Protein 4NBQ (pdb70)

Nearest PDB structures (foldseek):
  4nbq-assembly1_B  TM=9.582E-01  e=3.776E-98  Coxiella burnetii RSA 493
  4aid-assembly3_C-7  TM=9.646E-01  e=1.341E-63  Caulobacter vibrioides CB15
  3gme-assembly1_A  TM=9.382E-01  e=1.590E-61  Escherichia coli O139:H28 str. E24377A
  5xex-assembly2_D  TM=9.175E-01  e=1.664E-56  Staphylococcus aureus subsp. aureus NCTC 8325
  1e3h-assembly1_A  TM=8.800E-01  e=3.023E-56  Streptomyces antibioticus

Secondary structure (DSSP, 8-state):
---EEEEEEETTEEEEEEE---TTSSEEEEE----EEEEEEEE-SS--SS--S--EEEEEEE-GGGGT----STT------HHHHHHHHHHHHHHGGGSPTT----EEEEEEEEE-BTTB-SHHHHHHHHHHHHHHH----S---EEEEEEEETTEEEES--HHHHTT-SEEEEEEE-SS-B--EEEEEEE-TT--HHHHHHHH--HHHHHHHHHHHHHPPPPP---PPP--HHHHHHHHHHHHHHHHHHTT---HHHHHHHHHHHHHHHHHHHHHHHTTSSS---SHHHHHHHHHHHHHHHHHHHHTTPPPTTS--TTPPPPEEEEE--STTSSEEEEEEETTEEEEEEEEEE-GGG-EEE-STT-SEEESEEEEEE--GGGGTS-------HHHHHHHHHHHHHHGGGSPPTTTS--EEEEEEEEEE-SS----HHHHHHHH-------SS--EEE--EEEETTEEEE-SS--STTTTT-----EEE-SS-EEEE----SS---S---HHHHHHHHHHHHHHH---S--S--SS--TTS-EEE----GGGHHHHH-STTHHHHHHHHHHT-EEEE-SSS-EEEEESSHHHHHHHHHHHHHHH------------------TTT-TT---------------/---EEEEEEETTEEEEEEE---TTSSEEEEE----EEEEEEEE-S---TT-SS--EEEEEEE-GGGTT---S-----SPPHHHHHHHHHHHHHHGGGSPTT----EEEEEEEEE--TTS-SHHHHHHHHHHHHHHH--S-S---EEEEEEEETTEEEES--HHHHHT-SEEEEEEE-SS-B--EEEEEEE-TT--HHHHHHHH--HHHHHHHHHHHHH--PPPP--PPP--HHHHHHHHHHHHHHHHHHTT--SHHHHHHHHHHHHHHHHHHHHT--HHHHHHHHHHHHHHHHHHHHHHHTT---TTS--TTPPPPEEEEE--SSS-SB-EEEEETTEEEEEEEEEE-GGG-EEE-STT-SEEESEEEEEE--TTTTT-----PPPHHHHHHHHHHHHHHGGGS--TTT--SEEEEEEEEEE-SS----HHHHHHHH-------SS--EEE--EEEETTEEEE-SS--HHHHHS-----EEEETTEEEEE----SS---S---HHHHHHHHHHHHHHH---S--S--SS--SSS-EEE--B-GGGHHHHT-GGGHHHHHHHHHH--EEEE-SSB-EEEEESSHHHHHHHHHHHHHH----S----EEEEE---EEEE---EEEE-GGGSSSS-----SS----EEE---EE-/--EEEEEEETTEEEEEEE---TTSSEEEEE----EEEEEEEE-SS----S--EEEEEEE-GGGGT----SSSSS--S--HHHHHHHHHHHHHHGGGSPTT----EEEEEEEEE-BTTB-SHHHHHHHHHHHHHHT----S--EEEEEEEEETTEEEES--HHHHTT-SEEEEEEEESSSB--EEEEEEE-S---HHHHHHHH--HHHHHHHHHHHHTPPP------TT--HHHHHHHHHHHHHHHHHHTSS-SSHHHHHHHHHHHHHHHHHHTT---HHHHHHHHHHHHHHHHHHHTT---TTS--TTPPPPEEEEE--STTSSEEEEEEETTEEEEEEEEEE-GGG-EEE-STT-SEEESEEEEEE--GGGTT-------HHHHHHHHHHHHHHGGGSPPTTTS--EEEEEEEEEE-SS----HHHHHHHH-------SS--EEE--EEEETTEEEE-SS--GGGTTT-----EEE-SSSEEEE----SS---TT--HHHHHHHHHHHHHHH---S--S--SS--TTS-EEE----GGGHHHHH-STTHHHHHHHHHH--EEEE-SSS-EEEEESSHHHHHHHHHHHHHT-

Sequence (1887 aa):
ANKIRKTFQYGKHEVTFETGEARQATGAVVVRGDTVLLVSVVAKKEAEEGRDFFPLTVNYQEKTYAAGKIPGGYFKRERPTEKETLTSRLIDRPLRPLFPKGFTNEVQVIATVLSVDSKVPTDIPAILGASAAIGLSGIPFNGSLGAARVGYRGGEYLLNPSLDELKDSALDLVVAGTRDAVLVESEAQELPESVLGAVLHGHQAQVAIQAIAEFIQEAGGAKWEWEPPTVNTALEKWVVEKSEAPLKKAYQIQEKTARQAQIQAIRRDQLLADRAAEREGEENAVNEHELAVIFHELERRIVREQILTGQPRIDGRDTKTVRPITVKVGVLPRSHGSALFTRGETQALVVTTLGTERDAQSIDDLDGDRQEEFIFHYNFPPFCVGEVGFSGPKRREIGHGRLAKRAVVPVVPTLDKFPYVIRVVSEILESNGSSSASVCGSSLALDAGVPTKAPVAGIAGLIKENDKYAVLSDILGDEDHLGDDFKVAGTSNGVTALQDIKIEGITKEIEQALDQAKEGRLHILSINKVLDKPRSQVSDLAPQYVTKINPEKIRDVIGKGGVVIREITEATNCAIDISDDGTIKIAAHTTEEGEAAKRRIEELTAEGTVKFGAFVQILPLVISQIAQERVDYVKVIQGRVRLSANKIRKTFQYGKHEVTFETGEARQATGAVVVRGDTVLLVSVVAKKEAEEGRDFFPLTVNYQEKTYAAGKIPGGYREGRPTEKETLTSRLIDRPLRPLFPKGFTNEVQVIATVLSVDSKVPTDIPAILGASAAIGLSGIPFNGSLGAARVGYRGGEYLLNPSLDELKDSALDLVVAGTRDAVLVESEAQELPESVLGAVLHGHQAQVAIQAIAEFIQEAGGAKWEWEPPTVNTALEKWVVEKSEAPLKKAYQIQEKTARQAQIQAIRDQLLADRAAEAVNEHELAVIFHELERRIVREQILTGQPRIDGRDTKTVRPITVKVGVLPRSHGSALFTRGETQALVVTTLGTERDAQSIDDLDGDRQEEFIFHYNFPPFCVGEVGFSGPKRREIGHGRLAKRAVVPVVPTLDKFPYVIRVVSEILESNGSSSASVCGSSLALDAGVPTKAPVAGIAGLIKENDKYAVLSDILGDEDHLGDDFKVAGTSNGVTALQDIKIEGITKEIEQALDQAKEGRLHILSINKVLDKPRSQVSDLAPQYVTKINPEKIRDVIGKGGVVIREITEATNCAIDISDDGTIKIAAHTTEEGEAAKRRIEELTELGKVYEGTVVKITDGAFVQILTQGLVHISQIAQERVDYLEEGQVKVIEIDVRLSNKIRKTFQYGKHEVTFETGEARQATGAVVVRGDTVLLVSVVAKKEAERDFFPLTVNYQEKTYAAGKIPGGYFKREGRPTEKETLTSRLIDRPLRPLFPKGFTNEVQVIATVLSVDSKVPTDIPAILGASAAIGLSGIPFNGSLGAARVGYRGGEYLLNPSLDELKDSALDLVVAGTRDAVLVESEAQELPESVLGAVLHGHQAQVAIQAIAEFIQEAGGAKWEWEPPTVNTALEKWVVEKSEAPLKKAYQIQEKTARQAQIQAIRD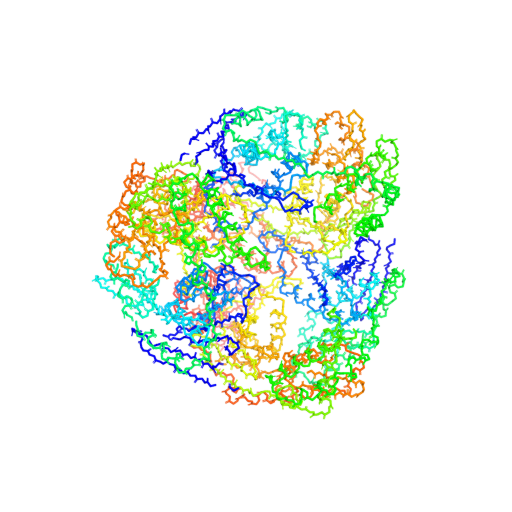QLLADRAAEEHELAVIFHELERRIVREQILTGQPRIDGRDTKTVRPITVKVGVLPRSHGSALFTRGETQALVVTTLGTERDAQSIDDLDGDRQEEFIFHYNFPPFCVGEVGFGPKRREIGHGRLAKRAVVPVVPTLDKFPYVIRVVSEILESNGSSSASVCGSSLALDAGVPTKAPVAGIAGLIKENDKYAVLSDILGDEDHLGDDFKVAGTSNGVTALQDIKIEGITKEIEQALDQAKEGRLHILSINKVLDKPRSQVSDLAPQYVTKINPEKIRDVIGKGGVVIREITEATNCAIDISDDGTIKIAAHTTEEGEAAKRRIEELT

Radius of gyration: 38.32 Å; Cα contacts (8 Å, |Δi|>4): 4220; chains: 3; bounding box: 90×97×128 Å

B-factor: mean 78.36, std 30.33, range [14.4, 329.85]

Solvent-accessible surface area: 82653 Å² total

Structure (mmCIF, N/CA/C/O backbone):
data_4NBQ
#
_entry.id   4NBQ
#
_cell.length_a   99.710
_cell.length_b   111.358
_cell.length_c   219.062
_cell.angle_alpha   90.00
_cell.angle_beta   90.00
_cell.angle_gamma   90.00
#
_symmetry.space_group_name_H-M   'P 21 21 21'
#
loop_
_entity.id
_entity.type
_entity.pdbx_description
1 polymer 'Polyribonucleotide nucleotidyltransferase'
2 non-polymer 'SULFATE ION'
3 water water
#
loop_
_atom_site.group_PDB
_atom_site.id
_atom_site.type_symbol
_atom_site.label_atom_id
_atom_site.label_alt_id
_atom_site.label_comp_id
_atom_site.label_asym_id
_atom_site.label_entity_id
_atom_site.label_seq_id
_atom_site.pdbx_PDB_ins_code
_atom_site.Cartn_x
_atom_site.Cartn_y
_atom_site.Cartn_z
_atom_site.occupancy
_atom_site.B_iso_or_equiv
_atom_site.auth_seq_id
_atom_site.auth_comp_id
_atom_site.auth_asym_id
_atom_site.auth_atom_id
_atom_site.pdbx_PDB_model_num
ATOM 1 N N . ALA A 1 19 ? 40.244 -11.568 56.810 1.00 111.65 0 ALA A N 1
ATOM 2 C CA . ALA A 1 19 ? 39.826 -12.945 57.045 1.00 114.54 0 ALA A CA 1
ATOM 3 C C . ALA A 1 19 ? 38.430 -13.184 56.482 1.00 107.97 0 ALA A C 1
ATOM 4 O O . ALA A 1 19 ? 37.544 -12.342 56.633 1.00 103.31 0 ALA A O 1
ATOM 14 N N . ASN A 1 21 ? 35.049 -15.540 56.255 1.00 95.44 2 ASN A N 1
ATOM 15 C CA . ASN A 1 21 ? 34.146 -16.595 56.685 1.00 90.90 2 ASN A CA 1
ATOM 16 C C . ASN A 1 21 ? 32.933 -16.573 55.767 1.00 83.58 2 ASN A C 1
ATOM 17 O O . ASN A 1 21 ? 32.104 -15.661 55.839 1.00 82.80 2 ASN A O 1
ATOM 22 N N . LYS A 1 22 ? 32.821 -17.592 54.921 1.00 73.95 3 LYS A N 1
ATOM 23 C CA . LYS A 1 22 ? 31.810 -17.611 53.874 1.00 60.12 3 LYS A CA 1
ATOM 24 C C . LYS A 1 22 ? 30.696 -18.567 54.235 1.00 50.80 3 LYS A C 1
ATOM 25 O O . LYS A 1 22 ? 30.906 -19.772 54.327 1.00 53.66 3 LYS A O 1
ATOM 31 N N . ILE A 1 23 ? 29.506 -18.022 54.441 1.00 51.51 4 ILE A N 1
ATOM 32 C CA . ILE A 1 23 ? 28.363 -18.841 54.791 1.00 51.34 4 ILE A CA 1
ATOM 33 C C . ILE A 1 23 ? 27.456 -18.992 53.583 1.00 52.36 4 ILE A C 1
ATOM 34 O O . ILE A 1 23 ? 27.229 -18.038 52.836 1.00 56.14 4 ILE A O 1
ATOM 39 N N . ARG A 1 24 ? 26.947 -20.201 53.384 1.00 54.90 5 ARG A N 1
ATOM 40 C CA . ARG A 1 24 ? 26.087 -20.477 52.244 1.00 53.83 5 ARG A CA 1
ATOM 41 C C . ARG A 1 24 ? 24.738 -21.034 52.674 1.00 54.98 5 ARG A C 1
ATOM 42 O O . ARG A 1 24 ? 24.642 -21.740 53.677 1.00 63.08 5 ARG A O 1
ATOM 50 N N . LYS A 1 25 ? 23.698 -20.698 51.915 1.00 50.05 6 LYS A N 1
ATOM 51 C CA . LYS A 1 25 ? 22.375 -21.277 52.113 1.00 49.70 6 LYS A CA 1
ATOM 52 C C . LYS A 1 25 ? 21.820 -21.735 50.775 1.00 52.77 6 LYS A C 1
ATOM 53 O O . LYS A 1 25 ? 21.670 -20.933 49.852 1.00 53.66 6 LYS A O 1
ATOM 59 N N . THR A 1 26 ? 21.533 -23.027 50.671 1.00 47.65 7 THR A N 1
ATOM 60 C CA . THR A 1 26 ? 20.978 -23.588 49.453 1.00 46.93 7 THR A CA 1
ATOM 61 C C . THR A 1 26 ? 19.563 -24.086 49.705 1.00 51.17 7 THR A C 1
ATOM 62 O O . THR A 1 26 ? 19.300 -24.725 50.720 1.00 58.46 7 THR A O 1
ATOM 66 N N . PHE A 1 27 ? 18.647 -23.784 48.791 1.00 46.20 8 PHE A N 1
ATOM 67 C CA . PHE A 1 27 ? 17.286 -24.294 48.901 1.00 46.75 8 PHE A CA 1
ATOM 68 C C . PHE A 1 27 ? 16.592 -24.317 47.550 1.00 52.24 8 PHE A C 1
ATOM 69 O O . PHE A 1 27 ? 16.993 -23.615 46.624 1.00 54.28 8 PHE A O 1
ATOM 77 N N . GLN A 1 28 ? 15.546 -25.131 47.448 1.00 53.41 9 GLN A N 1
ATOM 78 C CA . GLN A 1 28 ? 14.798 -25.271 46.209 1.00 48.33 9 GLN A CA 1
ATOM 79 C C . GLN A 1 28 ? 13.628 -24.295 46.170 1.00 49.53 9 GLN A C 1
ATOM 80 O O . GLN A 1 28 ? 12.809 -24.250 47.090 1.00 47.87 9 GLN A O 1
ATOM 86 N N . TYR A 1 29 ? 13.557 -23.501 45.110 1.00 47.83 10 TYR A N 1
ATOM 87 C CA . TYR A 1 29 ? 12.419 -22.621 44.916 1.00 41.94 10 TYR A CA 1
ATOM 88 C C . TYR A 1 29 ? 11.782 -23.042 43.617 1.00 43.71 10 TYR A C 1
ATOM 89 O O . TYR A 1 29 ? 12.350 -22.830 42.548 1.00 40.37 10 TYR A O 1
ATOM 98 N N . GLY A 1 30 ? 10.596 -23.631 43.702 1.00 47.29 11 GLY A N 1
ATOM 99 C CA . GLY A 1 30 ? 9.952 -24.131 42.509 1.00 47.34 11 GLY A CA 1
ATOM 100 C C . GLY A 1 30 ? 10.915 -25.035 41.766 1.00 50.10 11 GLY A C 1
ATOM 101 O O . GLY A 1 30 ? 11.468 -25.974 42.337 1.00 50.97 11 GLY A O 1
ATOM 102 N N . LYS A 1 31 ? 11.118 -24.737 40.485 1.00 53.08 12 LYS A N 1
ATOM 103 C CA . LYS A 1 31 ? 12.001 -25.518 39.622 1.00 53.08 12 LYS A CA 1
ATOM 104 C C . LYS A 1 31 ? 13.477 -25.243 39.852 1.00 53.93 12 LYS A C 1
ATOM 105 O O . LYS A 1 31 ? 14.329 -25.961 39.336 1.00 65.29 12 LYS A O 1
ATOM 111 N N . HIS A 1 32 ? 13.792 -24.199 40.601 1.00 51.20 13 HIS A N 1
ATOM 112 C CA . HIS A 1 32 ? 15.164 -23.719 40.624 1.00 50.43 13 HIS A CA 1
ATOM 113 C C . HIS A 1 32 ? 15.817 -23.713 42.000 1.00 52.92 13 HIS A C 1
ATOM 114 O O . HIS A 1 32 ? 15.203 -23.345 43.004 1.00 57.98 13 HIS A O 1
ATOM 121 N N . GLU A 1 33 ? 17.081 -24.117 42.022 1.00 45.69 14 GLU A N 1
ATOM 122 C CA . GLU A 1 33 ? 17.890 -24.065 43.226 1.00 44.67 14 GLU A CA 1
ATOM 123 C C . GLU A 1 33 ? 18.386 -22.645 43.480 1.00 46.50 14 GLU A C 1
ATOM 124 O O . GLU A 1 33 ? 19.012 -22.032 42.618 1.00 49.10 14 GLU A O 1
ATOM 130 N N . VAL A 1 34 ? 18.092 -22.125 44.666 1.00 49.65 15 VAL A N 1
ATOM 131 C CA . VAL A 1 34 ? 18.568 -20.810 45.068 1.00 50.37 15 VAL A CA 1
ATOM 132 C C . VAL A 1 34 ? 19.627 -20.947 46.151 1.00 55.90 15 VAL A C 1
ATOM 133 O O . VAL A 1 34 ? 19.417 -21.630 47.152 1.00 64.16 15 VAL A O 1
ATOM 137 N N . THR A 1 35 ? 20.771 -20.306 45.944 1.00 48.46 16 THR A N 1
ATOM 138 C CA . THR A 1 35 ? 21.789 -20.248 46.980 1.00 47.73 16 THR A CA 1
ATOM 139 C C . THR A 1 35 ? 22.123 -18.807 47.317 1.00 44.79 16 THR A C 1
ATOM 140 O O . THR A 1 35 ? 22.372 -17.999 46.425 1.00 44.41 16 THR A O 1
ATOM 144 N N . PHE A 1 36 ? 22.115 -18.488 48.607 1.00 47.71 17 PHE A N 1
ATOM 145 C CA . PHE A 1 36 ? 22.657 -17.220 49.072 1.00 46.12 17 PHE A CA 1
ATOM 146 C C . PHE A 1 36 ? 24.072 -17.463 49.573 1.00 50.13 17 PHE A C 1
ATOM 147 O O . PHE A 1 36 ? 24.336 -18.455 50.257 1.00 53.88 17 PHE A O 1
ATOM 155 N N . GLU A 1 37 ? 24.985 -16.568 49.218 1.00 44.06 18 GLU A N 1
ATOM 156 C CA . GLU A 1 37 ? 26.327 -16.589 49.786 1.00 51.58 18 GLU A CA 1
ATOM 157 C C . GLU A 1 37 ? 26.594 -15.258 50.461 1.00 55.61 18 GLU A C 1
ATOM 158 O O . GLU A 1 37 ? 26.064 -14.229 50.042 1.00 68.33 18 GLU A O 1
ATOM 164 N N . THR A 1 38 ? 27.404 -15.281 51.514 1.00 46.19 19 THR A N 1
ATOM 165 C CA . THR A 1 38 ? 27.871 -14.052 52.148 1.00 39.23 19 THR A CA 1
ATOM 166 C C . THR A 1 38 ? 29.195 -14.293 52.850 1.00 40.92 19 THR A C 1
ATOM 167 O O . THR A 1 38 ? 29.528 -15.431 53.174 1.00 43.95 19 THR A O 1
ATOM 171 N N . GLY A 1 39 ? 29.944 -13.220 53.085 1.00 39.53 20 GLY A N 1
ATOM 172 C CA . GLY A 1 39 ? 31.222 -13.312 53.765 1.00 40.21 20 GLY A CA 1
ATOM 173 C C . GLY A 1 39 ? 32.383 -13.548 52.821 1.00 48.37 20 GLY A C 1
ATOM 174 O O . GLY A 1 39 ? 33.506 -13.816 53.254 1.00 47.91 20 GLY A O 1
ATOM 175 N N . GLU A 1 40 ? 32.110 -13.457 51.524 1.00 52.21 21 GLU A N 1
ATOM 176 C CA . GLU A 1 40 ? 33.158 -13.565 50.517 1.00 60.58 21 GLU A CA 1
ATOM 177 C C . GLU A 1 40 ? 33.348 -12.246 49.778 1.00 64.62 21 GLU A C 1
ATOM 178 O O . GLU A 1 40 ? 34.405 -11.625 49.886 1.00 67.92 21 GLU A O 1
ATOM 192 N N . ALA A 1 42 ? 32.101 -8.163 48.570 1.00 54.90 23 ALA A N 1
ATOM 193 C CA . ALA A 1 42 ? 31.504 -6.935 49.092 1.00 54.69 23 ALA A CA 1
ATOM 194 C C . ALA A 1 42 ? 31.427 -6.939 50.618 1.00 56.80 23 ALA A C 1
ATOM 195 O O . ALA A 1 42 ? 30.337 -6.866 51.185 1.00 59.32 23 ALA A O 1
ATOM 197 N N . ARG A 1 43 ? 32.572 -6.988 51.286 1.00 52.36 24 ARG A N 1
ATOM 198 C CA . ARG A 1 43 ? 32.568 -7.177 52.733 1.00 46.74 24 ARG A CA 1
ATOM 199 C C . ARG A 1 43 ? 32.561 -5.880 53.523 1.00 50.85 24 ARG A C 1
ATOM 200 O O . ARG A 1 43 ? 32.389 -5.902 54.738 1.00 59.63 24 ARG A O 1
ATOM 208 N N . GLN A 1 44 ? 32.759 -4.755 52.849 1.00 49.27 25 GLN A N 1
ATOM 209 C CA . GLN A 1 44 ? 32.722 -3.473 53.534 1.00 46.36 25 GLN A CA 1
ATOM 210 C C . GLN A 1 44 ? 31.351 -2.819 53.421 1.00 50.25 25 GLN A C 1
ATOM 211 O O . GLN A 1 44 ? 31.113 -1.741 53.964 1.00 56.18 25 GLN A O 1
ATOM 217 N N . ALA A 1 45 ? 30.447 -3.485 52.715 1.00 43.44 26 ALA A N 1
ATOM 218 C CA . ALA A 1 45 ? 29.056 -3.075 52.690 1.00 46.43 26 ALA A CA 1
ATOM 219 C C . ALA A 1 45 ? 28.474 -3.340 54.067 1.00 58.34 26 ALA A C 1
ATOM 220 O O . ALA A 1 45 ? 29.007 -4.156 54.823 1.00 61.87 26 ALA A O 1
ATOM 222 N N . THR A 1 46 ? 27.388 -2.652 54.405 1.00 56.03 27 THR A N 1
ATOM 223 C CA . THR A 1 46 ? 26.730 -2.899 55.681 1.00 52.70 27 THR A CA 1
ATOM 224 C C . THR A 1 46 ? 26.159 -4.311 55.655 1.00 51.26 27 THR A C 1
ATOM 225 O O . THR A 1 46 ? 25.951 -4.934 56.691 1.00 52.58 27 THR A O 1
ATOM 229 N N . GLY A 1 47 ? 25.912 -4.802 54.447 1.00 48.61 28 GLY A N 1
ATOM 230 C CA . GLY A 1 47 ? 25.670 -6.210 54.216 1.00 44.14 28 GLY A CA 1
ATOM 231 C C . GLY A 1 47 ? 25.690 -6.471 52.725 1.00 44.29 28 GLY A C 1
ATOM 232 O O . GLY A 1 47 ? 25.404 -5.579 51.929 1.00 49.92 28 GLY A O 1
ATOM 233 N N . ALA A 1 48 ? 26.018 -7.699 52.344 1.00 41.69 29 ALA A N 1
ATOM 234 C CA . ALA A 1 48 ? 26.071 -8.069 50.935 1.00 40.45 29 ALA A CA 1
ATOM 235 C C . ALA A 1 48 ? 25.752 -9.548 50.733 1.00 44.48 29 ALA A C 1
ATOM 236 O O . ALA A 1 48 ? 26.140 -10.396 51.540 1.00 49.86 29 ALA A O 1
ATOM 238 N N . VAL A 1 49 ? 25.053 -9.859 49.649 1.00 40.97 30 VAL A N 1
ATOM 239 C CA . VAL A 1 49 ? 24.724 -11.243 49.347 1.00 47.16 30 VAL A CA 1
ATOM 240 C C . VAL A 1 49 ? 24.897 -11.509 47.872 1.00 47.04 30 VAL A C 1
ATOM 241 O O . VAL A 1 49 ? 24.556 -10.670 47.040 1.00 49.84 30 VAL A O 1
ATOM 245 N N . VAL A 1 50 ? 25.436 -12.678 47.550 1.00 43.88 31 VAL A N 1
ATOM 246 C CA . VAL A 1 50 ? 25.372 -13.168 46.188 1.00 42.50 31 VAL A CA 1
ATOM 247 C C . VAL A 1 50 ? 24.193 -14.118 46.109 1.00 38.90 31 VAL A C 1
ATOM 248 O O . VAL A 1 50 ? 24.165 -15.149 46.781 1.00 45.39 31 VAL A O 1
ATOM 252 N N . VAL A 1 51 ? 23.207 -13.746 45.303 1.00 35.57 32 VAL A N 1
ATOM 253 C CA . VAL A 1 51 ? 22.057 -14.595 45.066 1.00 40.00 32 VAL A CA 1
ATOM 254 C C . VAL A 1 51 ? 22.260 -15.344 43.763 1.00 49.48 32 VAL A C 1
ATOM 255 O O . VAL A 1 51 ? 22.706 -14.777 42.760 1.00 49.21 32 VAL A O 1
ATOM 259 N N . ARG A 1 52 ? 21.951 -16.631 43.784 1.00 48.48 33 ARG A N 1
ATOM 260 C CA . ARG A 1 52 ? 21.926 -17.405 42.562 1.00 42.24 33 ARG A CA 1
ATOM 261 C C . ARG A 1 52 ? 20.615 -18.160 42.478 1.00 52.36 33 ARG A C 1
ATOM 262 O O . ARG A 1 52 ? 20.215 -18.849 43.417 1.00 58.72 33 ARG A O 1
ATOM 278 N N . GLY A 1 54 ? 18.897 -20.581 39.449 1.00 55.29 35 GLY A N 1
ATOM 279 C CA . GLY A 1 54 ? 19.324 -21.152 38.187 1.00 55.09 35 GLY A CA 1
ATOM 280 C C . GLY A 1 54 ? 20.721 -20.629 37.929 1.00 53.27 35 GLY A C 1
ATOM 281 O O . GLY A 1 54 ? 21.564 -20.638 38.826 1.00 49.02 35 GLY A O 1
ATOM 282 N N . ASP A 1 55 ? 20.971 -20.152 36.715 1.00 50.37 36 ASP A N 1
ATOM 283 C CA . ASP A 1 55 ? 22.249 -19.523 36.418 1.00 44.07 36 ASP A CA 1
ATOM 284 C C . ASP A 1 55 ? 22.211 -17.997 36.565 1.00 46.44 36 ASP A C 1
ATOM 285 O O . ASP A 1 55 ? 23.227 -17.330 36.390 1.00 56.86 36 ASP A O 1
ATOM 290 N N . THR A 1 56 ? 21.049 -17.442 36.891 1.00 36.86 37 THR A N 1
ATOM 291 C CA . THR A 1 56 ? 20.970 -16.010 37.148 1.00 43.41 37 THR A CA 1
ATOM 292 C C . THR A 1 56 ? 21.635 -15.702 38.477 1.00 49.88 37 THR A C 1
ATOM 293 O O . THR A 1 56 ? 21.309 -16.310 39.496 1.00 55.04 37 THR A O 1
ATOM 297 N N . VAL A 1 57 ? 22.574 -14.765 38.469 1.00 51.16 38 VAL A N 1
ATOM 298 C CA . VAL A 1 57 ? 23.290 -14.423 39.690 1.00 48.94 38 VAL A CA 1
ATOM 299 C C . VAL A 1 57 ? 23.308 -12.929 39.930 1.00 45.76 38 VAL A C 1
ATOM 300 O O . VAL A 1 57 ? 23.509 -12.142 39.006 1.00 48.99 38 VAL A O 1
ATOM 304 N N . LEU A 1 58 ? 23.092 -12.543 41.181 1.00 45.98 39 LEU A N 1
ATOM 305 C CA . LEU A 1 58 ? 23.167 -11.143 41.566 1.00 45.10 39 LEU A CA 1
ATOM 306 C C . LEU A 1 58 ? 24.039 -10.942 42.796 1.00 48.47 39 LEU A C 1
ATOM 307 O O . LEU A 1 58 ? 24.099 -11.797 43.678 1.00 53.96 39 LEU A O 1
ATOM 312 N N . LEU A 1 59 ? 24.740 -9.814 42.819 1.00 44.52 40 LEU A N 1
ATOM 313 C CA . LEU A 1 59 ? 25.395 -9.331 44.022 1.00 40.95 40 LEU A CA 1
ATOM 314 C C . LEU A 1 59 ? 24.573 -8.167 44.547 1.00 40.03 40 LEU A C 1
ATOM 315 O O . LEU A 1 59 ? 24.506 -7.114 43.914 1.00 40.19 40 LEU A O 1
ATOM 320 N N . VAL A 1 60 ? 23.933 -8.366 45.693 1.00 33.48 41 VAL A N 1
ATOM 321 C CA . VAL A 1 60 ? 23.082 -7.342 46.277 1.00 36.43 41 VAL A CA 1
ATOM 322 C C . VAL A 1 60 ? 23.701 -6.854 47.576 1.00 43.55 41 VAL A C 1
ATOM 323 O O . VAL A 1 60 ? 23.959 -7.641 48.487 1.00 50.67 41 VAL A O 1
ATOM 327 N N . SER A 1 61 ? 23.949 -5.552 47.650 1.00 45.08 42 SER A N 1
ATOM 328 C CA . SER A 1 61 ? 24.590 -4.965 48.816 1.00 42.25 42 SER A CA 1
ATOM 329 C C . SER A 1 61 ? 23.780 -3.789 49.348 1.00 47.66 42 SER A C 1
ATOM 330 O O . SER A 1 61 ? 23.094 -3.092 48.595 1.00 47.07 42 SER A O 1
ATOM 333 N N . VAL A 1 62 ? 23.860 -3.572 50.655 1.00 45.06 43 VAL A N 1
ATOM 334 C CA . VAL A 1 62 ? 23.208 -2.428 51.268 1.00 41.90 43 VAL A CA 1
ATOM 335 C C . VAL A 1 62 ? 24.196 -1.665 52.143 1.00 46.54 43 VAL A C 1
ATOM 336 O O . VAL A 1 62 ? 25.008 -2.263 52.852 1.00 48.26 43 VAL A O 1
ATOM 340 N N . VAL A 1 63 ? 24.138 -0.341 52.069 1.00 43.89 44 VAL A N 1
ATOM 341 C CA . VAL A 1 63 ? 24.982 0.508 52.894 1.00 39.47 44 VAL A CA 1
ATOM 342 C C . VAL A 1 63 ? 24.119 1.572 53.533 1.00 45.42 44 VAL A C 1
ATOM 343 O O . VAL A 1 63 ? 23.364 2.257 52.846 1.00 51.55 44 VAL A O 1
ATOM 347 N N . ALA A 1 64 ? 24.216 1.700 54.851 1.00 47.27 45 ALA A N 1
ATOM 348 C CA . ALA A 1 64 ? 23.451 2.712 55.566 1.00 49.40 45 ALA A CA 1
ATOM 349 C C . ALA A 1 64 ? 24.367 3.616 56.365 1.00 58.22 45 ALA A C 1
ATOM 350 O O . ALA A 1 64 ? 25.245 3.140 57.083 1.00 62.91 45 ALA A O 1
ATOM 352 N N . LYS A 1 65 ? 24.165 4.923 56.235 1.00 65.75 46 LYS A N 1
ATOM 353 C CA . LYS A 1 65 ? 24.838 5.875 57.103 1.00 75.25 46 LYS A CA 1
ATOM 354 C C . LYS A 1 65 ? 24.511 5.503 58.547 1.00 76.36 46 LYS A C 1
ATOM 355 O O . LYS A 1 65 ? 23.399 5.067 58.843 1.00 78.96 46 LYS A O 1
ATOM 361 N N . LYS A 1 66 ? 25.481 5.653 59.441 1.00 75.45 47 LYS A N 1
ATOM 362 C CA . LYS A 1 66 ? 25.277 5.274 60.835 1.00 80.51 47 LYS A CA 1
ATOM 363 C C . LYS A 1 66 ? 24.529 6.331 61.657 1.00 84.27 47 LYS A C 1
ATOM 364 O O . LYS A 1 66 ? 24.061 6.046 62.759 1.00 82.78 47 LYS A O 1
ATOM 370 N N . GLU A 1 67 ? 24.410 7.542 61.119 1.00 89.01 48 GLU A N 1
ATOM 371 C CA . GLU A 1 67 ? 23.648 8.599 61.785 1.00 101.14 48 GLU A CA 1
ATOM 372 C C . GLU A 1 67 ? 22.760 9.377 60.815 1.00 106.03 48 GLU A C 1
ATOM 373 O O . GLU A 1 67 ? 23.120 9.587 59.657 1.00 107.05 48 GLU A O 1
ATOM 379 N N . ALA A 1 68 ? 21.593 9.787 61.301 1.00 106.93 49 ALA A N 1
ATOM 380 C CA . ALA A 1 68 ? 20.672 10.623 60.538 1.00 107.44 49 ALA A CA 1
ATOM 381 C C . ALA A 1 68 ? 21.185 12.058 60.466 1.00 109.82 49 ALA A C 1
ATOM 382 O O . ALA A 1 68 ? 22.025 12.457 61.270 1.00 111.23 49 ALA A O 1
ATOM 384 N N . GLU A 1 69 ? 20.686 12.832 59.505 1.00 113.25 50 GLU A N 1
ATOM 385 C CA . GLU A 1 69 ? 21.074 14.235 59.400 1.00 124.47 50 GLU A CA 1
ATOM 386 C C . GLU A 1 69 ? 20.441 14.996 60.557 1.00 131.44 50 GLU A C 1
ATOM 387 O O . GLU A 1 69 ? 19.727 14.405 61.368 1.00 132.51 50 GLU A O 1
ATOM 393 N N . GLU A 1 70 ? 20.692 16.301 60.636 1.00 134.40 51 GLU A N 1
ATOM 394 C CA . GLU A 1 70 ? 20.302 17.056 61.823 1.00 138.92 51 GLU A CA 1
ATOM 395 C C . GLU A 1 70 ? 18.816 16.883 62.108 1.00 138.19 51 GLU A C 1
ATOM 396 O O . GLU A 1 70 ? 18.440 16.184 63.049 1.00 137.91 51 GLU A O 1
ATOM 402 N N . GLY A 1 71 ? 17.968 17.511 61.302 1.00 137.68 52 GLY A N 1
ATOM 403 C CA . GLY A 1 71 ? 16.586 17.084 61.221 1.00 136.70 52 GLY A CA 1
ATOM 404 C C . GLY A 1 71 ? 16.467 16.081 60.092 1.00 136.49 52 GLY A C 1
ATOM 405 O O . GLY A 1 71 ? 17.204 16.177 59.110 1.00 138.73 52 GLY A O 1
ATOM 406 N N . ARG A 1 72 ? 15.558 15.120 60.214 1.00 131.71 53 ARG A N 1
ATOM 407 C CA . ARG A 1 72 ? 15.153 14.337 59.053 1.00 125.44 53 ARG A CA 1
ATOM 408 C C . ARG A 1 72 ? 13.649 14.071 59.055 1.00 121.22 53 ARG A C 1
ATOM 409 O O . ARG A 1 72 ? 13.109 13.477 59.992 1.00 120.22 53 ARG A O 1
ATOM 417 N N . ASP A 1 73 ? 12.988 14.510 57.990 1.00 118.57 54 ASP A N 1
ATOM 418 C CA . ASP A 1 73 ? 11.541 14.392 57.870 1.00 116.36 54 ASP A CA 1
ATOM 419 C C . ASP A 1 73 ? 11.112 13.172 57.065 1.00 106.06 54 ASP A C 1
ATOM 420 O O . ASP A 1 73 ? 9.918 12.891 56.949 1.00 105.05 54 ASP A O 1
ATOM 425 N N . PHE A 1 74 ? 12.081 12.440 56.525 1.00 100.18 55 PHE A N 1
ATOM 426 C CA . PHE A 1 74 ? 11.769 11.335 55.627 1.00 94.98 55 PHE A CA 1
ATOM 427 C C . PHE A 1 74 ? 12.868 10.282 55.601 1.00 87.75 55 PHE A C 1
ATOM 428 O O . PHE A 1 74 ? 13.908 10.433 56.244 1.00 94.68 55 PHE A O 1
ATOM 436 N N . PHE A 1 75 ? 12.638 9.226 54.828 1.00 70.80 56 PHE A N 1
ATOM 437 C CA . PHE A 1 75 ? 13.553 8.097 54.792 1.00 59.85 56 PHE A CA 1
ATOM 438 C C . PHE A 1 75 ? 14.236 7.987 53.433 1.00 62.40 56 PHE A C 1
ATOM 439 O O . PHE A 1 75 ? 13.614 7.599 52.443 1.00 63.35 56 PHE A O 1
ATOM 447 N N . PRO A 1 76 ? 15.532 8.324 53.388 1.00 61.09 57 PRO A N 1
ATOM 448 C CA . PRO A 1 76 ? 16.320 8.306 52.154 1.00 59.27 57 PRO A CA 1
ATOM 449 C C . PRO A 1 76 ? 16.679 6.892 51.740 1.00 61.27 57 PRO A C 1
ATOM 450 O O . PRO A 1 76 ? 17.789 6.435 52.003 1.00 68.87 57 PRO A O 1
ATOM 454 N N . LEU A 1 77 ? 15.736 6.203 51.110 1.00 59.31 58 LEU A N 1
ATOM 455 C CA . LEU A 1 77 ? 15.998 4.888 50.543 1.00 50.17 58 LEU A CA 1
ATOM 456 C C . LEU A 1 77 ? 16.275 5.010 49.050 1.00 52.24 58 LEU A C 1
ATOM 457 O O . LEU A 1 77 ? 15.535 5.672 48.323 1.00 58.19 58 LEU A O 1
ATOM 462 N N . THR A 1 78 ? 17.345 4.372 48.597 1.00 49.35 59 THR A N 1
ATOM 463 C CA . THR A 1 78 ? 17.696 4.386 47.186 1.00 47.92 59 THR A CA 1
ATOM 464 C C . THR A 1 78 ? 18.085 2.994 46.707 1.00 50.03 59 THR A C 1
ATOM 465 O O . THR A 1 78 ? 19.027 2.397 47.225 1.00 54.64 59 THR A O 1
ATOM 469 N N . VAL A 1 79 ? 17.360 2.476 45.722 1.00 49.42 60 VAL A N 1
ATOM 470 C CA . VAL A 1 79 ? 17.711 1.193 45.125 1.00 41.72 60 VAL A CA 1
ATOM 471 C C . VAL A 1 79 ? 18.330 1.391 43.746 1.00 49.29 60 VAL A C 1
ATOM 472 O O . VAL A 1 79 ? 17.780 2.094 42.901 1.00 49.44 60 VAL A O 1
ATOM 476 N N . ASN A 1 80 ? 19.493 0.787 43.535 1.00 54.26 61 ASN A N 1
ATOM 477 C CA . ASN A 1 80 ? 20.103 0.755 42.216 1.00 51.78 61 ASN A CA 1
ATOM 478 C C . ASN A 1 80 ? 20.158 -0.668 41.677 1.00 53.69 61 ASN A C 1
ATOM 479 O O . ASN A 1 80 ? 20.907 -1.507 42.184 1.00 54.32 61 ASN A O 1
ATOM 484 N N . TYR A 1 81 ? 19.351 -0.935 40.655 1.00 50.01 62 TYR A N 1
ATOM 485 C CA . TYR A 1 81 ? 19.412 -2.199 39.939 1.00 44.29 62 TYR A CA 1
ATOM 486 C C . TYR A 1 81 ? 20.041 -1.955 38.578 1.00 40.95 62 TYR A C 1
ATOM 487 O O . TYR A 1 81 ? 19.588 -1.106 37.810 1.00 43.89 62 TYR A O 1
ATOM 496 N N . GLN A 1 82 ? 21.100 -2.693 38.288 1.00 40.10 63 GLN A N 1
ATOM 497 C CA . GLN A 1 82 ? 21.826 -2.505 37.047 1.00 40.42 63 GLN A CA 1
ATOM 498 C C . GLN A 1 82 ? 22.110 -3.849 36.380 1.00 45.13 63 GLN A C 1
ATOM 499 O O . GLN A 1 82 ? 22.314 -4.862 37.054 1.00 44.77 63 GLN A O 1
ATOM 505 N N . GLU A 1 83 ? 22.109 -3.854 35.053 1.00 45.30 64 GLU A N 1
ATOM 506 C CA . GLU A 1 83 ? 22.380 -5.068 34.307 1.00 47.26 64 GLU A CA 1
ATOM 507 C C . GLU A 1 83 ? 23.685 -4.948 33.546 1.00 54.36 64 GLU A C 1
ATOM 508 O O . GLU A 1 83 ? 23.841 -4.076 32.693 1.00 62.25 64 GLU A O 1
ATOM 514 N N . LYS A 1 84 ? 24.629 -5.820 33.869 1.00 53.42 65 LYS A N 1
ATOM 515 C CA . LYS A 1 84 ? 25.870 -5.905 33.119 1.00 50.53 65 LYS A CA 1
ATOM 516 C C . LYS A 1 84 ? 25.611 -6.760 31.888 1.00 50.65 65 LYS A C 1
ATOM 517 O O . LYS A 1 84 ? 24.985 -7.814 31.983 1.00 53.25 65 LYS A O 1
ATOM 523 N N . THR A 1 85 ? 26.073 -6.311 30.729 1.00 43.63 66 THR A N 1
ATOM 524 C CA . THR A 1 85 ? 25.852 -7.088 29.523 1.00 45.36 66 THR A CA 1
ATOM 525 C C . THR A 1 85 ? 26.808 -8.276 29.473 1.00 50.82 66 THR A C 1
ATOM 526 O O . THR A 1 85 ? 26.653 -9.168 28.643 1.00 57.47 66 THR A O 1
ATOM 530 N N . TYR A 1 86 ? 27.792 -8.300 30.364 1.00 46.14 67 TYR A N 1
ATOM 531 C CA . TYR A 1 86 ? 28.673 -9.460 30.427 1.00 52.20 67 TYR A CA 1
ATOM 532 C C . TYR A 1 86 ? 27.952 -10.634 31.068 1.00 52.74 67 TYR A C 1
ATOM 533 O O . TYR A 1 86 ? 28.340 -11.787 30.892 1.00 58.58 67 TYR A O 1
ATOM 542 N N . ALA A 1 87 ? 26.892 -10.329 31.808 1.00 48.74 68 ALA A N 1
ATOM 543 C CA . ALA A 1 87 ? 26.043 -11.360 32.383 1.00 46.25 68 ALA A CA 1
ATOM 544 C C . ALA A 1 87 ? 25.438 -12.222 31.280 1.00 55.83 68 ALA A C 1
ATOM 545 O O . ALA A 1 87 ? 25.178 -13.406 31.480 1.00 65.16 68 ALA A O 1
ATOM 547 N N . ALA A 1 88 ? 25.199 -11.612 30.123 1.00 48.05 69 ALA A N 1
ATOM 548 C CA . ALA A 1 88 ? 24.619 -12.312 28.988 1.00 44.73 69 ALA A CA 1
ATOM 549 C C . ALA A 1 88 ? 25.688 -12.796 28.019 1.00 53.35 69 ALA A C 1
ATOM 550 O O . ALA A 1 88 ? 25.378 -13.349 26.961 1.00 58.63 69 ALA A O 1
ATOM 552 N N . GLY A 1 89 ? 26.948 -12.564 28.362 1.00 55.87 70 GLY A N 1
ATOM 553 C CA . GLY A 1 89 ? 28.041 -12.940 27.485 1.00 58.62 70 GLY A CA 1
ATOM 554 C C . GLY A 1 89 ? 28.056 -12.095 26.228 1.00 60.46 70 GLY A C 1
ATOM 555 O O . GLY A 1 89 ? 28.485 -12.543 25.161 1.00 64.33 70 GLY A O 1
ATOM 556 N N . LYS A 1 90 ? 27.586 -10.860 26.360 1.00 63.65 71 LYS A N 1
ATOM 557 C CA . LYS A 1 90 ? 27.568 -9.921 25.252 1.00 62.80 71 LYS A CA 1
ATOM 558 C C . LYS A 1 90 ? 28.467 -8.725 25.550 1.00 65.31 71 LYS A C 1
ATOM 559 O O . LYS A 1 90 ? 28.692 -8.377 26.712 1.00 58.38 71 LYS A O 1
ATOM 565 N N . ILE A 1 91 ? 28.991 -8.114 24.491 1.00 68.96 72 ILE A N 1
ATOM 566 C CA . ILE A 1 91 ? 29.731 -6.862 24.601 1.00 64.69 72 ILE A CA 1
ATOM 567 C C . ILE A 1 91 ? 28.795 -5.721 24.205 1.00 68.81 72 ILE A C 1
ATOM 568 O O . ILE A 1 91 ? 28.212 -5.745 23.121 1.00 74.64 72 ILE A O 1
ATOM 573 N N . PRO A 1 92 ? 28.648 -4.719 25.087 1.00 68.31 73 PRO A N 1
ATOM 574 C CA . PRO A 1 92 ? 27.550 -3.752 24.983 1.00 69.56 73 PRO A CA 1
ATOM 575 C C . PRO A 1 92 ? 27.463 -3.081 23.620 1.00 78.66 73 PRO A C 1
ATOM 576 O O . PRO A 1 92 ? 28.492 -2.816 22.999 1.00 75.53 73 PRO A O 1
ATOM 580 N N . GLY A 1 93 ? 26.237 -2.806 23.177 1.00 89.67 74 GLY A N 1
ATOM 581 C CA . GLY A 1 93 ? 25.988 -2.228 21.867 1.00 105.04 74 GLY A CA 1
ATOM 582 C C . GLY A 1 93 ? 26.222 -0.730 21.788 1.00 117.37 74 GLY A C 1
ATOM 583 O O . GLY A 1 93 ? 26.556 -0.204 20.720 1.00 116.84 74 GLY A O 1
ATOM 584 N N . GLY A 1 94 ? 26.047 -0.042 22.914 1.00 127.47 75 GLY A N 1
ATOM 585 C CA . GLY A 1 94 ? 26.300 1.387 22.971 1.00 136.39 75 GLY A CA 1
ATOM 586 C C . GLY A 1 94 ? 27.669 1.646 22.378 1.00 147.00 75 GLY A C 1
ATOM 587 O O . GLY A 1 94 ? 28.632 0.976 22.728 1.00 147.73 75 GLY A O 1
ATOM 588 N N . TYR A 1 95 ? 27.756 2.612 21.471 1.00 157.95 76 TYR A N 1
ATOM 589 C CA . TYR A 1 95 ? 28.947 2.771 20.634 1.00 170.38 76 TYR A CA 1
ATOM 590 C C . TYR A 1 95 ? 30.223 3.284 21.330 1.00 177.56 76 TYR A C 1
ATOM 591 O O . TYR A 1 95 ? 31.301 3.280 20.740 1.00 184.93 76 TYR A O 1
ATOM 600 N N . PHE A 1 96 ? 30.083 3.754 22.561 1.00 178.41 77 PHE A N 1
ATOM 601 C CA . PHE A 1 96 ? 31.204 4.052 23.444 1.00 186.30 77 PHE A CA 1
ATOM 602 C C . PHE A 1 96 ? 31.349 2.815 24.324 1.00 185.46 77 PHE A C 1
ATOM 603 O O . PHE A 1 96 ? 32.170 2.775 25.245 1.00 188.08 77 PHE A O 1
ATOM 611 N N . LYS A 1 97 ? 30.487 1.833 24.035 1.00 170.29 78 LYS A N 1
ATOM 612 C CA . LYS A 1 97 ? 30.528 0.452 24.560 1.00 157.05 78 LYS A CA 1
ATOM 613 C C . LYS A 1 97 ? 30.625 0.322 26.041 1.00 147.00 78 LYS A C 1
ATOM 614 O O . LYS A 1 97 ? 31.512 -0.377 26.540 1.00 145.96 78 LYS A O 1
ATOM 620 N N . ARG A 1 98 ? 29.725 0.990 26.737 1.00 139.45 79 ARG A N 1
ATOM 621 C CA . ARG A 1 98 ? 29.617 0.829 28.160 1.00 129.91 79 ARG A CA 1
ATOM 622 C C . ARG A 1 98 ? 28.147 0.834 28.531 1.00 116.18 79 ARG A C 1
ATOM 623 O O . ARG A 1 98 ? 27.325 1.474 27.869 1.00 111.24 79 ARG A O 1
ATOM 631 N N . GLU A 1 99 ? 27.825 0.094 29.584 1.00 110.73 80 GLU A N 1
ATOM 632 C CA . GLU A 1 99 ? 26.468 0.038 30.100 1.00 104.23 80 GLU A CA 1
ATOM 633 C C . GLU A 1 99 ? 26.101 1.345 30.796 1.00 103.09 80 GLU A C 1
ATOM 634 O O . GLU A 1 99 ? 26.480 2.427 30.347 1.00 101.53 80 GLU A O 1
ATOM 640 N N . ARG A 1 101 ? 23.509 4.618 31.228 1.00 103.72 82 ARG A N 1
ATOM 641 C CA . ARG A 1 101 ? 22.345 5.492 31.159 1.00 103.42 82 ARG A CA 1
ATOM 642 C C . ARG A 1 101 ? 21.155 4.711 31.610 1.00 92.55 82 ARG A C 1
ATOM 643 O O . ARG A 1 101 ? 20.362 4.260 30.780 1.00 96.91 82 ARG A O 1
ATOM 651 N N . PRO A 1 102 ? 20.966 4.621 32.925 1.00 76.35 83 PRO A N 1
ATOM 652 C CA . PRO A 1 102 ? 20.153 3.503 33.388 1.00 64.07 83 PRO A CA 1
ATOM 653 C C . PRO A 1 102 ? 18.882 3.394 32.567 1.00 61.07 83 PRO A C 1
ATOM 654 O O . PRO A 1 102 ? 18.144 4.366 32.384 1.00 62.66 83 PRO A O 1
ATOM 658 N N . THR A 1 103 ? 18.631 2.178 32.096 1.00 53.96 84 THR A N 1
ATOM 659 C CA . THR A 1 103 ? 17.594 1.944 31.112 1.00 54.19 84 THR A CA 1
ATOM 660 C C . THR A 1 103 ? 16.227 1.952 31.766 1.00 54.81 84 THR A C 1
ATOM 661 O O . THR A 1 103 ? 16.112 2.084 32.983 1.00 59.34 84 THR A O 1
ATOM 665 N N . GLU A 1 104 ? 15.191 1.802 30.951 1.00 56.68 85 GLU A N 1
ATOM 666 C CA . GLU A 1 104 ? 13.848 1.710 31.478 1.00 62.68 85 GLU A CA 1
ATOM 667 C C . GLU A 1 104 ? 13.827 0.561 32.461 1.00 62.19 85 GLU A C 1
ATOM 668 O O . GLU A 1 104 ? 13.467 0.730 33.627 1.00 65.51 85 GLU A O 1
ATOM 674 N N . LYS A 1 105 ? 14.244 -0.607 31.984 1.00 52.21 86 LYS A N 1
ATOM 675 C CA . LYS A 1 105 ? 14.205 -1.808 32.796 1.00 46.87 86 LYS A CA 1
ATOM 676 C C . LYS A 1 105 ? 14.997 -1.649 34.089 1.00 52.93 86 LYS A C 1
ATOM 677 O O . LYS A 1 105 ? 14.521 -2.009 35.166 1.00 54.82 86 LYS A O 1
ATOM 683 N N . GLU A 1 106 ? 16.210 -1.120 33.983 1.00 55.26 87 GLU A N 1
ATOM 684 C CA . GLU A 1 106 ? 17.038 -0.931 35.169 1.00 55.19 87 GLU A CA 1
ATOM 685 C C . GLU A 1 106 ? 16.348 -0.006 36.167 1.00 56.15 87 GLU A C 1
ATOM 686 O O . GLU A 1 106 ? 16.320 -0.281 37.365 1.00 60.88 87 GLU A O 1
ATOM 692 N N . THR A 1 107 ? 15.783 1.084 35.662 1.00 50.75 88 THR A N 1
ATOM 693 C CA . THR A 1 107 ? 15.006 1.996 36.485 1.00 47.43 88 THR A CA 1
ATOM 694 C C . THR A 1 107 ? 13.777 1.295 37.060 1.00 48.35 88 THR A C 1
ATOM 695 O O . THR A 1 107 ? 13.568 1.275 38.274 1.00 48.87 88 THR A O 1
ATOM 699 N N . LEU A 1 108 ? 12.968 0.723 36.174 1.00 43.14 89 LEU A N 1
ATOM 700 C CA . LEU A 1 108 ? 11.733 0.058 36.571 1.00 46.07 89 LEU A CA 1
ATOM 701 C C . LEU A 1 108 ? 11.960 -0.987 37.649 1.00 50.53 89 LEU A C 1
ATOM 702 O O . LEU A 1 108 ? 11.274 -0.991 38.670 1.00 58.91 89 LEU A O 1
ATOM 707 N N . THR A 1 109 ? 12.919 -1.876 37.413 1.00 42.99 90 THR A N 1
ATOM 708 C CA . THR A 1 109 ? 13.245 -2.927 38.370 1.00 36.03 90 THR A CA 1
ATOM 709 C C . THR A 1 109 ? 13.769 -2.344 39.677 1.00 44.97 90 THR A C 1
ATOM 710 O O . THR A 1 109 ? 13.498 -2.876 40.752 1.00 50.17 90 THR A O 1
ATOM 714 N N . SER A 1 110 ? 14.518 -1.250 39.588 1.00 41.65 91 SER A N 1
ATOM 715 C CA . SER A 1 110 ? 14.935 -0.536 40.788 1.00 41.56 91 SER A CA 1
ATOM 716 C C . SER A 1 110 ? 13.702 -0.147 41.591 1.00 41.78 91 SER A C 1
ATOM 717 O O . SER A 1 110 ? 13.623 -0.393 42.797 1.00 40.80 91 SER A O 1
ATOM 720 N N . ARG A 1 111 ? 12.730 0.448 40.909 1.00 44.51 92 ARG A N 1
ATOM 721 C CA . ARG A 1 111 ? 11.496 0.873 41.553 1.00 44.84 92 ARG A CA 1
ATOM 722 C C . ARG A 1 111 ? 10.712 -0.320 42.101 1.00 43.75 92 ARG A C 1
ATOM 723 O O . ARG A 1 111 ? 10.034 -0.212 43.120 1.00 42.82 92 ARG A O 1
ATOM 731 N N . LEU A 1 112 ? 10.812 -1.462 41.429 1.00 42.30 93 LEU A N 1
ATOM 732 C CA . LEU A 1 112 ? 10.114 -2.661 41.877 1.00 38.73 93 LEU A CA 1
ATOM 733 C C . LEU A 1 112 ? 10.726 -3.170 43.180 1.00 41.05 93 LEU A C 1
ATOM 734 O O . LEU A 1 112 ? 10.018 -3.600 44.085 1.00 47.36 93 LEU A O 1
ATOM 739 N N . ILE A 1 113 ? 12.049 -3.120 43.265 1.00 37.66 94 ILE A N 1
ATOM 740 C CA . ILE A 1 113 ? 12.754 -3.558 44.459 1.00 40.20 94 ILE A CA 1
ATOM 741 C C . ILE A 1 113 ? 12.515 -2.582 45.605 1.00 45.63 94 ILE A C 1
ATOM 742 O O . ILE A 1 113 ? 12.318 -2.988 46.750 1.00 44.11 94 ILE A O 1
ATOM 747 N N . ASP A 1 114 ? 12.525 -1.292 45.287 1.00 47.76 95 ASP A N 1
ATOM 748 C CA . ASP A 1 114 ? 12.320 -0.253 46.287 1.00 44.68 95 ASP A CA 1
ATOM 749 C C . ASP A 1 114 ? 11.011 -0.449 47.043 1.00 43.09 95 ASP A C 1
ATOM 750 O O . ASP A 1 114 ? 10.998 -0.543 48.271 1.00 44.88 95 ASP A O 1
ATOM 755 N N . ARG A 1 115 ? 9.914 -0.527 46.298 1.00 37.80 96 ARG A N 1
ATOM 756 C CA . ARG A 1 115 ? 8.578 -0.447 46.880 1.00 36.28 96 ARG A CA 1
ATOM 757 C C . ARG A 1 115 ? 8.340 -1.313 48.133 1.00 40.90 96 ARG A C 1
ATOM 758 O O . ARG A 1 115 ? 7.987 -0.780 49.185 1.00 47.81 96 ARG A O 1
ATOM 766 N N . PRO A 1 116 ? 8.551 -2.638 48.038 1.00 34.78 97 PRO A N 1
ATOM 767 C CA . PRO A 1 116 ? 8.298 -3.507 49.197 1.00 30.31 97 PRO A CA 1
ATOM 768 C C . PRO A 1 116 ? 9.283 -3.305 50.351 1.00 44.95 97 PRO A C 1
ATOM 769 O O . PRO A 1 116 ? 8.988 -3.719 51.470 1.00 52.51 97 PRO A O 1
ATOM 773 N N . LEU A 1 117 ? 10.434 -2.694 50.086 1.00 43.16 98 LEU A N 1
ATOM 774 C CA . LEU A 1 117 ? 11.414 -2.442 51.137 1.00 35.54 98 LEU A CA 1
ATOM 775 C C . LEU A 1 117 ? 10.946 -1.348 52.096 1.00 46.92 98 LEU A C 1
ATOM 776 O O . LEU A 1 117 ? 11.078 -1.474 53.314 1.00 57.16 98 LEU A O 1
ATOM 781 N N . ARG A 1 118 ? 10.390 -0.277 51.544 1.00 44.27 99 ARG A N 1
ATOM 782 C CA . ARG A 1 118 ? 10.038 0.893 52.346 1.00 45.45 99 ARG A CA 1
ATOM 783 C C . ARG A 1 118 ? 9.233 0.590 53.606 1.00 49.18 99 ARG A C 1
ATOM 784 O O . ARG A 1 118 ? 9.656 0.944 54.704 1.00 55.56 99 ARG A O 1
ATOM 792 N N . PRO A 1 119 ? 8.076 -0.078 53.462 1.00 48.54 100 PRO A N 1
ATOM 793 C CA . PRO A 1 119 ? 7.240 -0.289 54.653 1.00 44.60 100 PRO A CA 1
ATOM 794 C C . PRO A 1 119 ? 7.954 -1.098 55.734 1.00 42.05 100 PRO A C 1
ATOM 795 O O . PRO A 1 119 ? 7.597 -1.012 56.905 1.00 48.13 100 PRO A O 1
ATOM 799 N N . LEU A 1 120 ? 8.961 -1.865 55.343 1.00 39.81 101 LEU A N 1
ATOM 800 C CA . LEU A 1 120 ? 9.647 -2.737 56.286 1.00 42.80 101 LEU A CA 1
ATOM 801 C C . LEU A 1 120 ? 10.623 -1.995 57.194 1.00 43.74 101 LEU A C 1
ATOM 802 O O . LEU A 1 120 ? 10.927 -2.461 58.295 1.00 42.15 101 LEU A O 1
ATOM 807 N N . PHE A 1 121 ? 11.114 -0.846 56.736 1.00 41.10 102 PHE A N 1
ATOM 808 C CA . PHE A 1 121 ? 11.955 -0.009 57.582 1.00 40.45 102 PHE A CA 1
ATOM 809 C C . PHE A 1 121 ? 11.093 0.635 58.659 1.00 47.69 102 PHE A C 1
ATOM 810 O O . PHE A 1 121 ? 10.056 1.225 58.362 1.00 53.22 102 PHE A O 1
ATOM 818 N N . PRO A 1 122 ? 11.514 0.502 59.921 1.00 49.24 103 PRO A N 1
ATOM 819 C CA . PRO A 1 122 ? 10.728 0.955 61.073 1.00 49.47 103 PRO A CA 1
ATOM 820 C C . PRO A 1 122 ? 10.349 2.426 60.987 1.00 44.92 103 PRO A C 1
ATOM 821 O O . PRO A 1 122 ? 11.071 3.208 60.371 1.00 39.31 103 PRO A O 1
ATOM 825 N N . LYS A 1 123 ? 9.220 2.784 61.595 1.00 51.22 104 LYS A N 1
ATOM 826 C CA . LYS A 1 123 ? 8.775 4.171 61.641 1.00 56.96 104 LYS A CA 1
ATOM 827 C C . LYS A 1 123 ? 9.843 5.021 62.295 1.00 58.41 104 LYS A C 1
ATOM 828 O O . LYS A 1 123 ? 10.297 4.718 63.398 1.00 56.93 104 LYS A O 1
ATOM 834 N N . GLY A 1 124 ? 10.240 6.088 61.615 1.00 57.39 105 GLY A N 1
ATOM 835 C CA . GLY A 1 124 ? 11.190 7.023 62.181 1.00 57.23 105 GLY A CA 1
ATOM 836 C C . GLY A 1 124 ? 12.645 6.669 61.957 1.00 59.40 105 GLY A C 1
ATOM 837 O O . GLY A 1 124 ? 13.526 7.307 62.529 1.00 61.55 105 GLY A O 1
ATOM 838 N N . PHE A 1 125 ? 12.923 5.678 61.117 1.00 57.20 106 PHE A N 1
ATOM 839 C CA . PHE A 1 125 ? 14.318 5.388 60.844 1.00 57.48 106 PHE A CA 1
ATOM 840 C C . PHE A 1 125 ? 14.690 6.195 59.616 1.00 55.97 106 PHE A C 1
ATOM 841 O O . PHE A 1 125 ? 14.277 5.900 58.499 1.00 50.26 106 PHE A O 1
ATOM 849 N N . THR A 1 126 ? 15.477 7.233 59.854 1.00 56.88 107 THR A N 1
ATOM 850 C CA . THR A 1 126 ? 15.831 8.193 58.820 1.00 55.51 107 THR A CA 1
ATOM 851 C C . THR A 1 126 ? 17.211 8.028 58.174 1.00 57.12 107 THR A C 1
ATOM 852 O O . THR A 1 126 ? 17.594 8.832 57.327 1.00 65.64 107 THR A O 1
ATOM 856 N N . ASN A 1 127 ? 17.967 7.014 58.585 1.00 56.62 108 ASN A N 1
ATOM 857 C CA . ASN A 1 127 ? 19.317 6.830 58.053 1.00 60.00 108 ASN A CA 1
ATOM 858 C C . ASN A 1 127 ? 19.331 6.549 56.553 1.00 59.30 108 ASN A C 1
ATOM 859 O O . ASN A 1 127 ? 18.615 5.674 56.069 1.00 59.99 108 ASN A O 1
ATOM 864 N N . GLU A 1 128 ? 20.150 7.298 55.822 1.00 59.78 109 GLU A N 1
ATOM 865 C CA . GLU A 1 128 ? 20.296 7.078 54.390 1.00 56.23 109 GLU A CA 1
ATOM 866 C C . GLU A 1 128 ? 20.689 5.628 54.138 1.00 55.14 109 GLU A C 1
ATOM 867 O O . GLU A 1 128 ? 21.596 5.098 54.783 1.00 54.49 109 GLU A O 1
ATOM 873 N N . VAL A 1 129 ? 19.995 4.983 53.208 1.00 49.74 110 VAL A N 1
ATOM 874 C CA . VAL A 1 129 ? 20.268 3.591 52.884 1.00 46.40 110 VAL A CA 1
ATOM 875 C C . VAL A 1 129 ? 20.322 3.377 51.379 1.00 46.83 110 VAL A C 1
ATOM 876 O O . VAL A 1 129 ? 19.382 3.715 50.663 1.00 50.51 110 VAL A O 1
ATOM 880 N N . GLN A 1 130 ? 21.421 2.816 50.895 1.00 43.97 111 GLN A N 1
ATOM 881 C CA . GLN A 1 130 ? 21.522 2.524 49.475 1.00 45.04 111 GLN A CA 1
ATOM 882 C C . GLN A 1 130 ? 21.594 1.027 49.215 1.00 44.77 111 GLN A C 1
ATOM 883 O O . GLN A 1 130 ? 22.446 0.332 49.764 1.00 47.30 111 GLN A O 1
ATOM 889 N N . VAL A 1 131 ? 20.685 0.540 48.377 1.00 41.61 112 VAL A N 1
ATOM 890 C CA . VAL A 1 131 ? 20.682 -0.854 47.961 1.00 42.64 112 VAL A CA 1
ATOM 891 C C . VAL A 1 131 ? 21.070 -0.946 46.495 1.00 46.53 112 VAL A C 1
ATOM 892 O O . VAL A 1 131 ? 20.396 -0.388 45.631 1.00 54.85 112 VAL A O 1
ATOM 896 N N . ILE A 1 132 ? 22.164 -1.644 46.217 1.00 42.73 113 ILE A N 1
ATOM 897 C CA . ILE A 1 132 ? 22.587 -1.871 44.842 1.00 41.01 113 ILE A CA 1
ATOM 898 C C . ILE A 1 132 ? 22.458 -3.341 44.476 1.00 52.49 113 ILE A C 1
ATOM 899 O O . ILE A 1 132 ? 23.030 -4.212 45.137 1.00 57.35 113 ILE A O 1
ATOM 904 N N . ALA A 1 133 ? 21.697 -3.611 43.422 1.00 53.47 114 ALA A N 1
ATOM 905 C CA . ALA A 1 133 ? 21.587 -4.959 42.885 1.00 50.53 114 ALA A CA 1
ATOM 906 C C . ALA A 1 133 ? 22.208 -5.003 41.493 1.00 47.24 114 ALA A C 1
ATOM 907 O O . ALA A 1 133 ? 21.775 -4.297 40.586 1.00 46.47 114 ALA A O 1
ATOM 909 N N . THR A 1 134 ? 23.237 -5.825 41.333 1.00 51.26 115 THR A N 1
ATOM 910 C CA . THR A 1 134 ? 23.911 -5.954 40.048 1.00 50.28 115 THR A CA 1
ATOM 911 C C . THR A 1 134 ? 23.745 -7.372 39.518 1.00 48.34 115 THR A C 1
ATOM 912 O O . THR A 1 134 ? 23.896 -8.336 40.269 1.00 53.18 115 THR A O 1
ATOM 916 N N . VAL A 1 135 ? 23.434 -7.501 38.230 1.00 44.33 116 VAL A N 1
ATOM 917 C CA . VAL A 1 135 ? 23.231 -8.817 37.634 1.00 48.31 116 VAL A CA 1
ATOM 918 C C . VAL A 1 135 ? 24.545 -9.297 37.031 1.00 48.44 116 VAL A C 1
ATOM 919 O O . VAL A 1 135 ? 25.022 -8.753 36.036 1.00 52.56 116 VAL A O 1
ATOM 923 N N . LEU A 1 136 ? 25.137 -10.306 37.656 1.00 42.50 117 LEU A N 1
ATOM 924 C CA . LEU A 1 136 ? 26.426 -10.830 37.215 1.00 50.61 117 LEU A CA 1
ATOM 925 C C . LEU A 1 136 ? 26.360 -11.841 36.070 1.00 51.85 117 LEU A C 1
ATOM 926 O O . LEU A 1 136 ? 27.185 -11.811 35.162 1.00 57.20 117 LEU A O 1
ATOM 931 N N . SER A 1 137 ? 25.382 -12.736 36.123 1.00 48.81 118 SER A N 1
ATOM 932 C CA . SER A 1 137 ? 25.109 -13.626 35.002 1.00 50.98 118 SER A CA 1
ATOM 933 C C . SER A 1 137 ? 23.603 -13.816 34.872 1.00 47.60 118 SER A C 1
ATOM 934 O O . SER A 1 137 ? 22.868 -13.712 35.856 1.00 36.38 118 SER A O 1
ATOM 937 N N . VAL A 1 138 ? 23.137 -14.076 33.656 1.00 51.93 119 VAL A N 1
ATOM 938 C CA . VAL A 1 138 ? 21.700 -14.190 33.427 1.00 45.68 119 VAL A CA 1
ATOM 939 C C . VAL A 1 138 ? 21.296 -15.487 32.740 1.00 44.70 119 VAL A C 1
ATOM 940 O O . VAL A 1 138 ? 21.878 -15.884 31.731 1.00 48.41 119 VAL A O 1
ATOM 944 N N . ASP A 1 139 ? 20.289 -16.135 33.314 1.00 49.21 120 ASP A N 1
ATOM 945 C CA . ASP A 1 139 ? 19.736 -17.380 32.805 1.00 54.51 120 ASP A CA 1
ATOM 946 C C . ASP A 1 139 ? 18.353 -17.084 32.235 1.00 53.79 120 ASP A C 1
ATOM 947 O O . ASP A 1 139 ? 17.529 -16.454 32.903 1.00 53.47 120 ASP A O 1
ATOM 952 N N . SER A 1 140 ? 18.090 -17.536 31.010 1.00 52.04 121 SER A N 1
ATOM 953 C CA . SER A 1 140 ? 16.817 -17.233 30.354 1.00 54.27 121 SER A CA 1
ATOM 954 C C . SER A 1 140 ? 15.633 -17.873 31.080 1.00 50.93 121 SER A C 1
ATOM 955 O O . SER A 1 140 ? 14.495 -17.415 30.958 1.00 50.53 121 SER A O 1
ATOM 958 N N . LYS A 1 141 ? 15.909 -18.927 31.838 1.00 48.72 122 LYS A N 1
ATOM 959 C CA . LYS A 1 141 ? 14.881 -19.602 32.615 1.00 52.09 122 LYS A CA 1
ATOM 960 C C . LYS A 1 141 ? 14.481 -18.797 33.847 1.00 52.08 122 LYS A C 1
ATOM 961 O O . LYS A 1 141 ? 13.385 -18.971 34.375 1.00 63.91 122 LYS A O 1
ATOM 967 N N . VAL A 1 142 ? 15.367 -17.915 34.301 1.00 46.47 123 VAL A N 1
ATOM 968 C CA . VAL A 1 142 ? 15.168 -17.221 35.574 1.00 43.86 123 VAL A CA 1
ATOM 969 C C . VAL A 1 142 ? 15.293 -15.702 35.466 1.00 39.92 123 VAL A C 1
ATOM 970 O O . VAL A 1 142 ? 16.388 -15.160 35.603 1.00 40.79 123 VAL A O 1
ATOM 974 N N . PRO A 1 143 ? 14.170 -15.010 35.220 1.00 33.89 124 PRO A N 1
ATOM 975 C CA . PRO A 1 143 ? 14.135 -13.544 35.206 1.00 32.77 124 PRO A CA 1
ATOM 976 C C . PRO A 1 143 ? 14.771 -12.977 36.464 1.00 40.84 124 PRO A C 1
ATOM 977 O O . PRO A 1 143 ? 14.598 -13.552 37.538 1.00 43.10 124 PRO A O 1
ATOM 981 N N . THR A 1 144 ? 15.483 -11.860 36.326 1.00 44.13 125 THR A N 1
ATOM 982 C CA . THR A 1 144 ? 16.341 -11.341 37.393 1.00 42.82 125 THR A CA 1
ATOM 983 C C . THR A 1 144 ? 15.625 -10.719 38.591 1.00 40.88 125 THR A C 1
ATOM 984 O O . THR A 1 144 ? 16.103 -10.828 39.719 1.00 46.90 125 THR A O 1
ATOM 988 N N . ASP A 1 145 ? 14.501 -10.052 38.360 1.00 34.14 126 ASP A N 1
ATOM 989 C CA . ASP A 1 145 ? 13.868 -9.300 39.444 1.00 37.84 126 ASP A CA 1
ATOM 990 C C . ASP A 1 145 ? 13.582 -10.133 40.694 1.00 42.33 126 ASP A C 1
ATOM 991 O O . ASP A 1 145 ? 13.838 -9.682 41.807 1.00 48.52 126 ASP A O 1
ATOM 996 N N . ILE A 1 146 ? 13.059 -11.342 40.523 1.00 42.01 127 ILE A N 1
ATOM 997 C CA . ILE A 1 146 ? 12.756 -12.172 41.686 1.00 37.30 127 ILE A CA 1
ATOM 998 C C . ILE A 1 146 ? 13.997 -12.428 42.551 1.00 36.50 127 ILE A C 1
ATOM 999 O O . ILE A 1 146 ? 14.021 -12.073 43.729 1.00 38.78 127 ILE A O 1
ATOM 1004 N N . PRO A 1 147 ? 15.044 -13.035 41.976 1.00 33.87 128 PRO A N 1
ATOM 1005 C CA . PRO A 1 147 ? 16.235 -13.186 42.822 1.00 33.90 128 PRO A CA 1
ATOM 1006 C C . PRO A 1 147 ? 16.757 -11.850 43.357 1.00 35.15 128 PRO A C 1
ATOM 1007 O O . PRO A 1 147 ? 17.343 -11.816 44.435 1.00 47.37 128 PRO A O 1
ATOM 1011 N N . ALA A 1 148 ? 16.539 -10.767 42.619 1.00 31.90 129 ALA A N 1
ATOM 1012 C CA . ALA A 1 148 ? 16.981 -9.443 43.054 1.00 42.37 129 ALA A CA 1
ATOM 1013 C C . ALA A 1 148 ? 16.300 -9.012 44.351 1.00 46.67 129 ALA A C 1
ATOM 1014 O O . ALA A 1 148 ? 16.944 -8.485 45.258 1.00 51.98 129 ALA A O 1
ATOM 1016 N N . ILE A 1 149 ? 14.992 -9.228 44.427 1.00 41.21 130 ILE A N 1
ATOM 1017 C CA . ILE A 1 149 ? 14.235 -8.909 45.626 1.00 36.64 130 ILE A CA 1
ATOM 1018 C C . ILE A 1 149 ? 14.678 -9.787 46.794 1.00 45.10 130 ILE A C 1
ATOM 1019 O O . ILE A 1 149 ? 14.854 -9.304 47.915 1.00 39.26 130 ILE A O 1
ATOM 1024 N N . LEU A 1 150 ? 14.860 -11.079 46.527 1.00 44.48 131 LEU A N 1
ATOM 1025 C CA . LEU A 1 150 ? 15.314 -12.004 47.556 1.00 36.40 131 LEU A CA 1
ATOM 1026 C C . LEU A 1 150 ? 16.670 -11.562 48.091 1.00 46.52 131 LEU A C 1
ATOM 1027 O O . LEU A 1 150 ? 16.896 -11.544 49.299 1.00 51.19 131 LEU A O 1
ATOM 1032 N N . GLY A 1 151 ? 17.571 -11.200 47.184 1.00 50.26 132 GLY A N 1
ATOM 1033 C CA . GLY A 1 151 ? 18.894 -10.745 47.571 1.00 52.46 132 GLY A CA 1
ATOM 1034 C C . GLY A 1 151 ? 18.835 -9.519 48.458 1.00 52.22 132 GLY A C 1
ATOM 1035 O O . GLY A 1 151 ? 19.507 -9.442 49.491 1.00 52.77 132 GLY A O 1
ATOM 1036 N N . ALA A 1 152 ? 18.029 -8.552 48.041 1.00 36.89 133 ALA A N 1
ATOM 1037 C CA . ALA A 1 152 ? 17.806 -7.364 48.835 1.00 30.07 133 ALA A CA 1
ATOM 1038 C C . ALA A 1 152 ? 17.325 -7.778 50.217 1.00 36.09 133 ALA A C 1
ATOM 1039 O O . ALA A 1 152 ? 17.799 -7.262 51.227 1.00 50.07 133 ALA A O 1
ATOM 1041 N N . SER A 1 153 ? 16.388 -8.719 50.264 1.00 28.66 134 SER A N 1
ATOM 1042 C CA . SER A 1 153 ? 15.880 -9.216 51.539 1.00 31.26 134 SER A CA 1
ATOM 1043 C C . SER A 1 153 ? 17.021 -9.723 52.416 1.00 41.72 134 SER A C 1
ATOM 1044 O O . SER A 1 153 ? 17.071 -9.461 53.617 1.00 43.22 134 SER A O 1
ATOM 1047 N N . ALA A 1 154 ? 17.941 -10.452 51.797 1.00 42.87 135 ALA A N 1
ATOM 1048 C CA . ALA A 1 154 ? 19.030 -11.091 52.522 1.00 40.35 135 ALA A CA 1
ATOM 1049 C C . ALA A 1 154 ? 20.110 -10.105 52.970 1.00 43.92 135 ALA A C 1
ATOM 1050 O O . ALA A 1 154 ? 20.575 -10.159 54.111 1.00 45.70 135 ALA A O 1
ATOM 1052 N N . ALA A 1 155 ? 20.512 -9.211 52.073 1.00 43.99 136 ALA A N 1
ATOM 1053 C CA . ALA A 1 155 ? 21.574 -8.257 52.382 1.00 44.34 136 ALA A CA 1
ATOM 1054 C C . ALA A 1 155 ? 21.142 -7.366 53.526 1.00 46.00 136 ALA A C 1
ATOM 1055 O O . ALA A 1 155 ? 21.883 -7.161 54.486 1.00 57.56 136 ALA A O 1
ATOM 1057 N N . ILE A 1 156 ? 19.928 -6.843 53.415 1.00 39.08 137 ILE A N 1
ATOM 1058 C CA . ILE A 1 156 ? 19.358 -5.991 54.450 1.00 42.66 137 ILE A CA 1
ATOM 1059 C C . ILE A 1 156 ? 19.280 -6.714 55.796 1.00 42.28 137 ILE A C 1
ATOM 1060 O O . ILE A 1 156 ? 19.706 -6.175 56.818 1.00 39.79 137 ILE A O 1
ATOM 1065 N N . GLY A 1 157 ? 18.751 -7.936 55.790 1.00 44.60 138 GLY A N 1
ATOM 1066 C CA . GLY A 1 157 ? 18.722 -8.759 56.987 1.00 40.56 138 GLY A CA 1
ATOM 1067 C C . GLY A 1 157 ? 20.111 -8.936 57.569 1.00 47.27 138 GLY A C 1
ATOM 1068 O O . GLY A 1 157 ? 20.335 -8.711 58.760 1.00 53.01 138 GLY A O 1
ATOM 1069 N N . LEU A 1 158 ? 21.048 -9.340 56.719 1.00 45.89 139 LEU A N 1
ATOM 1070 C CA . LEU A 1 158 ? 22.441 -9.488 57.117 1.00 41.31 139 LEU A CA 1
ATOM 1071 C C . LEU A 1 158 ? 22.988 -8.204 57.735 1.00 43.13 139 LEU A C 1
ATOM 1072 O O . LEU A 1 158 ? 23.704 -8.238 58.733 1.00 49.54 139 LEU A O 1
ATOM 1077 N N . SER A 1 159 ? 22.645 -7.073 57.134 1.00 38.35 140 SER A N 1
ATOM 1078 C CA . SER A 1 159 ? 23.217 -5.792 57.530 1.00 44.22 140 SER A CA 1
ATOM 1079 C C . SER A 1 159 ? 23.108 -5.511 59.028 1.00 44.34 140 SER A C 1
ATOM 1080 O O . SER A 1 159 ? 23.996 -4.898 59.617 1.00 47.39 140 SER A O 1
ATOM 1083 N N . GLY A 1 160 ? 22.021 -5.958 59.643 1.00 39.12 141 GLY A N 1
ATOM 1084 C CA . GLY A 1 160 ? 21.754 -5.614 61.027 1.00 47.08 141 GLY A CA 1
ATOM 1085 C C . GLY A 1 160 ? 20.979 -4.310 61.119 1.00 50.97 141 GLY A C 1
ATOM 1086 O O . GLY A 1 160 ? 20.493 -3.933 62.184 1.00 50.03 141 GLY A O 1
ATOM 1087 N N . ILE A 1 161 ? 20.860 -3.625 59.984 1.00 54.95 142 ILE A N 1
ATOM 1088 C CA . ILE A 1 161 ? 20.062 -2.407 59.878 1.00 52.43 142 ILE A CA 1
ATOM 1089 C C . ILE A 1 161 ? 18.661 -2.679 60.412 1.00 45.03 142 ILE A C 1
ATOM 1090 O O . ILE A 1 161 ? 18.127 -3.766 60.221 1.00 43.35 142 ILE A O 1
ATOM 1095 N N . PRO A 1 162 ? 18.051 -1.696 61.086 1.00 41.38 143 PRO A N 1
ATOM 1096 C CA . PRO A 1 162 ? 16.723 -2.012 61.621 1.00 39.09 143 PRO A CA 1
ATOM 1097 C C . PRO A 1 162 ? 15.767 -2.374 60.495 1.00 45.57 143 PRO A C 1
ATOM 1098 O O . PRO A 1 162 ? 15.627 -1.615 59.540 1.00 52.26 143 PRO A O 1
ATOM 1102 N N . PHE A 1 163 ? 15.108 -3.520 60.613 1.00 52.97 144 PHE A N 1
ATOM 1103 C CA . PHE A 1 163 ? 14.226 -3.999 59.557 1.00 49.97 144 PHE A CA 1
ATOM 1104 C C . PHE A 1 163 ? 13.121 -4.861 60.148 1.00 49.01 144 PHE A C 1
ATOM 1105 O O . PHE A 1 163 ? 13.360 -5.634 61.074 1.00 56.39 144 PHE A O 1
ATOM 1113 N N . ASN A 1 164 ? 11.920 -4.751 59.596 1.00 46.29 145 ASN A N 1
ATOM 1114 C CA . ASN A 1 164 ? 10.782 -5.525 60.078 1.00 50.94 145 ASN A CA 1
ATOM 1115 C C . ASN A 1 164 ? 10.638 -6.848 59.338 1.00 55.94 145 ASN A C 1
ATOM 1116 O O . ASN A 1 164 ? 9.674 -7.577 59.549 1.00 59.32 145 ASN A O 1
ATOM 1121 N N . GLY A 1 165 ? 11.604 -7.159 58.479 1.00 60.59 146 GLY A N 1
ATOM 1122 C CA . GLY A 1 165 ? 11.423 -8.177 57.460 1.00 58.16 146 GLY A CA 1
ATOM 1123 C C . GLY A 1 165 ? 11.426 -9.569 58.046 1.00 66.58 146 GLY A C 1
ATOM 1124 O O . GLY A 1 165 ? 11.200 -9.731 59.245 1.00 79.60 146 GLY A O 1
ATOM 1125 N N . SER A 1 166 ? 11.670 -10.579 57.215 1.00 59.57 147 SER A N 1
ATOM 1126 C CA . SER A 1 166 ? 12.209 -10.396 55.870 1.00 55.36 147 SER A CA 1
ATOM 1127 C C . SER A 1 166 ? 11.227 -10.807 54.773 1.00 50.03 147 SER A C 1
ATOM 1128 O O . SER A 1 166 ? 10.321 -11.601 55.014 1.00 51.85 147 SER A O 1
ATOM 1131 N N . LEU A 1 167 ? 11.395 -10.251 53.576 1.00 40.51 148 LEU A N 1
ATOM 1132 C CA . LEU A 1 167 ? 10.421 -10.460 52.511 1.00 39.86 148 LEU A CA 1
ATOM 1133 C C . LEU A 1 167 ? 10.912 -11.357 51.400 1.00 40.22 148 LEU A C 1
ATOM 1134 O O . LEU A 1 167 ? 12.096 -11.390 51.086 1.00 38.81 148 LEU A O 1
ATOM 1139 N N . GLY A 1 168 ? 9.980 -12.102 50.824 1.00 45.02 149 GLY A N 1
ATOM 1140 C CA . GLY A 1 168 ? 10.246 -12.836 49.609 1.00 50.09 149 GLY A CA 1
ATOM 1141 C C . GLY A 1 168 ? 9.537 -12.176 48.443 1.00 45.28 149 GLY A C 1
ATOM 1142 O O . GLY A 1 168 ? 9.036 -11.052 48.551 1.00 40.42 149 GLY A O 1
ATOM 1143 N N . ALA A 1 169 ? 9.512 -12.875 47.317 1.00 32.96 150 ALA A N 1
ATOM 1144 C CA . ALA A 1 169 ? 8.744 -12.442 46.166 1.00 34.54 150 ALA A CA 1
ATOM 1145 C C . ALA A 1 169 ? 8.488 -13.643 45.270 1.00 39.86 150 ALA A C 1
ATOM 1146 O O . ALA A 1 169 ? 9.194 -14.651 45.350 1.00 39.88 150 ALA A O 1
ATOM 1148 N N . ALA A 1 170 ? 7.483 -13.535 44.414 1.00 39.16 151 ALA A N 1
ATOM 1149 C CA . ALA A 1 170 ? 7.241 -14.558 43.416 1.00 38.36 151 ALA A CA 1
ATOM 1150 C C . ALA A 1 170 ? 6.591 -13.931 42.202 1.00 46.83 151 ALA A C 1
ATOM 1151 O O . ALA A 1 170 ? 5.842 -12.963 42.322 1.00 50.75 151 ALA A O 1
ATOM 1153 N N . ARG A 1 171 ? 6.882 -14.479 41.028 1.00 45.33 152 ARG A N 1
ATOM 1154 C CA . ARG A 1 171 ? 6.092 -14.158 39.851 1.00 37.99 152 ARG A CA 1
ATOM 1155 C C . ARG A 1 171 ? 5.080 -15.275 39.646 1.00 43.84 152 ARG A C 1
ATOM 1156 O O . ARG A 1 171 ? 5.397 -16.449 39.833 1.00 49.11 152 ARG A O 1
ATOM 1164 N N . VAL A 1 172 ? 3.858 -14.904 39.285 1.00 40.55 153 VAL A N 1
ATOM 1165 C CA . VAL A 1 172 ? 2.792 -15.875 39.091 1.00 34.29 153 VAL A CA 1
ATOM 1166 C C . VAL A 1 172 ? 2.173 -15.682 37.720 1.00 40.06 153 VAL A C 1
ATOM 1167 O O . VAL A 1 172 ? 1.772 -14.571 37.363 1.00 44.38 153 VAL A O 1
ATOM 1171 N N . GLY A 1 173 ? 2.124 -16.765 36.949 1.00 41.92 154 GLY A N 1
ATOM 1172 C CA . GLY A 1 173 ? 1.472 -16.769 35.652 1.00 38.10 154 GLY A CA 1
ATOM 1173 C C . GLY A 1 173 ? 0.131 -17.468 35.741 1.00 41.94 154 GLY A C 1
ATOM 1174 O O . GLY A 1 173 ? -0.193 -18.069 36.765 1.00 44.01 154 GLY A O 1
ATOM 1175 N N . TYR A 1 174 ? -0.660 -17.373 34.677 1.00 42.97 155 TYR A N 1
ATOM 1176 C CA . TYR A 1 174 ? -1.919 -18.101 34.594 1.00 41.33 155 TYR A CA 1
ATOM 1177 C C . TYR A 1 174 ? -2.040 -18.722 33.211 1.00 46.46 155 TYR A C 1
ATOM 1178 O O . TYR A 1 174 ? -2.091 -18.006 32.208 1.00 49.08 155 TYR A O 1
ATOM 1187 N N . ARG A 1 175 ? -2.074 -20.051 33.158 1.00 45.93 156 ARG A N 1
ATOM 1188 C CA . ARG A 1 175 ? -2.270 -20.775 31.904 1.00 40.45 156 ARG A CA 1
ATOM 1189 C C . ARG A 1 175 ? -3.074 -22.048 32.128 1.00 43.82 156 ARG A C 1
ATOM 1190 O O . ARG A 1 175 ? -2.797 -22.814 33.051 1.00 55.25 156 ARG A O 1
ATOM 1198 N N . GLY A 1 176 ? -4.047 -22.295 31.265 1.00 40.20 157 GLY A N 1
ATOM 1199 C CA . GLY A 1 176 ? -4.867 -23.484 31.390 1.00 45.64 157 GLY A CA 1
ATOM 1200 C C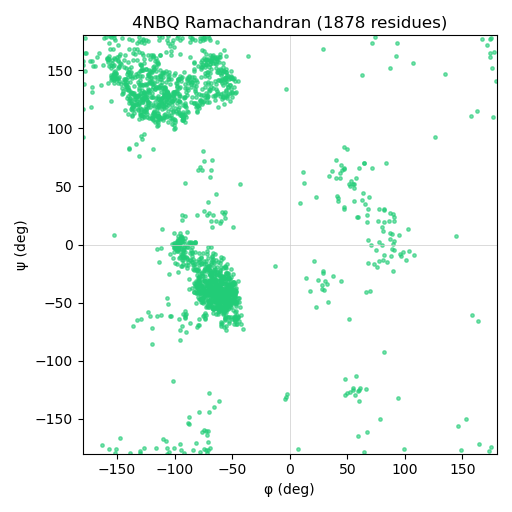 . GLY A 1 176 ? -5.723 -23.446 32.633 1.00 32.93 157 GLY A C 1
ATOM 1201 O O . GLY A 1 176 ? -6.198 -24.476 33.098 1.00 60.58 157 GLY A O 1
ATOM 1202 N N . GLY A 1 177 ? -5.917 -22.250 33.174 1.00 52.11 158 GLY A N 1
ATOM 1203 C CA . GLY A 1 177 ? -6.706 -22.083 34.382 1.00 46.00 158 GLY A CA 1
ATOM 1204 C C . GLY A 1 177 ? -5.948 -22.380 35.665 1.00 40.15 158 GLY A C 1
ATOM 1205 O O . GLY A 1 177 ? -6.549 -22.491 36.729 1.00 37.58 158 GLY A O 1
ATOM 1206 N N . GLU A 1 178 ? -4.630 -22.512 35.565 1.00 38.41 159 GLU A N 1
ATOM 1207 C CA . GLU A 1 178 ? -3.807 -22.839 36.725 1.00 46.78 159 GLU A CA 1
ATOM 1208 C C . GLU A 1 178 ? -2.620 -21.887 36.845 1.00 49.05 159 GLU A C 1
ATOM 1209 O O . GLU A 1 178 ? -2.175 -21.313 35.851 1.00 47.97 159 GLU A O 1
ATOM 1215 N N . TYR A 1 179 ? -2.104 -21.733 38.062 1.00 50.66 160 TYR A N 1
ATOM 1216 C CA . TYR A 1 179 ? -1.051 -20.756 38.333 1.00 45.36 160 TYR A CA 1
ATOM 1217 C C . TYR A 1 179 ? 0.345 -21.262 38.007 1.00 47.37 160 TYR A C 1
ATOM 1218 O O . TYR A 1 179 ? 0.670 -22.427 38.237 1.00 52.66 160 TYR A O 1
ATOM 1227 N N . LEU A 1 180 ? 1.161 -20.363 37.467 1.00 38.69 161 LEU A N 1
ATOM 1228 C CA . LEU A 1 180 ? 2.544 -20.656 37.136 1.00 35.40 161 LEU A CA 1
ATOM 1229 C C . LEU A 1 180 ? 3.468 -19.942 38.115 1.00 42.71 161 LEU A C 1
ATOM 1230 O O . LEU A 1 180 ? 3.317 -18.743 38.353 1.00 43.25 161 LEU A O 1
ATOM 1235 N N . LEU A 1 181 ? 4.414 -20.679 38.694 1.00 43.88 162 LEU A N 1
ATOM 1236 C CA . LEU A 1 181 ? 5.377 -20.080 39.613 1.00 37.78 162 LEU A CA 1
ATOM 1237 C C . LEU A 1 181 ? 6.687 -19.692 38.927 1.00 38.57 162 LEU A C 1
ATOM 1238 O O . LEU A 1 181 ? 7.310 -20.509 38.248 1.00 35.62 162 LEU A O 1
ATOM 1243 N N . ASN A 1 182 ? 7.090 -18.437 39.120 1.00 38.53 163 ASN A N 1
ATOM 1244 C CA . ASN A 1 182 ? 8.339 -17.898 38.577 1.00 34.92 163 ASN A CA 1
ATOM 1245 C C . ASN A 1 182 ? 8.659 -18.355 37.151 1.00 38.58 163 ASN A C 1
ATOM 1246 O O . ASN A 1 182 ? 9.727 -18.920 36.890 1.00 30.69 163 ASN A O 1
ATOM 1251 N N . PRO A 1 183 ? 7.732 -18.098 36.218 1.00 39.20 164 PRO A N 1
ATOM 1252 C CA . PRO A 1 183 ? 7.926 -18.483 34.820 1.00 39.29 164 PRO A CA 1
ATOM 1253 C C . PRO A 1 183 ? 8.963 -17.594 34.153 1.00 41.32 164 PRO A C 1
ATOM 1254 O O . PRO A 1 183 ? 9.236 -16.495 34.634 1.00 43.20 164 PRO A O 1
ATOM 1258 N N . SER A 1 184 ? 9.540 -18.068 33.058 1.00 43.85 165 SER A N 1
ATOM 1259 C CA . SER A 1 184 ? 10.466 -17.251 32.298 1.00 45.24 165 SER A CA 1
ATOM 1260 C C . SER A 1 184 ? 9.670 -16.427 31.304 1.00 52.51 165 SER A C 1
ATOM 1261 O O . SER A 1 184 ? 8.448 -16.546 31.234 1.00 50.96 165 SER A O 1
ATOM 1264 N N . LEU A 1 185 ? 10.360 -15.595 30.531 1.00 57.34 166 LEU A N 1
ATOM 1265 C CA . LEU A 1 185 ? 9.705 -14.809 29.496 1.00 52.86 166 LEU A CA 1
ATOM 1266 C C . LEU A 1 185 ? 9.102 -15.755 28.474 1.00 54.17 166 LEU A C 1
ATOM 1267 O O . LEU A 1 185 ? 7.964 -15.583 28.039 1.00 58.48 166 LEU A O 1
ATOM 1272 N N . ASP A 1 186 ? 9.883 -16.760 28.099 1.00 50.64 167 ASP A N 1
ATOM 1273 C CA . ASP A 1 186 ? 9.443 -17.758 27.141 1.00 54.26 167 ASP A CA 1
ATOM 1274 C C . ASP A 1 186 ? 8.095 -18.309 27.590 1.00 49.92 167 ASP A C 1
ATOM 1275 O O . ASP A 1 186 ? 7.176 -18.471 26.784 1.00 62.14 167 ASP A O 1
ATOM 1280 N N . GLU A 1 187 ? 7.975 -18.568 28.889 1.00 39.02 168 GLU A N 1
ATOM 1281 C CA . GLU A 1 187 ? 6.778 -19.197 29.442 1.00 42.31 168 GLU A CA 1
ATOM 1282 C C . GLU A 1 187 ? 5.623 -18.215 29.602 1.00 45.23 168 GLU A C 1
ATOM 1283 O O . GLU A 1 187 ? 4.461 -18.609 29.554 1.00 48.74 168 GLU A O 1
ATOM 1289 N N . LEU A 1 188 ? 5.944 -16.938 29.783 1.00 42.19 169 LEU A N 1
ATOM 1290 C CA . LEU A 1 188 ? 4.915 -15.911 29.883 1.00 38.44 169 LEU A CA 1
ATOM 1291 C C . LEU A 1 188 ? 4.262 -15.663 28.524 1.00 44.75 169 LEU A C 1
ATOM 1292 O O . LEU A 1 188 ? 3.143 -15.151 28.448 1.00 44.68 169 LEU A O 1
ATOM 1297 N N . LYS A 1 189 ? 4.960 -16.035 27.454 1.00 43.16 170 LYS A N 1
ATOM 1298 C CA . LYS A 1 189 ? 4.418 -15.884 26.110 1.00 42.50 170 LYS A CA 1
ATOM 1299 C C . LYS A 1 189 ? 3.122 -16.665 25.986 1.00 46.98 170 LYS A C 1
ATOM 1300 O O . LYS A 1 189 ? 2.255 -16.312 25.192 1.00 49.86 170 LYS A O 1
ATOM 1306 N N . ASP A 1 190 ? 3.013 -17.748 26.749 1.00 51.51 171 ASP A N 1
ATOM 1307 C CA . ASP A 1 190 ? 1.770 -18.512 26.828 1.00 48.85 171 ASP A CA 1
ATOM 1308 C C . ASP A 1 190 ? 0.905 -18.157 28.035 1.00 45.99 171 ASP A C 1
ATOM 1309 O O . ASP A 1 190 ? -0.144 -18.761 28.243 1.00 53.79 171 ASP A O 1
ATOM 1314 N N . SER A 1 191 ? 1.344 -17.192 28.837 1.00 43.59 172 SER A N 1
ATOM 1315 C CA . SER A 1 191 ? 0.612 -16.837 30.052 1.00 38.87 172 SER A CA 1
ATOM 1316 C C . SER A 1 191 ? -0.347 -15.673 29.836 1.00 41.76 172 SER A C 1
ATOM 1317 O O . SER A 1 191 ? -0.051 -14.742 29.091 1.00 49.86 172 SER A O 1
ATOM 1320 N N . ALA A 1 192 ? -1.503 -15.741 30.490 1.00 44.48 173 ALA A N 1
ATOM 1321 C CA . ALA A 1 192 ? -2.493 -14.672 30.430 1.00 38.34 173 ALA A CA 1
ATOM 1322 C C . ALA A 1 192 ? -2.297 -13.713 31.589 1.00 35.99 173 ALA A C 1
ATOM 1323 O O . ALA A 1 192 ? -3.080 -12.782 31.773 1.00 38.70 173 ALA A O 1
ATOM 1325 N N . LEU A 1 193 ? -1.261 -13.964 32.385 1.00 35.04 174 LEU A N 1
ATOM 1326 C CA . LEU A 1 193 ? -0.978 -13.156 33.563 1.00 36.46 174 LEU A CA 1
ATOM 1327 C C . LEU A 1 193 ? 0.524 -13.000 33.754 1.00 37.74 174 LEU A C 1
ATOM 1328 O O . LEU A 1 193 ? 1.280 -13.943 33.542 1.00 47.18 174 LEU A O 1
ATOM 1333 N N . ASP A 1 194 ? 0.958 -11.792 34.096 1.00 35.75 175 ASP A N 1
ATOM 1334 C CA . ASP A 1 194 ? 2.312 -11.571 34.584 1.00 39.97 175 ASP A CA 1
ATOM 1335 C C . ASP A 1 194 ? 2.160 -10.778 35.866 1.00 41.18 175 ASP A C 1
ATOM 1336 O O . ASP A 1 194 ? 1.777 -9.611 35.836 1.00 52.52 175 ASP A O 1
ATOM 1341 N N . LEU A 1 195 ? 2.475 -11.395 36.996 1.00 36.84 176 LEU A N 1
ATOM 1342 C CA . LEU A 1 195 ? 2.242 -10.746 38.280 1.00 36.46 176 LEU A CA 1
ATOM 1343 C C . LEU A 1 195 ? 3.385 -10.979 39.252 1.00 38.03 176 LEU A C 1
ATOM 1344 O O . LEU A 1 195 ? 3.741 -12.121 39.546 1.00 43.12 176 LEU A O 1
ATOM 1349 N N . VAL A 1 196 ? 3.949 -9.894 39.759 1.00 34.28 177 VAL A N 1
ATOM 1350 C CA . VAL A 1 196 ? 4.955 -10.003 40.797 1.00 37.84 177 VAL A CA 1
ATOM 1351 C C . VAL A 1 196 ? 4.357 -9.591 42.136 1.00 41.36 177 VAL A C 1
ATOM 1352 O O . VAL A 1 196 ? 3.707 -8.549 42.253 1.00 40.34 177 VAL A O 1
ATOM 1356 N N . VAL A 1 197 ? 4.566 -10.436 43.137 1.00 40.53 178 VAL A N 1
ATOM 1357 C CA . VAL A 1 197 ? 4.068 -10.185 44.477 1.00 42.49 178 VAL A CA 1
ATOM 1358 C C . VAL A 1 197 ? 5.209 -10.332 45.472 1.00 42.74 178 VAL A C 1
ATOM 1359 O O . VAL A 1 197 ? 5.983 -11.287 45.412 1.00 40.68 178 VAL A O 1
ATOM 1363 N N . ALA A 1 198 ? 5.320 -9.365 46.373 1.00 42.92 179 ALA A N 1
ATOM 1364 C CA . ALA A 1 198 ? 6.345 -9.395 47.405 1.00 38.92 179 ALA A CA 1
ATOM 1365 C C . ALA A 1 198 ? 5.672 -9.280 48.755 1.00 43.33 179 ALA A C 1
ATOM 1366 O O . ALA A 1 198 ? 4.749 -8.481 48.942 1.00 40.05 179 ALA A O 1
ATOM 1368 N N . GLY A 1 199 ? 6.126 -10.084 49.702 1.00 47.72 180 GLY A N 1
ATOM 1369 C CA . GLY A 1 199 ? 5.526 -10.057 51.015 1.00 50.11 180 GLY A CA 1
ATOM 1370 C C . GLY A 1 199 ? 6.446 -10.561 52.095 1.00 48.02 180 GLY A C 1
ATOM 1371 O O . GLY A 1 199 ? 7.505 -11.125 51.823 1.00 45.07 180 GLY A O 1
ATOM 1372 N N . THR A 1 200 ? 6.035 -10.337 53.334 1.00 43.61 181 THR A N 1
ATOM 1373 C CA . THR A 1 200 ? 6.709 -10.932 54.467 1.00 40.43 181 THR A CA 1
ATOM 1374 C C . THR A 1 200 ? 6.007 -12.253 54.771 1.00 42.08 181 THR A C 1
ATOM 1375 O O . THR A 1 200 ? 5.066 -12.633 54.077 1.00 40.11 181 THR A O 1
ATOM 1379 N N . ARG A 1 201 ? 6.466 -12.958 55.799 1.00 46.33 182 ARG A N 1
ATOM 1380 C CA . ARG A 1 201 ? 5.822 -14.199 56.201 1.00 45.59 182 ARG A CA 1
ATOM 1381 C C . ARG A 1 201 ? 4.314 -13.999 56.336 1.00 48.65 182 ARG A C 1
ATOM 1382 O O . ARG A 1 201 ? 3.530 -14.776 55.794 1.00 50.38 182 ARG A O 1
ATOM 1390 N N . ASP A 1 202 ? 3.918 -12.958 57.066 1.00 49.00 183 ASP A N 1
ATOM 1391 C CA . ASP A 1 202 ? 2.504 -12.693 57.334 1.00 49.17 183 ASP A CA 1
ATOM 1392 C C . ASP A 1 202 ? 1.781 -11.736 56.388 1.00 41.99 183 ASP A C 1
ATOM 1393 O O . ASP A 1 202 ? 0.566 -11.610 56.461 1.00 44.89 183 ASP A O 1
ATOM 1398 N N . ALA A 1 203 ? 2.493 -11.049 55.511 1.00 35.40 184 ALA A N 1
ATOM 1399 C CA . ALA A 1 203 ? 1.825 -9.985 54.779 1.00 36.46 184 ALA A CA 1
ATOM 1400 C C . ALA A 1 203 ? 2.285 -9.800 53.344 1.00 43.80 184 ALA A C 1
ATOM 1401 O O . ALA A 1 203 ? 3.479 -9.878 53.047 1.00 40.47 184 ALA A O 1
ATOM 1403 N N . VAL A 1 204 ? 1.317 -9.547 52.466 1.00 41.04 185 VAL A N 1
ATOM 1404 C CA . VAL A 1 204 ? 1.603 -9.095 51.115 1.00 36.70 185 VAL A CA 1
ATOM 1405 C C . VAL A 1 204 ? 1.939 -7.613 51.194 1.00 44.57 185 VAL A C 1
ATOM 1406 O O . VAL A 1 204 ? 1.158 -6.816 51.715 1.00 41.07 185 VAL A O 1
ATOM 1410 N N . LEU A 1 205 ? 3.113 -7.249 50.695 1.00 46.14 186 LEU A N 1
ATOM 1411 C CA . LEU A 1 205 ? 3.541 -5.856 50.719 1.00 40.15 186 LEU A CA 1
ATOM 1412 C C . LEU A 1 205 ? 3.211 -5.134 49.414 1.00 41.90 186 LEU A C 1
ATOM 1413 O O . LEU A 1 205 ? 2.485 -4.147 49.436 1.00 53.91 186 LEU A O 1
ATOM 1426 N N . VAL A 1 207 ? 2.124 -5.556 45.007 1.00 32.07 188 VAL A N 1
ATOM 1427 C CA . VAL A 1 207 ? 1.755 -6.308 43.803 1.00 29.84 188 VAL A CA 1
ATOM 1428 C C . VAL A 1 207 ? 1.954 -5.472 42.534 1.00 32.41 188 VAL A C 1
ATOM 1429 O O . VAL A 1 207 ? 1.625 -4.289 42.507 1.00 39.36 188 VAL A O 1
ATOM 1433 N N . GLU A 1 208 ? 2.501 -6.080 41.487 1.00 33.30 189 GLU A N 1
ATOM 1434 C CA . GLU A 1 208 ? 2.612 -5.411 40.190 1.00 35.61 189 GLU A CA 1
ATOM 1435 C C . GLU A 1 208 ? 2.233 -6.399 39.102 1.00 31.83 189 GLU A C 1
ATOM 1436 O O . GLU A 1 208 ? 2.865 -7.446 38.991 1.00 32.45 189 GLU A O 1
ATOM 1442 N N . SER A 1 209 ? 1.227 -6.082 38.288 1.00 27.93 190 SER A N 1
ATOM 1443 C CA . SER A 1 209 ? 0.777 -7.063 37.299 1.00 31.88 190 SER A CA 1
ATOM 1444 C C . SER A 1 209 ? 0.102 -6.536 36.035 1.00 40.57 190 SER A C 1
ATOM 1445 O O . SER A 1 209 ? -0.463 -5.442 36.005 1.00 52.18 190 SER A O 1
ATOM 1448 N N . GLU A 1 210 ? 0.166 -7.370 35.002 1.00 34.73 191 GLU A N 1
ATOM 1449 C CA . GLU A 1 210 ? -0.545 -7.187 33.748 1.00 31.46 191 GLU A CA 1
ATOM 1450 C C . GLU A 1 210 ? -1.281 -8.497 33.529 1.00 37.63 191 GLU A C 1
ATOM 1451 O O . GLU A 1 210 ? -0.820 -9.543 33.986 1.00 43.72 191 GLU A O 1
ATOM 1457 N N . ALA A 1 211 ? -2.428 -8.452 32.861 1.00 35.23 192 ALA A N 1
ATOM 1458 C CA . ALA A 1 211 ? -3.198 -9.668 32.610 1.00 40.90 192 ALA A CA 1
ATOM 1459 C C . ALA A 1 211 ? -4.115 -9.470 31.413 1.00 42.15 192 ALA A C 1
ATOM 1460 O O . ALA A 1 211 ? -4.428 -8.336 31.059 1.00 43.49 192 ALA A O 1
ATOM 1462 N N . GLN A 1 212 ? -4.583 -10.557 30.804 1.00 37.46 193 GLN A N 1
ATOM 1463 C CA . GLN A 1 212 ? -5.499 -10.364 29.705 1.00 41.08 193 GLN A CA 1
ATOM 1464 C C . GLN A 1 212 ? -6.881 -10.606 30.264 1.00 43.90 193 GLN A C 1
ATOM 1465 O O . GLN A 1 212 ? -7.312 -11.744 30.430 1.00 50.18 193 GLN A O 1
ATOM 1471 N N . GLU A 1 213 ? -7.585 -9.507 30.505 1.00 44.78 194 GLU A N 1
ATOM 1472 C CA . GLU A 1 213 ? -8.988 -9.522 30.885 1.00 44.90 194 GLU A CA 1
ATOM 1473 C C . GLU A 1 213 ? -9.356 -10.611 31.897 1.00 48.40 194 GLU A C 1
ATOM 1474 O O . GLU A 1 213 ? -10.417 -11.226 31.794 1.00 53.14 194 GLU A O 1
ATOM 1480 N N . LEU A 1 214 ? -8.482 -10.842 32.875 1.00 45.83 195 LEU A N 1
ATOM 1481 C CA . LEU A 1 214 ? -8.742 -11.844 33.909 1.00 44.65 195 LEU A CA 1
ATOM 1482 C C . LEU A 1 214 ? -9.625 -11.266 35.025 1.00 46.82 195 LEU A C 1
ATOM 1483 O O . LEU A 1 214 ? -9.504 -10.088 35.378 1.00 44.20 195 LEU A O 1
ATOM 1488 N N . PRO A 1 215 ? -10.517 -12.100 35.582 1.00 38.09 196 PRO A N 1
ATOM 1489 C CA . PRO A 1 215 ? -11.444 -11.682 36.639 1.00 34.42 196 PRO A CA 1
ATOM 1490 C C . PRO A 1 215 ? -10.731 -11.481 37.975 1.00 36.23 196 PRO A C 1
ATOM 1491 O O . PRO A 1 215 ? -9.686 -12.091 38.211 1.00 34.12 196 PRO A O 1
ATOM 1495 N N . GLU A 1 216 ? -11.298 -10.639 38.837 1.00 38.60 197 GLU A N 1
ATOM 1496 C CA . GLU A 1 216 ? -10.630 -10.244 40.077 1.00 35.96 197 GLU A CA 1
ATOM 1497 C C . GLU A 1 216 ? -10.195 -11.426 40.945 1.00 34.83 197 GLU A C 1
ATOM 1498 O O . GLU A 1 216 ? -9.125 -11.393 41.549 1.00 36.16 197 GLU A O 1
ATOM 1504 N N . SER A 1 217 ? -11.011 -12.472 40.998 1.00 27.78 198 SER A N 1
ATOM 1505 C CA . SER A 1 217 ? -10.685 -13.616 41.835 1.00 27.74 198 SER A CA 1
ATOM 1506 C C . SER A 1 217 ? -9.435 -14.341 41.354 1.00 46.79 198 SER A C 1
ATOM 1507 O O . SER A 1 217 ? -8.666 -14.855 42.161 1.00 52.30 198 SER A O 1
ATOM 1510 N N . VAL A 1 218 ? -9.231 -14.387 40.041 1.00 43.91 199 VAL A N 1
ATOM 1511 C CA . VAL A 1 218 ? -8.022 -14.990 39.493 1.00 39.66 199 VAL A CA 1
ATOM 1512 C C . VAL A 1 218 ? -6.805 -14.114 39.789 1.00 42.98 199 VAL A C 1
ATOM 1513 O O . VAL A 1 218 ? -5.714 -14.624 40.053 1.00 42.84 199 VAL A O 1
ATOM 1525 N N . LEU A 1 220 ? -6.634 -12.025 42.469 1.00 44.53 201 LEU A N 1
ATOM 1526 C CA . LEU A 1 220 ? -6.456 -12.197 43.901 1.00 41.79 201 LEU A CA 1
ATOM 1527 C C . LEU A 1 220 ? -5.885 -13.580 44.198 1.00 46.13 201 LEU A C 1
ATOM 1528 O O . LEU A 1 220 ? -5.023 -13.737 45.063 1.00 50.21 201 LEU A O 1
ATOM 1533 N N . GLY A 1 221 ? -6.365 -14.582 43.470 1.00 42.39 202 GLY A N 1
ATOM 1534 C CA . GLY A 1 221 ? -5.868 -15.934 43.635 1.00 43.69 202 GLY A CA 1
ATOM 1535 C C . GLY A 1 221 ? -4.377 -15.999 43.384 1.00 47.55 202 GLY A C 1
ATOM 1536 O O . GLY A 1 221 ? -3.644 -16.679 44.102 1.00 48.99 202 GLY A O 1
ATOM 1537 N N . ALA A 1 222 ? -3.929 -15.281 42.361 1.00 44.26 203 ALA A N 1
ATOM 1538 C CA . ALA A 1 222 ? -2.513 -15.239 42.019 1.00 45.74 203 ALA A CA 1
ATOM 1539 C C . ALA A 1 222 ? -1.666 -14.610 43.131 1.00 50.41 203 ALA A C 1
ATOM 1540 O O . ALA A 1 222 ? -0.611 -15.138 43.495 1.00 45.13 203 ALA A O 1
ATOM 1542 N N . VAL A 1 223 ? -2.121 -13.475 43.655 1.00 51.75 204 VAL A N 1
ATOM 1543 C CA . VAL A 1 223 ? -1.416 -12.812 44.750 1.00 48.87 204 VAL A CA 1
ATOM 1544 C C . VAL A 1 223 ? -1.229 -13.786 45.907 1.00 48.55 204 VAL A C 1
ATOM 1545 O O . VAL A 1 223 ? -0.134 -13.913 46.454 1.00 47.23 204 VAL A O 1
ATOM 1549 N N . LEU A 1 224 ? -2.304 -14.480 46.268 1.00 45.45 205 LEU A N 1
ATOM 1550 C CA . LEU A 1 224 ? -2.255 -15.454 47.350 1.00 37.91 205 LEU A CA 1
ATOM 1551 C C . LEU A 1 224 ? -1.417 -16.673 46.983 1.00 35.79 205 LEU A C 1
ATOM 1552 O O . LEU A 1 224 ? -0.726 -17.222 47.832 1.00 45.26 205 LEU A O 1
ATOM 1557 N N . HIS A 1 225 ? -1.465 -17.094 45.722 1.00 33.37 206 HIS A N 1
ATOM 1558 C CA . HIS A 1 225 ? -0.647 -18.228 45.290 1.00 33.09 206 HIS A CA 1
ATOM 1559 C C . HIS A 1 225 ? 0.829 -17.897 45.411 1.00 38.40 206 HIS A C 1
ATOM 1560 O O . HIS A 1 225 ? 1.621 -18.717 45.876 1.00 41.07 206 HIS A O 1
ATOM 1567 N N . GLY A 1 226 ? 1.194 -16.694 44.982 1.00 40.15 207 GLY A N 1
ATOM 1568 C CA . GLY A 1 226 ? 2.560 -16.229 45.117 1.00 39.46 207 GLY A CA 1
ATOM 1569 C C . GLY A 1 226 ? 2.943 -16.088 46.578 1.00 50.49 207 GLY A C 1
ATOM 1570 O O . GLY A 1 226 ? 4.033 -16.495 46.992 1.00 59.16 207 GLY A O 1
ATOM 1571 N N . HIS A 1 227 ? 2.041 -15.519 47.371 1.00 44.47 208 HIS A N 1
ATOM 1572 C CA . HIS A 1 227 ? 2.343 -15.269 48.773 1.00 42.87 208 HIS A CA 1
ATOM 1573 C C . HIS A 1 227 ? 2.580 -16.563 49.540 1.00 45.58 208 HIS A C 1
ATOM 1574 O O . HIS A 1 227 ? 3.447 -16.624 50.410 1.00 47.58 208 HIS A O 1
ATOM 1581 N N . GLN A 1 228 ? 1.800 -17.592 49.221 1.00 47.01 209 GLN A N 1
ATOM 1582 C CA . GLN A 1 228 ? 1.975 -18.902 49.840 1.00 46.01 209 GLN A CA 1
ATOM 1583 C C . GLN A 1 228 ? 3.231 -19.567 49.297 1.00 46.54 209 GLN A C 1
ATOM 1584 O O . GLN A 1 228 ? 3.958 -20.238 50.029 1.00 46.15 209 GLN A O 1
ATOM 1590 N N . ALA A 1 229 ? 3.485 -19.369 48.008 1.00 44.03 210 ALA A N 1
ATOM 1591 C CA . ALA A 1 229 ? 4.596 -20.033 47.335 1.00 38.29 210 ALA A CA 1
ATOM 1592 C C . ALA A 1 229 ? 5.954 -19.500 47.762 1.00 41.02 210 ALA A C 1
ATOM 1593 O O . ALA A 1 229 ? 6.947 -20.222 47.703 1.00 51.23 210 ALA A O 1
ATOM 1603 N N . GLN A 1 231 ? 6.918 -18.479 50.739 1.00 37.62 212 GLN A N 1
ATOM 1604 C CA . GLN A 1 231 ? 7.281 -18.725 52.133 1.00 41.28 212 GLN A CA 1
ATOM 1605 C C . GLN A 1 231 ? 8.606 -19.459 52.256 1.00 46.66 212 GLN A C 1
ATOM 1606 O O . GLN A 1 231 ? 9.406 -19.169 53.144 1.00 44.60 212 GLN A O 1
ATOM 1612 N N . VAL A 1 232 ? 8.824 -20.422 51.368 1.00 46.16 213 VAL A N 1
ATOM 1613 C CA . VAL A 1 232 ? 10.018 -21.251 51.419 1.00 45.86 213 VAL A CA 1
ATOM 1614 C C . VAL A 1 232 ? 11.275 -20.395 51.292 1.00 42.60 213 VAL A C 1
ATOM 1615 O O . VAL A 1 232 ? 12.285 -20.658 51.945 1.00 48.29 213 VAL A O 1
ATOM 1619 N N . ALA A 1 233 ? 11.201 -19.366 50.454 1.00 36.07 214 ALA A N 1
ATOM 1620 C CA . ALA A 1 233 ? 12.315 -18.442 50.262 1.00 40.02 214 ALA A CA 1
ATOM 1621 C C . ALA A 1 233 ? 12.496 -17.523 51.472 1.00 48.02 214 ALA A C 1
ATOM 1622 O O . ALA A 1 233 ? 13.620 -17.259 51.898 1.00 51.30 214 ALA A O 1
ATOM 1624 N N . ILE A 1 234 ? 11.386 -17.031 52.014 1.00 44.76 215 ILE A N 1
ATOM 1625 C CA . ILE A 1 234 ? 11.428 -16.227 53.228 1.00 39.65 215 ILE A CA 1
ATOM 1626 C C . ILE A 1 234 ? 12.064 -17.007 54.382 1.00 43.08 215 ILE A C 1
ATOM 1627 O O . ILE A 1 234 ? 12.871 -16.470 55.141 1.00 41.19 215 ILE A O 1
ATOM 1632 N N . GLN A 1 235 ? 11.695 -18.276 54.506 1.00 42.88 216 GLN A N 1
ATOM 1633 C CA . GLN A 1 235 ? 12.219 -19.114 55.571 1.00 45.55 216 GLN A CA 1
ATOM 1634 C C . GLN A 1 235 ? 13.709 -19.322 55.367 1.00 49.73 216 GLN A C 1
ATOM 1635 O O . GLN A 1 235 ? 14.492 -19.265 56.318 1.00 53.37 216 GLN A O 1
ATOM 1641 N N . ALA A 1 236 ? 14.091 -19.561 54.115 1.00 45.84 217 ALA A N 1
ATOM 1642 C CA . ALA A 1 236 ? 15.489 -19.783 53.763 1.00 41.79 217 ALA A CA 1
ATOM 1643 C C . ALA A 1 236 ? 16.308 -18.571 54.161 1.00 43.73 217 ALA A C 1
ATOM 1644 O O . ALA A 1 236 ? 17.350 -18.702 54.804 1.00 42.61 217 ALA A O 1
ATOM 1646 N N . ILE A 1 237 ? 15.823 -17.394 53.772 1.00 38.41 218 ILE A N 1
ATOM 1647 C CA . ILE A 1 237 ? 16.479 -16.137 54.106 1.00 42.49 218 ILE A CA 1
ATOM 1648 C C . ILE A 1 237 ? 16.552 -15.934 55.618 1.00 46.85 218 ILE A C 1
ATOM 1649 O O . ILE A 1 237 ? 17.610 -15.608 56.160 1.00 48.40 218 ILE A O 1
ATOM 1654 N N . ALA A 1 238 ? 15.425 -16.140 56.293 1.00 41.08 219 ALA A N 1
ATOM 1655 C CA . ALA A 1 238 ? 15.344 -15.923 57.734 1.00 33.54 219 ALA A CA 1
ATOM 1656 C C . ALA A 1 238 ? 16.384 -16.716 58.512 1.00 38.77 219 ALA A C 1
ATOM 1657 O O . ALA A 1 238 ? 16.993 -16.189 59.442 1.00 49.03 219 ALA A O 1
ATOM 1659 N N . GLU A 1 239 ? 16.582 -17.980 58.152 1.00 36.10 220 GLU A N 1
ATOM 1660 C CA . GLU A 1 239 ? 17.576 -18.790 58.850 1.00 49.73 220 GLU A CA 1
ATOM 1661 C C . GLU A 1 239 ? 18.998 -18.477 58.379 1.00 50.18 220 GLU A C 1
ATOM 1662 O O . GLU A 1 239 ? 19.954 -18.554 59.156 1.00 55.55 220 GLU A O 1
ATOM 1668 N N . PHE A 1 240 ? 19.128 -18.118 57.107 1.00 44.02 221 PHE A N 1
ATOM 1669 C CA . PHE A 1 240 ? 20.394 -17.638 56.570 1.00 47.63 221 PHE A CA 1
ATOM 1670 C C . PHE A 1 240 ? 20.861 -16.464 57.422 1.00 52.74 221 PHE A C 1
ATOM 1671 O O . PHE A 1 240 ? 21.977 -16.458 57.940 1.00 57.62 221 PHE A O 1
ATOM 1679 N N . ILE A 1 241 ? 19.986 -15.476 57.571 1.00 50.91 222 ILE A N 1
ATOM 1680 C CA . ILE A 1 241 ? 20.255 -14.313 58.405 1.00 48.30 222 ILE A CA 1
ATOM 1681 C C . ILE A 1 241 ? 20.622 -14.714 59.831 1.00 55.69 222 ILE A C 1
ATOM 1682 O O . ILE A 1 241 ? 21.578 -14.196 60.413 1.00 51.70 222 ILE A O 1
ATOM 1687 N N . GLN A 1 242 ? 19.850 -15.637 60.391 1.00 64.89 223 GLN A N 1
ATOM 1688 C CA . GLN A 1 242 ? 20.088 -16.110 61.744 1.00 68.15 223 GLN A CA 1
ATOM 1689 C C . GLN A 1 242 ? 21.541 -16.547 61.864 1.00 60.27 223 GLN A C 1
ATOM 1690 O O . GLN A 1 242 ? 22.269 -16.095 62.749 1.00 64.51 223 GLN A O 1
ATOM 1696 N N . GLU A 1 243 ? 21.947 -17.447 60.973 1.00 55.33 224 GLU A N 1
ATOM 1697 C CA . GLU A 1 243 ? 23.327 -17.922 60.907 1.00 62.01 224 GLU A CA 1
ATOM 1698 C C . GLU A 1 243 ? 24.362 -16.827 60.645 1.00 68.15 224 GLU A C 1
ATOM 1699 O O . GLU A 1 243 ? 25.158 -16.482 61.519 1.00 79.29 224 GLU A O 1
ATOM 1705 N N . ALA A 1 244 ? 24.328 -16.272 59.437 1.00 65.12 225 ALA A N 1
ATOM 1706 C CA . ALA A 1 244 ? 25.437 -15.469 58.926 1.00 62.20 225 ALA A CA 1
ATOM 1707 C C . ALA A 1 244 ? 25.329 -13.971 59.196 1.00 56.69 225 ALA A C 1
ATOM 1708 O O . ALA A 1 244 ? 26.246 -13.212 58.872 1.00 49.46 225 ALA A O 1
ATOM 1710 N N . GLY A 1 245 ? 24.221 -13.546 59.793 1.00 55.63 226 GLY A N 1
ATOM 1711 C CA . GLY A 1 245 ? 23.978 -12.127 59.987 1.00 50.99 226 GLY A CA 1
ATOM 1712 C C . GLY A 1 245 ? 25.041 -11.468 60.842 1.00 56.53 226 GLY A C 1
ATOM 1713 O O . GLY A 1 245 ? 25.803 -12.149 61.536 1.00 61.40 226 GLY A O 1
ATOM 1714 N N . GLY A 1 246 ? 25.091 -10.140 60.798 1.00 55.11 227 GLY A N 1
ATOM 1715 C CA . GLY A 1 246 ? 25.974 -9.379 61.663 1.00 56.79 227 GLY A CA 1
ATOM 1716 C C . GLY A 1 246 ? 25.185 -8.819 62.828 1.00 60.42 227 GLY A C 1
ATOM 1717 O O . GLY A 1 246 ? 23.958 -8.876 62.826 1.00 57.06 227 GLY A O 1
ATOM 1718 N N . ALA A 1 247 ? 25.873 -8.269 63.822 1.00 68.84 228 ALA A N 1
ATOM 1719 C CA . ALA A 1 247 ? 25.183 -7.758 64.999 1.00 63.70 228 ALA A CA 1
ATOM 1720 C C . ALA A 1 247 ? 24.083 -6.811 64.545 1.00 60.88 228 ALA A C 1
ATOM 1721 O O . ALA A 1 247 ? 24.321 -5.933 63.718 1.00 63.82 228 ALA A O 1
ATOM 1723 N N . LYS A 1 248 ? 22.874 -7.010 65.059 1.00 61.11 229 LYS A N 1
ATOM 1724 C CA . LYS A 1 248 ? 21.758 -6.139 64.711 1.00 61.33 229 LYS A CA 1
ATOM 1725 C C . LYS A 1 248 ? 21.997 -4.764 65.308 1.00 59.57 229 LYS A C 1
ATOM 1726 O O . LYS A 1 248 ? 22.473 -4.647 66.438 1.00 57.61 229 LYS A O 1
ATOM 1732 N N . TRP A 1 249 ? 21.681 -3.724 64.543 1.00 60.94 230 TRP A N 1
ATOM 1733 C CA . TRP A 1 249 ? 21.865 -2.355 65.015 1.00 63.94 230 TRP A CA 1
ATOM 1734 C C . TRP A 1 249 ? 21.069 -2.096 66.284 1.00 61.96 230 TRP A C 1
ATOM 1735 O O . TRP A 1 249 ? 19.946 -2.576 66.434 1.00 66.11 230 TRP A O 1
ATOM 1746 N N . GLU A 1 250 ? 21.650 -1.329 67.194 1.00 63.35 231 GLU A N 1
ATOM 1747 C CA . GLU A 1 250 ? 20.940 -0.963 68.401 1.00 74.68 231 GLU A CA 1
ATOM 1748 C C . GLU A 1 250 ? 20.291 0.366 68.092 1.00 73.66 231 GLU A C 1
ATOM 1749 O O . GLU A 1 250 ? 20.969 1.383 67.956 1.00 76.93 231 GLU A O 1
ATOM 1755 N N . TRP A 1 251 ? 18.969 0.354 67.992 1.00 69.20 232 TRP A N 1
ATOM 1756 C CA . TRP A 1 251 ? 18.237 1.519 67.527 1.00 70.55 232 TRP A CA 1
ATOM 1757 C C . TRP A 1 251 ? 16.877 1.593 68.195 1.00 78.18 232 TRP A C 1
ATOM 1758 O O . TRP A 1 251 ? 16.244 0.568 68.450 1.00 76.52 232 TRP A O 1
ATOM 1769 N N . GLU A 1 252 ? 16.429 2.810 68.476 1.00 84.77 233 GLU A N 1
ATOM 1770 C CA . GLU A 1 252 ? 15.119 3.008 69.073 1.00 88.98 233 GLU A CA 1
ATOM 1771 C C . GLU A 1 252 ? 14.373 4.167 68.437 1.00 84.69 233 GLU A C 1
ATOM 1772 O O . GLU A 1 252 ? 14.974 5.178 68.076 1.00 82.86 233 GLU A O 1
ATOM 1778 N N . PRO A 1 253 ? 13.050 4.016 68.290 1.00 82.66 234 PRO A N 1
ATOM 1779 C CA . PRO A 1 253 ? 12.232 5.122 67.791 1.00 82.81 234 PRO A CA 1
ATOM 1780 C C . PRO A 1 253 ? 12.145 6.188 68.871 1.00 90.15 234 PRO A C 1
ATOM 1781 O O . PRO A 1 253 ? 12.174 5.844 70.054 1.00 89.00 234 PRO A O 1
ATOM 1785 N N . PRO A 1 254 ? 12.045 7.465 68.472 1.00 93.11 235 PRO A N 1
ATOM 1786 C CA . PRO A 1 254 ? 12.076 8.576 69.426 1.00 93.18 235 PRO A CA 1
ATOM 1787 C C . PRO A 1 254 ? 11.084 8.366 70.558 1.00 95.55 235 PRO A C 1
ATOM 1788 O O . PRO A 1 254 ? 10.005 7.814 70.345 1.00 98.11 235 PRO A O 1
ATOM 1792 N N . THR A 1 255 ? 11.456 8.803 71.754 1.00 97.58 236 THR A N 1
ATOM 1793 C CA . THR A 1 255 ? 10.577 8.684 72.907 1.00 102.73 236 THR A CA 1
ATOM 1794 C C . THR A 1 255 ? 9.349 9.589 72.759 1.00 104.17 236 THR A C 1
ATOM 1795 O O . THR A 1 255 ? 9.355 10.547 71.985 1.00 105.40 236 THR A O 1
ATOM 1799 N N . VAL A 1 256 ? 8.310 9.264 73.523 1.00 104.36 237 VAL A N 1
ATOM 1800 C CA . VAL A 1 256 ? 6.944 9.757 73.333 1.00 100.54 237 VAL A CA 1
ATOM 1801 C C . VAL A 1 256 ? 6.549 11.024 74.116 1.00 98.28 237 VAL A C 1
ATOM 1802 O O . VAL A 1 256 ? 6.206 12.043 73.515 1.00 98.98 237 VAL A O 1
ATOM 1806 N N . ASN A 1 257 ? 6.629 10.959 75.444 1.00 95.52 238 ASN A N 1
ATOM 1807 C CA . ASN A 1 257 ? 5.866 11.821 76.356 1.00 92.68 238 ASN A CA 1
ATOM 1808 C C . ASN A 1 257 ? 4.357 11.590 76.263 1.00 97.36 238 ASN A C 1
ATOM 1809 O O . ASN A 1 257 ? 3.604 12.426 75.760 1.00 95.07 238 ASN A O 1
ATOM 1814 N N . THR A 1 258 ? 3.953 10.418 76.757 1.00 75.77 239 THR A N 1
ATOM 1815 C CA . THR A 1 258 ? 2.564 9.978 76.844 1.00 73.70 239 THR A CA 1
ATOM 1816 C C . THR A 1 258 ? 1.688 11.067 77.426 1.00 72.32 239 THR A C 1
ATOM 1817 O O . THR A 1 258 ? 0.605 11.341 76.917 1.00 72.80 239 THR A O 1
ATOM 1821 N N . ALA A 1 259 ? 2.169 11.681 78.500 1.00 70.57 240 ALA A N 1
ATOM 1822 C CA . ALA A 1 259 ? 1.434 12.729 79.186 1.00 62.97 240 ALA A CA 1
ATOM 1823 C C . ALA A 1 259 ? 1.142 13.891 78.243 1.00 59.99 240 ALA A C 1
ATOM 1824 O O . ALA A 1 259 ? 0.012 14.384 78.172 1.00 57.81 240 ALA A O 1
ATOM 1826 N N . LEU A 1 260 ? 2.163 14.319 77.511 1.00 51.99 241 LEU A N 1
ATOM 1827 C CA . LEU A 1 260 ? 2.007 15.428 76.580 1.00 55.07 241 LEU A CA 1
ATOM 1828 C C . LEU A 1 260 ? 1.010 15.067 75.491 1.00 61.53 241 LEU A C 1
ATOM 1829 O O . LEU A 1 260 ? 0.155 15.878 75.127 1.00 65.76 241 LEU A O 1
ATOM 1834 N N . GLU A 1 261 ? 1.125 13.844 74.977 1.00 58.51 242 GLU A N 1
ATOM 1835 C CA . GLU A 1 261 ? 0.266 13.387 73.890 1.00 53.39 242 GLU A CA 1
ATOM 1836 C C . GLU A 1 261 ? -1.190 13.338 74.325 1.00 55.92 242 GLU A C 1
ATOM 1837 O O . GLU A 1 261 ? -2.081 13.801 73.613 1.00 65.68 242 GLU A O 1
ATOM 1843 N N . LYS A 1 262 ? -1.434 12.781 75.499 1.00 52.86 243 LYS A N 1
ATOM 1844 C CA . LYS A 1 262 ? -2.787 12.721 76.016 1.00 57.54 243 LYS A CA 1
ATOM 1845 C C . LYS A 1 262 ? -3.333 14.140 76.151 1.00 54.46 243 LYS A C 1
ATOM 1846 O O . LYS A 1 262 ? -4.530 14.382 75.969 1.00 59.55 243 LYS A O 1
ATOM 1852 N N . TRP A 1 263 ? -2.443 15.080 76.459 1.00 51.34 244 TRP A N 1
ATOM 1853 C CA . TRP A 1 263 ? -2.840 16.471 76.659 1.00 51.24 244 TRP A CA 1
ATOM 1854 C C . TRP A 1 263 ? -3.144 17.186 75.346 1.00 53.54 244 TRP A C 1
ATOM 1855 O O . TRP A 1 263 ? -4.149 17.885 75.238 1.00 53.80 244 TRP A O 1
ATOM 1866 N N . VAL A 1 264 ? -2.278 17.019 74.352 1.00 53.33 245 VAL A N 1
ATOM 1867 C CA . VAL A 1 264 ? -2.549 17.591 73.041 1.00 49.84 245 VAL A CA 1
ATOM 1868 C C . VAL A 1 264 ? -3.867 17.049 72.496 1.00 50.18 245 VAL A C 1
ATOM 1869 O O . VAL A 1 264 ? -4.647 17.783 71.889 1.00 54.43 245 VAL A O 1
ATOM 1873 N N . VAL A 1 265 ? -4.118 15.764 72.727 1.00 46.59 246 VAL A N 1
ATOM 1874 C CA . VAL A 1 265 ? -5.359 15.148 72.275 1.00 52.59 246 VAL A CA 1
ATOM 1875 C C . VAL A 1 265 ? -6.575 15.783 72.942 1.00 56.44 246 VAL A C 1
ATOM 1876 O O . VAL A 1 265 ? -7.488 16.235 72.257 1.00 66.08 246 VAL A O 1
ATOM 1880 N N . GLU A 1 266 ? -6.583 15.829 74.270 1.00 57.44 247 GLU A N 1
ATOM 1881 C CA . GLU A 1 266 ? -7.684 16.460 74.994 1.00 62.95 247 GLU A CA 1
ATOM 1882 C C . GLU A 1 266 ? -7.895 17.904 74.543 1.00 60.49 247 GLU A C 1
ATOM 1883 O O . GLU A 1 266 ? -9.026 18.375 74.439 1.00 61.02 247 GLU A O 1
ATOM 1889 N N . LYS A 1 267 ? -6.796 18.607 74.294 1.00 60.40 248 LYS A N 1
ATOM 1890 C CA . LYS A 1 267 ? -6.861 20.003 73.864 1.00 52.71 248 LYS A CA 1
ATOM 1891 C C . LYS A 1 267 ? -7.343 20.242 72.432 1.00 53.62 248 LYS A C 1
ATOM 1892 O O . LYS A 1 267 ? -8.268 21.021 72.213 1.00 56.87 248 LYS A O 1
ATOM 1898 N N . SER A 1 268 ? -6.701 19.591 71.464 1.00 54.70 249 SER A N 1
ATOM 1899 C CA . SER A 1 268 ? -6.902 19.918 70.048 1.00 55.03 249 SER A CA 1
ATOM 1900 C C . SER A 1 268 ? -7.965 19.113 69.298 1.00 55.01 249 SER A C 1
ATOM 1901 O O . SER A 1 268 ? -8.325 19.466 68.175 1.00 59.30 249 SER A O 1
ATOM 1904 N N . GLU A 1 269 ? -8.475 18.048 69.906 1.00 54.08 250 GLU A N 1
ATOM 1905 C CA . GLU A 1 269 ? -9.254 17.068 69.148 1.00 53.72 250 GLU A CA 1
ATOM 1906 C C . GLU A 1 269 ? -10.620 17.567 68.689 1.00 64.24 250 GLU A C 1
ATOM 1907 O O . GLU A 1 269 ? -10.983 17.404 67.525 1.00 72.14 250 GLU A O 1
ATOM 1913 N N . ALA A 1 270 ? -11.387 18.153 69.602 1.00 63.84 251 ALA A N 1
ATOM 1914 C CA . ALA A 1 270 ? -12.715 18.641 69.251 1.00 65.45 251 ALA A CA 1
ATOM 1915 C C . ALA A 1 270 ? -12.640 19.755 68.201 1.00 67.31 251 ALA A C 1
ATOM 1916 O O . ALA A 1 270 ? -13.327 19.695 67.179 1.00 73.60 251 ALA A O 1
ATOM 1918 N N . PRO A 1 271 ? -11.803 20.778 68.444 1.00 57.48 252 PRO A N 1
ATOM 1919 C CA . PRO A 1 271 ? -11.622 21.804 67.413 1.00 55.42 252 PRO A CA 1
ATOM 1920 C C . PRO A 1 271 ? -11.143 21.236 66.070 1.00 58.12 252 PRO A C 1
ATOM 1921 O O . PRO A 1 271 ? -11.671 21.629 65.027 1.00 67.76 252 PRO A O 1
ATOM 1925 N N . LEU A 1 272 ? -10.168 20.332 66.092 1.00 51.02 253 LEU A N 1
ATOM 1926 C CA . LEU A 1 272 ? -9.645 19.750 64.856 1.00 47.69 253 LEU A CA 1
ATOM 1927 C C . LEU A 1 272 ? -10.735 19.038 64.063 1.00 47.09 253 LEU A C 1
ATOM 1928 O O . LEU A 1 272 ? -10.788 19.142 62.838 1.00 45.68 253 LEU A O 1
ATOM 1933 N N . LYS A 1 273 ? -11.607 18.320 64.763 1.00 48.31 254 LYS A N 1
ATOM 1934 C CA . LYS A 1 273 ? -12.716 17.636 64.109 1.00 51.05 254 LYS A CA 1
ATOM 1935 C C . LYS A 1 273 ? -13.607 18.626 63.376 1.00 56.27 254 LYS A C 1
ATOM 1936 O O . LYS A 1 273 ? -14.160 18.309 62.326 1.00 66.88 254 LYS A O 1
ATOM 1942 N N . LYS A 1 274 ? -13.745 19.825 63.934 1.00 54.34 255 LYS A N 1
ATOM 1943 C CA . LYS A 1 274 ? -14.560 20.862 63.307 1.00 56.47 255 LYS A CA 1
ATOM 1944 C C . LYS A 1 274 ? -13.848 21.507 62.125 1.00 52.94 255 LYS A C 1
ATOM 1945 O O . LYS A 1 274 ? -14.478 21.834 61.120 1.00 60.39 255 LYS A O 1
ATOM 1951 N N . ALA A 1 275 ? -12.534 21.670 62.237 1.00 44.06 256 ALA A N 1
ATOM 1952 C CA . ALA A 1 275 ? -11.742 22.223 61.142 1.00 47.33 256 ALA A CA 1
ATOM 1953 C C . ALA A 1 275 ? -11.866 21.363 59.889 1.00 53.41 256 ALA A C 1
ATOM 1954 O O . ALA A 1 275 ? -12.093 21.875 58.789 1.00 56.09 256 ALA A O 1
ATOM 1956 N N . TYR A 1 276 ? -11.737 20.050 60.064 1.00 44.85 257 TYR A N 1
ATOM 1957 C CA . TYR A 1 276 ? -11.757 19.133 58.928 1.00 49.54 257 TYR A CA 1
ATOM 1958 C C . TYR A 1 276 ? -13.152 19.022 58.317 1.00 56.11 257 TYR A C 1
ATOM 1959 O O . TYR A 1 276 ? -13.361 18.322 57.326 1.00 58.71 257 TYR A O 1
ATOM 1968 N N . GLN A 1 277 ? -14.101 19.716 58.935 1.00 56.94 258 GLN A N 1
ATOM 1969 C CA . GLN A 1 277 ? -15.432 19.887 58.367 1.00 63.54 258 GLN A CA 1
ATOM 1970 C C . GLN A 1 277 ? -15.469 21.052 57.368 1.00 71.91 258 GLN A C 1
ATOM 1971 O O . GLN A 1 277 ? -16.523 21.376 56.823 1.00 85.69 258 GLN A O 1
ATOM 1977 N N . ILE A 1 278 ? -14.327 21.693 57.142 1.00 61.92 259 ILE A N 1
ATOM 1978 C CA . ILE A 1 278 ? -14.241 22.750 56.136 1.00 61.59 259 ILE A CA 1
ATOM 1979 C C . ILE A 1 278 ? -13.595 22.241 54.847 1.00 62.93 259 ILE A C 1
ATOM 1980 O O . ILE A 1 278 ? -12.413 21.892 54.831 1.00 57.74 259 ILE A O 1
ATOM 1985 N N . GLN A 1 279 ? -14.376 22.208 53.769 1.00 72.28 260 GLN A N 1
ATOM 1986 C CA . GLN A 1 279 ? -13.920 21.658 52.489 1.00 72.88 260 GLN A CA 1
ATOM 1987 C C . GLN A 1 279 ? -13.024 22.614 51.711 1.00 74.09 260 GLN A C 1
ATOM 1988 O O . GLN A 1 279 ? -12.351 22.210 50.764 1.00 67.06 260 GLN A O 1
ATOM 1994 N N . GLU A 1 280 ? -13.011 23.878 52.118 1.00 84.45 261 GLU A N 1
ATOM 1995 C CA . GLU A 1 280 ? -12.272 24.900 51.390 1.00 86.65 261 GLU A CA 1
ATOM 1996 C C . GLU A 1 280 ? -10.872 25.041 51.990 1.00 81.97 261 GLU A C 1
ATOM 1997 O O . GLU A 1 280 ? -10.710 25.548 53.101 1.00 79.26 261 GLU A O 1
ATOM 2003 N N . LYS A 1 281 ? -9.862 24.623 51.229 1.00 76.82 262 LYS A N 1
ATOM 2004 C CA . LYS A 1 281 ? -8.516 24.418 51.768 1.00 75.22 262 LYS A CA 1
ATOM 2005 C C . LYS A 1 281 ? -7.936 25.611 52.529 1.00 79.60 262 LYS A C 1
ATOM 2006 O O . LYS A 1 281 ? -7.702 25.534 53.738 1.00 81.02 262 LYS A O 1
ATOM 2012 N N . THR A 1 282 ? -7.685 26.703 51.816 1.00 75.07 263 THR A N 1
ATOM 2013 C CA . THR A 1 282 ? -7.072 27.874 52.423 1.00 69.24 263 THR A CA 1
ATOM 2014 C C . THR A 1 282 ? -7.813 28.231 53.702 1.00 66.29 263 THR A C 1
ATOM 2015 O O . THR A 1 282 ? -7.201 28.559 54.718 1.00 61.14 263 THR A O 1
ATOM 2019 N N . ALA A 1 283 ? -9.138 28.150 53.646 1.00 65.30 264 ALA A N 1
ATOM 2020 C CA . ALA A 1 283 ? -9.973 28.458 54.798 1.00 68.12 264 ALA A CA 1
ATOM 2021 C C . ALA A 1 283 ? -9.736 27.458 55.921 1.00 71.90 264 ALA A C 1
ATOM 2022 O O . ALA A 1 283 ? -9.751 27.816 57.099 1.00 69.96 264 ALA A O 1
ATOM 2024 N N . ARG A 1 284 ? -9.530 26.201 55.545 1.00 69.80 265 ARG A N 1
ATOM 2025 C CA . ARG A 1 284 ? -9.354 25.132 56.516 1.00 65.32 265 ARG A CA 1
ATOM 2026 C C . ARG A 1 284 ? -7.965 25.160 57.133 1.00 65.10 265 ARG A C 1
ATOM 2027 O O . ARG A 1 284 ? -7.816 25.086 58.351 1.00 64.24 265 ARG A O 1
ATOM 2035 N N . GLN A 1 285 ? -6.946 25.277 56.289 1.00 69.92 266 GLN A N 1
ATOM 2036 C CA . GLN A 1 285 ? -5.575 25.287 56.778 1.00 73.95 266 GLN A CA 1
ATOM 2037 C C . GLN A 1 285 ? -5.374 26.467 57.723 1.00 75.83 266 GLN A C 1
ATOM 2038 O O . GLN A 1 285 ? -4.509 26.438 58.599 1.00 79.49 266 GLN A O 1
ATOM 2044 N N . ALA A 1 286 ? -6.194 27.496 57.547 1.00 74.05 267 ALA A N 1
ATOM 2045 C CA . ALA A 1 286 ? -6.192 28.644 58.442 1.00 71.97 267 ALA A CA 1
ATOM 2046 C C . ALA A 1 286 ? -6.517 28.200 59.866 1.00 71.36 267 ALA A C 1
ATOM 2047 O O . ALA A 1 286 ? -5.748 28.441 60.801 1.00 74.08 267 ALA A O 1
ATOM 2049 N N . GLN A 1 287 ? -7.669 27.550 60.015 1.00 67.71 268 GLN A N 1
ATOM 2050 C CA . GLN A 1 287 ? -8.132 27.065 61.313 1.00 66.80 268 GLN A CA 1
ATOM 2051 C C . GLN A 1 287 ? -7.114 26.161 61.994 1.00 63.64 268 GLN A C 1
ATOM 2052 O O . GLN A 1 287 ? -6.753 26.392 63.145 1.00 66.44 268 GLN A O 1
ATOM 2058 N N . ILE A 1 288 ? -6.662 25.123 61.297 1.00 55.03 269 ILE A N 1
ATOM 2059 C CA . ILE A 1 288 ? -5.659 24.226 61.861 1.00 50.51 269 ILE A CA 1
ATOM 2060 C C . ILE A 1 288 ? -4.462 25.018 62.405 1.00 52.13 269 ILE A C 1
ATOM 2061 O O . ILE A 1 288 ? -3.934 24.720 63.478 1.00 48.70 269 ILE A O 1
ATOM 2066 N N . GLN A 1 289 ? -4.049 26.045 61.675 1.00 55.95 270 GLN A N 1
ATOM 2067 C CA . GLN A 1 289 ? -2.975 26.891 62.159 1.00 51.24 270 GLN A CA 1
ATOM 2068 C C . GLN A 1 289 ? -3.409 27.586 63.454 1.00 47.72 270 GLN A C 1
ATOM 2069 O O . GLN A 1 289 ? -2.641 27.661 64.410 1.00 55.11 270 GLN A O 1
ATOM 2075 N N . ALA A 1 290 ? -4.646 28.074 63.492 1.00 37.84 271 ALA A N 1
ATOM 2076 C CA . ALA A 1 290 ? -5.180 28.679 64.709 1.00 38.51 271 ALA A CA 1
ATOM 2077 C C . ALA A 1 290 ? -5.137 27.691 65.867 1.00 39.44 271 ALA A C 1
ATOM 2078 O O . ALA A 1 290 ? -4.575 27.983 66.919 1.00 45.89 271 ALA A O 1
ATOM 2080 N N . ILE A 1 291 ? -5.736 26.521 65.662 1.00 42.34 272 ILE A N 1
ATOM 2081 C CA . ILE A 1 291 ? -5.753 25.472 66.674 1.00 42.93 272 ILE A CA 1
ATOM 2082 C C . ILE A 1 291 ? -4.333 25.151 67.137 1.00 43.28 272 ILE A C 1
ATOM 2083 O O . ILE A 1 291 ? -4.085 24.975 68.329 1.00 49.85 272 ILE A O 1
ATOM 2088 N N A ARG A 1 292 ? -3.402 25.073 66.193 0.58 40.46 273 ARG A N 1
ATOM 2089 N N B ARG A 1 292 ? -3.414 25.092 66.177 0.42 40.90 273 ARG A N 1
ATOM 2090 C CA A ARG A 1 292 ? -2.005 24.844 66.537 0.58 41.30 273 ARG A CA 1
ATOM 2091 C CA B ARG A 1 292 ? -2.001 24.848 66.442 0.42 41.38 273 ARG A CA 1
ATOM 2092 C C A ARG A 1 292 ? -1.463 25.980 67.389 0.58 44.77 273 ARG A C 1
ATOM 2093 C C B ARG A 1 292 ? -1.391 25.958 67.299 0.42 44.17 273 ARG A C 1
ATOM 2094 O O A ARG A 1 292 ? -0.890 25.750 68.455 0.58 46.31 273 ARG A O 1
ATOM 2095 O O B ARG A 1 292 ? -0.705 25.687 68.285 0.42 45.92 273 ARG A O 1
ATOM 2110 N N . ASP A 1 293 ? -1.644 27.206 66.914 1.00 42.47 274 ASP A N 1
ATOM 2111 C CA . ASP A 1 293 ? -1.133 28.365 67.636 1.00 47.31 274 ASP A CA 1
ATOM 2112 C C . ASP A 1 293 ? -1.735 28.461 69.034 1.00 52.19 274 ASP A C 1
ATOM 2113 O O . ASP A 1 293 ? -1.070 28.895 69.975 1.00 61.33 274 ASP A O 1
ATOM 2118 N N . GLN A 1 294 ? -2.991 28.049 69.169 1.00 48.13 275 GLN A N 1
ATOM 2119 C CA . GLN A 1 294 ? -3.656 28.072 70.466 1.00 48.17 275 GLN A CA 1
ATOM 2120 C C . GLN A 1 294 ? -3.061 26.995 71.356 1.00 50.52 275 GLN A C 1
ATOM 2121 O O . GLN A 1 294 ? -2.710 27.240 72.512 1.00 50.42 275 GLN A O 1
ATOM 2127 N N . LEU A 1 295 ? -2.961 25.793 70.804 1.00 50.27 276 LEU A N 1
ATOM 2128 C CA . LEU A 1 295 ? -2.304 24.693 71.483 1.00 47.57 276 LEU A CA 1
ATOM 2129 C C . LEU A 1 295 ? -0.934 25.152 71.961 1.00 51.72 276 LEU A C 1
ATOM 2130 O O . LEU A 1 295 ? -0.532 24.876 73.092 1.00 54.40 276 LEU A O 1
ATOM 2135 N N . LEU A 1 296 ? -0.226 25.868 71.094 1.00 49.39 277 LEU A N 1
ATOM 2136 C CA . LEU A 1 296 ? 1.117 26.330 71.409 1.00 51.46 277 LEU A CA 1
ATOM 2137 C C . LEU A 1 296 ? 1.110 27.333 72.556 1.00 53.92 277 LEU A C 1
ATOM 2138 O O . LEU A 1 296 ? 2.051 27.392 73.346 1.00 57.10 277 LEU A O 1
ATOM 2143 N N . ALA A 1 297 ? 0.054 28.132 72.639 1.00 50.56 278 ALA A N 1
ATOM 2144 C CA . ALA A 1 297 ? -0.077 29.080 73.735 1.00 50.79 278 ALA A CA 1
ATOM 2145 C C . ALA A 1 297 ? -0.360 28.327 75.022 1.00 54.12 278 ALA A C 1
ATOM 2146 O O . ALA A 1 297 ? 0.329 28.510 76.021 1.00 57.82 278 ALA A O 1
ATOM 2148 N N . ASP A 1 298 ? -1.369 27.462 74.977 1.00 52.18 279 ASP A N 1
ATOM 2149 C CA . ASP A 1 298 ? -1.814 26.724 76.155 1.00 53.14 279 ASP A CA 1
ATOM 2150 C C . ASP A 1 298 ? -0.683 25.973 76.856 1.00 57.04 279 ASP A C 1
ATOM 2151 O O . ASP A 1 298 ? -0.552 26.045 78.078 1.00 65.39 279 ASP A O 1
ATOM 2156 N N . ARG A 1 299 ? 0.127 25.255 76.083 1.00 44.19 280 ARG A N 1
ATOM 2157 C CA . ARG A 1 299 ? 1.302 24.578 76.623 1.00 41.94 280 ARG A CA 1
ATOM 2158 C C . ARG A 1 299 ? 2.219 25.595 77.282 1.00 51.75 280 ARG A C 1
ATOM 2159 O O . ARG A 1 299 ? 2.674 25.409 78.412 1.00 58.49 280 ARG A O 1
ATOM 2167 N N . ALA A 1 300 ? 2.475 26.682 76.562 1.00 50.70 281 ALA A N 1
ATOM 2168 C CA . ALA A 1 300 ? 3.398 27.718 77.008 1.00 48.16 281 ALA A CA 1
ATOM 2169 C C . ALA A 1 300 ? 3.058 28.277 78.384 1.00 46.93 281 ALA A C 1
ATOM 2170 O O . ALA A 1 300 ? 3.950 28.609 79.160 1.00 56.47 281 ALA A O 1
ATOM 2172 N N . ALA A 1 301 ? 1.766 28.388 78.674 1.00 37.83 282 ALA A N 1
ATOM 2173 C CA . ALA A 1 301 ? 1.301 28.884 79.964 1.00 39.21 282 ALA A CA 1
ATOM 2174 C C . ALA A 1 301 ? 1.417 27.796 81.028 1.00 46.06 282 ALA A C 1
ATOM 2175 O O . ALA A 1 301 ? 1.721 28.072 82.190 1.00 46.62 282 ALA A O 1
ATOM 2177 N N . GLU A 1 302 ? 1.199 26.553 80.613 1.00 46.82 283 GLU A N 1
ATOM 2178 C CA . GLU A 1 302 ? 1.262 25.414 81.511 1.00 51.58 283 GLU A CA 1
ATOM 2179 C C . GLU A 1 302 ? 2.666 25.337 82.115 1.00 61.48 283 GLU A C 1
ATOM 2180 O O . GLU A 1 302 ? 2.907 24.616 83.086 1.00 66.92 283 GLU A O 1
ATOM 2186 N N . ARG A 1 303 ? 3.581 26.098 81.524 1.00 60.11 284 ARG A N 1
ATOM 2187 C CA . ARG A 1 303 ? 4.959 26.168 81.982 1.00 64.60 284 ARG A CA 1
ATOM 2188 C C . ARG A 1 303 ? 5.386 27.588 82.364 1.00 77.07 284 ARG A C 1
ATOM 2189 O O . ARG A 1 303 ? 5.722 27.845 83.523 1.00 90.30 284 ARG A O 1
ATOM 2197 N N . GLU A 1 304 ? 5.370 28.516 81.415 1.00 89.21 285 GLU A N 1
ATOM 2198 C CA . GLU A 1 304 ? 5.736 29.888 81.755 1.00 87.24 285 GLU A CA 1
ATOM 2199 C C . GLU A 1 304 ? 7.143 29.937 82.350 1.00 89.96 285 GLU A C 1
ATOM 2200 O O . GLU A 1 304 ? 8.124 29.685 81.653 1.00 101.35 285 GLU A O 1
ATOM 2206 N N . GLY A 1 305 ? 7.244 30.280 83.628 1.00 72.77 286 GLY A N 1
ATOM 2207 C CA . GLY A 1 305 ? 8.532 30.531 84.250 1.00 75.06 286 GLY A CA 1
ATOM 2208 C C . GLY A 1 305 ? 9.589 29.453 84.050 1.00 77.74 286 GLY A C 1
ATOM 2209 O O . GLY A 1 305 ? 10.780 29.725 84.198 1.00 80.66 286 GLY A O 1
ATOM 2210 N N . GLU A 1 306 ? 9.174 28.230 83.734 1.00 83.44 287 GLU A N 1
ATOM 2211 C CA . GLU A 1 306 ? 10.130 27.201 83.314 1.00 90.38 287 GLU A CA 1
ATOM 2212 C C . GLU A 1 306 ? 10.770 27.667 82.005 1.00 100.77 287 GLU A C 1
ATOM 2213 O O . GLU A 1 306 ? 10.168 28.462 81.284 1.00 106.45 287 GLU A O 1
ATOM 2219 N N . GLU A 1 307 ? 11.973 27.201 81.681 1.00 107.98 288 GLU A N 1
ATOM 2220 C CA . GLU A 1 307 ? 12.699 27.830 80.579 1.00 118.29 288 GLU A CA 1
ATOM 2221 C C . GLU A 1 307 ? 12.492 27.158 79.221 1.00 120.53 288 GLU A C 1
ATOM 2222 O O . GLU A 1 307 ? 12.976 26.061 78.961 1.00 119.38 288 GLU A O 1
ATOM 2228 N N . ASN A 1 308 ? 11.791 27.872 78.345 1.00 124.66 289 ASN A N 1
ATOM 2229 C CA . ASN A 1 308 ? 11.594 27.475 76.955 1.00 127.62 289 ASN A CA 1
ATOM 2230 C C . ASN A 1 308 ? 11.180 26.014 76.849 1.00 125.73 289 ASN A C 1
ATOM 2231 O O . ASN A 1 308 ? 11.436 25.360 75.842 1.00 124.99 289 ASN A O 1
ATOM 2236 N N . ALA A 1 309 ? 10.446 25.550 77.851 1.00 123.99 290 ALA A N 1
ATOM 2237 C CA . ALA A 1 309 ? 10.030 24.157 77.942 1.00 119.47 290 ALA A CA 1
ATOM 2238 C C . ALA A 1 309 ? 9.045 23.816 76.821 1.00 113.57 290 ALA A C 1
ATOM 2239 O O . ALA A 1 309 ? 8.646 22.660 76.638 1.00 110.84 290 ALA A O 1
ATOM 2241 N N . VAL A 1 310 ? 8.647 24.848 76.084 1.00 107.64 291 VAL A N 1
ATOM 2242 C CA . VAL A 1 310 ? 7.821 24.679 74.903 1.00 99.83 291 VAL A CA 1
ATOM 2243 C C . VAL A 1 310 ? 8.751 24.580 73.703 1.00 103.13 291 VAL A C 1
ATOM 2244 O O . VAL A 1 310 ? 9.389 25.561 73.324 1.00 106.99 291 VAL A O 1
ATOM 2248 N N . ASN A 1 311 ? 8.830 23.387 73.119 1.00 101.73 292 ASN A N 1
ATOM 2249 C CA . ASN A 1 311 ? 9.677 23.138 71.954 1.00 106.10 292 ASN A CA 1
ATOM 2250 C C . ASN A 1 311 ? 9.042 23.564 70.637 1.00 104.34 292 ASN A C 1
ATOM 2251 O O . ASN A 1 311 ? 9.722 24.067 69.742 1.00 107.35 292 ASN A O 1
ATOM 2256 N N . GLU A 1 312 ? 7.738 23.329 70.526 1.00 97.80 293 GLU A N 1
ATOM 2257 C CA . GLU A 1 312 ? 6.974 23.640 69.321 1.00 91.55 293 GLU A CA 1
ATOM 2258 C C . GLU A 1 312 ? 7.191 22.605 68.215 1.00 88.19 293 GLU A C 1
ATOM 2259 O O . GLU A 1 312 ? 6.428 22.548 67.252 1.00 86.19 293 GLU A O 1
ATOM 2265 N N . HIS A 1 313 ? 8.214 21.770 68.367 1.00 90.09 294 HIS A N 1
ATOM 2266 C CA . HIS A 1 313 ? 8.472 20.704 67.401 1.00 86.71 294 HIS A CA 1
ATOM 22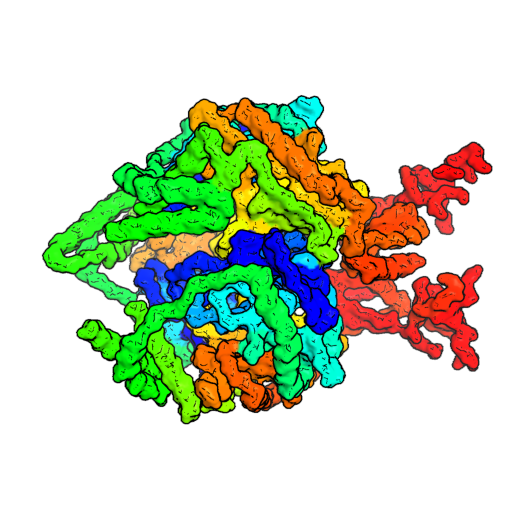67 C C . HIS A 1 313 ? 7.763 19.415 67.807 1.00 77.84 294 HIS A C 1
ATOM 2268 O O . HIS A 1 313 ? 6.892 18.924 67.091 1.00 71.43 294 HIS A O 1
ATOM 2275 N N . GLU A 1 314 ? 8.151 18.864 68.953 1.00 73.24 295 GLU A N 1
ATOM 2276 C CA . GLU A 1 314 ? 7.521 17.655 69.466 1.00 73.06 295 GLU A CA 1
ATOM 2277 C C . GLU A 1 314 ? 6.014 17.860 69.493 1.00 71.38 295 GLU A C 1
ATOM 2278 O O . GLU A 1 314 ? 5.245 16.913 69.340 1.00 78.23 295 GLU A O 1
ATOM 2284 N N . LEU A 1 315 ? 5.603 19.110 69.672 1.00 63.85 296 LEU A N 1
ATOM 2285 C CA . LEU A 1 315 ? 4.196 19.472 69.630 1.00 57.64 296 LEU A CA 1
ATOM 2286 C C . LEU A 1 315 ? 3.689 19.294 68.214 1.00 59.19 296 LEU A C 1
ATOM 2287 O O . LEU A 1 315 ? 2.620 18.733 67.994 1.00 61.36 296 LEU A O 1
ATOM 2292 N N . ALA A 1 316 ? 4.468 19.773 67.251 1.00 63.83 297 ALA A N 1
ATOM 2293 C CA . ALA A 1 316 ? 4.103 19.667 65.845 1.00 56.94 297 ALA A CA 1
ATOM 2294 C C . ALA A 1 316 ? 3.869 18.215 65.455 1.00 55.53 297 ALA A C 1
ATOM 2295 O O . ALA A 1 316 ? 2.820 17.867 64.914 1.00 57.41 297 ALA A O 1
ATOM 2297 N N . VAL A 1 317 ? 4.862 17.376 65.729 1.00 54.15 298 VAL A N 1
ATOM 2298 C CA . VAL A 1 317 ? 4.763 15.944 65.478 1.00 58.76 298 VAL A CA 1
ATOM 2299 C C . VAL A 1 317 ? 3.478 15.359 66.071 1.00 60.78 298 VAL A C 1
ATOM 2300 O O . VAL A 1 317 ? 2.615 14.865 65.339 1.00 61.94 298 VAL A O 1
ATOM 2304 N N . ILE A 1 318 ? 3.354 15.413 67.395 1.00 47.90 299 ILE A N 1
ATOM 2305 C CA . ILE A 1 318 ? 2.140 14.948 68.057 1.00 47.29 299 ILE A CA 1
ATOM 2306 C C . ILE A 1 318 ? 0.904 15.524 67.370 1.00 49.19 299 ILE A C 1
ATOM 2307 O O . ILE A 1 318 ? -0.099 14.833 67.186 1.00 55.59 299 ILE A O 1
ATOM 2312 N N . PHE A 1 319 ? 0.983 16.793 66.987 1.00 48.19 300 PHE A N 1
ATOM 2313 C CA . PHE A 1 319 ? -0.156 17.457 66.377 1.00 46.37 300 PHE A CA 1
ATOM 2314 C C . PHE A 1 319 ? -0.450 16.905 64.986 1.00 49.68 300 PHE A C 1
ATOM 2315 O O . PHE A 1 319 ? -1.602 16.632 64.653 1.00 47.18 300 PHE A O 1
ATOM 2323 N N . HIS A 1 320 ? 0.595 16.740 64.181 1.00 58.30 301 HIS A N 1
ATOM 2324 C CA . HIS A 1 320 ? 0.446 16.182 62.843 1.00 65.61 301 HIS A CA 1
ATOM 2325 C C . HIS A 1 320 ? -0.201 14.808 62.922 1.00 56.12 301 HIS A C 1
ATOM 2326 O O . HIS A 1 320 ? -1.136 14.505 62.185 1.00 54.41 301 HIS A O 1
ATOM 2333 N N . GLU A 1 321 ? 0.301 13.978 63.827 1.00 53.47 302 GLU A N 1
ATOM 2334 C CA . GLU A 1 321 ? -0.183 12.610 63.943 1.00 52.14 302 GLU A CA 1
ATOM 2335 C C . GLU A 1 321 ? -1.629 12.553 64.437 1.00 59.64 302 GLU A C 1
ATOM 2336 O O . GLU A 1 321 ? -2.371 11.636 64.089 1.00 65.38 302 GLU A O 1
ATOM 2342 N N . LEU A 1 322 ? -2.031 13.540 65.234 1.00 58.40 303 LEU A N 1
ATOM 2343 C CA . LEU A 1 322 ? -3.401 13.600 65.737 1.00 50.03 303 LEU A CA 1
ATOM 2344 C C . LEU A 1 322 ? -4.382 13.896 64.614 1.00 54.03 303 LEU A C 1
ATOM 2345 O O . LEU A 1 322 ? -5.456 13.301 64.551 1.00 64.62 303 LEU A O 1
ATOM 2350 N N . GLU A 1 323 ? -4.019 14.812 63.723 1.00 50.36 304 GLU A N 1
ATOM 2351 C CA . GLU A 1 323 ? -4.909 15.131 62.611 1.00 53.82 304 GLU A CA 1
ATOM 2352 C C . GLU A 1 323 ? -5.035 13.996 61.590 1.00 53.48 304 GLU A C 1
ATOM 2353 O O . GLU A 1 323 ? -6.050 13.886 60.906 1.00 55.83 304 GLU A O 1
ATOM 2359 N N . ARG A 1 324 ? -4.019 13.145 61.490 1.00 46.22 305 ARG A N 1
ATOM 2360 C CA . ARG A 1 324 ? -4.150 11.962 60.653 1.00 36.55 305 ARG A CA 1
ATOM 2361 C C . ARG A 1 324 ? -5.102 10.978 61.338 1.00 46.52 305 ARG A C 1
ATOM 2362 O O . ARG A 1 324 ? -5.980 10.395 60.705 1.00 46.60 305 ARG A O 1
ATOM 2370 N N . ARG A 1 325 ? -4.940 10.803 62.643 1.00 44.72 306 ARG A N 1
ATOM 2371 C CA . ARG A 1 325 ? -5.867 9.958 63.374 1.00 42.61 306 ARG A CA 1
ATOM 2372 C C . ARG A 1 325 ? -7.285 10.476 63.148 1.00 46.06 306 ARG A C 1
ATOM 2373 O O . ARG A 1 325 ? -8.151 9.746 62.675 1.00 55.30 306 ARG A O 1
ATOM 2381 N N . ILE A 1 326 ? -7.510 11.745 63.473 1.00 38.25 307 ILE A N 1
ATOM 2382 C CA . ILE A 1 326 ? -8.843 12.333 63.393 1.00 35.80 307 ILE A CA 1
ATOM 2383 C C . ILE A 1 326 ? -9.478 12.183 62.013 1.00 37.63 307 ILE A C 1
ATOM 2384 O O . ILE A 1 326 ? -10.604 11.710 61.905 1.00 43.52 307 ILE A O 1
ATOM 2389 N N . VAL A 1 327 ? -8.765 12.582 60.961 1.00 37.87 308 VAL A N 1
ATOM 2390 C CA . VAL A 1 327 ? -9.285 12.440 59.603 1.00 37.01 308 VAL A CA 1
ATOM 2391 C C . VAL A 1 327 ? -9.619 10.981 59.306 1.00 46.30 308 VAL A C 1
ATOM 2392 O O . VAL A 1 327 ? -10.693 10.668 58.786 1.00 48.04 308 VAL A O 1
ATOM 2396 N N . ARG A 1 328 ? -8.691 10.090 59.640 1.00 49.27 309 ARG A N 1
ATOM 2397 C CA . ARG A 1 328 ? -8.912 8.656 59.471 1.00 44.95 309 ARG A CA 1
ATOM 2398 C C . ARG A 1 328 ? -10.184 8.218 60.192 1.00 47.82 309 ARG A C 1
ATOM 2399 O O . ARG A 1 328 ? -10.993 7.469 59.642 1.00 51.50 309 ARG A O 1
ATOM 2407 N N . GLU A 1 329 ? -10.359 8.701 61.419 1.00 49.15 310 GLU A N 1
ATOM 2408 C CA . GLU A 1 329 ? -11.508 8.335 62.243 1.00 50.57 310 GLU A CA 1
ATOM 2409 C C . GLU A 1 329 ? -12.814 8.800 61.610 1.00 44.34 310 GLU A C 1
ATOM 2410 O O . GLU A 1 329 ? -13.805 8.072 61.599 1.00 40.75 310 GLU A O 1
ATOM 2416 N N . GLN A 1 330 ? -12.811 10.016 61.079 1.00 43.12 311 GLN A N 1
ATOM 2417 C CA . GLN A 1 330 ? -14.023 10.593 60.521 1.00 49.54 311 GLN A CA 1
ATOM 2418 C C . GLN A 1 330 ? -14.526 9.761 59.343 1.00 53.81 311 GLN A C 1
ATOM 2419 O O . GLN A 1 330 ? -15.693 9.369 59.299 1.00 53.63 311 GLN A O 1
ATOM 2425 N N . ILE A 1 331 ? -13.636 9.479 58.399 1.00 54.01 312 ILE A N 1
ATOM 2426 C CA . ILE A 1 331 ? -13.983 8.644 57.260 1.00 48.57 312 ILE A CA 1
ATOM 2427 C C . ILE A 1 331 ? -14.467 7.265 57.723 1.00 48.57 312 ILE A C 1
ATOM 2428 O O . ILE A 1 331 ? -15.512 6.786 57.281 1.00 59.50 312 ILE A O 1
ATOM 2433 N N . LEU A 1 332 ? -13.717 6.644 58.628 1.00 36.17 313 LEU A N 1
ATOM 2434 C CA . LEU A 1 332 ? -14.102 5.355 59.200 1.00 38.25 313 LEU A CA 1
ATOM 2435 C C . LEU A 1 332 ? -15.480 5.378 59.870 1.00 47.81 313 LEU A C 1
ATOM 2436 O O . LEU A 1 332 ? -16.151 4.350 59.946 1.00 61.43 313 LEU A O 1
ATOM 2441 N N . THR A 1 333 ? -15.885 6.534 60.388 1.00 40.48 314 THR A N 1
ATOM 2442 C CA . THR A 1 333 ? -17.196 6.662 61.029 1.00 35.15 314 THR A CA 1
ATOM 2443 C C . THR A 1 333 ? -18.280 7.205 60.088 1.00 37.30 314 THR A C 1
ATOM 2444 O O . THR A 1 333 ? -19.403 7.467 60.507 1.00 51.49 314 THR A O 1
ATOM 2448 N N . GLY A 1 334 ? -17.932 7.395 58.821 1.00 30.07 315 GLY A N 1
ATOM 2449 C CA . GLY A 1 334 ? -18.921 7.760 57.822 1.00 34.27 315 GLY A CA 1
ATOM 2450 C C . GLY A 1 334 ? -18.850 9.192 57.333 1.00 40.15 315 GLY A C 1
ATOM 2451 O O . GLY A 1 334 ? -19.530 9.564 56.375 1.00 40.04 315 GLY A O 1
ATOM 2452 N N . GLN A 1 335 ? -18.027 10.004 57.986 1.00 49.03 316 GLN A N 1
ATOM 2453 C CA . GLN A 1 335 ? -17.880 11.403 57.604 1.00 52.25 316 GLN A CA 1
ATOM 2454 C C . GLN A 1 335 ? -17.429 11.498 56.157 1.00 47.28 316 GLN A C 1
ATOM 2455 O O . GLN A 1 335 ? -16.783 10.585 55.641 1.00 55.14 316 GLN A O 1
ATOM 2461 N N . PRO A 1 336 ? -17.772 12.601 55.489 1.00 41.96 317 PRO A N 1
ATOM 2462 C CA . PRO A 1 336 ? -17.303 12.734 54.111 1.00 44.89 317 PRO A CA 1
ATOM 2463 C C . PRO A 1 336 ? -15.810 13.034 54.043 1.00 48.52 317 PRO A C 1
ATOM 2464 O O . PRO A 1 336 ? -15.227 13.573 54.981 1.00 54.61 317 PRO A O 1
ATOM 2468 N N . ARG A 1 337 ? -15.214 12.674 52.915 1.00 50.47 318 ARG A N 1
ATOM 2469 C CA . ARG A 1 337 ? -13.808 12.919 52.633 1.00 48.06 318 ARG A CA 1
ATOM 2470 C C . ARG A 1 337 ? -13.560 14.414 52.495 1.00 51.58 318 ARG A C 1
ATOM 2471 O O . ARG A 1 337 ? -14.499 15.192 52.334 1.00 51.89 318 ARG A O 1
ATOM 2479 N N . ILE A 1 338 ? -12.294 14.811 52.582 1.00 54.30 319 ILE A N 1
ATOM 2480 C CA . ILE A 1 338 ? -11.922 16.219 52.647 1.00 46.83 319 ILE A CA 1
ATOM 2481 C C . ILE A 1 338 ? -12.625 17.066 51.586 1.00 43.87 319 ILE A C 1
ATOM 2482 O O . ILE A 1 338 ? -12.955 18.224 51.839 1.00 52.39 319 ILE A O 1
ATOM 2487 N N . ASP A 1 339 ? -12.869 16.498 50.409 1.00 44.30 320 ASP A N 1
ATOM 2488 C CA . ASP A 1 339 ? -13.558 17.239 49.351 1.00 47.26 320 ASP A CA 1
ATOM 2489 C C . ASP A 1 339 ? -15.069 16.993 49.321 1.00 50.11 320 ASP A C 1
ATOM 2490 O O . ASP A 1 339 ? -15.773 17.515 48.456 1.00 48.62 320 ASP A O 1
ATOM 2495 N N . GLY A 1 340 ? -15.559 16.193 50.264 1.00 48.48 321 GLY A N 1
ATOM 2496 C CA . GLY A 1 340 ? -16.989 15.997 50.427 1.00 43.20 321 GLY A CA 1
ATOM 2497 C C . GLY A 1 340 ? -17.545 14.709 49.842 1.00 45.68 321 GLY A C 1
ATOM 2498 O O . GLY A 1 340 ? -18.684 14.336 50.117 1.00 50.48 321 GLY A O 1
ATOM 2499 N N . ARG A 1 341 ? -16.754 14.032 49.019 1.00 39.74 322 ARG A N 1
ATOM 2500 C CA . ARG A 1 341 ? -17.182 12.759 48.461 1.00 45.46 322 ARG A CA 1
ATOM 2501 C C . ARG A 1 341 ? -17.241 11.742 49.577 1.00 44.51 322 ARG A C 1
ATOM 2502 O O . ARG A 1 341 ? -16.499 11.845 50.555 1.00 44.37 322 ARG A O 1
ATOM 2510 N N . ASP A 1 342 ? -18.123 10.760 49.440 1.00 39.30 323 ASP A N 1
ATOM 2511 C CA . ASP A 1 342 ? -18.075 9.619 50.334 1.00 43.39 323 ASP A CA 1
ATOM 2512 C C . ASP A 1 342 ? -17.049 8.658 49.750 1.00 51.68 323 ASP A C 1
ATOM 2513 O O . ASP A 1 342 ? -16.422 8.961 48.733 1.00 55.30 323 ASP A O 1
ATOM 2518 N N . THR A 1 343 ? -16.882 7.505 50.383 1.00 50.28 324 THR A N 1
ATOM 2519 C CA . THR A 1 343 ? -15.831 6.574 50.002 1.00 45.69 324 THR A CA 1
ATOM 2520 C C . THR A 1 343 ? -15.986 6.006 48.590 1.00 43.24 324 THR A C 1
ATOM 2521 O O . THR A 1 343 ? -14.991 5.794 47.894 1.00 49.50 324 THR A O 1
ATOM 2525 N N . LYS A 1 344 ? -17.221 5.751 48.167 1.00 35.18 325 LYS A N 1
ATOM 2526 C CA . LYS A 1 344 ? -17.449 5.059 46.896 1.00 28.98 325 LYS A CA 1
ATOM 2527 C C . LYS A 1 344 ? -17.557 5.929 45.640 1.00 34.98 325 LYS A C 1
ATOM 2528 O O . LYS A 1 344 ? -17.512 5.399 44.530 1.00 43.63 325 LYS A O 1
ATOM 2534 N N . THR A 1 345 ? -17.685 7.245 45.787 1.00 33.89 326 THR A N 1
ATOM 2535 C CA . THR A 1 345 ? -17.947 8.069 44.605 1.00 41.69 326 THR A CA 1
ATOM 2536 C C . THR A 1 345 ? -16.690 8.490 43.847 1.00 46.11 326 THR A C 1
ATOM 2537 O O . THR A 1 345 ? -15.680 8.876 44.439 1.00 47.37 326 THR A O 1
ATOM 2541 N N . VAL A 1 346 ? -16.780 8.429 42.522 1.00 39.97 327 VAL A N 1
ATOM 2542 C CA . VAL A 1 346 ? -15.699 8.868 41.652 1.00 42.36 327 VAL A CA 1
ATOM 2543 C C . VAL A 1 346 ? -15.909 10.320 41.248 1.00 40.88 327 VAL A C 1
ATOM 2544 O O . VAL A 1 346 ? -17.043 10.759 41.079 1.00 52.47 327 VAL A O 1
ATOM 2548 N N . ARG A 1 347 ? -14.816 11.069 41.131 1.00 34.42 328 ARG A N 1
ATOM 2549 C CA . ARG A 1 347 ? -14.881 12.481 40.761 1.00 36.31 328 ARG A CA 1
ATOM 2550 C C . ARG A 1 347 ? -15.427 12.677 39.351 1.00 42.22 328 ARG A C 1
ATOM 2551 O O . ARG A 1 347 ? -15.418 11.750 38.543 1.00 47.24 328 ARG A O 1
ATOM 2559 N N . PRO A 1 348 ? -15.915 13.892 39.058 1.00 41.53 329 PRO A N 1
ATOM 2560 C CA . PRO A 1 348 ? -16.461 14.226 37.741 1.00 37.42 329 PRO A CA 1
ATOM 2561 C C . PRO A 1 348 ? -15.490 13.867 36.630 1.00 42.10 329 PRO A C 1
ATOM 2562 O O . PRO A 1 348 ? -14.291 14.113 36.751 1.00 50.42 329 PRO A O 1
ATOM 2566 N N . ILE A 1 349 ? -16.013 13.283 35.560 1.00 40.60 330 ILE A N 1
ATOM 2567 C CA . ILE A 1 349 ? -15.200 12.923 34.409 1.00 40.72 330 ILE A CA 1
ATOM 2568 C C . ILE A 1 349 ? -15.677 13.656 33.157 1.00 45.58 330 ILE A C 1
ATOM 2569 O O . ILE A 1 349 ? -16.878 13.799 32.931 1.00 55.07 330 ILE A O 1
ATOM 2574 N N . THR A 1 350 ? -14.734 14.147 32.360 1.00 39.32 331 THR A N 1
ATOM 2575 C CA . THR A 1 350 ? -15.066 14.689 31.050 1.00 46.96 331 THR A CA 1
ATOM 2576 C C . THR A 1 350 ? -14.098 14.142 30.002 1.00 48.14 331 THR A C 1
ATOM 2577 O O . THR A 1 350 ? -12.879 14.230 30.156 1.00 50.62 331 THR A O 1
ATOM 2581 N N . VAL A 1 351 ? -14.658 13.568 28.943 1.00 43.89 332 VAL A N 1
ATOM 2582 C CA . VAL A 1 351 ? -13.876 12.950 27.882 1.00 37.72 332 VAL A CA 1
ATOM 2583 C C . VAL A 1 351 ? -14.004 13.760 26.595 1.00 43.38 332 VAL A C 1
ATOM 2584 O O . VAL A 1 351 ? -15.070 14.293 26.296 1.00 43.86 332 VAL A O 1
ATOM 2588 N N . LYS A 1 352 ? -12.907 13.864 25.849 1.00 41.94 333 LYS A N 1
ATOM 2589 C CA . LYS A 1 352 ? -12.918 14.488 24.530 1.00 38.56 333 LYS A CA 1
ATOM 2590 C C . LYS A 1 352 ? -11.956 13.771 23.589 1.00 42.54 333 LYS A C 1
ATOM 2591 O O . LYS A 1 352 ? -10.879 13.351 24.005 1.00 43.26 333 LYS A O 1
ATOM 2597 N N . VAL A 1 353 ? -12.340 13.641 22.321 1.00 47.48 334 VAL A N 1
ATOM 2598 C CA . VAL A 1 353 ? -11.468 13.027 21.321 1.00 45.48 334 VAL A CA 1
ATOM 2599 C C . VAL A 1 353 ? -11.215 13.968 20.149 1.00 51.79 334 VAL A C 1
ATOM 2600 O O . VAL A 1 353 ? -11.939 14.945 19.957 1.00 57.80 334 VAL A O 1
ATOM 2604 N N . GLY A 1 354 ? -10.178 13.669 19.374 1.00 47.32 335 GLY A N 1
ATOM 2605 C CA . GLY A 1 354 ? -9.818 14.487 18.230 1.00 43.71 335 GLY A CA 1
ATOM 2606 C C . GLY A 1 354 ? -9.589 15.937 18.606 1.00 43.49 335 GLY A C 1
ATOM 2607 O O . GLY A 1 354 ? -10.112 16.853 17.973 1.00 48.27 335 GLY A O 1
ATOM 2608 N N . VAL A 1 355 ? -8.796 16.143 19.648 1.00 45.72 336 VAL A N 1
ATOM 2609 C CA . VAL A 1 355 ? -8.527 17.479 20.162 1.00 47.90 336 VAL A CA 1
ATOM 2610 C C . VAL A 1 355 ? -7.483 18.242 19.337 1.00 56.17 336 VAL A C 1
ATOM 2611 O O . VAL A 1 355 ? -7.525 19.469 19.249 1.00 63.03 336 VAL A O 1
ATOM 2615 N N . LEU A 1 356 ? -6.540 17.508 18.752 1.00 58.24 337 LEU A N 1
ATOM 2616 C CA . LEU A 1 356 ? -5.454 18.091 17.955 1.00 55.80 337 LEU A CA 1
ATOM 2617 C C . LEU A 1 356 ? -5.584 17.843 16.446 1.00 54.97 337 LEU A C 1
ATOM 2618 O O . LEU A 1 356 ? -5.742 16.700 16.013 1.00 58.76 337 LEU A O 1
ATOM 2623 N N . PRO A 1 357 ? -5.516 18.915 15.642 1.00 47.34 338 PRO A N 1
ATOM 2624 C CA . PRO A 1 357 ? -5.735 18.783 14.198 1.00 50.29 338 PRO A CA 1
ATOM 2625 C C . PRO A 1 357 ? -4.794 17.785 13.528 1.00 59.52 338 PRO A C 1
ATOM 2626 O O . PRO A 1 357 ? -5.247 16.960 12.736 1.00 70.38 338 PRO A O 1
ATOM 2630 N N . ARG A 1 358 ? -3.505 17.856 13.840 1.00 59.02 339 ARG A N 1
ATOM 2631 C CA . ARG A 1 358 ? -2.510 17.076 13.104 1.00 54.73 339 ARG A CA 1
ATOM 2632 C C . ARG A 1 358 ? -2.100 15.748 13.738 1.00 54.66 339 ARG A C 1
ATOM 2633 O O . ARG A 1 358 ? -1.223 15.063 13.218 1.00 57.15 339 ARG A O 1
ATOM 2641 N N . SER A 1 359 ? -2.711 15.399 14.867 1.00 52.81 340 SER A N 1
ATOM 2642 C CA . SER A 1 359 ? -2.469 14.105 15.497 1.00 53.30 340 SER A CA 1
ATOM 2643 C C . SER A 1 359 ? -3.227 12.997 14.756 1.00 55.94 340 SER A C 1
ATOM 2644 O O . SER A 1 359 ? -4.210 13.272 14.069 1.00 63.84 340 SER A O 1
ATOM 2647 N N . HIS A 1 360 ? -2.766 11.754 14.885 1.00 44.75 341 HIS A N 1
ATOM 2648 C CA . HIS A 1 360 ? -3.446 10.609 14.271 1.00 46.36 341 HIS A CA 1
ATOM 2649 C C . HIS A 1 360 ? -4.631 10.153 15.105 1.00 50.27 341 HIS A C 1
ATOM 2650 O O . HIS A 1 360 ? -5.544 9.490 14.614 1.00 59.61 341 HIS A O 1
ATOM 2657 N N . GLY A 1 361 ? -4.588 10.500 16.382 1.00 46.39 342 GLY A N 1
ATOM 2658 C CA . GLY A 1 361 ? -5.713 10.332 17.277 1.00 38.49 342 GLY A CA 1
ATOM 2659 C C . GLY A 1 361 ? -5.353 11.049 18.557 1.00 42.46 342 GLY A C 1
ATOM 2660 O O . GLY A 1 361 ? -4.173 11.194 18.877 1.00 47.23 342 GLY A O 1
ATOM 2661 N N . SER A 1 362 ? -6.355 11.493 19.302 1.00 34.20 343 SER A N 1
ATOM 2662 C CA . SER A 1 362 ? -6.083 12.224 20.529 1.00 34.47 343 SER A CA 1
ATOM 2663 C C . SER A 1 362 ? -7.266 12.174 21.464 1.00 39.57 343 SER A C 1
ATOM 2664 O O . SER A 1 362 ? -8.403 11.971 21.035 1.00 41.75 343 SER A O 1
ATOM 2667 N N . ALA A 1 363 ? -6.988 12.381 22.745 1.00 38.00 344 ALA A N 1
ATOM 2668 C CA . ALA A 1 363 ? -8.031 12.466 23.746 1.00 37.11 344 ALA A CA 1
ATOM 2669 C C . ALA A 1 363 ? -7.589 13.339 24.904 1.00 47.65 344 ALA A C 1
ATOM 2670 O O . ALA A 1 363 ? -6.409 13.377 25.257 1.00 57.10 344 ALA A O 1
ATOM 2672 N N . LEU A 1 364 ? -8.549 14.040 25.492 1.00 44.72 345 LEU A N 1
ATOM 2673 C CA . LEU A 1 364 ? -8.312 14.758 26.728 1.00 39.20 345 LEU A CA 1
ATOM 2674 C C . LEU A 1 364 ? -9.191 14.105 27.771 1.00 38.52 345 LEU A C 1
ATOM 2675 O O . LEU A 1 364 ? -10.415 14.166 27.675 1.00 46.94 345 LEU A O 1
ATOM 2680 N N . PHE A 1 365 ? -8.567 13.455 28.749 1.00 33.48 346 PHE A N 1
ATOM 2681 C CA . PHE A 1 365 ? -9.309 12.801 29.827 1.00 32.85 346 PHE A CA 1
ATOM 2682 C C . PHE A 1 365 ? -9.134 13.532 31.153 1.00 39.75 346 PHE A C 1
ATOM 2683 O O . PHE A 1 365 ? -8.017 13.713 31.642 1.00 45.14 346 PHE A O 1
ATOM 2691 N N . THR A 1 366 ? -10.246 13.955 31.734 1.00 37.45 347 THR A N 1
ATOM 2692 C CA . THR A 1 366 ? -10.189 14.721 32.965 1.00 42.94 347 THR A CA 1
ATOM 2693 C C . THR A 1 366 ? -11.093 14.087 34.003 1.00 41.50 347 THR A C 1
ATOM 2694 O O . THR A 1 366 ? -12.281 13.876 33.762 1.00 40.26 347 THR A O 1
ATOM 2698 N N . ARG A 1 367 ? -10.511 13.764 35.150 1.00 40.12 348 ARG A N 1
ATOM 2699 C CA . ARG A 1 367 ? -11.264 13.222 36.269 1.00 39.88 348 ARG A CA 1
ATOM 2700 C C . ARG A 1 367 ? -10.923 14.082 37.467 1.00 38.94 348 ARG A C 1
ATOM 2701 O O . ARG A 1 367 ? -9.792 14.064 37.945 1.00 40.81 348 ARG A O 1
ATOM 2709 N N . GLY A 1 368 ? -11.899 14.841 37.950 1.00 42.48 349 GLY A N 1
ATOM 2710 C CA . GLY A 1 368 ? -11.614 15.826 38.973 1.00 45.94 349 GLY A CA 1
ATOM 2711 C C . GLY A 1 368 ? -10.505 16.742 38.486 1.00 42.15 349 GLY A C 1
ATOM 2712 O O . GLY A 1 368 ? -10.617 17.378 37.442 1.00 40.15 349 GLY A O 1
ATOM 2713 N N . GLU A 1 369 ? -9.438 16.817 39.272 1.00 45.08 350 GLU A N 1
ATOM 2714 C CA . GLU A 1 369 ? -8.253 17.589 38.913 1.00 37.42 350 GLU A CA 1
ATOM 2715 C C . GLU A 1 369 ? -7.109 16.783 38.268 1.00 42.50 350 GLU A C 1
ATOM 2716 O O . GLU A 1 369 ? -6.042 17.323 37.991 1.00 50.65 350 GLU A O 1
ATOM 2722 N N . THR A 1 370 ? -7.319 15.492 38.043 1.00 36.27 351 THR A N 1
ATOM 2723 C CA . THR A 1 370 ? -6.372 14.728 37.241 1.00 38.42 351 THR A CA 1
ATOM 2724 C C . THR A 1 370 ? -6.765 14.807 35.767 1.00 45.11 351 THR A C 1
ATOM 2725 O O . THR A 1 370 ? -7.916 14.540 35.413 1.00 45.53 351 THR A O 1
ATOM 2729 N N . GLN A 1 371 ? -5.810 15.168 34.913 1.00 38.95 352 GLN A N 1
ATOM 2730 C CA . GLN A 1 371 ? -6.102 15.397 33.503 1.00 35.64 352 GLN A CA 1
ATOM 2731 C C . GLN A 1 371 ? -4.999 14.871 32.592 1.00 35.04 352 GLN A C 1
ATOM 2732 O O . GLN A 1 371 ? -3.815 15.080 32.854 1.00 39.22 352 GLN A O 1
ATOM 2738 N N . ALA A 1 372 ? -5.398 14.201 31.515 1.00 32.23 353 ALA A N 1
ATOM 2739 C CA . ALA A 1 372 ? -4.446 13.611 30.580 1.00 30.68 353 ALA A CA 1
ATOM 2740 C C . ALA A 1 372 ? -4.766 13.965 29.134 1.00 37.63 353 ALA A C 1
ATOM 2741 O O . ALA A 1 372 ? -5.860 13.690 28.643 1.00 43.41 353 ALA A O 1
ATOM 2743 N N . LEU A 1 373 ? -3.807 14.592 28.461 1.00 39.90 354 LEU A N 1
ATOM 2744 C CA . LEU A 1 373 ? -3.872 14.751 27.020 1.00 41.89 354 LEU A CA 1
ATOM 2745 C C . LEU A 1 373 ? -3.085 13.604 26.410 1.00 43.66 354 LEU A C 1
ATOM 2746 O O . LEU A 1 373 ? -1.861 13.544 26.529 1.00 42.54 354 LEU A O 1
ATOM 2751 N N . VAL A 1 374 ? -3.791 12.693 25.754 1.00 37.34 355 VAL A N 1
ATOM 2752 C CA . VAL A 1 374 ? -3.156 11.512 25.192 1.00 34.07 355 VAL A CA 1
ATOM 2753 C C . VAL A 1 374 ? -3.194 11.598 23.675 1.00 37.61 355 VAL A C 1
ATOM 2754 O O . VAL A 1 374 ? -4.235 11.888 23.088 1.00 45.64 355 VAL A O 1
ATOM 2758 N N . VAL A 1 375 ? -2.051 11.360 23.043 1.00 29.54 356 VAL A N 1
ATOM 2759 C CA . VAL A 1 375 ? -1.956 11.441 21.595 1.00 38.29 356 VAL A CA 1
ATOM 2760 C C . VAL A 1 375 ? -1.430 10.138 20.993 1.00 49.77 356 VAL A C 1
ATOM 2761 O O . VAL A 1 375 ? -0.503 9.523 21.525 1.00 53.97 356 VAL A O 1
ATOM 2765 N N . THR A 1 376 ? -2.029 9.726 19.880 1.00 52.30 357 THR A N 1
ATOM 2766 C CA . THR A 1 376 ? -1.624 8.508 19.188 1.00 49.16 357 THR A CA 1
ATOM 2767 C C . THR A 1 376 ? -0.905 8.814 17.878 1.00 49.61 357 THR A C 1
ATOM 2768 O O . THR A 1 376 ? -1.342 9.664 17.102 1.00 53.55 357 THR A O 1
ATOM 2772 N N . THR A 1 377 ? 0.199 8.121 17.632 1.00 42.58 358 THR A N 1
ATOM 2773 C CA . THR A 1 377 ? 0.888 8.251 16.357 1.00 46.18 358 THR A CA 1
ATOM 2774 C C . THR A 1 377 ? 1.011 6.887 15.701 1.00 52.86 358 THR A C 1
ATOM 2775 O O . THR A 1 377 ? 1.552 5.946 16.287 1.00 55.23 358 THR A O 1
ATOM 2779 N N . LEU A 1 378 ? 0.470 6.784 14.492 1.00 47.45 359 LEU A N 1
ATOM 2780 C CA . LEU A 1 378 ? 0.606 5.589 13.680 1.00 43.66 359 LEU A CA 1
ATOM 2781 C C . LEU A 1 378 ? 1.884 5.682 12.863 1.00 53.74 359 LEU A C 1
ATOM 2782 O O . LEU A 1 378 ? 2.270 6.757 12.404 1.00 54.15 359 LEU A O 1
ATOM 2787 N N . GLY A 1 379 ? 2.531 4.544 12.667 1.00 55.14 360 GLY A N 1
ATOM 2788 C CA . GLY A 1 379 ? 3.835 4.519 12.049 1.00 54.69 360 GLY A CA 1
ATOM 2789 C C . GLY A 1 379 ? 4.048 3.220 11.307 1.00 61.84 360 GLY A C 1
ATOM 2790 O O . GLY A 1 379 ? 3.160 2.368 11.227 1.00 65.92 360 GLY A O 1
ATOM 2791 N N . THR A 1 380 ? 5.253 3.072 10.780 1.00 64.35 361 THR A N 1
ATOM 2792 C CA . THR A 1 380 ? 5.589 2.026 9.836 1.00 62.39 361 THR A CA 1
ATOM 2793 C C . THR A 1 380 ? 6.676 1.161 10.465 1.00 76.32 361 THR A C 1
ATOM 2794 O O . THR A 1 380 ? 7.305 1.570 11.439 1.00 81.14 361 THR A O 1
ATOM 2798 N N . GLU A 1 381 ? 6.880 -0.043 9.942 1.00 80.09 362 GLU A N 1
ATOM 2799 C CA . GLU A 1 381 ? 7.852 -0.958 10.527 1.00 82.24 362 GLU A CA 1
ATOM 2800 C C . GLU A 1 381 ? 9.173 -0.235 10.775 1.00 81.08 362 GLU A C 1
ATOM 2801 O O . GLU A 1 381 ? 9.886 -0.536 11.732 1.00 89.69 362 GLU A O 1
ATOM 2807 N N . ARG A 1 382 ? 9.487 0.728 9.917 1.00 71.15 363 ARG A N 1
ATOM 2808 C CA . ARG A 1 382 ? 10.668 1.567 10.092 1.00 69.06 363 ARG A CA 1
ATOM 2809 C C . ARG A 1 382 ? 10.704 2.254 11.460 1.00 68.20 363 ARG A C 1
ATOM 2810 O O . ARG A 1 382 ? 11.773 2.614 11.953 1.00 68.73 363 ARG A O 1
ATOM 2818 N N . ASP A 1 383 ? 9.535 2.442 12.065 1.00 68.37 364 ASP A N 1
ATOM 2819 C CA . ASP A 1 383 ? 9.419 3.198 13.314 1.00 63.94 364 ASP A CA 1
ATOM 2820 C C . ASP A 1 383 ? 9.530 2.354 14.585 1.00 64.04 364 ASP A C 1
ATOM 2821 O O . ASP A 1 383 ? 9.552 2.891 15.690 1.00 65.87 364 ASP A O 1
ATOM 2826 N N . ALA A 1 384 ? 9.577 1.036 14.437 1.00 68.22 365 ALA A N 1
ATOM 2827 C CA . ALA A 1 384 ? 9.715 0.163 15.595 1.00 65.91 365 ALA A CA 1
ATOM 2828 C C . ALA A 1 384 ? 10.946 0.561 16.411 1.00 72.73 365 ALA A C 1
ATOM 2829 O O . ALA A 1 384 ? 11.991 0.875 15.845 1.00 78.62 365 ALA A O 1
ATOM 2831 N N . GLN A 1 385 ? 10.818 0.564 17.735 1.00 77.31 366 GLN A N 1
ATOM 2832 C CA . GLN A 1 385 ? 11.941 0.907 18.606 1.00 83.91 366 GLN A CA 1
ATOM 2833 C C . GLN A 1 385 ? 12.651 -0.354 19.079 1.00 80.96 366 GLN A C 1
ATOM 2834 O O . GLN A 1 385 ? 12.089 -1.145 19.835 1.00 80.23 366 GLN A O 1
ATOM 2840 N N . SER A 1 386 ? 13.889 -0.533 18.631 1.00 78.28 367 SER A N 1
ATOM 2841 C CA . SER A 1 386 ? 14.670 -1.710 18.982 1.00 78.48 367 SER A CA 1
ATOM 2842 C C . SER A 1 386 ? 15.081 -1.690 20.444 1.00 80.25 367 SER A C 1
ATOM 2843 O O . SER A 1 386 ? 15.207 -0.627 21.049 1.00 81.22 367 SER A O 1
ATOM 2846 N N . ILE A 1 387 ? 15.283 -2.877 21.004 1.00 81.55 368 ILE A N 1
ATOM 2847 C CA . ILE A 1 387 ? 15.738 -3.018 22.379 1.00 82.28 368 ILE A CA 1
ATOM 2848 C C . ILE A 1 387 ? 16.788 -4.119 22.476 1.00 93.78 368 ILE A C 1
ATOM 2849 O O . ILE A 1 387 ? 16.585 -5.226 21.976 1.00 98.40 368 ILE A O 1
ATOM 2854 N N . ASP A 1 388 ? 17.912 -3.813 23.116 1.00 99.04 369 ASP A N 1
ATOM 2855 C CA . ASP A 1 388 ? 18.958 -4.807 23.325 1.00 100.83 369 ASP A CA 1
ATOM 2856 C C . ASP A 1 388 ? 19.315 -4.877 24.804 1.00 105.36 369 ASP A C 1
ATOM 2857 O O . ASP A 1 388 ? 19.807 -3.909 25.383 1.00 111.02 369 ASP A O 1
ATOM 2862 N N . ASP A 1 389 ? 19.042 -6.026 25.412 1.00 102.57 370 ASP A N 1
ATOM 2863 C CA . ASP A 1 389 ? 19.341 -6.250 26.821 1.00 100.03 370 ASP A CA 1
ATOM 2864 C C . ASP A 1 389 ? 19.319 -7.744 27.112 1.00 111.36 370 ASP A C 1
ATOM 2865 O O . ASP A 1 389 ? 19.252 -8.556 26.190 1.00 112.61 370 ASP A O 1
ATOM 2870 N N . LEU A 1 390 ? 19.414 -8.109 28.386 1.00 122.04 371 LEU A N 1
ATOM 2871 C CA . LEU A 1 390 ? 19.261 -9.506 28.765 1.00 128.09 371 LEU A CA 1
ATOM 2872 C C . LEU A 1 390 ? 17.899 -9.938 28.238 1.00 137.33 371 LEU A C 1
ATOM 2873 O O . LEU A 1 390 ? 16.896 -9.293 28.531 1.00 137.36 371 LEU A O 1
ATOM 2878 N N . ASP A 1 391 ? 17.877 -11.026 27.469 1.00 143.06 372 ASP A N 1
ATOM 2879 C CA . ASP A 1 391 ? 16.745 -11.376 26.598 1.00 143.72 372 ASP A CA 1
ATOM 2880 C C . ASP A 1 391 ? 16.508 -10.341 25.484 1.00 138.41 372 ASP A C 1
ATOM 2881 O O . ASP A 1 391 ? 15.373 -9.968 25.193 1.00 135.80 372 ASP A O 1
ATOM 2886 N N . GLY A 1 392 ? 17.593 -9.908 24.845 1.00 136.87 373 GLY A N 1
ATOM 2887 C CA . GLY A 1 392 ? 17.544 -8.821 23.880 1.00 131.74 373 GLY A CA 1
ATOM 2888 C C . GLY A 1 392 ? 17.247 -9.166 22.430 1.00 131.34 373 GLY A C 1
ATOM 2889 O O . GLY A 1 392 ? 16.613 -10.178 22.132 1.00 134.27 373 GLY A O 1
ATOM 2890 N N . ASP A 1 393 ? 17.731 -8.305 21.535 1.00 126.88 374 ASP A N 1
ATOM 2891 C CA . ASP A 1 393 ? 17.401 -8.313 20.103 1.00 120.95 374 ASP A CA 1
ATOM 2892 C C . ASP A 1 393 ? 15.896 -8.217 19.834 1.00 111.23 374 ASP A C 1
ATOM 2893 O O . ASP A 1 393 ? 15.376 -8.799 18.886 1.00 112.52 374 ASP A O 1
ATOM 2898 N N . ARG A 1 394 ? 15.217 -7.426 20.656 1.00 106.08 375 ARG A N 1
ATOM 2899 C CA . ARG A 1 394 ? 13.766 -7.290 20.592 1.00 102.51 375 ARG A CA 1
ATOM 2900 C C . ARG A 1 394 ? 13.346 -6.021 19.866 1.00 94.66 375 ARG A C 1
ATOM 2901 O O . ARG A 1 394 ? 14.026 -4.999 19.937 1.00 98.38 375 ARG A O 1
ATOM 2909 N N . GLN A 1 395 ? 12.232 -6.103 19.146 1.00 86.91 376 GLN A N 1
ATOM 2910 C CA . GLN A 1 395 ? 11.602 -4.924 18.562 1.00 84.87 376 GLN A CA 1
ATOM 2911 C C . GLN A 1 395 ? 10.260 -4.679 19.249 1.00 81.95 376 GLN A C 1
ATOM 2912 O O . GLN A 1 395 ? 9.552 -5.629 19.589 1.00 82.65 376 GLN A O 1
ATOM 2918 N N . GLU A 1 396 ? 9.919 -3.412 19.472 1.00 79.04 377 GLU A N 1
ATOM 2919 C CA . GLU A 1 396 ? 8.628 -3.059 20.061 1.00 76.47 377 GLU A CA 1
ATOM 2920 C C . GLU A 1 396 ? 7.799 -2.293 19.038 1.00 74.60 377 GLU A C 1
ATOM 2921 O O . GLU A 1 396 ? 8.218 -1.240 18.559 1.00 77.00 377 GLU A O 1
ATOM 2927 N N . GLU A 1 397 ? 6.637 -2.828 18.679 1.00 70.78 378 GLU A N 1
ATOM 2928 C CA . GLU A 1 397 ? 5.754 -2.123 17.758 1.00 66.53 378 GLU A CA 1
ATOM 2929 C C . GLU A 1 397 ? 4.752 -1.250 18.502 1.00 59.97 378 GLU A C 1
ATOM 2930 O O . GLU A 1 397 ? 4.059 -0.431 17.896 1.00 57.07 378 GLU A O 1
ATOM 2936 N N . PHE A 1 398 ? 4.688 -1.425 19.820 1.00 43.11 379 PHE A N 1
ATOM 2937 C CA . PHE A 1 398 ? 3.830 -0.599 20.667 1.00 43.69 379 PHE A CA 1
ATOM 2938 C C . PHE A 1 398 ? 4.681 0.249 21.612 1.00 49.71 379 PHE A C 1
ATOM 2939 O O . PHE A 1 398 ? 5.295 -0.266 22.541 1.00 51.97 379 PHE A O 1
ATOM 2947 N N . ILE A 1 399 ? 4.700 1.555 21.373 1.00 43.75 380 ILE A N 1
ATOM 2948 C CA . ILE A 1 399 ? 5.537 2.462 22.139 1.00 40.60 380 ILE A CA 1
ATOM 2949 C C . ILE A 1 399 ? 4.662 3.358 23.002 1.00 46.18 380 ILE A C 1
ATOM 2950 O O . ILE A 1 399 ? 3.864 4.137 22.480 1.00 45.30 380 ILE A O 1
ATOM 2955 N N . PHE A 1 400 ? 4.800 3.240 24.322 1.00 46.18 381 PHE A N 1
ATOM 2956 C CA . PHE A 1 400 ? 3.931 3.982 25.232 1.00 44.45 381 PHE A CA 1
ATOM 2957 C C . PHE A 1 400 ? 4.755 4.900 26.115 1.00 35.27 381 PHE A C 1
ATOM 2958 O O . PHE A 1 400 ? 5.430 4.432 27.025 1.00 34.15 381 PHE A O 1
ATOM 2966 N N . HIS A 1 401 ? 4.681 6.206 25.887 1.00 40.67 382 HIS A N 1
ATOM 2967 C CA . HIS A 1 401 ? 5.437 7.115 26.736 1.00 44.20 382 HIS A CA 1
ATOM 2968 C C . HIS A 1 401 ? 4.535 7.859 27.712 1.00 44.92 382 HIS A C 1
ATOM 2969 O O . HIS A 1 401 ? 3.309 7.772 27.623 1.00 49.27 382 HIS A O 1
ATOM 2976 N N . TYR A 1 402 ? 5.153 8.614 28.616 1.00 41.72 383 TYR A N 1
ATOM 2977 C CA . TYR A 1 402 ? 4.435 9.263 29.707 1.00 39.59 383 TYR A CA 1
ATOM 2978 C C . TYR A 1 402 ? 5.189 10.517 30.141 1.00 40.92 383 TYR A C 1
ATOM 2979 O O . TYR A 1 402 ? 6.418 10.505 30.212 1.00 48.74 383 TYR A O 1
ATOM 2988 N N . ASN A 1 403 ? 4.467 11.580 30.477 1.00 35.93 384 ASN A N 1
ATOM 2989 C CA . ASN A 1 403 ? 5.105 12.846 30.837 1.00 32.32 384 ASN A CA 1
ATOM 2990 C C . ASN A 1 403 ? 4.404 13.535 31.998 1.00 40.83 384 ASN A C 1
ATOM 2991 O O . ASN A 1 403 ? 3.181 13.663 32.013 1.00 43.59 384 ASN A O 1
ATOM 2996 N N . PHE A 1 404 ? 5.191 13.985 32.966 1.00 48.43 385 PHE A N 1
ATOM 2997 C CA . PHE A 1 404 ? 4.653 14.547 34.194 1.00 51.55 385 PHE A CA 1
ATOM 2998 C C . PHE A 1 404 ? 5.330 15.880 34.480 1.00 55.98 385 PHE A C 1
ATOM 2999 O O . PHE A 1 404 ? 6.201 15.964 35.344 1.00 61.85 385 PHE A O 1
ATOM 3007 N N . PRO A 1 405 ? 4.927 16.931 33.749 1.00 52.95 386 PRO A N 1
ATOM 3008 C CA . PRO A 1 405 ? 5.532 18.267 33.821 1.00 55.99 386 PRO A CA 1
ATOM 3009 C C . PRO A 1 405 ? 5.185 18.998 35.117 1.00 60.45 386 PRO A C 1
ATOM 3010 O O . PRO A 1 405 ? 4.094 18.816 35.656 1.00 52.61 386 PRO A O 1
ATOM 3014 N N . PRO A 1 406 ? 6.106 19.842 35.601 1.00 66.56 387 PRO A N 1
ATOM 3015 C CA . PRO A 1 406 ? 5.955 20.522 36.890 1.00 65.13 387 PRO A CA 1
ATOM 3016 C C . PRO A 1 406 ? 4.603 21.217 37.004 1.00 66.18 387 PRO A C 1
ATOM 3017 O O . PRO A 1 406 ? 3.998 21.216 38.077 1.00 60.24 387 PRO A O 1
ATOM 3021 N N . PHE A 1 407 ? 4.130 21.791 35.901 1.00 66.79 388 PHE A N 1
ATOM 3022 C CA . PHE A 1 407 ? 2.910 22.594 35.929 1.00 60.01 388 PHE A CA 1
ATOM 3023 C C . PHE A 1 407 ? 1.658 21.788 36.290 1.00 55.39 388 PHE A C 1
ATOM 3024 O O . PHE A 1 407 ? 0.695 22.342 36.820 1.00 57.63 388 PHE A O 1
ATOM 3032 N N . CYS A 1 408 ? 1.681 20.486 36.021 1.00 47.40 389 CYS A N 1
ATOM 3033 C CA . CYS A 1 408 ? 0.535 19.635 36.330 1.00 49.99 389 CYS A CA 1
ATOM 3034 C C . CYS A 1 408 ? 0.214 19.646 37.821 1.00 57.16 389 CYS A C 1
ATOM 3035 O O . CYS A 1 408 ? -0.954 19.606 38.218 1.00 51.59 389 CYS A O 1
ATOM 3038 N N . VAL A 1 409 ? 1.258 19.687 38.641 1.00 63.66 390 VAL A N 1
ATOM 3039 C CA . VAL A 1 409 ? 1.093 19.805 40.086 1.00 65.68 390 VAL A CA 1
ATOM 3040 C C . VAL A 1 409 ? 1.189 21.262 40.542 1.00 67.70 390 VAL A C 1
ATOM 3041 O O . VAL A 1 409 ? 1.157 21.556 41.736 1.00 67.08 390 VAL A O 1
ATOM 3045 N N . GLY A 1 410 ? 1.327 22.168 39.579 1.00 69.70 391 GLY A N 1
ATOM 3046 C CA . GLY A 1 410 ? 1.288 23.590 39.858 1.00 71.93 391 GLY A CA 1
ATOM 3047 C C . GLY A 1 410 ? 2.565 24.146 40.453 1.00 72.34 391 GLY A C 1
ATOM 3048 O O . GLY A 1 410 ? 2.534 25.110 41.215 1.00 75.28 391 GLY A O 1
ATOM 3049 N N . GLU A 1 411 ? 3.695 23.547 40.097 1.00 73.66 392 GLU A N 1
ATOM 3050 C CA . GLU A 1 411 ? 4.980 24.042 40.568 1.00 77.90 392 GLU A CA 1
ATOM 3051 C C . GLU A 1 411 ? 5.987 24.195 39.436 1.00 74.97 392 GLU A C 1
ATOM 3052 O O . GLU A 1 411 ? 5.694 23.901 38.278 1.00 67.56 392 GLU A O 1
ATOM 3058 N N . VAL A 1 412 ? 7.177 24.667 39.790 1.00 79.59 393 VAL A N 1
ATOM 3059 C CA . VAL A 1 412 ? 8.247 24.876 38.830 1.00 75.57 393 VAL A CA 1
ATOM 3060 C C . VAL A 1 412 ? 9.290 23.779 38.986 1.00 76.72 393 VAL A C 1
ATOM 3061 O O . VAL A 1 412 ? 9.767 23.519 40.089 1.00 80.21 393 VAL A O 1
ATOM 3065 N N . GLY A 1 413 ? 9.645 23.135 37.882 1.00 78.42 394 GLY A N 1
ATOM 3066 C CA . GLY A 1 413 ? 10.632 22.076 37.923 1.00 81.01 394 GLY A CA 1
ATOM 3067 C C . GLY A 1 413 ? 11.374 21.953 36.612 1.00 85.68 394 GLY A C 1
ATOM 3068 O O . GLY A 1 413 ? 10.894 22.403 35.573 1.00 85.48 394 GLY A O 1
ATOM 3069 N N . PHE A 1 414 ? 12.550 21.340 36.663 1.00 92.65 395 PHE A N 1
ATOM 3070 C CA . PHE A 1 414 ? 13.371 21.161 35.474 1.00 98.81 395 PHE A CA 1
ATOM 3071 C C . PHE A 1 414 ? 12.767 20.161 34.500 1.00 101.25 395 PHE A C 1
ATOM 3072 O O . PHE A 1 414 ? 11.978 19.298 34.883 1.00 98.15 395 PHE A O 1
ATOM 3088 N N . SER A 1 416 ? 14.411 17.460 32.101 1.00 116.41 397 SER A N 1
ATOM 3089 C CA . SER A 1 416 ? 15.702 16.850 31.800 1.00 123.95 397 SER A CA 1
ATOM 3090 C C . SER A 1 416 ? 15.544 15.569 30.993 1.00 127.08 397 SER A C 1
ATOM 3091 O O . SER A 1 416 ? 15.974 15.488 29.844 1.00 129.30 397 SER A O 1
ATOM 3094 N N . GLY A 1 417 ? 14.935 14.566 31.613 1.00 124.53 398 GLY A N 1
ATOM 3095 C CA . GLY A 1 417 ? 14.680 13.297 30.961 1.00 121.81 398 GLY A CA 1
ATOM 3096 C C . GLY A 1 417 ? 13.534 12.608 31.666 1.00 116.92 398 GLY A C 1
ATOM 3097 O O . GLY A 1 417 ? 12.937 13.183 32.575 1.00 114.79 398 GLY A O 1
ATOM 3098 N N . PRO A 1 418 ? 13.213 11.374 31.252 1.00 112.16 399 PRO A N 1
ATOM 3099 C CA . PRO A 1 418 ? 12.141 10.659 31.949 1.00 105.20 399 PRO A CA 1
ATOM 3100 C C . PRO A 1 418 ? 12.521 10.441 33.408 1.00 99.89 399 PRO A C 1
ATOM 3101 O O . PRO A 1 418 ? 13.622 9.969 33.690 1.00 95.50 399 PRO A O 1
ATOM 3105 N N . LYS A 1 419 ? 11.619 10.786 34.321 1.00 99.54 400 LYS A N 1
ATOM 3106 C CA . LYS A 1 419 ? 11.882 10.640 35.746 1.00 96.18 400 LYS A CA 1
ATOM 3107 C C . LYS A 1 419 ? 11.537 9.213 36.163 1.00 92.11 400 LYS A C 1
ATOM 3108 O O . LYS A 1 419 ? 11.050 8.428 35.350 1.00 85.63 400 LYS A O 1
ATOM 3114 N N . ARG A 1 420 ? 11.784 8.880 37.427 1.00 92.60 401 ARG A N 1
ATOM 3115 C CA . ARG A 1 420 ? 11.409 7.576 37.957 1.00 91.96 401 ARG A CA 1
ATOM 3116 C C . ARG A 1 420 ? 9.914 7.356 37.749 1.00 83.58 401 ARG A C 1
ATOM 3117 O O . ARG A 1 420 ? 9.506 6.444 37.029 1.00 80.75 401 ARG A O 1
ATOM 3125 N N . ARG A 1 421 ? 9.109 8.203 38.387 1.00 79.03 402 ARG A N 1
ATOM 3126 C CA . ARG A 1 421 ? 7.654 8.116 38.319 1.00 75.00 402 ARG A CA 1
ATOM 3127 C C . ARG A 1 421 ? 7.174 7.982 36.889 1.00 67.85 402 ARG A C 1
ATOM 3128 O O . ARG A 1 421 ? 6.336 7.135 36.590 1.00 64.10 402 ARG A O 1
ATOM 3136 N N . GLU A 1 422 ? 7.702 8.823 36.006 1.00 67.74 403 GLU A N 1
ATOM 3137 C CA . GLU A 1 422 ? 7.288 8.804 34.607 1.00 71.10 403 GLU A CA 1
ATOM 3138 C C . GLU A 1 422 ? 7.478 7.422 33.980 1.00 72.29 403 GLU A C 1
ATOM 3139 O O . GLU A 1 422 ? 6.645 6.965 33.195 1.00 72.88 403 GLU A O 1
ATOM 3145 N N . ILE A 1 423 ? 8.569 6.755 34.337 1.00 70.31 404 ILE A N 1
ATOM 3146 C CA . ILE A 1 423 ? 8.781 5.381 33.911 1.00 63.99 404 ILE A CA 1
ATOM 3147 C C . ILE A 1 423 ? 7.801 4.447 34.619 1.00 63.28 404 ILE A C 1
ATOM 3148 O O . ILE A 1 423 ? 7.072 3.693 33.974 1.00 64.35 404 ILE A O 1
ATOM 3153 N N . GLY A 1 424 ? 7.777 4.513 35.947 1.00 63.64 405 GLY A N 1
ATOM 3154 C CA . GLY A 1 424 ? 6.919 3.646 36.737 1.00 58.77 405 GLY A CA 1
ATOM 3155 C C . GLY A 1 424 ? 5.449 3.780 36.385 1.00 57.20 405 GLY A C 1
ATOM 3156 O O . GLY A 1 424 ? 4.796 2.798 36.029 1.00 63.39 405 GLY A O 1
ATOM 3157 N N . HIS A 1 425 ? 4.932 5.002 36.469 1.00 48.44 406 HIS A N 1
ATOM 3158 C CA . HIS A 1 425 ? 3.544 5.268 36.115 1.00 47.95 406 HIS A CA 1
ATOM 3159 C C . HIS A 1 425 ? 3.299 4.936 34.652 1.00 45.74 406 HIS A C 1
ATOM 3160 O O . HIS A 1 425 ? 2.361 4.214 34.316 1.00 49.33 406 HIS A O 1
ATOM 3167 N N . GLY A 1 426 ? 4.146 5.474 33.782 1.00 33.43 407 GLY A N 1
ATOM 3168 C CA . GLY A 1 426 ? 4.033 5.201 32.367 1.00 36.21 407 GLY A CA 1
ATOM 3169 C C . GLY A 1 426 ? 3.917 3.712 32.111 1.00 46.04 407 GLY A C 1
ATOM 3170 O O . GLY A 1 426 ? 3.038 3.270 31.369 1.00 44.93 407 GLY A O 1
ATOM 3171 N N . ARG A 1 427 ? 4.793 2.934 32.744 1.00 44.03 408 ARG A N 1
ATOM 3172 C CA . ARG A 1 427 ? 4.824 1.492 32.528 1.00 41.06 408 ARG A CA 1
ATOM 3173 C C . ARG A 1 427 ? 3.546 0.807 33.009 1.00 43.55 408 ARG A C 1
ATOM 3174 O O . ARG A 1 427 ? 3.018 -0.079 32.332 1.00 47.43 408 ARG A O 1
ATOM 3182 N N . LEU A 1 428 ? 3.057 1.208 34.179 1.00 40.68 409 LEU A N 1
ATOM 3183 C CA . LEU A 1 428 ? 1.803 0.671 34.701 1.00 41.88 409 LEU A CA 1
ATOM 3184 C C . LEU A 1 428 ? 0.676 0.875 33.699 1.00 37.20 409 LEU A C 1
ATOM 3185 O O . LEU A 1 428 ? -0.091 -0.041 33.410 1.00 39.30 409 LEU A O 1
ATOM 3190 N N . ALA A 1 429 ? 0.584 2.090 33.177 1.00 34.86 410 ALA A N 1
ATOM 3191 C CA . ALA A 1 429 ? -0.433 2.425 32.201 1.00 36.58 410 ALA A CA 1
ATOM 3192 C C . ALA A 1 429 ? -0.279 1.557 30.956 1.00 44.46 410 ALA A C 1
ATOM 3193 O O . ALA A 1 429 ? -1.259 1.067 30.400 1.00 44.53 410 ALA A O 1
ATOM 3195 N N . LYS A 1 430 ? 0.959 1.359 30.526 1.00 45.27 411 LYS A N 1
ATOM 3196 C CA . LYS A 1 430 ? 1.209 0.569 29.332 1.00 47.24 411 LYS A CA 1
ATOM 3197 C C . LYS A 1 430 ? 0.712 -0.863 29.489 1.00 45.04 411 LYS A C 1
ATOM 3198 O O . LYS A 1 430 ? 0.113 -1.416 28.567 1.00 49.19 411 LYS A O 1
ATOM 3204 N N . ARG A 1 431 ? 0.953 -1.468 30.649 1.00 37.48 412 ARG A N 1
ATOM 3205 C CA . ARG A 1 431 ? 0.534 -2.855 30.847 1.00 41.89 412 ARG A CA 1
ATOM 3206 C C . ARG A 1 431 ? -0.969 -2.953 31.084 1.00 40.34 412 ARG A C 1
ATOM 3207 O O . ARG A 1 431 ? -1.561 -4.027 30.966 1.00 43.96 412 ARG A O 1
ATOM 3215 N N . ALA A 1 432 ? -1.585 -1.821 31.403 1.00 34.89 413 ALA A N 1
ATOM 3216 C CA . ALA A 1 432 ? -3.036 -1.758 31.486 1.00 33.71 413 ALA A CA 1
ATOM 3217 C C . ALA A 1 432 ? -3.643 -1.803 30.081 1.00 41.27 413 ALA A C 1
ATOM 3218 O O . ALA A 1 432 ? -4.632 -2.494 29.844 1.00 46.93 413 ALA A O 1
ATOM 3220 N N . VAL A 1 433 ? -3.039 -1.057 29.159 1.00 39.88 414 VAL A N 1
ATOM 3221 C CA . VAL A 1 433 ? -3.517 -0.943 27.780 1.00 37.61 414 VAL A CA 1
ATOM 3222 C C . VAL A 1 433 ? -3.132 -2.114 26.859 1.00 36.41 414 VAL A C 1
ATOM 3223 O O . VAL A 1 433 ? -3.922 -2.536 26.014 1.00 34.26 414 VAL A O 1
ATOM 3227 N N . VAL A 1 434 ? -1.924 -2.638 27.025 1.00 34.89 415 VAL A N 1
ATOM 3228 C CA . VAL A 1 434 ? -1.377 -3.612 26.079 1.00 37.87 415 VAL A CA 1
ATOM 3229 C C . VAL A 1 434 ? -2.281 -4.805 25.756 1.00 43.16 415 VAL A C 1
ATOM 3230 O O . VAL A 1 434 ? -2.323 -5.258 24.614 1.00 49.16 415 VAL A O 1
ATOM 3234 N N . PRO A 1 435 ? -2.998 -5.329 26.758 1.00 49.30 416 PRO A N 1
ATOM 3235 C CA . PRO A 1 435 ? -3.872 -6.474 26.475 1.00 50.82 416 PRO A CA 1
ATOM 3236 C C . PRO A 1 435 ? -4.956 -6.205 25.422 1.00 50.55 416 PRO A C 1
ATOM 3237 O O . PRO A 1 435 ? -5.390 -7.146 24.764 1.00 62.31 416 PRO A O 1
ATOM 3241 N N . VAL A 1 436 ? -5.393 -4.960 25.268 1.00 46.37 417 VAL A N 1
ATOM 3242 C CA . VAL A 1 436 ? -6.406 -4.644 24.263 1.00 50.94 417 VAL A CA 1
ATOM 3243 C C . VAL A 1 436 ? -5.826 -4.211 22.912 1.00 48.34 417 VAL A C 1
ATOM 3244 O O . VAL A 1 436 ? -6.561 -4.059 21.936 1.00 45.91 417 VAL A O 1
ATOM 3248 N N . VAL A 1 437 ? -4.513 -4.022 22.854 1.00 44.52 418 VAL A N 1
ATOM 3249 C CA . VAL A 1 437 ? -3.870 -3.539 21.632 1.00 46.27 418 VAL A CA 1
ATOM 3250 C C . VAL A 1 437 ? -3.760 -4.630 20.560 1.00 49.18 418 VAL A C 1
ATOM 3251 O O . VAL A 1 437 ? -3.264 -5.724 20.824 1.00 48.29 418 VAL A O 1
ATOM 3255 N N . PRO A 1 438 ? -4.216 -4.321 19.337 1.00 47.62 419 PRO A N 1
ATOM 3256 C CA . PRO A 1 438 ? -4.308 -5.281 18.231 1.00 47.10 419 PRO A CA 1
ATOM 3257 C C . PRO A 1 438 ? -2.980 -5.950 17.906 1.00 54.33 419 PRO A C 1
ATOM 3258 O O . PRO A 1 438 ? -1.933 -5.307 17.968 1.00 55.07 419 PRO A O 1
ATOM 3262 N N . THR A 1 439 ? -3.026 -7.230 17.550 1.00 65.24 420 THR A N 1
ATOM 3263 C CA . THR A 1 439 ? -1.824 -7.930 17.115 1.00 70.22 420 THR A CA 1
ATOM 3264 C C . THR A 1 439 ? -1.335 -7.306 15.817 1.00 69.35 420 THR A C 1
ATOM 3265 O O . THR A 1 439 ? -2.114 -6.701 15.083 1.00 67.38 420 THR A O 1
ATOM 3269 N N . LEU A 1 440 ? -0.046 -7.451 15.535 1.00 71.41 421 LEU A N 1
ATOM 3270 C CA . LEU A 1 440 ? 0.550 -6.783 14.382 1.00 68.26 421 LEU A CA 1
ATOM 3271 C C . LEU A 1 440 ? 0.059 -7.356 13.048 1.00 75.11 421 LEU A C 1
ATOM 3272 O O . LEU A 1 440 ? 0.046 -6.664 12.029 1.00 76.72 421 LEU A O 1
ATOM 3277 N N . ASP A 1 441 ? -0.344 -8.621 13.061 1.00 77.28 422 ASP A N 1
ATOM 3278 C CA . ASP A 1 441 ? -0.902 -9.255 11.875 1.00 75.41 422 ASP A CA 1
ATOM 3279 C C . ASP A 1 441 ? -2.235 -8.608 11.518 1.00 71.82 422 ASP A C 1
ATOM 3280 O O . ASP A 1 441 ? -2.559 -8.433 10.344 1.00 74.85 422 ASP A O 1
ATOM 3285 N N . LYS A 1 442 ? -2.997 -8.243 12.543 1.00 71.02 423 LYS A N 1
ATOM 3286 C CA . LYS A 1 442 ? -4.317 -7.649 12.360 1.00 75.47 423 LYS A CA 1
ATOM 3287 C C . LYS A 1 442 ? -4.271 -6.164 11.993 1.00 74.42 423 LYS A C 1
ATOM 3288 O O . LYS A 1 442 ? -5.151 -5.665 11.294 1.00 79.51 423 LYS A O 1
ATOM 3294 N N . PHE A 1 443 ? -3.251 -5.463 12.477 1.00 67.24 424 PHE A N 1
ATOM 3295 C CA . PHE A 1 443 ? -3.157 -4.013 12.317 1.00 62.18 424 PHE A CA 1
ATOM 3296 C C . PHE A 1 443 ? -1.717 -3.613 12.015 1.00 60.17 424 PHE A C 1
ATOM 3297 O O . PHE A 1 443 ? -0.979 -3.215 12.910 1.00 61.81 424 PHE A O 1
ATOM 3305 N N . PRO A 1 444 ? -1.313 -3.714 10.744 1.00 60.71 425 PRO A N 1
ATOM 3306 C CA . PRO A 1 444 ? 0.095 -3.550 10.371 1.00 58.10 425 PRO A CA 1
ATOM 3307 C C . PRO A 1 444 ? 0.597 -2.123 10.558 1.00 59.32 425 PRO A C 1
ATOM 3308 O O . PRO A 1 444 ? 0.965 -1.464 9.587 1.00 64.09 425 PRO A O 1
ATOM 3312 N N . TYR A 1 445 ? 0.613 -1.657 11.802 1.00 57.91 426 TYR A N 1
ATOM 3313 C CA . TYR A 1 445 ? 1.153 -0.342 12.126 1.00 50.76 426 TYR A CA 1
ATOM 3314 C C . TYR A 1 445 ? 1.952 -0.413 13.409 1.00 44.07 426 TYR A C 1
ATOM 3315 O O . TYR A 1 445 ? 1.608 -1.165 14.319 1.00 44.66 426 TYR A O 1
ATOM 3324 N N . VAL A 1 446 ? 3.023 0.369 13.480 1.00 44.52 427 VAL A N 1
ATOM 3325 C CA . VAL A 1 446 ? 3.668 0.637 14.757 1.00 46.00 427 VAL A CA 1
ATOM 3326 C C . VAL A 1 446 ? 2.897 1.769 15.419 1.00 44.72 427 VAL A C 1
ATOM 3327 O O . VAL A 1 446 ? 2.509 2.733 14.760 1.00 50.28 427 VAL A O 1
ATOM 3331 N N . ILE A 1 447 ? 2.655 1.641 16.716 1.00 42.26 428 ILE A N 1
ATOM 3332 C CA . ILE A 1 447 ? 1.897 2.645 17.452 1.00 44.02 428 ILE A CA 1
ATOM 3333 C C . ILE A 1 447 ? 2.749 3.321 18.520 1.00 52.71 428 ILE A C 1
ATOM 3334 O O . ILE A 1 447 ? 3.485 2.659 19.256 1.00 59.80 428 ILE A O 1
ATOM 3339 N N . ARG A 1 448 ? 2.652 4.642 18.602 1.00 51.39 429 ARG A N 1
ATOM 3340 C CA . ARG A 1 448 ? 3.216 5.356 19.740 1.00 49.53 429 ARG A CA 1
ATOM 3341 C C . ARG A 1 448 ? 2.153 6.215 20.401 1.00 44.07 429 ARG A C 1
ATOM 3342 O O . ARG A 1 448 ? 1.606 7.135 19.797 1.00 48.45 429 ARG A O 1
ATOM 3350 N N . VAL A 1 449 ? 1.852 5.890 21.648 1.00 42.37 430 VAL A N 1
ATOM 3351 C CA . VAL A 1 449 ? 0.976 6.714 22.449 1.00 39.63 430 VAL A CA 1
ATOM 3352 C C . VAL A 1 449 ? 1.823 7.532 23.416 1.00 40.36 430 VAL A C 1
ATOM 3353 O O . VAL A 1 449 ? 2.615 6.981 24.180 1.00 43.99 430 VAL A O 1
ATOM 3357 N N . VAL A 1 450 ? 1.678 8.850 23.366 1.00 38.71 431 VAL A N 1
ATOM 3358 C CA . VAL A 1 450 ? 2.322 9.703 24.354 1.00 41.87 431 VAL A CA 1
ATOM 3359 C C . VAL A 1 450 ? 1.277 10.294 25.282 1.00 41.03 431 VAL A C 1
ATOM 3360 O O . VAL A 1 450 ? 0.283 10.854 24.832 1.00 34.60 431 VAL A O 1
ATOM 3364 N N . SER A 1 451 ? 1.503 10.149 26.582 1.00 47.97 432 SER A N 1
ATOM 3365 C CA . SER A 1 451 ? 0.566 10.637 27.585 1.00 42.66 432 SER A CA 1
ATOM 3366 C C . SER A 1 451 ? 1.132 11.892 28.230 1.00 40.30 432 SER A C 1
ATOM 3367 O O . SER A 1 451 ? 2.220 11.852 28.807 1.00 46.07 432 SER A O 1
ATOM 3370 N N . GLU A 1 452 ? 0.409 13.004 28.120 1.00 29.65 433 GLU A N 1
ATOM 3371 C CA . GLU A 1 452 ? 0.833 14.255 28.735 1.00 27.89 433 GLU A CA 1
ATOM 3372 C C . GLU A 1 452 ? -0.072 14.519 29.925 1.00 38.03 433 GLU A C 1
ATOM 3373 O O . GLU A 1 452 ? -1.281 14.681 29.761 1.00 45.15 433 GLU A O 1
ATOM 3379 N N . ILE A 1 453 ? 0.501 14.579 31.123 1.00 39.89 434 ILE A N 1
ATOM 3380 C CA . ILE A 1 453 ? -0.315 14.833 32.295 1.00 35.39 434 ILE A CA 1
ATOM 3381 C C . ILE A 1 453 ? -0.290 16.335 32.503 1.00 37.43 434 ILE A C 1
ATOM 3382 O O . ILE A 1 453 ? 0.727 16.903 32.889 1.00 42.19 434 ILE A O 1
ATOM 3387 N N . LEU A 1 454 ? -1.420 16.970 32.210 1.00 41.82 435 LEU A N 1
ATOM 3388 C CA . LEU A 1 454 ? -1.574 18.420 32.310 1.00 46.94 435 LEU A CA 1
ATOM 3389 C C . LEU A 1 454 ? -1.905 18.866 33.721 1.00 52.24 435 LEU A C 1
ATOM 3390 O O . LEU A 1 454 ? -1.424 19.890 34.200 1.00 56.78 435 LEU A O 1
ATOM 3395 N N . GLU A 1 455 ? -2.769 18.092 34.364 1.00 53.71 436 GLU A N 1
ATOM 3396 C CA . GLU A 1 455 ? -3.172 18.349 35.734 1.00 60.24 436 GLU A CA 1
ATOM 3397 C C . GLU A 1 455 ? -3.093 17.041 36.494 1.00 58.58 436 GLU A C 1
ATOM 3398 O O . GLU A 1 455 ? -3.707 16.048 36.089 1.00 53.91 436 GLU A O 1
ATOM 3404 N N . SER A 1 456 ? -2.326 17.014 37.577 1.00 57.97 437 SER A N 1
ATOM 3405 C CA . SER A 1 456 ? -2.412 15.863 38.453 1.00 57.44 437 SER A CA 1
ATOM 3406 C C . SER A 1 456 ? -2.639 16.225 39.914 1.00 57.11 437 SER A C 1
ATOM 3407 O O . SER A 1 456 ? -1.748 16.751 40.574 1.00 67.10 437 SER A O 1
ATOM 3410 N N . ASN A 1 457 ? -3.845 15.952 40.406 1.00 48.22 438 ASN A N 1
ATOM 3411 C CA . ASN A 1 457 ? -4.079 15.581 41.793 1.00 51.97 438 ASN A CA 1
ATOM 3412 C C . ASN A 1 457 ? -5.083 14.436 41.758 1.00 50.83 438 ASN A C 1
ATOM 3413 O O . ASN A 1 457 ? -6.254 14.657 41.460 1.00 59.24 438 ASN A O 1
ATOM 3418 N N . GLY A 1 458 ? -4.662 13.229 42.104 1.00 51.37 439 GLY A N 1
ATOM 3419 C CA . GLY A 1 458 ? -5.461 12.082 41.713 1.00 56.97 439 GLY A CA 1
ATOM 3420 C C . GLY A 1 458 ? -4.524 10.933 41.434 1.00 59.87 439 GLY A C 1
ATOM 3421 O O . GLY A 1 458 ? -3.423 10.882 41.977 1.00 70.59 439 GLY A O 1
ATOM 3422 N N . SER A 1 459 ? -4.968 9.985 40.615 1.00 50.51 440 SER A N 1
ATOM 3423 C CA . SER A 1 459 ? -4.010 9.124 39.927 1.00 48.58 440 SER A CA 1
ATOM 3424 C C . SER A 1 459 ? -3.983 9.427 38.437 1.00 49.63 440 SER A C 1
ATOM 3425 O O . SER A 1 459 ? -4.911 9.081 37.695 1.00 37.31 440 SER A O 1
ATOM 3428 N N . SER A 1 460 ? -2.885 10.037 38.002 1.00 52.82 441 SER A N 1
ATOM 3429 C CA . SER A 1 460 ? -2.707 10.398 36.606 1.00 46.23 441 SER A CA 1
ATOM 3430 C C . SER A 1 460 ? -2.501 9.161 35.736 1.00 35.00 441 SER A C 1
ATOM 3431 O O . SER A 1 460 ? -2.999 9.101 34.615 1.00 30.51 441 SER A O 1
ATOM 3434 N N . SER A 1 461 ? -1.767 8.180 36.255 1.00 35.68 442 SER A N 1
ATOM 3435 C CA . SER A 1 461 ? -1.448 6.981 35.485 1.00 33.73 442 SER A CA 1
ATOM 3436 C C . SER A 1 461 ? -2.710 6.288 34.998 1.00 33.77 442 SER A C 1
ATOM 3437 O O . SER A 1 461 ? -2.763 5.819 33.861 1.00 38.33 442 SER A O 1
ATOM 3448 N N . ALA A 1 463 ? -5.516 7.873 34.520 1.00 31.49 444 ALA A N 1
ATOM 3449 C CA . ALA A 1 463 ? -6.022 8.801 33.518 1.00 28.84 444 ALA A CA 1
ATOM 3450 C C . ALA A 1 463 ? -5.313 8.524 32.207 1.00 35.72 444 ALA A C 1
ATOM 3451 O O . ALA A 1 463 ? -5.912 8.577 31.134 1.00 44.40 444 ALA A O 1
ATOM 3453 N N . SER A 1 464 ? -4.025 8.222 32.303 1.00 33.72 445 SER A N 1
ATOM 3454 C CA . SER A 1 464 ? -3.255 7.842 31.134 1.00 34.18 445 SER A CA 1
ATOM 3455 C C . SER A 1 464 ? -3.900 6.642 30.459 1.00 35.86 445 SER A C 1
ATOM 3456 O O . SER A 1 464 ? -3.945 6.562 29.234 1.00 49.31 445 SER A O 1
ATOM 3459 N N . VAL A 1 465 ? -4.401 5.710 31.261 1.00 28.64 446 VAL A N 1
ATOM 3460 C CA . VAL A 1 465 ? -5.044 4.522 30.716 1.00 33.97 446 VAL A CA 1
ATOM 3461 C C . VAL A 1 465 ? -6.319 4.889 29.953 1.00 38.89 446 VAL A C 1
ATOM 3462 O O . VAL A 1 465 ? -6.472 4.553 28.774 1.00 37.30 446 VAL A O 1
ATOM 3466 N N . CYS A 1 466 ? -7.222 5.596 30.625 1.00 38.22 447 CYS A N 1
ATOM 3467 C CA . CYS A 1 466 ? -8.495 5.980 30.021 1.00 35.42 447 CYS A CA 1
ATOM 3468 C C . CYS A 1 466 ? -8.289 6.791 28.747 1.00 33.24 447 CYS A C 1
ATOM 3469 O O . CYS A 1 466 ? -8.893 6.503 27.717 1.00 37.21 447 CYS A O 1
ATOM 3472 N N . GLY A 1 467 ? -7.431 7.800 28.816 1.00 31.58 448 GLY A N 1
ATOM 3473 C CA . GLY A 1 467 ? -7.117 8.599 27.646 1.00 37.37 448 GLY A CA 1
ATOM 3474 C C . GLY A 1 467 ? -6.502 7.790 26.518 1.00 41.23 448 GLY A C 1
ATOM 3475 O O . GLY A 1 467 ? -6.790 8.027 25.346 1.00 41.37 448 GLY A O 1
ATOM 3476 N N . SER A 1 468 ? -5.651 6.831 26.873 1.00 41.89 449 SER A N 1
ATOM 3477 C CA . SER A 1 468 ? -5.015 5.972 25.882 1.00 37.09 449 SER A CA 1
ATOM 3478 C C . SER A 1 468 ? -6.046 5.141 25.136 1.00 37.71 449 SER A C 1
ATOM 3479 O O . SER A 1 468 ? -5.971 4.994 23.920 1.00 40.28 449 SER A O 1
ATOM 3482 N N . SER A 1 469 ? -7.008 4.596 25.869 1.00 34.30 450 SER A N 1
ATOM 3483 C CA . SER A 1 469 ? -8.040 3.780 25.252 1.00 41.17 450 SER A CA 1
ATOM 3484 C C . SER A 1 469 ? -8.827 4.613 24.250 1.00 48.26 450 SER A C 1
ATOM 3485 O O . SER A 1 469 ? -9.206 4.138 23.177 1.00 49.82 450 SER A O 1
ATOM 3488 N N . LEU A 1 470 ? -9.067 5.867 24.610 1.00 44.35 451 LEU A N 1
ATOM 3489 C CA . LEU A 1 470 ? -9.783 6.783 23.735 1.00 40.26 451 LEU A CA 1
ATOM 3490 C C . LEU A 1 470 ? -8.912 7.203 22.552 1.00 39.45 451 LEU A C 1
ATOM 3491 O O . LEU A 1 470 ? -9.336 7.121 21.401 1.00 37.69 451 LEU A O 1
ATOM 3496 N N . ALA A 1 471 ? -7.686 7.624 22.839 1.00 37.19 452 ALA A N 1
ATOM 3497 C CA . ALA A 1 471 ? -6.761 8.040 21.792 1.00 39.67 452 ALA A CA 1
ATOM 3498 C C . ALA A 1 471 ? -6.601 6.982 20.697 1.00 44.98 452 ALA A C 1
ATOM 3499 O O . ALA A 1 471 ? -6.673 7.293 19.510 1.00 52.15 452 ALA A O 1
ATOM 3501 N N . LEU A 1 472 ? -6.388 5.734 21.100 1.00 40.78 453 LEU A N 1
ATOM 3502 C CA . LEU A 1 472 ? -6.187 4.645 20.143 1.00 39.61 453 LEU A CA 1
ATOM 3503 C C . LEU A 1 472 ? -7.394 4.444 19.229 1.00 46.81 453 LEU A C 1
ATOM 3504 O O . LEU A 1 472 ? -7.250 4.334 18.011 1.00 44.88 453 LEU A O 1
ATOM 3517 N N . ASP A 1 474 ? -9.839 6.613 18.655 1.00 50.12 455 ASP A N 1
ATOM 3518 C CA . ASP A 1 474 ? -9.979 7.837 17.883 1.00 48.50 455 ASP A CA 1
ATOM 3519 C C . ASP A 1 474 ? -9.103 7.768 16.642 1.00 48.07 455 ASP A C 1
ATOM 3520 O O . ASP A 1 474 ? -9.459 8.293 15.585 1.00 48.82 455 ASP A O 1
ATOM 3525 N N . ALA A 1 475 ? -7.954 7.113 16.780 1.00 45.17 456 ALA A N 1
ATOM 3526 C CA . ALA A 1 475 ? -6.996 6.991 15.689 1.00 40.27 456 ALA A CA 1
ATOM 3527 C C . ALA A 1 475 ? -7.325 5.823 14.769 1.00 45.27 456 ALA A C 1
ATOM 3528 O O . ALA A 1 475 ? -6.636 5.595 13.774 1.00 50.49 456 ALA A O 1
ATOM 3530 N N . GLY A 1 476 ? -8.372 5.079 15.110 1.00 47.89 457 GLY A N 1
ATOM 3531 C CA . GLY A 1 476 ? -8.794 3.949 14.304 1.00 46.14 457 GLY A CA 1
ATOM 3532 C C . GLY A 1 476 ? -8.008 2.676 14.562 1.00 48.80 457 GLY A C 1
ATOM 3533 O O . GLY A 1 476 ? -7.994 1.770 13.733 1.00 53.34 457 GLY A O 1
ATOM 3534 N N . VAL A 1 477 ? -7.337 2.610 15.707 1.00 45.47 458 VAL A N 1
ATOM 3535 C CA . VAL A 1 477 ? -6.696 1.378 16.141 1.00 49.07 458 VAL A CA 1
ATOM 3536 C C . VAL A 1 477 ? -7.776 0.423 16.634 1.00 56.55 458 VAL A C 1
ATOM 3537 O O . VAL A 1 477 ? -8.549 0.768 17.528 1.00 63.20 458 VAL A O 1
ATOM 3541 N N . PRO A 1 478 ? -7.844 -0.781 16.048 1.00 53.47 459 PRO A N 1
ATOM 3542 C CA . PRO A 1 478 ? -8.925 -1.709 16.391 1.00 55.74 459 PRO A CA 1
ATOM 3543 C C . PRO A 1 478 ? -8.674 -2.412 17.720 1.00 56.44 459 PRO A C 1
ATOM 3544 O O . PRO A 1 478 ? -8.469 -3.624 17.752 1.00 61.62 459 PRO A O 1
ATOM 3548 N N . THR A 1 479 ? -8.693 -1.645 18.805 1.00 50.47 460 THR A N 1
ATOM 3549 C CA . THR A 1 479 ? -8.516 -2.201 20.136 1.00 50.13 460 THR A CA 1
ATOM 3550 C C . THR A 1 479 ? -9.608 -3.224 20.415 1.00 56.87 460 THR A C 1
ATOM 3551 O O . THR A 1 479 ? -10.741 -3.082 19.950 1.00 58.11 460 THR A O 1
ATOM 3555 N N . LYS A 1 480 ? -9.251 -4.259 21.171 1.00 56.88 461 LYS A N 1
ATOM 3556 C CA . LYS A 1 480 ? -10.171 -5.340 21.512 1.00 51.43 461 LYS A CA 1
ATOM 3557 C C . LYS A 1 480 ? -11.400 -4.830 22.263 1.00 49.88 461 LYS A C 1
ATOM 3558 O O . LYS A 1 480 ? -12.491 -5.395 22.156 1.00 48.64 461 LYS A O 1
ATOM 3564 N N . ALA A 1 481 ? -11.210 -3.758 23.025 1.00 49.68 462 ALA A N 1
ATOM 3565 C CA . ALA A 1 481 ? -12.278 -3.177 23.823 1.00 41.33 462 ALA A CA 1
ATOM 3566 C C . ALA A 1 481 ? -11.747 -1.966 24.558 1.00 42.34 462 ALA A C 1
ATOM 3567 O O . ALA A 1 481 ? -10.544 -1.868 24.813 1.00 45.95 462 ALA A O 1
ATOM 3569 N N . PRO A 1 482 ? -12.640 -1.032 24.906 1.00 37.07 463 PRO A N 1
ATOM 3570 C CA . PRO A 1 482 ? -12.178 0.105 25.699 1.00 37.21 463 PRO A CA 1
ATOM 3571 C C . PRO A 1 482 ? -11.715 -0.355 27.070 1.00 45.02 463 PRO A C 1
ATOM 3572 O O . PRO A 1 482 ? -12.326 -1.239 27.669 1.00 51.45 463 PRO A O 1
ATOM 3576 N N . VAL A 1 483 ? -10.631 0.234 27.552 1.00 49.84 464 VAL A N 1
ATOM 3577 C CA . VAL A 1 483 ? -10.104 -0.107 28.861 1.00 47.48 464 VAL A CA 1
ATOM 3578 C C . VAL A 1 483 ? -10.080 1.138 29.731 1.00 45.66 464 VAL A C 1
ATOM 3579 O O . VAL A 1 483 ? -9.823 2.240 29.246 1.00 44.23 464 VAL A O 1
ATOM 3583 N N . ALA A 1 484 ? -10.368 0.956 31.014 1.00 49.42 465 ALA A N 1
ATOM 3584 C CA . ALA A 1 484 ? -10.340 2.047 31.979 1.00 41.69 465 ALA A CA 1
ATOM 3585 C C . ALA A 1 484 ? -9.545 1.608 33.191 1.00 50.47 465 ALA A C 1
ATOM 3586 O O . ALA A 1 484 ? -9.273 0.421 33.369 1.00 60.36 465 ALA A O 1
ATOM 3588 N N . GLY A 1 485 ? -9.179 2.564 34.033 1.00 46.39 466 GLY A N 1
ATOM 3589 C CA . GLY A 1 485 ? -8.482 2.235 35.256 1.00 47.82 466 GLY A CA 1
ATOM 3590 C C . GLY A 1 485 ? -8.834 3.217 36.345 1.00 49.39 466 GLY A C 1
ATOM 3591 O O . GLY A 1 485 ? -9.348 4.302 36.078 1.00 50.13 466 GLY A O 1
ATOM 3592 N N . ILE A 1 486 ? -8.563 2.824 37.582 1.00 50.30 467 ILE A N 1
ATOM 3593 C CA . ILE A 1 486 ? -8.884 3.664 38.720 1.00 39.93 467 ILE A CA 1
ATOM 3594 C C . ILE A 1 486 ? -7.926 3.408 39.875 1.00 37.59 467 ILE A C 1
ATOM 3595 O O . ILE A 1 486 ? -7.451 2.292 40.081 1.00 39.54 467 ILE A O 1
ATOM 3600 N N . ALA A 1 487 ? -7.645 4.456 40.631 1.00 34.84 468 ALA A N 1
ATOM 3601 C CA . ALA A 1 487 ? -6.741 4.340 41.757 1.00 29.56 468 ALA A CA 1
ATOM 3602 C C . ALA A 1 487 ? -7.505 4.406 43.074 1.00 36.25 468 ALA A C 1
ATOM 3603 O O . ALA A 1 487 ? -8.446 5.188 43.227 1.00 39.03 468 ALA A O 1
ATOM 3613 N N . GLY A 1 489 ? -7.580 3.748 47.607 1.00 41.25 470 GLY A N 1
ATOM 3614 C CA . GLY A 1 489 ? -6.837 3.740 48.848 1.00 35.02 470 GLY A CA 1
ATOM 3615 C C . GLY A 1 489 ? -7.685 3.079 49.912 1.00 35.35 470 GLY A C 1
ATOM 3616 O O . GLY A 1 489 ? -8.900 2.949 49.772 1.00 41.68 470 GLY A O 1
ATOM 3617 N N . LEU A 1 490 ? -7.035 2.649 50.982 1.00 32.14 471 LEU A N 1
ATOM 3618 C CA . LEU A 1 490 ? -7.714 1.931 52.039 1.00 28.87 471 LEU A CA 1
ATOM 3619 C C . LEU A 1 490 ? -7.203 2.403 53.385 1.00 34.33 471 LEU A C 1
ATOM 3620 O O . LEU A 1 490 ? -6.001 2.405 53.640 1.00 35.50 471 LEU A O 1
ATOM 3625 N N . ILE A 1 491 ? -8.129 2.807 54.243 1.00 37.42 472 ILE A N 1
ATOM 3626 C CA . ILE A 1 491 ? -7.803 3.186 55.602 1.00 34.67 472 ILE A CA 1
ATOM 3627 C C . ILE A 1 491 ? -8.140 2.012 56.507 1.00 43.87 472 ILE A C 1
ATOM 3628 O O . ILE A 1 491 ? -9.229 1.449 56.406 1.00 52.43 472 ILE A O 1
ATOM 3633 N N . LYS A 1 492 ? -7.209 1.623 57.374 1.00 36.32 473 LYS A N 1
ATOM 3634 C CA . LYS A 1 492 ? -7.492 0.559 58.333 1.00 33.81 473 LYS A CA 1
ATOM 3635 C C . LYS A 1 492 ? -7.016 0.911 59.735 1.00 40.27 473 LYS A C 1
ATOM 3636 O O . LYS A 1 492 ? -5.828 1.150 59.953 1.00 42.93 473 LYS A O 1
ATOM 3642 N N . GLU A 1 493 ? -7.953 0.950 60.677 1.00 45.27 474 GLU A N 1
ATOM 3643 C CA . GLU A 1 493 ? -7.631 1.193 62.074 1.00 46.99 474 GLU A CA 1
ATOM 3644 C C . GLU A 1 493 ? -8.198 0.045 62.885 1.00 51.93 474 GLU A C 1
ATOM 3645 O O . GLU A 1 493 ? -9.416 -0.122 62.979 1.00 53.03 474 GLU A O 1
ATOM 3651 N N . ASN A 1 494 ? -7.306 -0.736 63.484 1.00 59.58 475 ASN A N 1
ATOM 3652 C CA . ASN A 1 494 ? -7.694 -1.967 64.166 1.00 58.42 475 ASN A CA 1
ATOM 3653 C C . ASN A 1 494 ? -8.491 -2.905 63.251 1.00 58.07 475 ASN A C 1
ATOM 3654 O O . ASN A 1 494 ? -8.037 -3.257 62.157 1.00 55.95 475 ASN A O 1
ATOM 3659 N N . ASP A 1 495 ? -9.675 -3.307 63.696 1.00 54.40 476 ASP A N 1
ATOM 3660 C CA . ASP A 1 495 ? -10.499 -4.237 62.931 1.00 50.56 476 ASP A CA 1
ATOM 3661 C C . ASP A 1 495 ? -11.355 -3.543 61.877 1.00 44.02 476 ASP A C 1
ATOM 3662 O O . ASP A 1 495 ? -11.910 -4.196 60.993 1.00 41.97 476 ASP A O 1
ATOM 3667 N N . LYS A 1 496 ? -11.476 -2.223 61.988 1.00 42.52 477 LYS A N 1
ATOM 3668 C CA . LYS A 1 496 ? -12.291 -1.443 61.064 1.00 45.04 477 LYS A CA 1
ATOM 3669 C C . LYS A 1 496 ? -11.473 -0.999 59.861 1.00 44.93 477 LYS A C 1
ATOM 3670 O O . LYS A 1 496 ? -10.302 -0.643 59.996 1.00 49.62 477 LYS A O 1
ATOM 3676 N N . TYR A 1 497 ? -12.090 -1.012 58.686 1.00 41.66 478 TYR A N 1
ATOM 3677 C CA . TYR A 1 497 ? -11.451 -0.448 57.503 1.00 43.86 478 TYR A CA 1
ATOM 3678 C C . TYR A 1 497 ? -12.441 0.234 56.563 1.00 42.19 478 TYR A C 1
ATOM 3679 O O . TYR A 1 497 ? -13.645 -0.029 56.604 1.00 47.78 478 TYR A O 1
ATOM 3688 N N . ALA A 1 498 ? -11.917 1.121 55.723 1.00 35.77 479 ALA A N 1
ATOM 3689 C CA . ALA A 1 498 ? -12.713 1.792 54.706 1.00 31.99 479 ALA A CA 1
ATOM 3690 C C . ALA A 1 498 ? -11.967 1.719 53.389 1.00 36.12 479 ALA A C 1
ATOM 3691 O O . ALA A 1 498 ? -10.741 1.773 53.366 1.00 42.11 479 ALA A O 1
ATOM 3693 N N . VAL A 1 499 ? -12.706 1.587 52.294 1.00 35.33 480 VAL A N 1
ATOM 3694 C CA . VAL A 1 499 ? -12.105 1.545 50.968 1.00 30.81 480 VAL A CA 1
ATOM 3695 C C . VAL A 1 499 ? -12.432 2.826 50.220 1.00 37.34 480 VAL A C 1
ATOM 3696 O O . VAL A 1 499 ? -13.598 3.145 50.003 1.00 48.59 480 VAL A O 1
ATOM 3700 N N . LEU A 1 500 ? -11.399 3.569 49.841 1.00 41.20 481 LEU A N 1
ATOM 3701 C CA . LEU A 1 500 ? -11.588 4.847 49.161 1.00 41.25 481 LEU A CA 1
ATOM 3702 C C . LEU A 1 500 ? -11.456 4.726 47.642 1.00 46.03 481 LEU A C 1
ATOM 3703 O O . LEU A 1 500 ? -10.440 4.248 47.130 1.00 52.89 481 LEU A O 1
ATOM 3708 N N . SER A 1 501 ? -12.493 5.158 46.929 1.00 40.25 482 SER A N 1
ATOM 3709 C CA . SER A 1 501 ? -12.484 5.168 45.467 1.00 29.07 482 SER A CA 1
ATOM 3710 C C . SER A 1 501 ? -11.897 6.466 44.921 1.00 33.53 482 SER A C 1
ATOM 3711 O O . SER A 1 501 ? -12.181 7.545 45.443 1.00 29.67 482 SER A O 1
ATOM 3714 N N . ASP A 1 502 ? -11.083 6.350 43.871 1.00 33.50 483 ASP A N 1
ATOM 3715 C CA . ASP A 1 502 ? -10.486 7.505 43.206 1.00 27.24 483 ASP A CA 1
ATOM 3716 C C . ASP A 1 502 ? -9.952 8.513 44.209 1.00 32.67 483 ASP A C 1
ATOM 3717 O O . ASP A 1 502 ? -10.491 9.613 44.334 1.00 38.07 483 ASP A O 1
ATOM 3722 N N . ILE A 1 503 ? -8.896 8.143 44.925 1.00 33.75 484 ILE A N 1
ATOM 3723 C CA . ILE A 1 503 ? -8.361 9.011 45.965 1.00 36.09 484 ILE A CA 1
ATOM 3724 C C . ILE A 1 503 ? -7.616 10.206 45.395 1.00 35.91 484 ILE A C 1
ATOM 3725 O O . ILE A 1 503 ? -7.087 10.147 44.286 1.00 37.29 484 ILE A O 1
ATOM 3730 N N . LEU A 1 504 ? -7.587 11.288 46.169 1.00 35.92 485 LEU A N 1
ATOM 3731 C CA . LEU A 1 504 ? -6.836 12.480 45.816 1.00 34.80 485 LEU A CA 1
ATOM 3732 C C . LEU A 1 504 ? -5.373 12.222 46.122 1.00 47.13 485 LEU A C 1
ATOM 3733 O O . LEU A 1 504 ? -5.014 11.131 46.560 1.00 57.13 485 LEU A O 1
ATOM 3738 N N . GLY A 1 505 ? -4.530 13.223 45.898 1.00 52.69 486 GLY A N 1
ATOM 3739 C CA . GLY A 1 505 ? -3.114 13.096 46.181 1.00 58.25 486 GLY A CA 1
ATOM 3740 C C . GLY A 1 505 ? -2.837 13.068 47.670 1.00 71.33 486 GLY A C 1
ATOM 3741 O O . GLY A 1 505 ? -2.109 12.206 48.161 1.00 77.61 486 GLY A O 1
ATOM 3742 N N . ASP A 1 506 ? -3.427 14.011 48.396 1.00 78.91 487 ASP A N 1
ATOM 3743 C CA . ASP A 1 506 ? -3.207 14.104 49.833 1.00 84.59 487 ASP A CA 1
ATOM 3744 C C . ASP A 1 506 ? -3.806 12.913 50.575 1.00 78.52 487 ASP A C 1
ATOM 3745 O O . ASP A 1 506 ? -3.502 12.681 51.745 1.00 85.89 487 ASP A O 1
ATOM 3750 N N . GLU A 1 507 ? -4.643 12.150 49.883 1.00 65.83 488 GLU A N 1
ATOM 3751 C CA . GLU A 1 507 ? -5.371 11.055 50.514 1.00 63.75 488 GLU A CA 1
ATOM 3752 C C . GLU A 1 507 ? -4.573 9.754 50.628 1.00 65.82 488 GLU A C 1
ATOM 3753 O O . GLU A 1 507 ? -4.930 8.873 51.409 1.00 70.73 488 GLU A O 1
ATOM 3759 N N . ASP A 1 508 ? -3.494 9.627 49.863 1.00 66.47 489 ASP A N 1
ATOM 3760 C CA . ASP A 1 508 ? -2.741 8.374 49.861 1.00 67.01 489 ASP A CA 1
ATOM 3761 C C . ASP A 1 508 ? -1.877 8.208 51.115 1.00 65.48 489 ASP A C 1
ATOM 3762 O O . ASP A 1 508 ? -1.583 7.086 51.528 1.00 66.54 489 ASP A O 1
ATOM 3767 N N . HIS A 1 509 ? -1.488 9.328 51.720 1.00 60.05 490 HIS A N 1
ATOM 3768 C CA . HIS A 1 509 ? -0.776 9.298 52.992 1.00 64.21 490 HIS A CA 1
ATOM 3769 C C . HIS A 1 509 ? -1.768 9.061 54.117 1.00 65.46 490 HIS A C 1
ATOM 3770 O O . HIS A 1 509 ? -1.399 8.675 55.225 1.00 72.81 490 HIS A O 1
ATOM 3777 N N . LEU A 1 510 ? -3.038 9.298 53.814 1.00 59.27 491 LEU A N 1
ATOM 3778 C CA . LEU A 1 510 ? -4.115 9.087 54.771 1.00 51.26 491 LEU A CA 1
ATOM 3779 C C . LEU A 1 510 ? -4.318 7.600 55.024 1.00 54.52 491 LEU A C 1
ATOM 3780 O O . LEU A 1 510 ? -4.604 7.186 56.151 1.00 58.89 491 LEU A O 1
ATOM 3785 N N . GLY A 1 511 ? -4.159 6.803 53.966 1.00 51.59 492 GLY A N 1
ATOM 3786 C CA . GLY A 1 511 ? -4.435 5.376 54.012 1.00 47.26 492 GLY A CA 1
ATOM 3787 C C . GLY A 1 511 ? -3.244 4.473 54.282 1.00 41.79 492 GLY A C 1
ATOM 3788 O O . GLY A 1 511 ? -2.091 4.889 54.199 1.00 48.58 492 GLY A O 1
ATOM 3789 N N . ASP A 1 512 ? -3.538 3.232 54.647 1.00 43.60 493 ASP A N 1
ATOM 3790 C CA . ASP A 1 512 ? -2.507 2.240 54.918 1.00 50.95 493 ASP A CA 1
ATOM 3791 C C . ASP A 1 512 ? -2.141 1.347 53.723 1.00 54.02 493 ASP A C 1
ATOM 3792 O O . ASP A 1 512 ? -1.164 0.597 53.775 1.00 53.94 493 ASP A O 1
ATOM 3805 N N . ASP A 1 514 ? -2.512 1.503 49.103 1.00 33.26 495 ASP A N 1
ATOM 3806 C CA . ASP A 1 514 ? -3.101 2.059 47.900 1.00 45.25 495 ASP A CA 1
ATOM 3807 C C . ASP A 1 514 ? -2.956 1.067 46.757 1.00 45.41 495 ASP A C 1
ATOM 3808 O O . ASP A 1 514 ? -1.932 0.395 46.624 1.00 45.42 495 ASP A O 1
ATOM 3813 N N . PHE A 1 515 ? -4.006 0.944 45.958 1.00 39.13 496 PHE A N 1
ATOM 3814 C CA . PHE A 1 515 ? -3.944 0.075 44.802 1.00 34.85 496 PHE A CA 1
ATOM 3815 C C . PHE A 1 515 ? -4.550 0.736 43.577 1.00 36.71 496 PHE A C 1
ATOM 3816 O O . PHE A 1 515 ? -5.324 1.687 43.675 1.00 39.54 496 PHE A O 1
ATOM 3824 N N . LYS A 1 516 ? -4.164 0.234 42.416 1.00 38.06 497 LYS A N 1
ATOM 3825 C CA . LYS A 1 516 ? -4.675 0.747 41.165 1.00 31.49 497 LYS A CA 1
ATOM 3826 C C . LYS A 1 516 ? -5.115 -0.442 40.337 1.00 30.23 497 LYS A C 1
ATOM 3827 O O . LYS A 1 516 ? -4.408 -1.445 40.245 1.00 35.72 497 LYS A O 1
ATOM 3833 N N . VAL A 1 517 ? -6.307 -0.339 39.769 1.00 27.24 498 VAL A N 1
ATOM 3834 C CA . VAL A 1 517 ? -6.878 -1.433 39.006 1.00 36.66 498 VAL A CA 1
ATOM 3835 C C . VAL A 1 517 ? -7.386 -0.917 37.673 1.00 42.14 498 VAL A C 1
ATOM 3836 O O . VAL A 1 517 ? -8.174 0.026 37.623 1.00 45.03 498 VAL A O 1
ATOM 3840 N N . ALA A 1 518 ? -6.912 -1.531 36.594 1.00 37.32 499 ALA A N 1
ATOM 3841 C CA . ALA A 1 518 ? -7.334 -1.163 35.251 1.00 32.79 499 ALA A CA 1
ATOM 3842 C C . ALA A 1 518 ? -7.867 -2.392 34.539 1.00 33.27 499 ALA A C 1
ATOM 3843 O O . ALA A 1 518 ? -7.447 -3.517 34.818 1.00 39.94 499 ALA A O 1
ATOM 3845 N N . GLY A 1 519 ? -8.794 -2.180 33.616 1.00 29.79 500 GLY A N 1
ATOM 3846 C CA . GLY A 1 519 ? -9.319 -3.276 32.834 1.00 34.21 500 GLY A CA 1
ATOM 3847 C C . GLY A 1 519 ? -10.483 -2.895 31.949 1.00 42.39 500 GLY A C 1
ATOM 3848 O O . GLY A 1 519 ? -10.886 -1.736 31.883 1.00 41.17 500 GLY A O 1
ATOM 3849 N N . THR A 1 520 ? -11.017 -3.894 31.259 1.00 49.08 501 THR A N 1
ATOM 3850 C CA . THR A 1 520 ? -12.157 -3.711 30.377 1.00 44.72 501 THR A CA 1
ATOM 3851 C C . THR A 1 520 ? -13.436 -4.046 31.128 1.00 42.39 501 THR A C 1
ATOM 3852 O O . THR A 1 520 ? -13.417 -4.257 32.337 1.00 45.37 501 THR A O 1
ATOM 3856 N N . SER A 1 521 ? -14.549 -4.085 30.409 1.00 45.02 502 SER A N 1
ATOM 3857 C CA . SER A 1 521 ? -15.816 -4.456 31.013 1.00 42.86 502 SER A CA 1
ATOM 3858 C C . SER A 1 521 ? -15.787 -5.912 31.481 1.00 41.93 502 SER A C 1
ATOM 3859 O O . SER A 1 521 ? -16.481 -6.276 32.429 1.00 47.42 502 SER A O 1
ATOM 3862 N N . ASN A 1 522 ? -15.010 -6.748 30.795 1.00 28.61 503 ASN A N 1
ATOM 3863 C CA . ASN A 1 522 ? -14.946 -8.173 31.122 1.00 39.26 503 ASN A CA 1
ATOM 3864 C C . ASN A 1 522 ? -13.785 -8.656 31.995 1.00 40.74 503 ASN A C 1
ATOM 3865 O O . ASN A 1 522 ? -13.740 -9.833 32.348 1.00 50.87 503 ASN A O 1
ATOM 3870 N N . GLY A 1 523 ? -12.851 -7.782 32.355 1.00 42.80 504 GLY A N 1
ATOM 3871 C CA . GLY A 1 523 ? -11.710 -8.240 33.132 1.00 43.43 504 GLY A CA 1
ATOM 3872 C C . GLY A 1 523 ? -10.622 -7.243 33.481 1.00 49.61 504 GLY A C 1
ATOM 3873 O O . GLY A 1 523 ? -10.538 -6.160 32.903 1.00 50.62 504 GLY A O 1
ATOM 3874 N N . VAL A 1 524 ? -9.775 -7.634 34.432 1.00 49.31 505 VAL A N 1
ATOM 3875 C CA . VAL A 1 524 ? -8.666 -6.807 34.893 1.00 47.13 505 VAL A CA 1
ATOM 3876 C C . VAL A 1 524 ? -7.479 -6.922 33.942 1.00 49.85 505 VAL A C 1
ATOM 3877 O O . VAL A 1 524 ? -6.959 -8.019 33.740 1.00 53.91 505 VAL A O 1
ATOM 3881 N N . THR A 1 525 ? -7.066 -5.816 33.325 1.00 45.25 506 THR A N 1
ATOM 3882 C CA . THR A 1 525 ? -5.813 -5.834 32.568 1.00 47.15 506 THR A CA 1
ATOM 3883 C C . THR A 1 525 ? -4.548 -5.488 33.373 1.00 45.30 506 THR A C 1
ATOM 3884 O O . THR A 1 525 ? -3.434 -5.835 32.969 1.00 44.97 506 THR A O 1
ATOM 3888 N N . ALA A 1 526 ? -4.715 -4.824 34.512 1.00 45.17 507 ALA A N 1
ATOM 3889 C CA . ALA A 1 526 ? -3.584 -4.549 35.396 1.00 41.13 507 ALA A CA 1
ATOM 3890 C C . ALA A 1 526 ? -4.036 -4.356 36.836 1.00 36.67 507 ALA A C 1
ATOM 3891 O O . ALA A 1 526 ? -5.107 -3.801 37.089 1.00 34.84 507 ALA A O 1
ATOM 3893 N N . LEU A 1 527 ? -3.199 -4.779 37.774 1.00 36.44 508 LEU A N 1
ATOM 3894 C CA . LEU A 1 527 ? -3.456 -4.562 39.188 1.00 30.28 508 LEU A CA 1
ATOM 3895 C C . LEU A 1 527 ? -2.147 -4.206 39.858 1.00 37.74 508 LEU A C 1
ATOM 3896 O O . LEU A 1 527 ? -1.156 -4.930 39.720 1.00 37.35 508 LEU A O 1
ATOM 3901 N N . GLN A 1 528 ? -2.142 -3.095 40.587 1.00 37.69 509 GLN A N 1
ATOM 3902 C CA . GLN A 1 528 ? -0.959 -2.679 41.328 1.00 35.13 509 GLN A CA 1
ATOM 3903 C C . GLN A 1 528 ? -1.323 -2.419 42.779 1.00 47.40 509 GLN A C 1
ATOM 3904 O O . GLN A 1 528 ? -2.323 -1.767 43.065 1.00 52.94 509 GLN A O 1
ATOM 3918 N N . ASP A 1 530 ? 0.328 -1.350 46.727 1.00 38.95 511 ASP A N 1
ATOM 3919 C CA . ASP A 1 530 ? 1.352 -1.020 47.706 1.00 33.87 511 ASP A CA 1
ATOM 3920 C C . ASP A 1 530 ? 0.703 -0.959 49.077 1.00 40.77 511 ASP A C 1
ATOM 3921 O O . ASP A 1 530 ? -0.195 -0.153 49.301 1.00 53.18 511 ASP A O 1
ATOM 3926 N N . ILE A 1 531 ? 1.152 -1.823 49.981 1.00 33.43 512 ILE A N 1
ATOM 3927 C CA . ILE A 1 531 ? 0.565 -1.953 51.307 1.00 33.74 512 ILE A CA 1
ATOM 3928 C C . ILE A 1 531 ? 1.572 -1.524 52.388 1.00 42.98 512 ILE A C 1
ATOM 3929 O O . ILE A 1 531 ? 2.710 -1.994 52.407 1.00 46.86 512 ILE A O 1
ATOM 3934 N N . LYS A 1 532 ? 1.162 -0.592 53.249 1.00 46.55 513 LYS A N 1
ATOM 3935 C CA . LYS A 1 532 ? 2.021 -0.110 54.332 1.00 40.82 513 LYS A CA 1
ATOM 3936 C C . LYS A 1 532 ? 1.868 -0.848 55.667 1.00 36.95 513 LYS A C 1
ATOM 3937 O O . LYS A 1 532 ? 2.670 -0.661 56.583 1.00 37.76 513 LYS A O 1
ATOM 3943 N N . ILE A 1 533 ? 0.850 -1.689 55.785 1.00 42.75 514 ILE A N 1
ATOM 3944 C CA . ILE A 1 533 ? 0.570 -2.315 57.074 1.00 48.52 514 ILE A CA 1
ATOM 3945 C C . ILE A 1 533 ? 0.389 -3.824 56.999 1.00 59.91 514 ILE A C 1
ATOM 3946 O O . ILE A 1 533 ? 0.509 -4.434 55.937 1.00 67.20 514 ILE A O 1
ATOM 3951 N N . GLU A 1 534 ? 0.079 -4.413 58.145 1.00 61.59 515 GLU A N 1
ATOM 3952 C CA . GLU A 1 534 ? -0.092 -5.851 58.249 1.00 60.16 515 GLU A CA 1
ATOM 3953 C C . GLU A 1 534 ? -1.536 -6.154 58.588 1.00 59.36 515 GLU A C 1
ATOM 3954 O O . GLU A 1 534 ? -2.248 -5.310 59.132 1.00 59.87 515 GLU A O 1
ATOM 3960 N N . GLY A 1 535 ? -1.979 -7.351 58.232 1.00 57.46 516 GLY A N 1
ATOM 3961 C CA . GLY A 1 535 ? -3.349 -7.732 58.491 1.00 55.88 516 GLY A CA 1
ATOM 3962 C C . GLY A 1 535 ? -4.309 -7.205 57.449 1.00 52.72 516 GLY A C 1
ATOM 3963 O O . GLY A 1 535 ? -5.474 -6.960 57.749 1.00 59.76 516 GLY A O 1
ATOM 3964 N N . ILE A 1 536 ? -3.838 -7.039 56.218 1.00 50.10 517 ILE A N 1
ATOM 3965 C CA . ILE A 1 536 ? -4.781 -6.805 55.139 1.00 42.62 517 ILE A CA 1
ATOM 3966 C C . ILE A 1 536 ? -5.095 -8.169 54.536 1.00 47.22 517 ILE A C 1
ATOM 3967 O O . ILE A 1 536 ? -4.286 -8.784 53.840 1.00 46.15 517 ILE A O 1
ATOM 3972 N N . THR A 1 537 ? -6.307 -8.618 54.827 1.00 49.66 518 THR A N 1
ATOM 3973 C CA . THR A 1 537 ? -6.761 -9.970 54.527 1.00 44.47 518 THR A CA 1
ATOM 3974 C C . THR A 1 537 ? -7.258 -10.182 53.101 1.00 47.42 518 THR A C 1
ATOM 3975 O O . THR A 1 537 ? -7.639 -9.234 52.417 1.00 46.51 518 THR A O 1
ATOM 3979 N N . LYS A 1 538 ? -7.234 -11.435 52.660 1.00 47.75 519 LYS A N 1
ATOM 3980 C CA . LYS A 1 538 ? -7.858 -11.812 51.404 1.00 44.79 519 LYS A CA 1
ATOM 3981 C C . LYS A 1 538 ? -9.263 -11.217 51.335 1.00 47.50 519 LYS A C 1
ATOM 3982 O O . LYS A 1 538 ? -9.668 -10.680 50.304 1.00 47.01 519 LYS A O 1
ATOM 3988 N N . GLU A 1 539 ? -9.995 -11.291 52.442 1.00 49.91 520 GLU A N 1
ATOM 3989 C CA . GLU A 1 539 ? -11.332 -10.706 52.507 1.00 39.84 520 GLU A CA 1
ATOM 3990 C C . GLU A 1 539 ? -11.326 -9.214 52.190 1.00 42.83 520 GLU A C 1
ATOM 3991 O O . GLU A 1 539 ? -12.059 -8.766 51.310 1.00 54.15 520 GLU A O 1
ATOM 3997 N N . ILE A 1 540 ? -10.507 -8.442 52.902 1.00 38.58 521 ILE A N 1
ATOM 3998 C CA . ILE A 1 540 ? -10.432 -7.004 52.647 1.00 41.87 521 ILE A CA 1
ATOM 3999 C C . ILE A 1 540 ? -10.078 -6.748 51.186 1.00 48.23 521 ILE A C 1
ATOM 4000 O O . ILE A 1 540 ? -10.697 -5.914 50.520 1.00 51.26 521 ILE A O 1
ATOM 4013 N N . GLU A 1 542 ? -10.523 -8.752 48.591 1.00 45.49 523 GLU A N 1
ATOM 4014 C CA . GLU A 1 542 ? -11.678 -9.147 47.791 1.00 46.03 523 GLU A CA 1
ATOM 4015 C C . GLU A 1 542 ? -12.676 -7.994 47.685 1.00 48.08 523 GLU A C 1
ATOM 4016 O O . GLU A 1 542 ? -13.128 -7.648 46.590 1.00 50.69 523 GLU A O 1
ATOM 4022 N N . GLN A 1 543 ? -13.007 -7.398 48.829 1.00 40.47 524 GLN A N 1
ATOM 4023 C CA . GLN A 1 543 ? -13.969 -6.300 48.884 1.00 34.41 524 GLN A CA 1
ATOM 4024 C C . GLN A 1 543 ? -13.415 -5.033 48.256 1.00 30.45 524 GLN A C 1
ATOM 4025 O O . GLN A 1 543 ? -14.128 -4.317 47.557 1.00 31.88 524 GLN A O 1
ATOM 4031 N N . ALA A 1 544 ? -12.143 -4.752 48.512 1.00 32.29 525 ALA A N 1
ATOM 4032 C CA . ALA A 1 544 ? -11.499 -3.589 47.917 1.00 37.70 525 ALA A CA 1
ATOM 4033 C C . ALA A 1 544 ? -11.523 -3.684 46.390 1.00 39.73 525 ALA A C 1
ATOM 4034 O O . ALA A 1 544 ? -11.831 -2.707 45.711 1.00 37.00 525 ALA A O 1
ATOM 4036 N N . LEU A 1 545 ? -11.216 -4.866 45.857 1.00 36.14 526 LEU A N 1
ATOM 4037 C CA . LEU A 1 545 ? -11.237 -5.083 44.411 1.00 37.20 526 LEU A CA 1
ATOM 4038 C C . LEU A 1 545 ? -12.632 -4.926 43.807 1.00 44.95 526 LEU A C 1
ATOM 4039 O O . LEU A 1 545 ? -12.783 -4.455 42.675 1.00 46.97 526 LEU A O 1
ATOM 4044 N N . ASP A 1 546 ? -13.653 -5.316 44.559 1.00 49.54 527 ASP A N 1
ATOM 4045 C CA . ASP A 1 546 ? -15.020 -5.165 44.079 1.00 49.85 527 ASP A CA 1
ATOM 4046 C C . ASP A 1 546 ? -15.381 -3.690 43.927 1.00 49.02 527 ASP A C 1
ATOM 4047 O O . ASP A 1 546 ? -15.877 -3.279 42.880 1.00 52.39 527 ASP A O 1
ATOM 4052 N N . GLN A 1 547 ? -15.118 -2.888 44.956 1.00 44.69 528 GLN A N 1
ATOM 4053 C CA . GLN A 1 547 ? -15.437 -1.467 44.878 1.00 40.54 528 GLN A CA 1
ATOM 4054 C C . GLN A 1 547 ? -14.677 -0.809 43.732 1.00 44.12 528 GLN A C 1
ATOM 4055 O O . GLN A 1 547 ? -15.175 0.123 43.097 1.00 42.40 528 GLN A O 1
ATOM 4061 N N . ALA A 1 548 ? -13.471 -1.303 43.467 1.00 41.39 529 ALA A N 1
ATOM 4062 C CA . ALA A 1 548 ? -12.659 -0.768 42.382 1.00 42.24 529 ALA A CA 1
ATOM 4063 C C . ALA A 1 548 ? -13.262 -1.147 41.032 1.00 47.26 529 ALA A C 1
ATOM 4064 O O . ALA A 1 548 ? -13.150 -0.405 40.057 1.00 46.72 529 ALA A O 1
ATOM 4066 N N . LYS A 1 549 ? -13.904 -2.307 40.982 1.00 47.71 530 LYS A N 1
ATOM 4067 C CA . LYS A 1 549 ? -14.545 -2.766 39.757 1.00 42.73 530 LYS A CA 1
ATOM 4068 C C . LYS A 1 549 ? -15.763 -1.907 39.446 1.00 47.40 530 LYS A C 1
ATOM 4069 O O . LYS A 1 549 ? -15.933 -1.432 38.324 1.00 53.32 530 LYS A O 1
ATOM 4075 N N . GLU A 1 550 ? -16.610 -1.717 40.452 1.00 50.65 531 GLU A N 1
ATOM 4076 C CA . GLU A 1 550 ? -17.767 -0.837 40.344 1.00 52.48 531 GLU A CA 1
ATOM 4077 C C . GLU A 1 550 ? -17.329 0.546 39.875 1.00 49.51 531 GLU A C 1
ATOM 4078 O O . GLU A 1 550 ? -18.053 1.223 39.142 1.00 54.41 531 GLU A O 1
ATOM 4084 N N . GLY A 1 551 ? -16.141 0.960 40.311 1.00 40.62 532 GLY A N 1
ATOM 4085 C CA . GLY A 1 551 ? -15.558 2.217 39.879 1.00 36.50 532 GLY A CA 1
ATOM 4086 C C . GLY A 1 551 ? -15.173 2.245 38.407 1.00 47.56 532 GLY A C 1
ATOM 4087 O O . GLY A 1 551 ? -15.610 3.123 37.660 1.00 54.79 532 GLY A O 1
ATOM 4088 N N . ARG A 1 552 ? -14.365 1.277 37.979 1.00 48.60 533 ARG A N 1
ATOM 4089 C CA . ARG A 1 552 ? -13.846 1.269 36.612 1.00 47.32 533 ARG A CA 1
ATOM 4090 C C . ARG A 1 552 ? -14.947 1.082 35.558 1.00 52.81 533 ARG A C 1
ATOM 4091 O O . ARG A 1 552 ? -14.780 1.440 34.391 1.00 48.15 533 ARG A O 1
ATOM 4099 N N . LEU A 1 553 ? -16.077 0.526 35.978 1.00 50.53 534 LEU A N 1
ATOM 4100 C CA . LEU A 1 553 ? -17.225 0.420 35.096 1.00 44.78 534 LEU A CA 1
ATOM 4101 C C . LEU A 1 553 ? -17.916 1.774 34.991 1.00 44.73 534 LEU A C 1
ATOM 4102 O O . LEU A 1 553 ? -18.379 2.160 33.922 1.00 42.82 534 LEU A O 1
ATOM 4107 N N . HIS A 1 554 ? -17.990 2.490 36.109 1.00 46.24 535 HIS A N 1
ATOM 4108 C CA . HIS A 1 554 ? -18.586 3.821 36.110 1.00 47.50 535 HIS A CA 1
ATOM 4109 C C . HIS A 1 554 ? -17.882 4.684 35.084 1.00 49.75 535 HIS A C 1
ATOM 4110 O O . HIS A 1 554 ? -18.517 5.370 34.282 1.00 49.99 535 HIS A O 1
ATOM 4117 N N . ILE A 1 555 ? -16.557 4.637 35.125 1.00 45.41 536 ILE A N 1
ATOM 4118 C CA . ILE A 1 555 ? -15.724 5.433 34.240 1.00 40.10 536 ILE A CA 1
ATOM 4119 C C . ILE A 1 555 ? -15.855 4.980 32.782 1.00 37.74 536 ILE A C 1
ATOM 4120 O O . ILE A 1 555 ? -16.061 5.802 31.889 1.00 39.73 536 ILE A O 1
ATOM 4125 N N . LEU A 1 556 ? -15.760 3.672 32.552 1.00 35.70 537 LEU A N 1
ATOM 4126 C CA . LEU A 1 556 ? -15.975 3.102 31.223 1.00 33.04 537 LEU A CA 1
ATOM 4127 C C . LEU A 1 556 ? -17.278 3.591 30.597 1.00 43.36 537 LEU A C 1
ATOM 4128 O O . LEU A 1 556 ? -17.297 4.043 29.449 1.00 50.55 537 LEU A O 1
ATOM 4133 N N . SER A 1 557 ? -18.365 3.504 31.354 1.00 40.30 538 SER A N 1
ATOM 4134 C CA . SER A 1 557 ? -19.665 3.948 30.870 1.00 38.38 538 SER A CA 1
ATOM 4135 C C . SER A 1 557 ? -19.609 5.390 30.386 1.00 45.89 538 SER A C 1
ATOM 4136 O O . SER A 1 557 ? -20.149 5.719 29.326 1.00 52.31 538 SER A O 1
ATOM 4139 N N . ILE A 1 558 ? -18.964 6.252 31.167 1.00 38.31 539 ILE A N 1
ATOM 4140 C CA . ILE A 1 558 ? -18.864 7.658 30.802 1.00 40.63 539 ILE A CA 1
ATOM 4141 C C . ILE A 1 558 ? -18.068 7.861 29.515 1.00 47.87 539 ILE A C 1
ATOM 4142 O O . ILE A 1 558 ? -18.563 8.471 28.562 1.00 53.54 539 ILE A O 1
ATOM 4155 N N . ASN A 1 560 ? -17.412 5.808 27.204 1.00 51.40 541 ASN A N 1
ATOM 4156 C CA . ASN A 1 560 ? -18.114 5.166 26.093 1.00 49.08 541 ASN A CA 1
ATOM 4157 C C . ASN A 1 560 ? -19.113 6.083 25.403 1.00 45.71 541 ASN A C 1
ATOM 4158 O O . ASN A 1 560 ? -19.398 5.909 24.222 1.00 45.36 541 ASN A O 1
ATOM 4163 N N . LYS A 1 561 ? -19.646 7.059 26.135 1.00 41.48 542 LYS A N 1
ATOM 4164 C CA . LYS A 1 561 ? -20.612 7.990 25.547 1.00 41.54 542 LYS A CA 1
ATOM 4165 C C . LYS A 1 561 ? -19.982 8.875 24.474 1.00 49.06 542 LYS A C 1
ATOM 4166 O O . LYS A 1 561 ? -20.646 9.255 23.512 1.00 51.11 542 LYS A O 1
ATOM 4172 N N . VAL A 1 562 ? -18.705 9.203 24.640 1.00 49.22 543 VAL A N 1
ATOM 4173 C CA . VAL A 1 562 ? -17.983 9.947 23.618 1.00 44.86 543 VAL A CA 1
ATOM 4174 C C . VAL A 1 562 ? -17.535 9.020 22.487 1.00 49.13 543 VAL A C 1
ATOM 4175 O O . VAL A 1 562 ? -18.031 9.121 21.368 1.00 52.79 543 VAL A O 1
ATOM 4179 N N . LEU A 1 563 ? -16.585 8.132 22.768 1.00 47.32 544 LEU A N 1
ATOM 4180 C CA . LEU A 1 563 ? -16.211 7.113 21.793 1.00 47.60 544 LEU A CA 1
ATOM 4181 C C . LEU A 1 563 ? -16.209 5.728 22.436 1.00 53.99 544 LEU A C 1
ATOM 4182 O O . LEU A 1 563 ? -15.362 5.437 23.279 1.00 55.65 544 LEU A O 1
ATOM 4187 N N . ASP A 1 564 ? -17.155 4.876 22.046 1.00 58.12 545 ASP A N 1
ATOM 4188 C CA . ASP A 1 564 ? -17.208 3.513 22.580 1.00 60.12 545 ASP A CA 1
ATOM 4189 C C . ASP A 1 564 ? -16.547 2.403 21.752 1.00 58.93 545 ASP A C 1
ATOM 4190 O O . ASP A 1 564 ? -16.374 1.290 22.244 1.00 65.61 545 ASP A O 1
ATOM 4195 N N . LYS A 1 565 ? -16.181 2.690 20.508 1.00 50.21 546 LYS A N 1
ATOM 4196 C CA . LYS A 1 565 ? -15.562 1.674 19.655 1.00 46.36 546 LYS A CA 1
ATOM 4197 C C . LYS A 1 565 ? -14.564 2.280 18.670 1.00 50.42 546 LYS A C 1
ATOM 4198 O O . LYS A 1 565 ? -14.701 3.440 18.288 1.00 51.25 546 LYS A O 1
ATOM 4204 N N . PRO A 1 566 ? -13.565 1.492 18.239 1.00 47.48 547 PRO A N 1
ATOM 4205 C CA . PRO A 1 566 ? -12.527 2.061 17.370 1.00 46.89 547 PRO A CA 1
ATOM 4206 C C . PRO A 1 566 ? -13.119 2.659 16.098 1.00 51.45 547 PRO A C 1
ATOM 4207 O O . PRO A 1 566 ? -14.217 2.283 15.688 1.00 50.42 547 PRO A O 1
ATOM 4211 N N . ARG A 1 567 ? -12.401 3.593 15.486 1.00 53.81 548 ARG A N 1
ATOM 4212 C CA . ARG A 1 567 ? -12.907 4.258 14.295 1.00 55.02 548 ARG A CA 1
ATOM 4213 C C . ARG A 1 567 ? -12.781 3.370 13.061 1.00 57.64 548 ARG A C 1
ATOM 4214 O O . ARG A 1 567 ? -11.808 2.627 12.904 1.00 54.47 548 ARG A O 1
ATOM 4222 N N . SER A 1 568 ? -13.772 3.472 12.182 1.00 62.25 549 SER A N 1
ATOM 4223 C CA . SER A 1 568 ? -13.886 2.602 11.023 1.00 60.02 549 SER A CA 1
ATOM 4224 C C . SER A 1 568 ? -12.609 2.617 10.203 1.00 61.10 549 SER A C 1
ATOM 4225 O O . SER A 1 568 ? -12.315 1.664 9.481 1.00 56.20 549 SER A O 1
ATOM 4228 N N . GLN A 1 569 ? -11.841 3.694 10.317 1.00 67.19 550 GLN A N 1
ATOM 4229 C CA . GLN A 1 569 ? -10.584 3.761 9.593 1.00 69.54 550 GLN A CA 1
ATOM 4230 C C . GLN A 1 569 ? -9.515 4.629 10.249 1.00 61.94 550 GLN A C 1
ATOM 4231 O O . GLN A 1 569 ? -9.738 5.288 11.268 1.00 57.26 550 GLN A O 1
ATOM 4237 N N . VAL A 1 570 ? -8.350 4.606 9.617 1.00 55.84 551 VAL A N 1
ATOM 4238 C CA . VAL A 1 570 ? -7.161 5.318 10.043 1.00 45.80 551 VAL A CA 1
ATOM 4239 C C . VAL A 1 570 ? -7.181 6.768 9.574 1.00 52.71 551 VAL A C 1
ATOM 4240 O O . VAL A 1 570 ? -7.763 7.075 8.537 1.00 59.74 551 VAL A O 1
ATOM 4244 N N . SER A 1 571 ? -6.567 7.666 10.339 1.00 56.04 552 SER A N 1
ATOM 4245 C CA . SER A 1 571 ? -6.494 9.069 9.940 1.00 57.41 552 SER A CA 1
ATOM 4246 C C . SER A 1 571 ? -5.815 9.225 8.586 1.00 53.60 552 SER A C 1
ATOM 4247 O O . SER A 1 571 ? -4.798 8.592 8.312 1.00 46.48 552 SER A O 1
ATOM 4250 N N . ASP A 1 572 ? -6.379 10.093 7.753 1.00 59.25 553 ASP A N 1
ATOM 4251 C CA . ASP A 1 572 ? -5.837 10.378 6.432 1.00 59.66 553 ASP A CA 1
ATOM 4252 C C . ASP A 1 572 ? -4.386 10.833 6.562 1.00 56.65 553 ASP A C 1
ATOM 4253 O O . ASP A 1 572 ? -3.621 10.785 5.602 1.00 52.69 553 ASP A O 1
ATOM 4258 N N . LEU A 1 573 ? -4.012 11.259 7.765 1.00 56.56 554 LEU A N 1
ATOM 4259 C CA . LEU A 1 573 ? -2.662 11.742 8.027 1.00 53.15 554 LEU A CA 1
ATOM 4260 C C . LEU A 1 573 ? -1.691 10.613 8.353 1.00 56.00 554 LEU A C 1
ATOM 4261 O O . LEU A 1 573 ? -0.488 10.840 8.479 1.00 61.32 554 LEU A O 1
ATOM 4266 N N . ALA A 1 574 ? -2.217 9.402 8.498 1.00 55.53 555 ALA A N 1
ATOM 4267 C CA . ALA A 1 574 ? -1.397 8.245 8.866 1.00 52.60 555 ALA A CA 1
ATOM 4268 C C . ALA A 1 574 ? -0.763 7.551 7.663 1.00 57.44 555 ALA A C 1
ATOM 4269 O O . ALA A 1 574 ? -1.207 7.736 6.531 1.00 66.87 555 ALA A O 1
ATOM 4271 N N . PRO A 1 575 ? 0.284 6.749 7.910 1.00 57.01 556 PRO A N 1
ATOM 4272 C CA . PRO A 1 575 ? 0.932 5.954 6.861 1.00 63.94 556 PRO A CA 1
ATOM 4273 C C . PRO A 1 575 ? -0.062 5.119 6.056 1.00 66.93 556 PRO A C 1
ATOM 4274 O O . PRO A 1 575 ? -1.045 4.619 6.607 1.00 60.68 556 PRO A O 1
ATOM 4278 N N . GLN A 1 576 ? 0.199 4.973 4.760 1.00 74.26 557 GLN A N 1
ATOM 4279 C CA . GLN A 1 576 ? -0.645 4.156 3.896 1.00 77.38 557 GLN A CA 1
ATOM 4280 C C . GLN A 1 576 ? 0.164 3.113 3.147 1.00 75.96 557 GLN A C 1
ATOM 4281 O O . GLN A 1 576 ? 1.380 3.239 2.998 1.00 73.07 557 GLN A O 1
ATOM 4287 N N . TYR A 1 577 ? -0.519 2.078 2.680 1.00 77.33 558 TYR A N 1
ATOM 4288 C CA . TYR A 1 577 ? 0.106 1.102 1.807 1.00 78.98 558 TYR A CA 1
ATOM 4289 C C . TYR A 1 577 ? -0.033 1.523 0.349 1.00 70.82 558 TYR A C 1
ATOM 4290 O O . TYR A 1 577 ? -1.097 1.955 -0.091 1.00 64.14 558 TYR A O 1
ATOM 4299 N N . VAL A 1 578 ? 1.061 1.417 -0.391 1.00 74.12 559 VAL A N 1
ATOM 4300 C CA . VAL A 1 578 ? 1.029 1.618 -1.831 1.00 76.14 559 VAL A CA 1
ATOM 4301 C C . VAL A 1 578 ? 1.225 0.264 -2.489 1.00 75.38 559 VAL A C 1
ATOM 4302 O O . VAL A 1 578 ? 2.102 -0.500 -2.089 1.00 70.03 559 VAL A O 1
ATOM 4306 N N . THR A 1 579 ? 0.398 -0.039 -3.486 1.00 81.61 560 THR A N 1
ATOM 4307 C CA . THR A 1 579 ? 0.390 -1.368 -4.091 1.00 83.85 560 THR A CA 1
ATOM 4308 C C . THR A 1 579 ? 0.704 -1.344 -5.585 1.00 86.43 560 THR A C 1
ATOM 4309 O O . THR A 1 579 ? 0.079 -0.611 -6.352 1.00 90.87 560 THR A O 1
ATOM 4321 N N . LYS A 1 581 ? 1.980 -4.032 -9.084 1.00 98.74 562 LYS A N 1
ATOM 4322 C CA . LYS A 1 581 ? 2.120 -5.384 -9.619 1.00 100.51 562 LYS A CA 1
ATOM 4323 C C . LYS A 1 581 ? 3.398 -5.485 -10.450 1.00 103.03 562 LYS A C 1
ATOM 4324 O O . LYS A 1 581 ? 3.729 -4.568 -11.207 1.00 105.91 562 LYS A O 1
ATOM 4330 N N . ILE A 1 582 ? 4.118 -6.593 -10.298 1.00 98.22 563 ILE A N 1
ATOM 4331 C CA . ILE A 1 582 ? 5.426 -6.738 -10.931 1.00 95.53 563 ILE A CA 1
ATOM 4332 C C . ILE A 1 582 ? 5.534 -8.018 -11.759 1.00 108.24 563 ILE A C 1
ATOM 4333 O O . ILE A 1 582 ? 4.617 -8.840 -11.770 1.00 114.15 563 ILE A O 1
ATOM 4338 N N . ASN A 1 583 ? 6.676 -8.194 -12.419 1.00 113.08 564 ASN A N 1
ATOM 4339 C CA . ASN A 1 583 ? 6.981 -9.431 -13.124 1.00 120.14 564 ASN A CA 1
ATOM 4340 C C . ASN A 1 583 ? 7.714 -10.371 -12.181 1.00 114.28 564 ASN A C 1
ATOM 4341 O O . ASN A 1 583 ? 8.850 -10.099 -11.792 1.00 112.02 564 ASN A O 1
ATOM 4346 N N . PRO A 1 584 ? 7.058 -11.476 -11.796 1.00 109.14 565 PRO A N 1
ATOM 4347 C CA . PRO A 1 584 ? 7.646 -12.471 -10.894 1.00 103.98 565 PRO A CA 1
ATOM 4348 C C . PRO A 1 584 ? 9.042 -12.899 -11.349 1.00 104.54 565 PRO A C 1
ATOM 4349 O O . PRO A 1 584 ? 9.912 -13.123 -10.508 1.00 102.82 565 PRO A O 1
ATOM 4353 N N . GLU A 1 585 ? 9.255 -13.001 -12.659 1.00 105.73 566 GLU A N 1
ATOM 4354 C CA . GLU A 1 585 ? 10.571 -13.348 -13.181 1.00 110.71 566 GLU A CA 1
ATOM 4355 C C . GLU A 1 585 ? 11.586 -12.266 -12.823 1.00 107.83 566 GLU A C 1
ATOM 4356 O O . GLU A 1 585 ? 12.789 -12.520 -12.763 1.00 106.66 566 GLU A O 1
ATOM 4362 N N . LYS A 1 586 ? 11.089 -11.059 -12.576 1.00 107.67 567 LYS A N 1
ATOM 4363 C CA . LYS A 1 586 ? 11.948 -9.923 -12.255 1.00 105.96 567 LYS A CA 1
ATOM 4364 C C . LYS A 1 586 ? 12.141 -9.707 -10.754 1.00 103.80 567 LYS A C 1
ATOM 4365 O O . LYS A 1 586 ? 12.794 -8.747 -10.346 1.00 103.54 567 LYS A O 1
ATOM 4371 N N . ILE A 1 587 ? 11.571 -10.586 -9.935 1.00 102.80 568 ILE A N 1
ATOM 4372 C CA . ILE A 1 587 ? 11.700 -10.452 -8.484 1.00 99.62 568 ILE A CA 1
ATOM 4373 C C . ILE A 1 587 ? 13.146 -10.605 -8.020 1.00 104.75 568 ILE A C 1
ATOM 4374 O O . ILE A 1 587 ? 13.595 -9.878 -7.135 1.00 100.68 568 ILE A O 1
ATOM 4379 N N . ARG A 1 588 ? 13.875 -11.546 -8.612 1.00 115.55 569 ARG A N 1
ATOM 4380 C CA . ARG A 1 588 ? 15.299 -11.671 -8.320 1.00 122.60 569 ARG A CA 1
ATOM 4381 C C . ARG A 1 588 ? 16.021 -10.346 -8.583 1.00 119.71 569 ARG A C 1
ATOM 4382 O O . ARG A 1 588 ? 16.937 -9.973 -7.850 1.00 118.80 569 ARG A O 1
ATOM 4390 N N . ASP A 1 589 ? 15.588 -9.632 -9.618 1.00 118.14 570 ASP A N 1
ATOM 4391 C CA . ASP A 1 589 ? 16.161 -8.330 -9.959 1.00 114.00 570 ASP A CA 1
ATOM 4392 C C . ASP A 1 589 ? 15.944 -7.287 -8.867 1.00 110.31 570 ASP A C 1
ATOM 4393 O O . ASP A 1 589 ? 16.856 -6.534 -8.530 1.00 112.53 570 ASP A O 1
ATOM 4398 N N . VAL A 1 590 ? 14.728 -7.230 -8.334 1.00 105.60 571 VAL A N 1
ATOM 4399 C CA . VAL A 1 590 ? 14.370 -6.211 -7.353 1.00 101.21 571 VAL A CA 1
ATOM 4400 C C . VAL A 1 590 ? 14.923 -6.502 -5.960 1.00 107.28 571 VAL A C 1
ATOM 4401 O O . VAL A 1 590 ? 15.471 -5.617 -5.307 1.00 112.68 571 VAL A O 1
ATOM 4405 N N . ILE A 1 591 ? 14.765 -7.738 -5.499 1.00 105.50 572 ILE A N 1
ATOM 4406 C CA . ILE A 1 591 ? 15.365 -8.143 -4.235 1.00 99.03 572 ILE A CA 1
ATOM 4407 C C . ILE A 1 591 ? 16.875 -8.007 -4.349 1.00 95.76 572 ILE A C 1
ATOM 4408 O O . ILE A 1 591 ? 17.541 -7.518 -3.437 1.00 86.77 572 ILE A O 1
ATOM 4413 N N . GLY A 1 592 ? 17.401 -8.434 -5.492 1.00 104.22 573 GLY A N 1
ATOM 4414 C CA . GLY A 1 592 ? 18.819 -8.328 -5.776 1.00 106.31 573 GLY A CA 1
ATOM 4415 C C . GLY A 1 592 ? 19.586 -9.572 -5.387 1.00 104.24 573 GLY A C 1
ATOM 4416 O O . GLY A 1 592 ? 19.034 -10.488 -4.775 1.00 100.45 573 GLY A O 1
ATOM 4417 N N . LYS A 1 593 ? 20.866 -9.605 -5.740 1.00 106.21 574 LYS A N 1
ATOM 4418 C CA . LYS A 1 593 ? 21.706 -10.730 -5.376 1.00 112.39 574 LYS A CA 1
ATOM 4419 C C . LYS A 1 593 ? 22.118 -10.559 -3.923 1.00 112.23 574 LYS A C 1
ATOM 4420 O O . LYS A 1 593 ? 22.763 -9.576 -3.563 1.00 113.18 574 LYS A O 1
ATOM 4426 N N . GLY A 1 594 ? 21.744 -11.527 -3.092 1.00 110.20 575 GLY A N 1
ATOM 4427 C CA . GLY A 1 594 ? 21.986 -11.444 -1.665 1.00 106.63 575 GLY A CA 1
ATOM 4428 C C . GLY A 1 594 ? 20.907 -10.673 -0.926 1.00 103.66 575 GLY A C 1
ATOM 4429 O O . GLY A 1 594 ? 20.806 -10.750 0.298 1.00 104.42 575 GLY A O 1
ATOM 4430 N N . GLY A 1 595 ? 20.092 -9.933 -1.668 1.00 101.37 576 GLY A N 1
ATOM 4431 C CA . GLY A 1 595 ? 19.062 -9.109 -1.063 1.00 95.78 576 GLY A CA 1
ATOM 4432 C C . GLY A 1 595 ? 19.576 -7.714 -0.769 1.00 94.54 576 GLY A C 1
ATOM 4433 O O . GLY A 1 595 ? 19.008 -6.988 0.049 1.00 91.64 576 GLY A O 1
ATOM 4434 N N . VAL A 1 596 ? 20.659 -7.340 -1.443 1.00 106.83 577 VAL A N 1
ATOM 4435 C CA . VAL A 1 596 ? 21.279 -6.040 -1.233 1.00 107.27 577 VAL A CA 1
ATOM 4436 C C . VAL A 1 596 ? 20.478 -4.933 -1.907 1.00 106.47 577 VAL A C 1
ATOM 4437 O O . VAL A 1 596 ? 20.473 -3.791 -1.446 1.00 103.86 577 VAL A O 1
ATOM 4441 N N . VAL A 1 597 ? 19.797 -5.278 -2.995 1.00 105.51 578 VAL A N 1
ATOM 4442 C CA . VAL A 1 597 ? 19.079 -4.286 -3.784 1.00 102.47 578 VAL A CA 1
ATOM 4443 C C . VAL A 1 597 ? 17.865 -3.735 -3.045 1.00 108.42 578 VAL A C 1
ATOM 4444 O O . VAL A 1 597 ? 17.708 -2.521 -2.926 1.00 111.06 578 VAL A O 1
ATOM 4448 N N . ILE A 1 598 ? 17.010 -4.624 -2.547 1.00 111.13 579 ILE A N 1
ATOM 4449 C CA . ILE A 1 598 ? 15.800 -4.196 -1.846 1.00 111.73 579 ILE A CA 1
ATOM 4450 C C . ILE A 1 598 ? 16.132 -3.434 -0.565 1.00 117.32 579 ILE A C 1
ATOM 4451 O O . ILE A 1 598 ? 15.489 -2.435 -0.244 1.00 117.85 579 ILE A O 1
ATOM 4456 N N . ARG A 1 599 ? 17.141 -3.913 0.158 1.00 122.03 580 ARG A N 1
ATOM 4457 C CA . ARG A 1 599 ? 17.652 -3.217 1.332 1.00 125.92 580 ARG A CA 1
ATOM 4458 C C . ARG A 1 599 ? 17.864 -1.747 0.992 1.00 129.24 580 ARG A C 1
ATOM 4459 O O . ARG A 1 599 ? 17.235 -0.864 1.577 1.00 133.92 580 ARG A O 1
ATOM 4467 N N . GLU A 1 600 ? 18.759 -1.498 0.042 1.00 125.93 581 GLU A N 1
ATOM 4468 C CA . GLU A 1 600 ? 19.085 -0.146 -0.395 1.00 122.85 581 GLU A CA 1
ATOM 4469 C C . GLU A 1 600 ? 17.840 0.695 -0.657 1.00 117.74 581 GLU A C 1
ATOM 4470 O O . GLU A 1 600 ? 17.771 1.855 -0.252 1.00 118.64 581 GLU A O 1
ATOM 4476 N N . ILE A 1 601 ? 16.862 0.108 -1.340 1.00 113.01 582 ILE A N 1
ATOM 4477 C CA . ILE A 1 601 ? 15.637 0.823 -1.687 1.00 109.20 582 ILE A CA 1
ATOM 4478 C C . ILE A 1 601 ? 14.910 1.349 -0.451 1.00 114.04 582 ILE A C 1
ATOM 4479 O O . ILE A 1 601 ? 14.451 2.492 -0.432 1.00 116.34 582 ILE A O 1
ATOM 4484 N N . THR A 1 602 ? 14.808 0.516 0.580 1.00 115.51 583 THR A N 1
ATOM 4485 C CA . THR A 1 602 ? 14.138 0.920 1.812 1.00 116.93 583 THR A CA 1
ATOM 4486 C C . THR A 1 602 ? 14.910 2.033 2.514 1.00 117.59 583 THR A C 1
ATOM 4487 O O . THR A 1 602 ? 14.354 3.089 2.809 1.00 118.01 583 THR A O 1
ATOM 4491 N N . GLU A 1 603 ? 16.195 1.799 2.770 1.00 118.11 584 GLU A N 1
ATOM 4492 C CA . GLU A 1 603 ? 17.031 2.789 3.442 1.00 118.34 584 GLU A CA 1
ATOM 4493 C C . GLU A 1 603 ? 17.083 4.081 2.633 1.00 115.15 584 GLU A C 1
ATOM 4494 O O . GLU A 1 603 ? 17.413 5.144 3.157 1.00 113.91 584 GLU A O 1
ATOM 4500 N N . ALA A 1 604 ? 16.752 3.972 1.350 1.00 111.88 585 ALA A N 1
ATOM 4501 C CA . ALA A 1 604 ? 16.720 5.118 0.452 1.00 107.57 585 ALA A CA 1
ATOM 4502 C C . ALA A 1 604 ? 15.443 5.927 0.647 1.00 101.68 585 ALA A C 1
ATOM 4503 O O . ALA A 1 604 ? 15.482 7.092 1.043 1.00 97.15 585 ALA A O 1
ATOM 4505 N N . THR A 1 605 ? 14.313 5.293 0.352 1.00 100.16 586 THR A N 1
ATOM 4506 C CA . THR A 1 605 ? 13.013 5.951 0.371 1.00 101.14 586 THR A CA 1
ATOM 4507 C C . THR A 1 605 ? 12.371 5.940 1.756 1.00 98.13 586 THR A C 1
ATOM 4508 O O . THR A 1 605 ? 11.334 6.567 1.971 1.00 92.70 586 THR A O 1
ATOM 4512 N N . ASN A 1 606 ? 12.993 5.226 2.689 1.00 101.25 587 ASN A N 1
ATOM 4513 C CA . ASN A 1 606 ? 12.416 4.992 4.013 1.00 98.25 587 ASN A CA 1
ATOM 4514 C C . ASN A 1 606 ? 11.021 4.370 3.940 1.00 95.37 587 ASN A C 1
ATOM 4515 O O . ASN A 1 606 ? 10.067 4.871 4.535 1.00 95.08 587 ASN A O 1
ATOM 4520 N N . CYS A 1 607 ? 10.916 3.274 3.199 1.00 93.38 588 CYS A N 1
ATOM 4521 C CA . CYS A 1 607 ? 9.659 2.553 3.072 1.00 87.88 588 CYS A CA 1
ATOM 4522 C C . CYS A 1 607 ? 9.868 1.072 3.326 1.00 85.26 588 CYS A C 1
ATOM 4523 O O . CYS A 1 607 ? 10.810 0.475 2.809 1.00 83.91 588 CYS A O 1
ATOM 4526 N N . ALA A 1 608 ? 8.990 0.474 4.119 1.00 84.82 589 ALA A N 1
ATOM 4527 C CA . ALA A 1 608 ? 8.993 -0.970 4.236 1.00 83.52 589 ALA A CA 1
ATOM 4528 C C . ALA A 1 608 ? 8.488 -1.517 2.910 1.00 84.12 589 ALA A C 1
ATOM 4529 O O . ALA A 1 608 ? 7.385 -1.187 2.475 1.00 86.06 589 ALA A O 1
ATOM 4531 N N . ILE A 1 609 ? 9.295 -2.356 2.269 1.00 82.80 590 ILE A N 1
ATOM 4532 C CA . ILE A 1 609 ? 8.913 -2.951 0.997 1.00 77.82 590 ILE A CA 1
ATOM 4533 C C . ILE A 1 609 ? 8.736 -4.442 1.200 1.00 84.88 590 ILE A C 1
ATOM 4534 O O . ILE A 1 609 ? 9.711 -5.163 1.402 1.00 89.20 590 ILE A O 1
ATOM 4539 N N . ASP A 1 610 ? 7.497 -4.912 1.141 1.00 88.73 591 ASP A N 1
ATOM 4540 C CA . ASP A 1 610 ? 7.252 -6.335 1.314 1.00 96.49 591 ASP A CA 1
ATOM 4541 C C . ASP A 1 610 ? 6.733 -6.963 0.028 1.00 96.68 591 ASP A C 1
ATOM 4542 O O . ASP A 1 610 ? 5.605 -6.716 -0.398 1.00 92.05 591 ASP A O 1
ATOM 4547 N N . ILE A 1 611 ? 7.583 -7.785 -0.576 1.00 100.58 592 ILE A N 1
ATOM 4548 C CA . ILE A 1 611 ? 7.283 -8.401 -1.855 1.00 107.39 592 ILE A CA 1
ATOM 4549 C C . ILE A 1 611 ? 6.725 -9.807 -1.673 1.00 115.09 592 ILE A C 1
ATOM 4550 O O . ILE A 1 611 ? 7.420 -10.711 -1.206 1.00 118.44 592 ILE A O 1
ATOM 4555 N N . SER A 1 612 ? 5.459 -9.973 -2.045 1.00 118.21 593 SER A N 1
ATOM 4556 C CA . SER A 1 612 ? 4.799 -11.271 -2.020 1.00 120.16 593 SER A CA 1
ATOM 4557 C C . SER A 1 612 ? 5.457 -12.141 -3.078 1.00 124.18 593 SER A C 1
ATOM 4558 O O . SER A 1 612 ? 6.163 -11.629 -3.951 1.00 124.29 593 SER A O 1
ATOM 4561 N N . ASP A 1 613 ? 5.266 -13.453 -2.983 1.00 127.75 594 ASP A N 1
ATOM 4562 C CA . ASP A 1 613 ? 5.861 -14.354 -3.959 1.00 134.80 594 ASP A CA 1
ATOM 4563 C C . ASP A 1 613 ? 5.634 -13.798 -5.361 1.00 138.91 594 ASP A C 1
ATOM 4564 O O . ASP A 1 613 ? 6.577 -13.349 -6.011 1.00 136.94 594 ASP A O 1
ATOM 4569 N N . ASP A 1 614 ? 4.382 -13.800 -5.814 1.00 142.11 595 ASP A N 1
ATOM 4570 C CA . ASP A 1 614 ? 4.050 -13.325 -7.157 1.00 141.42 595 ASP A CA 1
ATOM 4571 C C . ASP A 1 614 ? 2.719 -12.566 -7.197 1.00 132.22 595 ASP A C 1
ATOM 4572 O O . ASP A 1 614 ? 1.736 -12.996 -6.591 1.00 127.07 595 ASP A O 1
ATOM 4577 N N . GLY A 1 615 ? 2.683 -11.434 -7.898 1.00 128.03 596 GLY A N 1
ATOM 4578 C CA . GLY A 1 615 ? 3.866 -10.678 -8.274 1.00 121.13 596 GLY A CA 1
ATOM 4579 C C . GLY A 1 615 ? 3.904 -9.369 -7.498 1.00 114.57 596 GLY A C 1
ATOM 4580 O O . GLY A 1 615 ? 4.653 -8.450 -7.826 1.00 114.23 596 GLY A O 1
ATOM 4581 N N . THR A 1 616 ? 3.070 -9.284 -6.466 1.00 107.54 597 THR A N 1
ATOM 4582 C CA . THR A 1 616 ? 2.767 -8.015 -5.812 1.00 102.20 597 THR A CA 1
ATOM 4583 C C . THR A 1 616 ? 3.909 -7.393 -5.019 1.00 97.90 597 THR A C 1
ATOM 4584 O O . THR A 1 616 ? 4.849 -8.073 -4.607 1.00 99.46 597 THR A O 1
ATOM 4588 N N . ILE A 1 617 ? 3.803 -6.083 -4.813 1.00 90.37 598 ILE A N 1
ATOM 4589 C CA . ILE A 1 617 ? 4.663 -5.360 -3.889 1.00 86.08 598 ILE A CA 1
ATOM 4590 C C . ILE A 1 617 ? 3.816 -4.437 -3.019 1.00 90.90 598 ILE A C 1
ATOM 4591 O O . ILE A 1 617 ? 3.075 -3.594 -3.527 1.00 95.86 598 ILE A O 1
ATOM 4596 N N . LYS A 1 618 ? 3.915 -4.614 -1.707 1.00 82.29 599 LYS A N 1
ATOM 4597 C CA . LYS A 1 618 ? 3.249 -3.726 -0.770 1.00 76.20 599 LYS A CA 1
ATOM 4598 C C . LYS A 1 618 ? 4.288 -2.786 -0.176 1.00 72.96 599 LYS A C 1
ATOM 4599 O O . LYS A 1 618 ? 5.284 -3.229 0.396 1.00 68.99 599 LYS A O 1
ATOM 4605 N N . ILE A 1 619 ? 4.056 -1.486 -0.324 1.00 73.15 600 ILE A N 1
ATOM 4606 C CA . ILE A 1 619 ? 5.011 -0.480 0.127 1.00 72.46 600 ILE A CA 1
ATOM 4607 C C . ILE A 1 619 ? 4.428 0.370 1.245 1.00 76.72 600 ILE A C 1
ATOM 4608 O O . ILE A 1 619 ? 3.418 1.048 1.054 1.00 82.49 600 ILE A O 1
ATOM 4613 N N . ALA A 1 620 ? 5.064 0.327 2.413 1.00 73.67 601 ALA A N 1
ATOM 4614 C CA . ALA A 1 620 ? 4.616 1.119 3.552 1.00 71.88 601 ALA A CA 1
ATOM 4615 C C . ALA A 1 620 ? 5.174 2.531 3.447 1.00 74.57 601 ALA A C 1
ATOM 4616 O O . ALA A 1 620 ? 6.388 2.722 3.400 1.00 78.71 601 ALA A O 1
ATOM 4618 N N . ALA A 1 621 ? 4.284 3.519 3.417 1.00 70.75 602 ALA A N 1
ATOM 4619 C CA . ALA A 1 621 ? 4.691 4.898 3.168 1.00 72.27 602 ALA A CA 1
ATOM 4620 C C . ALA A 1 621 ? 4.090 5.891 4.160 1.00 78.23 602 ALA A C 1
ATOM 4621 O O . ALA A 1 621 ? 2.877 5.918 4.371 1.00 78.37 602 ALA A O 1
ATOM 4623 N N . HIS A 1 622 ? 4.949 6.711 4.760 1.00 79.56 603 HIS A N 1
ATOM 4624 C CA . HIS A 1 622 ? 4.494 7.766 5.658 1.00 81.69 603 HIS A CA 1
ATOM 4625 C C . HIS A 1 622 ? 3.707 8.813 4.888 1.00 83.77 603 HIS A C 1
ATOM 4626 O O . HIS A 1 622 ? 2.569 9.128 5.233 1.00 86.26 603 HIS A O 1
ATOM 4633 N N . THR A 1 623 ? 4.334 9.363 3.854 1.00 89.74 604 THR A N 1
ATOM 4634 C CA . THR A 1 623 ? 3.659 10.249 2.916 1.00 94.26 604 THR A CA 1
ATOM 4635 C C . THR A 1 623 ? 3.425 9.511 1.604 1.00 98.94 604 THR A C 1
ATOM 4636 O O . THR A 1 623 ? 3.798 8.346 1.467 1.00 98.57 604 THR A O 1
ATOM 4640 N N . THR A 1 624 ? 2.812 10.186 0.639 1.00 104.32 605 THR A N 1
ATOM 4641 C CA . THR A 1 624 ? 2.662 9.620 -0.696 1.00 101.86 605 THR A CA 1
ATOM 4642 C C . THR A 1 624 ? 3.979 9.767 -1.438 1.00 95.19 605 THR A C 1
ATOM 4643 O O . THR A 1 624 ? 4.413 8.860 -2.147 1.00 87.84 605 THR A O 1
ATOM 4647 N N . GLU A 1 625 ? 4.609 10.924 -1.263 1.00 98.95 606 GLU A N 1
ATOM 4648 C CA . GLU A 1 625 ? 5.872 11.228 -1.921 1.00 103.06 606 GLU A CA 1
ATOM 4649 C C . GLU A 1 625 ? 6.912 10.145 -1.652 1.00 99.87 606 GLU A C 1
ATOM 4650 O O . GLU A 1 625 ? 7.629 9.722 -2.560 1.00 96.35 606 GLU A O 1
ATOM 4656 N N . GLU A 1 626 ? 6.992 9.698 -0.402 1.00 99.03 607 GLU A N 1
ATOM 4657 C CA . GLU A 1 626 ? 7.882 8.598 -0.054 1.00 97.38 607 GLU A CA 1
ATOM 4658 C C . GLU A 1 626 ? 7.441 7.319 -0.758 1.00 93.13 607 GLU A C 1
ATOM 4659 O O . GLU A 1 626 ? 8.270 6.537 -1.227 1.00 85.09 607 GLU A O 1
ATOM 4665 N N . GLY A 1 627 ? 6.129 7.114 -0.830 1.00 96.21 608 GLY A N 1
ATOM 4666 C CA . GLY A 1 627 ? 5.572 5.932 -1.462 1.00 98.48 608 GLY A CA 1
ATOM 4667 C C . GLY A 1 627 ? 5.816 5.876 -2.958 1.00 100.56 608 GLY A C 1
ATOM 4668 O O . GLY A 1 627 ? 6.358 4.895 -3.469 1.00 96.41 608 GLY A O 1
ATOM 4669 N N . GLU A 1 628 ? 5.420 6.933 -3.660 1.00 107.96 609 GLU A N 1
ATOM 4670 C CA . GLU A 1 628 ? 5.573 6.987 -5.111 1.00 110.90 609 GLU A CA 1
ATOM 4671 C C . GLU A 1 628 ? 7.045 7.025 -5.512 1.00 104.89 609 GLU A C 1
ATOM 4672 O O . GLU A 1 628 ? 7.386 6.843 -6.680 1.00 102.46 609 GLU A O 1
ATOM 4678 N N . ALA A 1 629 ? 7.912 7.269 -4.536 1.00 105.12 610 ALA A N 1
ATOM 4679 C CA . ALA A 1 629 ? 9.349 7.203 -4.759 1.00 106.77 610 ALA A CA 1
ATOM 4680 C C . ALA A 1 629 ? 9.802 5.750 -4.766 1.00 106.47 610 ALA A C 1
ATOM 4681 O O . ALA A 1 629 ? 10.623 5.348 -5.592 1.00 107.73 610 ALA A O 1
ATOM 4683 N N . ALA A 1 630 ? 9.260 4.967 -3.837 1.00 102.33 611 ALA A N 1
ATOM 4684 C CA . ALA A 1 630 ? 9.529 3.537 -3.792 1.00 94.80 611 ALA A CA 1
ATOM 4685 C C . ALA A 1 630 ? 9.058 2.907 -5.090 1.00 92.41 611 ALA A C 1
ATOM 4686 O O . ALA A 1 630 ? 9.731 2.050 -5.657 1.00 94.60 611 ALA A O 1
ATOM 4688 N N . LYS A 1 631 ? 7.898 3.354 -5.560 1.00 90.40 612 LYS A N 1
ATOM 4689 C CA . LYS A 1 631 ? 7.350 2.920 -6.843 1.00 90.07 612 LYS A CA 1
ATOM 4690 C C . LYS A 1 631 ? 8.424 2.978 -7.921 1.00 99.11 612 LYS A C 1
ATOM 4691 O O . LYS A 1 631 ? 8.812 1.947 -8.480 1.00 99.18 612 LYS A O 1
ATOM 4697 N N . ARG A 1 632 ? 8.908 4.181 -8.208 1.00 103.89 613 ARG A N 1
ATOM 4698 C CA . ARG A 1 632 ? 9.931 4.378 -9.226 1.00 107.85 613 ARG A CA 1
ATOM 4699 C C . ARG A 1 632 ? 11.115 3.434 -9.130 1.00 109.39 613 ARG A C 1
ATOM 4700 O O . ARG A 1 632 ? 11.347 2.613 -10.026 1.00 109.98 613 ARG A O 1
ATOM 4708 N N . ARG A 1 633 ? 11.858 3.537 -8.033 1.00 109.25 614 ARG A N 1
ATOM 4709 C CA . ARG A 1 633 ? 13.103 2.794 -7.889 1.00 109.68 614 ARG A CA 1
ATOM 4710 C C . ARG A 1 633 ? 12.832 1.336 -8.234 1.00 105.23 614 ARG A C 1
ATOM 4711 O O . ARG A 1 633 ? 13.636 0.676 -8.896 1.00 106.48 614 ARG A O 1
ATOM 4719 N N . ILE A 1 634 ? 11.676 0.844 -7.797 1.00 98.81 615 ILE A N 1
ATOM 4720 C CA . ILE A 1 634 ? 11.176 -0.437 -8.275 1.00 98.05 615 ILE A CA 1
ATOM 4721 C C . ILE A 1 634 ? 10.987 -0.452 -9.797 1.00 101.39 615 ILE A C 1
ATOM 4722 O O . ILE A 1 634 ? 11.704 -1.154 -10.511 1.00 103.52 615 ILE A O 1
ATOM 4727 N N . GLU A 1 635 ? 10.022 0.329 -10.285 1.00 100.67 616 GLU A N 1
ATOM 4728 C CA . GLU A 1 635 ? 9.639 0.289 -11.701 1.00 98.74 616 GLU A CA 1
ATOM 4729 C C . GLU A 1 635 ? 10.818 0.433 -12.662 1.00 99.79 616 GLU A C 1
ATOM 4730 O O . GLU A 1 635 ? 11.004 -0.404 -13.545 1.00 103.35 616 GLU A O 1
ATOM 4736 N N . GLU A 1 636 ? 11.606 1.490 -12.489 1.00 97.76 617 GLU A N 1
ATOM 4737 C CA . GLU A 1 636 ? 12.771 1.726 -13.334 1.00 97.48 617 GLU A CA 1
ATOM 4738 C C . GLU A 1 636 ? 13.673 0.496 -13.369 1.00 98.68 617 GLU A C 1
ATOM 4739 O O . GLU A 1 636 ? 14.223 0.146 -14.413 1.00 105.29 617 GLU A O 1
ATOM 4745 N N . LEU A 1 637 ? 13.812 -0.160 -12.222 1.00 93.35 618 LEU A N 1
ATOM 4746 C CA . LEU A 1 637 ? 14.673 -1.331 -12.102 1.00 96.66 618 LEU A CA 1
ATOM 4747 C C . LEU A 1 637 ? 14.057 -2.530 -12.820 1.00 101.77 618 LEU A C 1
ATOM 4748 O O . LEU A 1 637 ? 14.696 -3.572 -12.972 1.00 100.42 618 LEU A O 1
ATOM 4753 N N . THR A 1 638 ? 12.813 -2.378 -13.261 1.00 107.66 619 THR A N 1
ATOM 4754 C CA . THR A 1 638 ? 12.108 -3.460 -13.939 1.00 113.35 619 THR A CA 1
ATOM 4755 C C . THR A 1 638 ? 11.693 -3.071 -15.356 1.00 119.23 619 THR A C 1
ATOM 4756 O O . THR A 1 638 ? 12.263 -3.553 -16.335 1.00 122.00 619 THR A O 1
ATOM 4760 N N . ALA A 1 639 ? 10.700 -2.193 -15.456 1.00 122.28 620 ALA A N 1
ATOM 4761 C CA . ALA A 1 639 ? 10.193 -1.753 -16.751 1.00 125.36 620 ALA A CA 1
ATOM 4762 C C . ALA A 1 639 ? 11.200 -0.860 -17.471 1.00 122.65 620 ALA A C 1
ATOM 4763 O O . ALA A 1 639 ? 12.402 -1.128 -17.461 1.00 120.55 620 ALA A O 1
ATOM 4765 N N . GLU A 1 648 ? 12.829 10.153 -23.264 1.00 130.44 629 GLU A N 1
ATOM 4766 C CA . GLU A 1 648 ? 14.045 10.937 -23.445 1.00 129.33 629 GLU A CA 1
ATOM 4767 C C . GLU A 1 648 ? 15.280 10.178 -22.974 1.00 124.90 629 GLU A C 1
ATOM 4768 O O . GLU A 1 648 ? 15.204 9.006 -22.598 1.00 120.83 629 GLU A O 1
ATOM 4774 N N . GLY A 1 649 ? 16.427 10.849 -23.028 1.00 125.98 630 GLY A N 1
ATOM 4775 C CA . GLY A 1 649 ? 17.578 10.428 -22.252 1.00 123.63 630 GLY A CA 1
ATOM 4776 C C . GLY A 1 649 ? 18.947 10.711 -22.840 1.00 118.48 630 GLY A C 1
ATOM 4777 O O . GLY A 1 649 ? 19.076 11.313 -23.907 1.00 113.66 630 GLY A O 1
ATOM 4778 N N . THR A 1 650 ? 19.970 10.251 -22.122 1.00 118.52 631 THR A N 1
ATOM 4779 C CA . THR A 1 650 ? 21.344 10.239 -22.608 1.00 116.82 631 THR A CA 1
ATOM 4780 C C . THR A 1 650 ? 21.948 8.854 -22.390 1.00 118.12 631 THR A C 1
ATOM 4781 O O . THR A 1 650 ? 21.237 7.892 -22.095 1.00 114.78 631 THR A O 1
ATOM 4785 N N . VAL A 1 652 ? 25.877 6.619 -27.173 1.00 110.51 633 VAL A N 1
ATOM 4786 C CA . VAL A 1 652 ? 27.062 6.951 -26.387 1.00 111.13 633 VAL A CA 1
ATOM 4787 C C . VAL A 1 652 ? 27.968 5.746 -26.229 1.00 109.65 633 VAL A C 1
ATOM 4788 O O . VAL A 1 652 ? 27.789 4.968 -25.298 1.00 104.46 633 VAL A O 1
ATOM 4792 N N . LYS A 1 653 ? 28.939 5.592 -27.126 1.00 112.97 634 LYS A N 1
ATOM 4793 C CA . LYS A 1 653 ? 29.911 4.504 -27.012 1.00 112.94 634 LYS A CA 1
ATOM 4794 C C . LYS A 1 653 ? 29.381 3.196 -27.594 1.00 107.58 634 LYS A C 1
ATOM 4795 O O . LYS A 1 653 ? 28.176 2.957 -27.610 1.00 104.22 634 LYS A O 1
ATOM 4801 N N . PHE A 1 657 ? 29.771 5.939 -34.884 1.00 119.72 638 PHE A N 1
ATOM 4802 C CA . PHE A 1 657 ? 28.500 6.468 -35.380 1.00 121.00 638 PHE A CA 1
ATOM 4803 C C . PHE A 1 657 ? 27.371 5.429 -35.338 1.00 123.84 638 PHE A C 1
ATOM 4804 O O . PHE A 1 657 ? 27.600 4.236 -35.540 1.00 125.62 638 PHE A O 1
ATOM 4812 N N . GLY A 1 658 ? 26.146 5.912 -35.147 1.00 119.36 639 GLY A N 1
ATOM 4813 C CA . GLY A 1 658 ? 25.064 5.117 -34.595 1.00 117.54 639 GLY A CA 1
ATOM 4814 C C . GLY A 1 658 ? 24.943 5.700 -33.200 1.00 120.78 639 GLY A C 1
ATOM 4815 O O . GLY A 1 658 ? 25.909 6.275 -32.704 1.00 125.64 639 GLY A O 1
ATOM 4816 N N . ALA A 1 659 ? 23.788 5.578 -32.559 1.00 118.18 640 ALA A N 1
ATOM 4817 C CA . ALA A 1 659 ? 23.540 6.378 -31.357 1.00 119.83 640 ALA A CA 1
ATOM 4818 C C . ALA A 1 659 ? 23.881 5.726 -30.017 1.00 130.22 640 ALA A C 1
ATOM 4819 O O . ALA A 1 659 ? 24.813 6.151 -29.341 1.00 131.64 640 ALA A O 1
ATOM 4821 N N . PHE A 1 660 ? 23.097 4.726 -29.626 1.00 138.39 641 PHE A N 1
ATOM 4822 C CA . PHE A 1 660 ? 23.270 4.000 -28.358 1.00 140.23 641 PHE A CA 1
ATOM 4823 C C . PHE A 1 660 ? 23.527 4.849 -27.094 1.00 143.12 641 PHE A C 1
ATOM 4824 O O . PHE A 1 660 ? 24.574 4.733 -26.445 1.00 141.35 641 PHE A O 1
ATOM 4832 N N . VAL A 1 661 ? 22.533 5.664 -26.737 1.00 147.77 642 VAL A N 1
ATOM 4833 C CA . VAL A 1 661 ? 22.607 6.563 -25.572 1.00 148.16 642 VAL A CA 1
ATOM 4834 C C . VAL A 1 661 ? 22.346 5.833 -24.228 1.00 148.19 642 VAL A C 1
ATOM 4835 O O . VAL A 1 661 ? 22.963 6.136 -23.202 1.00 145.35 642 VAL A O 1
ATOM 4839 N N . GLN A 1 662 ? 21.418 4.882 -24.283 1.00 151.92 643 GLN A N 1
ATOM 4840 C CA . GLN A 1 662 ? 21.100 3.894 -23.239 1.00 153.30 643 GLN A CA 1
ATOM 4841 C C . GLN A 1 662 ? 20.302 4.359 -22.028 1.00 157.93 643 GLN A C 1
ATOM 4842 O O . GLN A 1 662 ? 19.704 3.533 -21.344 1.00 158.95 643 GLN A O 1
ATOM 4848 N N . ILE A 1 663 ? 20.269 5.663 -21.770 1.00 162.12 644 ILE A N 1
ATOM 4849 C CA . ILE A 1 663 ? 19.232 6.234 -20.908 1.00 168.96 644 ILE A CA 1
ATOM 4850 C C . ILE A 1 663 ? 19.050 5.432 -19.590 1.00 170.20 644 ILE A C 1
ATOM 4851 O O . ILE A 1 663 ? 19.972 5.330 -18.795 1.00 172.67 644 ILE A O 1
ATOM 4856 N N . LEU A 1 664 ? 17.861 4.843 -19.425 1.00 160.76 645 LEU A N 1
ATOM 4857 C CA . LEU A 1 664 ? 17.538 3.943 -18.327 1.00 155.08 645 LEU A CA 1
ATOM 4858 C C . LEU A 1 664 ? 18.647 2.917 -18.206 1.00 148.84 645 LEU A C 1
ATOM 4859 O O . LEU A 1 664 ? 19.139 2.390 -19.204 1.00 150.44 645 LEU A O 1
ATOM 4864 N N . PRO A 1 665 ? 19.075 2.673 -16.954 1.00 141.68 646 PRO A N 1
ATOM 4865 C CA . PRO A 1 665 ? 20.295 1.937 -16.566 1.00 138.36 646 PRO A CA 1
ATOM 4866 C C . PRO A 1 665 ? 20.490 0.668 -17.394 1.00 132.84 646 PRO A C 1
ATOM 4867 O O . PRO A 1 665 ? 19.578 -0.108 -17.476 1.00 126.51 646 PRO A O 1
ATOM 4871 N N . LEU A 1 670 ? 19.840 3.022 -29.145 1.00 103.31 651 LEU A N 1
ATOM 4872 C CA . LEU A 1 670 ? 20.552 3.281 -30.399 1.00 106.51 651 LEU A CA 1
ATOM 4873 C C . LEU A 1 670 ? 19.662 3.526 -31.619 1.00 105.72 651 LEU A C 1
ATOM 4874 O O . LEU A 1 670 ? 19.273 2.586 -32.306 1.00 109.93 651 LEU A O 1
ATOM 4879 N N . VAL A 1 671 ? 19.344 4.786 -31.895 1.00 105.36 652 VAL A N 1
ATOM 4880 C CA . VAL A 1 671 ? 18.758 5.136 -33.183 1.00 111.57 652 VAL A CA 1
ATOM 4881 C C . VAL A 1 671 ? 19.783 4.762 -34.244 1.00 117.20 652 VAL A C 1
ATOM 4882 O O . VAL A 1 671 ? 20.922 4.398 -33.923 1.00 121.52 652 VAL A O 1
ATOM 4886 N N . ILE A 1 673 ? 23.491 6.514 -40.414 1.00 138.62 654 ILE A N 1
ATOM 4887 C CA . ILE A 1 673 ? 22.111 6.423 -39.986 1.00 144.11 654 ILE A CA 1
ATOM 4888 C C . ILE A 1 673 ? 21.311 7.641 -40.448 1.00 156.28 654 ILE A C 1
ATOM 4889 O O . ILE A 1 673 ? 21.815 8.760 -40.548 1.00 157.33 654 ILE A O 1
ATOM 4894 N N . SER A 1 674 ? 20.048 7.381 -40.739 1.00 164.20 655 SER A N 1
ATOM 4895 C CA . SER A 1 674 ? 19.102 8.375 -41.199 1.00 171.83 655 SER A CA 1
ATOM 4896 C C . SER A 1 674 ? 18.702 9.289 -40.055 1.00 177.63 655 SER A C 1
ATOM 4897 O O . SER A 1 674 ? 18.909 10.493 -40.114 1.00 177.55 655 SER A O 1
ATOM 4900 N N . GLN A 1 675 ? 18.119 8.717 -39.015 1.00 184.71 656 GLN A N 1
ATOM 4901 C CA . GLN A 1 675 ? 17.388 9.516 -38.051 1.00 183.03 656 GLN A CA 1
ATOM 4902 C C . GLN A 1 675 ? 18.240 10.205 -36.960 1.00 181.85 656 GLN A C 1
ATOM 4903 O O . GLN A 1 675 ? 17.676 10.858 -36.086 1.00 177.07 656 GLN A O 1
ATOM 4909 N N . ILE A 1 676 ? 19.571 10.070 -36.968 1.00 169.88 657 ILE A N 1
ATOM 4910 C CA . ILE A 1 676 ? 20.342 11.087 -36.244 1.00 157.82 657 ILE A CA 1
ATOM 4911 C C . ILE A 1 676 ? 20.159 12.385 -36.991 1.00 145.72 657 ILE A C 1
ATOM 4912 O O . ILE A 1 676 ? 19.696 13.383 -36.439 1.00 145.87 657 ILE A O 1
ATOM 4917 N N . ALA A 1 677 ? 20.548 12.352 -38.257 1.00 137.41 658 ALA A N 1
ATOM 4918 C CA . ALA A 1 677 ? 20.248 13.414 -39.189 1.00 135.28 658 ALA A CA 1
ATOM 4919 C C . ALA A 1 677 ? 19.992 12.844 -40.584 1.00 133.94 658 ALA A C 1
ATOM 4920 O O . ALA A 1 677 ? 20.797 12.065 -41.101 1.00 131.96 658 ALA A O 1
ATOM 4922 N N . GLN A 1 678 ? 18.886 13.249 -41.200 1.00 134.69 659 GLN A N 1
ATOM 4923 C CA . GLN A 1 678 ? 18.608 12.873 -42.579 1.00 136.86 659 GLN A CA 1
ATOM 4924 C C . GLN A 1 678 ? 19.515 13.715 -43.460 1.00 143.28 659 GLN A C 1
ATOM 4925 O O . GLN A 1 678 ? 19.633 13.488 -44.666 1.00 146.50 659 GLN A O 1
ATOM 4931 N N . GLU A 1 679 ? 20.194 14.661 -42.818 1.00 144.01 660 GLU A N 1
ATOM 4932 C CA . GLU A 1 679 ? 21.054 15.630 -43.482 1.00 145.03 660 GLU A CA 1
ATOM 4933 C C . GLU A 1 679 ? 22.399 14.949 -43.716 1.00 147.00 660 GLU A C 1
ATOM 4934 O O . GLU A 1 679 ? 23.340 15.548 -44.233 1.00 150.70 660 GLU A O 1
ATOM 4940 N N . ARG A 1 680 ? 22.454 13.676 -43.326 1.00 144.62 661 ARG A N 1
ATOM 4941 C CA . ARG A 1 680 ? 23.666 12.850 -43.330 1.00 143.79 661 ARG A CA 1
ATOM 4942 C C . ARG A 1 680 ? 24.764 13.421 -42.442 1.00 143.05 661 ARG A C 1
ATOM 4943 O O . ARG A 1 680 ? 24.508 13.862 -41.317 1.00 144.38 661 ARG A O 1
ATOM 4951 N N . VAL A 1 681 ? 25.976 13.439 -42.983 1.00 142.04 662 VAL A N 1
ATOM 4952 C CA . VAL A 1 681 ? 27.191 13.675 -42.222 1.00 144.15 662 VAL A CA 1
ATOM 4953 C C . VAL A 1 681 ? 28.386 13.466 -43.150 1.00 150.77 662 VAL A C 1
ATOM 4954 O O . VAL A 1 681 ? 28.313 12.705 -44.124 1.00 154.20 662 VAL A O 1
ATOM 4958 N N . ASP A 1 686 ? 29.079 15.863 -35.631 1.00 147.85 667 ASP A N 1
ATOM 4959 C CA . ASP A 1 686 ? 28.961 16.608 -34.383 1.00 150.95 667 ASP A CA 1
ATOM 4960 C C . ASP A 1 686 ? 27.828 16.057 -33.529 1.00 147.84 667 ASP A C 1
ATOM 4961 O O . ASP A 1 686 ? 27.712 14.845 -33.323 1.00 146.21 667 ASP A O 1
ATOM 4966 N N . TYR A 1 687 ? 26.993 16.978 -33.047 1.00 142.14 668 TYR A N 1
ATOM 4967 C CA . TYR A 1 687 ? 25.794 16.661 -32.270 1.00 134.69 668 TYR A CA 1
ATOM 4968 C C . TYR A 1 687 ? 26.124 16.061 -30.903 1.00 127.50 668 TYR A C 1
ATOM 4969 O O . TYR A 1 687 ? 25.907 16.695 -29.868 1.00 121.50 668 TYR A O 1
ATOM 4978 N N . VAL A 1 696 ? 13.699 8.416 -24.878 1.00 107.10 677 VAL A N 1
ATOM 4979 C CA . VAL A 1 696 ? 13.596 7.039 -25.331 1.00 110.26 677 VAL A CA 1
ATOM 4980 C C . VAL A 1 696 ? 12.235 6.694 -25.925 1.00 119.47 677 VAL A C 1
ATOM 4981 O O . VAL A 1 696 ? 11.212 6.579 -25.246 1.00 123.62 677 VAL A O 1
ATOM 4985 N N . LYS A 1 697 ? 12.298 6.519 -27.233 1.00 127.76 678 LYS A N 1
ATOM 4986 C CA . LYS A 1 697 ? 11.173 6.323 -28.128 1.00 140.85 678 LYS A CA 1
ATOM 4987 C C . LYS A 1 697 ? 10.806 4.857 -28.266 1.00 154.33 678 LYS A C 1
ATOM 4988 O O . LYS A 1 697 ? 10.047 4.480 -29.151 1.00 157.78 678 LYS A O 1
ATOM 4994 N N . VAL A 1 698 ? 11.389 4.022 -27.401 1.00 164.65 679 VAL A N 1
ATOM 4995 C CA . VAL A 1 698 ? 11.697 2.612 -27.717 1.00 172.21 679 VAL A CA 1
ATOM 4996 C C . VAL A 1 698 ? 10.615 1.843 -28.406 1.00 163.21 679 VAL A C 1
ATOM 4997 O O . VAL A 1 698 ? 9.421 2.005 -28.147 1.00 169.79 679 VAL A O 1
ATOM 5001 N N . ILE A 1 699 ? 11.078 1.027 -29.339 1.00 141.29 680 ILE A N 1
ATOM 5002 C CA . ILE A 1 699 ? 10.295 -0.096 -29.795 1.00 127.95 680 ILE A CA 1
ATOM 5003 C C . ILE A 1 699 ? 10.727 -1.330 -29.006 1.00 128.63 680 ILE A C 1
ATOM 5004 O O . ILE A 1 699 ? 10.056 -2.362 -29.021 1.00 133.68 680 ILE A O 1
ATOM 5009 N N . GLN A 1 704 ? 21.996 -11.408 -30.057 1.00 139.95 685 GLN A N 1
ATOM 5010 C CA . GLN A 1 704 ? 21.360 -10.873 -28.860 1.00 140.44 685 GLN A CA 1
ATOM 5011 C C . GLN A 1 704 ? 20.480 -9.661 -29.181 1.00 143.53 685 GLN A C 1
ATOM 5012 O O . GLN A 1 704 ? 19.615 -9.289 -28.390 1.00 140.93 685 GLN A O 1
ATOM 5018 N N . GLY A 1 705 ? 20.710 -9.047 -30.340 1.00 146.98 686 GLY A N 1
ATOM 5019 C CA . GLY A 1 705 ? 19.864 -7.964 -30.824 1.00 146.42 686 GLY A CA 1
ATOM 5020 C C . GLY A 1 705 ? 19.873 -6.673 -30.018 1.00 143.27 686 GLY A C 1
ATOM 5021 O O . GLY A 1 705 ? 20.925 -6.073 -29.801 1.00 140.49 686 GLY A O 1
ATOM 5022 N N . ARG A 1 706 ? 18.682 -6.247 -29.596 1.00 145.18 687 ARG A N 1
ATOM 5023 C CA . ARG A 1 706 ? 18.471 -5.038 -28.780 1.00 145.26 687 ARG A CA 1
ATOM 5024 C C . ARG A 1 706 ? 18.934 -3.715 -29.401 1.00 140.45 687 ARG A C 1
ATOM 5025 O O . ARG A 1 706 ? 19.854 -3.063 -28.909 1.00 136.11 687 ARG A O 1
ATOM 5033 N N . VAL A 1 707 ? 18.261 -3.342 -30.483 1.00 137.21 688 VAL A N 1
ATOM 5034 C CA . VAL A 1 707 ? 18.691 -2.274 -31.382 1.00 133.80 688 VAL A CA 1
ATOM 5035 C C . VAL A 1 707 ? 18.088 -0.838 -31.327 1.00 167.29 688 VAL A C 1
ATOM 5036 O O . VAL A 1 707 ? 18.563 0.029 -32.069 1.00 164.76 688 VAL A O 1
ATOM 5040 N N . ARG A 1 708 ? 17.098 -0.536 -30.477 1.00 166.42 689 ARG A N 1
ATOM 5041 C CA . ARG A 1 708 ? 16.356 0.739 -30.690 1.00 162.43 689 ARG A CA 1
ATOM 5042 C C . ARG A 1 708 ? 15.517 1.372 -29.538 1.00 104.91 689 ARG A C 1
ATOM 5043 O O . ARG A 1 708 ? 15.426 0.820 -28.443 1.00 96.12 689 ARG A O 1
ATOM 5051 N N . LEU A 1 709 ? 14.930 2.548 -29.809 1.00 108.68 690 LEU A N 1
ATOM 5052 C CA . LEU A 1 709 ? 15.586 3.570 -30.630 1.00 104.32 690 LEU A CA 1
ATOM 5053 C C . LEU A 1 709 ? 16.215 4.831 -29.954 1.00 160.60 690 LEU A C 1
ATOM 5054 O O . LEU A 1 709 ? 16.938 5.568 -30.621 1.00 161.26 690 LEU A O 1
ATOM 5059 N N . SER A 1 710 ? 16.015 5.056 -28.654 1.00 155.46 691 SER A N 1
ATOM 5060 C CA . SER A 1 710 ? 16.367 6.343 -28.005 1.00 149.18 691 SER A CA 1
ATOM 5061 C C . SER A 1 710 ? 15.901 7.656 -28.695 1.00 115.89 691 SER A C 1
ATOM 5062 O O . SER A 1 710 ? 14.738 7.797 -29.083 1.00 115.52 691 SER A O 1
ATOM 5073 N N . ALA B 1 19 ? -14.385 22.102 38.646 1.00 96.20 0 ALA B N 1
ATOM 5074 C CA . ALA B 1 19 ? -15.093 23.282 38.156 1.00 99.28 0 ALA B CA 1
ATOM 5075 C C . ALA B 1 19 ? -14.492 23.774 36.840 1.00 97.04 0 ALA B C 1
ATOM 5076 O O . ALA B 1 19 ? -13.476 24.472 36.834 1.00 91.41 0 ALA B O 1
ATOM 5086 N N . ASN B 1 21 ? -14.699 26.032 33.637 1.00 84.38 2 ASN B N 1
ATOM 5087 C CA . ASN B 1 21 ? -15.250 27.180 32.932 1.00 77.30 2 ASN B CA 1
ATOM 5088 C C . ASN B 1 21 ? -14.289 27.602 31.826 1.00 70.94 2 ASN B C 1
ATOM 5089 O O . ASN B 1 21 ? -13.213 28.134 32.100 1.00 71.70 2 ASN B O 1
ATOM 5094 N N . LYS B 1 22 ? -14.687 27.385 30.576 1.00 64.24 3 LYS B N 1
ATOM 5095 C CA . LYS B 1 22 ? -13.780 27.576 29.446 1.00 58.85 3 LYS B CA 1
ATOM 5096 C C . LYS B 1 22 ? -14.010 28.865 28.653 1.00 59.25 3 LYS B C 1
ATOM 5097 O O . LYS B 1 22 ? -15.020 29.011 27.965 1.00 57.40 3 LYS B O 1
ATOM 5103 N N . ILE B 1 23 ? -13.055 29.784 28.737 1.00 53.21 4 ILE B N 1
ATOM 5104 C CA . ILE B 1 23 ? -13.115 31.023 27.975 1.00 49.92 4 ILE B CA 1
ATOM 5105 C C . ILE B 1 23 ? -12.281 30.903 26.709 1.00 53.44 4 ILE B C 1
ATOM 5106 O O . ILE B 1 23 ? -11.188 30.340 26.731 1.00 56.15 4 ILE B O 1
ATOM 5111 N N . ARG B 1 24 ? -12.802 31.431 25.607 1.00 58.99 5 ARG B N 1
ATOM 5112 C CA . ARG B 1 24 ? -12.086 31.412 24.339 1.00 57.97 5 ARG B CA 1
ATOM 5113 C C . ARG B 1 24 ? -12.208 32.734 23.605 1.00 60.50 5 ARG B C 1
ATOM 5114 O O . ARG B 1 24 ? -13.312 33.192 23.331 1.00 73.38 5 ARG B O 1
ATOM 5122 N N . LYS B 1 25 ? -11.073 33.346 23.283 1.00 56.72 6 LYS B N 1
ATOM 5123 C CA . LYS B 1 25 ? -11.072 34.506 22.401 1.00 55.59 6 LYS B CA 1
ATOM 5124 C C . LYS B 1 25 ? -10.514 34.134 21.039 1.00 56.32 6 LYS B C 1
ATOM 5125 O O . LYS B 1 25 ? -9.547 33.378 20.935 1.00 55.22 6 LYS B O 1
ATOM 5131 N N . THR B 1 26 ? -11.143 34.669 19.997 1.00 59.93 7 THR B N 1
ATOM 5132 C CA . THR B 1 26 ? -10.725 34.433 18.622 1.00 55.48 7 THR B CA 1
ATOM 5133 C C . THR B 1 26 ? -10.563 35.755 17.883 1.00 60.01 7 THR B C 1
ATOM 5134 O O . THR B 1 26 ? -11.387 36.659 18.024 1.00 63.94 7 THR B O 1
ATOM 5138 N N . PHE B 1 27 ? -9.493 35.872 17.105 1.00 56.39 8 PHE B N 1
ATOM 5139 C CA . PHE B 1 27 ? -9.330 37.027 16.237 1.00 54.05 8 PHE B CA 1
ATOM 5140 C C . PHE B 1 27 ? -8.635 36.634 14.940 1.00 57.47 8 PHE B C 1
ATOM 5141 O O . PHE B 1 27 ? -8.246 35.481 14.757 1.00 52.41 8 PHE B O 1
ATOM 5149 N N . GLN B 1 28 ? -8.478 37.598 14.040 1.00 67.56 9 GLN B N 1
ATOM 5150 C CA . GLN B 1 28 ? -7.915 37.320 12.729 1.00 68.89 9 GLN B CA 1
ATOM 5151 C C . GLN B 1 28 ? -6.608 38.080 12.549 1.00 66.74 9 GLN B C 1
ATOM 5152 O O . GLN B 1 28 ? -6.603 39.308 12.439 1.00 69.36 9 GLN B O 1
ATOM 5158 N N . TYR B 1 29 ? -5.505 37.337 12.516 1.00 60.97 10 TYR B N 1
ATOM 5159 C CA . TYR B 1 29 ? -4.184 37.917 12.334 1.00 58.85 10 TYR B CA 1
ATOM 5160 C C . TYR B 1 29 ? -3.787 37.666 10.888 1.00 64.33 10 TYR B C 1
ATOM 5161 O O . TYR B 1 29 ? -3.369 36.565 10.529 1.00 65.63 10 TYR B O 1
ATOM 5170 N N . GLY B 1 30 ? -3.872 38.699 10.063 1.00 65.74 11 GLY B N 1
ATOM 5171 C CA . GLY B 1 30 ? -3.584 38.529 8.656 1.00 68.60 11 GLY B CA 1
ATOM 5172 C C . GLY B 1 30 ? -4.291 37.318 8.075 1.00 70.07 11 GLY B C 1
ATOM 5173 O O . GLY B 1 30 ? -5.493 37.111 8.257 1.00 68.04 11 GLY B O 1
ATOM 5174 N N . LYS B 1 31 ? -3.505 36.498 7.392 1.00 71.55 12 LYS B N 1
ATOM 5175 C CA . LYS B 1 31 ? -3.993 35.352 6.637 1.00 71.78 12 LYS B CA 1
ATOM 5176 C C . LYS B 1 31 ? -4.592 34.230 7.497 1.00 71.51 12 LYS B C 1
ATOM 5177 O O . LYS B 1 31 ? -5.280 33.351 6.980 1.00 73.02 12 LYS B O 1
ATOM 5183 N N . HIS B 1 32 ? -4.339 34.259 8.803 1.00 66.90 13 HIS B N 1
ATOM 5184 C CA . HIS B 1 32 ? -4.717 33.142 9.668 1.00 64.51 13 HIS B CA 1
ATOM 5185 C C . HIS B 1 32 ? -5.645 33.530 10.808 1.00 63.06 13 HIS B C 1
ATOM 5186 O O . HIS B 1 32 ? -5.591 34.648 11.311 1.00 71.57 13 HIS B O 1
ATOM 5193 N N . GLU B 1 33 ? -6.489 32.591 11.222 1.00 61.21 14 GLU B N 1
ATOM 5194 C CA . GLU B 1 33 ? -7.318 32.789 12.403 1.00 62.55 14 GLU B CA 1
ATOM 5195 C C . GLU B 1 33 ? -6.586 32.280 13.638 1.00 65.87 14 GLU B C 1
ATOM 5196 O O . GLU B 1 33 ? -6.132 31.135 13.679 1.00 72.95 14 GLU B O 1
ATOM 5202 N N . VAL B 1 34 ? -6.474 33.142 14.642 1.00 61.83 15 VAL B N 1
ATOM 5203 C CA . VAL B 1 34 ? -5.814 32.801 15.895 1.00 56.70 15 VAL B CA 1
ATOM 5204 C C . VAL B 1 34 ? -6.852 32.579 16.995 1.00 58.95 15 VAL B C 1
ATOM 5205 O O . VAL B 1 34 ? -7.901 33.227 17.013 1.00 58.94 15 VAL B O 1
ATOM 5209 N N . THR B 1 35 ? -6.563 31.659 17.909 1.00 56.05 16 THR B N 1
ATOM 5210 C CA . THR B 1 35 ? -7.474 31.394 19.013 1.00 55.54 16 THR B CA 1
ATOM 5211 C C . THR B 1 35 ? -6.753 31.153 20.331 1.00 61.06 16 THR B C 1
ATOM 5212 O O . THR B 1 35 ? -5.776 30.405 20.391 1.00 66.28 16 THR B O 1
ATOM 5216 N N . PHE B 1 36 ? -7.238 31.805 21.384 1.00 59.68 17 PHE B N 1
ATOM 5217 C CA . PHE B 1 36 ? -6.783 31.524 22.739 1.00 52.37 17 PHE B CA 1
ATOM 5218 C C . PHE B 1 36 ? -7.899 30.854 23.518 1.00 50.88 17 PHE B C 1
ATOM 5219 O O . PHE B 1 36 ? -9.014 31.369 23.582 1.00 53.27 17 PHE B O 1
ATOM 5227 N N . GLU B 1 37 ? -7.605 29.701 24.105 1.00 50.99 18 GLU B N 1
ATOM 5228 C CA . GLU B 1 37 ? -8.546 29.056 25.010 1.00 50.36 18 GLU B CA 1
ATOM 5229 C C . GLU B 1 37 ? -7.906 28.925 26.380 1.00 48.27 18 GLU B C 1
ATOM 5230 O O . GLU B 1 37 ? -6.686 28.796 26.489 1.00 50.08 18 GLU B O 1
ATOM 5236 N N . THR B 1 38 ? -8.732 28.979 27.421 1.00 46.60 19 THR B N 1
ATOM 5237 C CA . THR B 1 38 ? -8.262 28.814 28.791 1.00 42.42 19 THR B CA 1
ATOM 5238 C C . THR B 1 38 ? -9.376 28.203 29.620 1.00 40.03 19 THR B C 1
ATOM 5239 O O . THR B 1 38 ? -10.541 28.241 29.220 1.00 38.92 19 THR B O 1
ATOM 5243 N N . GLY B 1 39 ? -9.016 27.640 30.771 1.00 33.07 20 GLY B N 1
ATOM 5244 C CA . GLY B 1 39 ? -9.998 27.100 31.693 1.00 38.04 20 GLY B CA 1
ATOM 5245 C C . GLY B 1 39 ? -10.363 25.646 31.444 1.00 49.25 20 GLY B C 1
ATOM 5246 O O . GLY B 1 39 ? -11.142 25.057 32.196 1.00 52.69 20 GLY B O 1
ATOM 5247 N N . GLU B 1 40 ? -9.809 25.066 30.384 1.00 49.26 21 GLU B N 1
ATOM 5248 C CA . GLU B 1 40 ? -10.008 23.647 30.099 1.00 47.60 21 GLU B CA 1
ATOM 5249 C C . GLU B 1 40 ? -8.792 22.842 30.526 1.00 43.52 21 GLU B C 1
ATOM 5250 O O . GLU B 1 40 ? -8.890 21.967 31.383 1.00 47.87 21 GLU B O 1
ATOM 5264 N N . ALA B 1 42 ? -4.710 22.269 31.851 1.00 40.35 23 ALA B N 1
ATOM 5265 C CA . ALA B 1 42 ? -3.650 22.779 32.719 1.00 42.99 23 ALA B CA 1
ATOM 5266 C C . ALA B 1 42 ? -4.164 23.800 33.727 1.00 47.42 23 ALA B C 1
ATOM 5267 O O . ALA B 1 42 ? -3.634 24.908 33.834 1.00 46.87 23 ALA B O 1
ATOM 5269 N N . ARG B 1 43 ? -5.194 23.419 34.473 1.00 42.41 24 ARG B N 1
ATOM 5270 C CA . ARG B 1 43 ? -5.853 24.352 35.381 1.00 38.49 24 ARG B CA 1
ATOM 5271 C C . ARG B 1 43 ? -5.062 24.659 36.650 1.00 39.16 24 ARG B C 1
ATOM 5272 O O . ARG B 1 43 ? -5.374 25.617 37.357 1.00 40.05 24 ARG B O 1
ATOM 5280 N N . GLN B 1 44 ? -4.035 23.863 36.932 1.00 40.82 25 GLN B N 1
ATOM 5281 C CA . GLN B 1 44 ? -3.230 24.073 38.133 1.00 43.21 25 GLN B CA 1
ATOM 5282 C C . GLN B 1 44 ? -2.007 24.963 37.898 1.00 43.61 25 GLN B C 1
ATOM 5283 O O . GLN B 1 44 ? -1.282 25.301 38.834 1.00 43.42 25 GLN B O 1
ATOM 5289 N N . ALA B 1 45 ? -1.775 25.342 36.649 1.00 42.99 26 ALA B N 1
ATOM 5290 C CA . ALA B 1 45 ? -0.730 26.311 36.363 1.00 39.42 26 ALA B CA 1
ATOM 5291 C C . ALA B 1 45 ? -1.174 27.693 36.851 1.00 38.30 26 ALA B C 1
ATOM 5292 O O . ALA B 1 45 ? -2.362 27.936 37.039 1.00 42.71 26 ALA B O 1
ATOM 5294 N N . THR B 1 46 ? -0.227 28.594 37.080 1.00 33.94 27 THR B N 1
ATOM 5295 C CA . THR B 1 46 ? -0.596 29.933 37.515 1.00 36.61 27 THR B CA 1
ATOM 5296 C C . THR B 1 46 ? -1.380 30.577 36.391 1.00 44.54 27 THR B C 1
ATOM 5297 O O . THR B 1 46 ? -2.301 31.360 36.620 1.00 51.81 27 THR B O 1
ATOM 5301 N N . GLY B 1 47 ? -0.997 30.237 35.167 1.00 44.21 28 GLY B N 1
ATOM 5302 C CA . GLY B 1 47 ? -1.814 30.528 34.008 1.00 43.12 28 GLY B CA 1
ATOM 5303 C C . GLY B 1 47 ? -1.491 29.556 32.895 1.00 43.18 28 GLY B C 1
ATOM 5304 O O . GLY B 1 47 ? -0.373 29.050 32.803 1.00 41.96 28 GLY B O 1
ATOM 5305 N N . ALA B 1 48 ? -2.473 29.300 32.040 1.00 42.30 29 ALA B N 1
ATOM 5306 C CA . ALA B 1 48 ? -2.276 28.419 30.900 1.00 36.06 29 ALA B CA 1
ATOM 5307 C C . ALA B 1 48 ? -3.231 28.777 29.777 1.00 47.75 29 ALA B C 1
ATOM 5308 O O . ALA B 1 48 ? -4.373 29.167 30.019 1.00 56.10 29 ALA B O 1
ATOM 5310 N N . VAL B 1 49 ? -2.765 28.615 28.546 1.00 46.50 30 VAL B N 1
ATOM 5311 C CA . VAL B 1 49 ? -3.553 28.958 27.377 1.00 34.35 30 VAL B CA 1
ATOM 5312 C C . VAL B 1 49 ? -3.292 27.933 26.298 1.00 39.92 30 VAL B C 1
ATOM 5313 O O . VAL B 1 49 ? -2.166 27.468 26.144 1.00 45.70 30 VAL B O 1
ATOM 5317 N N . VAL B 1 50 ? -4.330 27.571 25.557 1.00 41.30 31 VAL B N 1
ATOM 5318 C CA . VAL B 1 50 ? -4.122 26.869 24.305 1.00 42.41 31 VAL B CA 1
ATOM 5319 C C . VAL B 1 50 ? -4.150 27.903 23.190 1.00 41.08 31 VAL B C 1
ATOM 5320 O O . VAL B 1 50 ? -5.151 28.596 23.002 1.00 44.78 31 VAL B O 1
ATOM 5324 N N . VAL B 1 51 ? -3.044 28.028 22.467 1.00 44.28 32 VAL B N 1
ATOM 5325 C CA . VAL B 1 51 ? -3.028 28.875 21.283 1.00 44.45 32 VAL B CA 1
ATOM 5326 C C . VAL B 1 51 ? -3.147 28.008 20.051 1.00 45.70 32 VAL B C 1
ATOM 5327 O O . VAL B 1 51 ? -2.409 27.034 19.890 1.00 51.54 32 VAL B O 1
ATOM 5331 N N . ARG B 1 52 ? -4.100 28.348 19.196 1.00 46.62 33 ARG B N 1
ATOM 5332 C CA . ARG B 1 52 ? -4.167 27.747 17.879 1.00 51.65 33 ARG B CA 1
ATOM 5333 C C . ARG B 1 52 ? -4.119 28.827 16.813 1.00 56.95 33 ARG B C 1
ATOM 5334 O O . ARG B 1 52 ? -4.880 29.796 16.844 1.00 63.09 33 ARG B O 1
ATOM 5350 N N . GLY B 1 54 ? -3.946 28.710 12.612 1.00 56.33 35 GLY B N 1
ATOM 5351 C CA . GLY B 1 54 ? -4.052 27.722 11.560 1.00 55.53 35 GLY B CA 1
ATOM 5352 C C . GLY B 1 54 ? -4.203 26.368 12.225 1.00 54.41 35 GLY B C 1
ATOM 5353 O O . GLY B 1 54 ? -5.029 26.202 13.118 1.00 60.27 35 GLY B O 1
ATOM 5354 N N . ASP B 1 55 ? -3.410 25.397 11.790 1.00 53.08 36 ASP B N 1
ATOM 5355 C CA . ASP B 1 55 ? -3.384 24.094 12.440 1.00 52.49 36 ASP B CA 1
ATOM 5356 C C . ASP B 1 55 ? -2.246 23.951 13.453 1.00 54.05 36 ASP B C 1
ATOM 5357 O O . ASP B 1 55 ? -2.035 22.876 14.009 1.00 67.11 36 ASP B O 1
ATOM 5362 N N . THR B 1 56 ? -1.513 25.039 13.675 1.00 43.30 37 THR B N 1
ATOM 5363 C CA . THR B 1 56 ? -0.432 25.071 14.657 1.00 47.45 37 THR B CA 1
ATOM 5364 C C . THR B 1 56 ? -0.955 25.328 16.077 1.00 48.38 37 THR B C 1
ATOM 5365 O O . THR B 1 56 ? -1.593 26.352 16.337 1.00 54.73 37 THR B O 1
ATOM 5369 N N . VAL B 1 57 ? -0.680 24.408 16.998 1.00 43.02 38 VAL B N 1
ATOM 5370 C CA . VAL B 1 57 ? -1.202 24.544 18.359 1.00 45.17 38 VAL B CA 1
ATOM 5371 C C . VAL B 1 57 ? -0.152 24.381 19.450 1.00 43.33 38 VAL B C 1
ATOM 5372 O O . VAL B 1 57 ? 0.604 23.407 19.470 1.00 41.55 38 VAL B O 1
ATOM 5376 N N . LEU B 1 58 ? -0.126 25.337 20.370 1.00 39.38 39 LEU B N 1
ATOM 5377 C CA . LEU B 1 58 ? 0.711 25.214 21.550 1.00 38.17 39 LEU B CA 1
ATOM 5378 C C . LEU B 1 58 ? -0.135 25.274 22.805 1.00 47.36 39 LEU B C 1
ATOM 5379 O O . LEU B 1 58 ? -1.141 25.977 22.854 1.00 56.97 39 LEU B O 1
ATOM 5384 N N . LEU B 1 59 ? 0.263 24.503 23.809 1.00 45.90 40 LEU B N 1
ATOM 5385 C CA . LEU B 1 59 ? -0.226 24.711 25.162 1.00 39.93 40 LEU B CA 1
ATOM 5386 C C . LEU B 1 59 ? 0.853 25.501 25.872 1.00 43.07 40 LEU B C 1
ATOM 5387 O O . LEU B 1 59 ? 1.972 25.019 26.029 1.00 47.03 40 LEU B O 1
ATOM 5392 N N . VAL B 1 60 ? 0.536 26.727 26.266 1.00 42.06 41 VAL B N 1
ATOM 5393 C CA . VAL B 1 60 ? 1.500 27.548 26.978 1.00 37.80 41 VAL B CA 1
ATOM 5394 C C . VAL B 1 60 ? 1.040 27.814 28.406 1.00 39.50 41 VAL B C 1
ATOM 5395 O O . VAL B 1 60 ? 0.037 28.489 28.648 1.00 35.99 41 VAL B O 1
ATOM 5399 N N . SER B 1 61 ? 1.781 27.259 29.352 1.00 41.33 42 SER B N 1
ATOM 5400 C CA . SER B 1 61 ? 1.476 27.460 30.754 1.00 45.43 42 SER B CA 1
ATOM 5401 C C . SER B 1 61 ? 2.617 28.192 31.447 1.00 45.11 42 SER B C 1
ATOM 5402 O O . SER B 1 61 ? 3.792 27.998 31.129 1.00 44.69 42 SER B O 1
ATOM 5405 N N . VAL B 1 62 ? 2.256 29.054 32.385 1.00 38.80 43 VAL B N 1
ATOM 5406 C CA . VAL B 1 62 ? 3.239 29.681 33.238 1.00 40.15 43 VAL B CA 1
ATOM 5407 C C . VAL B 1 62 ? 2.989 29.198 34.654 1.00 39.32 43 VAL B C 1
ATOM 5408 O O . VAL B 1 62 ? 1.843 29.027 35.067 1.00 42.08 43 VAL B O 1
ATOM 5412 N N . VAL B 1 63 ? 4.061 28.939 35.387 1.00 41.57 44 VAL B N 1
ATOM 5413 C CA . VAL B 1 63 ? 3.953 28.683 36.815 1.00 39.95 44 VAL B CA 1
ATOM 5414 C C . VAL B 1 63 ? 4.907 29.616 37.528 1.00 41.18 44 VAL B C 1
ATOM 5415 O O . VAL B 1 63 ? 6.038 29.810 37.082 1.00 41.93 44 VAL B O 1
ATOM 5419 N N . ALA B 1 64 ? 4.448 30.203 38.626 1.00 44.38 45 ALA B N 1
ATOM 5420 C CA . ALA B 1 64 ? 5.280 31.120 39.392 1.00 50.38 45 ALA B CA 1
ATOM 5421 C C . ALA B 1 64 ? 5.186 30.855 40.883 1.00 57.46 45 ALA B C 1
ATOM 5422 O O . ALA B 1 64 ? 4.092 30.754 41.438 1.00 64.53 45 ALA B O 1
ATOM 5424 N N . LYS B 1 65 ? 6.342 30.750 41.529 1.00 57.67 46 LYS B N 1
ATOM 5425 C CA . LYS B 1 65 ? 6.403 30.608 42.977 1.00 57.06 46 LYS B CA 1
ATOM 5426 C C . LYS B 1 65 ? 5.982 31.907 43.656 1.00 59.14 46 LYS B C 1
ATOM 5427 O O . LYS B 1 65 ? 6.428 32.983 43.262 1.00 56.14 46 LYS B O 1
ATOM 5433 N N . LYS B 1 66 ? 5.122 31.799 44.668 1.00 67.84 47 LYS B N 1
ATOM 5434 C CA . LYS B 1 66 ? 4.639 32.956 45.424 1.00 72.19 47 LYS B CA 1
ATOM 5435 C C . LYS B 1 66 ? 5.777 33.606 46.205 1.00 74.59 47 LYS B C 1
ATOM 5436 O O . LYS B 1 66 ? 5.759 34.812 46.465 1.00 77.26 47 LYS B O 1
ATOM 5442 N N . GLU B 1 67 ? 6.772 32.792 46.552 1.00 74.49 48 GLU B N 1
ATOM 5443 C CA . GLU B 1 67 ? 7.881 33.209 47.403 1.00 80.38 48 GLU B CA 1
ATOM 5444 C C . GLU B 1 67 ? 9.149 33.430 46.578 1.00 82.92 48 GLU B C 1
ATOM 5445 O O . GLU B 1 67 ? 9.345 32.781 45.548 1.00 81.04 48 GLU B O 1
ATOM 5451 N N . ALA B 1 68 ? 9.993 34.362 47.018 1.00 84.29 49 ALA B N 1
ATOM 5452 C CA . ALA B 1 68 ? 11.332 34.506 46.450 1.00 84.19 49 ALA B CA 1
ATOM 5453 C C . ALA B 1 68 ? 12.400 34.352 47.531 1.00 95.92 49 ALA B C 1
ATOM 5454 O O . ALA B 1 68 ? 12.181 34.719 48.685 1.00 103.53 49 ALA B O 1
ATOM 5456 N N . GLU B 1 69 ? 13.547 33.795 47.156 1.00 99.53 50 GLU B N 1
ATOM 5457 C CA . GLU B 1 69 ? 14.677 33.693 48.071 1.00 104.03 50 GLU B CA 1
ATOM 5458 C C . GLU B 1 69 ? 15.083 35.092 48.508 1.00 102.95 50 GLU B C 1
ATOM 5459 O O . GLU B 1 69 ? 15.273 35.978 47.672 1.00 101.35 50 GLU B O 1
ATOM 5465 N N . GLU B 1 70 ? 15.213 35.294 49.815 1.00 104.80 51 GLU B N 1
ATOM 5466 C CA . GLU B 1 70 ? 15.595 36.599 50.337 1.00 107.34 51 GLU B CA 1
ATOM 5467 C C . GLU B 1 70 ? 16.851 37.084 49.620 1.00 104.46 51 GLU B C 1
ATOM 5468 O O . GLU B 1 70 ? 17.804 36.324 49.440 1.00 102.19 51 GLU B O 1
ATOM 5474 N N . GLY B 1 71 ? 16.843 38.344 49.199 1.00 100.60 52 GLY B N 1
ATOM 5475 C CA . GLY B 1 71 ? 18.017 38.947 48.597 1.00 97.06 52 GLY B CA 1
ATOM 5476 C C . GLY B 1 71 ? 18.549 38.220 47.377 1.00 91.76 52 GLY B C 1
ATOM 5477 O O . GLY B 1 71 ? 19.708 37.808 47.352 1.00 89.93 52 GLY B O 1
ATOM 5478 N N . ARG B 1 72 ? 17.698 38.052 46.369 1.00 90.02 53 ARG B N 1
ATOM 5479 C CA . ARG B 1 72 ? 18.091 37.382 45.135 1.00 89.54 53 ARG B CA 1
ATOM 5480 C C . ARG B 1 72 ? 18.617 38.375 44.094 1.00 91.36 53 ARG B C 1
ATOM 5481 O O . ARG B 1 72 ? 18.016 39.421 43.858 1.00 91.96 53 ARG B O 1
ATOM 5489 N N . ASP B 1 73 ? 19.734 38.026 43.464 1.00 93.34 54 ASP B N 1
ATOM 5490 C CA . ASP B 1 73 ? 20.447 38.933 42.566 1.00 93.59 54 ASP B CA 1
ATOM 5491 C C . ASP B 1 73 ? 19.938 38.919 41.121 1.00 86.04 54 ASP B C 1
ATOM 5492 O O . ASP B 1 73 ? 20.264 39.805 40.331 1.00 85.39 54 ASP B O 1
ATOM 5497 N N . PHE B 1 74 ? 19.128 37.923 40.781 1.00 79.37 55 PHE B N 1
ATOM 5498 C CA . PHE B 1 74 ? 18.734 37.701 39.394 1.00 73.21 55 PHE B CA 1
ATOM 5499 C C . PHE B 1 74 ? 17.291 37.232 39.322 1.00 63.22 55 PHE B C 1
ATOM 5500 O O . PHE B 1 74 ? 16.735 36.773 40.314 1.00 66.18 55 PHE B O 1
ATOM 5508 N N . PHE B 1 75 ? 16.696 37.329 38.139 1.00 52.47 56 PHE B N 1
ATOM 5509 C CA . PHE B 1 75 ? 15.312 36.911 37.945 1.00 52.45 56 PHE B CA 1
ATOM 5510 C C . PHE B 1 75 ? 15.264 35.551 37.262 1.00 60.38 56 PHE B C 1
ATOM 5511 O O . PHE B 1 75 ? 15.522 35.446 36.064 1.00 60.18 56 PHE B O 1
ATOM 5519 N N . PRO B 1 76 ? 14.912 34.506 38.027 1.00 61.77 57 PRO B N 1
ATOM 5520 C CA . PRO B 1 76 ? 14.926 33.116 37.559 1.00 55.34 57 PRO B CA 1
ATOM 5521 C C . PRO B 1 76 ? 13.737 32.805 36.662 1.00 56.12 57 PRO B C 1
ATOM 5522 O O . PRO B 1 76 ? 12.888 31.986 37.016 1.00 58.87 57 PRO B O 1
ATOM 5526 N N . LEU B 1 77 ? 13.678 33.467 35.513 1.00 50.91 58 LEU B N 1
ATOM 5527 C CA . LEU B 1 77 ? 12.688 33.144 34.501 1.00 41.94 58 LEU B CA 1
ATOM 5528 C C . LEU B 1 77 ? 13.238 32.023 33.641 1.00 43.47 58 LEU B C 1
ATOM 5529 O O . LEU B 1 77 ? 14.317 32.153 33.068 1.00 51.23 58 LEU B O 1
ATOM 5534 N N . THR B 1 78 ? 12.507 30.917 33.559 1.00 45.81 59 THR B N 1
ATOM 5535 C CA . THR B 1 78 ? 12.866 29.854 32.629 1.00 45.27 59 THR B CA 1
ATOM 5536 C C . THR B 1 78 ? 11.739 29.569 31.642 1.00 49.75 59 THR B C 1
ATOM 5537 O O . THR B 1 78 ? 10.620 29.247 32.034 1.00 54.72 59 THR B O 1
ATOM 5541 N N . VAL B 1 79 ? 12.046 29.704 30.357 1.00 45.20 60 VAL B N 1
ATOM 5542 C CA . VAL B 1 79 ? 11.102 29.382 29.300 1.00 37.95 60 VAL B CA 1
ATOM 5543 C C . VAL B 1 79 ? 11.496 28.064 28.659 1.00 47.22 60 VAL B C 1
ATOM 5544 O O . VAL B 1 79 ? 12.611 27.931 28.161 1.00 53.56 60 VAL B O 1
ATOM 5548 N N . ASN B 1 80 ? 10.600 27.083 28.682 1.00 47.56 61 ASN B N 1
ATOM 5549 C CA . ASN B 1 80 ? 10.865 25.834 27.981 1.00 42.72 61 ASN B CA 1
ATOM 5550 C C . ASN B 1 80 ? 9.911 25.605 26.810 1.00 45.88 61 ASN B C 1
ATOM 5551 O O . ASN B 1 80 ? 8.744 25.255 26.995 1.00 46.40 61 ASN B O 1
ATOM 5556 N N . TYR B 1 81 ? 10.434 25.785 25.602 1.00 45.83 62 TYR B N 1
ATOM 5557 C CA . TYR B 1 81 ? 9.678 25.540 24.386 1.00 40.19 62 TYR B CA 1
ATOM 5558 C C . TYR B 1 81 ? 10.058 24.161 23.883 1.00 44.59 62 TYR B C 1
ATOM 5559 O O . TYR B 1 81 ? 11.231 23.884 23.640 1.00 42.01 62 TYR B O 1
ATOM 5568 N N . GLN B 1 82 ? 9.068 23.285 23.753 1.00 46.10 63 GLN B N 1
ATOM 5569 C CA . GLN B 1 82 ? 9.333 21.923 23.320 1.00 49.98 63 GLN B CA 1
ATOM 5570 C C . GLN B 1 82 ? 8.408 21.485 22.194 1.00 54.05 63 GLN B C 1
ATOM 5571 O O . GLN B 1 82 ? 7.211 21.770 22.209 1.00 54.91 63 GLN B O 1
ATOM 5577 N N . GLU B 1 83 ? 8.981 20.796 21.213 1.00 54.67 64 GLU B N 1
ATOM 5578 C CA . GLU B 1 83 ? 8.234 20.350 20.047 1.00 52.46 64 GLU B CA 1
ATOM 5579 C C . GLU B 1 83 ? 7.989 18.850 20.104 1.00 59.50 64 GLU B C 1
ATOM 5580 O O . GLU B 1 83 ? 8.924 18.066 20.253 1.00 69.33 64 GLU B O 1
ATOM 5586 N N . LYS B 1 84 ? 6.723 18.460 19.995 1.00 57.42 65 LYS B N 1
ATOM 5587 C CA . LYS B 1 84 ? 6.337 17.054 20.050 1.00 57.15 65 LYS B CA 1
ATOM 5588 C C . LYS B 1 84 ? 6.197 16.484 18.645 1.00 57.97 65 LYS B C 1
ATOM 5589 O O . LYS B 1 84 ? 5.432 16.994 17.829 1.00 60.08 65 LYS B O 1
ATOM 5595 N N . THR B 1 85 ? 6.935 15.419 18.363 1.00 51.76 66 THR B N 1
ATOM 5596 C CA . THR B 1 85 ? 6.935 14.850 17.026 1.00 52.86 66 THR B CA 1
ATOM 5597 C C . THR B 1 85 ? 5.544 14.355 16.637 1.00 51.42 66 THR B C 1
ATOM 5598 O O . THR B 1 85 ? 5.274 14.115 15.461 1.00 48.10 66 THR B O 1
ATOM 5602 N N . TYR B 1 86 ? 4.658 14.212 17.622 1.00 47.49 67 TYR B N 1
ATOM 5603 C CA . TYR B 1 86 ? 3.272 13.864 17.323 1.00 52.70 67 TYR B CA 1
ATOM 5604 C C . TYR B 1 86 ? 2.500 15.091 16.851 1.00 56.13 67 TYR B C 1
ATOM 5605 O O . TYR B 1 86 ? 1.351 14.996 16.418 1.00 61.44 67 TYR B O 1
ATOM 5614 N N . ALA B 1 87 ? 3.146 16.247 16.932 1.00 48.16 68 ALA B N 1
ATOM 5615 C CA . ALA B 1 87 ? 2.576 17.456 16.367 1.00 51.76 68 ALA B CA 1
ATOM 5616 C C . ALA B 1 87 ? 2.530 17.341 14.846 1.00 59.92 68 ALA B C 1
ATOM 5617 O O . ALA B 1 87 ? 1.593 17.819 14.210 1.00 69.53 68 ALA B O 1
ATOM 5619 N N . ALA B 1 88 ? 3.553 16.717 14.268 1.00 54.52 69 ALA B N 1
ATOM 5620 C CA . ALA B 1 88 ? 3.637 16.546 12.820 1.00 49.69 69 ALA B CA 1
ATOM 5621 C C . ALA B 1 88 ? 3.160 15.176 12.348 1.00 55.46 69 ALA B C 1
ATOM 5622 O O . ALA B 1 88 ? 3.184 14.882 11.155 1.00 67.22 69 ALA B O 1
ATOM 5624 N N . GLY B 1 89 ? 2.746 14.330 13.282 1.00 49.49 70 GLY B N 1
ATOM 5625 C CA . GLY B 1 89 ? 2.271 13.003 12.937 1.00 48.03 70 GLY B CA 1
ATOM 5626 C C . GLY B 1 89 ? 3.376 11.975 12.832 1.00 43.81 70 GLY B C 1
ATOM 5627 O O . GLY B 1 89 ? 3.191 10.922 12.233 1.00 47.39 70 GLY B O 1
ATOM 5628 N N . LYS B 1 90 ? 4.520 12.267 13.439 1.00 48.45 71 LYS B N 1
ATOM 5629 C CA . LYS B 1 90 ? 5.696 11.420 13.288 1.00 55.22 71 LYS B CA 1
ATOM 5630 C C . LYS B 1 90 ? 6.217 10.815 14.596 1.00 56.73 71 LYS B C 1
ATOM 5631 O O . LYS B 1 90 ? 6.271 11.478 15.628 1.00 52.82 71 LYS B O 1
ATOM 5637 N N . ILE B 1 91 ? 6.590 9.540 14.528 1.00 56.79 72 ILE B N 1
ATOM 5638 C CA . ILE B 1 91 ? 7.273 8.855 15.617 1.00 48.39 72 ILE B CA 1
ATOM 5639 C C . ILE B 1 91 ? 8.737 9.300 15.661 1.00 48.63 72 ILE B C 1
ATOM 5640 O O . ILE B 1 91 ? 9.400 9.351 14.629 1.00 55.50 72 ILE B O 1
ATOM 5645 N N . PRO B 1 92 ? 9.245 9.630 16.859 1.00 47.74 73 PRO B N 1
ATOM 5646 C CA . PRO B 1 92 ? 10.609 10.161 16.994 1.00 52.11 73 PRO B CA 1
ATOM 5647 C C . PRO B 1 92 ? 11.666 9.193 16.465 1.00 62.34 73 PRO B C 1
ATOM 5648 O O . PRO B 1 92 ? 11.548 7.988 16.665 1.00 66.34 73 PRO B O 1
ATOM 5652 N N . GLY B 1 93 ? 12.695 9.727 15.813 1.00 71.43 74 GLY B N 1
ATOM 5653 C CA . GLY B 1 93 ? 13.616 8.920 15.032 1.00 82.61 74 GLY B CA 1
ATOM 5654 C C . GLY B 1 93 ? 14.661 8.066 15.729 1.00 93.77 74 GLY B C 1
ATOM 5655 O O . GLY B 1 93 ? 14.854 6.907 15.367 1.00 102.58 74 GLY B O 1
ATOM 5656 N N . GLY B 1 94 ? 15.335 8.624 16.727 1.00 96.82 75 GLY B N 1
ATOM 5657 C CA . GLY B 1 94 ? 16.600 8.067 17.177 1.00 105.36 75 GLY B CA 1
ATOM 5658 C C . GLY B 1 94 ? 16.691 6.681 17.800 1.00 112.73 75 GLY B C 1
ATOM 5659 O O . GLY B 1 94 ? 17.391 5.813 17.275 1.00 113.17 75 GLY B O 1
ATOM 5660 N N . TYR B 1 95 ? 15.988 6.454 18.903 1.00 117.98 76 TYR B N 1
ATOM 5661 C CA . TYR B 1 95 ? 16.279 5.286 19.732 1.00 125.26 76 TYR B CA 1
ATOM 5662 C C . TYR B 1 95 ? 15.173 4.237 19.733 1.00 128.18 76 TYR B C 1
ATOM 5663 O O . TYR B 1 95 ? 15.339 3.148 20.288 1.00 130.96 76 TYR B O 1
ATOM 5672 N N . ARG B 1 98 ? 11.694 8.228 21.875 1.00 75.57 79 ARG B N 1
ATOM 5673 C CA . ARG B 1 98 ? 11.109 9.435 22.457 1.00 87.42 79 ARG B CA 1
ATOM 5674 C C . ARG B 1 98 ? 11.909 10.692 22.111 1.00 94.39 79 ARG B C 1
ATOM 5675 O O . ARG B 1 98 ? 13.028 10.614 21.602 1.00 95.87 79 ARG B O 1
ATOM 5683 N N . GLU B 1 99 ? 11.321 11.851 22.393 1.00 98.95 80 GLU B N 1
ATOM 5684 C CA . GLU B 1 99 ? 12.000 13.127 22.202 1.00 100.91 80 GLU B CA 1
ATOM 5685 C C . GLU B 1 99 ? 13.205 13.239 23.141 1.00 109.64 80 GLU B C 1
ATOM 5686 O O . GLU B 1 99 ? 13.080 13.049 24.352 1.00 111.26 80 GLU B O 1
ATOM 5692 N N . GLY B 1 100 ? 14.367 13.551 22.572 1.00 112.81 81 GLY B N 1
ATOM 5693 C CA . GLY B 1 100 ? 15.621 13.566 23.311 1.00 115.88 81 GLY B CA 1
ATOM 5694 C C . GLY B 1 100 ? 15.930 14.889 23.990 1.00 112.83 81 GLY B C 1
ATOM 5695 O O . GLY B 1 100 ? 15.019 15.606 24.406 1.00 111.17 81 GLY B O 1
ATOM 5696 N N . ARG B 1 101 ? 17.217 15.216 24.109 1.00 107.85 82 ARG B N 1
ATOM 5697 C CA . ARG B 1 101 ? 17.607 16.479 24.719 1.00 99.03 82 ARG B CA 1
ATOM 5698 C C . ARG B 1 101 ? 17.060 17.579 23.828 1.00 83.93 82 ARG B C 1
ATOM 5699 O O . ARG B 1 101 ? 16.546 17.295 22.748 1.00 81.69 82 ARG B O 1
ATOM 5707 N N . PRO B 1 102 ? 17.185 18.845 24.253 1.00 71.09 83 PRO B N 1
ATOM 5708 C CA . PRO B 1 102 ? 16.532 19.865 23.430 1.00 53.25 83 PRO B CA 1
ATOM 5709 C C . PRO B 1 102 ? 17.222 20.009 22.091 1.00 46.59 83 PRO B C 1
ATOM 5710 O O . PRO B 1 102 ? 18.448 20.041 22.040 1.00 47.72 83 PRO B O 1
ATOM 5714 N N . THR B 1 103 ? 16.439 20.079 21.021 1.00 47.11 84 THR B N 1
ATOM 5715 C CA . THR B 1 103 ? 16.981 20.352 19.701 1.00 50.45 84 THR B CA 1
ATOM 5716 C C . THR B 1 103 ? 17.465 21.790 19.668 1.00 56.10 84 THR B C 1
ATOM 5717 O O . THR B 1 103 ? 16.984 22.629 20.427 1.00 61.71 84 THR B O 1
ATOM 5721 N N . GLU B 1 104 ? 18.414 22.073 18.785 1.00 59.56 85 GLU B N 1
ATOM 5722 C CA . GLU B 1 104 ? 18.935 23.423 18.637 1.00 56.30 85 GLU B CA 1
ATOM 5723 C C . GLU B 1 104 ? 17.796 24.420 18.424 1.00 53.26 85 GLU B C 1
ATOM 5724 O O . GLU B 1 104 ? 17.846 25.549 18.914 1.00 51.44 85 GLU B O 1
ATOM 5730 N N . LYS B 1 105 ? 16.760 23.991 17.711 1.00 56.17 86 LYS B N 1
ATOM 5731 C CA . LYS B 1 105 ? 15.633 24.873 17.439 1.00 61.37 86 LYS B CA 1
ATOM 5732 C C . LYS B 1 105 ? 14.871 25.164 18.714 1.00 59.68 86 LYS B C 1
ATOM 5733 O O . LYS B 1 105 ? 14.487 26.304 18.971 1.00 51.08 86 LYS B O 1
ATOM 5739 N N . GLU B 1 106 ? 14.646 24.122 19.508 1.00 61.68 87 GLU B N 1
ATOM 5740 C CA . GLU B 1 106 ? 13.934 24.270 20.771 1.00 55.55 87 GLU B CA 1
ATOM 5741 C C . GLU B 1 106 ? 14.665 25.236 21.697 1.00 53.27 87 GLU B C 1
ATOM 5742 O O . GLU B 1 106 ? 14.057 26.133 22.281 1.00 50.77 87 GLU B O 1
ATOM 5748 N N . THR B 1 107 ? 15.974 25.050 21.820 1.00 54.04 88 THR B N 1
ATOM 5749 C CA . THR B 1 107 ? 16.795 25.960 22.603 1.00 52.67 88 THR B CA 1
ATOM 5750 C C . THR B 1 107 ? 16.596 27.390 22.117 1.00 49.29 88 THR B C 1
ATOM 5751 O O . THR B 1 107 ? 16.387 28.300 22.918 1.00 50.92 88 THR B O 1
ATOM 5755 N N . LEU B 1 108 ? 16.634 27.576 20.801 1.00 49.02 89 LEU B N 1
ATOM 5756 C CA . LEU B 1 108 ? 16.527 28.907 20.205 1.00 48.66 89 LEU B CA 1
ATOM 5757 C C . LEU B 1 108 ? 15.181 29.584 20.442 1.00 44.57 89 LEU B C 1
ATOM 5758 O O . LEU B 1 108 ? 15.131 30.771 20.750 1.00 53.51 89 LEU B O 1
ATOM 5763 N N . THR B 1 109 ? 14.093 28.837 20.292 1.00 43.45 90 THR B N 1
ATOM 5764 C CA . THR B 1 109 ? 12.762 29.412 20.447 1.00 46.29 90 THR B CA 1
ATOM 5765 C C . THR B 1 109 ? 12.488 29.743 21.909 1.00 48.19 90 THR B C 1
ATOM 5766 O O . THR B 1 109 ? 11.836 30.743 22.216 1.00 54.65 90 THR B O 1
ATOM 5770 N N . SER B 1 110 ? 12.992 28.902 22.808 1.00 44.53 91 SER B N 1
ATOM 5771 C CA . SER B 1 110 ? 12.947 29.203 24.233 1.00 43.89 91 SER B CA 1
ATOM 5772 C C . SER B 1 110 ? 13.621 30.549 24.461 1.00 48.54 91 SER B C 1
ATOM 5773 O O . SER B 1 110 ? 13.141 31.381 25.233 1.00 42.89 91 SER B O 1
ATOM 5776 N N . ARG B 1 111 ? 14.735 30.758 23.767 1.00 49.38 92 ARG B N 1
ATOM 5777 C CA . ARG B 1 111 ? 15.479 32.002 23.874 1.00 47.15 92 ARG B CA 1
ATOM 5778 C C . ARG B 1 111 ? 14.769 33.145 23.155 1.00 53.91 92 ARG B C 1
ATOM 5779 O O . ARG B 1 111 ? 14.762 34.279 23.634 1.00 57.46 92 ARG B O 1
ATOM 5787 N N . LEU B 1 112 ? 14.168 32.849 22.007 1.00 53.12 93 LEU B N 1
ATOM 5788 C CA . LEU B 1 112 ? 13.429 33.869 21.276 1.00 51.44 93 LEU B CA 1
ATOM 5789 C C . LEU B 1 112 ? 12.265 34.359 22.123 1.00 51.69 93 LEU B C 1
ATOM 5790 O O . LEU B 1 112 ? 11.917 35.538 22.092 1.00 56.16 93 LEU B O 1
ATOM 5795 N N . ILE B 1 113 ? 11.670 33.444 22.884 1.00 46.95 94 ILE B N 1
ATOM 5796 C CA . ILE B 1 113 ? 10.512 33.764 23.715 1.00 48.15 94 ILE B CA 1
ATOM 5797 C C . ILE B 1 113 ? 10.910 34.498 24.995 1.00 51.39 94 ILE B C 1
ATOM 5798 O O . ILE B 1 113 ? 10.262 35.467 25.396 1.00 48.17 94 ILE B O 1
ATOM 5803 N N . ASP B 1 114 ? 11.981 34.033 25.630 1.00 52.40 95 ASP B N 1
ATOM 5804 C CA . ASP B 1 114 ? 12.459 34.641 26.866 1.00 43.56 95 ASP B CA 1
ATOM 5805 C C . ASP B 1 114 ? 12.717 36.132 26.693 1.00 45.46 95 ASP B C 1
ATOM 5806 O O . ASP B 1 114 ? 12.223 36.949 27.468 1.00 42.30 95 ASP B O 1
ATOM 5811 N N . ARG B 1 115 ? 13.480 36.482 25.663 1.00 48.67 96 ARG B N 1
ATOM 5812 C CA . ARG B 1 115 ? 13.979 37.845 25.511 1.00 47.08 96 ARG B CA 1
ATOM 5813 C C . ARG B 1 115 ? 12.916 38.929 25.707 1.00 49.09 96 ARG B C 1
ATOM 5814 O O . ARG B 1 115 ? 13.075 39.796 26.562 1.00 55.47 96 ARG B O 1
ATOM 5822 N N . PRO B 1 116 ? 11.833 38.891 24.913 1.00 45.32 97 PRO B N 1
ATOM 5823 C CA . PRO B 1 116 ? 10.815 39.943 25.027 1.00 42.03 97 PRO B CA 1
ATOM 5824 C C . PRO B 1 116 ? 10.023 39.919 26.337 1.00 47.96 97 PRO B C 1
ATOM 5825 O O . PRO B 1 116 ? 9.502 40.961 26.729 1.00 50.91 97 PRO B O 1
ATOM 5829 N N . LEU B 1 117 ? 9.933 38.770 27.003 1.00 52.12 98 LEU B N 1
ATOM 5830 C CA . LEU B 1 117 ? 9.261 38.703 28.303 1.00 48.51 98 LEU B CA 1
ATOM 5831 C C . LEU B 1 117 ? 10.064 39.435 29.371 1.00 52.83 98 LEU B C 1
ATOM 5832 O O . LEU B 1 117 ? 9.538 40.281 30.094 1.00 58.45 98 LEU B O 1
ATOM 5837 N N . ARG B 1 118 ? 11.350 39.106 29.443 1.00 52.06 99 ARG B N 1
ATOM 5838 C CA . ARG B 1 118 ? 12.227 39.544 30.526 1.00 50.95 99 ARG B CA 1
ATOM 5839 C C . ARG B 1 118 ? 12.046 41.015 30.921 1.00 47.82 99 ARG B C 1
ATOM 5840 O O . ARG B 1 118 ? 11.810 41.323 32.087 1.00 61.57 99 ARG B O 1
ATOM 5848 N N . PRO B 1 119 ? 12.137 41.930 29.952 1.00 35.71 100 PRO B N 1
ATOM 5849 C CA . PRO B 1 119 ? 12.023 43.349 30.314 1.00 39.51 100 PRO B CA 1
ATOM 5850 C C . PRO B 1 119 ? 10.621 43.748 30.793 1.00 41.32 100 PRO B C 1
ATOM 5851 O O . PRO B 1 119 ? 10.465 44.806 31.388 1.00 54.24 100 PRO B O 1
ATOM 5855 N N . LEU B 1 120 ? 9.615 42.926 30.523 1.00 41.76 101 LEU B N 1
ATOM 5856 C CA . LEU B 1 120 ? 8.255 43.248 30.938 1.00 43.57 101 LEU B CA 1
ATOM 5857 C C . LEU B 1 120 ? 7.966 42.843 32.381 1.00 48.01 101 LEU B C 1
ATOM 5858 O O . LEU B 1 120 ? 7.009 43.328 32.987 1.00 49.77 101 LEU B O 1
ATOM 5863 N N . PHE B 1 121 ? 8.791 41.959 32.934 1.00 46.88 102 PHE B N 1
ATOM 5864 C CA . PHE B 1 121 ? 8.677 41.623 34.348 1.00 43.97 102 PHE B CA 1
ATOM 5865 C C . PHE B 1 121 ? 9.296 42.762 35.136 1.00 51.67 102 PHE B C 1
ATOM 5866 O O . PHE B 1 121 ? 10.418 43.178 34.852 1.00 59.38 102 PHE B O 1
ATOM 5874 N N . PRO B 1 122 ? 8.558 43.278 36.126 1.00 53.21 103 PRO B N 1
ATOM 5875 C CA . PRO B 1 122 ? 8.965 44.472 36.872 1.00 52.93 103 PRO B CA 1
ATOM 5876 C C . PRO B 1 122 ? 10.374 44.374 37.444 1.00 55.66 103 PRO B C 1
ATOM 5877 O O . PRO B 1 122 ? 10.814 43.316 37.894 1.00 52.31 103 PRO B O 1
ATOM 5881 N N . LYS B 1 123 ? 11.072 45.499 37.423 1.00 63.53 104 LYS B N 1
ATOM 5882 C CA . LYS B 1 123 ? 12.394 45.597 38.002 1.00 67.63 104 LYS B CA 1
ATOM 5883 C C . LYS B 1 123 ? 12.296 45.108 39.420 1.00 59.42 104 LYS B C 1
ATOM 5884 O O . LYS B 1 123 ? 11.416 45.531 40.164 1.00 67.46 104 LYS B O 1
ATOM 5890 N N . GLY B 1 124 ? 13.184 44.195 39.786 1.00 52.79 105 GLY B N 1
ATOM 5891 C CA . GLY B 1 124 ? 13.244 43.703 41.146 1.00 50.39 105 GLY B CA 1
ATOM 5892 C C . GLY B 1 124 ? 12.328 42.538 41.472 1.00 47.24 105 GLY B C 1
ATOM 5893 O O . GLY B 1 124 ? 12.272 42.117 42.626 1.00 48.61 105 GLY B O 1
ATOM 5894 N N . PHE B 1 125 ? 11.628 41.993 40.481 1.00 41.03 106 PHE B N 1
ATOM 5895 C CA . PHE B 1 125 ? 10.754 40.868 40.763 1.00 46.45 106 PHE B CA 1
ATOM 5896 C C . PHE B 1 125 ? 11.570 39.605 40.557 1.00 54.24 106 PHE B C 1
ATOM 5897 O O . PHE B 1 125 ? 11.851 39.197 39.431 1.00 62.16 106 PHE B O 1
ATOM 5905 N N . THR B 1 126 ? 11.940 38.991 41.674 1.00 55.62 107 THR B N 1
ATOM 5906 C CA . THR B 1 126 ? 12.868 37.867 41.677 1.00 52.42 107 THR B CA 1
ATOM 5907 C C . THR B 1 126 ? 12.248 36.477 41.846 1.00 50.92 107 THR B C 1
ATOM 5908 O O . THR B 1 126 ? 12.965 35.478 41.886 1.00 53.12 107 THR B O 1
ATOM 5912 N N . ASN B 1 127 ? 10.928 36.406 41.966 1.00 55.35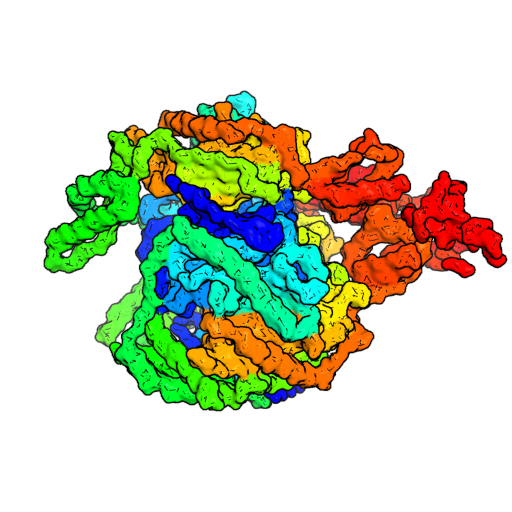 108 ASN B N 1
ATOM 5913 C CA . ASN B 1 127 ? 10.274 35.108 42.082 1.00 56.88 108 ASN B CA 1
ATOM 5914 C C . ASN B 1 127 ? 10.609 34.294 40.850 1.00 53.79 108 ASN B C 1
ATOM 5915 O O . ASN B 1 127 ? 10.628 34.832 39.746 1.00 62.72 108 ASN B O 1
ATOM 5920 N N . GLU B 1 128 ? 10.889 33.008 41.018 1.00 49.18 109 GLU B N 1
ATOM 5921 C CA . GLU B 1 128 ? 11.192 32.193 39.849 1.00 47.16 109 GLU B CA 1
ATOM 5922 C C . GLU B 1 128 ? 9.917 31.797 39.124 1.00 50.02 109 GLU B C 1
ATOM 5923 O O . GLU B 1 128 ? 8.962 31.314 39.729 1.00 59.92 109 GLU B O 1
ATOM 5929 N N . VAL B 1 129 ? 9.915 32.032 37.820 1.00 42.85 110 VAL B N 1
ATOM 5930 C CA . VAL B 1 129 ? 8.775 31.744 36.976 1.00 43.73 110 VAL B CA 1
ATOM 5931 C C . VAL B 1 129 ? 9.244 30.800 35.894 1.00 43.71 110 VAL B C 1
ATOM 5932 O O . VAL B 1 129 ? 10.383 30.889 35.442 1.00 47.48 110 VAL B O 1
ATOM 5936 N N . GLN B 1 130 ? 8.377 29.883 35.489 1.00 44.67 111 GLN B N 1
ATOM 5937 C CA . GLN B 1 130 ? 8.704 28.976 34.405 1.00 37.21 111 GLN B CA 1
ATOM 5938 C C . GLN B 1 130 ? 7.612 28.990 33.353 1.00 40.38 111 GLN B C 1
ATOM 5939 O O . GLN B 1 130 ? 6.446 28.741 33.655 1.00 48.86 111 GLN B O 1
ATOM 5945 N N . VAL B 1 131 ? 7.997 29.307 32.122 1.00 41.40 112 VAL B N 1
ATOM 5946 C CA . VAL B 1 131 ? 7.100 29.220 30.979 1.00 38.83 112 VAL B CA 1
ATOM 5947 C C . VAL B 1 131 ? 7.392 27.950 30.188 1.00 41.34 112 VAL B C 1
ATOM 5948 O O . VAL B 1 131 ? 8.522 27.722 29.753 1.00 40.51 112 VAL B O 1
ATOM 5952 N N . ILE B 1 132 ? 6.379 27.113 30.014 1.00 40.90 113 ILE B N 1
ATOM 5953 C CA . ILE B 1 132 ? 6.525 25.945 29.162 1.00 39.12 113 ILE B CA 1
ATOM 5954 C C . ILE B 1 132 ? 5.608 26.067 27.960 1.00 46.42 113 ILE B C 1
ATOM 5955 O O . ILE B 1 132 ? 4.387 26.116 28.109 1.00 53.69 113 ILE B O 1
ATOM 5960 N N . ALA B 1 133 ? 6.204 26.134 26.772 1.00 44.18 114 ALA B N 1
ATOM 5961 C CA . ALA B 1 133 ? 5.441 26.201 25.527 1.00 44.01 114 ALA B CA 1
ATOM 5962 C C . ALA B 1 133 ? 5.618 24.920 24.709 1.00 44.55 114 ALA B C 1
ATOM 5963 O O . ALA B 1 133 ? 6.682 24.673 24.143 1.00 46.49 114 ALA B O 1
ATOM 5965 N N . THR B 1 134 ? 4.557 24.120 24.640 1.00 38.83 115 THR B N 1
ATOM 5966 C CA . THR B 1 134 ? 4.608 22.798 24.018 1.00 33.89 115 THR B CA 1
ATOM 5967 C C . THR B 1 134 ? 3.789 22.776 22.728 1.00 41.90 115 THR B C 1
ATOM 5968 O O . THR B 1 134 ? 2.594 23.067 22.752 1.00 52.50 115 THR B O 1
ATOM 5972 N N . VAL B 1 135 ? 4.426 22.432 21.608 1.00 36.41 116 VAL B N 1
ATOM 5973 C CA . VAL B 1 135 ? 3.725 22.374 20.326 1.00 38.21 116 VAL B CA 1
ATOM 5974 C C . VAL B 1 135 ? 2.943 21.063 20.201 1.00 41.41 116 VAL B C 1
ATOM 5975 O O . VAL B 1 135 ? 3.520 19.970 20.157 1.00 38.47 116 VAL B O 1
ATOM 5979 N N . LEU B 1 136 ? 1.620 21.187 20.167 1.00 40.13 117 LEU B N 1
ATOM 5980 C CA . LEU B 1 136 ? 0.729 20.038 20.032 1.00 44.13 117 LEU B CA 1
ATOM 5981 C C . LEU B 1 136 ? 0.436 19.635 18.589 1.00 46.00 117 LEU B C 1
ATOM 5982 O O . LEU B 1 136 ? 0.327 18.453 18.275 1.00 51.35 117 LEU B O 1
ATOM 5987 N N . SER B 1 137 ? 0.294 20.632 17.723 1.00 47.09 118 SER B N 1
ATOM 5988 C CA . SER B 1 137 ? 0.087 20.404 16.298 1.00 51.17 118 SER B CA 1
ATOM 5989 C C . SER B 1 137 ? 0.843 21.462 15.521 1.00 52.98 118 SER B C 1
ATOM 5990 O O . SER B 1 137 ? 0.820 22.636 15.887 1.00 52.74 118 SER B O 1
ATOM 5993 N N . VAL B 1 138 ? 1.516 21.051 14.451 1.00 58.32 119 VAL B N 1
ATOM 5994 C CA . VAL B 1 138 ? 2.276 21.999 13.642 1.00 57.27 119 VAL B CA 1
ATOM 5995 C C . VAL B 1 138 ? 1.770 22.082 12.205 1.00 60.88 119 VAL B C 1
ATOM 5996 O O . VAL B 1 138 ? 1.751 21.091 11.475 1.00 59.59 119 VAL B O 1
ATOM 6000 N N . ASP B 1 139 ? 1.348 23.280 11.821 1.00 65.92 120 ASP B N 1
ATOM 6001 C CA . ASP B 1 139 ? 0.931 23.563 10.456 1.00 70.19 120 ASP B CA 1
ATOM 6002 C C . ASP B 1 139 ? 2.110 24.177 9.713 1.00 68.50 120 ASP B C 1
ATOM 6003 O O . ASP B 1 139 ? 2.786 25.064 10.231 1.00 70.25 120 ASP B O 1
ATOM 6008 N N . SER B 1 140 ? 2.361 23.703 8.500 1.00 69.78 121 SER B N 1
ATOM 6009 C CA . SER B 1 140 ? 3.482 24.202 7.718 1.00 66.75 121 SER B CA 1
ATOM 6010 C C . SER B 1 140 ? 3.264 25.653 7.307 1.00 64.10 121 SER B C 1
ATOM 6011 O O . SER B 1 140 ? 4.221 26.405 7.121 1.00 67.96 121 SER B O 1
ATOM 6014 N N . LYS B 1 141 ? 2.003 26.046 7.164 1.00 60.28 122 LYS B N 1
ATOM 6015 C CA . LYS B 1 141 ? 1.680 27.416 6.783 1.00 59.07 122 LYS B CA 1
ATOM 6016 C C . LYS B 1 141 ? 1.929 28.390 7.934 1.00 60.97 122 LYS B C 1
ATOM 6017 O O . LYS B 1 141 ? 2.018 29.598 7.724 1.00 71.08 122 LYS B O 1
ATOM 6023 N N . VAL B 1 142 ? 2.045 27.860 9.147 1.00 55.82 123 VAL B N 1
ATOM 6024 C CA . VAL B 1 142 ? 2.169 28.700 10.338 1.00 57.96 123 VAL B CA 1
ATOM 6025 C C . VAL B 1 142 ? 3.336 28.325 11.251 1.00 61.23 123 VAL B C 1
ATOM 6026 O O . VAL B 1 142 ? 3.194 27.459 12.117 1.00 60.36 123 VAL B O 1
ATOM 6030 N N . PRO B 1 143 ? 4.496 28.977 11.061 1.00 63.48 124 PRO B N 1
ATOM 6031 C CA . PRO B 1 143 ? 5.650 28.687 11.917 1.00 58.52 124 PRO B CA 1
ATOM 6032 C C . PRO B 1 143 ? 5.259 28.882 13.372 1.00 55.19 124 PRO B C 1
ATOM 6033 O O . PRO B 1 143 ? 4.408 29.722 13.659 1.00 53.57 124 PRO B O 1
ATOM 6037 N N . THR B 1 144 ? 5.870 28.114 14.269 1.00 56.28 125 THR B N 1
ATOM 6038 C CA . THR B 1 144 ? 5.415 28.026 15.657 1.00 54.28 125 THR B CA 1
ATOM 6039 C C . THR B 1 144 ? 5.821 29.183 16.574 1.00 60.27 125 THR B C 1
ATOM 6040 O O . THR B 1 144 ? 5.070 29.545 17.478 1.00 59.56 125 THR B O 1
ATOM 6044 N N . ASP B 1 145 ? 7.005 29.749 16.356 1.00 62.75 126 ASP B N 1
ATOM 6045 C CA . ASP B 1 145 ? 7.535 30.773 17.262 1.00 58.47 126 ASP B CA 1
ATOM 6046 C C . ASP B 1 145 ? 6.580 31.943 17.504 1.00 58.38 126 ASP B C 1
ATOM 6047 O O . ASP B 1 145 ? 6.500 32.467 18.616 1.00 57.38 126 ASP B O 1
ATOM 6052 N N . ILE B 1 146 ? 5.861 32.359 16.468 1.00 58.43 127 ILE B N 1
ATOM 6053 C CA . ILE B 1 146 ? 4.944 33.485 16.612 1.00 53.73 127 ILE B CA 1
ATOM 6054 C C . ILE B 1 146 ? 3.765 33.220 17.560 1.00 55.89 127 ILE B C 1
ATOM 6055 O O . ILE B 1 146 ? 3.566 33.973 18.515 1.00 59.26 127 ILE B O 1
ATOM 6060 N N . PRO B 1 147 ? 2.979 32.156 17.310 1.00 50.47 128 PRO B N 1
ATOM 6061 C CA . PRO B 1 147 ? 1.892 31.885 18.260 1.00 51.10 128 PRO B CA 1
ATOM 6062 C C . PRO B 1 147 ? 2.416 31.482 19.639 1.00 53.27 128 PRO B C 1
ATOM 6063 O O . PRO B 1 147 ? 1.683 31.570 20.625 1.00 55.16 128 PRO B O 1
ATOM 6067 N N . ALA B 1 148 ? 3.674 31.057 19.706 1.00 50.07 129 ALA B N 1
ATOM 6068 C CA . ALA B 1 148 ? 4.291 30.706 20.981 1.00 43.00 129 ALA B CA 1
ATOM 6069 C C . ALA B 1 148 ? 4.370 31.936 21.867 1.00 45.23 129 ALA B C 1
ATOM 6070 O O . ALA B 1 148 ? 3.976 31.904 23.032 1.00 49.48 129 ALA B O 1
ATOM 6072 N N . ILE B 1 149 ? 4.890 33.021 21.302 1.00 47.25 130 ILE B N 1
ATOM 6073 C CA . ILE B 1 149 ? 4.990 34.291 22.014 1.00 39.40 130 ILE B CA 1
ATOM 6074 C C . ILE B 1 149 ? 3.605 34.832 22.369 1.00 44.59 130 ILE B C 1
ATOM 6075 O O . ILE B 1 149 ? 3.365 35.251 23.500 1.00 43.16 130 ILE B O 1
ATOM 6080 N N . LEU B 1 150 ? 2.695 34.821 21.398 1.00 49.18 131 LEU B N 1
ATOM 6081 C CA . LEU B 1 150 ? 1.314 35.213 21.653 1.00 44.99 131 LEU B CA 1
ATOM 6082 C C . LEU B 1 150 ? 0.763 34.456 22.859 1.00 47.46 131 LEU B C 1
ATOM 6083 O O . LEU B 1 150 ? 0.104 35.034 23.723 1.00 47.94 131 LEU B O 1
ATOM 6088 N N . GLY B 1 151 ? 1.045 33.158 22.915 1.00 44.44 132 GLY B N 1
ATOM 6089 C CA . GLY B 1 151 ? 0.605 32.331 24.022 1.00 47.09 132 GLY B CA 1
ATOM 6090 C C . GLY B 1 151 ? 1.235 32.727 25.345 1.00 54.34 132 GLY B C 1
ATOM 6091 O O . GLY B 1 151 ? 0.546 32.860 26.355 1.00 60.96 132 GLY B O 1
ATOM 6092 N N . ALA B 1 152 ? 2.551 32.911 25.336 1.00 49.98 133 ALA B N 1
ATOM 6093 C CA . ALA B 1 152 ? 3.286 33.291 26.533 1.00 44.80 133 ALA B CA 1
ATOM 6094 C C . ALA B 1 152 ? 2.761 34.607 27.093 1.00 50.91 133 ALA B C 1
ATOM 6095 O O . ALA B 1 152 ? 2.609 34.763 28.307 1.00 50.33 133 ALA B O 1
ATOM 6097 N N . SER B 1 153 ? 2.484 35.552 26.199 1.00 51.68 134 SER B N 1
ATOM 6098 C CA . SER B 1 153 ? 1.891 36.827 26.586 1.00 48.80 134 SER B CA 1
ATOM 6099 C C . SER B 1 153 ? 0.556 36.598 27.267 1.00 48.77 134 SER B C 1
ATOM 6100 O O . SER B 1 153 ? 0.270 37.182 28.312 1.00 46.76 134 SER B O 1
ATOM 6103 N N . ALA B 1 154 ? -0.262 35.747 26.655 1.00 47.28 135 ALA B N 1
ATOM 6104 C CA . ALA B 1 154 ? -1.615 35.500 27.139 1.00 46.23 135 ALA B CA 1
ATOM 6105 C C . ALA B 1 154 ? -1.615 34.729 28.458 1.00 51.29 135 ALA B C 1
ATOM 6106 O O . ALA B 1 154 ? -2.425 34.998 29.349 1.00 57.32 135 ALA B O 1
ATOM 6108 N N . ALA B 1 155 ? -0.706 33.769 28.576 1.00 46.32 136 ALA B N 1
ATOM 6109 C CA . ALA B 1 155 ? -0.613 32.948 29.776 1.00 50.23 136 ALA B CA 1
ATOM 6110 C C . ALA B 1 155 ? -0.139 33.759 30.985 1.00 55.81 136 ALA B C 1
ATOM 6111 O O . ALA B 1 155 ? -0.727 33.692 32.065 1.00 60.93 136 ALA B O 1
ATOM 6113 N N . ILE B 1 156 ? 0.931 34.523 30.799 1.00 52.96 137 ILE B N 1
ATOM 6114 C CA . ILE B 1 156 ? 1.451 35.380 31.856 1.00 46.04 137 ILE B CA 1
ATOM 6115 C C . ILE B 1 156 ? 0.418 36.445 32.210 1.00 47.35 137 ILE B C 1
ATOM 6116 O O . ILE B 1 156 ? 0.287 36.846 33.368 1.00 56.38 137 ILE B O 1
ATOM 6121 N N . GLY B 1 157 ? -0.332 36.884 31.206 1.00 43.67 138 GLY B N 1
ATOM 6122 C CA . GLY B 1 157 ? -1.399 37.845 31.415 1.00 42.45 138 GLY B CA 1
ATOM 6123 C C . GLY B 1 157 ? -2.555 37.294 32.231 1.00 46.08 138 GLY B C 1
ATOM 6124 O O . GLY B 1 157 ? -3.128 37.999 33.060 1.00 54.42 138 GLY B O 1
ATOM 6125 N N . LEU B 1 158 ? -2.911 36.036 31.991 1.00 44.05 139 LEU B N 1
ATOM 6126 C CA . LEU B 1 158 ? -3.959 35.388 32.767 1.00 46.33 139 LEU B CA 1
ATOM 6127 C C . LEU B 1 158 ? -3.489 35.177 34.199 1.00 51.98 139 LEU B C 1
ATOM 6128 O O . LEU B 1 158 ? -4.244 35.380 35.148 1.00 62.52 139 LEU B O 1
ATOM 6133 N N . SER B 1 159 ? -2.233 34.765 34.345 1.00 43.32 140 SER B N 1
ATOM 6134 C CA . SER B 1 159 ? -1.708 34.321 35.632 1.00 44.72 140 SER B CA 1
ATOM 6135 C C . SER B 1 159 ? -1.926 35.337 36.751 1.00 44.48 140 SER B C 1
ATOM 6136 O O . SER B 1 159 ? -2.226 34.970 37.884 1.00 44.07 140 SER B O 1
ATOM 6139 N N . GLY B 1 160 ? -1.776 36.615 36.432 1.00 40.04 141 GLY B N 1
ATOM 6140 C CA . GLY B 1 160 ? -1.906 37.648 37.439 1.00 41.16 141 GLY B CA 1
ATOM 6141 C C . GLY B 1 160 ? -0.537 38.019 37.964 1.00 49.08 141 GLY B C 1
ATOM 6142 O O . GLY B 1 160 ? -0.386 38.974 38.722 1.00 54.56 141 GLY B O 1
ATOM 6143 N N . ILE B 1 161 ? 0.463 37.249 37.549 1.00 49.64 142 ILE B N 1
ATOM 6144 C CA . ILE B 1 161 ? 1.859 37.544 37.840 1.00 47.42 142 ILE B CA 1
ATOM 6145 C C . ILE B 1 161 ? 2.171 38.982 37.449 1.00 49.66 142 ILE B C 1
ATOM 6146 O O . ILE B 1 161 ? 1.654 39.479 36.447 1.00 55.96 142 ILE B O 1
ATOM 6151 N N . PRO B 1 162 ? 3.022 39.663 38.232 1.00 45.07 143 PRO B N 1
ATOM 6152 C CA . PRO B 1 162 ? 3.327 41.046 37.859 1.00 47.03 143 PRO B CA 1
ATOM 6153 C C . PRO B 1 162 ? 3.925 41.087 36.459 1.00 49.97 143 PRO B C 1
ATOM 6154 O O . PRO B 1 162 ? 4.916 40.418 36.188 1.00 49.15 143 PRO B O 1
ATOM 6158 N N . PHE B 1 163 ? 3.324 41.874 35.577 1.00 54.61 144 PHE B N 1
ATOM 6159 C CA . PHE B 1 163 ? 3.801 41.979 34.207 1.00 48.77 144 PHE B CA 1
ATOM 6160 C C . PHE B 1 163 ? 3.354 43.325 33.666 1.00 48.95 144 PHE B C 1
ATOM 6161 O O . PHE B 1 163 ? 2.253 43.780 33.972 1.00 54.25 144 PHE B O 1
ATOM 6169 N N . ASN B 1 164 ? 4.181 43.948 32.838 1.00 51.12 145 ASN B N 1
ATOM 6170 C CA . ASN B 1 164 ? 3.841 45.244 32.249 1.00 52.64 145 ASN B CA 1
ATOM 6171 C C . ASN B 1 164 ? 3.197 45.106 30.873 1.00 58.21 145 ASN B C 1
ATOM 6172 O O . ASN B 1 164 ? 2.946 46.101 30.199 1.00 67.27 145 ASN B O 1
ATOM 6177 N N . GLY B 1 165 ? 2.909 43.869 30.474 1.00 61.27 146 GLY B N 1
ATOM 6178 C CA . GLY B 1 165 ? 2.527 43.569 29.105 1.00 52.57 146 GLY B CA 1
ATOM 6179 C C . GLY B 1 165 ? 1.142 44.096 28.805 1.00 54.47 146 GLY B C 1
ATOM 6180 O O . GLY B 1 165 ? 0.656 44.971 29.518 1.00 63.47 146 GLY B O 1
ATOM 6181 N N . SER B 1 166 ? 0.498 43.580 27.764 1.00 51.46 147 SER B N 1
ATOM 6182 C CA . SER B 1 166 ? 0.911 42.354 27.091 1.00 53.98 147 SER B CA 1
ATOM 6183 C C . SER B 1 166 ? 1.706 42.600 25.807 1.00 48.88 147 SER B C 1
ATOM 6184 O O . SER B 1 166 ? 1.502 43.601 25.119 1.00 50.25 147 SER B O 1
ATOM 6187 N N . LEU B 1 167 ? 2.636 41.699 25.506 1.00 45.14 148 LEU B N 1
ATOM 6188 C CA . LEU B 1 167 ? 3.386 41.799 24.260 1.00 55.57 148 LEU B CA 1
ATOM 6189 C C . LEU B 1 167 ? 2.815 40.924 23.151 1.00 53.32 148 LEU B C 1
ATOM 6190 O O . LEU B 1 167 ? 2.334 39.822 23.392 1.00 49.58 148 LEU B O 1
ATOM 6195 N N . GLY B 1 168 ? 2.843 41.447 21.934 1.00 49.14 149 GLY B N 1
ATOM 6196 C CA . GLY B 1 168 ? 2.572 40.640 20.767 1.00 49.67 149 GLY B CA 1
ATOM 6197 C C . GLY B 1 168 ? 3.883 40.395 20.052 1.00 51.58 149 GLY B C 1
ATOM 6198 O O . GLY B 1 168 ? 4.948 40.775 20.542 1.00 52.25 149 GLY B O 1
ATOM 6199 N N . ALA B 1 169 ? 3.809 39.748 18.897 1.00 48.60 150 ALA B N 1
ATOM 6200 C CA . ALA B 1 169 ? 4.971 39.601 18.036 1.00 46.31 150 ALA B CA 1
ATOM 6201 C C . ALA B 1 169 ? 4.517 39.317 16.616 1.00 52.65 150 ALA B C 1
ATOM 6202 O O . ALA B 1 169 ? 3.385 38.888 16.383 1.00 52.90 150 ALA B O 1
ATOM 6204 N N . ALA B 1 170 ? 5.407 39.557 15.666 1.00 58.16 151 ALA B N 1
ATOM 6205 C CA . ALA B 1 170 ? 5.103 39.310 14.270 1.00 53.64 151 ALA B CA 1
ATOM 6206 C C . ALA B 1 170 ? 6.377 38.927 13.552 1.00 56.79 151 ALA B C 1
ATOM 6207 O O . ALA B 1 170 ? 7.469 39.323 13.960 1.00 55.23 151 ALA B O 1
ATOM 6209 N N . ARG B 1 171 ? 6.242 38.141 12.491 1.00 59.40 152 ARG B N 1
ATOM 6210 C CA . ARG B 1 171 ? 7.350 37.942 11.574 1.00 57.01 152 ARG B CA 1
ATOM 6211 C C . ARG B 1 171 ? 7.072 38.721 10.308 1.00 63.13 152 ARG B C 1
ATOM 6212 O O . ARG B 1 171 ? 5.929 38.813 9.862 1.00 61.94 152 ARG B O 1
ATOM 6220 N N . VAL B 1 172 ? 8.122 39.294 9.736 1.00 68.51 153 VAL B N 1
ATOM 6221 C CA . VAL B 1 172 ? 7.985 40.077 8.524 1.00 71.45 153 VAL B CA 1
ATOM 6222 C C . VAL B 1 172 ? 8.944 39.595 7.445 1.00 78.19 153 VAL B C 1
ATOM 6223 O O . VAL B 1 172 ? 10.147 39.483 7.674 1.00 81.55 153 VAL B O 1
ATOM 6227 N N . GLY B 1 173 ? 8.397 39.289 6.273 1.00 77.48 154 GLY B N 1
ATOM 6228 C CA . GLY B 1 173 ? 9.212 38.981 5.117 1.00 78.64 154 GLY B CA 1
ATOM 6229 C C . GLY B 1 173 ? 9.220 40.174 4.188 1.00 83.35 154 GLY B C 1
ATOM 6230 O O . GLY B 1 173 ? 8.416 41.092 4.354 1.00 87.92 154 GLY B O 1
ATOM 6231 N N . TYR B 1 174 ? 10.130 40.171 3.219 1.00 82.29 155 TYR B N 1
ATOM 6232 C CA . TYR B 1 174 ? 10.195 41.239 2.232 1.00 77.69 155 TYR B CA 1
ATOM 6233 C C . TYR B 1 174 ? 10.368 40.636 0.845 1.00 82.63 155 TYR B C 1
ATOM 6234 O O . TYR B 1 174 ? 11.405 40.045 0.543 1.00 83.39 155 TYR B O 1
ATOM 6243 N N . ARG B 1 175 ? 9.352 40.782 0.002 1.00 87.47 156 ARG B N 1
ATOM 6244 C CA . ARG B 1 175 ? 9.434 40.300 -1.375 1.00 92.27 156 ARG B CA 1
ATOM 6245 C C . ARG B 1 175 ? 8.688 41.205 -2.351 1.00 93.52 156 ARG B C 1
ATOM 6246 O O . ARG B 1 175 ? 7.535 41.572 -2.117 1.00 92.80 156 ARG B O 1
ATOM 6254 N N . GLY B 1 176 ? 9.349 41.547 -3.452 1.00 92.66 157 GLY B N 1
ATOM 6255 C CA . GLY B 1 176 ? 8.758 42.410 -4.457 1.00 91.61 157 GLY B CA 1
ATOM 6256 C C . GLY B 1 176 ? 8.556 43.819 -3.942 1.00 89.58 157 GLY B C 1
ATOM 6257 O O . GLY B 1 176 ? 7.692 44.548 -4.425 1.00 90.09 157 GLY B O 1
ATOM 6258 N N . GLY B 1 177 ? 9.356 44.201 -2.951 1.00 86.71 158 GLY B N 1
ATOM 6259 C CA . GLY B 1 177 ? 9.293 45.540 -2.397 1.00 88.16 158 GLY B CA 1
ATOM 6260 C C . GLY B 1 177 ? 8.155 45.729 -1.413 1.00 86.76 158 GLY B C 1
ATOM 6261 O O . GLY B 1 177 ? 7.980 46.816 -0.861 1.00 85.70 158 GLY B O 1
ATOM 6262 N N . GLU B 1 178 ? 7.377 44.672 -1.200 1.00 87.09 159 GLU B N 1
ATOM 6263 C CA . GLU B 1 178 ? 6.293 44.700 -0.224 1.00 91.77 159 GLU B CA 1
ATOM 6264 C C . GLU B 1 178 ? 6.741 44.062 1.084 1.00 88.08 159 GLU B C 1
ATOM 6265 O O . GLU B 1 178 ? 7.860 43.562 1.191 1.00 89.26 159 GLU B O 1
ATOM 6271 N N . TYR B 1 179 ? 5.859 44.069 2.077 1.00 83.04 160 TYR B N 1
ATOM 6272 C CA . TYR B 1 179 ? 6.124 43.356 3.320 1.00 75.90 160 TYR B CA 1
ATOM 6273 C C . TYR B 1 179 ? 5.162 42.186 3.471 1.00 75.66 160 TYR B C 1
ATOM 6274 O O . TYR B 1 179 ? 3.969 42.309 3.190 1.00 74.28 160 TYR B O 1
ATOM 6283 N N . LEU B 1 180 ? 5.689 41.049 3.912 1.00 74.51 161 LEU B N 1
ATOM 6284 C CA . LEU B 1 180 ? 4.873 39.866 4.131 1.00 70.96 161 LEU B CA 1
ATOM 6285 C C . LEU B 1 180 ? 4.673 39.663 5.624 1.00 73.26 161 LEU B C 1
ATOM 6286 O O . LEU B 1 180 ? 5.637 39.647 6.388 1.00 79.55 161 LEU B O 1
ATOM 6291 N N . LEU B 1 181 ? 3.422 39.511 6.041 1.00 67.55 162 LEU B N 1
ATOM 6292 C CA . LEU B 1 181 ? 3.119 39.286 7.446 1.00 58.77 162 LEU B CA 1
ATOM 6293 C C . LEU B 1 181 ? 3.117 37.796 7.759 1.00 61.24 162 LEU B C 1
ATOM 6294 O O . LEU B 1 181 ? 2.496 37.007 7.046 1.00 64.69 162 LEU B O 1
ATOM 6299 N N . ASN B 1 182 ? 3.818 37.419 8.825 1.00 60.01 163 ASN B N 1
ATOM 6300 C CA . ASN B 1 182 ? 3.865 36.029 9.276 1.00 58.70 163 ASN B CA 1
ATOM 6301 C C . ASN B 1 182 ? 4.053 35.032 8.134 1.00 63.95 163 ASN B C 1
ATOM 6302 O O . ASN B 1 182 ? 3.233 34.133 7.951 1.00 70.75 163 ASN B O 1
ATOM 6307 N N . PRO B 1 183 ? 5.136 35.186 7.359 1.00 60.21 164 PRO B N 1
ATOM 6308 C CA . PRO B 1 183 ? 5.361 34.284 6.225 1.00 60.72 164 PRO B CA 1
ATOM 6309 C C . PRO B 1 183 ? 5.537 32.837 6.666 1.00 67.76 164 PRO B C 1
ATOM 6310 O O . PRO B 1 183 ? 6.025 32.591 7.767 1.00 66.55 164 PRO B O 1
ATOM 6314 N N . SER B 1 184 ? 5.141 31.896 5.814 1.00 78.14 165 SER B N 1
ATOM 6315 C CA . SER B 1 184 ? 5.382 30.480 6.062 1.00 80.33 165 SER B CA 1
ATOM 6316 C C . SER B 1 184 ? 6.856 30.189 5.820 1.00 81.20 165 SER B C 1
ATOM 6317 O O . SER B 1 184 ? 7.630 31.103 5.543 1.00 83.21 165 SER B O 1
ATOM 6320 N N . LEU B 1 185 ? 7.253 28.926 5.925 1.00 82.57 166 LEU B N 1
ATOM 6321 C CA . LEU B 1 185 ? 8.649 28.568 5.693 1.00 81.01 166 LEU B CA 1
ATOM 6322 C C . LEU B 1 185 ? 8.987 28.609 4.205 1.00 80.91 166 LEU B C 1
ATOM 6323 O O . LEU B 1 185 ? 10.045 29.102 3.813 1.00 76.14 166 LEU B O 1
ATOM 6328 N N . ASP B 1 186 ? 8.083 28.085 3.383 1.00 85.80 167 ASP B N 1
ATOM 6329 C CA . ASP B 1 186 ? 8.249 28.117 1.934 1.00 89.87 167 ASP B CA 1
ATOM 6330 C C . ASP B 1 186 ? 8.230 29.558 1.443 1.00 87.06 167 ASP B C 1
ATOM 6331 O O . ASP B 1 186 ? 9.098 29.975 0.680 1.00 93.83 167 ASP B O 1
ATOM 6336 N N . GLU B 1 187 ? 7.237 30.318 1.895 1.00 74.95 168 GLU B N 1
ATOM 6337 C CA . GLU B 1 187 ? 7.100 31.713 1.497 1.00 67.51 168 GLU B CA 1
ATOM 6338 C C . GLU B 1 187 ? 8.403 32.477 1.707 1.00 72.53 168 GLU B C 1
ATOM 6339 O O . GLU B 1 187 ? 8.759 33.346 0.909 1.00 82.57 168 GLU B O 1
ATOM 6345 N N . LEU B 1 188 ? 9.111 32.147 2.782 1.00 68.36 169 LEU B N 1
ATOM 6346 C CA . LEU B 1 188 ? 10.390 32.784 3.086 1.00 71.00 169 LEU B CA 1
ATOM 6347 C C . LEU B 1 188 ? 11.479 32.421 2.072 1.00 75.14 169 LEU B C 1
ATOM 6348 O O . LEU B 1 188 ? 12.445 33.165 1.901 1.00 81.86 169 LEU B O 1
ATOM 6353 N N . LYS B 1 189 ? 11.323 31.283 1.402 1.00 67.17 170 LYS B N 1
ATOM 6354 C CA . LYS B 1 189 ? 12.235 30.916 0.325 1.00 79.81 170 LYS B CA 1
ATOM 6355 C C . LYS B 1 189 ? 12.264 32.023 -0.726 1.00 88.70 170 LYS B C 1
ATOM 6356 O O . LYS B 1 189 ? 13.257 32.199 -1.432 1.00 90.07 170 LYS B O 1
ATOM 6362 N N . ASP B 1 190 ? 11.163 32.763 -0.825 1.00 95.82 171 ASP B N 1
ATOM 6363 C CA . ASP B 1 190 ? 11.057 33.881 -1.762 1.00 99.90 171 ASP B CA 1
ATOM 6364 C C . ASP B 1 190 ? 11.340 35.253 -1.143 1.00 95.94 171 ASP B C 1
ATOM 6365 O O . ASP B 1 190 ? 11.238 36.273 -1.823 1.00 100.98 171 ASP B O 1
ATOM 6370 N N . SER B 1 191 ? 11.689 35.284 0.140 1.00 85.69 172 SER B N 1
ATOM 6371 C CA . SER B 1 191 ? 11.894 36.554 0.831 1.00 81.40 172 SER B CA 1
ATOM 6372 C C . SER B 1 191 ? 13.366 36.885 1.057 1.00 78.85 172 SER B C 1
ATOM 6373 O O . SER B 1 191 ? 14.172 36.004 1.349 1.00 78.30 172 SER B O 1
ATOM 6376 N N . ALA B 1 192 ? 13.705 38.163 0.923 1.00 81.42 173 ALA B N 1
ATOM 6377 C CA . ALA B 1 192 ? 15.059 38.637 1.183 1.00 86.26 173 ALA B CA 1
ATOM 6378 C C . ALA B 1 192 ? 15.202 39.094 2.630 1.00 85.51 173 ALA B C 1
ATOM 6379 O O . ALA B 1 192 ? 16.280 39.510 3.055 1.00 85.30 173 ALA B O 1
ATOM 6381 N N . LEU B 1 193 ? 14.101 39.031 3.374 1.00 81.76 174 LEU B N 1
ATOM 6382 C CA . LEU B 1 193 ? 14.091 39.432 4.775 1.00 78.92 174 LEU B CA 1
ATOM 6383 C C . LEU B 1 193 ? 13.333 38.439 5.647 1.00 79.32 174 LEU B C 1
ATOM 6384 O O . LEU B 1 193 ? 12.145 38.202 5.439 1.00 79.61 174 LEU B O 1
ATOM 6389 N N . ASP B 1 194 ? 14.026 37.857 6.620 1.00 80.17 175 ASP B N 1
ATOM 6390 C CA . ASP B 1 194 ? 13.371 37.050 7.643 1.00 76.60 175 ASP B CA 1
ATOM 6391 C C . ASP B 1 194 ? 13.536 37.734 9.001 1.00 65.34 175 ASP B C 1
ATOM 6392 O O . ASP B 1 194 ? 14.616 37.709 9.591 1.00 60.61 175 ASP B O 1
ATOM 6397 N N . LEU B 1 195 ? 12.453 38.320 9.504 1.00 59.11 176 LEU B N 1
ATOM 6398 C CA . LEU B 1 195 ? 12.532 39.180 10.682 1.00 54.96 176 LEU B CA 1
ATOM 6399 C C . LEU B 1 195 ? 11.381 38.974 11.661 1.00 51.51 176 LEU B C 1
ATOM 6400 O O . LEU B 1 195 ? 10.212 39.081 11.294 1.00 55.64 176 LEU B O 1
ATOM 6405 N N . VAL B 1 196 ? 11.720 38.685 12.912 1.00 45.53 177 VAL B N 1
ATOM 6406 C CA . VAL B 1 196 ? 10.718 38.595 13.963 1.00 49.28 177 VAL B CA 1
ATOM 6407 C C . VAL B 1 196 ? 10.836 39.795 14.888 1.00 52.62 177 VAL B C 1
ATOM 6408 O O . VAL B 1 196 ? 11.907 40.067 15.428 1.00 57.20 177 VAL B O 1
ATOM 6412 N N . VAL B 1 197 ? 9.736 40.518 15.057 1.00 51.22 178 VAL B N 1
ATOM 6413 C CA . VAL B 1 197 ? 9.684 41.610 16.017 1.00 52.60 178 VAL B CA 1
ATOM 6414 C C . VAL B 1 197 ? 8.683 41.276 17.119 1.00 57.19 178 VAL B C 1
ATOM 6415 O O . VAL B 1 197 ? 7.659 40.641 16.870 1.00 58.86 178 VAL B O 1
ATOM 6419 N N . ALA B 1 198 ? 8.997 41.685 18.341 1.00 51.74 179 ALA B N 1
ATOM 6420 C CA . ALA B 1 198 ? 8.073 41.528 19.453 1.00 49.94 179 ALA B CA 1
ATOM 6421 C C . ALA B 1 198 ? 8.031 42.822 20.258 1.00 50.14 179 ALA B C 1
ATOM 6422 O O . ALA B 1 198 ? 9.067 43.442 20.516 1.00 51.75 179 ALA B O 1
ATOM 6424 N N . GLY B 1 199 ? 6.830 43.239 20.637 1.00 47.51 180 GLY B N 1
ATOM 6425 C CA . GLY B 1 199 ? 6.676 44.466 21.393 1.00 50.44 180 GLY B CA 1
ATOM 6426 C C . GLY B 1 199 ? 5.375 44.590 22.161 1.00 50.96 180 GLY B C 1
ATOM 6427 O O . GLY B 1 199 ? 4.515 43.706 22.122 1.00 48.32 180 GLY B O 1
ATOM 6428 N N . THR B 1 200 ? 5.247 45.704 22.872 1.00 47.08 181 THR B N 1
ATOM 6429 C CA . THR B 1 200 ? 4.028 46.053 23.577 1.00 49.54 181 THR B CA 1
ATOM 6430 C C . THR B 1 200 ? 3.217 46.952 22.659 1.00 49.99 181 THR B C 1
ATOM 6431 O O . THR B 1 200 ? 3.618 47.194 21.524 1.00 45.06 181 THR B O 1
ATOM 6435 N N . ARG B 1 201 ? 2.079 47.449 23.131 1.00 54.21 182 ARG B N 1
ATOM 6436 C CA . ARG B 1 201 ? 1.292 48.342 22.297 1.00 54.61 182 ARG B CA 1
ATOM 6437 C C . ARG B 1 201 ? 2.119 49.585 21.976 1.00 57.70 182 ARG B C 1
ATOM 6438 O O . ARG B 1 201 ? 2.128 50.062 20.846 1.00 60.56 182 ARG B O 1
ATOM 6446 N N . ASP B 1 202 ? 2.823 50.097 22.981 1.00 64.78 183 ASP B N 1
ATOM 6447 C CA . ASP B 1 202 ? 3.575 51.344 22.845 1.00 70.90 183 ASP B CA 1
ATOM 6448 C C . ASP B 1 202 ? 5.014 51.243 22.329 1.00 67.10 183 ASP B C 1
ATOM 6449 O O . ASP B 1 202 ? 5.578 52.248 21.900 1.00 70.37 183 ASP B O 1
ATOM 6454 N N . ALA B 1 203 ? 5.619 50.058 22.363 1.00 58.60 184 ALA B N 1
ATOM 6455 C CA . ALA B 1 203 ? 7.056 49.980 22.090 1.00 54.56 184 ALA B CA 1
ATOM 6456 C C . ALA B 1 203 ? 7.552 48.667 21.495 1.00 57.24 184 ALA B C 1
ATOM 6457 O O . ALA B 1 203 ? 7.009 47.599 21.768 1.00 67.24 184 ALA B O 1
ATOM 6459 N N . VAL B 1 204 ? 8.600 48.764 20.684 1.00 49.34 185 VAL B N 1
ATOM 6460 C CA . VAL B 1 204 ? 9.294 47.592 20.179 1.00 45.14 185 VAL B CA 1
ATOM 6461 C C . VAL B 1 204 ? 10.256 47.097 21.250 1.00 49.61 185 VAL B C 1
ATOM 6462 O O . VAL B 1 204 ? 11.068 47.866 21.769 1.00 51.42 185 VAL B O 1
ATOM 6466 N N . LEU B 1 205 ? 10.150 45.815 21.590 1.00 47.80 186 LEU B N 1
ATOM 6467 C CA . LEU B 1 205 ? 10.973 45.232 22.647 1.00 49.16 186 LEU B CA 1
ATOM 6468 C C . LEU B 1 205 ? 12.206 44.506 22.106 1.00 53.89 186 LEU B C 1
ATOM 6469 O O . LEU B 1 205 ? 13.335 44.876 22.427 1.00 58.96 186 LEU B O 1
ATOM 6482 N N . VAL B 1 207 ? 14.060 42.364 18.484 1.00 55.31 188 VAL B N 1
ATOM 6483 C CA . VAL B 1 207 ? 14.050 42.017 17.068 1.00 50.30 188 VAL B CA 1
ATOM 6484 C C . VAL B 1 207 ? 15.120 40.973 16.734 1.00 52.20 188 VAL B C 1
ATOM 6485 O O . VAL B 1 207 ? 16.258 41.072 17.187 1.00 57.25 188 VAL B O 1
ATOM 6489 N N . GLU B 1 208 ? 14.743 39.968 15.951 1.00 52.39 189 GLU B N 1
ATOM 6490 C CA . GLU B 1 208 ? 15.691 38.989 15.430 1.00 52.08 189 GLU B CA 1
ATOM 6491 C C . GLU B 1 208 ? 15.474 38.881 13.926 1.00 59.52 189 GLU B C 1
ATOM 6492 O O . GLU B 1 208 ? 14.355 38.623 13.483 1.00 59.36 189 GLU B O 1
ATOM 6498 N N . SER B 1 209 ? 16.525 39.093 13.137 1.00 65.35 190 SER B N 1
ATOM 6499 C CA . SER B 1 209 ? 16.376 39.024 11.685 1.00 69.65 190 SER B CA 1
ATOM 6500 C C . SER B 1 209 ? 17.634 38.644 10.905 1.00 74.31 190 SER B C 1
ATOM 6501 O O . SER B 1 209 ? 18.751 39.002 11.279 1.00 76.29 190 SER B O 1
ATOM 6504 N N . GLU B 1 210 ? 17.432 37.928 9.805 1.00 76.47 191 GLU B N 1
ATOM 6505 C CA . GLU B 1 210 ? 18.460 37.776 8.786 1.00 78.33 191 GLU B CA 1
ATOM 6506 C C . GLU B 1 210 ? 17.909 38.363 7.497 1.00 74.84 191 GLU B C 1
ATOM 6507 O O . GLU B 1 210 ? 16.697 38.375 7.279 1.00 65.97 191 GLU B O 1
ATOM 6513 N N . ALA B 1 211 ? 18.795 38.874 6.655 1.00 79.01 192 ALA B N 1
ATOM 6514 C CA . ALA B 1 211 ? 18.376 39.496 5.409 1.00 78.06 192 ALA B CA 1
ATOM 6515 C C . ALA B 1 211 ? 19.528 39.474 4.422 1.00 82.20 192 ALA B C 1
ATOM 6516 O O . ALA B 1 211 ? 20.680 39.297 4.816 1.00 82.79 192 ALA B O 1
ATOM 6518 N N . GLN B 1 212 ? 19.238 39.656 3.140 1.00 86.11 193 GLN B N 1
ATOM 6519 C CA . GLN B 1 212 ? 20.336 39.738 2.196 1.00 91.44 193 GLN B CA 1
ATOM 6520 C C . GLN B 1 212 ? 20.584 41.201 1.861 1.00 91.25 193 GLN B C 1
ATOM 6521 O O . GLN B 1 212 ? 19.911 41.793 1.015 1.00 84.70 193 GLN B O 1
ATOM 6527 N N . GLU B 1 213 ? 21.598 41.754 2.516 1.00 91.75 194 GLU B N 1
ATOM 6528 C CA . GLU B 1 213 ? 22.118 43.082 2.223 1.00 91.58 194 GLU B CA 1
ATOM 6529 C C . GLU B 1 213 ? 21.052 44.149 1.947 1.00 93.43 194 GLU B C 1
ATOM 6530 O O . GLU B 1 213 ? 21.257 45.026 1.111 1.00 103.30 194 GLU B O 1
ATOM 6536 N N . LEU B 1 214 ? 19.931 44.098 2.663 1.00 82.89 195 LEU B N 1
ATOM 6537 C CA . LEU B 1 214 ? 18.898 45.116 2.491 1.00 78.65 195 LEU B CA 1
ATOM 6538 C C . LEU B 1 214 ? 19.325 46.398 3.190 1.00 79.87 195 LEU B C 1
ATOM 6539 O O . LEU B 1 214 ? 20.104 46.356 4.140 1.00 77.94 195 LEU B O 1
ATOM 6544 N N . PRO B 1 215 ? 18.835 47.549 2.707 1.00 87.35 196 PRO B N 1
ATOM 6545 C CA . PRO B 1 215 ? 19.228 48.833 3.294 1.00 88.19 196 PRO B CA 1
ATOM 6546 C C . PRO B 1 215 ? 18.522 49.107 4.619 1.00 81.94 196 PRO B C 1
ATOM 6547 O O . PRO B 1 215 ? 17.441 48.576 4.876 1.00 77.87 196 PRO B O 1
ATOM 6551 N N . GLU B 1 216 ? 19.148 49.933 5.450 1.00 77.39 197 GLU B N 1
ATOM 6552 C CA . GLU B 1 216 ? 18.597 50.287 6.748 1.00 73.80 197 GLU B CA 1
ATOM 6553 C C . GLU B 1 216 ? 17.145 50.750 6.632 1.00 74.12 197 GLU B C 1
ATOM 6554 O O . GLU B 1 216 ? 16.307 50.402 7.461 1.00 71.15 197 GLU B O 1
ATOM 6560 N N . SER B 1 217 ? 16.853 51.525 5.592 1.00 80.95 198 SER B N 1
ATOM 6561 C CA . SER B 1 217 ? 15.508 52.041 5.365 1.00 81.26 198 SER B CA 1
ATOM 6562 C C . SER B 1 217 ? 14.489 50.912 5.261 1.00 80.63 198 SER B C 1
ATOM 6563 O O . SER B 1 217 ? 13.327 51.078 5.627 1.00 78.74 198 SER B O 1
ATOM 6566 N N . VAL B 1 218 ? 14.927 49.770 4.742 1.00 79.84 199 VAL B N 1
ATOM 6567 C CA . VAL B 1 218 ? 14.053 48.612 4.602 1.00 76.42 199 VAL B CA 1
ATOM 6568 C C . VAL B 1 218 ? 13.913 47.852 5.915 1.00 76.55 199 VAL B C 1
ATOM 6569 O O . VAL B 1 218 ? 12.817 47.432 6.286 1.00 78.10 199 VAL B O 1
ATOM 6581 N N . LEU B 1 220 ? 14.278 48.973 9.042 1.00 68.87 201 LEU B N 1
ATOM 6582 C CA . LEU B 1 220 ? 13.481 49.761 9.973 1.00 64.35 201 LEU B CA 1
ATOM 6583 C C . LEU B 1 220 ? 12.002 49.693 9.625 1.00 71.10 201 LEU B C 1
ATOM 6584 O O . LEU B 1 220 ? 11.169 49.361 10.469 1.00 70.76 201 LEU B O 1
ATOM 6589 N N . GLY B 1 221 ? 11.682 50.010 8.375 1.00 76.34 202 GLY B N 1
ATOM 6590 C CA . GLY B 1 221 ? 10.311 49.957 7.902 1.00 78.87 202 GLY B CA 1
ATOM 6591 C C . GLY B 1 221 ? 9.681 48.602 8.154 1.00 80.66 202 GLY B C 1
ATOM 6592 O O . GLY B 1 221 ? 8.468 48.490 8.328 1.00 81.65 202 GLY B O 1
ATOM 6593 N N . ALA B 1 222 ? 10.514 47.567 8.177 1.00 79.53 203 ALA B N 1
ATOM 6594 C CA . ALA B 1 222 ? 10.047 46.212 8.432 1.00 77.38 203 ALA B CA 1
ATOM 6595 C C . ALA B 1 222 ? 9.738 46.004 9.913 1.00 74.12 203 ALA B C 1
ATOM 6596 O O . ALA B 1 222 ? 8.768 45.333 10.263 1.00 76.31 203 ALA B O 1
ATOM 6598 N N . VAL B 1 223 ? 10.570 46.576 10.778 1.00 69.52 204 VAL B N 1
ATOM 6599 C CA . VAL B 1 223 ? 10.319 46.527 12.214 1.00 64.58 204 VAL B CA 1
ATOM 6600 C C . VAL B 1 223 ? 9.027 47.263 12.533 1.00 64.13 204 VAL B C 1
ATOM 6601 O O . VAL B 1 223 ? 8.192 46.777 13.293 1.00 57.51 204 VAL B O 1
ATOM 6605 N N . LEU B 1 224 ? 8.871 48.440 11.939 1.00 69.29 205 LEU B N 1
ATOM 6606 C CA . LEU B 1 224 ? 7.665 49.235 12.124 1.00 66.17 205 LEU B CA 1
ATOM 6607 C C . LEU B 1 224 ? 6.433 48.516 11.578 1.00 67.02 205 LEU B C 1
ATOM 6608 O O . LEU B 1 224 ? 5.376 48.521 12.209 1.00 67.97 205 LEU B O 1
ATOM 6613 N N . HIS B 1 225 ? 6.574 47.892 10.411 1.00 59.81 206 HIS B N 1
ATOM 6614 C CA . HIS B 1 225 ? 5.451 47.214 9.777 1.00 63.74 206 HIS B CA 1
ATOM 6615 C C . HIS B 1 225 ? 4.869 46.163 10.704 1.00 67.62 206 HIS B C 1
ATOM 6616 O O . HIS B 1 225 ? 3.658 46.102 10.907 1.00 71.23 206 HIS B O 1
ATOM 6623 N N . GLY B 1 226 ? 5.741 45.334 11.264 1.00 68.20 207 GLY B N 1
ATOM 6624 C CA . GLY B 1 226 ? 5.320 44.296 12.183 1.00 68.62 207 GLY B CA 1
ATOM 6625 C C . GLY B 1 226 ? 4.787 44.858 13.486 1.00 66.76 207 GLY B C 1
ATOM 6626 O O . GLY B 1 226 ? 3.830 44.330 14.051 1.00 61.23 207 GLY B O 1
ATOM 6627 N N . HIS B 1 227 ? 5.406 45.931 13.968 1.00 68.64 208 HIS B N 1
ATOM 6628 C CA . HIS B 1 227 ? 4.972 46.555 15.213 1.00 60.39 208 HIS B CA 1
ATOM 6629 C C . HIS B 1 227 ? 3.558 47.109 15.084 1.00 67.03 208 HIS B C 1
ATOM 6630 O O . HIS B 1 227 ? 2.814 47.169 16.061 1.00 69.80 208 HIS B O 1
ATOM 6637 N N . GLN B 1 228 ? 3.194 47.523 13.876 1.00 72.00 209 GLN B N 1
ATOM 6638 C CA . GLN B 1 228 ? 1.826 47.941 13.603 1.00 76.55 209 GLN B CA 1
ATOM 6639 C C . GLN B 1 228 ? 0.922 46.722 13.468 1.00 74.09 209 GLN B C 1
ATOM 6640 O O . GLN B 1 228 ? -0.157 46.661 14.056 1.00 73.37 209 GLN B O 1
ATOM 6646 N N . ALA B 1 229 ? 1.384 45.749 12.691 1.00 70.23 210 ALA B N 1
ATOM 6647 C CA . ALA B 1 229 ? 0.611 44.550 12.392 1.00 6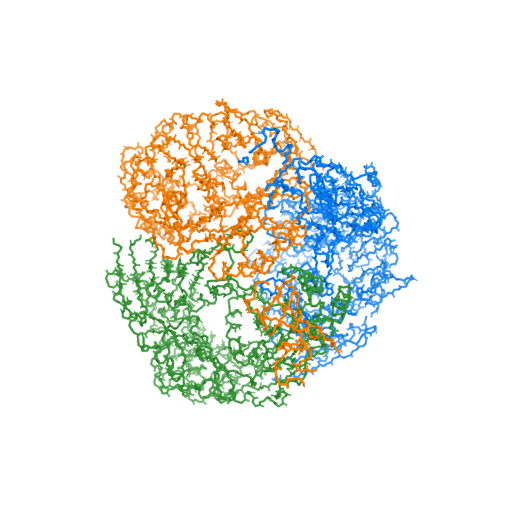1.85 210 ALA B CA 1
ATOM 6648 C C . ALA B 1 229 ? 0.168 43.811 13.649 1.00 63.77 210 ALA B C 1
ATOM 6649 O O . ALA B 1 229 ? -0.959 43.327 13.725 1.00 65.97 210 ALA B O 1
ATOM 6659 N N . GLN B 1 231 ? -0.444 44.827 16.613 1.00 70.20 212 GLN B N 1
ATOM 6660 C CA . GLN B 1 231 ? -1.334 45.549 17.519 1.00 64.37 212 GLN B CA 1
ATOM 6661 C C . GLN B 1 231 ? -2.681 44.851 17.679 1.00 67.09 212 GLN B C 1
ATOM 6662 O O . GLN B 1 231 ? -3.224 44.783 18.782 1.00 71.45 212 GLN B O 1
ATOM 6668 N N . VAL B 1 232 ? -3.213 44.332 16.576 1.00 62.55 213 VAL B N 1
ATOM 6669 C CA . VAL B 1 232 ? -4.456 43.568 16.605 1.00 59.94 213 VAL B CA 1
ATOM 6670 C C . VAL B 1 232 ? -4.397 42.423 17.611 1.00 62.66 213 VAL B C 1
ATOM 6671 O O . VAL B 1 232 ? -5.366 42.160 18.323 1.00 71.31 213 VAL B O 1
ATOM 6675 N N . ALA B 1 233 ? -3.256 41.747 17.669 1.00 56.74 214 ALA B N 1
ATOM 6676 C CA . ALA B 1 233 ? -3.079 40.632 18.591 1.00 55.26 214 ALA B CA 1
ATOM 6677 C C . ALA B 1 233 ? -2.903 41.113 20.034 1.00 61.66 214 ALA B C 1
ATOM 6678 O O . ALA B 1 233 ? -3.455 40.529 20.966 1.00 63.27 214 ALA B O 1
ATOM 6680 N N . ILE B 1 234 ? -2.130 42.178 20.216 1.00 61.49 215 ILE B N 1
ATOM 6681 C CA . ILE B 1 234 ? -1.949 42.754 21.543 1.00 57.75 215 ILE B CA 1
ATOM 6682 C C . ILE B 1 234 ? -3.282 43.230 22.113 1.00 57.40 215 ILE B C 1
ATOM 6683 O O . ILE B 1 234 ? -3.511 43.150 23.317 1.00 59.58 215 ILE B O 1
ATOM 6688 N N . GLN B 1 235 ? -4.166 43.709 21.244 1.00 56.64 216 GLN B N 1
ATOM 6689 C CA . GLN B 1 235 ? -5.511 44.078 21.667 1.00 58.44 216 GLN B CA 1
ATOM 6690 C C . GLN B 1 235 ? -6.269 42.832 22.097 1.00 60.13 216 GLN B C 1
ATOM 6691 O O . GLN B 1 235 ? -6.867 42.794 23.175 1.00 63.18 216 GLN B O 1
ATOM 6697 N N . ALA B 1 236 ? -6.237 41.811 21.246 1.00 51.36 217 ALA B N 1
ATOM 6698 C CA . ALA B 1 236 ? -6.962 40.576 21.506 1.00 50.64 217 ALA B CA 1
ATOM 6699 C C . ALA B 1 236 ? -6.501 39.934 22.814 1.00 56.49 217 ALA B C 1
ATOM 6700 O O . ALA B 1 236 ? -7.309 39.643 23.698 1.00 54.11 217 ALA B O 1
ATOM 6702 N N . ILE B 1 237 ? -5.196 39.713 22.926 1.00 55.66 218 ILE B N 1
ATOM 6703 C CA . ILE B 1 237 ? -4.617 39.171 24.143 1.00 53.23 218 ILE B CA 1
ATOM 6704 C C . ILE B 1 237 ? -5.038 40.012 25.344 1.00 55.51 218 ILE B C 1
ATOM 6705 O O . ILE B 1 237 ? -5.361 39.482 26.407 1.00 49.06 218 ILE B O 1
ATOM 6710 N N . ALA B 1 238 ? -5.042 41.328 25.161 1.00 57.69 219 ALA B N 1
ATOM 6711 C CA . ALA B 1 238 ? -5.385 42.250 26.237 1.00 51.20 219 ALA B CA 1
ATOM 6712 C C . ALA B 1 238 ? -6.813 42.055 26.730 1.00 59.97 219 ALA B C 1
ATOM 6713 O O . ALA B 1 238 ? -7.066 42.059 27.933 1.00 69.76 219 ALA B O 1
ATOM 6715 N N . GLU B 1 239 ? -7.748 41.889 25.802 1.00 61.45 220 GLU B N 1
ATOM 6716 C CA . GLU B 1 239 ? -9.146 41.696 26.173 1.00 65.68 220 GLU B CA 1
ATOM 6717 C C . GLU B 1 239 ? -9.417 40.265 26.632 1.00 66.85 220 GLU B C 1
ATOM 6718 O O . GLU B 1 239 ? -10.271 40.030 27.486 1.00 68.28 220 GLU B O 1
ATOM 6724 N N . PHE B 1 240 ? -8.690 39.310 26.060 1.00 66.23 221 PHE B N 1
ATOM 6725 C CA . PHE B 1 240 ? -8.749 37.937 26.539 1.00 59.32 221 PHE B CA 1
ATOM 6726 C C . PHE B 1 240 ? -8.455 37.956 28.032 1.00 56.02 221 PHE B C 1
ATOM 6727 O O . PHE B 1 240 ? -9.141 37.316 28.828 1.00 58.69 221 PHE B O 1
ATOM 6735 N N . ILE B 1 241 ? -7.431 38.717 28.401 1.00 52.20 222 ILE B N 1
ATOM 6736 C CA . ILE B 1 241 ? -7.016 38.837 29.791 1.00 47.92 222 ILE B CA 1
ATOM 6737 C C . ILE B 1 241 ? -8.097 39.520 30.629 1.00 51.24 222 ILE B C 1
ATOM 6738 O O . ILE B 1 241 ? -8.256 39.220 31.810 1.00 46.29 222 ILE B O 1
ATOM 6743 N N . GLN B 1 242 ? -8.845 40.432 30.016 1.00 59.77 223 GLN B N 1
ATOM 6744 C CA . GLN B 1 242 ? -9.970 41.060 30.702 1.00 65.54 223 GLN B CA 1
ATOM 6745 C C . GLN B 1 242 ? -11.033 40.030 31.079 1.00 65.06 223 GLN B C 1
ATOM 6746 O O . GLN B 1 242 ? -11.427 39.940 32.241 1.00 61.82 223 GLN B O 1
ATOM 6752 N N . GLU B 1 243 ? -11.497 39.257 30.096 1.00 63.52 224 GLU B N 1
ATOM 6753 C CA . GLU B 1 243 ? -12.567 38.291 30.333 1.00 60.43 224 GLU B CA 1
ATOM 6754 C C . GLU B 1 243 ? -12.142 37.227 31.332 1.00 59.57 224 GLU B C 1
ATOM 6755 O O . GLU B 1 243 ? -12.745 37.074 32.392 1.00 67.63 224 GLU B O 1
ATOM 6761 N N . ALA B 1 244 ? -11.087 36.498 30.982 1.00 52.62 225 ALA B N 1
ATOM 6762 C CA . ALA B 1 244 ? -10.693 35.300 31.715 1.00 52.47 225 ALA B CA 1
ATOM 6763 C C . ALA B 1 244 ? -9.578 35.520 32.729 1.00 48.12 225 ALA B C 1
ATOM 6764 O O . ALA B 1 244 ? -9.195 34.597 33.445 1.00 49.44 225 ALA B O 1
ATOM 6766 N N . GLY B 1 245 ? -9.050 36.734 32.786 1.00 74.11 226 GLY B N 1
ATOM 6767 C CA . GLY B 1 245 ? -7.908 37.007 33.635 1.00 55.12 226 GLY B CA 1
ATOM 6768 C C . GLY B 1 245 ? -8.164 36.766 35.108 1.00 66.36 226 GLY B C 1
ATOM 6769 O O . GLY B 1 245 ? -9.242 37.064 35.622 1.00 67.29 226 GLY B O 1
ATOM 6770 N N . GLY B 1 246 ? -7.161 36.232 35.794 1.00 67.65 227 GLY B N 1
ATOM 6771 C CA . GLY B 1 246 ? -7.253 36.018 37.225 1.00 68.74 227 GLY B CA 1
ATOM 6772 C C . GLY B 1 246 ? -7.081 37.328 37.964 1.00 70.41 227 GLY B C 1
ATOM 6773 O O . GLY B 1 246 ? -7.234 38.399 37.381 1.00 73.46 227 GLY B O 1
ATOM 6774 N N . ALA B 1 247 ? -6.769 37.249 39.251 1.00 69.29 228 ALA B N 1
ATOM 6775 C CA . ALA B 1 247 ? -6.546 38.449 40.044 1.00 68.21 228 ALA B CA 1
ATOM 6776 C C . ALA B 1 247 ? -5.074 38.835 40.013 1.00 68.31 228 ALA B C 1
ATOM 6777 O O . ALA B 1 247 ? -4.200 37.976 40.104 1.00 74.21 228 ALA B O 1
ATOM 6779 N N . LYS B 1 248 ? -4.803 40.127 39.878 1.00 63.66 229 LYS B N 1
ATOM 6780 C CA . LYS B 1 248 ? -3.429 40.608 39.857 1.00 62.56 229 LYS B CA 1
ATOM 6781 C C . LYS B 1 248 ? -2.757 40.357 41.194 1.00 60.50 229 LYS B C 1
ATOM 6782 O O . LYS B 1 248 ? -3.293 40.703 42.244 1.00 63.02 229 LYS B O 1
ATOM 6788 N N . TRP B 1 249 ? -1.586 39.738 41.152 1.00 56.97 230 TRP B N 1
ATOM 6789 C CA . TRP B 1 249 ? -0.806 39.523 42.356 1.00 56.26 230 TRP B CA 1
ATOM 6790 C C . TRP B 1 249 ? -0.561 40.851 43.044 1.00 61.48 230 TRP B C 1
ATOM 6791 O O . TRP B 1 249 ? -0.167 41.821 42.400 1.00 65.41 230 TRP B O 1
ATOM 6802 N N . GLU B 1 250 ? -0.781 40.904 44.352 1.00 64.83 231 GLU B N 1
ATOM 6803 C CA . GLU B 1 250 ? -0.313 42.053 45.102 1.00 63.35 231 GLU B CA 1
ATOM 6804 C C . GLU B 1 250 ? 1.172 41.817 45.320 1.00 59.38 231 GLU B C 1
ATOM 6805 O O . GLU B 1 250 ? 1.565 40.842 45.958 1.00 64.18 231 GLU B O 1
ATOM 6811 N N . TRP B 1 251 ? 2.001 42.695 44.771 1.00 49.62 232 TRP B N 1
ATOM 6812 C CA . TRP B 1 251 ? 3.443 42.530 44.877 1.00 50.22 232 TRP B CA 1
ATOM 6813 C C . TRP B 1 251 ? 4.176 43.855 44.822 1.00 58.53 232 TRP B C 1
ATOM 6814 O O . TRP B 1 251 ? 3.781 44.756 44.087 1.00 65.03 232 TRP B O 1
ATOM 6825 N N . GLU B 1 252 ? 5.262 43.964 45.580 1.00 62.42 233 GLU B N 1
ATOM 6826 C CA . GLU B 1 252 ? 6.102 45.156 45.523 1.00 61.22 233 GLU B CA 1
ATOM 6827 C C . GLU B 1 252 ? 7.584 44.819 45.600 1.00 61.94 233 GLU B C 1
ATOM 6828 O O . GLU B 1 252 ? 7.972 43.840 46.241 1.00 62.46 233 GLU B O 1
ATOM 6834 N N . PRO B 1 253 ? 8.416 45.638 44.938 1.00 59.04 234 PRO B N 1
ATOM 6835 C CA . PRO B 1 253 ? 9.868 45.451 44.886 1.00 57.00 234 PRO B CA 1
ATOM 6836 C C . PRO B 1 253 ? 10.446 45.521 46.288 1.00 58.21 234 PRO B C 1
ATOM 6837 O O . PRO B 1 253 ? 9.782 46.025 47.193 1.00 61.47 234 PRO B O 1
ATOM 6841 N N . PRO B 1 254 ? 11.664 44.999 46.477 1.00 58.70 235 PRO B N 1
ATOM 6842 C CA . PRO B 1 254 ? 12.328 45.164 47.769 1.00 57.75 235 PRO B CA 1
ATOM 6843 C C . PRO B 1 254 ? 12.499 46.648 48.051 1.00 53.70 235 PRO B C 1
ATOM 6844 O O . PRO B 1 254 ? 12.807 47.414 47.135 1.00 58.29 235 PRO B O 1
ATOM 6848 N N . THR B 1 255 ? 12.306 47.049 49.300 1.00 37.79 236 THR B N 1
ATOM 6849 C CA . THR B 1 255 ? 12.386 48.457 49.665 1.00 38.29 236 THR B CA 1
ATOM 6850 C C . THR B 1 255 ? 13.808 48.902 49.997 1.00 41.08 236 THR B C 1
ATOM 6851 O O . THR B 1 255 ? 14.575 48.160 50.605 1.00 42.41 236 THR B O 1
ATOM 6855 N N . VAL B 1 256 ? 14.151 50.118 49.590 1.00 39.81 237 VAL B N 1
ATOM 6856 C CA . VAL B 1 256 ? 15.413 50.731 49.984 1.00 43.97 237 VAL B CA 1
ATOM 6857 C C . VAL B 1 256 ? 15.195 51.838 51.018 1.00 42.86 237 VAL B C 1
ATOM 6858 O O . VAL B 1 256 ? 14.345 52.712 50.838 1.00 41.83 237 VAL B O 1
ATOM 6862 N N . ASN B 1 257 ? 15.973 51.803 52.096 1.00 40.53 238 ASN B N 1
ATOM 6863 C CA . ASN B 1 257 ? 15.914 52.847 53.110 1.00 43.74 238 ASN B CA 1
ATOM 6864 C C . ASN B 1 257 ? 16.894 53.952 52.746 1.00 43.99 238 ASN B C 1
ATOM 6865 O O . ASN B 1 257 ? 18.106 53.740 52.741 1.00 46.33 238 ASN B O 1
ATOM 6870 N N . THR B 1 258 ? 16.365 55.135 52.450 1.00 37.58 239 THR B N 1
ATOM 6871 C CA . THR B 1 258 ? 17.188 56.217 51.914 1.00 39.88 239 THR B CA 1
ATOM 6872 C C . THR B 1 258 ? 18.273 56.678 52.882 1.00 39.17 239 THR B C 1
ATOM 6873 O O . THR B 1 258 ? 19.248 57.307 52.477 1.00 41.05 239 THR B O 1
ATOM 6877 N N . ALA B 1 259 ? 18.107 56.368 54.162 1.00 35.10 240 ALA B N 1
ATOM 6878 C CA . ALA B 1 259 ? 19.147 56.666 55.132 1.00 34.62 240 ALA B CA 1
ATOM 6879 C C . ALA B 1 259 ? 20.414 55.935 54.720 1.00 45.46 240 ALA B C 1
ATOM 6880 O O . ALA B 1 259 ? 21.494 56.519 54.664 1.00 49.99 240 ALA B O 1
ATOM 6882 N N . LEU B 1 260 ? 20.262 54.647 54.428 1.00 49.80 241 LEU B N 1
ATOM 6883 C CA . LEU B 1 260 ? 21.364 53.801 53.986 1.00 51.12 241 LEU B CA 1
ATOM 6884 C C . LEU B 1 260 ? 21.884 54.250 52.624 1.00 53.14 241 LEU B C 1
ATOM 6885 O O . LEU B 1 260 ? 23.086 54.234 52.372 1.00 54.45 241 LEU B O 1
ATOM 6890 N N . GLU B 1 261 ? 20.966 54.645 51.748 1.00 47.24 242 GLU B N 1
ATOM 6891 C CA . GLU B 1 261 ? 21.320 55.098 50.410 1.00 44.15 242 GLU B CA 1
ATOM 6892 C C . GLU B 1 261 ? 22.277 56.280 50.480 1.00 52.53 242 GLU B C 1
ATOM 6893 O O . GLU B 1 261 ? 23.363 56.252 49.899 1.00 63.89 242 GLU B O 1
ATOM 6899 N N . LYS B 1 262 ? 21.862 57.320 51.195 1.00 42.76 243 LYS B N 1
ATOM 6900 C CA . LYS B 1 262 ? 22.702 58.488 51.407 1.00 41.37 243 LYS B CA 1
ATOM 6901 C C . LYS B 1 262 ? 24.070 58.034 51.884 1.00 45.83 243 LYS B C 1
ATOM 6902 O O . LYS B 1 262 ? 25.102 58.442 51.355 1.00 52.93 243 LYS B O 1
ATOM 6908 N N . TRP B 1 263 ? 24.058 57.165 52.885 1.00 44.01 244 TRP B N 1
ATOM 6909 C CA . TRP B 1 263 ? 25.274 56.629 53.470 1.00 47.47 244 TRP B CA 1
ATOM 6910 C C . TRP B 1 263 ? 26.165 56.004 52.402 1.00 51.03 244 TRP B C 1
ATOM 6911 O O . TRP B 1 263 ? 27.353 56.306 52.320 1.00 55.51 244 TRP B O 1
ATOM 6922 N N . VAL B 1 264 ? 25.585 55.138 51.578 1.00 51.21 245 VAL B N 1
ATOM 6923 C CA . VAL B 1 264 ? 26.344 54.452 50.541 1.00 52.42 245 VAL B CA 1
ATOM 6924 C C . VAL B 1 264 ? 26.860 55.421 49.485 1.00 57.57 245 VAL B C 1
ATOM 6925 O O . VAL B 1 264 ? 27.974 55.267 48.981 1.00 61.89 245 VAL B O 1
ATOM 6929 N N . VAL B 1 265 ? 26.052 56.422 49.151 1.00 49.58 246 VAL B N 1
ATOM 6930 C CA . VAL B 1 265 ? 26.451 57.400 48.146 1.00 49.49 246 VAL B CA 1
ATOM 6931 C C . VAL B 1 265 ? 27.628 58.253 48.620 1.00 55.81 246 VAL B C 1
ATOM 6932 O O . VAL B 1 265 ? 28.611 58.420 47.899 1.00 58.11 246 VAL B O 1
ATOM 6936 N N . GLU B 1 266 ? 27.528 58.790 49.830 1.00 57.12 247 GLU B N 1
ATOM 6937 C CA . GLU B 1 266 ? 28.603 59.607 50.380 1.00 63.06 247 GLU B CA 1
ATOM 6938 C C . GLU B 1 266 ? 29.912 58.823 50.430 1.00 60.69 247 GLU B C 1
ATOM 6939 O O . GLU B 1 266 ? 30.985 59.366 50.168 1.00 62.98 247 GLU B O 1
ATOM 6945 N N . LYS B 1 267 ? 29.821 57.542 50.762 1.00 61.30 248 LYS B N 1
ATOM 6946 C CA . LYS B 1 267 ? 31.014 56.714 50.887 1.00 70.26 248 LYS B CA 1
ATOM 6947 C C . LYS B 1 267 ? 31.587 56.249 49.533 1.00 63.55 248 LYS B C 1
ATOM 6948 O O . LYS B 1 267 ? 32.797 56.329 49.311 1.00 57.76 248 LYS B O 1
ATOM 6954 N N . SER B 1 268 ? 30.729 55.751 48.641 1.00 58.88 249 SER B N 1
ATOM 6955 C CA . SER B 1 268 ? 31.202 55.180 47.376 1.00 58.22 249 SER B CA 1
ATOM 6956 C C . SER B 1 268 ? 31.129 56.023 46.091 1.00 55.30 249 SER B C 1
ATOM 6957 O O . SER B 1 268 ? 31.654 55.604 45.060 1.00 61.73 249 SER B O 1
ATOM 6960 N N . GLU B 1 269 ? 30.515 57.199 46.127 1.00 52.88 250 GLU B N 1
ATOM 6961 C CA . GLU B 1 269 ? 30.278 57.919 44.870 1.00 54.40 250 GLU B CA 1
ATOM 6962 C C . GLU B 1 269 ? 31.560 58.403 44.199 1.00 55.10 250 GLU B C 1
ATOM 6963 O O . GLU B 1 269 ? 31.816 58.098 43.035 1.00 54.33 250 GLU B O 1
ATOM 6969 N N . ALA B 1 270 ? 32.355 59.166 44.936 1.00 55.88 251 ALA B N 1
ATOM 6970 C CA . ALA B 1 270 ? 33.623 59.654 44.419 1.00 61.73 251 ALA B CA 1
ATOM 6971 C C . ALA B 1 270 ? 34.487 58.505 43.887 1.00 59.25 251 ALA B C 1
ATOM 6972 O O . ALA B 1 270 ? 34.979 58.567 42.761 1.00 59.91 251 ALA B O 1
ATOM 6974 N N . PRO B 1 271 ? 34.673 57.449 44.697 1.00 51.95 252 PRO B N 1
ATOM 6975 C CA . PRO B 1 271 ? 35.418 56.272 44.245 1.00 56.72 252 PRO B CA 1
ATOM 6976 C C . PRO B 1 271 ? 34.848 55.626 42.984 1.00 59.26 252 PRO B C 1
ATOM 6977 O O . PRO B 1 271 ? 35.625 55.265 42.100 1.00 63.90 252 PRO B O 1
ATOM 6981 N N . LEU B 1 272 ? 33.529 55.474 42.900 1.00 57.30 253 LEU B N 1
ATOM 6982 C CA . LEU B 1 272 ? 32.919 54.896 41.704 1.00 54.92 253 LEU B CA 1
ATOM 6983 C C . LEU B 1 272 ? 33.151 55.780 40.486 1.00 55.07 253 LEU B C 1
ATOM 6984 O O . LEU B 1 272 ? 33.454 55.288 39.402 1.00 50.14 253 LEU B O 1
ATOM 6989 N N . LYS B 1 273 ? 33.017 57.087 40.676 1.00 56.65 254 LYS B N 1
ATOM 6990 C CA . LYS B 1 273 ? 33.231 58.046 39.599 1.00 60.44 254 LYS B CA 1
ATOM 6991 C C . LYS B 1 273 ? 34.567 57.834 38.880 1.00 72.05 254 LYS B C 1
ATOM 6992 O O . LYS B 1 273 ? 34.609 57.798 37.651 1.00 84.22 254 LYS B O 1
ATOM 6998 N N . LYS B 1 274 ? 35.648 57.690 39.645 1.00 70.27 255 LYS B N 1
ATOM 6999 C CA . LYS B 1 274 ? 36.963 57.395 39.079 1.00 74.29 255 LYS B CA 1
ATOM 7000 C C . LYS B 1 274 ? 37.051 55.936 38.675 1.00 73.18 255 LYS B C 1
ATOM 7001 O O . LYS B 1 274 ? 37.531 55.598 37.592 1.00 80.97 255 LYS B O 1
ATOM 7007 N N . ALA B 1 275 ? 36.588 55.065 39.561 1.00 64.27 256 ALA B N 1
ATOM 7008 C CA . ALA B 1 275 ? 36.654 53.640 39.303 1.00 58.14 256 ALA B CA 1
ATOM 7009 C C . ALA B 1 275 ? 36.103 53.398 37.909 1.00 60.10 256 ALA B C 1
ATOM 7010 O O . ALA B 1 275 ? 36.569 52.514 37.188 1.00 64.40 256 ALA B O 1
ATOM 7012 N N . TYR B 1 276 ? 35.115 54.201 37.527 1.00 54.84 257 TYR B N 1
ATOM 7013 C CA . TYR B 1 276 ? 34.550 54.109 36.189 1.00 49.45 257 TYR B CA 1
ATOM 7014 C C . TYR B 1 276 ? 35.326 54.923 35.158 1.00 57.68 257 TYR B C 1
ATOM 7015 O O . TYR B 1 276 ? 34.952 54.965 33.990 1.00 63.05 257 TYR B O 1
ATOM 7024 N N . GLN B 1 277 ? 36.403 55.572 35.591 1.00 63.08 258 GLN B N 1
ATOM 7025 C CA . GLN B 1 277 ? 37.310 56.240 34.659 1.00 64.34 258 GLN B CA 1
ATOM 7026 C C . GLN B 1 277 ? 38.515 55.370 34.308 1.00 64.30 258 GLN B C 1
ATOM 7027 O O . GLN B 1 277 ? 39.407 55.796 33.572 1.00 64.91 258 GLN B O 1
ATOM 7033 N N . ILE B 1 278 ? 38.544 54.154 34.844 1.00 60.77 259 ILE B N 1
ATOM 7034 C CA . ILE B 1 278 ? 39.613 53.217 34.527 1.00 65.20 259 ILE B CA 1
ATOM 7035 C C . ILE B 1 278 ? 39.338 52.567 33.176 1.00 76.67 259 ILE B C 1
ATOM 7036 O O . ILE B 1 278 ? 38.324 51.897 32.990 1.00 78.57 259 ILE B O 1
ATOM 7041 N N . GLN B 1 279 ? 40.255 52.768 32.237 1.00 87.46 260 GLN B N 1
ATOM 7042 C CA . GLN B 1 279 ? 40.069 52.316 30.865 1.00 92.89 260 GLN B CA 1
ATOM 7043 C C . GLN B 1 279 ? 40.072 50.795 30.764 1.00 91.27 260 GLN B C 1
ATOM 7044 O O . GLN B 1 279 ? 39.149 50.194 30.214 1.00 90.45 260 GLN B O 1
ATOM 7050 N N . GLU B 1 280 ? 41.121 50.181 31.302 1.00 93.34 261 GLU B N 1
ATOM 7051 C CA . GLU B 1 280 ? 41.300 48.734 31.237 1.00 92.25 261 GLU B CA 1
ATOM 7052 C C . GLU B 1 280 ? 40.224 48.029 32.064 1.00 85.65 261 GLU B C 1
ATOM 7053 O O . GLU B 1 280 ? 40.035 48.343 33.239 1.00 88.72 261 GLU B O 1
ATOM 7059 N N . LYS B 1 281 ? 39.524 47.076 31.455 1.00 76.42 262 LYS B N 1
ATOM 7060 C CA . LYS B 1 281 ? 38.379 46.444 32.111 1.00 71.53 262 LYS B CA 1
ATOM 7061 C C . LYS B 1 281 ? 38.687 45.769 33.452 1.00 73.72 262 LYS B C 1
ATOM 7062 O O . LYS B 1 281 ? 38.061 46.081 34.467 1.00 79.59 262 LYS B O 1
ATOM 7068 N N . THR B 1 282 ? 39.630 44.832 33.456 1.00 68.62 263 THR B N 1
ATOM 7069 C CA . THR B 1 282 ? 39.906 44.058 34.663 1.00 68.81 263 THR B CA 1
ATOM 7070 C C . THR B 1 282 ? 40.389 44.949 35.805 1.00 71.89 263 THR B C 1
ATOM 7071 O O . THR B 1 282 ? 40.048 44.722 36.964 1.00 80.08 263 THR B O 1
ATOM 7075 N N . ALA B 1 283 ? 41.181 45.964 35.475 1.00 65.30 264 ALA B N 1
ATOM 7076 C CA . ALA B 1 283 ? 41.623 46.925 36.474 1.00 67.75 264 ALA B CA 1
ATOM 7077 C C . ALA B 1 283 ? 40.418 47.661 37.049 1.00 64.82 264 ALA B C 1
ATOM 7078 O O . ALA B 1 283 ? 40.345 47.910 38.251 1.00 64.59 264 ALA B O 1
ATOM 7080 N N . ARG B 1 284 ? 39.471 48.005 36.183 1.00 62.55 265 ARG B N 1
ATOM 7081 C CA . ARG B 1 284 ? 38.248 48.669 36.614 1.00 60.16 265 ARG B CA 1
ATOM 7082 C C . ARG B 1 284 ? 37.434 47.777 37.547 1.00 61.40 265 ARG B C 1
ATOM 7083 O O . ARG B 1 284 ? 37.094 48.172 38.666 1.00 60.08 265 ARG B O 1
ATOM 7091 N N . GLN B 1 285 ? 37.128 46.570 37.084 1.00 61.55 266 GLN B N 1
ATOM 7092 C CA . GLN B 1 285 ? 36.291 45.650 37.848 1.00 65.56 266 GLN B CA 1
ATOM 7093 C C . GLN B 1 285 ? 36.885 45.332 39.217 1.00 66.30 266 GLN B C 1
ATOM 7094 O O . GLN B 1 285 ? 36.161 45.228 40.208 1.00 71.18 266 GLN B O 1
ATOM 7100 N N . ALA B 1 286 ? 38.203 45.178 39.269 1.00 64.49 267 ALA B N 1
ATOM 7101 C CA . ALA B 1 286 ? 38.886 44.903 40.526 1.00 60.85 267 ALA B CA 1
ATOM 7102 C C . ALA B 1 286 ? 38.670 46.043 41.511 1.00 66.54 267 ALA B C 1
ATOM 7103 O O . ALA B 1 286 ? 38.348 45.813 42.676 1.00 69.26 267 ALA B O 1
ATOM 7105 N N . GLN B 1 287 ? 38.849 47.270 41.030 1.00 66.79 268 GLN B N 1
ATOM 7106 C CA . GLN B 1 287 ? 38.692 48.459 41.862 1.00 65.50 268 GLN B CA 1
ATOM 7107 C C . GLN B 1 287 ? 37.252 48.626 42.329 1.00 62.53 268 GLN B C 1
ATOM 7108 O O . GLN B 1 287 ? 36.997 48.954 43.489 1.00 58.63 268 GLN B O 1
ATOM 7114 N N . ILE B 1 288 ? 36.313 48.407 41.418 1.00 60.61 269 ILE B N 1
ATOM 7115 C CA . ILE B 1 288 ? 34.904 48.451 41.772 1.00 59.59 269 ILE B CA 1
ATOM 7116 C C . ILE B 1 288 ? 34.627 47.483 42.917 1.00 61.59 269 ILE B C 1
ATOM 7117 O O . ILE B 1 288 ? 34.057 47.863 43.938 1.00 61.74 269 ILE B O 1
ATOM 7122 N N . GLN B 1 289 ? 35.050 46.235 42.742 1.00 60.31 270 GLN B N 1
ATOM 7123 C CA . GLN B 1 289 ? 34.855 45.202 43.752 1.00 62.88 270 GLN B CA 1
ATOM 7124 C C . GLN B 1 289 ? 35.424 45.625 45.103 1.00 68.47 270 GLN B C 1
ATOM 7125 O O . GLN B 1 289 ? 34.787 45.434 46.142 1.00 75.73 270 GLN B O 1
ATOM 7131 N N . ALA B 1 290 ? 36.629 46.187 45.084 1.00 61.61 271 ALA B N 1
ATOM 7132 C CA . ALA B 1 290 ? 37.279 46.661 46.303 1.00 62.75 271 ALA B CA 1
ATOM 7133 C C . ALA B 1 290 ? 36.412 47.695 47.016 1.00 64.80 271 ALA B C 1
ATOM 7134 O O . ALA B 1 290 ? 36.304 47.689 48.243 1.00 67.58 271 ALA B O 1
ATOM 7136 N N . ILE B 1 291 ? 35.805 48.586 46.237 1.00 55.69 272 ILE B N 1
ATOM 7137 C CA . ILE B 1 291 ? 34.873 49.566 46.775 1.00 53.29 272 ILE B CA 1
ATOM 7138 C C . ILE B 1 291 ? 33.675 48.848 47.373 1.00 59.80 272 ILE B C 1
ATOM 7139 O O . ILE B 1 291 ? 33.183 49.210 48.442 1.00 58.90 272 ILE B O 1
ATOM 7144 N N . ARG B 1 292 ? 33.215 47.821 46.669 1.00 61.93 273 ARG B N 1
ATOM 7145 C CA . ARG B 1 292 ? 32.053 47.053 47.087 1.00 62.52 273 ARG B CA 1
ATOM 7146 C C . ARG B 1 292 ? 32.350 46.264 48.355 1.00 60.90 273 ARG B C 1
ATOM 7147 O O . ARG B 1 292 ? 31.485 46.108 49.218 1.00 59.97 273 ARG B O 1
ATOM 7155 N N . ASP B 1 293 ? 33.577 45.769 48.466 1.00 63.60 274 ASP B N 1
ATOM 7156 C CA . ASP B 1 293 ? 33.977 44.994 49.635 1.00 70.81 274 ASP B CA 1
ATOM 7157 C C . ASP B 1 293 ? 34.189 45.889 50.852 1.00 72.34 274 ASP B C 1
ATOM 7158 O O . ASP B 1 293 ? 33.791 45.537 51.965 1.00 74.82 274 ASP B O 1
ATOM 7163 N N . GLN B 1 294 ? 34.805 47.049 50.641 1.00 72.95 275 GLN B N 1
ATOM 7164 C CA . GLN B 1 294 ? 34.981 48.005 51.730 1.00 78.86 275 GLN B CA 1
ATOM 7165 C C . GLN B 1 294 ? 33.626 48.372 52.323 1.00 77.73 275 GLN B C 1
ATOM 7166 O O . GLN B 1 294 ? 33.476 48.487 53.541 1.00 78.30 275 GLN B O 1
ATOM 7172 N N . LEU B 1 295 ? 32.649 48.565 51.439 1.00 75.02 276 LEU B N 1
ATOM 7173 C CA . LEU B 1 295 ? 31.280 48.892 51.822 1.00 65.08 276 LEU B CA 1
ATOM 7174 C C . LEU B 1 295 ? 30.694 47.853 52.757 1.00 72.10 276 LEU B C 1
ATOM 7175 O O . LEU B 1 295 ? 30.370 48.151 53.904 1.00 79.43 276 LEU B O 1
ATOM 7180 N N . LEU B 1 296 ? 30.545 46.633 52.248 1.00 72.42 277 LEU B N 1
ATOM 7181 C CA . LEU B 1 296 ? 30.014 45.529 53.039 1.00 71.05 277 LEU B CA 1
ATOM 7182 C C . LEU B 1 296 ? 30.726 45.451 54.383 1.00 73.46 277 LEU B C 1
ATOM 7183 O O . LEU B 1 296 ? 30.088 45.294 55.425 1.00 72.54 277 LEU B O 1
ATOM 7188 N N . ALA B 1 297 ? 32.052 45.572 54.349 1.00 76.12 278 ALA B N 1
ATOM 7189 C CA . ALA B 1 297 ? 32.867 45.539 55.561 1.00 74.46 278 ALA B CA 1
ATOM 7190 C C . ALA B 1 297 ? 32.602 46.749 56.454 1.00 75.76 278 ALA B C 1
ATOM 7191 O O . ALA B 1 297 ? 32.545 46.624 57.677 1.00 81.02 278 ALA B O 1
ATOM 7193 N N . ASP B 1 298 ? 32.449 47.919 55.842 1.00 72.15 279 ASP B N 1
ATOM 7194 C CA . ASP B 1 298 ? 32.147 49.129 56.598 1.00 76.29 279 ASP B CA 1
ATOM 7195 C C . ASP B 1 298 ? 30.787 49.038 57.273 1.00 78.12 279 ASP B C 1
ATOM 7196 O O . ASP B 1 298 ? 30.582 49.610 58.338 1.00 82.54 279 ASP B O 1
ATOM 7201 N N . ARG B 1 299 ? 29.869 48.304 56.655 1.00 79.72 280 ARG B N 1
ATOM 7202 C CA . ARG B 1 299 ? 28.530 48.115 57.200 1.00 83.06 280 ARG B CA 1
ATOM 7203 C C . ARG B 1 299 ? 28.595 47.153 58.378 1.00 89.97 280 ARG B C 1
ATOM 7204 O O . ARG B 1 299 ? 28.226 47.499 59.502 1.00 92.83 280 ARG B O 1
ATOM 7212 N N . ALA B 1 300 ? 29.054 45.936 58.105 1.00 91.81 281 ALA B N 1
ATOM 7213 C CA . ALA B 1 300 ? 29.217 44.922 59.138 1.00 94.16 281 ALA B CA 1
ATOM 7214 C C . ALA B 1 300 ? 29.913 45.501 60.369 1.00 98.05 281 ALA B C 1
ATOM 7215 O O . ALA B 1 300 ? 29.579 45.148 61.499 1.00 101.88 281 ALA B O 1
ATOM 7217 N N . ALA B 1 301 ? 30.876 46.390 60.145 1.00 99.14 282 ALA B N 1
ATOM 7218 C CA . ALA B 1 301 ? 31.566 47.062 61.241 1.00 106.08 282 ALA B CA 1
ATOM 7219 C C . ALA B 1 301 ? 30.556 47.674 62.207 1.00 111.86 282 ALA B C 1
ATOM 7220 O O . ALA B 1 301 ? 30.836 47.836 63.395 1.00 115.28 282 ALA B O 1
ATOM 7222 N N . GLU B 1 302 ? 29.382 48.018 61.685 1.00 113.44 283 GLU B N 1
ATOM 7223 C CA . GLU B 1 302 ? 28.257 48.428 62.520 1.00 115.09 283 GLU B CA 1
ATOM 7224 C C . GLU B 1 302 ? 27.198 47.333 62.566 1.00 110.97 283 GLU B C 1
ATOM 7225 O O . GLU B 1 302 ? 26.673 47.008 63.630 1.00 108.21 283 GLU B O 1
ATOM 7231 N N . ALA B 1 309 ? 20.624 39.243 55.496 1.00 87.02 290 ALA B N 1
ATOM 7232 C CA . ALA B 1 309 ? 20.626 38.643 54.163 1.00 94.78 290 ALA B CA 1
ATOM 7233 C C . ALA B 1 309 ? 19.873 39.513 53.158 1.00 100.74 290 ALA B C 1
ATOM 7234 O O . ALA B 1 309 ? 20.177 39.506 51.961 1.00 95.30 290 ALA B O 1
ATOM 7236 N N . VAL B 1 310 ? 18.883 40.252 53.652 1.00 107.07 291 VAL B N 1
ATOM 7237 C CA . VAL B 1 310 ? 18.173 41.234 52.841 1.00 103.39 291 VAL B CA 1
ATOM 7238 C C . VAL B 1 310 ? 19.036 42.469 52.647 1.00 105.01 291 VAL B C 1
ATOM 7239 O O . VAL B 1 310 ? 19.225 42.943 51.528 1.00 108.61 291 VAL B O 1
ATOM 7243 N N . ASN B 1 311 ? 19.563 42.978 53.755 1.00 103.83 292 ASN B N 1
ATOM 7244 C CA . ASN B 1 311 ? 20.394 44.172 53.740 1.00 103.92 292 ASN B CA 1
ATOM 7245 C C . ASN B 1 311 ? 21.430 44.107 52.632 1.00 105.42 292 ASN B C 1
ATOM 7246 O O . ASN B 1 311 ? 21.445 44.952 51.738 1.00 109.24 292 ASN B O 1
ATOM 7251 N N . GLU B 1 312 ? 22.299 43.103 52.697 1.00 102.68 293 GLU B N 1
ATOM 7252 C CA . GLU B 1 312 ? 23.340 42.937 51.691 1.00 97.78 293 GLU B CA 1
ATOM 7253 C C . GLU B 1 312 ? 22.748 43.042 50.287 1.00 87.99 293 GLU B C 1
ATOM 7254 O O . GLU B 1 312 ? 23.396 43.549 49.370 1.00 91.68 293 GLU B O 1
ATOM 7260 N N . HIS B 1 313 ? 21.516 42.567 50.120 1.00 71.92 294 HIS B N 1
ATOM 7261 C CA . HIS B 1 313 ? 20.811 42.753 48.858 1.00 61.41 294 HIS B CA 1
ATOM 7262 C C . HIS B 1 313 ? 20.410 44.216 48.692 1.00 57.56 294 HIS B C 1
ATOM 7263 O O . HIS B 1 313 ? 20.717 44.851 47.681 1.00 49.89 294 HIS B O 1
ATOM 7270 N N . GLU B 1 314 ? 19.720 44.743 49.698 1.00 63.83 295 GLU B N 1
ATOM 7271 C CA . GLU B 1 314 ? 19.327 46.145 49.714 1.00 63.56 295 GLU B CA 1
ATOM 7272 C C . GLU B 1 314 ? 20.560 47.011 49.498 1.00 67.58 295 GLU B C 1
ATOM 7273 O O . GLU B 1 314 ? 20.493 48.071 48.874 1.00 71.30 295 GLU B O 1
ATOM 7279 N N . LEU B 1 315 ? 21.689 46.539 50.018 1.00 61.89 296 LEU B N 1
ATOM 7280 C CA . LEU B 1 315 ? 22.950 47.254 49.902 1.00 53.58 296 LEU B CA 1
ATOM 7281 C C . LEU B 1 315 ? 23.460 47.192 48.470 1.00 54.06 296 LEU B C 1
ATOM 7282 O O . LEU B 1 315 ? 23.924 48.190 47.923 1.00 57.72 296 LEU B O 1
ATOM 7287 N N . ALA B 1 316 ? 23.361 46.015 47.863 1.00 56.62 297 ALA B N 1
ATOM 7288 C CA . ALA B 1 316 ? 23.811 45.818 46.489 1.00 55.36 297 ALA B CA 1
ATOM 7289 C C . ALA B 1 316 ? 22.931 46.582 45.505 1.00 53.55 297 ALA B C 1
ATOM 7290 O O . ALA B 1 316 ? 23.416 47.131 44.513 1.00 56.05 297 ALA B O 1
ATOM 7292 N N . VAL B 1 317 ? 21.634 46.607 45.782 1.00 49.36 298 VAL B N 1
ATOM 7293 C CA . VAL B 1 317 ? 20.697 47.358 44.961 1.00 48.38 298 VAL B CA 1
ATOM 7294 C C . VAL B 1 317 ? 21.125 48.820 44.876 1.00 47.56 298 VAL B C 1
ATOM 7295 O O . VAL B 1 317 ? 21.306 49.363 43.784 1.00 43.62 298 VAL B O 1
ATOM 7299 N N . ILE B 1 318 ? 21.286 49.445 46.039 1.00 43.84 299 ILE B N 1
ATOM 7300 C CA . ILE B 1 318 ? 21.717 50.836 46.126 1.00 41.74 299 ILE B CA 1
ATOM 7301 C C . ILE B 1 318 ? 23.029 51.059 45.390 1.00 41.96 299 ILE B C 1
ATOM 7302 O O . ILE B 1 318 ? 23.183 52.038 44.660 1.00 41.75 299 ILE B O 1
ATOM 7307 N N . PHE B 1 319 ? 23.972 50.146 45.587 1.00 39.32 300 PHE B N 1
ATOM 7308 C CA . PHE B 1 319 ? 25.268 50.243 44.930 1.00 45.60 300 PHE B CA 1
ATOM 7309 C C . PHE B 1 319 ? 25.125 50.202 43.411 1.00 48.23 300 PHE B C 1
ATOM 7310 O O . PHE B 1 319 ? 25.712 51.021 42.712 1.00 56.24 300 PHE B O 1
ATOM 7318 N N . HIS B 1 320 ? 24.347 49.252 42.898 1.00 45.82 301 HIS B N 1
ATOM 7319 C CA . HIS B 1 320 ? 24.156 49.147 41.457 1.00 49.97 301 HIS B CA 1
ATOM 7320 C C . HIS B 1 320 ? 23.458 50.368 40.870 1.00 54.87 301 HIS B C 1
ATOM 7321 O O . HIS B 1 320 ? 23.798 50.819 39.775 1.00 55.13 301 HIS B O 1
ATOM 7328 N N . GLU B 1 321 ? 22.466 50.889 41.582 1.00 59.78 302 GLU B N 1
ATOM 7329 C CA . GLU B 1 321 ? 21.790 52.096 41.128 1.00 66.62 302 GLU B CA 1
ATOM 7330 C C . GLU B 1 321 ? 22.818 53.211 40.935 1.00 58.27 302 GLU B C 1
ATOM 7331 O O . GLU B 1 321 ? 22.809 53.922 39.927 1.00 49.50 302 GLU B O 1
ATOM 7337 N N . LEU B 1 322 ? 23.708 53.341 41.914 1.00 50.78 303 LEU B N 1
ATOM 7338 C CA . LEU B 1 322 ? 24.769 54.336 41.886 1.00 45.17 303 LEU B CA 1
ATOM 7339 C C . LEU B 1 322 ? 25.634 54.177 40.639 1.00 46.86 303 LEU B C 1
ATOM 7340 O O . LEU B 1 322 ? 25.888 55.151 39.927 1.00 48.99 303 LEU B O 1
ATOM 7345 N N . GLU B 1 323 ? 26.081 52.950 40.375 1.00 44.11 304 GLU B N 1
ATOM 7346 C CA . GLU B 1 323 ? 26.888 52.665 39.191 1.00 48.32 304 GLU B CA 1
ATOM 7347 C C . GLU B 1 323 ? 26.181 53.215 37.972 1.00 44.88 304 GLU B C 1
ATOM 7348 O O . GLU B 1 323 ? 26.763 53.943 37.168 1.00 49.69 304 GLU B O 1
ATOM 7354 N N . ARG B 1 324 ? 24.909 52.853 37.851 1.00 44.16 305 ARG B N 1
ATOM 7355 C CA . ARG B 1 324 ? 24.097 53.215 36.699 1.00 45.62 305 ARG B CA 1
ATOM 7356 C C . ARG B 1 324 ? 24.084 54.724 36.487 1.00 47.17 305 ARG B C 1
ATOM 7357 O O . ARG B 1 324 ? 24.427 55.215 35.411 1.00 55.28 305 ARG B O 1
ATOM 7365 N N . ARG B 1 325 ? 23.679 55.454 37.522 1.00 40.85 306 ARG B N 1
ATOM 7366 C CA . ARG B 1 325 ? 23.614 56.905 37.450 1.00 44.15 306 ARG B CA 1
ATOM 7367 C C . ARG B 1 325 ? 24.956 57.507 37.040 1.00 42.38 306 ARG B C 1
ATOM 7368 O O . ARG B 1 325 ? 25.002 58.380 36.180 1.00 43.02 306 ARG B O 1
ATOM 7376 N N . ILE B 1 326 ? 26.039 57.047 37.662 1.00 37.04 307 ILE B N 1
ATOM 7377 C CA . ILE B 1 326 ? 27.386 57.524 37.336 1.00 42.83 307 ILE B CA 1
ATOM 7378 C C . ILE B 1 326 ? 27.748 57.317 35.862 1.00 49.97 307 ILE B C 1
ATOM 7379 O O . ILE B 1 326 ? 28.152 58.258 35.169 1.00 50.51 307 ILE B O 1
ATOM 7384 N N . VAL B 1 327 ? 27.598 56.085 35.389 1.00 46.42 308 VAL B N 1
ATOM 7385 C CA . VAL B 1 327 ? 27.883 55.771 34.001 1.00 53.56 308 VAL B CA 1
ATOM 7386 C C . VAL B 1 327 ? 26.985 56.573 33.069 1.00 61.17 308 VAL B C 1
ATOM 7387 O O . VAL B 1 327 ? 27.464 57.182 32.111 1.00 61.70 308 VAL B O 1
ATOM 7391 N N . ARG B 1 328 ? 25.688 56.584 33.365 1.00 63.54 309 ARG B N 1
ATOM 7392 C CA . ARG B 1 328 ? 24.697 57.217 32.494 1.00 65.64 309 ARG B CA 1
ATOM 7393 C C . ARG B 1 328 ? 24.832 58.739 32.425 1.00 71.33 309 ARG B C 1
ATOM 7394 O O . ARG B 1 328 ? 24.747 59.328 31.346 1.00 71.89 309 ARG B O 1
ATOM 7402 N N . GLU B 1 329 ? 25.037 59.374 33.574 1.00 75.13 310 GLU B N 1
ATOM 7403 C CA . GLU B 1 329 ? 25.092 60.830 33.622 1.00 81.15 310 GLU B CA 1
ATOM 7404 C C . GLU B 1 329 ? 26.348 61.379 32.960 1.00 75.83 310 GLU B C 1
ATOM 7405 O O . GLU B 1 329 ? 26.364 62.520 32.505 1.00 75.69 310 GLU B O 1
ATOM 7411 N N . GLN B 1 330 ? 27.393 60.561 32.895 1.00 69.35 311 GLN B N 1
ATOM 7412 C CA . GLN B 1 330 ? 28.596 60.936 32.162 1.00 61.51 311 GLN B CA 1
ATOM 7413 C C . GLN B 1 330 ? 28.267 61.176 30.696 1.00 61.82 311 GLN B C 1
ATOM 7414 O O . GLN B 1 330 ? 28.509 62.257 30.162 1.00 64.13 311 GLN B O 1
ATOM 7420 N N . ILE B 1 331 ? 27.695 60.161 30.060 1.00 64.34 312 ILE B N 1
ATOM 7421 C CA . ILE B 1 331 ? 27.355 60.212 28.642 1.00 66.78 312 ILE B CA 1
ATOM 7422 C C . ILE B 1 331 ? 26.288 61.261 28.329 1.00 66.03 312 ILE B C 1
ATOM 7423 O O . ILE B 1 331 ? 26.419 62.019 27.366 1.00 63.73 312 ILE B O 1
ATOM 7428 N N . LEU B 1 332 ? 25.239 61.305 29.146 1.00 61.52 313 LEU B N 1
ATOM 7429 C CA . LEU B 1 332 ? 24.162 62.272 28.957 1.00 62.02 313 LEU B CA 1
ATOM 7430 C C . LEU B 1 332 ? 24.628 63.727 29.049 1.00 63.85 313 LEU B C 1
ATOM 7431 O O . LEU B 1 332 ? 23.962 64.625 28.540 1.00 64.51 313 LEU B O 1
ATOM 7436 N N . THR B 1 333 ? 25.748 63.966 29.721 1.00 62.07 314 THR B N 1
ATOM 7437 C CA . THR B 1 333 ? 26.260 65.326 29.866 1.00 67.07 314 THR B CA 1
ATOM 7438 C C . THR B 1 333 ? 27.369 65.689 28.871 1.00 75.49 314 THR B C 1
ATOM 7439 O O . THR B 1 333 ? 27.897 66.801 28.903 1.00 76.88 314 THR B O 1
ATOM 7443 N N . GLY B 1 334 ? 27.726 64.753 27.997 1.00 78.63 315 GLY B N 1
ATOM 7444 C CA . GLY B 1 334 ? 28.738 65.009 26.986 1.00 81.42 315 GLY B CA 1
ATOM 7445 C C . GLY B 1 334 ? 30.130 64.540 27.374 1.00 80.92 315 GLY B C 1
ATOM 7446 O O . GLY B 1 334 ? 31.045 64.524 26.548 1.00 84.32 315 GLY B O 1
ATOM 7447 N N . GLN B 1 335 ? 30.291 64.160 28.636 1.00 75.93 316 GLN B N 1
ATOM 7448 C CA . GLN B 1 335 ? 31.568 63.666 29.136 1.00 78.83 316 GLN B CA 1
ATOM 7449 C C . GLN B 1 335 ? 31.997 62.390 28.407 1.00 77.47 316 GLN B C 1
ATOM 7450 O O . GLN B 1 335 ? 31.158 61.679 27.849 1.00 70.08 316 GLN B O 1
ATOM 7456 N N . PRO B 1 336 ? 33.308 62.094 28.416 1.00 78.99 317 PRO B N 1
ATOM 7457 C CA . PRO B 1 336 ? 33.831 60.975 27.625 1.00 75.14 317 PRO B CA 1
ATOM 7458 C C . PRO B 1 336 ? 33.434 59.645 28.239 1.00 71.82 317 PRO B C 1
ATOM 7459 O O . PRO B 1 336 ? 33.197 59.576 29.445 1.00 70.97 317 PRO B O 1
ATOM 7463 N N . ARG B 1 337 ? 33.377 58.598 27.425 1.00 69.12 318 ARG B N 1
ATOM 7464 C CA . ARG B 1 337 ? 32.907 57.304 27.903 1.00 63.65 318 ARG B CA 1
ATOM 7465 C C . ARG B 1 337 ? 33.933 56.618 28.801 1.00 61.26 318 ARG B C 1
ATOM 7466 O O . ARG B 1 337 ? 35.037 57.121 28.997 1.00 62.78 318 ARG B O 1
ATOM 7474 N N . ILE B 1 338 ? 33.559 55.463 29.338 1.00 64.92 319 ILE B N 1
ATOM 7475 C CA . ILE B 1 338 ? 34.364 54.784 30.346 1.00 66.31 319 ILE B CA 1
ATOM 7476 C C . ILE B 1 338 ? 35.791 54.527 29.873 1.00 76.48 319 ILE B C 1
ATOM 7477 O O . ILE B 1 338 ? 36.744 54.734 30.622 1.00 79.34 319 ILE B O 1
ATOM 7482 N N . ASP B 1 339 ? 35.935 54.084 28.628 1.00 80.73 320 ASP B N 1
ATOM 7483 C CA . ASP B 1 339 ? 37.258 53.911 28.039 1.00 77.84 320 ASP B CA 1
ATOM 7484 C C . ASP B 1 339 ? 37.680 55.160 27.268 1.00 79.73 320 ASP B C 1
ATOM 7485 O O . ASP B 1 339 ? 38.692 55.158 26.568 1.00 88.89 320 ASP B O 1
ATOM 7490 N N . GLY B 1 340 ? 36.870 56.209 27.366 1.00 76.63 321 GLY B N 1
ATOM 7491 C CA . GLY B 1 340 ? 37.267 57.524 26.893 1.00 77.14 321 GLY B CA 1
ATOM 7492 C C . GLY B 1 340 ? 36.767 57.937 25.522 1.00 76.75 321 GLY B C 1
ATOM 7493 O O . GLY B 1 340 ? 36.963 59.077 25.103 1.00 79.41 321 GLY B O 1
ATOM 7494 N N . ARG B 1 341 ? 36.123 57.016 24.816 1.00 73.72 322 ARG B N 1
ATOM 7495 C CA . ARG B 1 341 ? 35.636 57.302 23.474 1.00 70.04 322 ARG B CA 1
ATOM 7496 C C . ARG B 1 341 ? 34.475 58.288 23.495 1.00 65.77 322 ARG B C 1
ATOM 7497 O O . ARG B 1 341 ? 33.769 58.415 24.494 1.00 58.70 322 ARG B O 1
ATOM 7505 N N . ASP B 1 342 ? 34.295 58.997 22.388 1.00 70.37 323 ASP B N 1
ATOM 7506 C CA . ASP B 1 342 ? 33.074 59.748 22.171 1.00 75.44 323 ASP B CA 1
ATOM 7507 C C . ASP B 1 342 ? 32.026 58.719 21.783 1.00 74.42 323 ASP B C 1
ATOM 7508 O O . ASP B 1 342 ? 32.338 57.536 21.664 1.00 73.47 323 ASP B O 1
ATOM 7513 N N . THR B 1 343 ? 30.791 59.153 21.573 1.00 74.14 324 THR B N 1
ATOM 7514 C CA . THR B 1 343 ? 29.719 58.202 21.313 1.00 71.75 324 THR B CA 1
ATOM 7515 C C . THR B 1 343 ? 29.861 57.520 19.957 1.00 74.26 324 THR B C 1
ATOM 7516 O O . THR B 1 343 ? 29.295 56.453 19.736 1.00 73.07 324 THR B O 1
ATOM 7520 N N . LYS B 1 344 ? 30.601 58.143 19.046 1.00 77.77 325 LYS B N 1
ATOM 7521 C CA . LYS B 1 344 ? 30.681 57.644 17.673 1.00 76.87 325 LYS B CA 1
ATOM 7522 C C . LYS B 1 344 ? 31.905 56.804 17.296 1.00 75.56 325 LYS B C 1
ATOM 7523 O O . LYS B 1 344 ? 31.994 56.340 16.160 1.00 74.26 325 LYS B O 1
ATOM 7529 N N . THR B 1 345 ? 32.851 56.605 18.210 1.00 75.32 326 THR B N 1
ATOM 7530 C CA . THR B 1 345 ? 34.083 55.911 17.816 1.00 76.57 326 THR B CA 1
ATOM 7531 C C . THR B 1 345 ? 34.169 54.438 18.209 1.00 78.12 326 THR B C 1
ATOM 7532 O O . THR B 1 345 ? 33.953 54.068 19.363 1.00 80.01 326 THR B O 1
ATOM 7536 N N . VAL B 1 346 ? 34.490 53.610 17.218 1.00 74.03 327 VAL B N 1
ATOM 7537 C CA . VAL B 1 346 ? 34.743 52.193 17.418 1.00 67.89 327 VAL B CA 1
ATOM 7538 C C . VAL B 1 346 ? 36.100 52.007 18.088 1.00 75.86 327 VAL B C 1
ATOM 7539 O O . VAL B 1 346 ? 37.032 52.768 17.832 1.00 87.34 327 VAL B O 1
ATOM 7543 N N . ARG B 1 347 ? 36.208 50.997 18.947 1.00 74.31 328 ARG B N 1
ATOM 7544 C CA . ARG B 1 347 ? 37.474 50.666 19.595 1.00 74.74 328 ARG B CA 1
ATOM 7545 C C . ARG B 1 347 ? 38.503 50.204 18.567 1.00 78.25 328 ARG B C 1
ATOM 7546 O O . ARG B 1 347 ? 38.142 49.825 17.454 1.00 80.87 328 ARG B O 1
ATOM 7554 N N . PRO B 1 348 ? 39.794 50.259 18.931 1.00 76.87 329 PRO B N 1
ATOM 7555 C CA . PRO B 1 348 ? 40.891 49.792 18.074 1.00 74.28 329 PRO B CA 1
ATOM 7556 C C . PRO B 1 348 ? 40.732 48.323 17.671 1.00 70.75 329 PRO B C 1
ATOM 7557 O O . PRO B 1 348 ? 40.281 47.509 18.471 1.00 66.17 329 PRO B O 1
ATOM 7561 N N . ILE B 1 349 ? 41.106 47.998 16.438 1.00 76.19 330 ILE B N 1
ATOM 7562 C CA . ILE B 1 349 ? 40.943 46.653 15.906 1.00 75.35 330 ILE B CA 1
ATOM 7563 C C . ILE B 1 349 ? 42.255 46.115 15.348 1.00 82.99 330 ILE B C 1
ATOM 7564 O O . ILE B 1 349 ? 42.936 46.797 14.582 1.00 86.35 330 ILE B O 1
ATOM 7569 N N . THR B 1 350 ? 42.612 44.896 15.741 1.00 83.50 331 THR B N 1
ATOM 7570 C CA . THR B 1 350 ? 43.757 44.209 15.155 1.00 86.92 331 THR B CA 1
ATOM 7571 C C . THR B 1 350 ? 43.273 42.914 14.522 1.00 86.86 331 THR B C 1
ATOM 7572 O O . THR B 1 350 ? 42.599 42.112 15.168 1.00 87.04 331 THR B O 1
ATOM 7576 N N . VAL B 1 351 ? 43.618 42.719 13.255 1.00 83.28 332 VAL B N 1
ATOM 7577 C CA . VAL B 1 351 ? 43.095 41.601 12.484 1.00 75.66 332 VAL B CA 1
ATOM 7578 C C . VAL B 1 351 ? 44.197 40.733 11.880 1.00 74.06 332 VAL B C 1
ATOM 7579 O O . VAL B 1 351 ? 45.096 41.234 11.208 1.00 70.61 332 VAL B O 1
ATOM 7583 N N . LYS B 1 352 ? 44.118 39.428 12.121 1.00 77.65 333 LYS B N 1
ATOM 7584 C CA . LYS B 1 352 ? 45.088 38.490 11.569 1.00 83.03 333 LYS B CA 1
ATOM 7585 C C . LYS B 1 352 ? 44.397 37.283 10.946 1.00 84.44 333 LYS B C 1
ATOM 7586 O O . LYS B 1 352 ? 43.246 36.983 11.259 1.00 86.55 333 LYS B O 1
ATOM 7592 N N . VAL B 1 353 ? 45.104 36.602 10.051 1.00 85.27 334 VAL B N 1
ATOM 7593 C CA . VAL B 1 353 ? 44.605 35.371 9.456 1.00 81.47 334 VAL B CA 1
ATOM 7594 C C . VAL B 1 353 ? 45.746 34.365 9.334 1.00 82.76 334 VAL B C 1
ATOM 7595 O O . VAL B 1 353 ? 46.901 34.683 9.631 1.00 77.48 334 VAL B O 1
ATOM 7599 N N . GLY B 1 354 ? 45.429 33.161 8.873 1.00 85.86 335 GLY B N 1
ATOM 7600 C CA . GLY B 1 354 ? 46.401 32.085 8.872 1.00 89.01 335 GLY B CA 1
ATOM 7601 C C . GLY B 1 354 ? 46.986 31.948 10.264 1.00 89.38 335 GLY B C 1
ATOM 7602 O O . GLY B 1 354 ? 48.205 31.919 10.441 1.00 89.49 335 GLY B O 1
ATOM 7603 N N . VAL B 1 355 ? 46.101 31.880 11.254 1.00 89.39 336 VAL B N 1
ATOM 7604 C CA . VAL B 1 355 ? 46.491 31.873 12.662 1.00 87.90 336 VAL B CA 1
ATOM 7605 C C . VAL B 1 355 ? 46.955 30.506 13.161 1.00 85.49 336 VAL B C 1
ATOM 7606 O O . VAL B 1 355 ? 47.819 30.417 14.032 1.00 85.07 336 VAL B O 1
ATOM 7610 N N . LEU B 1 356 ? 46.381 29.444 12.609 1.00 81.33 337 LEU B N 1
ATOM 7611 C CA . LEU B 1 356 ? 46.714 28.100 13.056 1.00 77.93 337 LEU B CA 1
ATOM 7612 C C . LEU B 1 356 ? 47.245 27.289 11.884 1.00 82.73 337 LEU B C 1
ATOM 7613 O O . LEU B 1 356 ? 46.734 27.395 10.771 1.00 86.45 337 LEU B O 1
ATOM 7618 N N . PRO B 1 357 ? 48.275 26.471 12.140 1.00 80.27 338 PRO B N 1
ATOM 7619 C CA . PRO B 1 357 ? 48.990 25.722 11.102 1.00 82.53 338 PRO B CA 1
ATOM 7620 C C . PRO B 1 357 ? 48.152 24.643 10.431 1.00 88.33 338 PRO B C 1
ATOM 7621 O O . PRO B 1 357 ? 48.203 24.502 9.209 1.00 86.70 338 PRO B O 1
ATOM 7625 N N . ARG B 1 358 ? 47.397 23.888 11.221 1.00 90.18 339 ARG B N 1
ATOM 7626 C CA . ARG B 1 358 ? 46.661 22.750 10.681 1.00 92.58 339 ARG B CA 1
ATOM 7627 C C . ARG B 1 358 ? 45.214 23.036 10.282 1.00 90.91 339 ARG B C 1
ATOM 7628 O O . ARG B 1 358 ? 44.560 22.184 9.680 1.00 90.56 339 ARG B O 1
ATOM 7636 N N . SER B 1 359 ? 44.718 24.227 10.606 1.00 84.45 340 SER B N 1
ATOM 7637 C CA . SER B 1 359 ? 43.358 24.606 10.228 1.00 83.67 340 SER B CA 1
ATOM 7638 C C . SER B 1 359 ? 43.226 24.768 8.714 1.00 85.84 340 SER B C 1
ATOM 7639 O O . SER B 1 359 ? 44.219 24.975 8.014 1.00 92.65 340 SER B O 1
ATOM 7642 N N . HIS B 1 360 ? 41.999 24.659 8.213 1.00 80.60 341 HIS B N 1
ATOM 7643 C CA . HIS B 1 360 ? 41.723 24.963 6.815 1.00 82.20 341 HIS B CA 1
ATOM 7644 C C . HIS B 1 360 ? 41.721 26.475 6.667 1.00 86.83 341 HIS B C 1
ATOM 7645 O O . HIS B 1 360 ? 42.240 27.028 5.695 1.00 89.49 341 HIS B O 1
ATOM 7652 N N . GLY B 1 361 ? 41.122 27.139 7.648 1.00 85.72 342 GLY B N 1
ATOM 7653 C CA . GLY B 1 361 ? 41.108 28.585 7.695 1.00 87.65 342 GLY B CA 1
ATOM 7654 C C . GLY B 1 361 ? 40.932 29.085 9.113 1.00 83.20 342 GLY B C 1
ATOM 7655 O O . GLY B 1 361 ? 40.359 28.402 9.963 1.00 75.43 342 GLY B O 1
ATOM 7656 N N . SER B 1 362 ? 41.407 30.299 9.360 1.00 81.73 343 SER B N 1
ATOM 7657 C CA . SER B 1 362 ? 41.377 30.866 10.695 1.00 79.23 343 SER B CA 1
ATOM 7658 C C . SER B 1 362 ? 41.418 32.382 10.631 1.00 75.14 343 SER B C 1
ATOM 7659 O O . SER B 1 362 ? 41.469 32.965 9.552 1.00 70.29 343 SER B O 1
ATOM 7662 N N . ALA B 1 363 ? 41.387 33.010 11.798 1.00 74.90 344 ALA B N 1
ATOM 7663 C CA . ALA B 1 363 ? 41.549 34.448 11.909 1.00 70.77 344 ALA B CA 1
ATOM 7664 C C . ALA B 1 363 ? 41.465 34.812 13.375 1.00 71.43 344 ALA B C 1
ATOM 7665 O O . ALA B 1 363 ? 40.891 34.072 14.174 1.00 70.28 344 ALA B O 1
ATOM 7667 N N . LEU B 1 364 ? 42.021 35.963 13.726 1.00 70.92 345 LEU B N 1
ATOM 7668 C CA . LEU B 1 364 ? 41.894 36.468 15.080 1.00 69.79 345 LEU B CA 1
ATOM 7669 C C . LEU B 1 364 ? 41.419 37.912 15.006 1.00 68.18 345 LEU B C 1
ATOM 7670 O O . LEU B 1 364 ? 42.156 38.796 14.572 1.00 64.03 345 LEU B O 1
ATOM 7675 N N . PHE B 1 365 ? 40.186 38.149 15.437 1.00 66.72 346 PHE B N 1
ATOM 7676 C CA . PHE B 1 365 ? 39.609 39.479 15.348 1.00 67.95 346 PHE B CA 1
ATOM 7677 C C . PHE B 1 365 ? 39.530 40.110 16.724 1.00 78.17 346 PHE B C 1
ATOM 7678 O O . PHE B 1 365 ? 38.727 39.699 17.560 1.00 83.87 346 PHE B O 1
ATOM 7686 N N . THR B 1 366 ? 40.366 41.114 16.955 1.00 83.61 347 THR B N 1
ATOM 7687 C CA . THR B 1 366 ? 40.380 41.797 18.237 1.00 80.71 347 THR B CA 1
ATOM 7688 C C . THR B 1 366 ? 39.903 43.229 18.076 1.00 83.99 347 THR B C 1
ATOM 7689 O O . THR B 1 366 ? 40.584 44.059 17.473 1.00 93.56 347 THR B O 1
ATOM 7693 N N . ARG B 1 367 ? 38.715 43.503 18.604 1.00 77.62 348 ARG B N 1
ATOM 7694 C CA . ARG B 1 367 ? 38.177 44.853 18.645 1.00 70.58 348 ARG B CA 1
ATOM 7695 C C . ARG B 1 367 ? 38.081 45.269 20.099 1.00 63.69 348 ARG B C 1
ATOM 7696 O O . ARG B 1 367 ? 37.231 44.777 20.837 1.00 66.36 348 ARG B O 1
ATOM 7704 N N . GLY B 1 368 ? 38.952 46.182 20.509 1.00 63.05 349 GLY B N 1
ATOM 7705 C CA . GLY B 1 368 ? 39.059 46.539 21.909 1.00 69.03 349 GLY B CA 1
ATOM 7706 C C . GLY B 1 368 ? 39.413 45.335 22.763 1.00 73.31 349 GLY B C 1
ATOM 7707 O O . GLY B 1 368 ? 40.399 44.641 22.506 1.00 74.91 349 GLY B O 1
ATOM 7708 N N . GLU B 1 369 ? 38.599 45.083 23.782 1.00 77.47 350 GLU B N 1
ATOM 7709 C CA . GLU B 1 369 ? 38.839 43.976 24.702 1.00 78.83 350 GLU B CA 1
ATOM 7710 C C . GLU B 1 369 ? 38.086 42.713 24.284 1.00 74.58 350 GLU B C 1
ATOM 7711 O O . GLU B 1 369 ? 38.102 41.710 24.995 1.00 68.68 350 GLU B O 1
ATOM 7717 N N . THR B 1 370 ? 37.419 42.772 23.135 1.00 77.49 351 THR B N 1
ATOM 7718 C CA . THR B 1 370 ? 36.677 41.625 22.616 1.00 73.25 351 THR B CA 1
ATOM 7719 C C . THR B 1 370 ? 37.466 40.907 21.527 1.00 69.95 351 THR B C 1
ATOM 7720 O O . THR B 1 370 ? 37.892 41.525 20.554 1.00 69.34 351 THR B O 1
ATOM 7724 N N . GLN B 1 371 ? 37.651 39.601 21.692 1.00 64.49 352 GLN B N 1
ATOM 7725 C CA . GLN B 1 371 ? 38.497 38.828 20.794 1.00 61.59 352 GLN B CA 1
ATOM 7726 C C . GLN B 1 371 ? 37.850 37.507 20.386 1.00 68.95 352 GLN B C 1
ATOM 7727 O O . GLN B 1 371 ? 37.401 36.732 21.230 1.00 71.51 352 GLN B O 1
ATOM 7733 N N . ALA B 1 372 ? 37.811 37.254 19.082 1.00 70.63 353 ALA B N 1
ATOM 7734 C CA . ALA B 1 372 ? 37.283 36.000 18.564 1.00 68.10 353 ALA B CA 1
ATOM 7735 C C . ALA B 1 372 ? 38.318 35.304 17.701 1.00 78.88 353 ALA B C 1
ATOM 7736 O O . ALA B 1 372 ? 38.820 35.882 16.737 1.00 90.07 353 ALA B O 1
ATOM 7738 N N . LEU B 1 373 ? 38.630 34.057 18.038 1.00 76.69 354 LEU B N 1
ATOM 7739 C CA . LEU B 1 373 ? 39.478 33.251 17.177 1.00 71.71 354 LEU B CA 1
ATOM 7740 C C . LEU B 1 373 ? 38.551 32.356 16.385 1.00 71.71 354 LEU B C 1
ATOM 7741 O O . LEU B 1 373 ? 37.988 31.402 16.915 1.00 78.60 354 LEU B O 1
ATOM 7746 N N . VAL B 1 374 ? 38.399 32.664 15.105 1.00 67.89 355 VAL B N 1
ATOM 7747 C CA . VAL B 1 374 ? 37.460 31.940 14.269 1.00 67.66 355 VAL B CA 1
ATOM 7748 C C . VAL B 1 374 ? 38.196 30.944 13.394 1.00 70.48 355 VAL B C 1
ATOM 7749 O O . VAL B 1 374 ? 39.054 31.319 12.594 1.00 75.14 355 VAL B O 1
ATOM 7753 N N . VAL B 1 375 ? 37.859 29.672 13.558 1.00 66.25 356 VAL B N 1
ATOM 7754 C CA . VAL B 1 375 ? 38.479 28.610 12.784 1.00 66.51 356 VAL B CA 1
ATOM 7755 C C . VAL B 1 375 ? 37.492 28.033 11.780 1.00 68.49 356 VAL B C 1
ATOM 7756 O O . VAL B 1 375 ? 36.345 27.740 12.118 1.00 72.03 356 VAL B O 1
ATOM 7760 N N . THR B 1 376 ? 37.940 27.874 10.540 1.00 68.79 357 THR B N 1
ATOM 7761 C CA . THR B 1 376 ? 37.108 27.271 9.510 1.00 69.63 357 THR B CA 1
ATOM 7762 C C . THR B 1 376 ? 37.606 25.883 9.129 1.00 74.46 357 THR B C 1
ATOM 7763 O O . THR B 1 376 ? 38.804 25.667 8.953 1.00 77.87 357 THR B O 1
ATOM 7767 N N . THR B 1 377 ? 36.674 24.942 9.017 1.00 76.66 358 THR B N 1
ATOM 7768 C CA . THR B 1 377 ? 36.997 23.579 8.619 1.00 74.76 358 THR B CA 1
ATOM 7769 C C . THR B 1 377 ? 36.093 23.158 7.467 1.00 71.15 358 THR B C 1
ATOM 7770 O O . THR B 1 377 ? 34.930 23.553 7.406 1.00 71.94 358 THR B O 1
ATOM 7774 N N . LEU B 1 378 ? 36.630 22.361 6.550 1.00 68.05 359 LEU B N 1
ATOM 7775 C CA . LEU B 1 378 ? 35.868 21.917 5.390 1.00 66.75 359 LEU B CA 1
ATOM 7776 C C . LEU B 1 378 ? 35.701 20.408 5.372 1.00 69.44 359 LEU B C 1
ATOM 7777 O O . LEU B 1 378 ? 36.544 19.674 5.883 1.00 71.25 359 LEU B O 1
ATOM 7782 N N . GLY B 1 379 ? 34.607 19.952 4.775 1.00 72.40 360 GLY B N 1
ATOM 7783 C CA . GLY B 1 379 ? 34.332 18.533 4.687 1.00 78.65 360 GLY B CA 1
ATOM 7784 C C . GLY B 1 379 ? 33.458 18.184 3.502 1.00 85.20 360 GLY B C 1
ATOM 7785 O O . GLY B 1 379 ? 32.878 19.061 2.860 1.00 82.71 360 GLY B O 1
ATOM 7786 N N . THR B 1 380 ? 33.371 16.891 3.212 1.00 92.30 361 THR B N 1
ATOM 7787 C CA . THR B 1 380 ? 32.511 16.393 2.152 1.00 97.74 361 THR B CA 1
ATOM 7788 C C . THR B 1 380 ? 31.091 16.285 2.693 1.00 99.66 361 THR B C 1
ATOM 7789 O O . THR B 1 380 ? 30.800 16.769 3.788 1.00 100.91 361 THR B O 1
ATOM 7793 N N . GLU B 1 381 ? 30.205 15.661 1.925 1.00 97.64 362 GLU B N 1
ATOM 7794 C CA . GLU B 1 381 ? 28.830 15.466 2.369 1.00 95.16 362 GLU B CA 1
ATOM 7795 C C . GLU B 1 381 ? 28.773 14.634 3.639 1.00 92.00 362 GLU B C 1
ATOM 7796 O O . GLU B 1 381 ? 27.872 14.801 4.459 1.00 93.60 362 GLU B O 1
ATOM 7802 N N . ARG B 1 382 ? 29.736 13.732 3.796 1.00 90.43 363 ARG B N 1
ATOM 7803 C CA . ARG B 1 382 ? 29.801 12.881 4.980 1.00 94.47 363 ARG B CA 1
ATOM 7804 C C . ARG B 1 382 ? 29.806 13.722 6.252 1.00 96.95 363 ARG B C 1
ATOM 7805 O O . ARG B 1 382 ? 29.260 13.325 7.282 1.00 100.14 363 ARG B O 1
ATOM 7813 N N . ASP B 1 383 ? 30.425 14.893 6.163 1.00 95.28 364 ASP B N 1
ATOM 7814 C CA . ASP B 1 383 ? 30.554 15.787 7.303 1.00 91.54 364 ASP B CA 1
ATOM 7815 C C . ASP B 1 383 ? 29.360 16.732 7.427 1.00 84.27 364 ASP B C 1
ATOM 7816 O O . ASP B 1 383 ? 29.289 17.537 8.355 1.00 73.72 364 ASP B O 1
ATOM 7821 N N . ALA B 1 384 ? 28.423 16.633 6.490 1.00 87.59 365 ALA B N 1
ATOM 7822 C CA . ALA B 1 384 ? 27.225 17.472 6.512 1.00 87.38 365 ALA B CA 1
ATOM 7823 C C . ALA B 1 384 ? 26.327 17.059 7.674 1.00 84.62 365 ALA B C 1
ATOM 7824 O O . ALA B 1 384 ? 26.433 15.936 8.166 1.00 81.58 365 ALA B O 1
ATOM 7826 N N . GLN B 1 385 ? 25.444 17.952 8.112 1.00 87.92 366 GLN B N 1
ATOM 7827 C CA . GLN B 1 385 ? 24.650 17.693 9.314 1.00 91.30 366 GLN B CA 1
ATOM 7828 C C . GLN B 1 385 ? 23.148 17.525 9.075 1.00 97.10 366 GLN B C 1
ATOM 7829 O O . GLN B 1 385 ? 22.479 18.437 8.588 1.00 95.24 366 GLN B O 1
ATOM 7835 N N . SER B 1 386 ? 22.628 16.358 9.444 1.00 105.89 367 SER B N 1
ATOM 7836 C CA . SER B 1 386 ? 21.195 16.101 9.409 1.00 109.89 367 SER B CA 1
ATOM 7837 C C . SER B 1 386 ? 20.550 16.685 10.650 1.00 112.48 367 SER B C 1
ATOM 7838 O O . SER B 1 386 ? 21.028 16.465 11.763 1.00 113.82 367 SER B O 1
ATOM 7841 N N . ILE B 1 387 ? 19.476 17.443 10.456 1.00 117.55 368 ILE B N 1
ATOM 7842 C CA . ILE B 1 387 ? 18.681 17.930 11.575 1.00 124.56 368 ILE B CA 1
ATOM 7843 C C . ILE B 1 387 ? 17.312 17.261 11.531 1.00 132.12 368 ILE B C 1
ATOM 7844 O O . ILE B 1 387 ? 16.786 16.970 10.456 1.00 134.83 368 ILE B O 1
ATOM 7849 N N . ASP B 1 388 ? 16.745 16.991 12.700 1.00 133.45 369 ASP B N 1
ATOM 7850 C CA . ASP B 1 388 ? 15.376 16.506 12.771 1.00 129.23 369 ASP B CA 1
ATOM 7851 C C . ASP B 1 388 ? 14.546 17.494 13.564 1.00 119.01 369 ASP B C 1
ATOM 7852 O O . ASP B 1 388 ? 14.990 18.001 14.595 1.00 113.95 369 ASP B O 1
ATOM 7857 N N . ASP B 1 389 ? 13.359 17.792 13.053 1.00 115.19 370 ASP B N 1
ATOM 7858 C CA . ASP B 1 389 ? 12.378 18.586 13.780 1.00 113.30 370 ASP B CA 1
ATOM 7859 C C . ASP B 1 389 ? 11.167 18.877 12.910 1.00 111.65 370 ASP B C 1
ATOM 7860 O O . ASP B 1 389 ? 11.106 18.466 11.751 1.00 111.87 370 ASP B O 1
ATOM 7865 N N . LEU B 1 390 ? 10.192 19.564 13.491 1.00 111.44 371 LEU B N 1
ATOM 7866 C CA . LEU B 1 390 ? 9.123 20.148 12.711 1.00 112.14 371 LEU B CA 1
ATOM 7867 C C . LEU B 1 390 ? 9.863 21.002 11.694 1.00 129.64 371 LEU B C 1
ATOM 7868 O O . LEU B 1 390 ? 10.926 21.534 12.010 1.00 136.89 371 LEU B O 1
ATOM 7873 N N . ASP B 1 391 ? 9.298 21.152 10.497 1.00 136.79 372 ASP B N 1
ATOM 7874 C CA . ASP B 1 391 ? 10.052 21.524 9.291 1.00 141.25 372 ASP B CA 1
ATOM 7875 C C . ASP B 1 391 ? 10.548 20.287 8.541 1.00 143.59 372 ASP B C 1
ATOM 7876 O O . ASP B 1 391 ? 11.127 20.403 7.461 1.00 146.32 372 ASP B O 1
ATOM 7881 N N . GLY B 1 392 ? 10.325 19.108 9.115 1.00 141.07 373 GLY B N 1
ATOM 7882 C CA . GLY B 1 392 ? 10.739 17.866 8.483 1.00 138.05 373 GLY B CA 1
ATOM 7883 C C . GLY B 1 392 ? 12.241 17.684 8.567 1.00 134.43 373 GLY B C 1
ATOM 7884 O O . GLY B 1 392 ? 12.943 18.553 9.086 1.00 133.02 373 GLY B O 1
ATOM 7885 N N . ASP B 1 393 ? 12.751 16.570 8.050 1.00 132.22 374 ASP B N 1
ATOM 7886 C CA . ASP B 1 393 ? 14.182 16.320 8.163 1.00 127.83 374 ASP B CA 1
ATOM 7887 C C . ASP B 1 393 ? 14.946 16.937 6.998 1.00 120.73 374 ASP B C 1
ATOM 7888 O O . ASP B 1 393 ? 14.800 16.532 5.843 1.00 113.60 374 ASP B O 1
ATOM 7893 N N . ARG B 1 394 ? 15.772 17.924 7.327 1.00 120.70 375 ARG B N 1
ATOM 7894 C CA . ARG B 1 394 ? 16.559 18.644 6.341 1.00 117.91 375 ARG B CA 1
ATOM 7895 C C . ARG B 1 394 ? 18.033 18.400 6.615 1.00 116.23 375 ARG B C 1
ATOM 7896 O O . ARG B 1 394 ? 18.387 17.610 7.489 1.00 119.58 375 ARG B O 1
ATOM 7904 N N . GLN B 1 395 ? 18.893 19.074 5.863 1.00 112.25 376 GLN B N 1
ATOM 7905 C CA . GLN B 1 395 ? 20.329 18.907 6.022 1.00 107.81 376 GLN B CA 1
ATOM 7906 C C . GLN B 1 395 ? 21.031 20.247 5.850 1.00 108.13 376 GLN B C 1
ATOM 7907 O O . GLN B 1 395 ? 20.729 20.996 4.923 1.00 112.62 376 GLN B O 1
ATOM 7913 N N . GLU B 1 396 ? 21.962 20.551 6.749 1.00 104.69 377 GLU B N 1
ATOM 7914 C CA . GLU B 1 396 ? 22.741 21.780 6.651 1.00 102.16 377 GLU B CA 1
ATOM 7915 C C . GLU B 1 396 ? 24.161 21.476 6.191 1.00 99.58 377 GLU B C 1
ATOM 7916 O O . GLU B 1 396 ? 24.834 20.621 6.766 1.00 101.71 377 GLU B O 1
ATOM 7922 N N . GLU B 1 397 ? 24.604 22.154 5.136 1.00 93.56 378 GLU B N 1
ATOM 7923 C CA . GLU B 1 397 ? 25.996 22.064 4.712 1.00 91.71 378 GLU B CA 1
ATOM 7924 C C . GLU B 1 397 ? 26.812 23.228 5.266 1.00 90.71 378 GLU B C 1
ATOM 7925 O O . GLU B 1 397 ? 28.031 23.280 5.099 1.00 94.56 378 GLU B O 1
ATOM 7931 N N . PHE B 1 398 ? 26.134 24.165 5.920 1.00 84.41 379 PHE B N 1
ATOM 7932 C CA . PHE B 1 398 ? 26.824 25.234 6.622 1.00 85.54 379 PHE B CA 1
ATOM 7933 C C . PHE B 1 398 ? 26.421 25.214 8.087 1.00 87.01 379 PHE B C 1
ATOM 7934 O O . PHE B 1 398 ? 25.296 25.57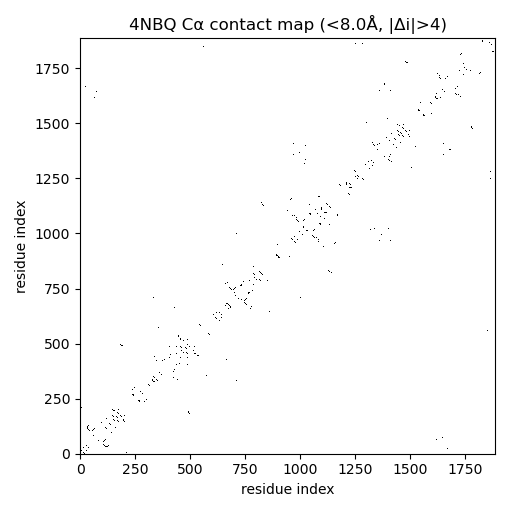4 8.435 1.00 85.25 379 PHE B O 1
ATOM 7942 N N . ILE B 1 399 ? 27.350 24.810 8.946 1.00 90.24 380 ILE B N 1
ATOM 7943 C CA . ILE B 1 399 ? 27.090 24.764 10.378 1.00 87.04 380 ILE B CA 1
ATOM 7944 C C . ILE B 1 399 ? 27.972 25.797 11.060 1.00 87.41 380 ILE B C 1
ATOM 7945 O O . ILE B 1 399 ? 29.156 25.930 10.743 1.00 85.85 380 ILE B O 1
ATOM 7950 N N . PHE B 1 400 ? 27.389 26.545 11.985 1.00 87.43 381 PHE B N 1
ATOM 7951 C CA . PHE B 1 400 ? 28.111 27.632 12.622 1.00 83.39 381 PHE B CA 1
ATOM 7952 C C . PHE B 1 400 ? 28.049 27.484 14.131 1.00 73.01 381 PHE B C 1
ATOM 7953 O O . PHE B 1 400 ? 26.979 27.567 14.732 1.00 66.91 381 PHE B O 1
ATOM 7961 N N . HIS B 1 401 ? 29.207 27.263 14.740 1.00 71.32 382 HIS B N 1
ATOM 7962 C CA . HIS B 1 401 ? 29.281 27.147 16.187 1.00 69.06 382 HIS B CA 1
ATOM 7963 C C . HIS B 1 401 ? 30.031 28.314 16.818 1.00 69.47 382 HIS B C 1
ATOM 7964 O O . HIS B 1 401 ? 30.989 28.840 16.252 1.00 72.54 382 HIS B O 1
ATOM 7971 N N . TYR B 1 402 ? 29.572 28.706 17.999 1.00 64.16 383 TYR B N 1
ATOM 7972 C CA . TYR B 1 402 ? 30.159 29.796 18.759 1.00 58.89 383 TYR B CA 1
ATOM 7973 C C . TYR B 1 402 ? 30.213 29.334 20.201 1.00 54.28 383 TYR B C 1
ATOM 7974 O O . TYR B 1 402 ? 29.223 28.828 20.720 1.00 62.08 383 TYR B O 1
ATOM 7983 N N . ASN B 1 403 ? 31.366 29.472 20.845 1.00 50.06 384 ASN B N 1
ATOM 7984 C CA . ASN B 1 403 ? 31.435 29.206 22.277 1.00 53.72 384 ASN B CA 1
ATOM 7985 C C . ASN B 1 403 ? 32.261 30.206 23.081 1.00 58.37 384 ASN B C 1
ATOM 7986 O O . ASN B 1 403 ? 33.187 30.833 22.568 1.00 58.77 384 ASN B O 1
ATOM 7991 N N . PHE B 1 404 ? 31.900 30.329 24.355 1.00 61.22 385 PHE B N 1
ATOM 7992 C CA . PHE B 1 404 ? 32.235 31.484 25.174 1.00 60.54 385 PHE B CA 1
ATOM 7993 C C . PHE B 1 404 ? 32.764 30.992 26.515 1.00 65.62 385 PHE B C 1
ATOM 7994 O O . PHE B 1 404 ? 32.003 30.842 27.472 1.00 70.32 385 PHE B O 1
ATOM 8002 N N . PRO B 1 405 ? 34.078 30.724 26.583 1.00 65.50 386 PRO B N 1
ATOM 8003 C CA . PRO B 1 405 ? 34.746 30.148 27.756 1.00 69.04 386 PRO B CA 1
ATOM 8004 C C . PRO B 1 405 ? 34.899 31.144 28.904 1.00 77.24 386 PRO B C 1
ATOM 8005 O O . PRO B 1 405 ? 35.079 32.338 28.660 1.00 83.22 386 PRO B O 1
ATOM 8009 N N . PRO B 1 406 ? 34.846 30.647 30.150 1.00 70.44 387 PRO B N 1
ATOM 8010 C CA . PRO B 1 406 ? 34.892 31.471 31.361 1.00 65.65 387 PRO B CA 1
ATOM 8011 C C . PRO B 1 406 ? 36.174 32.287 31.509 1.00 73.30 387 PRO B C 1
ATOM 8012 O O . PRO B 1 406 ? 36.192 33.215 32.317 1.00 72.18 387 PRO B O 1
ATOM 8016 N N . PHE B 1 407 ? 37.225 31.953 30.761 1.00 79.99 388 PHE B N 1
ATOM 8017 C CA . PHE B 1 407 ? 38.479 32.701 30.870 1.00 78.64 388 PHE B CA 1
ATOM 8018 C C . PHE B 1 407 ? 38.515 33.964 30.002 1.00 78.12 388 PHE B C 1
ATOM 8019 O O . PHE B 1 407 ? 39.425 34.784 30.127 1.00 79.52 388 PHE B O 1
ATOM 8027 N N . CYS B 1 408 ? 37.527 34.117 29.125 1.00 77.17 389 CYS B N 1
ATOM 8028 C CA . CYS B 1 408 ? 37.425 35.319 28.308 1.00 81.93 389 CYS B CA 1
ATOM 8029 C C . CYS B 1 408 ? 36.831 36.450 29.135 1.00 81.21 389 CYS B C 1
ATOM 8030 O O . CYS B 1 408 ? 37.103 37.625 28.894 1.00 82.99 389 CYS B O 1
ATOM 8033 N N . VAL B 1 409 ? 36.006 36.083 30.107 1.00 80.08 390 VAL B N 1
ATOM 8034 C CA . VAL B 1 409 ? 35.465 37.041 31.060 1.00 77.79 390 VAL B CA 1
ATOM 8035 C C . VAL B 1 409 ? 36.384 37.155 32.281 1.00 76.44 390 VAL B C 1
ATOM 8036 O O . VAL B 1 409 ? 36.250 38.070 33.098 1.00 73.59 390 VAL B O 1
ATOM 8040 N N . GLY B 1 410 ? 37.343 36.239 32.376 1.00 76.09 391 GLY B N 1
ATOM 8041 C CA . GLY B 1 410 ? 38.256 36.199 33.503 1.00 74.56 391 GLY B CA 1
ATOM 8042 C C . GLY B 1 410 ? 37.703 35.387 34.659 1.00 77.96 391 GLY B C 1
ATOM 8043 O O . GLY B 1 410 ? 38.051 35.620 35.816 1.00 77.82 391 GLY B O 1
ATOM 8044 N N . GLU B 1 411 ? 36.841 34.424 34.349 1.00 79.67 392 GLU B N 1
ATOM 8045 C CA . GLU B 1 411 ? 36.163 33.663 35.391 1.00 85.75 392 GLU B CA 1
ATOM 8046 C C . GLU B 1 411 ? 36.549 32.191 35.456 1.00 88.22 392 GLU B C 1
ATOM 8047 O O . GLU B 1 411 ? 37.360 31.697 34.670 1.00 90.20 392 GLU B O 1
ATOM 8053 N N . VAL B 1 412 ? 35.942 31.508 36.419 1.00 88.03 393 VAL B N 1
ATOM 8054 C CA . VAL B 1 412 ? 36.091 30.076 36.598 1.00 89.80 393 VAL B CA 1
ATOM 8055 C C . VAL B 1 412 ? 34.701 29.463 36.536 1.00 94.88 393 VAL B C 1
ATOM 8056 O O . VAL B 1 412 ? 33.815 29.846 37.303 1.00 99.00 393 VAL B O 1
ATOM 8060 N N . GLY B 1 413 ? 34.507 28.520 35.617 1.00 93.70 394 GLY B N 1
ATOM 8061 C CA . GLY B 1 413 ? 33.204 27.907 35.426 1.00 91.84 394 GLY B CA 1
ATOM 8062 C C . GLY B 1 413 ? 33.295 26.502 34.872 1.00 94.38 394 GLY B C 1
ATOM 8063 O O . GLY B 1 413 ? 34.387 25.996 34.618 1.00 98.02 394 GLY B O 1
ATOM 8064 N N . PHE B 1 414 ? 32.140 25.877 34.672 1.00 98.11 395 PHE B N 1
ATOM 8065 C CA . PHE B 1 414 ? 32.081 24.501 34.204 1.00 103.37 395 PHE B CA 1
ATOM 8066 C C . PHE B 1 414 ? 32.103 24.448 32.674 1.00 103.25 395 PHE B C 1
ATOM 8067 O O . PHE B 1 414 ? 31.477 25.272 32.006 1.00 97.84 395 PHE B O 1
ATOM 8083 N N . SER B 1 416 ? 31.000 22.249 30.502 1.00 119.00 397 SER B N 1
ATOM 8084 C CA . SER B 1 416 ? 30.030 21.359 29.876 1.00 118.97 397 SER B CA 1
ATOM 8085 C C . SER B 1 416 ? 29.404 22.005 28.640 1.00 117.70 397 SER B C 1
ATOM 8086 O O . SER B 1 416 ? 29.793 23.101 28.234 1.00 119.96 397 SER B O 1
ATOM 8089 N N . GLY B 1 417 ? 28.438 21.313 28.043 1.00 112.86 398 GLY B N 1
ATOM 8090 C CA . GLY B 1 417 ? 27.968 21.631 26.705 1.00 107.03 398 GLY B CA 1
ATOM 8091 C C . GLY B 1 417 ? 27.466 23.049 26.512 1.00 100.07 398 GLY B C 1
ATOM 8092 O O . GLY B 1 417 ? 27.261 23.781 27.476 1.00 105.85 398 GLY B O 1
ATOM 8093 N N . PRO B 1 418 ? 27.276 23.447 25.248 1.00 90.16 399 PRO B N 1
ATOM 8094 C CA . PRO B 1 418 ? 26.962 24.831 24.866 1.00 86.81 399 PRO B CA 1
ATOM 8095 C C . PRO B 1 418 ? 25.699 25.399 25.517 1.00 81.78 399 PRO B C 1
ATOM 8096 O O . PRO B 1 418 ? 24.644 24.766 25.496 1.00 80.12 399 PRO B O 1
ATOM 8100 N N . LYS B 1 419 ? 25.832 26.594 26.089 1.00 79.55 400 LYS B N 1
ATOM 8101 C CA . LYS B 1 419 ? 24.735 27.297 26.748 1.00 74.51 400 LYS B CA 1
ATOM 8102 C C . LYS B 1 419 ? 23.766 27.914 25.735 1.00 80.14 400 LYS B C 1
ATOM 8103 O O . LYS B 1 419 ? 24.129 28.141 24.576 1.00 84.94 400 LYS B O 1
ATOM 8109 N N . ARG B 1 420 ? 22.541 28.191 26.182 1.00 77.97 401 ARG B N 1
ATOM 8110 C CA . ARG B 1 420 ? 21.515 28.798 25.333 1.00 78.19 401 ARG B CA 1
ATOM 8111 C C . ARG B 1 420 ? 22.009 30.034 24.566 1.00 76.06 401 ARG B C 1
ATOM 8112 O O . ARG B 1 420 ? 21.721 30.182 23.376 1.00 70.68 401 ARG B O 1
ATOM 8120 N N . ARG B 1 421 ? 22.750 30.912 25.242 1.00 78.45 402 ARG B N 1
ATOM 8121 C CA . ARG B 1 421 ? 23.342 32.076 24.585 1.00 82.90 402 ARG B CA 1
ATOM 8122 C C . ARG B 1 421 ? 24.361 31.659 23.524 1.00 81.95 402 ARG B C 1
ATOM 8123 O O . ARG B 1 421 ? 24.370 32.201 22.415 1.00 84.86 402 ARG B O 1
ATOM 8131 N N . GLU B 1 422 ? 25.215 30.695 23.862 1.00 73.58 403 GLU B N 1
ATOM 8132 C CA . GLU B 1 422 ? 26.210 30.199 22.914 1.00 62.68 403 GLU B CA 1
ATOM 8133 C C . GLU B 1 422 ? 25.562 29.674 21.628 1.00 65.58 403 GLU B C 1
ATOM 8134 O O . GLU B 1 422 ? 26.090 29.876 20.532 1.00 68.02 403 GLU B O 1
ATOM 8140 N N . ILE B 1 423 ? 24.417 29.009 21.758 1.00 63.36 404 ILE B N 1
ATOM 8141 C CA . ILE B 1 423 ? 23.632 28.648 20.583 1.00 60.72 404 ILE B CA 1
ATOM 8142 C C . ILE B 1 423 ? 23.031 29.899 19.955 1.00 60.48 404 ILE B C 1
ATOM 8143 O O . ILE B 1 423 ? 23.180 30.135 18.757 1.00 68.53 404 ILE B O 1
ATOM 8148 N N . GLY B 1 424 ? 22.357 30.701 20.772 1.00 60.55 405 GLY B N 1
ATOM 8149 C CA . GLY B 1 424 ? 21.707 31.910 20.298 1.00 61.56 405 GLY B CA 1
ATOM 8150 C C . GLY B 1 424 ? 22.624 32.844 19.531 1.00 66.08 405 GLY B C 1
ATOM 8151 O O . GLY B 1 424 ? 22.230 33.414 18.513 1.00 65.52 405 GLY B O 1
ATOM 8152 N N . HIS B 1 425 ? 23.849 33.000 20.023 1.00 66.86 406 HIS B N 1
ATOM 8153 C CA . HIS B 1 425 ? 24.822 33.883 19.391 1.00 65.64 406 HIS B CA 1
ATOM 8154 C C . HIS B 1 425 ? 25.431 33.239 18.157 1.00 71.76 406 HIS B C 1
ATOM 8155 O O . HIS B 1 425 ? 25.740 33.918 17.179 1.00 78.16 406 HIS B O 1
ATOM 8162 N N . GLY B 1 426 ? 25.610 31.927 18.207 1.00 68.78 407 GLY B N 1
ATOM 8163 C CA . GLY B 1 426 ? 26.067 31.202 17.041 1.00 66.16 407 GLY B CA 1
ATOM 8164 C C . GLY B 1 426 ? 25.084 31.418 15.910 1.00 66.42 407 GLY B C 1
ATOM 8165 O O . GLY B 1 426 ? 25.469 31.745 14.787 1.00 67.06 407 GLY B O 1
ATOM 8166 N N . ARG B 1 427 ? 23.802 31.249 16.220 1.00 63.69 408 ARG B N 1
ATOM 8167 C CA . ARG B 1 427 ? 22.746 31.388 15.226 1.00 66.25 408 ARG B CA 1
ATOM 8168 C C . ARG B 1 427 ? 22.761 32.774 14.579 1.00 66.26 408 ARG B C 1
ATOM 8169 O O . ARG B 1 427 ? 22.729 32.896 13.355 1.00 69.33 408 ARG B O 1
ATOM 8177 N N . LEU B 1 428 ? 22.815 33.814 15.405 1.00 60.27 409 LEU B N 1
ATOM 8178 C CA . LEU B 1 428 ? 22.836 35.188 14.912 1.00 62.59 409 LEU B CA 1
ATOM 8179 C C . LEU B 1 428 ? 24.036 35.449 14.004 1.00 68.73 409 LEU B C 1
ATOM 8180 O O . LEU B 1 428 ? 23.882 35.918 12.875 1.00 72.61 409 LEU B O 1
ATOM 8185 N N . ALA B 1 429 ? 25.230 35.150 14.508 1.00 65.93 410 ALA B N 1
ATOM 8186 C CA . ALA B 1 429 ? 26.448 35.292 13.727 1.00 63.14 410 ALA B CA 1
ATOM 8187 C C . ALA B 1 429 ? 26.285 34.572 12.398 1.00 69.02 410 ALA B C 1
ATOM 8188 O O . ALA B 1 429 ? 26.594 35.116 11.337 1.00 67.90 410 ALA B O 1
ATOM 8190 N N . LYS B 1 430 ? 25.779 33.347 12.470 1.00 69.87 411 LYS B N 1
ATOM 8191 C CA . LYS B 1 430 ? 25.578 32.521 11.290 1.00 73.67 411 LYS B CA 1
ATOM 8192 C C . LYS B 1 430 ? 24.701 33.196 10.242 1.00 81.71 411 LYS B C 1
ATOM 8193 O O . LYS B 1 430 ? 25.103 33.317 9.085 1.00 88.57 411 LYS B O 1
ATOM 8199 N N . ARG B 1 431 ? 23.508 33.637 10.632 1.00 81.83 412 ARG B N 1
ATOM 8200 C CA . ARG B 1 431 ? 22.594 34.227 9.652 1.00 87.68 412 ARG B CA 1
ATOM 8201 C C . ARG B 1 431 ? 23.016 35.621 9.177 1.00 84.40 412 ARG B C 1
ATOM 8202 O O . ARG B 1 431 ? 22.510 36.126 8.172 1.00 86.75 412 ARG B O 1
ATOM 8210 N N . ALA B 1 432 ? 23.954 36.232 9.890 1.00 75.26 413 ALA B N 1
ATOM 8211 C CA . ALA B 1 432 ? 24.608 37.429 9.388 1.00 68.73 413 ALA B CA 1
ATOM 8212 C C . ALA B 1 432 ? 25.422 37.038 8.158 1.00 71.82 413 ALA B C 1
ATOM 8213 O O . ALA B 1 432 ? 25.338 37.666 7.106 1.00 73.74 413 ALA B O 1
ATOM 8215 N N . VAL B 1 433 ? 26.193 35.968 8.308 1.00 71.83 414 VAL B N 1
ATOM 8216 C CA . VAL B 1 433 ? 27.132 35.520 7.293 1.00 68.39 414 VAL B CA 1
ATOM 8217 C C . VAL B 1 433 ? 26.464 34.790 6.132 1.00 71.06 414 VAL B C 1
ATOM 8218 O O . VAL B 1 433 ? 26.883 34.925 4.987 1.00 77.57 414 VAL B O 1
ATOM 8222 N N . VAL B 1 434 ? 25.421 34.022 6.428 1.00 74.36 415 VAL B N 1
ATOM 8223 C CA . VAL B 1 434 ? 24.805 33.138 5.430 1.00 78.48 415 VAL B CA 1
ATOM 8224 C C . VAL B 1 434 ? 24.589 33.748 4.036 1.00 77.31 415 VAL B C 1
ATOM 8225 O O . VAL B 1 434 ? 24.911 33.113 3.029 1.00 80.32 415 VAL B O 1
ATOM 8229 N N . PRO B 1 435 ? 24.049 34.976 3.967 1.00 74.08 416 PRO B N 1
ATOM 8230 C CA . PRO B 1 435 ? 23.785 35.573 2.652 1.00 74.06 416 PRO B CA 1
ATOM 8231 C C . PRO B 1 435 ? 25.021 35.651 1.753 1.00 73.84 416 PRO B C 1
ATOM 8232 O O . PRO B 1 435 ? 24.880 35.565 0.535 1.00 77.11 416 PRO B O 1
ATOM 8236 N N . VAL B 1 436 ? 26.204 35.822 2.338 1.00 71.37 417 VAL B N 1
ATOM 8237 C CA . VAL B 1 436 ? 27.432 35.915 1.553 1.00 76.03 417 VAL B CA 1
ATOM 8238 C C . VAL B 1 436 ? 28.170 34.586 1.452 1.00 81.26 417 VAL B C 1
ATOM 8239 O O . VAL B 1 436 ? 29.191 34.491 0.770 1.00 90.12 417 VAL B O 1
ATOM 8243 N N . VAL B 1 437 ? 27.667 33.563 2.136 1.00 76.70 418 VAL B N 1
ATOM 8244 C CA . VAL B 1 437 ? 28.232 32.229 1.987 1.00 78.91 418 VAL B CA 1
ATOM 8245 C C . VAL B 1 437 ? 27.831 31.688 0.627 1.00 89.15 418 VAL B C 1
ATOM 8246 O O . VAL B 1 437 ? 26.656 31.730 0.265 1.00 93.27 418 VAL B O 1
ATOM 8250 N N . PRO B 1 438 ? 28.810 31.179 -0.133 1.00 94.42 419 PRO B N 1
ATOM 8251 C CA . PRO B 1 438 ? 28.549 30.714 -1.496 1.00 99.81 419 PRO B CA 1
ATOM 8252 C C . PRO B 1 438 ? 27.535 29.589 -1.490 1.00 105.54 419 PRO B C 1
ATOM 8253 O O . PRO B 1 438 ? 27.305 28.977 -0.448 1.00 105.14 419 PRO B O 1
ATOM 8257 N N . THR B 1 439 ? 26.923 29.330 -2.636 1.00 117.82 420 THR B N 1
ATOM 8258 C CA . THR B 1 439 ? 25.953 28.255 -2.729 1.00 128.75 420 THR B CA 1
ATOM 8259 C C . THR B 1 439 ? 26.645 26.896 -2.811 1.00 128.52 420 THR B C 1
ATOM 8260 O O . THR B 1 439 ? 27.871 26.804 -2.883 1.00 127.76 420 THR B O 1
ATOM 8264 N N . LEU B 1 440 ? 25.829 25.849 -2.805 1.00 127.46 421 LEU B N 1
ATOM 8265 C CA . LEU B 1 440 ? 26.262 24.477 -3.020 1.00 125.13 421 LEU B CA 1
ATOM 8266 C C . LEU B 1 440 ? 26.923 24.354 -4.386 1.00 126.39 421 LEU B C 1
ATOM 8267 O O . LEU B 1 440 ? 27.930 23.662 -4.558 1.00 122.29 421 LEU B O 1
ATOM 8272 N N . ASP B 1 441 ? 26.318 25.027 -5.359 1.00 128.31 422 ASP B N 1
ATOM 8273 C CA . ASP B 1 441 ? 26.715 24.937 -6.753 1.00 128.89 422 ASP B CA 1
ATOM 8274 C C . ASP B 1 441 ? 28.183 25.299 -6.933 1.00 120.48 422 ASP B C 1
ATOM 8275 O O . ASP B 1 441 ? 28.986 24.457 -7.331 1.00 116.62 422 ASP B O 1
ATOM 8280 N N . LYS B 1 442 ? 28.527 26.556 -6.651 1.00 116.28 423 LYS B N 1
ATOM 8281 C CA . LYS B 1 442 ? 29.916 26.978 -6.729 1.00 115.75 423 LYS B CA 1
ATOM 8282 C C . LYS B 1 442 ? 30.740 26.058 -5.852 1.00 114.83 423 LYS B C 1
ATOM 8283 O O . LYS B 1 442 ? 31.508 25.229 -6.341 1.00 120.64 423 LYS B O 1
ATOM 8289 N N . PHE B 1 443 ? 30.550 26.199 -4.545 1.00 107.70 424 PHE B N 1
ATOM 8290 C CA . PHE B 1 443 ? 31.414 25.551 -3.572 1.00 98.35 424 PHE B CA 1
ATOM 8291 C C . PHE B 1 443 ? 30.769 24.286 -3.032 1.00 99.43 424 PHE B C 1
ATOM 8292 O O . PHE B 1 443 ? 29.850 24.349 -2.216 1.00 101.52 424 PHE B O 1
ATOM 8300 N N . PRO B 1 444 ? 31.267 23.125 -3.479 1.00 99.14 425 PRO B N 1
ATOM 8301 C CA . PRO B 1 444 ? 30.689 21.825 -3.151 1.00 97.38 425 PRO B CA 1
ATOM 8302 C C . PRO B 1 444 ? 31.315 21.230 -1.905 1.00 98.16 425 PRO B C 1
ATOM 8303 O O . PRO B 1 444 ? 31.760 20.082 -1.936 1.00 102.96 425 PRO B O 1
ATOM 8307 N N . TYR B 1 445 ? 31.336 21.994 -0.820 1.00 94.26 426 TYR B N 1
ATOM 8308 C CA . TYR B 1 445 ? 31.870 21.494 0.434 1.00 92.68 426 TYR B CA 1
ATOM 8309 C C . TYR B 1 445 ? 30.850 21.634 1.546 1.00 91.29 426 TYR B C 1
ATOM 8310 O O . TYR B 1 445 ? 29.772 22.201 1.362 1.00 90.64 426 TYR B O 1
ATOM 8319 N N . VAL B 1 446 ? 31.218 21.125 2.712 1.00 87.24 427 VAL B N 1
ATOM 8320 C CA . VAL B 1 446 ? 30.502 21.428 3.933 1.00 78.53 427 VAL B CA 1
ATOM 8321 C C . VAL B 1 446 ? 31.439 22.290 4.751 1.00 79.87 427 VAL B C 1
ATOM 8322 O O . VAL B 1 446 ? 32.648 22.055 4.781 1.00 73.46 427 VAL B O 1
ATOM 8326 N N . ILE B 1 447 ? 30.882 23.306 5.396 1.00 83.71 428 ILE B N 1
ATOM 8327 C CA . ILE B 1 447 ? 31.692 24.276 6.101 1.00 81.12 428 ILE B CA 1
ATOM 8328 C C . ILE B 1 447 ? 31.327 24.282 7.568 1.00 77.85 428 ILE B C 1
ATOM 8329 O O . ILE B 1 447 ? 30.157 24.414 7.922 1.00 79.74 428 ILE B O 1
ATOM 8334 N N . ARG B 1 448 ? 32.328 24.121 8.423 1.00 76.90 429 ARG B N 1
ATOM 8335 C CA . ARG B 1 448 ? 32.121 24.303 9.852 1.00 72.43 429 ARG B CA 1
ATOM 8336 C C . ARG B 1 448 ? 32.976 25.441 10.387 1.00 75.62 429 ARG B C 1
ATOM 8337 O O . ARG B 1 448 ? 34.206 25.372 10.383 1.00 73.41 429 ARG B O 1
ATOM 8345 N N . VAL B 1 449 ? 32.307 26.492 10.842 1.00 73.13 430 VAL B N 1
ATOM 8346 C CA . VAL B 1 449 ? 32.978 27.616 11.461 1.00 68.36 430 VAL B CA 1
ATOM 8347 C C . VAL B 1 449 ? 32.829 27.496 12.966 1.00 65.69 430 VAL B C 1
ATOM 8348 O O . VAL B 1 449 ? 31.729 27.270 13.467 1.00 63.17 430 VAL B O 1
ATOM 8352 N N . VAL B 1 450 ? 33.933 27.635 13.689 1.00 68.12 431 VAL B N 1
ATOM 8353 C CA . VAL B 1 450 ? 33.856 27.691 15.143 1.00 71.80 431 VAL B CA 1
ATOM 8354 C C . VAL B 1 450 ? 34.506 28.969 15.659 1.00 79.00 431 VAL B C 1
ATOM 8355 O O . VAL B 1 450 ? 35.721 29.143 15.564 1.00 85.80 431 VAL B O 1
ATOM 8359 N N . SER B 1 451 ? 33.688 29.859 16.210 1.00 76.11 432 SER B N 1
ATOM 8360 C CA . SER B 1 451 ? 34.184 31.099 16.788 1.00 75.92 432 SER B CA 1
ATOM 8361 C C . SER B 1 451 ? 34.390 30.921 18.288 1.00 80.05 432 SER B C 1
ATOM 8362 O O . SER B 1 451 ? 33.464 30.560 19.017 1.00 82.64 432 SER B O 1
ATOM 8365 N N . GLU B 1 452 ? 35.613 31.169 18.741 1.00 77.95 433 GLU B N 1
ATOM 8366 C CA . GLU B 1 452 ? 35.970 30.994 20.142 1.00 72.40 433 GLU B CA 1
ATOM 8367 C C . GLU B 1 452 ? 36.303 32.344 20.759 1.00 69.55 433 GLU B C 1
ATOM 8368 O O . GLU B 1 452 ? 37.236 33.012 20.319 1.00 81.55 433 GLU B O 1
ATOM 8374 N N . ILE B 1 453 ? 35.566 32.744 21.788 1.00 59.69 434 ILE B N 1
ATOM 8375 C CA . ILE B 1 453 ? 35.790 34.056 22.372 1.00 62.48 434 ILE B CA 1
ATOM 8376 C C . ILE B 1 453 ? 36.817 33.933 23.482 1.00 66.55 434 ILE B C 1
ATOM 8377 O O . ILE B 1 453 ? 36.540 33.361 24.539 1.00 67.90 434 ILE B O 1
ATOM 8382 N N . LEU B 1 454 ? 38.008 34.470 23.234 1.00 64.10 435 LEU B N 1
ATOM 8383 C CA . LEU B 1 454 ? 39.092 34.405 24.208 1.00 61.97 435 LEU B CA 1
ATOM 8384 C C . LEU B 1 454 ? 39.122 35.601 25.170 1.00 65.17 435 LEU B C 1
ATOM 8385 O O . LEU B 1 454 ? 39.756 35.545 26.230 1.00 63.56 435 LEU B O 1
ATOM 8390 N N . GLU B 1 455 ? 38.435 36.679 24.797 1.00 69.43 436 GLU B N 1
ATOM 8391 C CA . GLU B 1 455 ? 38.204 37.809 25.688 1.00 73.65 436 GLU B CA 1
ATOM 8392 C C . GLU B 1 455 ? 36.909 38.476 25.257 1.00 74.00 436 GLU B C 1
ATOM 8393 O O . GLU B 1 455 ? 36.666 38.632 24.061 1.00 71.94 436 GLU B O 1
ATOM 8399 N N . SER B 1 456 ? 36.078 38.884 26.211 1.00 72.11 437 SER B N 1
ATOM 8400 C CA . SER B 1 456 ? 34.894 39.656 25.854 1.00 69.21 437 SER B CA 1
ATOM 8401 C C . SER B 1 456 ? 34.638 40.837 26.787 1.00 71.07 437 SER B C 1
ATOM 8402 O O . SER B 1 456 ? 34.302 40.639 27.952 1.00 79.75 437 SER B O 1
ATOM 8405 N N . ASN B 1 457 ? 34.801 42.063 26.293 1.00 70.94 438 ASN B N 1
ATOM 8406 C CA . ASN B 1 457 ? 34.251 43.218 26.998 1.00 68.48 438 ASN B CA 1
ATOM 8407 C C . ASN B 1 457 ? 32.929 43.720 26.421 1.00 73.48 438 ASN B C 1
ATOM 8408 O O . ASN B 1 457 ? 32.219 44.485 27.068 1.00 82.59 438 ASN B O 1
ATOM 8413 N N . GLY B 1 458 ? 32.603 43.288 25.205 1.00 72.55 439 GLY B N 1
ATOM 8414 C CA . GLY B 1 458 ? 31.272 43.481 24.654 1.00 71.69 439 GLY B CA 1
ATOM 8415 C C . GLY B 1 458 ? 31.108 43.020 23.214 1.00 75.53 439 GLY B C 1
ATOM 8416 O O . GLY B 1 458 ? 32.047 43.052 22.418 1.00 73.70 439 GLY B O 1
ATOM 8417 N N . SER B 1 459 ? 29.879 42.642 22.877 1.00 79.64 440 SER B N 1
ATOM 8418 C CA . SER B 1 459 ? 29.536 42.069 21.569 1.00 79.10 440 SER B CA 1
ATOM 8419 C C . SER B 1 459 ? 30.590 41.136 20.959 1.00 68.52 440 SER B C 1
ATOM 8420 O O . SER B 1 459 ? 31.130 41.407 19.883 1.00 60.27 440 SER B O 1
ATOM 8423 N N . SER B 1 460 ? 30.853 40.024 21.634 1.00 68.43 441 SER B N 1
ATOM 8424 C CA . SER B 1 460 ? 31.694 38.984 21.070 1.00 69.91 441 SER B CA 1
ATOM 8425 C C . SER B 1 460 ? 30.932 38.387 19.896 1.00 66.59 441 SER B C 1
ATOM 8426 O O . SER B 1 460 ? 31.518 37.868 18.945 1.00 63.08 441 SER B O 1
ATOM 8429 N N . SER B 1 461 ? 29.609 38.475 19.978 1.00 61.03 442 SER B N 1
ATOM 8430 C CA . SER B 1 461 ? 28.732 38.046 18.900 1.00 60.49 442 SER B CA 1
ATOM 8431 C C . SER B 1 461 ? 29.161 38.625 17.548 1.00 59.35 442 SER B C 1
ATOM 8432 O O . SER B 1 461 ? 29.278 37.906 16.558 1.00 61.49 442 SER B O 1
ATOM 8443 N N . ALA B 1 463 ? 32.068 40.039 16.775 1.00 69.56 444 ALA B N 1
ATOM 8444 C CA . ALA B 1 463 ? 33.444 39.672 16.456 1.00 61.55 444 ALA B CA 1
ATOM 8445 C C . ALA B 1 463 ? 33.488 38.321 15.753 1.00 62.66 444 ALA B C 1
ATOM 8446 O O . ALA B 1 463 ? 34.365 38.065 14.929 1.00 68.21 444 ALA B O 1
ATOM 8448 N N . SER B 1 464 ? 32.540 37.455 16.090 1.00 65.16 445 SER B N 1
ATOM 8449 C CA . SER B 1 464 ? 32.433 36.153 15.447 1.00 65.16 445 SER B CA 1
ATOM 8450 C C . SER B 1 464 ? 32.165 36.336 13.962 1.00 66.82 445 SER B C 1
ATOM 8451 O O . SER B 1 464 ? 32.813 35.708 13.124 1.00 67.03 445 SER B O 1
ATOM 8454 N N . VAL B 1 465 ? 31.203 37.199 13.645 1.00 69.06 446 VAL B N 1
ATOM 8455 C CA . VAL B 1 465 ? 30.878 37.518 12.258 1.00 71.18 446 VAL B CA 1
ATOM 8456 C C . VAL B 1 465 ? 32.095 38.071 11.520 1.00 65.73 446 VAL B C 1
ATOM 8457 O O . VAL B 1 465 ? 32.540 37.498 10.525 1.00 60.89 446 VAL B O 1
ATOM 8461 N N . CYS B 1 466 ? 32.631 39.179 12.024 1.00 64.80 447 CYS B N 1
ATOM 8462 C CA . CYS B 1 466 ? 33.854 39.762 11.489 1.00 68.90 447 CYS B CA 1
ATOM 8463 C C . CYS B 1 466 ? 34.887 38.656 11.331 1.00 76.54 447 CYS B C 1
ATOM 8464 O O . CYS B 1 466 ? 35.332 38.349 10.220 1.00 73.67 447 CYS B O 1
ATOM 8467 N N . GLY B 1 467 ? 35.259 38.062 12.462 1.00 78.18 448 GLY B N 1
ATOM 8468 C CA . GLY B 1 467 ? 36.242 36.998 12.496 1.00 77.75 448 GLY B CA 1
ATOM 8469 C C . GLY B 1 467 ? 35.985 35.898 11.486 1.00 81.15 448 GLY B C 1
ATOM 8470 O O . GLY B 1 467 ? 36.903 35.471 10.784 1.00 87.46 448 GLY B O 1
ATOM 8471 N N . SER B 1 468 ? 34.741 35.433 11.404 1.00 74.54 449 SER B N 1
ATOM 8472 C CA . SER B 1 468 ? 34.422 34.321 10.513 1.00 73.42 449 SER B CA 1
ATOM 8473 C C . SER B 1 468 ? 34.538 34.715 9.044 1.00 68.50 449 SER B C 1
ATOM 8474 O O . SER B 1 468 ? 35.008 33.933 8.221 1.00 65.82 449 SER B O 1
ATOM 8477 N N . SER B 1 469 ? 34.115 35.930 8.717 1.00 64.69 450 SER B N 1
ATOM 8478 C CA . SER B 1 469 ? 34.228 36.413 7.351 1.00 68.66 450 SER B CA 1
ATOM 8479 C C . SER B 1 469 ? 35.676 36.299 6.886 1.00 70.77 450 SER B C 1
ATOM 8480 O O . SER B 1 469 ? 35.949 35.969 5.731 1.00 73.00 450 SER B O 1
ATOM 8483 N N . LEU B 1 470 ? 36.604 36.565 7.798 1.00 70.71 451 LEU B N 1
ATOM 8484 C CA . LEU B 1 470 ? 38.023 36.470 7.489 1.00 70.09 451 LEU B CA 1
ATOM 8485 C C . LEU B 1 470 ? 38.475 35.021 7.436 1.00 73.49 451 LEU B C 1
ATOM 8486 O O . LEU B 1 470 ? 39.288 34.650 6.592 1.00 80.33 451 LEU B O 1
ATOM 8491 N N . ALA B 1 471 ? 37.945 34.206 8.341 1.00 69.56 452 ALA B N 1
ATOM 8492 C CA . ALA B 1 471 ? 38.306 32.793 8.403 1.00 69.70 452 ALA B CA 1
ATOM 8493 C C . ALA B 1 471 ? 37.752 32.015 7.216 1.00 65.60 452 ALA B C 1
ATOM 8494 O O . ALA B 1 471 ? 38.370 31.060 6.754 1.00 67.74 452 ALA B O 1
ATOM 8496 N N . LEU B 1 472 ? 36.586 32.421 6.728 1.00 66.90 453 LEU B N 1
ATOM 8497 C CA . LEU B 1 472 ? 36.002 31.792 5.552 1.00 72.99 453 LEU B CA 1
ATOM 8498 C C . LEU B 1 472 ? 36.838 32.077 4.303 1.00 80.52 453 LEU B C 1
ATOM 8499 O O . LEU B 1 472 ? 37.188 31.163 3.557 1.00 83.96 453 LEU B O 1
ATOM 8512 N N . ASP B 1 474 ? 39.984 33.248 4.290 1.00 87.33 455 ASP B N 1
ATOM 8513 C CA . ASP B 1 474 ? 41.305 32.699 4.577 1.00 88.67 455 ASP B CA 1
ATOM 8514 C C . ASP B 1 474 ? 41.363 31.199 4.293 1.00 90.06 455 ASP B C 1
ATOM 8515 O O . ASP B 1 474 ? 42.437 30.642 4.06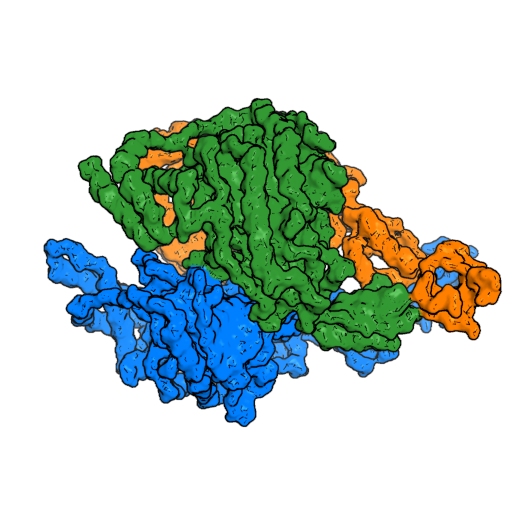9 1.00 90.79 455 ASP B O 1
ATOM 8520 N N . ALA B 1 475 ? 40.202 30.552 4.306 1.00 87.60 456 ALA B N 1
ATOM 8521 C CA . ALA B 1 475 ? 40.118 29.120 4.037 1.00 82.22 456 ALA B CA 1
ATOM 8522 C C . ALA B 1 475 ? 39.802 28.810 2.574 1.00 87.66 456 ALA B C 1
ATOM 8523 O O . ALA B 1 475 ? 39.759 27.645 2.181 1.00 96.31 456 ALA B O 1
ATOM 8525 N N . GLY B 1 476 ? 39.578 29.849 1.773 1.00 84.80 457 GLY B N 1
ATOM 8526 C CA . GLY B 1 476 ? 39.341 29.679 0.350 1.00 83.13 457 GLY B CA 1
ATOM 8527 C C . GLY B 1 476 ? 37.880 29.612 -0.061 1.00 80.59 457 GLY B C 1
ATOM 8528 O O . GLY B 1 476 ? 37.566 29.320 -1.215 1.00 78.04 457 GLY B O 1
ATOM 8529 N N . VAL B 1 477 ? 36.982 29.883 0.879 1.00 82.27 458 VAL B N 1
ATOM 8530 C CA . VAL B 1 477 ? 35.550 29.848 0.601 1.00 82.48 458 VAL B CA 1
ATOM 8531 C C . VAL B 1 477 ? 35.132 31.096 -0.180 1.00 81.89 458 VAL B C 1
ATOM 8532 O O . VAL B 1 477 ? 35.300 32.215 0.305 1.00 81.19 458 VAL B O 1
ATOM 8536 N N . PRO B 1 478 ? 34.574 30.902 -1.389 1.00 80.96 459 PRO B N 1
ATOM 8537 C CA . PRO B 1 478 ? 34.286 31.965 -2.362 1.00 79.61 459 PRO B CA 1
ATOM 8538 C C . PRO B 1 478 ? 33.075 32.815 -1.987 1.00 75.19 459 PRO B C 1
ATOM 8539 O O . PRO B 1 478 ? 32.034 32.721 -2.637 1.00 72.87 459 PRO B O 1
ATOM 8543 N N . THR B 1 479 ? 33.223 33.646 -0.962 1.00 74.60 460 THR B N 1
ATOM 8544 C CA . THR B 1 479 ? 32.125 34.464 -0.455 1.00 74.13 460 THR B CA 1
ATOM 8545 C C . THR B 1 479 ? 31.765 35.621 -1.389 1.00 79.71 460 THR B C 1
ATOM 8546 O O . THR B 1 479 ? 32.572 36.039 -2.218 1.00 84.13 460 THR B O 1
ATOM 8550 N N . LYS B 1 480 ? 30.547 36.132 -1.243 1.00 80.07 461 LYS B N 1
ATOM 8551 C CA . LYS B 1 480 ? 30.047 37.201 -2.103 1.00 81.05 461 LYS B CA 1
ATOM 8552 C C . LYS B 1 480 ? 30.682 38.552 -1.781 1.00 78.39 461 LYS B C 1
ATOM 8553 O O . LYS B 1 480 ? 30.866 39.386 -2.670 1.00 81.47 461 LYS B O 1
ATOM 8559 N N . ALA B 1 481 ? 31.020 38.757 -0.510 1.00 75.98 462 ALA B N 1
ATOM 8560 C CA . ALA B 1 481 ? 31.603 40.015 -0.046 1.00 77.52 462 ALA B CA 1
ATOM 8561 C C . ALA B 1 481 ? 31.940 39.928 1.434 1.00 73.67 462 ALA B C 1
ATOM 8562 O O . ALA B 1 481 ? 31.271 39.216 2.183 1.00 81.31 462 ALA B O 1
ATOM 8564 N N . PRO B 1 482 ? 32.984 40.653 1.863 1.00 72.83 463 PRO B N 1
ATOM 8565 C CA . PRO B 1 482 ? 33.407 40.640 3.268 1.00 76.15 463 PRO B CA 1
ATOM 8566 C C . PRO B 1 482 ? 32.335 41.220 4.192 1.00 75.44 463 PRO B C 1
ATOM 8567 O O . PRO B 1 482 ? 31.778 42.276 3.902 1.00 84.61 463 PRO B O 1
ATOM 8571 N N . VAL B 1 483 ? 32.053 40.540 5.297 1.00 69.28 464 VAL B N 1
ATOM 8572 C CA . VAL B 1 483 ? 30.952 40.950 6.168 1.00 68.15 464 VAL B CA 1
ATOM 8573 C C . VAL B 1 483 ? 31.365 41.229 7.619 1.00 70.01 464 VAL B C 1
ATOM 8574 O O . VAL B 1 483 ? 32.093 40.450 8.233 1.00 65.52 464 VAL B O 1
ATOM 8578 N N . ALA B 1 484 ? 30.887 42.351 8.155 1.00 72.02 465 ALA B N 1
ATOM 8579 C CA . ALA B 1 484 ? 31.205 42.764 9.521 1.00 67.61 465 ALA B CA 1
ATOM 8580 C C . ALA B 1 484 ? 29.967 43.244 10.283 1.00 69.41 465 ALA B C 1
ATOM 8581 O O . ALA B 1 484 ? 28.915 43.477 9.688 1.00 74.72 465 ALA B O 1
ATOM 8583 N N . GLY B 1 485 ? 30.107 43.407 11.599 1.00 63.31 466 GLY B N 1
ATOM 8584 C CA . GLY B 1 485 ? 28.993 43.798 12.446 1.00 56.13 466 GLY B CA 1
ATOM 8585 C C . GLY B 1 485 ? 29.388 44.618 13.661 1.00 62.14 466 GLY B C 1
ATOM 8586 O O . GLY B 1 485 ? 30.533 44.565 14.120 1.00 64.68 466 GLY B O 1
ATOM 8587 N N . ILE B 1 486 ? 28.418 45.364 14.190 1.00 63.05 467 ILE B N 1
ATOM 8588 C CA . ILE B 1 486 ? 28.648 46.312 15.280 1.00 59.85 467 ILE B CA 1
ATOM 8589 C C . ILE B 1 486 ? 27.517 46.285 16.319 1.00 54.34 467 ILE B C 1
ATOM 8590 O O . ILE B 1 486 ? 26.369 45.976 15.989 1.00 55.30 467 ILE B O 1
ATOM 8595 N N . ALA B 1 487 ? 27.849 46.604 17.571 1.00 52.58 468 ALA B N 1
ATOM 8596 C CA . ALA B 1 487 ? 26.867 46.596 18.659 1.00 59.13 468 ALA B CA 1
ATOM 8597 C C . ALA B 1 487 ? 26.586 47.992 19.203 1.00 66.23 468 ALA B C 1
ATOM 8598 O O . ALA B 1 487 ? 27.499 48.701 19.630 1.00 74.11 468 ALA B O 1
ATOM 8608 N N . GLY B 1 489 ? 23.992 50.795 21.560 1.00 64.51 470 GLY B N 1
ATOM 8609 C CA . GLY B 1 489 ? 23.108 50.973 22.694 1.00 66.82 470 GLY B CA 1
ATOM 8610 C C . GLY B 1 489 ? 22.827 52.448 22.844 1.00 71.56 470 GLY B C 1
ATOM 8611 O O . GLY B 1 489 ? 23.436 53.266 22.154 1.00 78.63 470 GLY B O 1
ATOM 8612 N N . LEU B 1 490 ? 21.901 52.797 23.727 1.00 66.23 471 LEU B N 1
ATOM 8613 C CA . LEU B 1 490 ? 21.679 54.204 24.032 1.00 68.04 471 LEU B CA 1
ATOM 8614 C C . LEU B 1 490 ? 21.429 54.457 25.506 1.00 63.43 471 LEU B C 1
ATOM 8615 O O . LEU B 1 490 ? 21.234 53.530 26.288 1.00 63.47 471 LEU B O 1
ATOM 8620 N N . ILE B 1 491 ? 21.462 55.731 25.873 1.00 63.73 472 ILE B N 1
ATOM 8621 C CA . ILE B 1 491 ? 21.127 56.155 27.217 1.00 60.17 472 ILE B CA 1
ATOM 8622 C C . ILE B 1 491 ? 20.120 57.291 27.143 1.00 65.76 472 ILE B C 1
ATOM 8623 O O . ILE B 1 491 ? 20.440 58.389 26.693 1.00 68.99 472 ILE B O 1
ATOM 8628 N N . LYS B 1 492 ? 18.902 57.022 27.600 1.00 69.21 473 LYS B N 1
ATOM 8629 C CA . LYS B 1 492 ? 17.824 57.996 27.500 1.00 70.49 473 LYS B CA 1
ATOM 8630 C C . LYS B 1 492 ? 17.218 58.327 28.853 1.00 76.02 473 LYS B C 1
ATOM 8631 O O . LYS B 1 492 ? 16.893 57.437 29.638 1.00 79.94 473 LYS B O 1
ATOM 8637 N N . GLU B 1 493 ? 17.087 59.621 29.120 1.00 76.69 474 GLU B N 1
ATOM 8638 C CA . GLU B 1 493 ? 16.290 60.109 30.234 1.00 77.55 474 GLU B CA 1
ATOM 8639 C C . GLU B 1 493 ? 15.399 61.208 29.677 1.00 82.87 474 GLU B C 1
ATOM 8640 O O . GLU B 1 493 ? 15.892 62.237 29.213 1.00 86.55 474 GLU B O 1
ATOM 8646 N N . ASN B 1 494 ? 14.089 60.983 29.711 1.00 84.83 475 ASN B N 1
ATOM 8647 C CA . ASN B 1 494 ? 13.136 61.918 29.121 1.00 85.88 475 ASN B CA 1
ATOM 8648 C C . ASN B 1 494 ? 13.359 62.099 27.623 1.00 86.73 475 ASN B C 1
ATOM 8649 O O . ASN B 1 494 ? 13.333 61.135 26.861 1.00 88.06 475 ASN B O 1
ATOM 8654 N N . ASP B 1 495 ? 13.572 63.344 27.210 1.00 90.77 476 ASP B N 1
ATOM 8655 C CA . ASP B 1 495 ? 13.764 63.677 25.800 1.00 93.31 476 ASP B CA 1
ATOM 8656 C C . ASP B 1 495 ? 15.179 63.393 25.280 1.00 92.51 476 ASP B C 1
ATOM 8657 O O . ASP B 1 495 ? 15.367 63.068 24.105 1.00 91.73 476 ASP B O 1
ATOM 8662 N N . LYS B 1 496 ? 16.169 63.521 26.158 1.00 89.00 477 LYS B N 1
ATOM 8663 C CA . LYS B 1 496 ? 17.571 63.508 25.752 1.00 87.00 477 LYS B CA 1
ATOM 8664 C C . LYS B 1 496 ? 18.155 62.098 25.668 1.00 80.89 477 LYS B C 1
ATOM 8665 O O . LYS B 1 496 ? 17.865 61.247 26.510 1.00 80.24 477 LYS B O 1
ATOM 8671 N N . TYR B 1 497 ? 18.966 61.856 24.641 1.00 77.08 478 TYR B N 1
ATOM 8672 C CA . TYR B 1 497 ? 19.593 60.553 24.444 1.00 74.57 478 TYR B CA 1
ATOM 8673 C C . TYR B 1 497 ? 20.919 60.659 23.689 1.00 75.72 478 TYR B C 1
ATOM 8674 O O . TYR B 1 497 ? 21.099 61.534 22.843 1.00 80.49 478 TYR B O 1
ATOM 8683 N N . ALA B 1 498 ? 21.838 59.752 23.999 1.00 72.76 479 ALA B N 1
ATOM 8684 C CA . ALA B 1 498 ? 23.068 59.593 23.235 1.00 68.79 479 ALA B CA 1
ATOM 8685 C C . ALA B 1 498 ? 23.110 58.175 22.673 1.00 70.18 479 ALA B C 1
ATOM 8686 O O . ALA B 1 498 ? 22.883 57.205 23.402 1.00 66.06 479 ALA B O 1
ATOM 8688 N N . VAL B 1 499 ? 23.383 58.055 21.377 1.00 68.54 480 VAL B N 1
ATOM 8689 C CA . VAL B 1 499 ? 23.502 56.743 20.744 1.00 60.72 480 VAL B CA 1
ATOM 8690 C C . VAL B 1 499 ? 24.954 56.283 20.749 1.00 62.55 480 VAL B C 1
ATOM 8691 O O . VAL B 1 499 ? 25.813 56.886 20.106 1.00 68.15 480 VAL B O 1
ATOM 8695 N N . LEU B 1 500 ? 25.221 55.213 21.489 1.00 55.38 481 LEU B N 1
ATOM 8696 C CA . LEU B 1 500 ? 26.578 54.716 21.648 1.00 53.36 481 LEU B CA 1
ATOM 8697 C C . LEU B 1 500 ? 26.922 53.737 20.534 1.00 61.40 481 LEU B C 1
ATOM 8698 O O . LEU B 1 500 ? 26.076 52.953 20.105 1.00 71.30 481 LEU B O 1
ATOM 8703 N N . SER B 1 501 ? 28.164 53.790 20.067 1.00 61.69 482 SER B N 1
ATOM 8704 C CA . SER B 1 501 ? 28.627 52.904 19.007 1.00 67.20 482 SER B CA 1
ATOM 8705 C C . SER B 1 501 ? 29.629 51.913 19.581 1.00 71.15 482 SER B C 1
ATOM 8706 O O . SER B 1 501 ? 30.371 52.242 20.508 1.00 74.18 482 SER B O 1
ATOM 8709 N N . ASP B 1 502 ? 29.650 50.705 19.025 1.00 67.35 483 ASP B N 1
ATOM 8710 C CA . ASP B 1 502 ? 30.535 49.653 19.511 1.00 64.68 483 ASP B CA 1
ATOM 8711 C C . ASP B 1 502 ? 30.461 49.555 21.032 1.00 61.68 483 ASP B C 1
ATOM 8712 O O . ASP B 1 502 ? 31.441 49.796 21.732 1.00 56.31 483 ASP B O 1
ATOM 8717 N N . ILE B 1 503 ? 29.290 49.186 21.536 1.00 70.57 484 ILE B N 1
ATOM 8718 C CA . ILE B 1 503 ? 29.035 49.151 22.973 1.00 70.48 484 ILE B CA 1
ATOM 8719 C C . ILE B 1 503 ? 29.961 48.187 23.694 1.00 65.97 484 ILE B C 1
ATOM 8720 O O . ILE B 1 503 ? 30.399 47.191 23.120 1.00 74.57 484 ILE B O 1
ATOM 8725 N N . LEU B 1 504 ? 30.244 48.481 24.960 1.00 50.74 485 LEU B N 1
ATOM 8726 C CA . LEU B 1 504 ? 31.015 47.570 25.798 1.00 48.34 485 LEU B CA 1
ATOM 8727 C C . LEU B 1 504 ? 30.134 47.089 26.941 1.00 49.12 485 LEU B C 1
ATOM 8728 O O . LEU B 1 504 ? 29.127 47.717 27.253 1.00 57.09 485 LEU B O 1
ATOM 8733 N N . GLY B 1 505 ? 30.509 45.974 27.557 1.00 55.27 486 GLY B N 1
ATOM 8734 C CA . GLY B 1 505 ? 29.615 45.267 28.455 1.00 50.79 486 GLY B CA 1
ATOM 8735 C C . GLY B 1 505 ? 28.891 46.194 29.403 1.00 52.91 486 GLY B C 1
ATOM 8736 O O . GLY B 1 505 ? 27.677 46.086 29.583 1.00 48.57 486 GLY B O 1
ATOM 8737 N N . ASP B 1 506 ? 29.634 47.119 29.996 1.00 56.46 487 ASP B N 1
ATOM 8738 C CA . ASP B 1 506 ? 29.056 48.062 30.940 1.00 60.26 487 ASP B CA 1
ATOM 8739 C C . ASP B 1 506 ? 27.892 48.850 30.343 1.00 62.14 487 ASP B C 1
ATOM 8740 O O . ASP B 1 506 ? 26.856 49.020 30.989 1.00 63.77 487 ASP B O 1
ATOM 8745 N N . GLU B 1 507 ? 28.056 49.325 29.113 1.00 61.39 488 GLU B N 1
ATOM 8746 C CA . GLU B 1 507 ? 27.032 50.160 28.487 1.00 62.27 488 GLU B CA 1
ATOM 8747 C C . GLU B 1 507 ? 25.809 49.362 28.044 1.00 66.89 488 GLU B C 1
ATOM 8748 O O . GLU B 1 507 ? 24.751 49.931 27.775 1.00 67.46 488 GLU B O 1
ATOM 8754 N N . ASP B 1 508 ? 25.962 48.044 27.957 1.00 69.34 489 ASP B N 1
ATOM 8755 C CA . ASP B 1 508 ? 24.829 47.162 27.708 1.00 73.01 489 ASP B CA 1
ATOM 8756 C C . ASP B 1 508 ? 24.077 46.924 29.004 1.00 73.23 489 ASP B C 1
ATOM 8757 O O . ASP B 1 508 ? 22.848 46.921 29.036 1.00 75.97 489 ASP B O 1
ATOM 8762 N N . HIS B 1 509 ? 24.834 46.718 30.075 1.00 74.32 490 HIS B N 1
ATOM 8763 C CA . HIS B 1 509 ? 24.259 46.420 31.379 1.00 76.51 490 HIS B CA 1
ATOM 8764 C C . HIS B 1 509 ? 23.574 47.650 31.971 1.00 69.89 490 HIS B C 1
ATOM 8765 O O . HIS B 1 509 ? 22.450 47.573 32.466 1.00 65.04 490 HIS B O 1
ATOM 8772 N N . LEU B 1 510 ? 24.265 48.781 31.923 1.00 65.43 491 LEU B N 1
ATOM 8773 C CA . LEU B 1 510 ? 23.767 50.006 32.531 1.00 57.72 491 LEU B CA 1
ATOM 8774 C C . LEU B 1 510 ? 23.075 50.897 31.506 1.00 56.97 491 LEU B C 1
ATOM 8775 O O . LEU B 1 510 ? 22.608 51.988 31.835 1.00 56.39 491 LEU B O 1
ATOM 8780 N N . GLY B 1 511 ? 23.019 50.424 30.265 1.00 60.27 492 GLY B N 1
ATOM 8781 C CA . GLY B 1 511 ? 22.385 51.157 29.181 1.00 63.22 492 GLY B CA 1
ATOM 8782 C C . GLY B 1 511 ? 20.941 50.753 28.942 1.00 67.45 492 GLY B C 1
ATOM 8783 O O . GLY B 1 511 ? 20.417 49.852 29.602 1.00 70.60 492 GLY B O 1
ATOM 8784 N N . ASP B 1 512 ? 20.284 51.442 28.013 1.00 64.46 493 ASP B N 1
ATOM 8785 C CA . ASP B 1 512 ? 18.867 51.206 27.745 1.00 59.46 493 ASP B CA 1
ATOM 8786 C C . ASP B 1 512 ? 18.549 50.247 26.594 1.00 62.13 493 ASP B C 1
ATOM 8787 O O . ASP B 1 512 ? 17.400 49.835 26.428 1.00 69.96 493 ASP B O 1
ATOM 8800 N N . ASP B 1 514 ? 20.496 47.153 23.581 1.00 57.79 495 ASP B N 1
ATOM 8801 C CA . ASP B 1 514 ? 21.607 46.506 22.910 1.00 60.02 495 ASP B CA 1
ATOM 8802 C C . ASP B 1 514 ? 21.140 46.249 21.491 1.00 64.32 495 ASP B C 1
ATOM 8803 O O . ASP B 1 514 ? 20.201 45.487 21.265 1.00 67.14 495 ASP B O 1
ATOM 8808 N N . PHE B 1 515 ? 21.799 46.899 20.538 1.00 63.87 496 PHE B N 1
ATOM 8809 C CA . PHE B 1 515 ? 21.295 47.011 19.176 1.00 63.24 496 PHE B CA 1
ATOM 8810 C C . PHE B 1 515 ? 22.355 46.476 18.217 1.00 69.13 496 PHE B C 1
ATOM 8811 O O . PHE B 1 515 ? 23.384 47.118 17.997 1.00 70.50 496 PHE B O 1
ATOM 8819 N N . LYS B 1 516 ? 22.088 45.320 17.614 1.00 67.47 497 LYS B N 1
ATOM 8820 C CA . LYS B 1 516 ? 23.112 44.620 16.840 1.00 64.07 497 LYS B CA 1
ATOM 8821 C C . LYS B 1 516 ? 22.838 44.654 15.346 1.00 72.49 497 LYS B C 1
ATOM 8822 O O . LYS B 1 516 ? 21.788 44.209 14.885 1.00 79.28 497 LYS B O 1
ATOM 8828 N N . VAL B 1 517 ? 23.798 45.179 14.593 1.00 73.17 498 VAL B N 1
ATOM 8829 C CA . VAL B 1 517 ? 23.664 45.286 13.147 1.00 72.82 498 VAL B CA 1
ATOM 8830 C C . VAL B 1 517 ? 24.874 44.693 12.435 1.00 71.18 498 VAL B C 1
ATOM 8831 O O . VAL B 1 517 ? 26.014 45.062 12.713 1.00 71.80 498 VAL B O 1
ATOM 8835 N N . ALA B 1 518 ? 24.619 43.763 11.522 1.00 69.51 499 ALA B N 1
ATOM 8836 C CA . ALA B 1 518 ? 25.683 43.171 10.725 1.00 71.63 499 ALA B CA 1
ATOM 8837 C C . ALA B 1 518 ? 25.317 43.235 9.250 1.00 84.21 499 ALA B C 1
ATOM 8838 O O . ALA B 1 518 ? 24.140 43.282 8.894 1.00 88.70 499 ALA B O 1
ATOM 8840 N N . GLY B 1 519 ? 26.331 43.240 8.394 1.00 86.31 500 GLY B N 1
ATOM 8841 C CA . GLY B 1 519 ? 26.110 43.227 6.962 1.00 86.90 500 GLY B CA 1
ATOM 8842 C C . GLY B 1 519 ? 27.357 43.603 6.196 1.00 85.83 500 GLY B C 1
ATOM 8843 O O . GLY B 1 519 ? 28.442 43.722 6.765 1.00 84.00 500 GLY B O 1
ATOM 8844 N N . THR B 1 520 ? 27.200 43.779 4.891 1.00 86.72 501 THR B N 1
ATOM 8845 C CA . THR B 1 520 ? 28.287 44.237 4.048 1.00 86.00 501 THR B CA 1
ATOM 8846 C C . THR B 1 520 ? 28.049 45.695 3.682 1.00 87.73 501 THR B C 1
ATOM 8847 O O . THR B 1 520 ? 27.068 46.297 4.115 1.00 87.70 501 THR B O 1
ATOM 8851 N N . SER B 1 521 ? 28.945 46.253 2.877 1.00 87.88 502 SER B N 1
ATOM 8852 C CA . SER B 1 521 ? 28.849 47.646 2.454 1.00 86.74 502 SER B CA 1
ATOM 8853 C C . SER B 1 521 ? 27.538 47.952 1.733 1.00 84.13 502 SER B C 1
ATOM 8854 O O . SER B 1 521 ? 27.067 49.090 1.743 1.00 85.21 502 SER B O 1
ATOM 8857 N N . ASN B 1 522 ? 26.957 46.937 1.101 1.00 79.47 503 ASN B N 1
ATOM 8858 C CA . ASN B 1 522 ? 25.759 47.131 0.293 1.00 82.25 503 ASN B CA 1
ATOM 8859 C C . ASN B 1 522 ? 24.451 46.994 1.061 1.00 78.89 503 ASN B C 1
ATOM 8860 O O . ASN B 1 522 ? 23.385 47.335 0.548 1.00 76.27 503 ASN B O 1
ATOM 8865 N N . GLY B 1 523 ? 24.525 46.496 2.289 1.00 80.30 504 GLY B N 1
ATOM 8866 C CA . GLY B 1 523 ? 23.321 46.329 3.078 1.00 81.49 504 GLY B CA 1
ATOM 8867 C C . GLY B 1 523 ? 23.467 45.481 4.323 1.00 82.70 504 GLY B C 1
ATOM 8868 O O . GLY B 1 523 ? 24.527 44.916 4.597 1.00 82.71 504 GLY B O 1
ATOM 8869 N N . VAL B 1 524 ? 22.375 45.390 5.075 1.00 80.29 505 VAL B N 1
ATOM 8870 C CA . VAL B 1 524 ? 22.358 44.686 6.349 1.00 72.92 505 VAL B CA 1
ATOM 8871 C C . VAL B 1 524 ? 21.971 43.221 6.187 1.00 75.49 505 VAL B C 1
ATOM 8872 O O . VAL B 1 524 ? 20.885 42.908 5.700 1.00 84.46 505 VAL B O 1
ATOM 8876 N N . THR B 1 525 ? 22.872 42.327 6.578 1.00 71.05 506 THR B N 1
ATOM 8877 C CA . THR B 1 525 ? 22.589 40.895 6.549 1.00 70.21 506 THR B CA 1
ATOM 8878 C C . THR B 1 525 ? 21.820 40.379 7.780 1.00 70.27 506 THR B C 1
ATOM 8879 O O . THR B 1 525 ? 21.019 39.452 7.669 1.00 65.38 506 THR B O 1
ATOM 8883 N N . ALA B 1 526 ? 22.067 40.969 8.948 1.00 70.03 507 ALA B N 1
ATOM 8884 C CA . ALA B 1 526 ? 21.316 40.599 10.149 1.00 67.55 507 ALA B CA 1
ATOM 8885 C C . ALA B 1 526 ? 21.121 41.765 11.117 1.00 67.05 507 ALA B C 1
ATOM 8886 O O . ALA B 1 526 ? 22.034 42.562 11.333 1.00 64.96 507 ALA B O 1
ATOM 8888 N N . LEU B 1 527 ? 19.934 41.845 11.713 1.00 63.64 508 LEU B N 1
ATOM 8889 C CA . LEU B 1 527 ? 19.625 42.900 12.675 1.00 58.83 508 LEU B CA 1
ATOM 8890 C C . LEU B 1 527 ? 18.979 42.340 13.938 1.00 57.09 508 LEU B C 1
ATOM 8891 O O . LEU B 1 527 ? 17.921 41.715 13.877 1.00 51.15 508 LEU B O 1
ATOM 8896 N N . GLN B 1 528 ? 19.615 42.578 15.082 1.00 61.92 509 GLN B N 1
ATOM 8897 C CA . GLN B 1 528 ? 19.119 42.062 16.354 1.00 66.35 509 GLN B CA 1
ATOM 8898 C C . GLN B 1 528 ? 18.945 43.146 17.410 1.00 72.05 509 GLN B C 1
ATOM 8899 O O . GLN B 1 528 ? 19.885 43.874 17.729 1.00 80.95 509 GLN B O 1
ATOM 8913 N N . ASP B 1 530 ? 17.527 44.170 21.378 1.00 66.62 511 ASP B N 1
ATOM 8914 C CA . ASP B 1 530 ? 16.989 43.933 22.708 1.00 57.96 511 ASP B CA 1
ATOM 8915 C C . ASP B 1 530 ? 16.861 45.277 23.416 1.00 63.77 511 ASP B C 1
ATOM 8916 O O . ASP B 1 530 ? 17.855 45.969 23.653 1.00 69.40 511 ASP B O 1
ATOM 8921 N N . ILE B 1 531 ? 15.628 45.645 23.743 1.00 60.46 512 ILE B N 1
ATOM 8922 C CA . ILE B 1 531 ? 15.333 46.978 24.255 1.00 58.31 512 ILE B CA 1
ATOM 8923 C C . ILE B 1 531 ? 14.759 46.938 25.671 1.00 58.44 512 ILE B C 1
ATOM 8924 O O . ILE B 1 531 ? 13.704 46.351 25.912 1.00 59.10 512 ILE B O 1
ATOM 8929 N N . LYS B 1 532 ? 15.467 47.563 26.605 1.00 56.42 513 LYS B N 1
ATOM 8930 C CA . LYS B 1 532 ? 15.093 47.522 28.015 1.00 58.33 513 LYS B CA 1
ATOM 8931 C C . LYS B 1 532 ? 13.994 48.510 28.374 1.00 58.33 513 LYS B C 1
ATOM 8932 O O . LYS B 1 532 ? 13.136 48.226 29.219 1.00 59.97 513 LYS B O 1
ATOM 8938 N N . ILE B 1 533 ? 14.043 49.677 27.741 1.00 58.32 514 ILE B N 1
ATOM 8939 C CA . ILE B 1 533 ? 13.141 50.762 28.080 1.00 58.39 514 ILE B CA 1
ATOM 8940 C C . ILE B 1 533 ? 12.007 50.834 27.062 1.00 63.53 514 ILE B C 1
ATOM 8941 O O . ILE B 1 533 ? 11.995 50.099 26.076 1.00 68.29 514 ILE B O 1
ATOM 8946 N N . GLU B 1 534 ? 11.064 51.732 27.301 1.00 69.23 515 GLU B N 1
ATOM 8947 C CA . GLU B 1 534 ? 9.905 51.878 26.445 1.00 82.78 515 GLU B CA 1
ATOM 8948 C C . GLU B 1 534 ? 9.761 53.344 26.063 1.00 81.56 515 GLU B C 1
ATOM 8949 O O . GLU B 1 534 ? 10.150 54.236 26.820 1.00 74.69 515 GLU B O 1
ATOM 8955 N N . GLY B 1 535 ? 9.206 53.588 24.883 1.00 89.45 516 GLY B N 1
ATOM 8956 C CA . GLY B 1 535 ? 9.122 54.932 24.354 1.00 95.69 516 GLY B CA 1
ATOM 8957 C C . GLY B 1 535 ? 10.347 55.296 23.541 1.00 98.14 516 GLY B C 1
ATOM 8958 O O . GLY B 1 535 ? 10.701 56.470 23.433 1.00 98.14 516 GLY B O 1
ATOM 8959 N N . ILE B 1 536 ? 11.006 54.284 22.981 1.00 96.14 517 ILE B N 1
ATOM 8960 C CA . ILE B 1 536 ? 12.044 54.514 21.982 1.00 91.00 517 ILE B CA 1
ATOM 8961 C C . ILE B 1 536 ? 11.344 54.749 20.652 1.00 90.67 517 ILE B C 1
ATOM 8962 O O . ILE B 1 536 ? 10.363 54.075 20.336 1.00 91.04 517 ILE B O 1
ATOM 8967 N N . THR B 1 537 ? 11.846 55.701 19.874 1.00 89.26 518 THR B N 1
ATOM 8968 C CA . THR B 1 537 ? 11.153 56.136 18.668 1.00 92.91 518 THR B CA 1
ATOM 8969 C C . THR B 1 537 ? 11.961 55.810 17.422 1.00 88.81 518 THR B C 1
ATOM 8970 O O . THR B 1 537 ? 13.175 55.625 17.498 1.00 93.13 518 THR B O 1
ATOM 8974 N N . LYS B 1 538 ? 11.285 55.727 16.279 1.00 78.31 519 LYS B N 1
ATOM 8975 C CA . LYS B 1 538 ? 11.969 55.434 15.025 1.00 79.07 519 LYS B CA 1
ATOM 8976 C C . LYS B 1 538 ? 13.093 56.434 14.764 1.00 80.83 519 LYS B C 1
ATOM 8977 O O . LYS B 1 538 ? 14.100 56.097 14.143 1.00 78.97 519 LYS B O 1
ATOM 8983 N N . GLU B 1 539 ? 12.923 57.658 15.253 1.00 85.72 520 GLU B N 1
ATOM 8984 C CA . GLU B 1 539 ? 13.959 58.677 15.132 1.00 91.23 520 GLU B CA 1
ATOM 8985 C C . GLU B 1 539 ? 15.279 58.174 15.711 1.00 84.47 520 GLU B C 1
ATOM 8986 O O . GLU B 1 539 ? 16.309 58.190 15.036 1.00 87.76 520 GLU B O 1
ATOM 8992 N N . ILE B 1 540 ? 15.244 57.724 16.961 1.00 77.41 521 ILE B N 1
ATOM 8993 C CA . ILE B 1 540 ? 16.429 57.157 17.592 1.00 74.00 521 ILE B CA 1
ATOM 8994 C C . ILE B 1 540 ? 16.911 55.949 16.796 1.00 71.34 521 ILE B C 1
ATOM 8995 O O . ILE B 1 540 ? 18.084 55.859 16.429 1.00 71.79 521 ILE B O 1
ATOM 9008 N N . GLU B 1 542 ? 16.295 55.206 13.760 1.00 81.33 523 GLU B N 1
ATOM 9009 C CA . GLU B 1 542 ? 16.755 55.641 12.450 1.00 80.75 523 GLU B CA 1
ATOM 9010 C C . GLU B 1 542 ? 18.194 56.122 12.555 1.00 75.46 523 GLU B C 1
ATOM 9011 O O . GLU B 1 542 ? 19.007 55.857 11.674 1.00 81.19 523 GLU B O 1
ATOM 9017 N N . GLN B 1 543 ? 18.502 56.817 13.645 1.00 68.71 524 GLN B N 1
ATOM 9018 C CA . GLN B 1 543 ? 19.849 57.330 13.880 1.00 76.87 524 GLN B CA 1
ATOM 9019 C C . GLN B 1 543 ? 20.844 56.218 14.213 1.00 74.77 524 GLN B C 1
ATOM 9020 O O . GLN B 1 543 ? 22.027 56.307 13.885 1.00 76.38 524 GLN B O 1
ATOM 9026 N N . ALA B 1 544 ? 20.358 55.165 14.858 1.00 70.92 525 ALA B N 1
ATOM 9027 C CA . ALA B 1 544 ? 21.231 54.099 15.330 1.00 66.42 525 ALA B CA 1
ATOM 9028 C C . ALA B 1 544 ? 21.629 53.125 14.223 1.00 68.54 525 ALA B C 1
ATOM 9029 O O . ALA B 1 544 ? 22.634 52.427 14.338 1.00 76.81 525 ALA B O 1
ATOM 9031 N N . LEU B 1 545 ? 20.842 53.083 13.154 1.00 66.33 526 LEU B N 1
ATOM 9032 C CA . LEU B 1 545 ? 21.098 52.164 12.049 1.00 68.42 526 LEU B CA 1
ATOM 9033 C C . LEU B 1 545 ? 22.286 52.591 11.182 1.00 78.27 526 LEU B C 1
ATOM 9034 O O . LEU B 1 545 ? 22.942 51.757 10.555 1.00 84.41 526 LEU B O 1
ATOM 9039 N N . ASP B 1 546 ? 22.546 53.894 11.161 1.00 79.49 527 ASP B N 1
ATOM 9040 C CA . ASP B 1 546 ? 23.622 54.496 10.373 1.00 86.67 527 ASP B CA 1
ATOM 9041 C C . ASP B 1 546 ? 24.896 54.583 11.193 1.00 90.39 527 ASP B C 1
ATOM 9042 O O . ASP B 1 546 ? 25.940 54.076 10.792 1.00 98.06 527 ASP B O 1
ATOM 9047 N N . GLN B 1 547 ? 24.816 55.261 12.331 1.00 80.76 528 GLN B N 1
ATOM 9048 C CA . GLN B 1 547 ? 25.948 55.323 13.244 1.00 74.33 528 GLN B CA 1
ATOM 9049 C C . GLN B 1 547 ? 26.495 53.903 13.348 1.00 76.53 528 GLN B C 1
ATOM 9050 O O . GLN B 1 547 ? 27.699 53.693 13.524 1.00 72.90 528 GLN B O 1
ATOM 9056 N N . ALA B 1 548 ? 25.594 52.931 13.223 1.00 77.06 529 ALA B N 1
ATOM 9057 C CA . ALA B 1 548 ? 25.984 51.547 13.010 1.00 76.32 529 ALA B CA 1
ATOM 9058 C C . ALA B 1 548 ? 26.568 51.376 11.608 1.00 83.83 529 ALA B C 1
ATOM 9059 O O . ALA B 1 548 ? 27.636 50.790 11.442 1.00 87.73 529 ALA B O 1
ATOM 9061 N N . LYS B 1 549 ? 25.869 51.894 10.599 1.00 87.49 530 LYS B N 1
ATOM 9062 C CA . LYS B 1 549 ? 26.340 51.787 9.216 1.00 86.25 530 LYS B CA 1
ATOM 9063 C C . LYS B 1 549 ? 27.766 52.316 9.069 1.00 83.66 530 LYS B C 1
ATOM 9064 O O . LYS B 1 549 ? 28.602 51.677 8.433 1.00 89.42 530 LYS B O 1
ATOM 9070 N N . GLU B 1 550 ? 28.037 53.479 9.658 1.00 76.29 531 GLU B N 1
ATOM 9071 C CA . GLU B 1 550 ? 29.396 54.003 9.711 1.00 81.75 531 GLU B CA 1
ATOM 9072 C C . GLU B 1 550 ? 30.307 52.939 10.290 1.00 86.35 531 GLU B C 1
ATOM 9073 O O . GLU B 1 550 ? 31.163 52.385 9.601 1.00 93.97 531 GLU B O 1
ATOM 9079 N N . GLY B 1 551 ? 30.098 52.656 11.572 1.00 83.58 532 GLY B N 1
ATOM 9080 C CA . GLY B 1 551 ? 30.950 51.754 12.323 1.00 79.42 532 GLY B CA 1
ATOM 9081 C C . GLY B 1 551 ? 31.227 50.479 11.563 1.00 79.27 532 GLY B C 1
ATOM 9082 O O . GLY B 1 551 ? 32.346 49.971 11.576 1.00 84.50 532 GLY B O 1
ATOM 9083 N N . ARG B 1 552 ? 30.201 49.965 10.894 1.00 77.27 533 ARG B N 1
ATOM 9084 C CA . ARG B 1 552 ? 30.349 48.786 10.052 1.00 74.75 533 ARG B CA 1
ATOM 9085 C C . ARG B 1 552 ? 31.419 49.036 8.990 1.00 75.04 533 ARG B C 1
ATOM 9086 O O . ARG B 1 552 ? 32.414 48.314 8.910 1.00 76.69 533 ARG B O 1
ATOM 9094 N N . LEU B 1 553 ? 31.215 50.078 8.191 1.00 69.03 534 LEU B N 1
ATOM 9095 C CA . LEU B 1 553 ? 32.144 50.412 7.121 1.00 70.56 534 LEU B CA 1
ATOM 9096 C C . LEU B 1 553 ? 33.534 50.722 7.670 1.00 72.45 534 LEU B C 1
ATOM 9097 O O . LEU B 1 553 ? 34.540 50.404 7.037 1.00 75.45 534 LEU B O 1
ATOM 9102 N N . HIS B 1 554 ? 33.588 51.334 8.849 1.00 70.15 535 HIS B N 1
ATOM 9103 C CA . HIS B 1 554 ? 34.868 51.608 9.492 1.00 75.26 535 HIS B CA 1
ATOM 9104 C C . HIS B 1 554 ? 35.626 50.311 9.722 1.00 82.22 535 HIS B C 1
ATOM 9105 O O . HIS B 1 554 ? 36.810 50.205 9.402 1.00 84.76 535 HIS B O 1
ATOM 9112 N N . ILE B 1 555 ? 34.929 49.327 10.278 1.00 79.68 536 ILE B N 1
ATOM 9113 C CA . ILE B 1 555 ? 35.530 48.036 10.590 1.00 73.57 536 ILE B CA 1
ATOM 9114 C C . ILE B 1 555 ? 35.862 47.250 9.324 1.00 79.80 536 ILE B C 1
ATOM 9115 O O . ILE B 1 555 ? 36.880 46.557 9.259 1.00 82.52 536 ILE B O 1
ATOM 9120 N N . LEU B 1 556 ? 35.005 47.366 8.316 1.00 79.24 537 LEU B N 1
ATOM 9121 C CA . LEU B 1 556 ? 35.248 46.710 7.036 1.00 78.03 537 LEU B CA 1
ATOM 9122 C C . LEU B 1 556 ? 36.562 47.178 6.410 1.00 80.78 537 LEU B C 1
ATOM 9123 O O . LEU B 1 556 ? 37.359 46.368 5.941 1.00 81.74 537 LEU B O 1
ATOM 9128 N N . SER B 1 557 ? 36.788 48.487 6.404 1.00 82.55 538 SER B N 1
ATOM 9129 C CA . SER B 1 557 ? 38.041 49.032 5.901 1.00 84.53 538 SER B CA 1
ATOM 9130 C C . SER B 1 557 ? 39.234 48.389 6.596 1.00 87.43 538 SER B C 1
ATOM 9131 O O . SER B 1 557 ? 40.123 47.844 5.943 1.00 96.23 538 SER B O 1
ATOM 9134 N N . ILE B 1 558 ? 39.247 48.449 7.925 1.00 81.96 539 ILE B N 1
ATOM 9135 C CA . ILE B 1 558 ? 40.345 47.884 8.705 1.00 82.04 539 ILE B CA 1
ATOM 9136 C C . ILE B 1 558 ? 40.512 46.382 8.446 1.00 91.87 539 ILE B C 1
ATOM 9137 O O . ILE B 1 558 ? 41.623 45.851 8.509 1.00 94.95 539 ILE B O 1
ATOM 9150 N N . ASN B 1 560 ? 39.613 44.760 5.434 1.00 93.78 541 ASN B N 1
ATOM 9151 C CA . ASN B 1 560 ? 40.034 44.522 4.054 1.00 89.73 541 ASN B CA 1
ATOM 9152 C C . ASN B 1 560 ? 41.531 44.738 3.814 1.00 89.28 541 ASN B C 1
ATOM 9153 O O . ASN B 1 560 ? 42.067 44.332 2.784 1.00 92.83 541 ASN B O 1
ATOM 9158 N N . LYS B 1 561 ? 42.198 45.378 4.768 1.00 76.90 542 LYS B N 1
ATOM 9159 C CA . LYS B 1 561 ? 43.631 45.635 4.660 1.00 77.76 542 LYS B CA 1
ATOM 9160 C C . LYS B 1 561 ? 44.445 44.354 4.830 1.00 84.08 542 LYS B C 1
ATOM 9161 O O . LYS B 1 561 ? 45.618 44.294 4.446 1.00 85.21 542 LYS B O 1
ATOM 9167 N N . VAL B 1 562 ? 43.823 43.342 5.429 1.00 83.29 543 VAL B N 1
ATOM 9168 C CA . VAL B 1 562 ? 44.469 42.051 5.648 1.00 78.48 543 VAL B CA 1
ATOM 9169 C C . VAL B 1 562 ? 43.957 41.053 4.621 1.00 80.82 543 VAL B C 1
ATOM 9170 O O . VAL B 1 562 ? 44.730 40.508 3.835 1.00 88.91 543 VAL B O 1
ATOM 9174 N N . LEU B 1 563 ? 42.655 40.795 4.643 1.00 78.40 544 LEU B N 1
ATOM 9175 C CA . LEU B 1 563 ? 42.044 39.996 3.590 1.00 79.03 544 LEU B CA 1
ATOM 9176 C C . LEU B 1 563 ? 40.834 40.703 2.974 1.00 84.49 544 LEU B C 1
ATOM 9177 O O . LEU B 1 563 ? 39.798 40.865 3.618 1.00 88.63 544 LEU B O 1
ATOM 9182 N N . ASP B 1 564 ? 40.984 41.130 1.723 1.00 87.34 545 ASP B N 1
ATOM 9183 C CA . ASP B 1 564 ? 39.911 41.781 0.972 1.00 88.39 545 ASP B CA 1
ATOM 9184 C C . ASP B 1 564 ? 38.943 40.814 0.271 1.00 78.83 545 ASP B C 1
ATOM 9185 O O . ASP B 1 564 ? 37.741 41.073 0.201 1.00 72.65 545 ASP B O 1
ATOM 9190 N N . LYS B 1 565 ? 39.481 39.714 -0.256 1.00 78.71 546 LYS B N 1
ATOM 9191 C CA . LYS B 1 565 ? 38.705 38.767 -1.061 1.00 81.80 546 LYS B CA 1
ATOM 9192 C C . LYS B 1 565 ? 38.978 37.329 -0.641 1.00 76.05 546 LYS B C 1
ATOM 9193 O O . LYS B 1 565 ? 39.959 37.058 0.049 1.00 71.33 546 LYS B O 1
ATOM 9199 N N . PRO B 1 566 ? 38.107 36.396 -1.063 1.00 75.34 547 PRO B N 1
ATOM 9200 C CA . PRO B 1 566 ? 38.372 34.972 -0.839 1.00 74.27 547 PRO B CA 1
ATOM 9201 C C . PRO B 1 566 ? 39.647 34.567 -1.563 1.00 77.82 547 PRO B C 1
ATOM 9202 O O . PRO B 1 566 ? 39.881 35.040 -2.676 1.00 79.25 547 PRO B O 1
ATOM 9206 N N . ARG B 1 567 ? 40.456 33.712 -0.947 1.00 79.44 548 ARG B N 1
ATOM 9207 C CA . ARG B 1 567 ? 41.638 33.181 -1.610 1.00 78.16 548 ARG B CA 1
ATOM 9208 C C . ARG B 1 567 ? 41.198 32.360 -2.815 1.00 84.91 548 ARG B C 1
ATOM 9209 O O . ARG B 1 567 ? 40.126 31.755 -2.797 1.00 85.26 548 ARG B O 1
ATOM 9217 N N . SER B 1 568 ? 42.023 32.345 -3.859 1.00 93.76 549 SER B N 1
ATOM 9218 C CA . SER B 1 568 ? 41.665 31.705 -5.125 1.00 97.68 549 SER B CA 1
ATOM 9219 C C . SER B 1 568 ? 41.653 30.181 -5.055 1.00 99.30 549 SER B C 1
ATOM 9220 O O . SER B 1 568 ? 41.267 29.514 -6.015 1.00 96.70 549 SER B O 1
ATOM 9223 N N . GLN B 1 569 ? 42.078 29.634 -3.924 1.00 105.10 550 GLN B N 1
ATOM 9224 C CA . GLN B 1 569 ? 42.156 28.188 -3.774 1.00 112.18 550 GLN B CA 1
ATOM 9225 C C . GLN B 1 569 ? 41.804 27.748 -2.357 1.00 115.25 550 GLN B C 1
ATOM 9226 O O . GLN B 1 569 ? 41.972 28.502 -1.402 1.00 117.92 550 GLN B O 1
ATOM 9232 N N . VAL B 1 570 ? 41.308 26.523 -2.229 1.00 115.34 551 VAL B N 1
ATOM 9233 C CA . VAL B 1 570 ? 41.053 25.938 -0.921 1.00 112.62 551 VAL B CA 1
ATOM 9234 C C . VAL B 1 570 ? 42.401 25.599 -0.294 1.00 107.41 551 VAL B C 1
ATOM 9235 O O . VAL B 1 570 ? 43.446 25.902 -0.872 1.00 108.10 551 VAL B O 1
ATOM 9239 N N . SER B 1 571 ? 42.385 24.983 0.884 1.00 102.18 552 SER B N 1
ATOM 9240 C CA . SER B 1 571 ? 43.627 24.617 1.550 1.00 99.99 552 SER B CA 1
ATOM 9241 C C . SER B 1 571 ? 44.133 23.255 1.086 1.00 105.04 552 SER B C 1
ATOM 9242 O O . SER B 1 571 ? 43.452 22.546 0.340 1.00 104.85 552 SER B O 1
ATOM 9245 N N . ASP B 1 572 ? 45.329 22.897 1.548 1.00 108.22 553 ASP B N 1
ATOM 9246 C CA . ASP B 1 572 ? 45.988 21.650 1.170 1.00 109.09 553 ASP B CA 1
ATOM 9247 C C . ASP B 1 572 ? 45.479 20.477 1.994 1.00 106.71 553 ASP B C 1
ATOM 9248 O O . ASP B 1 572 ? 45.408 19.345 1.514 1.00 110.70 553 ASP B O 1
ATOM 9253 N N . LEU B 1 573 ? 45.144 20.763 3.247 1.00 95.42 554 LEU B N 1
ATOM 9254 C CA . LEU B 1 573 ? 44.659 19.750 4.167 1.00 88.59 554 LEU B CA 1
ATOM 9255 C C . LEU B 1 573 ? 43.146 19.650 4.054 1.00 86.60 554 LEU B C 1
ATOM 9256 O O . LEU B 1 573 ? 42.510 18.822 4.710 1.00 92.28 554 LEU B O 1
ATOM 9261 N N . ALA B 1 574 ? 42.578 20.507 3.214 1.00 77.61 555 ALA B N 1
ATOM 9262 C CA . ALA B 1 574 ? 41.149 20.492 2.950 1.00 76.83 555 ALA B CA 1
ATOM 9263 C C . ALA B 1 574 ? 40.796 19.280 2.107 1.00 75.96 555 ALA B C 1
ATOM 9264 O O . ALA B 1 574 ? 41.582 18.856 1.260 1.00 69.25 555 ALA B O 1
ATOM 9266 N N . PRO B 1 575 ? 39.609 18.706 2.338 1.00 79.99 556 PRO B N 1
ATOM 9267 C CA . PRO B 1 575 ? 39.220 17.567 1.507 1.00 82.93 556 PRO B CA 1
ATOM 9268 C C . PRO B 1 575 ? 39.295 17.972 0.046 1.00 81.85 556 PRO B C 1
ATOM 9269 O O . PRO B 1 575 ? 38.734 18.997 -0.332 1.00 80.30 556 PRO B O 1
ATOM 9273 N N . GLN B 1 576 ? 39.984 17.181 -0.763 1.00 85.78 557 GLN B N 1
ATOM 9274 C CA . GLN B 1 576 ? 40.101 17.485 -2.180 1.00 93.99 557 GLN B CA 1
ATOM 9275 C C . GLN B 1 576 ? 39.635 16.309 -3.019 1.00 92.85 557 GLN B C 1
ATOM 9276 O O . GLN B 1 576 ? 39.716 15.157 -2.592 1.00 88.79 557 GLN B O 1
ATOM 9282 N N . TYR B 1 577 ? 39.132 16.606 -4.211 1.00 95.97 558 TYR B N 1
ATOM 9283 C CA . TYR B 1 577 ? 38.575 15.572 -5.069 1.00 98.37 558 TYR B CA 1
ATOM 9284 C C . TYR B 1 577 ? 39.641 14.804 -5.843 1.00 101.10 558 TYR B C 1
ATOM 9285 O O . TYR B 1 577 ? 40.635 15.373 -6.293 1.00 103.16 558 TYR B O 1
ATOM 9294 N N . VAL B 1 578 ? 39.425 13.500 -5.972 1.00 101.71 559 VAL B N 1
ATOM 9295 C CA . VAL B 1 578 ? 40.245 12.651 -6.822 1.00 98.89 559 VAL B CA 1
ATOM 9296 C C . VAL B 1 578 ? 39.440 12.346 -8.072 1.00 98.62 559 VAL B C 1
ATOM 9297 O O . VAL B 1 578 ? 38.296 11.903 -7.982 1.00 97.67 559 VAL B O 1
ATOM 9301 N N . THR B 1 579 ? 40.029 12.584 -9.239 1.00 100.30 560 THR B N 1
ATOM 9302 C CA . THR B 1 579 ? 39.272 12.465 -10.480 1.00 101.79 560 THR B CA 1
ATOM 9303 C C . THR B 1 579 ? 39.813 11.405 -11.439 1.00 104.79 560 THR B C 1
ATOM 9304 O O . THR B 1 579 ? 41.001 11.382 -11.772 1.00 103.64 560 THR B O 1
ATOM 9316 N N . LYS B 1 581 ? 38.401 8.962 -15.038 1.00 120.59 562 LYS B N 1
ATOM 9317 C CA . LYS B 1 581 ? 37.378 8.845 -16.073 1.00 121.46 562 LYS B CA 1
ATOM 9318 C C . LYS B 1 581 ? 37.077 7.398 -16.457 1.00 118.24 562 LYS B C 1
ATOM 9319 O O . LYS B 1 581 ? 37.982 6.575 -16.602 1.00 113.08 562 LYS B O 1
ATOM 9325 N N . ILE B 1 582 ? 35.792 7.105 -16.625 1.00 120.47 563 ILE B N 1
ATOM 9326 C CA . ILE B 1 582 ? 35.322 5.745 -16.851 1.00 119.46 563 ILE B CA 1
ATOM 9327 C C . ILE B 1 582 ? 34.583 5.617 -18.179 1.00 116.62 563 ILE B C 1
ATOM 9328 O O . ILE B 1 582 ? 33.950 6.567 -18.639 1.00 117.10 563 ILE B O 1
ATOM 9333 N N . ASN B 1 583 ? 34.673 4.442 -18.794 1.00 112.59 564 ASN B N 1
ATOM 9334 C CA . ASN B 1 583 ? 33.877 4.151 -19.975 1.00 116.84 564 ASN B CA 1
ATOM 9335 C C . ASN B 1 583 ? 32.407 4.216 -19.588 1.00 118.61 564 ASN B C 1
ATOM 9336 O O . ASN B 1 583 ? 31.953 3.444 -18.744 1.00 118.31 564 ASN B O 1
ATOM 9341 N N . PRO B 1 584 ? 31.656 5.140 -20.204 1.00 121.91 565 PRO B N 1
ATOM 9342 C CA . PRO B 1 584 ? 30.248 5.362 -19.865 1.00 125.92 565 PRO B CA 1
ATOM 9343 C C . PRO B 1 584 ? 29.465 4.059 -19.823 1.00 133.23 565 PRO B C 1
ATOM 9344 O O . PRO B 1 584 ? 28.443 3.987 -19.144 1.00 133.24 565 PRO B O 1
ATOM 9348 N N . GLU B 1 585 ? 29.925 3.050 -20.555 1.00 138.21 566 GLU B N 1
ATOM 9349 C CA . GLU B 1 585 ? 29.327 1.726 -20.458 1.00 139.95 566 GLU B CA 1
ATOM 9350 C C . GLU B 1 585 ? 29.660 1.116 -19.098 1.00 135.20 566 GLU B C 1
ATOM 9351 O O . GLU B 1 585 ? 28.809 0.515 -18.456 1.00 133.97 566 GLU B O 1
ATOM 9357 N N . LYS B 1 586 ? 30.891 1.308 -18.640 1.00 130.69 567 LYS B N 1
ATOM 9358 C CA . LYS B 1 586 ? 31.321 0.717 -17.379 1.00 125.89 567 LYS B CA 1
ATOM 9359 C C . LYS B 1 586 ? 30.600 1.363 -16.200 1.00 129.26 567 LYS B C 1
ATOM 9360 O O . LYS B 1 586 ? 30.811 0.983 -15.050 1.00 130.46 567 LYS B O 1
ATOM 9366 N N . ILE B 1 587 ? 29.767 2.358 -16.491 1.00 132.07 568 ILE B N 1
ATOM 9367 C CA . ILE B 1 587 ? 28.910 2.949 -15.466 1.00 136.99 568 ILE B CA 1
ATOM 9368 C C . ILE B 1 587 ? 27.849 1.974 -14.955 1.00 138.66 568 ILE B C 1
ATOM 9369 O O . ILE B 1 587 ? 27.445 2.053 -13.796 1.00 135.64 568 ILE B O 1
ATOM 9374 N N . ARG B 1 588 ? 27.391 1.061 -15.809 1.00 141.10 569 ARG B N 1
ATOM 9375 C CA . ARG B 1 588 ? 26.352 0.121 -15.394 1.00 142.73 569 ARG B CA 1
ATOM 9376 C C . ARG B 1 588 ? 26.767 -0.603 -14.108 1.00 142.17 569 ARG B C 1
ATOM 9377 O O . ARG B 1 588 ? 25.922 -1.032 -13.319 1.00 143.91 569 ARG B O 1
ATOM 9385 N N . ASP B 1 589 ? 28.078 -0.698 -13.894 1.00 138.63 570 ASP B N 1
ATOM 9386 C CA . ASP B 1 589 ? 28.641 -1.437 -12.767 1.00 130.97 570 ASP B CA 1
ATOM 9387 C C . ASP B 1 589 ? 28.759 -0.601 -11.491 1.00 130.20 570 ASP B C 1
ATOM 9388 O O . ASP B 1 589 ? 28.060 -0.850 -10.512 1.00 130.84 570 ASP B O 1
ATOM 9393 N N . VAL B 1 590 ? 29.641 0.393 -11.514 1.00 130.74 571 VAL B N 1
ATOM 9394 C CA . VAL B 1 590 ? 30.057 1.100 -10.298 1.00 132.25 571 VAL B CA 1
ATOM 9395 C C . VAL B 1 590 ? 28.916 1.674 -9.438 1.00 131.93 571 VAL B C 1
ATOM 9396 O O . VAL B 1 590 ? 29.069 1.823 -8.226 1.00 130.18 571 VAL B O 1
ATOM 9400 N N . ILE B 1 591 ? 27.792 2.024 -10.059 1.00 130.87 572 ILE B N 1
ATOM 9401 C CA . ILE B 1 591 ? 26.615 2.432 -9.298 1.00 128.05 572 ILE B CA 1
ATOM 9402 C C . ILE B 1 591 ? 25.872 1.187 -8.795 1.00 122.84 572 ILE B C 1
ATOM 9403 O O . ILE B 1 591 ? 25.168 1.230 -7.783 1.00 122.09 572 ILE B O 1
ATOM 9408 N N . GLY B 1 592 ? 26.030 0.078 -9.514 1.00 117.61 573 GLY B N 1
ATOM 9409 C CA . GLY B 1 592 ? 25.437 -1.186 -9.113 1.00 114.29 573 GLY B CA 1
ATOM 9410 C C . GLY B 1 592 ? 23.934 -1.202 -9.286 1.00 112.86 573 GLY B C 1
ATOM 9411 O O . GLY B 1 592 ? 23.333 -0.177 -9.602 1.00 114.18 573 GLY B O 1
ATOM 9412 N N . LYS B 1 593 ? 23.325 -2.365 -9.077 1.00 112.25 574 LYS B N 1
ATOM 9413 C CA . LYS B 1 593 ? 21.882 -2.491 -9.201 1.00 115.88 574 LYS B CA 1
ATOM 9414 C C . LYS B 1 593 ? 21.226 -1.873 -7.976 1.00 119.40 574 LYS B C 1
ATOM 9415 O O . LYS B 1 593 ? 21.507 -2.272 -6.847 1.00 121.84 574 LYS B O 1
ATOM 9421 N N . GLY B 1 594 ? 20.360 -0.891 -8.203 1.00 119.99 575 GLY B N 1
ATOM 9422 C CA . GLY B 1 594 ? 19.687 -0.204 -7.115 1.00 117.52 575 GLY B CA 1
ATOM 9423 C C . GLY B 1 594 ? 20.535 0.885 -6.482 1.00 114.10 575 GLY B C 1
ATOM 9424 O O . GLY B 1 594 ? 20.043 1.665 -5.664 1.00 113.48 575 GLY B O 1
ATOM 9425 N N . GLY B 1 595 ? 21.808 0.943 -6.868 1.00 110.06 576 GLY B N 1
ATOM 9426 C CA . GLY B 1 595 ? 22.738 1.919 -6.327 1.00 108.37 576 GLY B CA 1
ATOM 9427 C C . GLY B 1 595 ? 23.477 1.418 -5.099 1.00 109.09 576 GLY B C 1
ATOM 9428 O O . GLY B 1 595 ? 23.970 2.209 -4.291 1.00 106.33 576 GLY B O 1
ATOM 9429 N N . VAL B 1 596 ? 23.566 0.097 -4.970 1.00 110.93 577 VAL B N 1
ATOM 9430 C CA . VAL B 1 596 ? 24.116 -0.532 -3.772 1.00 108.57 577 VAL B CA 1
ATOM 9431 C C . VAL B 1 596 ? 25.642 -0.529 -3.700 1.00 105.37 577 VAL B C 1
ATOM 9432 O O . VAL B 1 596 ? 26.215 -0.324 -2.630 1.00 106.55 577 VAL B O 1
ATOM 9436 N N . VAL B 1 597 ? 26.302 -0.761 -4.828 1.00 103.15 578 VAL B N 1
ATOM 9437 C CA . VAL B 1 597 ? 27.753 -0.908 -4.812 1.00 105.42 578 VAL B CA 1
ATOM 9438 C C . VAL B 1 597 ? 28.475 0.426 -4.623 1.00 107.66 578 VAL B C 1
ATOM 9439 O O . VAL B 1 597 ? 29.560 0.469 -4.043 1.00 108.13 578 VAL B O 1
ATOM 9443 N N . ILE B 1 598 ? 27.879 1.514 -5.101 1.00 110.14 579 ILE B N 1
ATOM 9444 C CA . ILE B 1 598 ? 28.471 2.831 -4.893 1.00 108.99 579 ILE B CA 1
ATOM 9445 C C . ILE B 1 598 ? 28.331 3.249 -3.433 1.00 110.75 579 ILE B C 1
ATOM 9446 O O . ILE B 1 598 ? 29.218 3.896 -2.880 1.00 110.20 579 ILE B O 1
ATOM 9451 N N . ARG B 1 599 ? 27.220 2.869 -2.808 1.00 114.83 580 ARG B N 1
ATOM 9452 C CA . ARG B 1 599 ? 27.011 3.165 -1.395 1.00 120.50 580 ARG B CA 1
ATOM 9453 C C . ARG B 1 599 ? 27.968 2.348 -0.532 1.00 122.22 580 ARG B C 1
ATOM 9454 O O . ARG B 1 599 ? 28.481 2.834 0.475 1.00 121.23 580 ARG B O 1
ATOM 9462 N N . GLU B 1 600 ? 28.199 1.102 -0.935 1.00 124.03 581 GLU B N 1
ATOM 9463 C CA . GLU B 1 600 ? 29.160 0.240 -0.257 1.00 120.25 581 GLU B CA 1
ATOM 9464 C C . GLU B 1 600 ? 30.554 0.858 -0.291 1.00 115.66 581 GLU B C 1
ATOM 9465 O O . GLU B 1 600 ? 31.283 0.828 0.702 1.00 117.17 581 GLU B O 1
ATOM 9471 N N . ILE B 1 601 ? 30.912 1.422 -1.440 1.00 106.11 582 ILE B N 1
ATOM 9472 C CA . ILE B 1 601 ? 32.217 2.046 -1.623 1.00 98.14 582 ILE B CA 1
ATOM 9473 C C . ILE B 1 601 ? 32.402 3.266 -0.726 1.00 101.93 582 ILE B C 1
ATOM 9474 O O . ILE B 1 601 ? 33.425 3.404 -0.054 1.00 104.45 582 ILE B O 1
ATOM 9479 N N . THR B 1 602 ? 31.406 4.148 -0.719 1.00 101.35 583 THR B N 1
ATOM 9480 C CA . THR B 1 602 ? 31.484 5.388 0.045 1.00 99.09 583 THR B CA 1
ATOM 9481 C C . THR B 1 602 ? 31.437 5.136 1.551 1.00 104.30 583 THR B C 1
ATOM 9482 O O . THR B 1 602 ? 31.929 5.944 2.339 1.00 100.92 583 THR B O 1
ATOM 9486 N N . GLU B 1 603 ? 30.840 4.016 1.949 1.00 113.59 584 GLU B N 1
ATOM 9487 C CA . GLU B 1 603 ? 30.810 3.631 3.358 1.00 119.04 584 GLU B CA 1
ATOM 9488 C C . GLU B 1 603 ? 32.131 3.012 3.801 1.00 120.85 584 GLU B C 1
ATOM 9489 O O . GLU B 1 603 ? 32.564 3.202 4.937 1.00 121.16 584 GLU B O 1
ATOM 9495 N N . ALA B 1 604 ? 32.766 2.272 2.898 1.00 122.24 585 ALA B N 1
ATOM 9496 C CA . ALA B 1 604 ? 33.998 1.563 3.222 1.00 124.00 585 ALA B CA 1
ATOM 9497 C C . ALA B 1 604 ? 35.219 2.483 3.250 1.00 120.48 585 ALA B C 1
ATOM 9498 O O . ALA B 1 604 ? 36.082 2.349 4.117 1.00 119.32 585 ALA B O 1
ATOM 9500 N N . THR B 1 605 ? 35.301 3.400 2.290 1.00 119.95 586 THR B N 1
ATOM 9501 C CA . THR B 1 605 ? 36.404 4.358 2.241 1.00 114.61 586 THR B CA 1
ATOM 9502 C C . THR B 1 605 ? 36.082 5.686 2.935 1.00 107.26 586 THR B C 1
ATOM 9503 O O . THR B 1 605 ? 36.966 6.521 3.130 1.00 101.50 586 THR B O 1
ATOM 9507 N N . ASN B 1 606 ? 34.818 5.870 3.307 1.00 103.92 587 ASN B N 1
ATOM 9508 C CA . ASN B 1 606 ? 34.339 7.144 3.838 1.00 100.51 587 ASN B CA 1
ATOM 9509 C C . ASN B 1 606 ? 34.528 8.292 2.843 1.00 95.40 587 ASN B C 1
ATOM 9510 O O . ASN B 1 606 ? 34.591 9.460 3.227 1.00 89.08 587 ASN B O 1
ATOM 9515 N N . CYS B 1 607 ? 34.610 7.949 1.561 1.00 94.97 588 CYS B N 1
ATOM 9516 C CA . CYS B 1 607 ? 34.752 8.944 0.505 1.00 91.96 588 CYS B CA 1
ATOM 9517 C C . CYS B 1 607 ? 33.439 9.116 -0.250 1.00 94.88 588 CYS B C 1
ATOM 9518 O O . CYS B 1 607 ? 32.874 8.144 -0.746 1.00 97.73 588 CYS B O 1
ATOM 9521 N N . ALA B 1 608 ? 32.955 10.351 -0.337 1.00 95.22 589 ALA B N 1
ATOM 9522 C CA . ALA B 1 608 ? 31.776 10.639 -1.146 1.00 96.10 589 ALA B CA 1
ATOM 9523 C C . ALA B 1 608 ? 32.170 10.683 -2.620 1.00 95.44 589 ALA B C 1
ATOM 9524 O O . ALA B 1 608 ? 33.061 11.438 -3.008 1.00 90.20 589 ALA B O 1
ATOM 9526 N N . ILE B 1 609 ? 31.509 9.869 -3.438 1.00 101.89 590 ILE B N 1
ATOM 9527 C CA . ILE B 1 609 ? 31.856 9.771 -4.853 1.00 105.66 590 ILE B CA 1
ATOM 9528 C C . ILE B 1 609 ? 30.770 10.363 -5.750 1.00 109.19 590 ILE B C 1
ATOM 9529 O O . ILE B 1 609 ? 29.604 9.982 -5.660 1.00 111.14 590 ILE B O 1
ATOM 9534 N N . ASP B 1 610 ? 31.152 11.293 -6.618 1.00 111.37 591 ASP B N 1
ATOM 9535 C CA . ASP B 1 610 ? 30.195 11.895 -7.542 1.00 116.51 591 ASP B CA 1
ATOM 9536 C C . ASP B 1 610 ? 30.565 11.566 -8.986 1.00 118.97 591 ASP B C 1
ATOM 9537 O O . ASP B 1 610 ? 31.686 11.826 -9.425 1.00 118.14 591 ASP B O 1
ATOM 9542 N N . ILE B 1 611 ? 29.605 11.002 -9.716 1.00 120.51 592 ILE B N 1
ATOM 9543 C CA . ILE B 1 611 ? 29.851 10.437 -11.040 1.00 117.81 592 ILE B CA 1
ATOM 9544 C C . ILE B 1 611 ? 29.087 11.153 -12.151 1.00 124.63 592 ILE B C 1
ATOM 9545 O O . ILE B 1 611 ? 27.864 11.252 -12.104 1.00 124.61 592 ILE B O 1
ATOM 9550 N N . SER B 1 612 ? 29.813 11.655 -13.147 1.00 130.50 593 SER B N 1
ATOM 9551 C CA . SER B 1 612 ? 29.177 12.206 -14.338 1.00 133.30 593 SER B CA 1
ATOM 9552 C C . SER B 1 612 ? 28.487 11.080 -15.087 1.00 134.74 593 SER B C 1
ATOM 9553 O O . SER B 1 612 ? 29.066 10.010 -15.271 1.00 133.02 593 SER B O 1
ATOM 9556 N N . ASP B 1 613 ? 27.251 11.314 -15.518 1.00 136.80 594 ASP B N 1
ATOM 9557 C CA . ASP B 1 613 ? 26.489 10.257 -16.166 1.00 137.19 594 ASP B CA 1
ATOM 9558 C C . ASP B 1 613 ? 27.308 9.666 -17.311 1.00 140.25 594 ASP B C 1
ATOM 9559 O O . ASP B 1 613 ? 27.140 8.500 -17.668 1.00 145.34 594 ASP B O 1
ATOM 9564 N N . ASP B 1 614 ? 28.163 10.487 -17.915 1.00 136.78 595 ASP B N 1
ATOM 9565 C CA . ASP B 1 614 ? 29.336 9.967 -18.616 1.00 134.47 595 ASP B CA 1
ATOM 9566 C C . ASP B 1 614 ? 30.479 10.984 -18.724 1.00 131.22 595 ASP B C 1
ATOM 9567 O O . ASP B 1 614 ? 30.237 12.174 -18.925 1.00 131.56 595 ASP B O 1
ATOM 9572 N N . GLY B 1 615 ? 31.719 10.519 -18.582 1.00 125.43 596 GLY B N 1
ATOM 9573 C CA . GLY B 1 615 ? 32.026 9.272 -17.903 1.00 121.03 596 GLY B CA 1
ATOM 9574 C C . GLY B 1 615 ? 32.776 9.491 -16.593 1.00 114.38 596 GLY B C 1
ATOM 9575 O O . GLY B 1 615 ? 33.055 8.543 -15.856 1.00 106.57 596 GLY B O 1
ATOM 9576 N N . THR B 1 616 ? 33.096 10.750 -16.301 1.00 116.08 597 THR B N 1
ATOM 9577 C CA . THR B 1 616 ? 34.049 11.090 -15.240 1.00 115.32 597 THR B CA 1
ATOM 9578 C C . THR B 1 616 ? 33.563 10.854 -13.810 1.00 115.28 597 THR B C 1
ATOM 9579 O O . THR B 1 616 ? 32.410 11.125 -13.473 1.00 113.49 597 THR B O 1
ATOM 9583 N N . ILE B 1 617 ? 34.465 10.349 -12.975 1.00 114.64 598 ILE B N 1
ATOM 9584 C CA . ILE B 1 617 ? 34.198 10.193 -11.553 1.00 116.38 598 ILE B CA 1
ATOM 9585 C C . ILE B 1 617 ? 34.897 11.302 -10.781 1.00 115.72 598 ILE B C 1
ATOM 9586 O O . ILE B 1 617 ? 36.009 11.701 -11.126 1.00 117.17 598 ILE B O 1
ATOM 9591 N N . LYS B 1 618 ? 34.248 11.799 -9.735 1.00 114.52 599 LYS B N 1
ATOM 9592 C CA . LYS B 1 618 ? 34.879 12.768 -8.849 1.00 111.99 599 LYS B CA 1
ATOM 9593 C C . LYS B 1 618 ? 34.679 12.363 -7.389 1.00 104.13 599 LYS B C 1
ATOM 9594 O O . LYS B 1 618 ? 33.553 12.300 -6.895 1.00 99.45 599 LYS B O 1
ATOM 9600 N N . ILE B 1 619 ? 35.792 12.082 -6.715 1.00 100.07 600 ILE B N 1
ATOM 9601 C CA . ILE B 1 619 ? 35.782 11.489 -5.381 1.00 93.33 600 ILE B CA 1
ATOM 9602 C C . ILE B 1 619 ? 36.169 12.494 -4.306 1.00 93.27 600 ILE B C 1
ATOM 9603 O O . ILE B 1 619 ? 37.170 13.193 -4.435 1.00 92.80 600 ILE B O 1
ATOM 9608 N N . ALA B 1 620 ? 35.385 12.554 -3.236 1.00 92.03 601 ALA B N 1
ATOM 9609 C CA . ALA B 1 620 ? 35.682 13.459 -2.136 1.00 90.19 601 ALA B CA 1
ATOM 9610 C C . ALA B 1 620 ? 36.492 12.736 -1.070 1.00 94.50 601 ALA B C 1
ATOM 9611 O O . ALA B 1 620 ? 35.986 11.835 -0.399 1.00 97.31 601 ALA B O 1
ATOM 9613 N N . ALA B 1 621 ? 37.749 13.140 -0.909 1.00 94.85 602 ALA B N 1
ATOM 9614 C CA . ALA B 1 621 ? 38.661 12.450 -0.001 1.00 94.89 602 ALA B CA 1
ATOM 9615 C C . ALA B 1 621 ? 39.258 13.360 1.074 1.00 91.50 602 ALA B C 1
ATOM 9616 O O . ALA B 1 621 ? 39.963 14.318 0.768 1.00 88.78 602 ALA B O 1
ATOM 9618 N N . HIS B 1 622 ? 38.980 13.042 2.335 1.00 92.63 603 HIS B N 1
ATOM 9619 C CA . HIS B 1 622 ? 39.581 13.756 3.454 1.00 96.64 603 HIS B CA 1
ATOM 9620 C C . HIS B 1 622 ? 41.086 13.518 3.482 1.00 98.77 603 HIS B C 1
ATOM 9621 O O . HIS B 1 622 ? 41.826 14.232 4.159 1.00 94.26 603 HIS B O 1
ATOM 9628 N N . THR B 1 623 ? 41.526 12.501 2.745 1.00 106.79 604 THR B N 1
ATOM 9629 C CA . THR B 1 623 ? 42.919 12.069 2.761 1.00 109.35 604 THR B CA 1
ATOM 9630 C C . THR B 1 623 ? 43.345 11.533 1.395 1.00 108.65 604 THR B C 1
ATOM 9631 O O . THR B 1 623 ? 42.503 11.245 0.543 1.00 106.11 604 THR B O 1
ATOM 9635 N N . THR B 1 624 ? 44.654 11.425 1.183 1.00 115.86 605 THR B N 1
ATOM 9636 C CA . THR B 1 624 ? 45.175 10.762 -0.006 1.00 123.43 605 THR B CA 1
ATOM 9637 C C . THR B 1 624 ? 45.172 9.256 0.223 1.00 126.79 605 THR B C 1
ATOM 9638 O O . THR B 1 624 ? 45.195 8.476 -0.726 1.00 129.26 605 THR B O 1
ATOM 9642 N N . GLU B 1 625 ? 45.137 8.851 1.489 1.00 126.98 606 GLU B N 1
ATOM 9643 C CA . GLU B 1 625 ? 45.159 7.433 1.835 1.00 132.19 606 GLU B CA 1
ATOM 9644 C C . GLU B 1 625 ? 43.846 6.742 1.473 1.00 133.80 606 GLU B C 1
ATOM 9645 O O . GLU B 1 625 ? 43.847 5.598 1.022 1.00 132.04 606 GLU B O 1
ATOM 9651 N N . GLU B 1 626 ? 42.730 7.431 1.691 1.00 138.98 607 GLU B N 1
ATOM 9652 C CA . GLU B 1 626 ? 41.438 6.961 1.203 1.00 142.61 607 GLU B CA 1
ATOM 9653 C C . GLU B 1 626 ? 41.294 7.287 -0.274 1.00 148.74 607 GLU B C 1
ATOM 9654 O O . GLU B 1 626 ? 40.853 6.456 -1.066 1.00 151.35 607 GLU B O 1
ATOM 9660 N N . GLY B 1 627 ? 41.657 8.514 -0.633 1.00 150.34 608 GLY B N 1
ATOM 9661 C CA . GLY B 1 627 ? 41.566 8.965 -2.008 1.00 150.68 608 GLY B CA 1
ATOM 9662 C C . GLY B 1 627 ? 42.174 7.934 -2.932 1.00 152.96 608 GLY B C 1
ATOM 9663 O O . GLY B 1 627 ? 41.674 7.691 -4.029 1.00 155.28 608 GLY B O 1
ATOM 9664 N N . GLU B 1 628 ? 43.266 7.328 -2.482 1.00 153.03 609 GLU B N 1
ATOM 9665 C CA . GLU B 1 628 ? 43.872 6.223 -3.208 1.00 151.17 609 GLU B CA 1
ATOM 9666 C C . GLU B 1 628 ? 43.159 4.912 -2.894 1.00 145.72 609 GLU B C 1
ATOM 9667 O O . GLU B 1 628 ? 43.246 3.952 -3.657 1.00 145.78 609 GLU B O 1
ATOM 9673 N N . ALA B 1 629 ? 42.451 4.879 -1.770 1.00 142.45 610 ALA B N 1
ATOM 9674 C CA . ALA B 1 629 ? 41.689 3.697 -1.384 1.00 142.48 610 ALA B CA 1
ATOM 9675 C C . ALA B 1 629 ? 40.307 3.694 -2.030 1.00 137.08 610 ALA B C 1
ATOM 9676 O O . ALA B 1 629 ? 39.617 2.676 -2.038 1.00 136.53 610 ALA B O 1
ATOM 9678 N N . ALA B 1 630 ? 39.901 4.845 -2.558 1.00 131.15 611 ALA B N 1
ATOM 9679 C CA . ALA B 1 630 ? 38.626 4.959 -3.254 1.00 122.12 611 ALA B CA 1
ATOM 9680 C C . ALA B 1 630 ? 38.745 4.446 -4.688 1.00 117.65 611 ALA B C 1
ATOM 9681 O O . ALA B 1 630 ? 37.857 3.754 -5.187 1.00 117.34 611 ALA B O 1
ATOM 9683 N N . LYS B 1 631 ? 39.857 4.784 -5.339 1.00 113.37 612 LYS B N 1
ATOM 9684 C CA . LYS B 1 631 ? 40.105 4.384 -6.722 1.00 115.18 612 LYS B CA 1
ATOM 9685 C C . LYS B 1 631 ? 40.349 2.883 -6.886 1.00 120.99 612 LYS B C 1
ATOM 9686 O O . LYS B 1 631 ? 39.724 2.238 -7.729 1.00 123.43 612 LYS B O 1
ATOM 9692 N N . ARG B 1 632 ? 41.248 2.328 -6.077 1.00 124.07 613 ARG B N 1
ATOM 9693 C CA . ARG B 1 632 ? 41.591 0.910 -6.178 1.00 125.53 613 ARG B CA 1
ATOM 9694 C C . ARG B 1 632 ? 40.326 0.066 -6.209 1.00 125.51 613 ARG B C 1
ATOM 9695 O O . ARG B 1 632 ? 40.281 -0.994 -6.836 1.00 123.93 613 ARG B O 1
ATOM 9703 N N . ARG B 1 633 ? 39.298 0.550 -5.521 1.00 126.00 614 ARG B N 1
ATOM 9704 C CA . ARG B 1 633 ? 38.007 -0.118 -5.502 1.00 126.42 614 ARG B CA 1
ATOM 9705 C C . ARG B 1 633 ? 37.235 0.122 -6.801 1.00 127.03 614 ARG B C 1
ATOM 9706 O O . ARG B 1 633 ? 36.364 -0.668 -7.161 1.00 130.20 614 ARG B O 1
ATOM 9714 N N . ILE B 1 634 ? 37.542 1.218 -7.493 1.00 120.87 615 ILE B N 1
ATOM 9715 C CA . ILE B 1 634 ? 36.914 1.490 -8.789 1.00 110.77 615 ILE B CA 1
ATOM 9716 C C . ILE B 1 634 ? 37.713 0.982 -9.991 1.00 115.11 615 ILE B C 1
ATOM 9717 O O . ILE B 1 634 ? 37.186 0.910 -11.099 1.00 122.29 615 ILE B O 1
ATOM 9722 N N . GLU B 1 635 ? 38.970 0.609 -9.780 1.00 115.36 616 GLU B N 1
ATOM 9723 C CA . GLU B 1 635 ? 39.740 -0.018 -10.850 1.00 118.04 616 GLU B CA 1
ATOM 9724 C C . GLU B 1 635 ? 39.313 -1.468 -10.925 1.00 116.22 616 GLU B C 1
ATOM 9725 O O . GLU B 1 635 ? 39.469 -2.135 -11.948 1.00 111.68 616 GLU B O 1
ATOM 9731 N N . GLU B 1 636 ? 38.785 -1.937 -9.801 1.00 116.19 617 GLU B N 1
ATOM 9732 C CA . GLU B 1 636 ? 38.223 -3.272 -9.659 1.00 113.76 617 GLU B CA 1
ATOM 9733 C C . GLU B 1 636 ? 37.107 -3.526 -10.666 1.00 112.25 617 GLU B C 1
ATOM 9734 O O . GLU B 1 636 ? 37.283 -4.275 -11.632 1.00 111.04 617 GLU B O 1
ATOM 9740 N N . LEU B 1 637 ? 35.971 -2.865 -10.457 1.00 111.07 618 LEU B N 1
ATOM 9741 C CA . LEU B 1 637 ? 34.775 -3.090 -11.267 1.00 108.02 618 LEU B CA 1
ATOM 9742 C C . LEU B 1 637 ? 35.031 -2.833 -12.750 1.00 104.95 618 LEU B C 1
ATOM 9743 O O . LEU B 1 637 ? 34.290 -3.307 -13.611 1.00 103.00 618 LEU B O 1
ATOM 9748 N N . THR B 1 638 ? 36.082 -2.073 -13.037 1.00 104.44 619 THR B N 1
ATOM 9749 C CA . THR B 1 638 ? 36.448 -1.748 -14.406 1.00 106.11 619 THR B CA 1
ATOM 9750 C C . THR B 1 638 ? 37.706 -2.522 -14.793 1.00 102.05 619 THR B C 1
ATOM 9751 O O . THR B 1 638 ? 38.045 -2.642 -15.970 1.00 98.40 619 THR B O 1
ATOM 9755 N N . GLU B 1 642 ? 42.778 -8.892 -20.320 1.00 116.75 623 GLU B N 1
ATOM 9756 C CA . GLU B 1 642 ? 43.300 -8.033 -21.378 1.00 117.41 623 GLU B CA 1
ATOM 9757 C C . GLU B 1 642 ? 44.236 -6.988 -20.774 1.00 116.20 623 GLU B C 1
ATOM 9758 O O . GLU B 1 642 ? 44.009 -6.532 -19.661 1.00 119.88 623 GLU B O 1
ATOM 9764 N N . LEU B 1 643 ? 45.286 -6.602 -21.491 1.00 112.70 624 LEU B N 1
ATOM 9765 C CA . LEU B 1 643 ? 45.763 -7.275 -22.701 1.00 113.21 624 LEU B CA 1
ATOM 9766 C C . LEU B 1 643 ? 46.975 -8.185 -22.429 1.00 105.07 624 LEU B C 1
ATOM 9767 O O . LEU B 1 643 ? 47.623 -8.661 -23.363 1.00 86.41 624 LEU B O 1
ATOM 9772 N N . GLY B 1 644 ? 47.280 -8.401 -21.149 1.00 114.01 625 GLY B N 1
ATOM 9773 C CA . GLY B 1 644 ? 48.355 -9.294 -20.750 1.00 119.44 625 GLY B CA 1
ATOM 9774 C C . GLY B 1 644 ? 49.782 -8.840 -20.988 1.00 116.34 625 GLY B C 1
ATOM 9775 O O . GLY B 1 644 ? 50.484 -9.463 -21.787 1.00 106.86 625 GLY B O 1
ATOM 9776 N N . LYS B 1 645 ? 50.247 -7.787 -20.313 1.00 123.30 626 LYS B N 1
ATOM 9777 C CA . LYS B 1 645 ? 49.662 -7.190 -19.088 1.00 128.78 626 LYS B CA 1
ATOM 9778 C C . LYS B 1 645 ? 49.852 -7.995 -17.782 1.00 127.76 626 LYS B C 1
ATOM 9779 O O . LYS B 1 645 ? 49.682 -7.443 -16.693 1.00 127.91 626 LYS B O 1
ATOM 9785 N N . VAL B 1 646 ? 50.208 -9.275 -17.890 1.00 127.83 627 VAL B N 1
ATOM 9786 C CA . VAL B 1 646 ? 50.652 -10.077 -16.737 1.00 131.22 627 VAL B CA 1
ATOM 9787 C C . VAL B 1 646 ? 49.879 -9.863 -15.406 1.00 114.63 627 VAL B C 1
ATOM 9788 O O . VAL B 1 646 ? 50.394 -9.232 -14.480 1.00 112.87 627 VAL B O 1
ATOM 9792 N N . TYR B 1 647 ? 48.642 -10.350 -15.317 1.00 111.76 628 TYR B N 1
ATOM 9793 C CA . TYR B 1 647 ? 47.909 -10.254 -14.052 1.00 104.96 628 TYR B CA 1
ATOM 9794 C C . TYR B 1 647 ? 48.442 -11.268 -13.051 1.00 103.46 628 TYR B C 1
ATOM 9795 O O . TYR B 1 647 ? 49.363 -12.027 -13.349 1.00 100.76 628 TYR B O 1
ATOM 9804 N N . GLU B 1 648 ? 47.866 -11.257 -11.852 1.00 108.60 629 GLU B N 1
ATOM 9805 C CA . GLU B 1 648 ? 48.093 -12.306 -10.868 1.00 111.09 629 GLU B CA 1
ATOM 9806 C C . GLU B 1 648 ? 46.750 -12.653 -10.222 1.00 106.44 629 GLU B C 1
ATOM 9807 O O . GLU B 1 648 ? 46.146 -11.812 -9.554 1.00 106.18 629 GLU B O 1
ATOM 9813 N N . GLY B 1 649 ? 46.296 -13.892 -10.415 1.00 101.23 630 GLY B N 1
ATOM 9814 C CA . GLY B 1 649 ? 44.969 -14.310 -9.980 1.00 101.13 630 GLY B CA 1
ATOM 9815 C C . GLY B 1 649 ? 44.861 -15.800 -9.682 1.00 102.94 630 GLY B C 1
ATOM 9816 O O . GLY B 1 649 ? 45.617 -16.600 -10.232 1.00 107.91 630 GLY B O 1
ATOM 9817 N N . THR B 1 650 ? 43.911 -16.173 -8.823 1.00 100.77 631 THR B N 1
ATOM 9818 C CA . THR B 1 650 ? 43.872 -17.518 -8.227 1.00 100.35 631 THR B CA 1
ATOM 9819 C C . THR B 1 650 ? 43.173 -18.594 -9.064 1.00 104.64 631 THR B C 1
ATOM 9820 O O . THR B 1 650 ? 42.147 -18.335 -9.689 1.00 107.40 631 THR B O 1
ATOM 9824 N N . VAL B 1 651 ? 43.745 -19.799 -9.073 1.00 106.99 632 VAL B N 1
ATOM 9825 C CA . VAL B 1 651 ? 43.184 -20.926 -9.823 1.00 110.05 632 VAL B CA 1
ATOM 9826 C C . VAL B 1 651 ? 41.921 -21.487 -9.161 1.00 114.80 632 VAL B C 1
ATOM 9827 O O . VAL B 1 651 ? 41.840 -21.612 -7.935 1.00 118.83 632 VAL B O 1
ATOM 9831 N N . VAL B 1 652 ? 40.940 -21.809 -9.997 1.00 115.12 633 VAL B N 1
ATOM 9832 C CA . VAL B 1 652 ? 39.587 -22.118 -9.555 1.00 116.37 633 VAL B CA 1
ATOM 9833 C C . VAL B 1 652 ? 39.177 -23.510 -10.054 1.00 116.48 633 VAL B C 1
ATOM 9834 O O . VAL B 1 652 ? 38.850 -24.389 -9.251 1.00 119.82 633 VAL B O 1
ATOM 9838 N N . LYS B 1 653 ? 39.201 -23.705 -11.374 1.00 113.47 634 LYS B N 1
ATOM 9839 C CA . LYS B 1 653 ? 38.874 -24.996 -11.978 1.00 113.54 634 LYS B CA 1
ATOM 9840 C C . LYS B 1 653 ? 40.078 -25.670 -12.646 1.00 115.01 634 LYS B C 1
ATOM 9841 O O . LYS B 1 653 ? 40.931 -24.999 -13.227 1.00 118.95 634 LYS B O 1
ATOM 9847 N N . ILE B 1 654 ? 40.130 -26.999 -12.563 1.00 110.14 635 ILE B N 1
ATOM 9848 C CA . ILE B 1 654 ? 41.163 -27.796 -13.229 1.00 99.35 635 ILE B CA 1
ATOM 9849 C C . ILE B 1 654 ? 40.526 -28.846 -14.146 1.00 97.78 635 ILE B C 1
ATOM 9850 O O . ILE B 1 654 ? 39.481 -29.407 -13.819 1.00 103.07 635 ILE B O 1
ATOM 9855 N N . THR B 1 655 ? 41.155 -29.106 -15.291 1.00 91.35 636 THR B N 1
ATOM 9856 C CA . THR B 1 655 ? 40.602 -30.022 -16.294 1.00 93.20 636 THR B CA 1
ATOM 9857 C C . THR B 1 655 ? 41.685 -30.776 -17.069 1.00 95.23 636 THR B C 1
ATOM 9858 O O . THR B 1 655 ? 42.845 -30.816 -16.656 1.00 98.05 636 THR B O 1
ATOM 9862 N N . ASP B 1 656 ? 41.277 -31.398 -18.175 1.00 92.77 637 ASP B N 1
ATOM 9863 C CA . ASP B 1 656 ? 42.184 -32.107 -19.081 1.00 83.97 637 ASP B CA 1
ATOM 9864 C C . ASP B 1 656 ? 42.499 -33.508 -18.574 1.00 88.63 637 ASP B C 1
ATOM 9865 O O . ASP B 1 656 ? 41.593 -34.315 -18.357 1.00 90.98 637 ASP B O 1
ATOM 9870 N N . GLY B 1 658 ? 43.524 -27.226 -19.232 1.00 93.30 639 GLY B N 1
ATOM 9871 C CA . GLY B 1 658 ? 44.350 -27.134 -18.042 1.00 91.49 639 GLY B CA 1
ATOM 9872 C C . GLY B 1 658 ? 43.611 -26.564 -16.846 1.00 87.90 639 GLY B C 1
ATOM 9873 O O . GLY B 1 658 ? 42.635 -27.143 -16.367 1.00 92.81 639 GLY B O 1
ATOM 9874 N N . ALA B 1 659 ? 44.077 -25.420 -16.361 1.00 79.28 640 ALA B N 1
ATOM 9875 C CA . ALA B 1 659 ? 43.489 -24.808 -15.178 1.00 78.58 640 ALA B CA 1
ATOM 9876 C C . ALA B 1 659 ? 43.024 -23.380 -15.445 1.00 82.19 640 ALA B C 1
ATOM 9877 O O . ALA B 1 659 ? 43.787 -22.549 -15.939 1.00 83.32 640 ALA B O 1
ATOM 9879 N N . PHE B 1 660 ? 41.764 -23.106 -15.121 1.00 86.06 641 PHE B N 1
ATOM 9880 C CA . PHE B 1 660 ? 41.212 -21.759 -15.216 1.00 86.07 641 PHE B CA 1
ATOM 9881 C C . PHE B 1 660 ? 41.613 -20.965 -13.982 1.00 85.59 641 PHE B C 1
ATOM 9882 O O . PHE B 1 660 ? 41.307 -21.372 -12.860 1.00 85.11 641 PHE B O 1
ATOM 9890 N N . VAL B 1 661 ? 42.294 -19.838 -14.167 1.00 87.40 642 VAL B N 1
ATOM 9891 C CA . VAL B 1 661 ? 42.602 -18.998 -13.018 1.00 94.66 642 VAL B CA 1
ATOM 9892 C C . VAL B 1 661 ? 41.651 -17.812 -13.006 1.00 94.82 642 VAL B C 1
ATOM 9893 O O . VAL B 1 661 ? 40.889 -17.611 -13.956 1.00 90.11 642 VAL B O 1
ATOM 9897 N N . GLN B 1 662 ? 41.706 -17.016 -11.944 1.00 98.00 643 GLN B N 1
ATOM 9898 C CA . GLN B 1 662 ? 40.815 -15.874 -11.834 1.00 104.42 643 GLN B CA 1
ATOM 9899 C C . GLN B 1 662 ? 41.630 -14.597 -11.881 1.00 107.36 643 GLN B C 1
ATOM 9900 O O . GLN B 1 662 ? 42.242 -14.214 -10.885 1.00 107.07 643 GLN B O 1
ATOM 9906 N N . ILE B 1 663 ? 41.616 -13.920 -13.026 1.00 108.30 644 ILE B N 1
ATOM 9907 C CA . ILE B 1 663 ? 42.371 -12.676 -13.170 1.00 109.12 644 ILE B CA 1
ATOM 9908 C C . ILE B 1 663 ? 41.613 -11.374 -12.896 1.00 110.18 644 ILE B C 1
ATOM 9909 O O . ILE B 1 663 ? 42.234 -10.352 -12.608 1.00 111.28 644 ILE B O 1
ATOM 9914 N N . LEU B 1 664 ? 40.284 -11.416 -12.923 1.00 109.72 645 LEU B N 1
ATOM 9915 C CA . LEU B 1 664 ? 39.503 -10.182 -12.890 1.00 107.99 645 LEU B CA 1
ATOM 9916 C C . LEU B 1 664 ? 40.081 -9.187 -13.906 1.00 105.79 645 LEU B C 1
ATOM 9917 O O . LEU B 1 664 ? 39.796 -9.273 -15.112 1.00 103.87 645 LEU B O 1
ATOM 9922 N N . THR B 1 667 ? 37.992 -11.343 -15.355 1.00 112.19 648 THR B N 1
ATOM 9923 C CA . THR B 1 667 ? 37.214 -12.577 -15.344 1.00 110.79 648 THR B CA 1
ATOM 9924 C C . THR B 1 667 ? 38.145 -13.799 -15.298 1.00 103.17 648 THR B C 1
ATOM 9925 O O . THR B 1 667 ? 39.152 -13.785 -14.589 1.00 96.09 648 THR B O 1
ATOM 9929 N N . GLN B 1 668 ? 37.810 -14.853 -16.038 1.00 101.43 649 GLN B N 1
ATOM 9930 C CA . GLN B 1 668 ? 38.624 -16.065 -16.041 1.00 99.27 649 GLN B CA 1
ATOM 9931 C C . GLN B 1 668 ? 39.187 -16.339 -17.425 1.00 99.22 649 GLN B C 1
ATOM 9932 O O . GLN B 1 668 ? 38.607 -15.953 -18.438 1.00 99.60 649 GLN B O 1
ATOM 9938 N N . GLY B 1 669 ? 40.319 -17.024 -17.451 1.00 97.21 650 GLY B N 1
ATOM 9939 C CA . GLY B 1 669 ? 40.958 -17.404 -18.690 1.00 90.79 650 GLY B CA 1
ATOM 9940 C C . GLY B 1 669 ? 41.683 -18.708 -18.450 1.00 89.36 650 GLY B C 1
ATOM 9941 O O . GLY B 1 669 ? 41.992 -19.053 -17.309 1.00 89.96 650 GLY B O 1
ATOM 9942 N N . LEU B 1 670 ? 41.956 -19.440 -19.522 1.00 87.69 651 LEU B N 1
ATOM 9943 C CA . LEU B 1 670 ? 42.518 -20.769 -19.383 1.00 84.38 651 LEU B CA 1
ATOM 9944 C C . LEU B 1 670 ? 44.031 -20.717 -19.329 1.00 80.13 651 LEU B C 1
ATOM 9945 O O . LEU B 1 670 ? 44.667 -20.038 -20.132 1.00 77.18 651 LEU B O 1
ATOM 9950 N N . VAL B 1 671 ? 44.605 -21.424 -18.365 1.00 74.78 652 VAL B N 1
ATOM 9951 C CA . VAL B 1 671 ? 46.013 -21.738 -18.444 1.00 76.04 652 VAL B CA 1
ATOM 9952 C C . VAL B 1 671 ? 46.031 -23.090 -19.114 1.00 80.88 652 VAL B C 1
ATOM 9953 O O . VAL B 1 671 ? 45.659 -24.095 -18.506 1.00 76.56 652 VAL B O 1
ATOM 9957 N N . HIS B 1 672 ? 46.460 -23.128 -20.368 1.00 83.32 653 HIS B N 1
ATOM 9958 C CA . HIS B 1 672 ? 46.478 -24.400 -21.052 1.00 83.89 653 HIS B CA 1
ATOM 9959 C C . HIS B 1 672 ? 47.572 -25.242 -20.435 1.00 84.78 653 HIS B C 1
ATOM 9960 O O . HIS B 1 672 ? 48.616 -24.728 -20.027 1.00 84.35 653 HIS B O 1
ATOM 9967 N N . ILE B 1 673 ? 47.311 -26.537 -20.346 1.00 84.58 654 ILE B N 1
ATOM 9968 C CA . ILE B 1 673 ? 48.273 -27.477 -19.806 1.00 86.85 654 ILE B CA 1
ATOM 9969 C C . ILE B 1 673 ? 49.593 -27.415 -20.582 1.00 85.89 654 ILE B C 1
ATOM 9970 O O . ILE B 1 673 ? 50.653 -27.696 -20.031 1.00 89.06 654 ILE B O 1
ATOM 9975 N N . SER B 1 674 ? 49.528 -27.040 -21.858 1.00 80.48 655 SER B N 1
ATOM 9976 C CA . SER B 1 674 ? 50.743 -26.875 -22.658 1.00 84.21 655 SER B CA 1
ATOM 9977 C C . SER B 1 674 ? 51.604 -25.720 -22.144 1.00 96.09 655 SER B C 1
ATOM 9978 O O . SER B 1 674 ? 52.828 -25.705 -22.335 1.00 98.92 655 SER B O 1
ATOM 9981 N N . GLN B 1 675 ? 50.958 -24.741 -21.515 1.00 99.93 656 GLN B N 1
ATOM 9982 C CA . GLN B 1 675 ? 51.649 -23.537 -21.054 1.00 95.55 656 GLN B CA 1
ATOM 9983 C C . GLN B 1 675 ? 52.028 -23.521 -19.565 1.00 100.42 656 GLN B C 1
ATOM 9984 O O . GLN B 1 675 ? 52.649 -22.563 -19.092 1.00 100.63 656 GLN B O 1
ATOM 9990 N N . ILE B 1 676 ? 51.665 -24.571 -18.834 1.00 104.57 657 ILE B N 1
ATOM 9991 C CA . ILE B 1 676 ? 52.093 -24.707 -17.444 1.00 104.23 657 ILE B CA 1
ATOM 9992 C C . ILE B 1 676 ? 53.611 -24.822 -17.437 1.00 108.00 657 ILE B C 1
ATOM 9993 O O . ILE B 1 676 ? 54.204 -25.161 -18.459 1.00 107.88 657 ILE B O 1
ATOM 9998 N N . ALA B 1 677 ? 54.248 -24.549 -16.302 1.00 111.06 658 ALA B N 1
ATOM 9999 C CA . ALA B 1 677 ? 55.703 -24.465 -16.297 1.00 118.67 658 ALA B CA 1
ATOM 10000 C C . ALA B 1 677 ? 56.228 -25.673 -17.061 1.00 124.33 658 ALA B C 1
ATOM 10001 O O . ALA B 1 677 ? 55.817 -26.805 -16.808 1.00 125.69 658 ALA B O 1
ATOM 10003 N N . GLN B 1 678 ? 57.147 -25.415 -17.989 1.00 127.83 659 GLN B N 1
ATOM 10004 C CA . GLN B 1 678 ? 57.498 -26.356 -19.051 1.00 130.18 659 GLN B CA 1
ATOM 10005 C C . GLN B 1 678 ? 58.256 -27.538 -18.472 1.00 136.44 659 GLN B C 1
ATOM 10006 O O . GLN B 1 678 ? 58.322 -27.687 -17.254 1.00 142.44 659 GLN B O 1
ATOM 10012 N N . GLU B 1 679 ? 58.815 -28.373 -19.343 1.00 130.32 660 GLU B N 1
ATOM 10013 C CA . GLU B 1 679 ? 59.273 -29.708 -18.958 1.00 126.78 660 GLU B CA 1
ATOM 10014 C C . GLU B 1 679 ? 58.182 -30.776 -19.117 1.00 124.67 660 GLU B C 1
ATOM 10015 O O . GLU B 1 679 ? 58.416 -31.946 -18.809 1.00 128.49 660 GLU B O 1
ATOM 10021 N N . ARG B 1 680 ? 56.999 -30.371 -19.587 1.00 118.21 661 ARG B N 1
ATOM 10022 C CA . ARG B 1 680 ? 55.989 -31.338 -20.044 1.00 111.19 661 ARG B CA 1
ATOM 10023 C C . ARG B 1 680 ? 54.960 -31.866 -19.016 1.00 105.66 661 ARG B C 1
ATOM 10024 O O . ARG B 1 680 ? 54.169 -32.746 -19.340 1.00 94.17 661 ARG B O 1
ATOM 10032 N N . VAL B 1 681 ? 55.003 -31.379 -17.779 1.00 112.43 662 VAL B N 1
ATOM 10033 C CA . VAL B 1 681 ? 54.024 -31.757 -16.742 1.00 115.55 662 VAL B CA 1
ATOM 10034 C C . VAL B 1 681 ? 54.108 -33.234 -16.370 1.00 110.95 662 VAL B C 1
ATOM 10035 O O . VAL B 1 681 ? 54.314 -33.574 -15.204 1.00 105.18 662 VAL B O 1
ATOM 10039 N N . ASP B 1 686 ? 47.736 -31.856 -11.073 1.00 123.75 667 ASP B N 1
ATOM 10040 C CA . ASP B 1 686 ? 48.667 -31.186 -10.176 1.00 126.39 667 ASP B CA 1
ATOM 10041 C C . ASP B 1 686 ? 49.342 -29.976 -10.836 1.00 131.02 667 ASP B C 1
ATOM 10042 O O . ASP B 1 686 ? 48.914 -29.504 -11.896 1.00 132.59 667 ASP B O 1
ATOM 10047 N N . TYR B 1 687 ? 50.418 -29.513 -10.201 1.00 127.31 668 TYR B N 1
ATOM 10048 C CA . TYR B 1 687 ? 51.075 -28.241 -10.500 1.00 116.02 668 TYR B CA 1
ATOM 10049 C C . TYR B 1 687 ? 50.293 -27.132 -9.817 1.00 105.62 668 TYR B C 1
ATOM 10050 O O . TYR B 1 687 ? 50.753 -25.995 -9.704 1.00 102.74 668 TYR B O 1
ATOM 10059 N N . LEU B 1 688 ? 49.094 -27.497 -9.379 1.00 102.62 669 LEU B N 1
ATOM 10060 C CA . LEU B 1 688 ? 48.456 -26.873 -8.232 1.00 110.14 669 LEU B CA 1
ATOM 10061 C C . LEU B 1 688 ? 47.038 -27.403 -8.060 1.00 114.97 669 LEU B C 1
ATOM 10062 O O . LEU B 1 688 ? 46.469 -27.963 -8.996 1.00 111.27 669 LEU B O 1
ATOM 10067 N N . GLU B 1 689 ? 46.473 -27.227 -6.868 1.00 120.40 670 GLU B N 1
ATOM 10068 C CA . GLU B 1 689 ? 45.103 -27.649 -6.609 1.00 125.64 670 GLU B CA 1
ATOM 10069 C C . GLU B 1 689 ? 44.137 -26.515 -6.918 1.00 126.40 670 GLU B C 1
ATOM 10070 O O . GLU B 1 689 ? 43.446 -26.533 -7.935 1.00 126.30 670 GLU B O 1
ATOM 10076 N N . GLU B 1 690 ? 44.094 -25.527 -6.032 1.00 128.00 671 GLU B N 1
ATOM 10077 C CA . GLU B 1 690 ? 43.202 -24.386 -6.197 1.00 124.05 671 GLU B CA 1
ATOM 10078 C C . GLU B 1 690 ? 43.899 -23.045 -5.973 1.00 122.45 671 GLU B C 1
ATOM 10079 O O . GLU B 1 690 ? 44.028 -22.251 -6.898 1.00 121.27 671 GLU B O 1
ATOM 10085 N N . GLY B 1 691 ? 44.350 -22.792 -4.749 1.00 121.59 672 GLY B N 1
ATOM 10086 C CA . GLY B 1 691 ? 44.945 -21.508 -4.422 1.00 120.49 672 GLY B CA 1
ATOM 10087 C C . GLY B 1 691 ? 46.098 -21.170 -5.344 1.00 120.22 672 GLY B C 1
ATOM 10088 O O . GLY B 1 691 ? 46.622 -22.035 -6.039 1.00 118.22 672 GLY B O 1
ATOM 10089 N N . GLN B 1 692 ? 46.471 -19.898 -5.379 1.00 118.76 673 GLN B N 1
ATOM 10090 C CA . GLN B 1 692 ? 47.567 -19.443 -6.228 1.00 117.13 673 GLN B CA 1
ATOM 10091 C C . GLN B 1 692 ? 48.719 -20.447 -6.337 1.00 120.84 673 GLN B C 1
ATOM 10092 O O . GLN B 1 692 ? 49.894 -20.099 -6.181 1.00 122.26 673 GLN B O 1
ATOM 10098 N N . VAL B 1 696 ? 50.351 -15.175 -13.412 1.00 88.73 677 VAL B N 1
ATOM 10099 C CA . VAL B 1 696 ? 49.748 -15.697 -14.636 1.00 87.94 677 VAL B CA 1
ATOM 10100 C C . VAL B 1 696 ? 49.649 -14.631 -15.730 1.00 85.52 677 VAL B C 1
ATOM 10101 O O . VAL B 1 696 ? 48.936 -13.639 -15.588 1.00 87.02 677 VAL B O 1
ATOM 10105 N N . LYS B 1 697 ? 50.382 -14.848 -16.818 1.00 82.75 678 LYS B N 1
ATOM 10106 C CA . LYS B 1 697 ? 50.439 -13.906 -17.933 1.00 83.10 678 LYS B CA 1
ATOM 10107 C C . LYS B 1 697 ? 49.353 -14.191 -18.970 1.00 84.45 678 LYS B C 1
ATOM 10108 O O . LYS B 1 697 ? 49.036 -15.347 -19.240 1.00 88.98 678 LYS B O 1
ATOM 10114 N N . VAL B 1 698 ? 48.795 -13.139 -19.562 1.00 80.94 679 VAL B N 1
ATOM 10115 C CA . VAL B 1 698 ? 47.778 -13.300 -20.600 1.00 77.64 679 VAL B CA 1
ATOM 10116 C C . VAL B 1 698 ? 48.427 -13.326 -21.980 1.00 73.72 679 VAL B C 1
ATOM 10117 O O . VAL B 1 698 ? 48.997 -12.328 -22.425 1.00 68.57 679 VAL B O 1
ATOM 10121 N N . ILE B 1 699 ? 48.371 -14.482 -22.636 1.00 73.80 680 ILE B N 1
ATOM 10122 C CA . ILE B 1 699 ? 48.999 -14.656 -23.947 1.00 71.76 680 ILE B CA 1
ATOM 10123 C C . ILE B 1 699 ? 48.104 -14.594 -25.200 1.00 63.78 680 ILE B C 1
ATOM 10124 O O . ILE B 1 699 ? 48.614 -14.728 -26.311 1.00 62.42 680 ILE B O 1
ATOM 10129 N N . GLU B 1 700 ? 46.798 -14.385 -25.038 1.00 60.32 681 GLU B N 1
ATOM 10130 C CA . GLU B 1 700 ? 45.905 -14.299 -26.202 1.00 69.20 681 GLU B CA 1
ATOM 10131 C C . GLU B 1 700 ? 44.439 -13.976 -25.894 1.00 74.56 681 GLU B C 1
ATOM 10132 O O . GLU B 1 700 ? 43.991 -14.068 -24.751 1.00 76.70 681 GLU B O 1
ATOM 10138 N N . ILE B 1 701 ? 43.710 -13.593 -26.944 1.00 79.45 682 ILE B N 1
ATOM 10139 C CA . ILE B 1 701 ? 42.279 -13.301 -26.879 1.00 84.36 682 ILE B CA 1
ATOM 10140 C C . ILE B 1 701 ? 41.606 -13.639 -28.210 1.00 91.48 682 ILE B C 1
ATOM 10141 O O . ILE B 1 701 ? 42.194 -13.427 -29.267 1.00 84.72 682 ILE B O 1
ATOM 10146 N N . ASP B 1 702 ? 40.379 -14.160 -28.143 1.00 109.13 683 ASP B N 1
ATOM 10147 C CA . ASP B 1 702 ? 39.559 -14.458 -29.322 1.00 117.37 683 ASP B CA 1
ATOM 10148 C C . ASP B 1 702 ? 40.348 -14.317 -30.630 1.00 117.69 683 ASP B C 1
ATOM 10149 O O . ASP B 1 702 ? 39.896 -13.700 -31.599 1.00 114.54 683 ASP B O 1
ATOM 10154 N N . VAL B 1 707 ? 40.202 -16.176 -23.752 1.00 73.74 688 VAL B N 1
ATOM 10155 C CA . VAL B 1 707 ? 41.361 -15.588 -23.080 1.00 84.35 688 VAL B CA 1
ATOM 10156 C C . VAL B 1 707 ? 42.306 -16.655 -22.526 1.00 75.48 688 VAL B C 1
ATOM 10157 O O . VAL B 1 707 ? 42.005 -17.317 -21.537 1.00 61.18 688 VAL B O 1
ATOM 10161 N N . ARG B 1 708 ? 43.433 -16.835 -23.205 1.00 73.34 689 ARG B N 1
ATOM 10162 C CA . ARG B 1 708 ? 44.478 -17.768 -22.783 1.00 75.85 689 ARG B CA 1
ATOM 10163 C C . ARG B 1 708 ? 45.442 -17.204 -21.730 1.00 76.91 689 ARG B C 1
ATOM 10164 O O . ARG B 1 708 ? 45.603 -15.991 -21.608 1.00 80.48 689 ARG B O 1
ATOM 10172 N N . LEU B 1 709 ? 46.076 -18.096 -20.972 1.00 76.88 690 LEU B N 1
ATOM 10173 C CA . LEU B 1 709 ? 47.047 -17.702 -19.950 1.00 77.73 690 LEU B CA 1
ATOM 10174 C C . LEU B 1 709 ? 48.333 -18.527 -20.025 1.00 82.23 690 LEU B C 1
ATOM 10175 O O . LEU B 1 709 ? 48.390 -19.536 -20.726 1.00 86.86 690 LEU B O 1
ATOM 10180 N N . SER B 1 710 ? 49.365 -18.092 -19.305 1.00 80.12 691 SER B N 1
ATOM 10181 C CA . SER B 1 710 ? 50.641 -18.805 -19.284 1.00 81.98 691 SER B CA 1
ATOM 10182 C C . SER B 1 710 ? 51.379 -18.684 -17.950 1.00 88.80 691 SER B C 1
ATOM 10183 O O . SER B 1 710 ? 51.086 -17.804 -17.144 1.00 92.23 691 SER B O 1
ATOM 10202 N N . ASN C 1 21 ? 52.387 43.648 22.069 1.00 161.69 2 ASN C N 1
ATOM 10203 C CA . ASN C 1 21 ? 53.267 42.595 22.561 1.00 146.96 2 ASN C CA 1
ATOM 10204 C C . ASN C 1 21 ? 52.443 41.654 23.439 1.00 133.19 2 ASN C C 1
ATOM 10205 O O . ASN C 1 21 ? 51.903 42.089 24.457 1.00 132.14 2 ASN C O 1
ATOM 10210 N N . LYS C 1 22 ? 52.319 40.377 23.069 1.00 121.50 3 LYS C N 1
ATOM 10211 C CA . LYS C 1 22 ? 53.139 39.674 22.072 1.00 108.13 3 LYS C CA 1
ATOM 10212 C C . LYS C 1 22 ? 54.624 39.503 22.417 1.00 102.34 3 LYS C C 1
ATOM 10213 O O . LYS C 1 22 ? 55.499 40.122 21.814 1.00 106.52 3 LYS C O 1
ATOM 10219 N N . ILE C 1 23 ? 54.881 38.648 23.404 1.00 93.43 4 ILE C N 1
ATOM 10220 C CA . ILE C 1 23 ? 56.226 38.204 23.741 1.00 88.73 4 ILE C CA 1
ATOM 10221 C C . ILE C 1 23 ? 56.382 36.746 23.326 1.00 87.24 4 ILE C C 1
ATOM 10222 O O . ILE C 1 23 ? 55.684 35.870 23.833 1.00 84.75 4 ILE C O 1
ATOM 10227 N N . ARG C 1 24 ? 57.298 36.494 22.397 1.00 91.48 5 ARG C N 1
ATOM 10228 C CA . ARG C 1 24 ? 57.473 35.165 21.823 1.00 89.25 5 ARG C CA 1
ATOM 10229 C C . ARG C 1 24 ? 58.838 34.565 22.151 1.00 91.19 5 ARG C C 1
ATOM 10230 O O . ARG C 1 24 ? 59.862 35.028 21.651 1.00 100.24 5 ARG C O 1
ATOM 10238 N N . LYS C 1 25 ? 58.851 33.530 22.986 1.00 88.63 6 LYS C N 1
ATOM 10239 C CA . LYS C 1 25 ? 60.084 32.793 23.247 1.00 90.98 6 LYS C CA 1
ATOM 10240 C C . LYS C 1 25 ? 60.166 31.519 22.411 1.00 91.55 6 LYS C C 1
ATOM 10241 O O . LYS C 1 25 ? 59.215 30.738 22.346 1.00 87.63 6 LYS C O 1
ATOM 10247 N N . THR C 1 26 ? 61.314 31.313 21.776 1.00 94.45 7 THR C N 1
ATOM 10248 C CA . THR C 1 26 ? 61.511 30.154 20.917 1.00 93.44 7 THR C CA 1
ATOM 10249 C C . THR C 1 26 ? 62.741 29.361 21.330 1.00 93.60 7 THR C C 1
ATOM 10250 O O . THR C 1 26 ? 63.831 29.915 21.449 1.00 91.18 7 THR C O 1
ATOM 10254 N N . PHE C 1 27 ? 62.564 28.062 21.549 1.00 96.40 8 PHE C N 1
ATOM 10255 C CA . PHE C 1 27 ? 63.701 27.182 21.794 1.00 94.55 8 PHE C CA 1
ATOM 10256 C C . PHE C 1 27 ? 63.537 25.853 21.066 1.00 96.49 8 PHE C C 1
ATOM 10257 O O . PHE C 1 27 ? 62.552 25.638 20.358 1.00 94.52 8 PHE C O 1
ATOM 10265 N N . GLN C 1 28 ? 64.511 24.968 21.240 1.00 100.29 9 GLN C N 1
ATOM 10266 C CA . GLN C 1 28 ? 64.507 23.685 20.551 1.00 97.12 9 GLN C CA 1
ATOM 10267 C C . GLN C 1 28 ? 64.456 22.516 21.521 1.00 98.06 9 GLN C C 1
ATOM 10268 O O . GLN C 1 28 ? 65.404 22.275 22.269 1.00 100.50 9 GLN C O 1
ATOM 10274 N N . TYR C 1 29 ? 63.347 21.785 21.494 1.00 95.43 10 TYR C N 1
ATOM 10275 C CA . TYR C 1 29 ? 63.212 20.590 22.309 1.00 89.43 10 TYR C CA 1
ATOM 10276 C C . TYR C 1 29 ? 63.466 19.408 21.400 1.00 90.11 10 TYR C C 1
ATOM 10277 O O . TYR C 1 29 ? 62.632 19.078 20.558 1.00 94.24 10 TYR C O 1
ATOM 10286 N N . GLY C 1 30 ? 64.617 18.767 21.570 1.00 85.70 11 GLY C N 1
ATOM 10287 C CA . GLY C 1 30 ? 64.961 17.633 20.738 1.00 83.16 11 GLY C CA 1
ATOM 10288 C C . GLY C 1 30 ? 64.784 17.949 19.265 1.00 83.36 11 GLY C C 1
ATOM 10289 O O . GLY C 1 30 ? 65.302 18.944 18.756 1.00 83.23 11 GLY C O 1
ATOM 10290 N N . LYS C 1 31 ? 64.035 17.089 18.584 1.00 83.15 12 LYS C N 1
ATOM 10291 C CA . LYS C 1 31 ? 63.811 17.196 17.147 1.00 85.95 12 LYS C CA 1
ATOM 10292 C C . LYS C 1 31 ? 62.902 18.365 16.756 1.00 85.77 12 LYS C C 1
ATOM 10293 O O . LYS C 1 31 ? 62.933 18.830 15.617 1.00 87.84 12 LYS C O 1
ATOM 10299 N N . HIS C 1 32 ? 62.101 18.845 17.701 1.00 85.48 13 HIS C N 1
ATOM 10300 C CA . HIS C 1 32 ? 61.040 19.795 17.378 1.00 85.41 13 HIS C CA 1
ATOM 10301 C C . HIS C 1 32 ? 61.297 21.204 17.908 1.00 85.58 13 HIS C C 1
ATOM 10302 O O . HIS C 1 32 ? 61.909 21.382 18.962 1.00 84.96 13 HIS C O 1
ATOM 10309 N N . GLU C 1 33 ? 60.816 22.204 17.173 1.00 84.43 14 GLU C N 1
ATOM 10310 C CA . GLU C 1 33 ? 60.914 23.591 17.615 1.00 84.69 14 GLU C CA 1
ATOM 10311 C C . GLU C 1 33 ? 59.698 23.992 18.444 1.00 86.24 14 GLU C C 1
ATOM 10312 O O . GLU C 1 33 ? 58.565 23.977 17.959 1.00 85.71 14 GLU C O 1
ATOM 10318 N N . VAL C 1 34 ? 59.942 24.353 19.697 1.00 86.56 15 VAL C N 1
ATOM 10319 C CA . VAL C 1 34 ? 58.872 24.745 20.602 1.00 84.96 15 VAL C CA 1
ATOM 10320 C C . VAL C 1 34 ? 58.747 26.260 20.651 1.00 83.99 15 VAL C C 1
ATOM 10321 O O . VAL C 1 34 ? 59.751 26.972 20.616 1.00 85.40 15 VAL C O 1
ATOM 10325 N N . THR C 1 35 ? 57.517 26.754 20.728 1.00 84.13 16 THR C N 1
ATOM 10326 C CA . THR C 1 35 ? 57.297 28.193 20.799 1.00 90.50 16 THR C CA 1
ATOM 10327 C C . THR C 1 35 ? 56.263 28.586 21.850 1.00 89.50 16 THR C C 1
ATOM 10328 O O . THR C 1 35 ? 55.133 28.096 21.845 1.00 89.96 16 THR C O 1
ATOM 10332 N N . PHE C 1 36 ? 56.670 29.473 22.751 1.00 85.64 17 PHE C N 1
ATOM 10333 C CA . PHE C 1 36 ? 55.759 30.071 23.713 1.00 81.76 17 PHE C CA 1
ATOM 10334 C C . PHE C 1 36 ? 55.493 31.504 23.298 1.00 85.58 17 PHE C C 1
ATOM 10335 O O . PHE C 1 36 ? 56.380 32.173 22.768 1.00 92.91 17 PHE C O 1
ATOM 10343 N N . GLU C 1 37 ? 54.273 31.975 23.529 1.00 83.04 18 GLU C N 1
ATOM 10344 C CA . GLU C 1 37 ? 53.987 33.402 23.411 1.00 84.91 18 GLU C CA 1
ATOM 10345 C C . GLU C 1 37 ? 52.756 33.820 24.208 1.00 82.43 18 GLU C C 1
ATOM 10346 O O . GLU C 1 37 ? 51.904 32.998 24.549 1.00 83.23 18 GLU C O 1
ATOM 10352 N N . THR C 1 38 ? 52.686 35.112 24.507 1.00 79.72 19 THR C N 1
ATOM 10353 C CA . THR C 1 38 ? 51.597 35.678 25.285 1.00 78.60 19 THR C CA 1
ATOM 10354 C C . THR C 1 38 ? 51.428 37.141 24.904 1.00 81.50 19 THR C C 1
ATOM 10355 O O . THR C 1 38 ? 52.189 37.668 24.094 1.00 86.74 19 THR C O 1
ATOM 10359 N N . GLY C 1 39 ? 50.438 37.798 25.494 1.00 76.30 20 GLY C N 1
ATOM 10360 C CA . GLY C 1 39 ? 50.221 39.213 25.257 1.00 73.80 20 GLY C CA 1
ATOM 10361 C C . GLY C 1 39 ? 49.297 39.500 24.090 1.00 70.40 20 GLY C C 1
ATOM 10362 O O . GLY C 1 39 ? 48.728 40.587 24.003 1.00 68.91 20 GLY C O 1
ATOM 10363 N N . GLU C 1 40 ? 49.173 38.548 23.170 1.00 70.92 21 GLU C N 1
ATOM 10364 C CA . GLU C 1 40 ? 48.244 38.702 22.053 1.00 76.98 21 GLU C CA 1
ATOM 10365 C C . GLU C 1 40 ? 46.802 38.298 22.367 1.00 73.24 21 GLU C C 1
ATOM 10366 O O . GLU C 1 40 ? 45.861 39.019 22.032 1.00 73.81 21 GLU C O 1
ATOM 10380 N N . ALA C 1 42 ? 43.756 35.961 24.953 1.00 63.06 23 ALA C N 1
ATOM 10381 C CA . ALA C 1 42 ? 43.343 35.559 26.295 1.00 62.68 23 ALA C CA 1
ATOM 10382 C C . ALA C 1 42 ? 43.890 36.528 27.345 1.00 64.63 23 ALA C C 1
ATOM 10383 O O . ALA C 1 42 ? 44.325 36.126 28.426 1.00 66.73 23 ALA C O 1
ATOM 10385 N N . ARG C 1 43 ? 43.846 37.815 27.016 1.00 65.88 24 ARG C N 1
ATOM 10386 C CA . ARG C 1 43 ? 44.383 38.855 27.883 1.00 68.91 24 ARG C CA 1
ATOM 10387 C C . ARG C 1 43 ? 43.663 38.957 29.227 1.00 74.21 24 ARG C C 1
ATOM 10388 O O . ARG C 1 43 ? 44.287 39.239 30.249 1.00 78.38 24 ARG C O 1
ATOM 10396 N N . GLN C 1 44 ? 42.352 38.729 29.229 1.00 74.33 25 GLN C N 1
ATOM 10397 C CA . GLN C 1 44 ? 41.565 38.870 30.453 1.00 70.37 25 GLN C CA 1
ATOM 10398 C C . GLN C 1 44 ? 41.837 37.764 31.468 1.00 74.66 25 GLN C C 1
ATOM 10399 O O . GLN C 1 44 ? 41.521 37.909 32.647 1.00 79.66 25 GLN C O 1
ATOM 10405 N N . ALA C 1 45 ? 42.418 36.661 31.010 1.00 72.51 26 ALA C N 1
ATOM 10406 C CA . ALA C 1 45 ? 42.752 35.558 31.904 1.00 70.17 26 ALA C CA 1
ATOM 10407 C C . ALA C 1 45 ? 43.842 35.980 32.880 1.00 67.88 26 ALA C C 1
ATOM 10408 O O . ALA C 1 45 ? 44.599 36.905 32.601 1.00 73.26 26 ALA C O 1
ATOM 10410 N N . THR C 1 46 ? 43.917 35.307 34.025 1.00 63.83 27 THR C N 1
ATOM 10411 C CA . THR C 1 46 ? 44.981 35.576 34.985 1.00 67.14 27 THR C CA 1
ATOM 10412 C C . THR C 1 46 ? 46.318 35.428 34.271 1.00 69.86 27 THR C C 1
ATOM 10413 O O . THR C 1 46 ? 47.229 36.237 34.448 1.00 75.53 27 THR C O 1
ATOM 10417 N N . GLY C 1 47 ? 46.420 34.381 33.462 1.00 66.60 28 GLY C N 1
ATOM 10418 C CA . GLY C 1 47 ? 47.525 34.223 32.537 1.00 70.06 28 GLY C CA 1
ATOM 10419 C C . GLY C 1 47 ? 47.129 33.299 31.400 1.00 72.32 28 GLY C C 1
ATOM 10420 O O . GLY C 1 47 ? 46.254 32.449 31.554 1.00 75.60 28 GLY C O 1
ATOM 10421 N N . ALA C 1 48 ? 47.765 33.474 30.249 1.00 71.12 29 ALA C N 1
ATOM 10422 C CA . ALA C 1 48 ? 47.515 32.607 29.107 1.00 69.37 29 ALA C CA 1
ATOM 10423 C C . ALA C 1 48 ? 48.736 32.526 28.197 1.00 68.98 29 ALA C C 1
ATOM 10424 O O . ALA C 1 48 ? 49.440 33.517 27.990 1.00 67.46 29 ALA C O 1
ATOM 10426 N N . VAL C 1 49 ? 48.971 31.344 27.642 1.00 65.54 30 VAL C N 1
ATOM 10427 C CA . VAL C 1 49 ? 50.090 31.142 26.738 1.00 73.26 30 VAL C CA 1
ATOM 10428 C C . VAL C 1 49 ? 49.630 30.362 25.521 1.00 73.47 30 VAL C C 1
ATOM 10429 O O . VAL C 1 49 ? 48.774 29.482 25.623 1.00 70.09 30 VAL C O 1
ATOM 10433 N N . VAL C 1 50 ? 50.193 30.691 24.366 1.00 74.45 31 VAL C N 1
ATOM 10434 C CA . VAL C 1 50 ? 50.015 29.854 23.194 1.00 75.44 31 VAL C CA 1
ATOM 10435 C C . VAL C 1 50 ? 51.279 29.031 23.006 1.00 80.09 31 VAL C C 1
ATOM 10436 O O . VAL C 1 50 ? 52.331 29.562 22.651 1.00 86.04 31 VAL C O 1
ATOM 10440 N N . VAL C 1 51 ? 51.172 27.733 23.262 1.00 79.44 32 VAL C N 1
ATOM 10441 C CA . VAL C 1 51 ? 52.308 26.838 23.130 1.00 81.31 32 VAL C CA 1
ATOM 10442 C C . VAL C 1 51 ? 52.214 26.087 21.821 1.00 79.66 32 VAL C C 1
ATOM 10443 O O . VAL C 1 51 ? 51.167 25.535 21.481 1.00 81.39 32 VAL C O 1
ATOM 10447 N N . ARG C 1 52 ? 53.318 26.074 21.087 1.00 72.44 33 ARG C N 1
ATOM 10448 C CA . ARG C 1 52 ? 53.381 25.343 19.838 1.00 76.97 33 ARG C CA 1
ATOM 10449 C C . ARG C 1 52 ? 54.620 24.463 19.810 1.00 76.28 33 ARG C C 1
ATOM 10450 O O . ARG C 1 52 ? 55.715 24.897 20.163 1.00 74.59 33 ARG C O 1
ATOM 10466 N N . GLY C 1 54 ? 56.227 21.807 16.967 1.00 72.87 35 GLY C N 1
ATOM 10467 C CA . GLY C 1 54 ? 55.974 21.417 15.595 1.00 72.75 35 GLY C CA 1
ATOM 10468 C C . GLY C 1 54 ? 54.751 22.180 15.125 1.00 70.45 35 GLY C C 1
ATOM 10469 O O . GLY C 1 54 ? 54.683 23.398 15.272 1.00 70.89 35 GLY C O 1
ATOM 10470 N N . ASP C 1 55 ? 53.778 21.471 14.566 1.00 67.52 36 ASP C N 1
ATOM 10471 C CA . ASP C 1 55 ? 52.514 22.098 14.190 1.00 74.09 36 ASP C CA 1
ATOM 10472 C C . ASP C 1 55 ? 51.445 21.932 15.271 1.00 77.92 36 ASP C C 1
ATOM 10473 O O . ASP C 1 55 ? 50.302 22.349 15.089 1.00 82.33 36 ASP C O 1
ATOM 10478 N N . THR C 1 56 ? 51.815 21.311 16.388 1.00 73.80 37 THR C N 1
ATOM 10479 C CA . THR C 1 56 ? 50.899 21.151 17.509 1.00 67.49 37 THR C CA 1
ATOM 10480 C C . THR C 1 56 ? 50.768 22.458 18.278 1.00 65.38 37 THR C C 1
ATOM 10481 O O . THR C 1 56 ? 51.759 23.012 18.754 1.00 65.07 37 THR C O 1
ATOM 10485 N N . VAL C 1 57 ? 49.537 22.946 18.395 1.00 66.82 38 VAL C N 1
ATOM 10486 C CA . VAL C 1 57 ? 49.271 24.219 19.056 1.00 63.00 38 VAL C CA 1
ATOM 10487 C C . VAL C 1 57 ? 48.221 24.054 20.151 1.00 63.12 38 VAL C C 1
ATOM 10488 O O . VAL C 1 57 ? 47.163 23.465 19.924 1.00 64.09 38 VAL C O 1
ATOM 10492 N N . LEU C 1 58 ? 48.515 24.567 21.341 1.00 65.36 39 LEU C N 1
ATOM 10493 C CA . LEU C 1 58 ? 47.525 24.595 22.412 1.00 67.16 39 LEU C CA 1
ATOM 10494 C C . LEU C 1 58 ? 47.472 25.954 23.082 1.00 68.66 39 LEU C C 1
ATOM 10495 O O . LEU C 1 58 ? 48.497 26.479 23.514 1.00 73.98 39 LEU C O 1
ATOM 10500 N N . LEU C 1 59 ? 46.276 26.519 23.181 1.00 66.77 40 LEU C N 1
ATOM 10501 C CA . LEU C 1 59 ? 46.081 27.657 24.060 1.00 61.80 40 LEU C CA 1
ATOM 10502 C C . LEU C 1 59 ? 45.919 27.126 25.473 1.00 64.06 40 LEU C C 1
ATOM 10503 O O . LEU C 1 59 ? 45.007 26.350 25.753 1.00 63.81 40 LEU C O 1
ATOM 10508 N N . VAL C 1 60 ? 46.821 27.529 26.357 1.00 67.60 41 VAL C N 1
ATOM 10509 C CA . VAL C 1 60 ? 46.705 27.185 27.762 1.00 64.71 41 VAL C CA 1
ATOM 10510 C C . VAL C 1 60 ? 46.403 28.469 28.509 1.00 66.90 41 VAL C C 1
ATOM 10511 O O . VAL C 1 60 ? 46.985 29.515 28.222 1.00 65.99 41 VAL C O 1
ATOM 10515 N N . SER C 1 61 ? 45.475 28.397 29.452 1.00 67.99 42 SER C N 1
ATOM 10516 C CA . SER C 1 61 ? 45.105 29.570 30.223 1.00 63.41 42 SER C CA 1
ATOM 10517 C C . SER C 1 61 ? 44.855 29.199 31.675 1.00 68.86 42 SER C C 1
ATOM 10518 O O . SER C 1 61 ? 44.389 28.101 31.987 1.00 71.12 42 SER C O 1
ATOM 10521 N N . VAL C 1 62 ? 45.178 30.129 32.560 1.00 68.37 43 VAL C N 1
ATOM 10522 C CA . VAL C 1 62 ? 44.974 29.934 33.979 1.00 65.92 43 VAL C CA 1
ATOM 10523 C C . VAL C 1 62 ? 44.179 31.101 34.535 1.00 71.58 43 VAL C C 1
ATOM 10524 O O . VAL C 1 62 ? 44.577 32.256 34.387 1.00 72.50 43 VAL C O 1
ATOM 10528 N N . VAL C 1 63 ? 43.042 30.800 35.154 1.00 68.28 44 VAL C N 1
ATOM 10529 C CA . VAL C 1 63 ? 42.303 31.811 35.894 1.00 67.29 44 VAL C CA 1
ATOM 10530 C C . VAL C 1 63 ? 42.300 31.481 37.383 1.00 75.39 44 VAL C C 1
ATOM 10531 O O . VAL C 1 63 ? 41.651 30.531 37.824 1.00 79.73 44 VAL C O 1
ATOM 10535 N N . ALA C 1 64 ? 43.038 32.270 38.154 1.00 72.78 45 ALA C N 1
ATOM 10536 C CA . ALA C 1 64 ? 43.053 32.104 39.597 1.00 75.44 45 ALA C CA 1
ATOM 10537 C C . ALA C 1 64 ? 41.972 32.984 40.189 1.00 78.11 45 ALA C C 1
ATOM 10538 O O . ALA C 1 64 ? 41.994 34.201 40.013 1.00 79.91 45 ALA C O 1
ATOM 10540 N N . LYS C 1 65 ? 41.024 32.374 40.891 1.00 83.58 46 LYS C N 1
ATOM 10541 C CA . LYS C 1 65 ? 39.908 33.132 41.438 1.00 88.17 46 LYS C CA 1
ATOM 10542 C C . LYS C 1 65 ? 40.411 34.189 42.411 1.00 98.19 46 LYS C C 1
ATOM 10543 O O . LYS C 1 65 ? 41.412 33.991 43.099 1.00 96.43 46 LYS C O 1
ATOM 10549 N N . LYS C 1 66 ? 39.702 35.312 42.460 1.00 109.62 47 LYS C N 1
ATOM 10550 C CA . LYS C 1 66 ? 40.152 36.489 43.196 1.00 115.34 47 LYS C CA 1
ATOM 10551 C C . LYS C 1 66 ? 40.662 36.182 44.603 1.00 116.59 47 LYS C C 1
ATOM 10552 O O . LYS C 1 66 ? 41.856 36.301 44.879 1.00 113.82 47 LYS C O 1
ATOM 10558 N N . GLU C 1 67 ? 39.756 35.781 45.487 1.00 120.45 48 GLU C N 1
ATOM 10559 C CA . GLU C 1 67 ? 40.097 35.604 46.890 1.00 124.86 48 GLU C CA 1
ATOM 10560 C C . GLU C 1 67 ? 39.646 34.243 47.406 1.00 123.91 48 GLU C C 1
ATOM 10561 O O . GLU C 1 67 ? 38.699 33.654 46.887 1.00 124.74 48 GLU C O 1
ATOM 10567 N N . ALA C 1 68 ? 40.324 33.757 48.440 1.00 122.57 49 ALA C N 1
ATOM 10568 C CA . ALA C 1 68 ? 40.063 32.424 48.968 1.00 120.16 49 ALA C CA 1
ATOM 10569 C C . ALA C 1 68 ? 38.721 32.373 49.686 1.00 120.35 49 ALA C C 1
ATOM 10570 O O . ALA C 1 68 ? 37.986 33.359 49.716 1.00 122.46 49 ALA C O 1
ATOM 10572 N N . GLU C 1 69 ? 38.405 31.219 50.261 1.00 118.29 50 GLU C N 1
ATOM 10573 C CA . GLU C 1 69 ? 37.095 31.005 50.861 1.00 117.79 50 GLU C CA 1
ATOM 10574 C C . GLU C 1 69 ? 37.181 30.684 52.352 1.00 113.42 50 GLU C C 1
ATOM 10575 O O . GLU C 1 69 ? 36.168 30.677 53.058 1.00 110.26 50 GLU C O 1
ATOM 10581 N N . ARG C 1 72 ? 37.865 26.361 54.226 1.00 121.38 53 ARG C N 1
ATOM 10582 C CA . ARG C 1 72 ? 38.009 25.691 52.940 1.00 121.71 53 ARG C CA 1
ATOM 10583 C C . ARG C 1 72 ? 38.756 24.364 53.087 1.00 123.41 53 ARG C C 1
ATOM 10584 O O . ARG C 1 72 ? 38.213 23.303 52.781 1.00 124.25 53 ARG C O 1
ATOM 10592 N N . ASP C 1 73 ? 39.997 24.433 53.559 1.00 124.82 54 ASP C N 1
ATOM 10593 C CA . ASP C 1 73 ? 40.819 23.248 53.817 1.00 126.80 54 ASP C CA 1
ATOM 10594 C C . ASP C 1 73 ? 40.755 22.175 52.725 1.00 121.92 54 ASP C C 1
ATOM 10595 O O . ASP C 1 73 ? 40.346 21.038 52.973 1.00 117.03 54 ASP C O 1
ATOM 10600 N N . PHE C 1 74 ? 41.172 22.561 51.523 1.00 120.69 55 PHE C N 1
ATOM 10601 C CA . PHE C 1 74 ? 41.410 21.650 50.407 1.00 115.76 55 PHE C CA 1
ATOM 10602 C C . PHE C 1 74 ? 41.724 22.515 49.191 1.00 109.29 55 PHE C C 1
ATOM 10603 O O . PHE C 1 74 ? 41.465 23.720 49.210 1.00 107.54 55 PHE C O 1
ATOM 10611 N N . PHE C 1 75 ? 42.276 21.918 48.138 1.00 102.21 56 PHE C N 1
ATOM 10612 C CA . PHE C 1 75 ? 42.666 22.702 46.967 1.00 94.13 56 PHE C CA 1
ATOM 10613 C C . PHE C 1 75 ? 41.750 22.523 45.754 1.00 87.38 56 PHE C C 1
ATOM 10614 O O . PHE C 1 75 ? 41.735 21.466 45.123 1.00 83.91 56 PHE C O 1
ATOM 10622 N N . PRO C 1 76 ? 40.987 23.575 45.426 1.00 82.31 57 PRO C N 1
ATOM 10623 C CA . PRO C 1 76 ? 40.049 23.577 44.300 1.00 79.32 57 PRO C CA 1
ATOM 10624 C C . PRO C 1 76 ? 40.756 23.802 42.969 1.00 78.72 57 PRO C C 1
ATOM 10625 O O . PRO C 1 76 ? 40.518 24.818 42.312 1.00 77.39 57 PRO C O 1
ATOM 10629 N N . LEU C 1 77 ? 41.616 22.865 42.583 1.00 74.03 58 LEU C N 1
ATOM 10630 C CA . LEU C 1 77 ? 42.264 22.914 41.279 1.00 67.81 58 LEU C CA 1
ATOM 10631 C C . LEU C 1 77 ? 41.507 22.058 40.268 1.00 69.07 58 LEU C C 1
ATOM 10632 O O . LEU C 1 77 ? 41.232 20.886 40.520 1.00 73.59 58 LEU C O 1
ATOM 10637 N N . THR C 1 78 ? 41.170 22.650 39.127 1.00 66.99 59 THR C N 1
ATOM 10638 C CA . THR C 1 78 ? 40.470 21.934 38.069 1.00 68.10 59 THR C CA 1
ATOM 10639 C C . THR C 1 78 ? 41.171 22.146 36.739 1.00 72.94 59 THR C C 1
ATOM 10640 O O . THR C 1 78 ? 41.260 23.275 36.259 1.00 75.40 59 THR C O 1
ATOM 10644 N N . VAL C 1 79 ? 41.675 21.069 36.144 1.00 73.57 60 VAL C N 1
ATOM 10645 C CA . VAL C 1 79 ? 42.313 21.175 34.837 1.00 70.76 60 VAL C CA 1
ATOM 10646 C C . VAL C 1 79 ? 41.377 20.630 33.765 1.00 73.93 60 VAL C C 1
ATOM 10647 O O . VAL C 1 79 ? 40.881 19.508 33.883 1.00 73.28 60 VAL C O 1
ATOM 10651 N N . ASN C 1 80 ? 41.122 21.429 32.733 1.00 80.60 61 ASN C N 1
ATOM 10652 C CA . ASN C 1 80 ? 40.365 20.945 31.591 1.00 88.04 61 ASN C CA 1
ATOM 10653 C C . ASN C 1 80 ? 41.202 21.003 30.327 1.00 84.86 61 ASN C C 1
ATOM 10654 O O . ASN C 1 80 ? 41.465 22.082 29.795 1.00 91.49 61 ASN C O 1
ATOM 10659 N N . TYR C 1 81 ? 41.608 19.835 29.840 1.00 79.00 62 TYR C N 1
ATOM 10660 C CA . TYR C 1 81 ? 42.295 19.735 28.562 1.00 71.59 62 TYR C CA 1
ATOM 10661 C C . TYR C 1 81 ? 41.262 19.302 27.539 1.00 69.80 62 TYR C C 1
ATOM 10662 O O . TYR C 1 81 ? 40.670 18.227 27.659 1.00 72.77 62 TYR C O 1
ATOM 10671 N N . GLN C 1 82 ? 41.019 20.148 26.548 1.00 58.19 63 GLN C N 1
ATOM 10672 C CA . GLN C 1 82 ? 40.017 19.831 25.546 1.00 56.72 63 GLN C CA 1
ATOM 10673 C C . GLN C 1 82 ? 40.623 19.747 24.161 1.00 60.21 63 GLN C C 1
ATOM 10674 O O . GLN C 1 82 ? 41.638 20.376 23.879 1.00 63.70 63 GLN C O 1
ATOM 10680 N N . GLU C 1 83 ? 39.994 18.953 23.304 1.00 66.51 64 GLU C N 1
ATOM 10681 C CA . GLU C 1 83 ? 40.456 18.788 21.939 1.00 67.95 64 GLU C CA 1
ATOM 10682 C C . GLU C 1 83 ? 39.395 19.247 20.951 1.00 69.23 64 GLU C C 1
ATOM 10683 O O . GLU C 1 83 ? 38.241 18.819 21.010 1.00 69.39 64 GLU C O 1
ATOM 10689 N N . LYS C 1 84 ? 39.798 20.136 20.052 1.00 70.01 65 LYS C N 1
ATOM 10690 C CA . LYS C 1 84 ? 38.929 20.603 18.988 1.00 71.54 65 LYS C CA 1
ATOM 10691 C C . LYS C 1 84 ? 39.211 19.769 17.748 1.00 71.54 65 LYS C C 1
ATOM 10692 O O . LYS C 1 84 ? 40.368 19.517 17.418 1.00 73.51 65 LYS C O 1
ATOM 10698 N N . THR C 1 85 ? 38.159 19.333 17.065 1.00 69.37 66 THR C N 1
ATOM 10699 C CA . THR C 1 85 ? 38.338 18.498 15.885 1.00 71.84 66 THR C CA 1
ATOM 10700 C C . THR C 1 85 ? 38.978 19.287 14.746 1.00 70.86 66 THR C C 1
ATOM 10701 O O . THR C 1 85 ? 39.618 18.713 13.866 1.00 68.34 66 THR C O 1
ATOM 10705 N N . TYR C 1 86 ? 38.813 20.606 14.769 1.00 70.30 67 TYR C N 1
ATOM 10706 C CA . TYR C 1 86 ? 39.367 21.437 13.709 1.00 71.47 67 TYR C CA 1
ATOM 10707 C C . TYR C 1 86 ? 40.887 21.492 13.770 1.00 69.47 67 TYR C C 1
ATOM 10708 O O . TYR C 1 86 ? 41.542 21.848 12.789 1.00 66.67 67 TYR C O 1
ATOM 10717 N N . ALA C 1 87 ? 41.445 21.136 14.923 1.00 67.47 68 ALA C N 1
ATOM 10718 C CA . ALA C 1 87 ? 42.893 21.054 15.064 1.00 69.05 68 ALA C CA 1
ATOM 10719 C C . ALA C 1 87 ? 43.428 19.985 14.121 1.00 71.38 68 ALA C C 1
ATOM 10720 O O . ALA C 1 87 ? 44.558 20.074 13.643 1.00 67.95 68 ALA C O 1
ATOM 10722 N N . ALA C 1 88 ? 42.607 18.965 13.882 1.00 76.23 69 ALA C N 1
ATOM 10723 C CA . ALA C 1 88 ? 42.948 17.870 12.977 1.00 76.81 69 ALA C CA 1
ATOM 10724 C C . ALA C 1 88 ? 42.352 18.048 11.585 1.00 78.65 69 ALA C C 1
ATOM 10725 O O . ALA C 1 88 ? 42.481 17.170 10.735 1.00 82.20 69 ALA C O 1
ATOM 10727 N N . GLY C 1 89 ? 41.674 19.168 11.361 1.00 77.77 70 GLY C N 1
ATOM 10728 C CA . GLY C 1 89 ? 41.087 19.449 10.063 1.00 76.08 70 GLY C CA 1
ATOM 10729 C C . GLY C 1 89 ? 39.815 18.663 9.813 1.00 72.58 70 GLY C C 1
ATOM 10730 O O . GLY C 1 89 ? 39.387 18.498 8.672 1.00 71.11 70 GLY C O 1
ATOM 10731 N N . LYS C 1 90 ? 39.196 18.194 10.889 1.00 72.77 71 LYS C N 1
ATOM 10732 C CA . LYS C 1 90 ? 38.012 17.354 10.777 1.00 74.80 71 LYS C CA 1
ATOM 10733 C C . LYS C 1 90 ? 36.756 17.994 11.364 1.00 74.15 71 LYS C C 1
ATOM 10734 O O . LYS C 1 90 ? 36.828 18.882 12.215 1.00 71.14 71 LYS C O 1
ATOM 10740 N N . ILE C 1 91 ? 35.607 17.544 10.871 1.00 74.49 72 ILE C N 1
ATOM 10741 C CA . ILE C 1 91 ? 34.314 17.918 11.422 1.00 77.80 72 ILE C CA 1
ATOM 10742 C C . ILE C 1 91 ? 33.822 16.785 12.320 1.00 77.81 72 ILE C C 1
ATOM 10743 O O . ILE C 1 91 ? 33.815 15.626 11.900 1.00 76.85 72 ILE C O 1
ATOM 10748 N N . PRO C 1 92 ? 33.410 17.114 13.559 1.00 73.67 73 PRO C N 1
ATOM 10749 C CA . PRO C 1 92 ? 33.010 16.109 14.551 1.00 71.69 73 PRO C CA 1
ATOM 10750 C C . PRO C 1 92 ? 32.021 15.107 13.969 1.00 77.61 73 PRO C C 1
ATOM 10751 O O . PRO C 1 92 ? 31.156 15.489 13.184 1.00 78.15 73 PRO C O 1
ATOM 10755 N N . GLY C 1 93 ? 32.157 13.841 14.356 1.00 82.50 74 GLY C N 1
ATOM 10756 C CA . GLY C 1 93 ? 31.383 12.767 13.760 1.00 90.45 74 GLY C CA 1
ATOM 10757 C C . GLY C 1 93 ? 30.042 12.524 14.419 1.00 101.05 74 GLY C C 1
ATOM 10758 O O . GLY C 1 93 ? 29.297 11.629 14.018 1.00 105.27 74 GLY C O 1
ATOM 10759 N N . GLY C 1 94 ? 29.726 13.326 15.429 1.00 104.47 75 GLY C N 1
ATOM 10760 C CA . GLY C 1 94 ? 28.477 13.167 16.144 1.00 108.95 75 GLY C CA 1
ATOM 10761 C C . GLY C 1 94 ? 27.288 13.556 15.287 1.00 116.09 75 GLY C C 1
ATOM 10762 O O . GLY C 1 94 ? 27.430 13.844 14.098 1.00 116.76 75 GLY C O 1
ATOM 10763 N N . TYR C 1 95 ? 26.107 13.547 15.894 1.00 118.52 76 TYR C N 1
ATOM 10764 C CA . TYR C 1 95 ? 24.887 13.945 15.208 1.00 120.45 76 TYR C CA 1
ATOM 10765 C C . TYR C 1 95 ? 24.788 15.465 15.165 1.00 123.56 76 TYR C C 1
ATOM 10766 O O . TYR C 1 95 ? 24.281 16.040 14.203 1.00 125.23 76 TYR C O 1
ATOM 10775 N N . PHE C 1 96 ? 25.295 16.104 16.215 1.00 123.77 77 PHE C N 1
ATOM 10776 C CA . PHE C 1 96 ? 25.177 17.547 16.383 1.00 123.12 77 PHE C CA 1
ATOM 10777 C C . PHE C 1 96 ? 26.372 18.283 15.786 1.00 117.66 77 PHE C C 1
ATOM 10778 O O . PHE C 1 96 ? 26.431 19.514 15.803 1.00 117.32 77 PHE C O 1
ATOM 10786 N N . LYS C 1 97 ? 27.326 17.517 15.267 1.00 112.66 78 LYS C N 1
ATOM 10787 C CA . LYS C 1 97 ? 28.501 18.078 14.606 1.00 106.62 78 LYS C CA 1
ATOM 10788 C C . LYS C 1 97 ? 29.295 19.004 15.517 1.00 100.00 78 LYS C C 1
ATOM 10789 O O . LYS C 1 97 ? 30.035 19.865 15.042 1.00 98.03 78 LYS C O 1
ATOM 10795 N N . ARG C 1 98 ? 29.149 18.821 16.824 1.00 96.37 79 ARG C N 1
ATOM 10796 C CA . ARG C 1 98 ? 29.913 19.622 17.771 1.00 91.28 79 ARG C CA 1
ATOM 10797 C C . ARG C 1 98 ? 30.580 18.729 18.808 1.00 87.51 79 ARG C C 1
ATOM 10798 O O . ARG C 1 98 ? 30.353 17.521 18.842 1.00 86.67 79 ARG C O 1
ATOM 10806 N N . GLU C 1 99 ? 31.392 19.329 19.667 1.00 90.74 80 GLU C N 1
ATOM 10807 C CA . GLU C 1 99 ? 32.100 18.561 20.669 1.00 97.70 80 GLU C CA 1
ATOM 10808 C C . GLU C 1 99 ? 31.602 18.971 22.057 1.00 108.57 80 GLU C C 1
ATOM 10809 O O . GLU C 1 99 ? 31.977 20.023 22.578 1.00 113.83 80 GLU C O 1
ATOM 10815 N N . GLY C 1 100 ? 30.737 18.144 22.643 1.00 111.34 81 GLY C N 1
ATOM 10816 C CA . GLY C 1 100 ? 30.212 18.387 23.981 1.00 117.87 81 GLY C CA 1
ATOM 10817 C C . GLY C 1 100 ? 30.564 17.399 25.081 1.00 120.15 81 GLY C C 1
ATOM 10818 O O . GLY C 1 100 ? 30.198 17.593 26.242 1.00 121.89 81 GLY C O 1
ATOM 10819 N N . ARG C 1 101 ? 31.265 16.331 24.721 1.00 116.39 82 ARG C N 1
ATOM 10820 C CA . ARG C 1 101 ? 31.350 15.153 25.581 1.00 113.23 82 ARG C CA 1
ATOM 10821 C C . ARG C 1 101 ? 32.786 14.742 25.858 1.00 102.94 82 ARG C C 1
ATOM 10822 O O . ARG C 1 101 ? 33.386 14.021 25.059 1.00 104.66 82 ARG C O 1
ATOM 10830 N N . PRO C 1 102 ? 33.348 15.189 26.994 1.00 88.76 83 PRO C N 1
ATOM 10831 C CA . PRO C 1 102 ? 34.785 14.952 27.122 1.00 82.45 83 PRO C CA 1
ATOM 10832 C C . PRO C 1 102 ? 35.103 13.499 26.822 1.00 80.95 83 PRO C C 1
ATOM 10833 O O . PRO C 1 102 ? 34.506 12.592 27.396 1.00 85.18 83 PRO C O 1
ATOM 10837 N N . THR C 1 103 ? 36.045 13.295 25.910 1.00 76.69 84 THR C N 1
ATOM 10838 C CA . THR C 1 103 ? 36.448 11.962 25.510 1.00 78.02 84 THR C CA 1
ATOM 10839 C C . THR C 1 103 ? 37.225 11.345 26.660 1.00 86.26 84 THR C C 1
ATOM 10840 O O . THR C 1 103 ? 37.712 12.062 27.534 1.00 89.93 84 THR C O 1
ATOM 10844 N N . GLU C 1 104 ? 37.323 10.022 26.680 1.00 89.61 85 GLU C N 1
ATOM 10845 C CA . GLU C 1 104 ? 38.156 9.361 27.674 1.00 92.41 85 GLU C CA 1
ATOM 10846 C C . GLU C 1 104 ? 39.552 9.962 27.607 1.00 88.51 85 GLU C C 1
ATOM 10847 O O . GLU C 1 104 ? 40.201 10.175 28.630 1.00 89.00 85 GLU C O 1
ATOM 10853 N N . LYS C 1 105 ? 40.000 10.245 26.387 1.00 83.52 86 LYS C N 1
ATOM 10854 C CA . LYS C 1 105 ? 41.300 10.868 26.166 1.00 84.17 86 LYS C CA 1
ATOM 10855 C C . LYS C 1 105 ? 41.407 12.225 26.860 1.00 78.83 86 LYS C C 1
ATOM 10856 O O . LYS C 1 105 ? 42.367 12.484 27.593 1.00 77.65 86 LYS C O 1
ATOM 10862 N N . GLU C 1 106 ? 40.424 13.090 26.625 1.00 75.65 87 GLU C N 1
ATOM 10863 C CA . GLU C 1 106 ? 40.407 14.413 27.249 1.00 75.54 87 GLU C CA 1
ATOM 10864 C C . GLU C 1 106 ? 40.468 14.320 28.771 1.00 72.65 87 GLU C C 1
ATOM 10865 O O . GLU C 1 106 ? 41.268 15.006 29.412 1.00 71.65 87 GLU C O 1
ATOM 10871 N N . THR C 1 107 ? 39.622 13.470 29.344 1.00 71.20 88 THR C N 1
ATOM 10872 C CA . THR C 1 107 ? 39.619 13.262 30.785 1.00 66.95 88 THR C CA 1
ATOM 10873 C C . THR C 1 107 ? 40.963 12.722 31.257 1.00 63.14 88 THR C C 1
ATOM 10874 O O . THR C 1 107 ? 41.486 13.144 32.287 1.00 59.19 88 THR C O 1
ATOM 10878 N N . LEU C 1 108 ? 41.523 11.784 30.503 1.00 64.62 89 LEU C N 1
ATOM 10879 C CA . LEU C 1 108 ? 42.808 11.212 30.873 1.00 67.67 89 LEU C CA 1
ATOM 10880 C C . LEU C 1 108 ? 43.897 12.280 30.908 1.00 72.65 89 LEU C C 1
ATOM 10881 O O . LEU C 1 108 ? 44.609 12.410 31.901 1.00 81.86 89 LEU C O 1
ATOM 10886 N N . THR C 1 109 ? 44.013 13.052 29.833 1.00 61.79 90 THR C N 1
ATOM 10887 C CA . THR C 1 109 ? 45.039 14.086 29.760 1.00 60.73 90 THR C CA 1
ATOM 10888 C C . THR C 1 109 ? 44.869 15.156 30.845 1.00 61.89 90 THR C C 1
ATOM 10889 O O . THR C 1 109 ? 45.849 15.601 31.446 1.00 61.06 90 THR C O 1
ATOM 10893 N N . SER C 1 110 ? 43.630 15.574 31.088 1.00 60.23 91 SER C N 1
ATOM 10894 C CA . SER C 1 110 ? 43.349 16.518 32.166 1.00 61.30 91 SER C CA 1
ATOM 10895 C C . SER C 1 110 ? 43.950 15.996 33.462 1.00 64.65 91 SER C C 1
ATOM 10896 O O . SER C 1 110 ? 44.689 16.699 34.148 1.00 71.30 91 SER C O 1
ATOM 10899 N N . ARG C 1 111 ? 43.625 14.750 33.783 1.00 58.71 92 ARG C N 1
ATOM 10900 C CA . ARG C 1 111 ? 44.162 14.091 34.961 1.00 58.50 92 ARG C CA 1
ATOM 10901 C C . ARG C 1 111 ? 45.686 14.126 34.953 1.00 59.95 92 ARG C C 1
ATOM 10902 O O . ARG C 1 111 ? 46.316 14.389 35.975 1.00 58.94 92 ARG C O 1
ATOM 10910 N N . LEU C 1 112 ? 46.266 13.861 33.787 1.00 63.20 93 LEU C N 1
ATOM 10911 C CA . LEU C 1 112 ? 47.714 13.790 33.621 1.00 69.94 93 LEU C CA 1
ATOM 10912 C C . LEU C 1 112 ? 48.397 15.148 33.820 1.00 75.80 93 LEU C C 1
ATOM 10913 O O . LEU C 1 112 ? 49.492 15.229 34.379 1.00 77.99 93 LEU C O 1
ATOM 10918 N N . ILE C 1 113 ? 47.750 16.208 33.350 1.00 72.70 94 ILE C N 1
ATOM 10919 C CA . ILE C 1 113 ? 48.278 17.559 33.500 1.00 67.96 94 ILE C CA 1
ATOM 10920 C C . ILE C 1 113 ? 48.100 18.049 34.937 1.00 67.77 94 ILE C C 1
ATOM 10921 O O . ILE C 1 113 ? 48.871 18.873 35.432 1.00 67.82 94 ILE C O 1
ATOM 10926 N N . ASP C 1 114 ? 47.086 17.515 35.609 1.00 68.09 95 ASP C N 1
ATOM 10927 C CA . ASP C 1 114 ? 46.755 17.919 36.971 1.00 71.32 95 ASP C CA 1
ATOM 10928 C C . ASP C 1 114 ? 47.796 17.456 37.988 1.00 67.79 95 ASP C C 1
ATOM 10929 O O . ASP C 1 114 ? 48.175 18.212 38.882 1.00 67.55 95 ASP C O 1
ATOM 10934 N N . ARG C 1 115 ? 48.253 16.215 37.845 1.00 65.37 96 ARG C N 1
ATOM 10935 C CA . ARG C 1 115 ? 49.096 15.574 38.856 1.00 65.50 96 ARG C CA 1
ATOM 10936 C C . ARG C 1 115 ? 50.373 16.345 39.207 1.00 68.05 96 ARG C C 1
ATOM 10937 O O . ARG C 1 115 ? 50.630 16.615 40.377 1.00 66.44 96 ARG C O 1
ATOM 10945 N N . PRO C 1 116 ? 51.182 16.693 38.197 1.00 68.99 97 PRO C N 1
ATOM 10946 C CA . PRO C 1 116 ? 52.442 17.387 38.485 1.00 71.88 97 PRO C CA 1
ATOM 10947 C C . PRO C 1 116 ? 52.258 18.825 38.981 1.00 71.92 97 PRO C C 1
ATOM 10948 O O . PRO C 1 116 ? 53.166 19.366 39.612 1.00 74.58 97 PRO C O 1
ATOM 10952 N N . LEU C 1 117 ? 51.115 19.438 38.690 1.00 68.54 98 LEU C N 1
ATOM 10953 C CA . LEU C 1 117 ? 50.868 20.811 39.119 1.00 70.75 98 LEU C CA 1
ATOM 10954 C C . LEU C 1 117 ? 50.512 20.898 40.601 1.00 70.71 98 LEU C C 1
ATOM 10955 O O . LEU C 1 117 ? 51.090 21.690 41.346 1.00 69.78 98 LEU C O 1
ATOM 10960 N N . ARG C 1 118 ? 49.565 20.064 41.017 1.00 71.99 99 ARG C N 1
ATOM 10961 C CA . ARG C 1 118 ? 48.970 20.137 42.354 1.00 76.25 99 ARG C CA 1
ATOM 10962 C C . ARG C 1 118 ? 49.973 20.288 43.505 1.00 80.65 99 ARG C C 1
ATOM 10963 O O . ARG C 1 118 ? 49.835 21.193 44.331 1.00 80.30 99 ARG C O 1
ATOM 10971 N N . PRO C 1 119 ? 50.978 19.398 43.567 1.00 81.28 100 PRO C N 1
ATOM 10972 C CA . PRO C 1 119 ? 51.974 19.414 44.644 1.00 78.83 100 PRO C CA 1
ATOM 10973 C C . PRO C 1 119 ? 52.892 20.632 44.583 1.00 81.41 100 PRO C C 1
ATOM 10974 O O . PRO C 1 119 ? 53.594 20.914 45.554 1.00 78.03 100 PRO C O 1
ATOM 10978 N N . LEU C 1 120 ? 52.906 21.326 43.449 1.00 84.12 101 LEU C N 1
ATOM 10979 C CA . LEU C 1 120 ? 53.702 22.542 43.320 1.00 80.72 101 LEU C CA 1
ATOM 10980 C C . LEU C 1 120 ? 53.004 23.743 43.947 1.00 81.95 101 LEU C C 1
ATOM 10981 O O . LEU C 1 120 ? 53.646 24.734 44.294 1.00 88.92 101 LEU C O 1
ATOM 10986 N N . PHE C 1 121 ? 51.689 23.651 44.091 1.00 78.13 102 PHE C N 1
ATOM 10987 C CA . PHE C 1 121 ? 50.935 24.724 44.716 1.00 84.35 102 PHE C CA 1
ATOM 10988 C C . PHE C 1 121 ? 51.214 24.740 46.212 1.00 89.25 102 PHE C C 1
ATOM 10989 O O . PHE C 1 121 ? 50.995 23.745 46.901 1.00 91.49 102 PHE C O 1
ATOM 10997 N N . PRO C 1 122 ? 51.707 25.883 46.712 1.00 92.70 103 PRO C N 1
ATOM 10998 C CA . PRO C 1 122 ? 52.220 26.066 48.074 1.00 95.91 103 PRO C CA 1
ATOM 10999 C C . PRO C 1 122 ? 51.274 25.583 49.163 1.00 98.49 103 PRO C C 1
ATOM 11000 O O . PRO C 1 122 ? 50.056 25.596 48.993 1.00 94.85 103 PRO C O 1
ATOM 11004 N N . LYS C 1 123 ? 51.857 25.140 50.273 1.00 108.32 104 LYS C N 1
ATOM 11005 C CA . LYS C 1 123 ? 51.092 24.695 51.427 1.00 115.24 104 LYS C CA 1
ATOM 11006 C C . LYS C 1 123 ? 50.109 25.774 51.840 1.00 114.84 104 LYS C C 1
ATOM 11007 O O . LYS C 1 123 ? 50.455 26.954 51.892 1.00 115.41 104 LYS C O 1
ATOM 11013 N N . GLY C 1 124 ? 48.879 25.365 52.128 1.00 114.11 105 GLY C N 1
ATOM 11014 C CA . GLY C 1 124 ? 47.866 26.289 52.595 1.00 113.59 105 GLY C CA 1
ATOM 11015 C C . GLY C 1 124 ? 47.454 27.344 51.582 1.00 112.73 105 GLY C C 1
ATOM 11016 O O . GLY C 1 124 ? 47.151 28.476 51.959 1.00 115.46 105 GLY C O 1
ATOM 11017 N N . PHE C 1 125 ? 47.434 26.985 50.301 1.00 107.31 106 PHE C N 1
ATOM 11018 C CA . PHE C 1 125 ? 46.920 27.891 49.279 1.00 100.53 106 PHE C CA 1
ATOM 11019 C C . PHE C 1 125 ? 45.563 27.385 48.830 1.00 99.36 106 PHE C C 1
ATOM 11020 O O . PHE C 1 125 ? 45.465 26.401 48.096 1.00 102.19 106 PHE C O 1
ATOM 11028 N N . THR C 1 126 ? 44.518 28.073 49.270 1.00 99.23 107 THR C N 1
ATOM 11029 C CA . THR C 1 126 ? 43.157 27.626 49.023 1.00 99.69 107 THR C CA 1
ATOM 11030 C C . THR C 1 126 ? 42.485 28.344 47.850 1.00 102.95 107 THR C C 1
ATOM 11031 O O . THR C 1 126 ? 41.362 28.007 47.471 1.00 105.62 107 THR C O 1
ATOM 11035 N N . ASN C 1 127 ? 43.186 29.309 47.258 1.00 99.96 108 ASN C N 1
ATOM 11036 C CA . ASN C 1 127 ? 42.652 30.033 46.107 1.00 89.96 108 ASN C CA 1
ATOM 11037 C C . ASN C 1 127 ? 42.307 29.097 44.952 1.00 82.70 108 ASN C C 1
ATOM 11038 O O . ASN C 1 127 ? 43.135 28.300 44.512 1.00 81.27 108 ASN C O 1
ATOM 11043 N N . GLU C 1 128 ? 41.074 29.204 44.469 1.00 78.91 109 GLU C N 1
ATOM 11044 C CA . GLU C 1 128 ? 40.561 28.341 43.411 1.00 78.04 109 GLU C CA 1
ATOM 11045 C C . GLU C 1 128 ? 41.208 28.664 42.067 1.00 78.37 109 GLU C C 1
ATOM 11046 O O . GLU C 1 128 ? 41.213 29.814 41.633 1.00 82.00 109 GLU C O 1
ATOM 11052 N N . VAL C 1 129 ? 41.743 27.641 41.409 1.00 74.02 110 VAL C N 1
ATOM 11053 C CA . VAL C 1 129 ? 42.448 27.819 40.144 1.00 71.33 110 VAL C CA 1
ATOM 11054 C C . VAL C 1 129 ? 41.872 26.911 39.060 1.00 69.58 110 VAL C C 1
ATOM 11055 O O . VAL C 1 129 ? 41.559 25.751 39.318 1.00 70.79 110 VAL C O 1
ATOM 11059 N N . GLN C 1 130 ? 41.724 27.445 37.851 1.00 69.24 111 GLN C N 1
ATOM 11060 C CA . GLN C 1 130 ? 41.248 26.652 36.720 1.00 64.20 111 GLN C CA 1
ATOM 11061 C C . GLN C 1 130 ? 42.150 26.796 35.499 1.00 63.94 111 GLN C C 1
ATOM 11062 O O . GLN C 1 130 ? 42.270 27.881 34.925 1.00 63.37 111 GLN C O 1
ATOM 11068 N N . VAL C 1 131 ? 42.769 25.688 35.100 1.00 67.48 112 VAL C N 1
ATOM 11069 C CA . VAL C 1 131 ? 43.632 25.658 33.922 1.00 64.52 112 VAL C CA 1
ATOM 11070 C C . VAL C 1 131 ? 42.924 25.028 32.726 1.00 63.50 112 VAL C C 1
ATOM 11071 O O . VAL C 1 131 ? 42.454 23.896 32.804 1.00 64.95 112 VAL C O 1
ATOM 11075 N N . ILE C 1 132 ? 42.851 25.760 31.621 1.00 63.42 113 ILE C N 1
ATOM 11076 C CA . ILE C 1 132 ? 42.209 25.244 30.414 1.00 62.50 113 ILE C CA 1
ATOM 11077 C C . ILE C 1 132 ? 43.186 25.139 29.249 1.00 65.59 113 ILE C C 1
ATOM 11078 O O . ILE C 1 132 ? 43.664 26.151 28.737 1.00 70.34 113 ILE C O 1
ATOM 11083 N N . ALA C 1 133 ? 43.475 23.908 28.836 1.00 58.11 114 ALA C N 1
ATOM 11084 C CA . ALA C 1 133 ? 44.372 23.654 27.712 1.00 55.37 114 ALA C CA 1
ATOM 11085 C C . ALA C 1 133 ? 43.591 23.139 26.509 1.00 60.48 114 ALA C C 1
ATOM 11086 O O . ALA C 1 133 ? 43.066 22.027 26.527 1.00 63.60 114 ALA C O 1
ATOM 11088 N N . THR C 1 134 ? 43.521 23.958 25.466 1.00 62.08 115 THR C N 1
ATOM 11089 C CA . THR C 1 134 ? 42.760 23.632 24.267 1.00 62.90 115 THR C CA 1
ATOM 11090 C C . THR C 1 134 ? 43.693 23.335 23.107 1.00 69.86 115 THR C C 1
ATOM 11091 O O . THR C 1 134 ? 44.573 24.136 22.798 1.00 78.21 115 THR C O 1
ATOM 11095 N N . VAL C 1 135 ? 43.505 22.193 22.454 1.00 67.19 116 VAL C N 1
ATOM 11096 C CA . VAL C 1 135 ? 44.303 21.897 21.276 1.00 69.52 116 VAL C CA 1
ATOM 11097 C C . VAL C 1 135 ? 43.699 22.641 20.096 1.00 74.78 116 VAL C C 1
ATOM 11098 O O . VAL C 1 135 ? 42.565 22.365 19.703 1.00 75.78 116 VAL C O 1
ATOM 11102 N N . LEU C 1 136 ? 44.440 23.599 19.544 1.00 73.34 117 LEU C N 1
ATOM 11103 C CA . LEU C 1 136 ? 43.985 24.302 18.348 1.00 74.24 117 LEU C CA 1
ATOM 11104 C C . LEU C 1 136 ? 44.590 23.752 17.058 1.00 79.52 117 LEU C C 1
ATOM 11105 O O . LEU C 1 136 ? 44.091 24.017 15.963 1.00 79.22 117 LEU C O 1
ATOM 11110 N N . SER C 1 137 ? 45.663 22.981 17.189 1.00 78.55 118 SER C N 1
ATOM 11111 C CA . SER C 1 137 ? 46.322 22.398 16.028 1.00 72.86 118 SER C CA 1
ATOM 11112 C C . SER C 1 137 ? 47.060 21.131 16.441 1.00 68.67 118 SER C C 1
ATOM 11113 O O . SER C 1 137 ? 47.657 21.084 17.515 1.00 67.66 118 SER C O 1
ATOM 11116 N N . VAL C 1 138 ? 47.052 20.113 15.591 1.00 66.52 119 VAL C N 1
ATOM 11117 C CA . VAL C 1 138 ? 47.712 18.860 15.949 1.00 73.90 119 VAL C CA 1
ATOM 11118 C C . VAL C 1 138 ? 48.566 18.282 14.828 1.00 83.69 119 VAL C C 1
ATOM 11119 O O . VAL C 1 138 ? 48.108 18.127 13.694 1.00 84.87 119 VAL C O 1
ATOM 11123 N N . ASP C 1 139 ? 49.813 17.963 15.157 1.00 89.76 120 ASP C N 1
ATOM 11124 C CA . ASP C 1 139 ? 50.712 17.336 14.197 1.00 96.41 120 ASP C CA 1
ATOM 11125 C C . ASP C 1 139 ? 50.964 15.871 14.528 1.00 92.05 120 ASP C C 1
ATOM 11126 O O . ASP C 1 139 ? 51.236 15.511 15.673 1.00 90.36 120 ASP C O 1
ATOM 11131 N N . SER C 1 140 ? 50.896 15.039 13.497 1.00 89.92 121 SER C N 1
ATOM 11132 C CA . SER C 1 140 ? 51.123 13.608 13.622 1.00 84.10 121 SER C CA 1
ATOM 11133 C C . SER C 1 140 ? 52.447 13.285 14.318 1.00 78.16 121 SER C C 1
ATOM 11134 O O . SER C 1 140 ? 52.579 12.238 14.957 1.00 73.26 121 SER C O 1
ATOM 11137 N N . LYS C 1 141 ? 53.425 14.178 14.183 1.00 81.58 122 LYS C N 1
ATOM 11138 C CA . LYS C 1 141 ? 54.752 13.958 14.753 1.00 79.65 122 LYS C CA 1
ATOM 11139 C C . LYS C 1 141 ? 54.872 14.467 16.185 1.00 72.90 122 LYS C C 1
ATOM 11140 O O . LYS C 1 141 ? 55.830 14.141 16.886 1.00 79.37 122 LYS C O 1
ATOM 11146 N N . VAL C 1 142 ? 53.918 15.289 16.607 1.00 61.99 123 VAL C N 1
ATOM 11147 C CA . VAL C 1 142 ? 53.917 15.798 17.973 1.00 63.87 123 VAL C CA 1
ATOM 11148 C C . VAL C 1 142 ? 52.669 15.376 18.742 1.00 66.37 123 VAL C C 1
ATOM 11149 O O . VAL C 1 142 ? 51.580 15.903 18.500 1.00 61.81 123 VAL C O 1
ATOM 11153 N N . PRO C 1 143 ? 52.821 14.436 19.685 1.00 73.97 124 PRO C N 1
ATOM 11154 C CA . PRO C 1 143 ? 51.693 14.118 20.566 1.00 76.92 124 PRO C CA 1
ATOM 11155 C C . PRO C 1 143 ? 51.355 15.350 21.395 1.00 77.77 124 PRO C C 1
ATOM 11156 O O . PRO C 1 143 ? 52.245 16.164 21.638 1.00 79.87 124 PRO C O 1
ATOM 11160 N N . THR C 1 144 ? 50.100 15.490 21.813 1.00 73.52 125 THR C N 1
ATOM 11161 C CA . THR C 1 144 ? 49.656 16.719 22.471 1.00 72.95 125 THR C CA 1
ATOM 11162 C C . THR C 1 144 ? 49.994 16.781 23.961 1.00 72.79 125 THR C C 1
ATOM 11163 O O . THR C 1 144 ? 49.970 17.855 24.564 1.00 68.39 125 THR C O 1
ATOM 11167 N N . ASP C 1 145 ? 50.315 15.632 24.546 1.00 78.68 126 ASP C N 1
ATOM 11168 C CA . ASP C 1 145 ? 50.584 15.547 25.979 1.00 80.82 126 ASP C CA 1
ATOM 11169 C C . ASP C 1 145 ? 51.539 16.628 26.469 1.00 79.90 126 ASP C C 1
ATOM 11170 O O . ASP C 1 145 ? 51.168 17.497 27.259 1.00 74.75 126 ASP C O 1
ATOM 11175 N N . ILE C 1 146 ? 52.776 16.553 25.994 1.00 81.09 127 ILE C N 1
ATOM 11176 C CA . ILE C 1 146 ? 53.861 17.380 26.506 1.00 79.07 127 ILE C CA 1
ATOM 11177 C C . ILE C 1 146 ? 53.665 18.888 26.324 1.00 74.80 127 ILE C C 1
ATOM 11178 O O . ILE C 1 146 ? 53.711 19.636 27.301 1.00 78.85 127 ILE C O 1
ATOM 11183 N N . PRO C 1 147 ? 53.446 19.344 25.079 1.00 65.56 128 PRO C N 1
ATOM 11184 C CA . PRO C 1 147 ? 53.307 20.792 24.890 1.00 66.38 128 PRO C CA 1
ATOM 11185 C C . PRO C 1 147 ? 52.260 21.369 25.840 1.00 71.97 128 PRO C C 1
ATOM 11186 O O . PRO C 1 147 ? 52.404 22.496 26.319 1.00 77.23 128 PRO C O 1
ATOM 11190 N N . ALA C 1 148 ? 51.224 20.587 26.118 1.00 65.43 129 ALA C N 1
ATOM 11191 C CA . ALA C 1 148 ? 50.196 20.987 27.067 1.00 65.66 129 ALA C CA 1
ATOM 11192 C C . ALA C 1 148 ? 50.801 21.264 28.438 1.00 72.09 129 ALA C C 1
ATOM 11193 O O . ALA C 1 148 ? 50.635 22.351 28.992 1.00 78.12 129 ALA C O 1
ATOM 11195 N N . ILE C 1 149 ? 51.507 20.278 28.983 1.00 67.93 130 ILE C N 1
ATOM 11196 C CA . ILE C 1 149 ? 52.104 20.419 30.306 1.00 65.22 130 ILE C CA 1
ATOM 11197 C C . ILE C 1 149 ? 53.098 21.581 30.355 1.00 65.48 130 ILE C C 1
ATOM 11198 O O . ILE C 1 149 ? 53.098 22.361 31.308 1.00 60.56 130 ILE C O 1
ATOM 11203 N N . LEU C 1 150 ? 53.941 21.700 29.333 1.00 65.51 131 LEU C N 1
ATOM 11204 C CA . LEU C 1 150 ? 54.856 22.833 29.259 1.00 67.40 131 LEU C CA 1
ATOM 11205 C C . LEU C 1 150 ? 54.046 24.126 29.302 1.00 73.15 131 LEU C C 1
ATOM 11206 O O . LEU C 1 150 ? 54.393 25.073 30.010 1.00 70.28 131 LEU C O 1
ATOM 11211 N N . GLY C 1 151 ? 52.954 24.146 28.544 1.00 75.79 132 GLY C N 1
ATOM 11212 C CA . GLY C 1 151 ? 52.085 25.305 28.469 1.00 72.99 132 GLY C CA 1
ATOM 11213 C C . GLY C 1 151 ? 51.325 25.603 29.747 1.00 66.93 132 GLY C C 1
ATOM 11214 O O . GLY C 1 151 ? 51.053 26.761 30.054 1.00 67.25 132 GLY C O 1
ATOM 11215 N N . ALA C 1 152 ? 50.965 24.559 30.484 1.00 63.50 133 ALA C N 1
ATOM 11216 C CA . ALA C 1 152 ? 50.328 24.736 31.783 1.00 71.19 133 ALA C CA 1
ATOM 11217 C C . ALA C 1 152 ? 51.354 25.296 32.758 1.00 77.10 133 ALA C C 1
ATOM 11218 O O . ALA C 1 152 ? 51.067 26.207 33.532 1.00 83.05 133 ALA C O 1
ATOM 11220 N N . SER C 1 153 ? 52.561 24.746 32.699 1.00 75.48 134 SER C N 1
ATOM 11221 C CA . SER C 1 153 ? 53.665 25.212 33.522 1.00 73.96 134 SER C CA 1
ATOM 11222 C C . SER C 1 153 ? 53.983 26.677 33.232 1.00 74.49 134 SER C C 1
ATOM 11223 O O . SER C 1 153 ? 54.282 27.450 34.144 1.00 69.49 134 SER C O 1
ATOM 11226 N N . ALA C 1 154 ? 53.926 27.049 31.957 1.00 76.31 135 ALA C N 1
ATOM 11227 C CA . ALA C 1 154 ? 54.224 28.417 31.548 1.00 74.25 135 ALA C CA 1
ATOM 11228 C C . ALA C 1 154 ? 53.042 29.355 31.780 1.00 77.62 135 ALA C C 1
ATOM 11229 O O . ALA C 1 154 ? 53.226 30.519 32.128 1.00 82.03 135 ALA C O 1
ATOM 11231 N N . ALA C 1 155 ? 51.830 28.846 31.583 1.00 77.39 136 ALA C N 1
ATOM 11232 C CA . ALA C 1 155 ? 50.627 29.636 31.821 1.00 80.29 136 ALA C CA 1
ATOM 11233 C C . ALA C 1 155 ? 50.560 30.048 33.282 1.00 81.41 136 ALA C C 1
ATOM 11234 O O . ALA C 1 155 ? 50.370 31.222 33.602 1.00 82.69 136 ALA C O 1
ATOM 11236 N N . ILE C 1 156 ? 50.717 29.065 34.162 1.00 77.91 137 ILE C N 1
ATOM 11237 C CA . ILE C 1 156 ? 50.760 29.307 35.597 1.00 74.29 137 ILE C CA 1
ATOM 11238 C C . ILE C 1 156 ? 51.928 30.227 35.946 1.00 78.71 137 ILE C C 1
ATOM 11239 O O . ILE C 1 156 ? 51.873 30.982 36.918 1.00 82.37 137 ILE C O 1
ATOM 11244 N N . GLY C 1 157 ? 52.981 30.170 35.140 1.00 80.58 138 GLY C N 1
ATOM 11245 C CA . GLY C 1 157 ? 54.121 31.043 35.338 1.00 84.59 138 GLY C CA 1
ATOM 11246 C C . GLY C 1 157 ? 53.741 32.512 35.291 1.00 82.81 138 GLY C C 1
ATOM 11247 O O . GLY C 1 157 ? 54.053 33.271 36.209 1.00 86.70 138 GLY C O 1
ATOM 11248 N N . LEU C 1 158 ? 53.059 32.907 34.220 1.00 78.56 139 LEU C N 1
ATOM 11249 C CA . LEU C 1 158 ? 52.703 34.303 33.985 1.00 80.24 139 LEU C CA 1
ATOM 11250 C C . LEU C 1 158 ? 51.659 34.815 34.968 1.00 82.65 139 LEU C C 1
ATOM 11251 O O . LEU C 1 158 ? 51.673 35.983 35.354 1.00 86.00 139 LEU C O 1
ATOM 11256 N N . SER C 1 159 ? 50.756 33.930 35.369 1.00 76.34 140 SER C N 1
ATOM 11257 C CA . SER C 1 159 ? 49.657 34.291 36.253 1.00 75.10 140 SER C CA 1
ATOM 11258 C C . SER C 1 159 ? 50.147 34.933 37.552 1.00 83.60 140 SER C C 1
ATOM 11259 O O . SER C 1 159 ? 49.386 35.617 38.243 1.00 85.72 140 SER C O 1
ATOM 11262 N N . GLY C 1 160 ? 51.414 34.702 37.883 1.00 84.98 141 GLY C N 1
ATOM 11263 C CA . GLY C 1 160 ? 51.980 35.193 39.126 1.00 85.00 141 GLY C CA 1
ATOM 11264 C C . GLY C 1 160 ? 51.415 34.456 40.327 1.00 85.05 141 GLY C C 1
ATOM 11265 O O . GLY C 1 160 ? 51.779 34.736 41.471 1.00 80.84 141 GLY C O 1
ATOM 11266 N N . ILE C 1 161 ? 50.518 33.510 40.064 1.00 88.54 142 ILE C N 1
ATOM 11267 C CA . ILE C 1 161 ? 49.899 32.721 41.123 1.00 88.03 142 ILE C CA 1
ATOM 11268 C C . ILE C 1 161 ? 50.974 32.056 41.968 1.00 86.13 142 ILE C C 1
ATOM 11269 O O . ILE C 1 161 ? 51.987 31.598 41.436 1.00 80.73 142 ILE C O 1
ATOM 11274 N N . PRO C 1 162 ? 50.760 32.003 43.290 1.00 90.21 143 PRO C N 1
ATOM 11275 C CA . PRO C 1 162 ? 51.789 31.395 44.133 1.00 94.82 143 PRO C CA 1
ATOM 11276 C C . PRO C 1 162 ? 52.104 29.999 43.625 1.00 100.41 143 PRO C C 1
ATOM 11277 O O . PRO C 1 162 ? 51.207 29.171 43.472 1.00 102.32 143 PRO C O 1
ATOM 11281 N N . PHE C 1 163 ? 53.379 29.745 43.367 1.00 102.53 144 PHE C N 1
ATOM 11282 C CA . PHE C 1 163 ? 53.799 28.466 42.826 1.00 100.13 144 PHE C CA 1
ATOM 11283 C C . PHE C 1 163 ? 55.242 28.218 43.228 1.00 107.39 144 PHE C C 1
ATOM 11284 O O . PHE C 1 163 ? 56.044 29.150 43.284 1.00 111.52 144 PHE C O 1
ATOM 11292 N N . ASN C 1 164 ? 55.576 26.963 43.495 1.00 106.70 145 ASN C N 1
ATOM 11293 C CA . ASN C 1 164 ? 56.950 26.603 43.810 1.00 104.83 145 ASN C CA 1
ATOM 11294 C C . ASN C 1 164 ? 57.668 26.101 42.565 1.00 103.03 145 ASN C C 1
ATOM 11295 O O . ASN C 1 164 ? 58.824 25.687 42.619 1.00 103.99 145 ASN C O 1
ATOM 11300 N N . GLY C 1 165 ? 56.967 26.158 41.438 1.00 101.36 146 GLY C N 1
ATOM 11301 C CA . GLY C 1 165 ? 57.483 25.650 40.184 1.00 98.86 146 GLY C CA 1
ATOM 11302 C C . GLY C 1 165 ? 58.542 26.560 39.601 1.00 97.96 146 GLY C C 1
ATOM 11303 O O . GLY C 1 165 ? 59.137 27.367 40.314 1.00 97.02 146 GLY C O 1
ATOM 11304 N N . SER C 1 166 ? 58.769 26.434 38.299 1.00 98.58 147 SER C N 1
ATOM 11305 C CA . SER C 1 166 ? 57.881 25.649 37.452 1.00 95.64 147 SER C CA 1
ATOM 11306 C C . SER C 1 166 ? 58.523 24.367 36.932 1.00 91.71 147 SER C C 1
ATOM 11307 O O . SER C 1 166 ? 59.695 24.090 37.195 1.00 92.61 147 SER C O 1
ATOM 11310 N N . LEU C 1 167 ? 57.743 23.597 36.179 1.00 87.29 148 LEU C N 1
ATOM 11311 C CA . LEU C 1 167 ? 58.188 22.298 35.691 1.00 88.49 148 LEU C CA 1
ATOM 11312 C C . LEU C 1 167 ? 58.044 22.143 34.184 1.00 86.50 148 LEU C C 1
ATOM 11313 O O . LEU C 1 167 ? 57.663 23.074 33.475 1.00 90.08 148 LEU C O 1
ATOM 11318 N N . GLY C 1 168 ? 58.345 20.940 33.713 1.00 79.61 149 GLY C N 1
ATOM 11319 C CA . GLY C 1 168 ? 58.181 20.589 32.319 1.00 78.06 149 GLY C CA 1
ATOM 11320 C C . GLY C 1 168 ? 57.928 19.099 32.216 1.00 78.56 149 GLY C C 1
ATOM 11321 O O . GLY C 1 168 ? 57.872 18.398 33.229 1.00 75.64 149 GLY C O 1
ATOM 11322 N N . ALA C 1 169 ? 57.770 18.607 30.995 1.00 79.85 150 ALA C N 1
ATOM 11323 C CA . ALA C 1 169 ? 57.513 17.191 30.794 1.00 79.45 150 ALA C CA 1
ATOM 11324 C C . ALA C 1 169 ? 58.265 16.651 29.586 1.00 77.22 150 ALA C C 1
ATOM 11325 O O . ALA C 1 169 ? 58.641 17.397 28.680 1.00 73.73 150 ALA C O 1
ATOM 11327 N N . ALA C 1 170 ? 58.489 15.344 29.588 1.00 74.73 151 ALA C N 1
ATOM 11328 C CA . ALA C 1 170 ? 59.116 14.679 28.463 1.00 72.71 151 ALA C CA 1
ATOM 11329 C C . ALA C 1 170 ? 58.558 13.275 28.368 1.00 74.44 151 ALA C C 1
ATOM 11330 O O . ALA C 1 170 ? 58.127 12.704 29.369 1.00 72.36 151 ALA C O 1
ATOM 11332 N N . ARG C 1 171 ? 58.550 12.726 27.160 1.00 78.00 152 ARG C N 1
ATOM 11333 C CA . ARG C 1 171 ? 58.198 11.327 26.978 1.00 78.04 152 ARG C CA 1
ATOM 11334 C C . ARG C 1 171 ? 59.441 10.553 26.579 1.00 78.20 152 ARG C C 1
ATOM 11335 O O . ARG C 1 171 ? 60.296 11.064 25.856 1.00 76.37 152 ARG C O 1
ATOM 11343 N N . VAL C 1 172 ? 59.538 9.320 27.056 1.00 76.14 153 VAL C N 1
ATOM 11344 C CA . VAL C 1 172 ? 60.694 8.493 26.762 1.00 75.56 153 VAL C CA 1
ATOM 11345 C C . VAL C 1 172 ? 60.263 7.160 26.174 1.00 75.18 153 VAL C C 1
ATOM 11346 O O . VAL C 1 172 ? 59.435 6.459 26.750 1.00 73.92 153 VAL C O 1
ATOM 11350 N N . GLY C 1 173 ? 60.819 6.825 25.016 1.00 77.74 154 GLY C N 1
ATOM 11351 C CA . GLY C 1 173 ? 60.603 5.523 24.415 1.00 76.50 154 GLY C CA 1
ATOM 11352 C C . GLY C 1 173 ? 61.828 4.633 24.533 1.00 78.80 154 GLY C C 1
ATOM 11353 O O . GLY C 1 173 ? 62.870 5.056 25.034 1.00 76.66 154 GLY C O 1
ATOM 11354 N N . TYR C 1 174 ? 61.698 3.389 24.084 1.00 82.29 155 TYR C N 1
ATOM 11355 C CA . TYR C 1 174 ? 62.833 2.477 24.035 1.00 83.80 155 TYR C CA 1
ATOM 11356 C C . TYR C 1 174 ? 62.817 1.720 22.716 1.00 88.08 155 TYR C C 1
ATOM 11357 O O . TYR C 1 174 ? 61.873 0.987 22.427 1.00 91.13 155 TYR C O 1
ATOM 11366 N N . ARG C 1 175 ? 63.856 1.913 21.912 1.00 89.49 156 ARG C N 1
ATOM 11367 C CA . ARG C 1 175 ? 64.010 1.179 20.664 1.00 86.85 156 ARG C CA 1
ATOM 11368 C C . ARG C 1 175 ? 65.462 0.745 20.520 1.00 91.22 156 ARG C C 1
ATOM 11369 O O . ARG C 1 175 ? 66.358 1.583 20.461 1.00 91.63 156 ARG C O 1
ATOM 11377 N N . GLY C 1 176 ? 65.698 -0.562 20.462 1.00 91.66 157 GLY C N 1
ATOM 11378 C CA . GLY C 1 176 ? 67.048 -1.071 20.314 1.00 91.66 157 GLY C CA 1
ATOM 11379 C C . GLY C 1 176 ? 68.017 -0.527 21.350 1.00 90.42 157 GLY C C 1
ATOM 11380 O O . GLY C 1 176 ? 69.049 0.043 20.999 1.00 89.66 157 GLY C O 1
ATOM 11381 N N . GLY C 1 177 ? 67.674 -0.679 22.625 1.00 88.28 158 GLY C N 1
ATOM 11382 C CA . GLY C 1 177 ? 68.575 -0.330 23.711 1.00 89.99 158 GLY C CA 1
ATOM 11383 C C . GLY C 1 177 ? 68.852 1.154 23.872 1.00 90.69 158 GLY C C 1
ATOM 11384 O O . GLY C 1 177 ? 69.656 1.554 24.718 1.00 84.82 158 GLY C O 1
ATOM 11385 N N . GLU C 1 178 ? 68.184 1.973 23.065 1.00 96.08 159 GLU C N 1
ATOM 11386 C CA . GLU C 1 178 ? 68.374 3.418 23.112 1.00 102.91 159 GLU C CA 1
ATOM 11387 C C . GLU C 1 178 ? 67.070 4.140 23.452 1.00 98.06 159 GLU C C 1
ATOM 11388 O O . GLU C 1 178 ? 65.995 3.755 22.993 1.00 98.65 159 GLU C O 1
ATOM 11394 N N . TYR C 1 179 ? 67.172 5.184 24.268 1.00 92.99 160 TYR C N 1
ATOM 11395 C CA . TYR C 1 179 ? 66.003 5.963 24.658 1.00 85.09 160 TYR C CA 1
ATOM 11396 C C . TYR C 1 179 ? 65.544 6.877 23.526 1.00 83.25 160 TYR C C 1
ATOM 11397 O O . TYR C 1 179 ? 66.335 7.258 22.665 1.00 88.72 160 TYR C O 1
ATOM 11406 N N . LEU C 1 180 ? 64.259 7.215 23.529 1.00 77.49 161 LEU C N 1
ATOM 11407 C CA . LEU C 1 180 ? 63.683 8.092 22.516 1.00 75.83 161 LEU C CA 1
ATOM 11408 C C . LEU C 1 180 ? 62.999 9.276 23.188 1.00 76.16 161 LEU C C 1
ATOM 11409 O O . LEU C 1 180 ? 62.061 9.097 23.966 1.00 68.71 161 LEU C O 1
ATOM 11414 N N . LEU C 1 181 ? 63.462 10.485 22.887 1.00 78.91 162 LEU C N 1
ATOM 11415 C CA . LEU C 1 181 ? 62.858 11.683 23.458 1.00 79.79 162 LEU C CA 1
ATOM 11416 C C . LEU C 1 181 ? 61.601 12.090 22.698 1.00 82.80 162 LEU C C 1
ATOM 11417 O O . LEU C 1 181 ? 61.575 12.069 21.467 1.00 86.21 162 LEU C O 1
ATOM 11422 N N . ASN C 1 182 ? 60.562 12.450 23.446 1.00 80.98 163 ASN C N 1
ATOM 11423 C CA . ASN C 1 182 ? 59.313 12.937 22.869 1.00 83.73 163 ASN C CA 1
ATOM 11424 C C . ASN C 1 182 ? 58.947 12.280 21.535 1.00 85.47 163 ASN C C 1
ATOM 11425 O O . ASN C 1 182 ? 58.803 12.965 20.522 1.00 88.88 163 ASN C O 1
ATOM 11430 N N . PRO C 1 183 ? 58.792 10.946 21.534 1.00 83.84 164 PRO C N 1
ATOM 11431 C CA . PRO C 1 183 ? 58.482 10.197 20.311 1.00 82.21 164 PRO C CA 1
ATOM 11432 C C . PRO C 1 183 ? 57.032 10.394 19.870 1.00 80.61 164 PRO C C 1
ATOM 11433 O O . PRO C 1 183 ? 56.188 10.766 20.686 1.00 78.08 164 PRO C O 1
ATOM 11437 N N . SER C 1 184 ? 56.749 10.142 18.595 1.00 80.69 165 SER C N 1
ATOM 11438 C CA . SER C 1 184 ? 55.396 10.298 18.076 1.00 77.55 165 SER C CA 1
ATOM 11439 C C . SER C 1 184 ? 54.632 8.980 18.124 1.00 84.78 165 SER C C 1
ATOM 11440 O O . SER C 1 184 ? 55.175 7.946 18.510 1.00 84.32 165 SER C O 1
ATOM 11443 N N . LEU C 1 185 ? 53.371 9.027 17.708 1.00 91.22 166 LEU C N 1
ATOM 11444 C CA . LEU C 1 185 ? 52.489 7.870 17.774 1.00 93.25 166 LEU C CA 1
ATOM 11445 C C . LEU C 1 185 ? 52.969 6.741 16.862 1.00 93.98 166 LEU C C 1
ATOM 11446 O O . LEU C 1 185 ? 52.926 5.568 17.237 1.00 89.83 166 LEU C O 1
ATOM 11451 N N . ASP C 1 186 ? 53.425 7.099 15.665 1.00 98.84 167 ASP C N 1
ATOM 11452 C CA . ASP C 1 186 ? 53.934 6.114 14.713 1.00 100.27 167 ASP C CA 1
ATOM 11453 C C . ASP C 1 186 ? 55.205 5.470 15.248 1.00 91.42 167 ASP C C 1
ATOM 11454 O O . ASP C 1 186 ? 55.407 4.263 15.129 1.00 92.90 167 ASP C O 1
ATOM 11459 N N . GLU C 1 187 ? 56.061 6.291 15.839 1.00 82.65 168 GLU C N 1
ATOM 11460 C CA . GLU C 1 187 ? 57.339 5.828 16.358 1.00 80.73 168 GLU C CA 1
ATOM 11461 C C . GLU C 1 187 ? 57.132 4.906 17.562 1.00 79.65 168 GLU C C 1
ATOM 11462 O O . GLU C 1 187 ? 57.808 3.881 17.705 1.00 77.67 168 GLU C O 1
ATOM 11468 N N . LEU C 1 188 ? 56.177 5.259 18.415 1.00 79.40 169 LEU C N 1
ATOM 11469 C CA . LEU C 1 188 ? 55.847 4.435 19.573 1.00 75.61 169 LEU C CA 1
ATOM 11470 C C . LEU C 1 188 ? 55.554 2.992 19.171 1.00 80.73 169 LEU C C 1
ATOM 11471 O O . LEU C 1 188 ? 55.766 2.067 19.957 1.00 80.51 169 LEU C O 1
ATOM 11476 N N . LYS C 1 189 ? 55.062 2.805 17.948 1.00 83.45 170 LYS C N 1
ATOM 11477 C CA . LYS C 1 189 ? 54.787 1.467 17.434 1.00 82.10 170 LYS C CA 1
ATOM 11478 C C . LYS C 1 189 ? 56.021 0.588 17.579 1.00 78.62 170 LYS C C 1
ATOM 11479 O O . LYS C 1 189 ? 55.924 -0.594 17.900 1.00 81.60 170 LYS C O 1
ATOM 11485 N N . ASP C 1 190 ? 57.184 1.177 17.335 1.00 76.86 171 ASP C N 1
ATOM 11486 C CA . ASP C 1 190 ? 58.445 0.452 17.425 1.00 83.33 171 ASP C CA 1
ATOM 11487 C C . ASP C 1 190 ? 59.194 0.613 18.752 1.00 86.60 171 ASP C C 1
ATOM 11488 O O . ASP C 1 190 ? 60.341 0.181 18.880 1.00 91.55 171 ASP C O 1
ATOM 11493 N N . SER C 1 191 ? 58.557 1.263 19.722 1.00 86.21 172 SER C N 1
ATOM 11494 C CA . SER C 1 191 ? 59.128 1.392 21.061 1.00 85.39 172 SER C CA 1
ATOM 11495 C C . SER C 1 191 ? 58.600 0.328 22.025 1.00 82.18 172 SER C C 1
ATOM 11496 O O . SER C 1 191 ? 57.428 -0.043 21.977 1.00 83.83 172 SER C O 1
ATOM 11499 N N . ALA C 1 192 ? 59.477 -0.157 22.899 1.00 77.45 173 ALA C N 1
ATOM 11500 C CA . ALA C 1 192 ? 59.080 -1.086 23.947 1.00 74.76 173 ALA C CA 1
ATOM 11501 C C . ALA C 1 192 ? 58.556 -0.299 25.138 1.00 80.60 173 ALA C C 1
ATOM 11502 O O . ALA C 1 192 ? 58.052 -0.873 26.103 1.00 82.80 173 ALA C O 1
ATOM 11504 N N . LEU C 1 193 ? 58.681 1.022 25.063 1.00 80.04 174 LEU C N 1
ATOM 11505 C CA . LEU C 1 193 ? 58.303 1.882 26.174 1.00 78.54 174 LEU C CA 1
ATOM 11506 C C . LEU C 1 193 ? 57.601 3.155 25.726 1.00 82.24 174 LEU C C 1
ATOM 11507 O O . LEU C 1 193 ? 58.039 3.829 24.793 1.00 84.80 174 LEU C O 1
ATOM 11512 N N . ASP C 1 194 ? 56.491 3.455 26.391 1.00 80.21 175 ASP C N 1
ATOM 11513 C CA . ASP C 1 194 ? 55.857 4.762 26.315 1.00 76.32 175 ASP C CA 1
ATOM 11514 C C . ASP C 1 194 ? 55.840 5.284 27.744 1.00 77.39 175 ASP C C 1
ATOM 11515 O O . ASP C 1 194 ? 55.082 4.790 28.579 1.00 84.20 175 ASP C O 1
ATOM 11520 N N . LEU C 1 195 ? 56.664 6.285 28.031 1.00 75.04 176 LEU C N 1
ATOM 11521 C CA . LEU C 1 195 ? 56.795 6.772 29.400 1.00 76.13 176 LEU C CA 1
ATOM 11522 C C . LEU C 1 195 ? 56.722 8.284 29.479 1.00 81.61 176 LEU C C 1
ATOM 11523 O O . LEU C 1 195 ? 57.447 8.988 28.779 1.00 88.30 176 LEU C O 1
ATOM 11528 N N . VAL C 1 196 ? 55.841 8.775 30.342 1.00 79.99 177 VAL C N 1
ATOM 11529 C CA . VAL C 1 196 ? 55.693 10.204 30.556 1.00 80.73 177 VAL C CA 1
ATOM 11530 C C . VAL C 1 196 ? 56.208 10.576 31.938 1.00 84.05 177 VAL C C 1
ATOM 11531 O O . VAL C 1 196 ? 55.912 9.903 32.927 1.00 83.45 177 VAL C O 1
ATOM 11535 N N . VAL C 1 197 ? 56.988 11.650 31.997 1.00 84.24 178 VAL C N 1
ATOM 11536 C CA . VAL C 1 197 ? 57.511 12.143 33.262 1.00 79.39 178 VAL C CA 1
ATOM 11537 C C . VAL C 1 197 ? 57.507 13.669 33.291 1.00 81.85 178 VAL C C 1
ATOM 11538 O O . VAL C 1 197 ? 57.813 14.326 32.295 1.00 80.51 178 VAL C O 1
ATOM 11542 N N . ALA C 1 198 ? 57.138 14.223 34.439 1.00 80.51 179 ALA C N 1
ATOM 11543 C CA . ALA C 1 198 ? 57.176 15.662 34.643 1.00 76.73 179 ALA C CA 1
ATOM 11544 C C . ALA C 1 198 ? 57.899 15.947 35.949 1.00 77.58 179 ALA C C 1
ATOM 11545 O O . ALA C 1 198 ? 57.850 15.143 36.879 1.00 84.00 179 ALA C O 1
ATOM 11547 N N . GLY C 1 199 ? 58.581 17.083 36.022 1.00 75.01 180 GLY C N 1
ATOM 11548 C CA . GLY C 1 199 ? 59.261 17.451 37.248 1.00 76.68 180 GLY C CA 1
ATOM 11549 C C . GLY C 1 199 ? 59.833 18.852 37.247 1.00 82.08 180 GLY C C 1
ATOM 11550 O O . GLY C 1 199 ? 60.066 19.446 36.195 1.00 85.24 180 GLY C O 1
ATOM 11551 N N . THR C 1 200 ? 60.049 19.381 38.445 1.00 82.27 181 THR C N 1
ATOM 11552 C CA . THR C 1 200 ? 60.772 20.631 38.613 1.00 82.96 181 THR C CA 1
ATOM 11553 C C . THR C 1 200 ? 62.235 20.395 38.264 1.00 88.28 181 THR C C 1
ATOM 11554 O O . THR C 1 200 ? 62.690 19.250 38.191 1.00 86.17 181 THR C O 1
ATOM 11558 N N . ARG C 1 201 ? 62.962 21.480 38.027 1.00 91.92 182 ARG C N 1
ATOM 11559 C CA . ARG C 1 201 ? 64.394 21.398 37.787 1.00 93.09 182 ARG C CA 1
ATOM 11560 C C . ARG C 1 201 ? 65.005 20.451 38.813 1.00 92.86 182 ARG C C 1
ATOM 11561 O O . ARG C 1 201 ? 65.557 19.411 38.462 1.00 91.89 182 ARG C O 1
ATOM 11569 N N . ASP C 1 202 ? 64.898 20.823 40.083 1.00 98.47 183 ASP C N 1
ATOM 11570 C CA . ASP C 1 202 ? 65.394 20.008 41.190 1.00 104.22 183 ASP C CA 1
ATOM 11571 C C . ASP C 1 202 ? 64.986 18.534 41.121 1.00 104.01 183 ASP C C 1
ATOM 11572 O O . ASP C 1 202 ? 65.837 17.656 40.983 1.00 107.92 183 ASP C O 1
ATOM 11577 N N . ALA C 1 203 ? 63.687 18.265 41.227 1.00 99.74 184 ALA C N 1
ATOM 11578 C CA . ALA C 1 203 ? 63.212 16.900 41.454 1.00 95.11 184 ALA C CA 1
ATOM 11579 C C . ALA C 1 203 ? 62.137 16.409 40.482 1.00 88.56 184 ALA C C 1
ATOM 11580 O O . ALA C 1 203 ? 61.513 17.191 39.765 1.00 85.75 184 ALA C O 1
ATOM 11582 N N . VAL C 1 204 ? 61.938 15.093 40.476 1.00 83.88 185 VAL C N 1
ATOM 11583 C CA . VAL C 1 204 ? 60.886 14.450 39.700 1.00 76.05 185 VAL C CA 1
ATOM 11584 C C . VAL C 1 204 ? 59.577 14.431 40.483 1.00 79.70 185 VAL C C 1
ATOM 11585 O O . VAL C 1 204 ? 59.560 14.124 41.677 1.00 78.53 185 VAL C O 1
ATOM 11589 N N . LEU C 1 205 ? 58.480 14.756 39.807 1.00 80.79 186 LEU C N 1
ATOM 11590 C CA . LEU C 1 205 ? 57.175 14.800 40.457 1.00 74.08 186 LEU C CA 1
ATOM 11591 C C . LEU C 1 205 ? 56.303 13.599 40.092 1.00 71.69 186 LEU C C 1
ATOM 11592 O O . LEU C 1 205 ? 55.951 12.803 40.960 1.00 74.61 186 LEU C O 1
ATOM 11605 N N . VAL C 1 207 ? 55.253 10.291 37.181 1.00 57.15 188 VAL C N 1
ATOM 11606 C CA . VAL C 1 207 ? 55.589 9.396 36.074 1.00 57.57 188 VAL C CA 1
ATOM 11607 C C . VAL C 1 207 ? 54.398 8.508 35.715 1.00 57.59 188 VAL C C 1
ATOM 11608 O O . VAL C 1 207 ? 53.700 8.007 36.596 1.00 58.01 188 VAL C O 1
ATOM 11612 N N . GLU C 1 208 ? 54.162 8.335 34.417 1.00 57.47 189 GLU C N 1
ATOM 11613 C CA . GLU C 1 208 ? 53.110 7.453 33.921 1.00 62.95 189 GLU C CA 1
ATOM 11614 C C . GLU C 1 208 ? 53.648 6.660 32.737 1.00 70.16 189 GLU C C 1
ATOM 11615 O O . GLU C 1 208 ? 54.062 7.245 31.735 1.00 69.04 189 GLU C O 1
ATOM 11621 N N . SER C 1 209 ? 53.624 5.335 32.829 1.00 73.19 190 SER C N 1
ATOM 11622 C CA . SER C 1 209 ? 54.268 4.528 31.799 1.00 75.33 190 SER C CA 1
ATOM 11623 C C . SER C 1 209 ? 53.612 3.182 31.502 1.00 75.91 190 SER C C 1
ATOM 11624 O O . SER C 1 209 ? 52.908 2.609 32.332 1.00 76.85 190 SER C O 1
ATOM 11627 N N . GLU C 1 210 ? 53.862 2.698 30.292 1.00 76.17 191 GLU C N 1
ATOM 11628 C CA . GLU C 1 210 ? 53.541 1.337 29.901 1.00 79.22 191 GLU C CA 1
ATOM 11629 C C . GLU C 1 210 ? 54.733 0.786 29.137 1.00 83.57 191 GLU C C 1
ATOM 11630 O O . GLU C 1 210 ? 55.237 1.427 28.218 1.00 87.27 191 GLU C O 1
ATOM 11636 N N . ALA C 1 211 ? 55.189 -0.400 29.515 1.00 85.42 192 ALA C N 1
ATOM 11637 C CA . ALA C 1 211 ? 56.323 -1.013 28.839 1.00 88.44 192 ALA C CA 1
ATOM 11638 C C . ALA C 1 211 ? 56.033 -2.481 28.593 1.00 87.22 192 ALA C C 1
ATOM 11639 O O . ALA C 1 211 ? 55.124 -3.045 29.201 1.00 87.19 192 ALA C O 1
ATOM 11641 N N . GLN C 1 212 ? 56.807 -3.113 27.717 1.00 84.92 193 GLN C N 1
ATOM 11642 C CA . GLN C 1 212 ? 56.618 -4.535 27.524 1.00 84.50 193 GLN C CA 1
ATOM 11643 C C . GLN C 1 212 ? 57.698 -5.211 28.342 1.00 83.37 193 GLN C C 1
ATOM 11644 O O . GLN C 1 212 ? 58.847 -5.311 27.919 1.00 80.09 193 GLN C O 1
ATOM 11650 N N . GLU C 1 213 ? 57.304 -5.692 29.516 1.00 83.51 194 GLU C N 1
ATOM 11651 C CA . GLU C 1 213 ? 58.180 -6.476 30.374 1.00 86.86 194 GLU C CA 1
ATOM 11652 C C . GLU C 1 213 ? 59.620 -5.958 30.453 1.00 84.49 194 GLU C C 1
ATOM 11653 O O . GLU C 1 213 ? 60.568 -6.744 30.427 1.00 87.63 194 GLU C O 1
ATOM 11659 N N . LEU C 1 214 ? 59.785 -4.643 30.544 1.00 75.99 195 LEU C N 1
ATOM 11660 C CA . LEU C 1 214 ? 61.122 -4.065 30.639 1.00 76.40 195 LEU C CA 1
ATOM 11661 C C . LEU C 1 214 ? 61.646 -4.088 32.073 1.00 72.76 195 LEU C C 1
ATOM 11662 O O . LEU C 1 214 ? 60.870 -4.052 33.022 1.00 71.79 195 LEU C O 1
ATOM 11667 N N . PRO C 1 215 ? 62.975 -4.167 32.228 1.00 76.36 196 PRO C N 1
ATOM 11668 C CA . PRO C 1 215 ? 63.630 -4.210 33.540 1.00 77.89 196 PRO C CA 1
ATOM 11669 C C . PRO C 1 215 ? 63.400 -2.939 34.352 1.00 78.45 196 PRO C C 1
ATOM 11670 O O . PRO C 1 215 ? 63.100 -1.893 33.780 1.00 78.26 196 PRO C O 1
ATOM 11674 N N . GLU C 1 216 ? 63.548 -3.033 35.669 1.00 77.69 197 GLU C N 1
ATOM 11675 C CA . GLU C 1 216 ? 63.411 -1.865 36.530 1.00 79.59 197 GLU C CA 1
ATOM 11676 C C . GLU C 1 216 ? 64.487 -0.832 36.203 1.00 81.01 197 GLU C C 1
ATOM 11677 O O . GLU C 1 216 ? 64.243 0.373 36.258 1.00 80.84 197 GLU C O 1
ATOM 11683 N N . SER C 1 217 ? 65.677 -1.314 35.861 1.00 79.84 198 SER C N 1
ATOM 11684 C CA . SER C 1 217 ? 66.783 -0.439 35.492 1.00 78.57 198 SER C CA 1
ATOM 11685 C C . SER C 1 217 ? 66.457 0.373 34.240 1.00 76.79 198 SER C C 1
ATOM 11686 O O . SER C 1 217 ? 66.803 1.549 34.147 1.00 74.21 198 SER C O 1
ATOM 11689 N N . VAL C 1 218 ? 65.786 -0.258 33.283 1.00 77.71 199 VAL C N 1
ATOM 11690 C CA . VAL C 1 218 ? 65.398 0.414 32.049 1.00 80.16 199 VAL C CA 1
ATOM 11691 C C . VAL C 1 218 ? 64.337 1.475 32.307 1.00 76.20 199 VAL C C 1
ATOM 11692 O O . VAL C 1 218 ? 64.425 2.589 31.793 1.00 70.78 199 VAL C O 1
ATOM 11704 N N . LEU C 1 220 ? 63.571 3.010 35.252 1.00 81.78 201 LEU C N 1
ATOM 11705 C CA . LEU C 1 220 ? 64.106 4.074 36.091 1.00 79.44 201 LEU C CA 1
ATOM 11706 C C . LEU C 1 220 ? 65.144 4.917 35.348 1.00 81.00 201 LEU C C 1
ATOM 11707 O O . LEU C 1 220 ? 65.317 6.102 35.635 1.00 78.12 201 LEU C O 1
ATOM 11712 N N . GLY C 1 221 ? 65.826 4.303 34.388 1.00 85.67 202 GLY C N 1
ATOM 11713 C CA . GLY C 1 221 ? 66.746 5.032 33.535 1.00 84.32 202 GLY C CA 1
ATOM 11714 C C . GLY C 1 221 ? 65.984 5.986 32.638 1.00 84.84 202 GLY C C 1
ATOM 11715 O O . GLY C 1 221 ? 66.471 7.063 32.296 1.00 88.97 202 GLY C O 1
ATOM 11716 N N . ALA C 1 222 ? 64.775 5.581 32.261 1.00 83.81 203 ALA C N 1
ATOM 11717 C CA . ALA C 1 222 ? 63.895 6.414 31.449 1.00 80.80 203 ALA C CA 1
ATOM 11718 C C . ALA C 1 222 ? 63.374 7.618 32.239 1.00 78.65 203 ALA C C 1
ATOM 11719 O O . ALA C 1 222 ? 63.212 8.708 31.688 1.00 76.24 203 ALA C O 1
ATOM 11721 N N . VAL C 1 223 ? 63.107 7.417 33.527 1.00 75.22 204 VAL C N 1
ATOM 11722 C CA . VAL C 1 223 ? 62.680 8.514 34.392 1.00 75.04 204 VAL C CA 1
ATOM 11723 C C . VAL C 1 223 ? 63.798 9.544 34.518 1.00 75.02 204 VAL C C 1
ATOM 11724 O O . VAL C 1 223 ? 63.549 10.749 34.517 1.00 72.22 204 VAL C O 1
ATOM 11728 N N . LEU C 1 224 ? 65.031 9.060 34.625 1.00 76.33 205 LEU C N 1
ATOM 11729 C CA . LEU C 1 224 ? 66.189 9.941 34.675 1.00 77.86 205 LEU C CA 1
ATOM 11730 C C . LEU C 1 224 ? 66.405 10.632 33.333 1.00 75.91 205 LEU C C 1
ATOM 11731 O O . LEU C 1 224 ? 66.646 11.837 33.279 1.00 78.51 205 LEU C O 1
ATOM 11736 N N . HIS C 1 225 ? 66.319 9.865 32.251 1.00 76.89 206 HIS C N 1
ATOM 11737 C CA . HIS C 1 225 ? 66.530 10.409 30.914 1.00 78.70 206 HIS C CA 1
ATOM 11738 C C . HIS C 1 225 ? 65.517 11.507 30.647 1.00 79.75 206 HIS C C 1
ATOM 11739 O O . HIS C 1 225 ? 65.864 12.601 30.208 1.00 82.63 206 HIS C O 1
ATOM 11746 N N . GLY C 1 226 ? 64.255 11.204 30.916 1.00 82.24 207 GLY C N 1
ATOM 11747 C CA . GLY C 1 226 ? 63.207 12.191 30.776 1.00 85.88 207 GLY C CA 1
ATOM 11748 C C . GLY C 1 226 ? 63.497 13.421 31.612 1.00 86.30 207 GLY C C 1
ATOM 11749 O O . GLY C 1 226 ? 63.233 14.543 31.187 1.00 88.89 207 GLY C O 1
ATOM 11750 N N . HIS C 1 227 ? 64.053 13.210 32.799 1.00 84.42 208 HIS C N 1
ATOM 11751 C CA . HIS C 1 227 ? 64.311 14.311 33.721 1.00 82.93 208 HIS C CA 1
ATOM 11752 C C . HIS C 1 227 ? 65.470 15.190 33.257 1.00 90.06 208 HIS C C 1
ATOM 11753 O O . HIS C 1 227 ? 65.466 16.397 33.490 1.00 93.61 208 HIS C O 1
ATOM 11760 N N . GLN C 1 228 ? 66.464 14.584 32.612 1.00 92.85 209 GLN C N 1
ATOM 11761 C CA . GLN C 1 228 ? 67.620 15.336 32.128 1.00 99.13 209 GLN C CA 1
ATOM 11762 C C . GLN C 1 228 ? 67.331 16.098 30.830 1.00 95.51 209 GLN C C 1
ATOM 11763 O O . GLN C 1 228 ? 67.663 17.278 30.706 1.00 93.40 209 GLN C O 1
ATOM 11769 N N . ALA C 1 229 ? 66.708 15.420 29.870 1.00 91.43 210 ALA C N 1
ATOM 11770 C CA . ALA C 1 229 ? 66.364 16.037 28.594 1.00 89.20 210 ALA C CA 1
ATOM 11771 C C . ALA C 1 229 ? 65.354 17.147 28.825 1.00 88.77 210 ALA C C 1
ATOM 11772 O O . ALA C 1 229 ? 65.140 18.005 27.971 1.00 87.30 210 ALA C O 1
ATOM 11782 N N . GLN C 1 231 ? 65.267 19.617 31.246 1.00 87.69 212 GLN C N 1
ATOM 11783 C CA . GLN C 1 231 ? 65.721 20.922 31.715 1.00 84.86 212 GLN C CA 1
ATOM 11784 C C . GLN C 1 231 ? 65.725 22.007 30.641 1.00 82.73 212 GLN C C 1
ATOM 11785 O O . GLN C 1 231 ? 65.514 23.182 30.942 1.00 80.82 212 GLN C O 1
ATOM 11791 N N . VAL C 1 232 ? 65.957 21.616 29.393 1.00 78.70 213 VAL C N 1
ATOM 11792 C CA . VAL C 1 232 ? 65.919 22.571 28.295 1.00 79.02 213 VAL C CA 1
ATOM 11793 C C . VAL C 1 232 ? 64.602 23.334 28.337 1.00 74.56 213 VAL C C 1
ATOM 11794 O O . VAL C 1 232 ? 64.581 24.562 28.294 1.00 72.53 213 VAL C O 1
ATOM 11798 N N . ALA C 1 233 ? 63.504 22.591 28.425 1.00 77.08 214 ALA C N 1
ATOM 11799 C CA . ALA C 1 233 ? 62.173 23.181 28.489 1.00 73.98 214 ALA C CA 1
ATOM 11800 C C . ALA C 1 233 ? 62.014 24.030 29.744 1.00 72.38 214 ALA C C 1
ATOM 11801 O O . ALA C 1 233 ? 61.639 25.200 29.670 1.00 69.16 214 ALA C O 1
ATOM 11803 N N . ILE C 1 234 ? 62.302 23.432 30.895 1.00 72.46 215 ILE C N 1
ATOM 11804 C CA . ILE C 1 234 ? 62.202 24.134 32.167 1.00 78.12 215 ILE C CA 1
ATOM 11805 C C . ILE C 1 234 ? 62.940 25.471 32.121 1.00 85.52 215 ILE C C 1
ATOM 11806 O O . ILE C 1 234 ? 62.436 26.482 32.608 1.00 85.15 215 ILE C O 1
ATOM 11811 N N . GLN C 1 235 ? 64.130 25.471 31.529 1.00 92.34 216 GLN C N 1
ATOM 11812 C CA . GLN C 1 235 ? 64.877 26.704 31.323 1.00 99.54 216 GLN C CA 1
ATOM 11813 C C . GLN C 1 235 ? 64.082 27.648 30.438 1.00 100.11 216 GLN C C 1
ATOM 11814 O O . GLN C 1 235 ? 63.779 28.778 30.824 1.00 99.90 216 GLN C O 1
ATOM 11820 N N . ALA C 1 236 ? 63.737 27.167 29.249 1.00 100.00 217 ALA C N 1
ATOM 11821 C CA . ALA C 1 236 ? 62.996 27.965 28.282 1.00 101.33 217 ALA C CA 1
ATOM 11822 C C . ALA C 1 236 ? 61.806 28.634 28.954 1.00 99.85 217 ALA C C 1
ATOM 11823 O O . ALA C 1 236 ? 61.525 29.810 28.720 1.00 98.35 217 ALA C O 1
ATOM 11825 N N . ILE C 1 237 ? 61.114 27.873 29.796 1.00 97.05 218 ILE C N 1
ATOM 11826 C CA . ILE C 1 237 ? 59.969 28.380 30.537 1.00 93.10 218 ILE C CA 1
ATOM 11827 C C . ILE C 1 237 ? 60.390 29.456 31.528 1.00 93.82 218 ILE C C 1
ATOM 11828 O O . ILE C 1 237 ? 59.830 30.553 31.544 1.00 91.26 218 ILE C O 1
ATOM 11833 N N . ALA C 1 238 ? 61.379 29.130 32.356 1.00 97.14 219 ALA C N 1
ATOM 11834 C CA . ALA C 1 238 ? 61.860 30.044 33.386 1.00 95.05 219 ALA C CA 1
ATOM 11835 C C . ALA C 1 238 ? 62.233 31.396 32.793 1.00 98.82 219 ALA C C 1
ATOM 11836 O O . ALA C 1 238 ? 62.043 32.436 33.425 1.00 104.63 219 ALA C O 1
ATOM 11838 N N . GLU C 1 239 ? 62.767 31.373 31.576 1.00 96.49 220 GLU C N 1
ATOM 11839 C CA . GLU C 1 239 ? 63.136 32.598 30.881 1.00 98.55 220 GLU C CA 1
ATOM 11840 C C . GLU C 1 239 ? 61.898 33.317 30.355 1.00 103.25 220 GLU C C 1
ATOM 11841 O O . GLU C 1 239 ? 61.733 34.520 30.556 1.00 110.10 220 GLU C O 1
ATOM 11847 N N . PHE C 1 240 ? 61.026 32.567 29.690 1.00 99.93 221 PHE C N 1
ATOM 11848 C CA . PHE C 1 240 ? 59.832 33.134 29.073 1.00 97.52 221 PHE C CA 1
ATOM 11849 C C . PHE C 1 240 ? 59.066 34.035 30.037 1.00 102.73 221 PHE C C 1
ATOM 11850 O O . PHE C 1 240 ? 58.543 35.076 29.641 1.00 105.98 221 PHE C O 1
ATOM 11858 N N . ILE C 1 241 ? 59.002 33.630 31.301 1.00 104.13 222 ILE C N 1
ATOM 11859 C CA . ILE C 1 241 ? 58.341 34.425 32.329 1.00 105.77 222 ILE C CA 1
ATOM 11860 C C . ILE C 1 241 ? 58.972 35.804 32.474 1.00 112.75 222 ILE C C 1
ATOM 11861 O O . ILE C 1 241 ? 58.273 36.816 32.514 1.00 114.53 222 ILE C O 1
ATOM 11866 N N . GLN C 1 242 ? 60.297 35.835 32.559 1.00 116.67 223 GLN C N 1
ATOM 11867 C CA . GLN C 1 242 ? 61.026 37.090 32.683 1.00 120.60 223 GLN C CA 1
ATOM 11868 C C . GLN C 1 242 ? 60.677 38.039 31.546 1.00 118.63 223 GLN C C 1
ATOM 11869 O O . GLN C 1 242 ? 60.195 39.147 31.774 1.00 118.48 223 GLN C O 1
ATOM 11875 N N . GLU C 1 243 ? 60.911 37.586 30.319 1.00 118.69 224 GLU C N 1
ATOM 11876 C CA . GLU C 1 243 ? 60.720 38.421 29.141 1.00 119.99 224 GLU C CA 1
ATOM 11877 C C . GLU C 1 243 ? 59.307 38.990 29.091 1.00 114.53 224 GLU C C 1
ATOM 11878 O O . GLU C 1 243 ? 59.067 40.028 28.474 1.00 114.98 224 GLU C O 1
ATOM 11884 N N . ALA C 1 244 ? 58.374 38.303 29.744 1.00 107.21 225 ALA C N 1
ATOM 11885 C CA . ALA C 1 244 ? 56.973 38.703 29.713 1.00 105.12 225 ALA C CA 1
ATOM 11886 C C . ALA C 1 244 ? 56.340 38.801 31.099 1.00 109.86 225 ALA C C 1
ATOM 11887 O O . ALA C 1 244 ? 55.948 39.883 31.539 1.00 111.80 225 ALA C O 1
ATOM 11889 N N . GLY C 1 245 ? 56.263 37.666 31.787 1.00 112.36 226 GLY C N 1
ATOM 11890 C CA . GLY C 1 245 ? 55.400 37.518 32.947 1.00 114.64 226 GLY C CA 1
ATOM 11891 C C . GLY C 1 245 ? 55.461 38.621 33.983 1.00 118.94 226 GLY C C 1
ATOM 11892 O O . GLY C 1 245 ? 56.528 39.159 34.289 1.00 118.13 226 GLY C O 1
ATOM 11893 N N . GLY C 1 246 ? 54.291 38.957 34.521 1.00 123.93 227 GLY C N 1
ATOM 11894 C CA . GLY C 1 246 ? 54.175 39.990 35.532 1.00 130.85 227 GLY C CA 1
ATOM 11895 C C . GLY C 1 246 ? 54.646 39.511 36.890 1.00 137.45 227 GLY C C 1
ATOM 11896 O O . GLY C 1 246 ? 54.826 38.312 37.107 1.00 139.05 227 GLY C O 1
ATOM 11897 N N . ALA C 1 247 ? 54.826 40.452 37.811 1.00 140.50 228 ALA C N 1
ATOM 11898 C CA . ALA C 1 247 ? 55.332 40.143 39.141 1.00 144.73 228 ALA C CA 1
ATOM 11899 C C . ALA C 1 247 ? 54.332 39.269 39.890 1.00 143.91 228 ALA C C 1
ATOM 11900 O O . ALA C 1 247 ? 53.156 39.206 39.528 1.00 142.31 228 ALA C O 1
ATOM 11902 N N . LYS C 1 248 ? 54.805 38.595 40.934 1.00 142.37 229 LYS C N 1
ATOM 11903 C CA . LYS C 1 248 ? 54.013 37.566 41.596 1.00 134.12 229 LYS C CA 1
ATOM 11904 C C . LYS C 1 248 ? 52.836 38.153 42.370 1.00 125.37 229 LYS C C 1
ATOM 11905 O O . LYS C 1 248 ? 52.644 39.369 42.418 1.00 117.79 229 LYS C O 1
ATOM 11911 N N . TRP C 1 249 ? 52.046 37.262 42.960 1.00 123.62 230 TRP C N 1
ATOM 11912 C CA . TRP C 1 249 ? 50.958 37.636 43.844 1.00 118.97 230 TRP C CA 1
ATOM 11913 C C . TRP C 1 249 ? 51.498 37.829 45.249 1.00 119.05 230 TRP C C 1
ATOM 11914 O O . TRP C 1 249 ? 52.402 37.111 45.675 1.00 119.97 230 TRP C O 1
ATOM 11925 N N . GLU C 1 250 ? 50.951 38.797 45.972 1.00 116.06 231 GLU C N 1
ATOM 11926 C CA . GLU C 1 250 ? 51.233 38.882 47.392 1.00 117.67 231 GLU C CA 1
ATOM 11927 C C . GLU C 1 250 ? 50.544 37.701 48.066 1.00 113.34 231 GLU C C 1
ATOM 11928 O O . GLU C 1 250 ? 49.369 37.428 47.810 1.00 110.40 231 GLU C O 1
ATOM 11934 N N . TRP C 1 251 ? 51.281 36.999 48.920 1.00 112.47 232 TRP C N 1
ATOM 11935 C CA . TRP C 1 251 ? 50.785 35.783 49.551 1.00 114.57 232 TRP C CA 1
ATOM 11936 C C . TRP C 1 251 ? 51.841 35.257 50.517 1.00 122.61 232 TRP C C 1
ATOM 11937 O O . TRP C 1 251 ? 52.996 35.683 50.470 1.00 125.03 232 TRP C O 1
ATOM 11948 N N . GLU C 1 252 ? 51.439 34.341 51.393 1.00 126.82 233 GLU C N 1
ATOM 11949 C CA . GLU C 1 252 ? 52.325 33.818 52.426 1.00 132.21 233 GLU C CA 1
ATOM 11950 C C . GLU C 1 252 ? 51.545 32.813 53.272 1.00 133.55 233 GLU C C 1
ATOM 11951 O O . GLU C 1 252 ? 50.365 33.026 53.554 1.00 128.46 233 GLU C O 1
ATOM 11957 N N . PRO C 1 253 ? 52.193 31.704 53.673 1.00 141.14 234 PRO C N 1
ATOM 11958 C CA . PRO C 1 253 ? 51.497 30.698 54.482 1.00 142.86 234 PRO C CA 1
ATOM 11959 C C . PRO C 1 253 ? 50.781 31.310 55.677 1.00 146.59 234 PRO C C 1
ATOM 11960 O O . PRO C 1 253 ? 51.373 32.079 56.432 1.00 148.67 234 PRO C O 1
ATOM 11964 N N . PRO C 1 254 ? 49.504 30.953 55.850 1.00 148.97 235 PRO C N 1
ATOM 11965 C CA . PRO C 1 254 ? 48.632 31.538 56.870 1.00 151.85 235 PRO C CA 1
ATOM 11966 C C . PRO C 1 254 ? 49.177 31.463 58.292 1.00 152.60 235 PRO C C 1
ATOM 11967 O O . PRO C 1 254 ? 49.594 30.395 58.750 1.00 154.65 235 PRO C O 1
ATOM 11971 N N . THR C 1 255 ? 49.205 32.609 58.960 1.00 147.44 236 THR C N 1
ATOM 11972 C CA . THR C 1 255 ? 48.967 32.659 60.392 1.00 140.48 236 THR C CA 1
ATOM 11973 C C . THR C 1 255 ? 49.743 31.624 61.201 1.00 141.10 236 THR C C 1
ATOM 11974 O O . THR C 1 255 ? 49.256 31.198 62.247 1.00 146.70 236 THR C O 1
ATOM 11978 N N . VAL C 1 256 ? 50.930 31.214 60.755 1.00 133.03 237 VAL C N 1
ATOM 11979 C CA . VAL C 1 256 ? 51.591 30.097 61.431 1.00 128.20 237 VAL C CA 1
ATOM 11980 C C . VAL C 1 256 ? 51.772 30.434 62.912 1.00 126.14 237 VAL C C 1
ATOM 11981 O O . VAL C 1 256 ? 52.440 31.410 63.254 1.00 127.99 237 VAL C O 1
ATOM 11985 N N . ASN C 1 257 ? 51.199 29.615 63.792 1.00 123.15 238 ASN C N 1
ATOM 11986 C CA . ASN C 1 257 ? 51.231 29.944 65.207 1.00 122.61 238 ASN C CA 1
ATOM 11987 C C . ASN C 1 257 ? 52.146 28.989 65.930 1.00 117.69 238 ASN C C 1
ATOM 11988 O O . ASN C 1 257 ? 51.788 27.836 66.162 1.00 116.15 238 ASN C O 1
ATOM 11993 N N . THR C 1 258 ? 53.312 29.476 66.328 1.00 118.23 239 THR C N 1
ATOM 11994 C CA . THR C 1 258 ? 54.239 28.627 67.046 1.00 118.90 239 THR C CA 1
ATOM 11995 C C . THR C 1 258 ? 53.694 28.486 68.453 1.00 116.92 239 THR C C 1
ATOM 11996 O O . THR C 1 258 ? 53.833 27.440 69.084 1.00 119.08 239 THR C O 1
ATOM 12000 N N . ALA C 1 259 ? 53.051 29.548 68.926 1.00 114.11 240 ALA C N 1
ATOM 12001 C CA . ALA C 1 259 ? 52.376 29.533 70.215 1.00 118.22 240 ALA C CA 1
ATOM 12002 C C . ALA C 1 259 ? 51.400 28.366 70.275 1.00 116.53 240 ALA C C 1
ATOM 12003 O O . ALA C 1 259 ? 51.233 27.738 71.317 1.00 119.35 240 ALA C O 1
ATOM 12005 N N . LEU C 1 260 ? 50.775 28.068 69.141 1.00 110.20 241 LEU C N 1
ATOM 12006 C CA . LEU C 1 260 ? 49.809 26.974 69.051 1.00 104.89 241 LEU C CA 1
ATOM 12007 C C . LEU C 1 260 ? 50.505 25.615 69.073 1.00 107.25 241 LEU C C 1
ATOM 12008 O O . LEU C 1 260 ? 50.233 24.788 69.944 1.00 109.85 241 LEU C O 1
ATOM 12013 N N . GLU C 1 261 ? 51.390 25.385 68.108 1.00 106.58 242 GLU C N 1
ATOM 12014 C CA . GLU C 1 261 ? 52.234 24.195 68.114 1.00 109.55 242 GLU C CA 1
ATOM 12015 C C . GLU C 1 261 ? 52.756 23.941 69.522 1.00 119.88 242 GLU C C 1
ATOM 12016 O O . GLU C 1 261 ? 52.486 22.901 70.126 1.00 124.40 242 GLU C O 1
ATOM 12022 N N . LYS C 1 262 ? 53.505 24.907 70.041 1.00 123.14 243 LYS C N 1
ATOM 12023 C CA . LYS C 1 262 ? 54.216 24.735 71.295 1.00 129.81 243 LYS C CA 1
ATOM 12024 C C . LYS C 1 262 ? 53.340 24.029 72.317 1.00 137.79 243 LYS C C 1
ATOM 12025 O O . LYS C 1 262 ? 53.600 22.878 72.660 1.00 139.33 243 LYS C O 1
ATOM 12031 N N . TRP C 1 263 ? 52.289 24.693 72.785 1.00 143.72 244 TRP C N 1
ATOM 12032 C CA . TRP C 1 263 ? 51.451 24.106 73.830 1.00 152.14 244 TRP C CA 1
ATOM 12033 C C . TRP C 1 263 ? 50.905 22.718 73.479 1.00 144.07 244 TRP C C 1
ATOM 12034 O O . TRP C 1 263 ? 50.915 21.823 74.326 1.00 143.01 244 TRP C O 1
ATOM 12045 N N . VAL C 1 264 ? 50.433 22.533 72.246 1.00 139.44 245 VAL C N 1
ATOM 12046 C CA . VAL C 1 264 ? 49.843 21.244 71.876 1.00 141.97 245 VAL C CA 1
ATOM 12047 C C . VAL C 1 264 ? 50.791 20.087 72.175 1.00 145.14 245 VAL C C 1
ATOM 12048 O O . VAL C 1 264 ? 50.480 19.234 73.002 1.00 149.42 245 VAL C O 1
ATOM 12052 N N . VAL C 1 265 ? 51.948 20.073 71.523 1.00 143.35 246 VAL C N 1
ATOM 12053 C CA . VAL C 1 265 ? 52.951 19.048 71.778 1.00 140.90 246 VAL C CA 1
ATOM 12054 C C . VAL C 1 265 ? 53.118 18.826 73.279 1.00 142.44 246 VAL C C 1
ATOM 12055 O O . VAL C 1 265 ? 52.842 17.737 73.783 1.00 142.58 246 VAL C O 1
ATOM 12059 N N . GLU C 1 266 ? 53.551 19.858 73.995 1.00 141.78 247 GLU C N 1
ATOM 12060 C CA . GLU C 1 266 ? 53.829 19.715 75.417 1.00 143.43 247 GLU C CA 1
ATOM 12061 C C . GLU C 1 266 ? 52.664 19.044 76.143 1.00 139.95 247 GLU C C 1
ATOM 12062 O O . GLU C 1 266 ? 52.866 18.352 77.139 1.00 142.93 247 GLU C O 1
ATOM 12068 N N . LYS C 1 267 ? 51.443 19.276 75.670 1.00 132.25 248 LYS C N 1
ATOM 12069 C CA . LYS C 1 267 ? 50.285 18.550 76.194 1.00 126.58 248 LYS C CA 1
ATOM 12070 C C . LYS C 1 267 ? 49.784 17.371 75.334 1.00 122.40 248 LYS C C 1
ATOM 12071 O O . LYS C 1 267 ? 48.850 16.674 75.731 1.00 120.73 248 LYS C O 1
ATOM 12077 N N . SER C 1 268 ? 50.399 17.139 74.176 1.00 120.27 249 SER C N 1
ATOM 12078 C CA . SER C 1 268 ? 49.839 16.193 73.197 1.00 117.82 249 SER C CA 1
ATOM 12079 C C . SER C 1 268 ? 50.654 14.928 72.903 1.00 119.99 249 SER C C 1
ATOM 12080 O O . SER C 1 268 ? 50.173 13.815 73.114 1.00 120.21 249 SER C O 1
ATOM 12083 N N . GLU C 1 269 ? 51.868 15.101 72.391 1.00 121.68 250 GLU C N 1
ATOM 12084 C CA . GLU C 1 269 ? 52.638 13.987 71.832 1.00 123.84 250 GLU C CA 1
ATOM 12085 C C . GLU C 1 269 ? 52.617 12.706 72.673 1.00 126.92 250 GLU C C 1
ATOM 12086 O O . GLU C 1 269 ? 52.072 11.689 72.242 1.00 127.06 250 GLU C O 1
ATOM 12092 N N . ALA C 1 270 ? 53.205 12.761 73.865 1.00 129.44 251 ALA C N 1
ATOM 12093 C CA . ALA C 1 270 ? 53.377 11.575 74.706 1.00 131.38 251 ALA C CA 1
ATOM 12094 C C . ALA C 1 270 ? 52.123 10.704 74.849 1.00 130.72 251 ALA C C 1
ATOM 12095 O O . ALA C 1 270 ? 52.185 9.489 74.653 1.00 129.58 251 ALA C O 1
ATOM 12097 N N . PRO C 1 271 ? 50.983 11.318 75.207 1.00 130.31 252 PRO C N 1
ATOM 12098 C CA . PRO C 1 271 ? 49.743 10.541 75.305 1.00 129.98 252 PRO C CA 1
ATOM 12099 C C . PRO C 1 271 ? 49.312 9.970 73.953 1.00 126.31 252 PRO C C 1
ATOM 12100 O O . PRO C 1 271 ? 48.800 8.852 73.899 1.00 127.11 252 PRO C O 1
ATOM 12104 N N . LEU C 1 272 ? 49.524 10.725 72.877 1.00 123.45 253 LEU C N 1
ATOM 12105 C CA . LEU C 1 272 ? 49.079 10.291 71.551 1.00 123.11 253 LEU C CA 1
ATOM 12106 C C . LEU C 1 272 ? 49.997 9.253 70.894 1.00 124.72 253 LEU C C 1
ATOM 12107 O O . LEU C 1 272 ? 49.516 8.298 70.275 1.00 121.99 253 LEU C O 1
ATOM 12112 N N . LYS C 1 273 ? 51.309 9.434 71.019 1.00 126.68 254 LYS C N 1
ATOM 12113 C CA . LYS C 1 273 ? 52.244 8.470 70.441 1.00 124.59 254 LYS C CA 1
ATOM 12114 C C . LYS C 1 273 ? 52.088 7.095 71.084 1.00 124.51 254 LYS C C 1
ATOM 12115 O O . LYS C 1 273 ? 52.444 6.079 70.488 1.00 123.22 254 LYS C O 1
ATOM 12121 N N . LYS C 1 274 ? 51.560 7.071 72.303 1.00 126.43 255 LYS C N 1
ATOM 12122 C CA . LYS C 1 274 ? 51.237 5.814 72.965 1.00 126.29 255 LYS C CA 1
ATOM 12123 C C . LYS C 1 274 ? 49.901 5.263 72.472 1.00 122.04 255 LYS C C 1
ATOM 12124 O O . LYS C 1 274 ? 49.639 4.064 72.568 1.00 122.02 255 LYS C O 1
ATOM 12130 N N . ALA C 1 275 ? 49.061 6.145 71.940 1.00 119.08 256 ALA C N 1
ATOM 12131 C CA . ALA C 1 275 ? 47.729 5.758 71.486 1.00 117.74 256 ALA C CA 1
ATOM 12132 C C . ALA C 1 275 ? 47.744 5.061 70.123 1.00 114.73 256 ALA C C 1
ATOM 12133 O O . ALA C 1 275 ? 46.751 4.449 69.718 1.00 113.51 256 ALA C O 1
ATOM 12135 N N . TYR C 1 276 ? 48.858 5.177 69.406 1.00 111.27 257 TYR C N 1
ATOM 12136 C CA . TYR C 1 276 ? 49.023 4.459 68.145 1.00 111.54 257 TYR C CA 1
ATOM 12137 C C . TYR C 1 276 ? 49.829 3.154 68.249 1.00 116.55 257 TYR C C 1
ATOM 12138 O O . TYR C 1 276 ? 49.939 2.418 67.268 1.00 115.57 257 TYR C O 1
ATOM 12147 N N . GLN C 1 277 ? 50.383 2.863 69.427 1.00 120.14 258 GLN C N 1
ATOM 12148 C CA . GLN C 1 277 ? 51.071 1.590 69.653 1.00 118.28 258 GLN C CA 1
ATOM 12149 C C . GLN C 1 277 ? 50.001 0.544 69.880 1.00 123.06 258 GLN C C 1
ATOM 12150 O O . GLN C 1 277 ? 50.250 -0.665 69.873 1.00 121.42 258 GLN C O 1
ATOM 12156 N N . ILE C 1 278 ? 48.797 1.053 70.085 1.00 127.57 259 ILE C N 1
ATOM 12157 C CA . ILE C 1 278 ? 47.608 0.255 70.296 1.00 130.76 259 ILE C CA 1
ATOM 12158 C C . ILE C 1 278 ? 47.164 -0.404 68.985 1.00 133.70 259 ILE C C 1
ATOM 12159 O O . ILE C 1 278 ? 47.588 -0.001 67.902 1.00 132.29 259 ILE C O 1
ATOM 12164 N N . GLN C 1 279 ? 46.299 -1.407 69.093 1.00 139.55 260 GLN C N 1
ATOM 12165 C CA . GLN C 1 279 ? 45.943 -2.261 67.965 1.00 146.08 260 GLN C CA 1
ATOM 12166 C C . GLN C 1 279 ? 45.065 -1.521 66.959 1.00 152.68 260 GLN C C 1
ATOM 12167 O O . GLN C 1 279 ? 45.006 -0.291 66.947 1.00 153.68 260 GLN C O 1
ATOM 12173 N N . GLU C 1 280 ? 44.421 -2.290 66.092 1.00 159.36 261 GLU C N 1
ATOM 12174 C CA . GLU C 1 280 ? 43.830 -1.795 64.862 1.00 164.82 261 GLU C CA 1
ATOM 12175 C C . GLU C 1 280 ? 43.110 -0.450 64.951 1.00 168.67 261 GLU C C 1
ATOM 12176 O O . GLU C 1 280 ? 43.595 0.551 64.412 1.00 167.48 261 GLU C O 1
ATOM 12182 N N . LYS C 1 281 ? 41.941 -0.433 65.584 1.00 171.47 262 LYS C N 1
ATOM 12183 C CA . LYS C 1 281 ? 41.111 0.762 65.603 1.00 165.35 262 LYS C CA 1
ATOM 12184 C C . LYS C 1 281 ? 40.488 1.117 66.952 1.00 165.29 262 LYS C C 1
ATOM 12185 O O . LYS C 1 281 ? 40.880 2.088 67.586 1.00 166.31 262 LYS C O 1
ATOM 12191 N N . THR C 1 282 ? 39.522 0.310 67.386 1.00 159.18 263 THR C N 1
ATOM 12192 C CA . THR C 1 282 ? 38.584 0.749 68.413 1.00 156.56 263 THR C CA 1
ATOM 12193 C C . THR C 1 282 ? 39.312 1.418 69.563 1.00 157.49 263 THR C C 1
ATOM 12194 O O . THR C 1 282 ? 38.957 2.519 69.971 1.00 159.82 263 THR C O 1
ATOM 12198 N N . ALA C 1 283 ? 40.347 0.760 70.066 1.00 156.08 264 ALA C N 1
ATOM 12199 C CA . ALA C 1 283 ? 41.158 1.336 71.126 1.00 153.56 264 ALA C CA 1
ATOM 12200 C C . ALA C 1 283 ? 41.956 2.555 70.639 1.00 153.72 264 ALA C C 1
ATOM 12201 O O . ALA C 1 283 ? 42.545 3.272 71.447 1.00 153.65 264 ALA C O 1
ATOM 12203 N N . ARG C 1 284 ? 41.974 2.785 69.325 1.00 152.62 265 ARG C N 1
ATOM 12204 C CA . ARG C 1 284 ? 42.544 4.016 68.772 1.00 150.86 265 ARG C CA 1
ATOM 12205 C C . ARG C 1 284 ? 41.529 5.141 68.885 1.00 146.08 265 ARG C C 1
ATOM 12206 O O . ARG C 1 284 ? 41.672 6.049 69.707 1.00 150.01 265 ARG C O 1
ATOM 12214 N N . GLN C 1 285 ? 40.477 5.051 68.076 1.00 137.85 266 GLN C N 1
ATOM 12215 C CA . GLN C 1 285 ? 39.493 6.120 67.978 1.00 133.14 266 GLN C CA 1
ATOM 12216 C C . GLN C 1 285 ? 38.841 6.370 69.332 1.00 132.20 266 GLN C C 1
ATOM 12217 O O . GLN C 1 285 ? 38.124 7.349 69.516 1.00 131.65 266 GLN C O 1
ATOM 12223 N N . ALA C 1 286 ? 39.097 5.469 70.275 1.00 132.04 267 ALA C N 1
ATOM 12224 C CA . ALA C 1 286 ? 38.721 5.678 71.668 1.00 133.21 267 ALA C CA 1
ATOM 12225 C C . ALA C 1 286 ? 39.715 6.617 72.351 1.00 130.29 267 ALA C C 1
ATOM 12226 O O . ALA C 1 286 ? 39.381 7.760 72.662 1.00 128.70 267 ALA C O 1
ATOM 12228 N N . GLN C 1 287 ? 40.940 6.138 72.564 1.00 130.60 268 GLN C N 1
ATOM 12229 C CA . GLN C 1 287 ? 41.954 6.907 73.289 1.00 130.99 268 GLN C CA 1
ATOM 12230 C C . GLN C 1 287 ? 42.288 8.220 72.588 1.00 128.44 268 GLN C C 1
ATOM 12231 O O . GLN C 1 287 ? 42.362 9.268 73.226 1.00 127.93 268 GLN C O 1
ATOM 12237 N N . ILE C 1 288 ? 42.503 8.158 71.278 1.00 128.47 269 ILE C N 1
ATOM 12238 C CA . ILE C 1 288 ? 42.745 9.365 70.497 1.00 129.83 269 ILE C CA 1
ATOM 12239 C C . ILE C 1 288 ? 41.602 10.355 70.704 1.00 132.15 269 ILE C C 1
ATOM 12240 O O . ILE C 1 288 ? 41.814 11.464 71.190 1.00 129.99 269 ILE C O 1
ATOM 12245 N N . GLN C 1 289 ? 40.394 9.945 70.327 1.00 136.90 270 GLN C N 1
ATOM 12246 C CA . GLN C 1 289 ? 39.205 10.765 70.519 1.00 139.94 270 GLN C CA 1
ATOM 12247 C C . GLN C 1 289 ? 39.092 11.199 71.972 1.00 147.13 270 GLN C C 1
ATOM 12248 O O . GLN C 1 289 ? 38.592 12.284 72.269 1.00 146.67 270 GLN C O 1
ATOM 12254 N N . ALA C 1 290 ? 39.556 10.346 72.879 1.00 154.42 271 ALA C N 1
ATOM 12255 C CA . ALA C 1 290 ? 39.632 10.717 74.283 1.00 164.36 271 ALA C CA 1
ATOM 12256 C C . ALA C 1 290 ? 40.573 11.906 74.433 1.00 170.84 271 ALA C C 1
ATOM 12257 O O . ALA C 1 290 ? 40.219 12.914 75.042 1.00 174.62 271 ALA C O 1
ATOM 12259 N N . ILE C 1 291 ? 41.770 11.784 73.865 1.00 171.66 272 ILE C N 1
ATOM 12260 C CA . ILE C 1 291 ? 42.754 12.862 73.893 1.00 171.47 272 ILE C CA 1
ATOM 12261 C C . ILE C 1 291 ? 42.169 14.145 73.316 1.00 166.66 272 ILE C C 1
ATOM 12262 O O . ILE C 1 291 ? 42.413 15.237 73.828 1.00 166.73 272 ILE C O 1
ATOM 12267 N N . ARG C 1 292 ? 41.392 14.002 72.247 1.00 162.15 273 ARG C N 1
ATOM 12268 C CA . ARG C 1 292 ? 40.727 15.135 71.616 1.00 158.86 273 ARG C CA 1
ATOM 12269 C C . ARG C 1 292 ? 39.705 15.739 72.576 1.00 158.07 273 ARG C C 1
ATOM 12270 O O . ARG C 1 292 ? 39.126 16.790 72.307 1.00 156.49 273 ARG C O 1
ATOM 12278 N N . ASP C 1 293 ? 39.487 15.054 73.694 1.00 159.63 274 ASP C N 1
ATOM 12279 C CA . ASP C 1 293 ? 38.615 15.545 74.756 1.00 160.22 274 ASP C CA 1
ATOM 12280 C C . ASP C 1 293 ? 39.424 16.083 75.937 1.00 164.77 274 ASP C C 1
ATOM 12281 O O . ASP C 1 293 ? 39.324 17.260 76.277 1.00 166.37 274 ASP C O 1
ATOM 12286 N N . GLN C 1 294 ? 40.213 15.217 76.568 1.00 167.65 275 GLN C N 1
ATOM 12287 C CA . GLN C 1 294 ? 41.043 15.632 77.696 1.00 170.56 275 GLN C CA 1
ATOM 12288 C C . GLN C 1 294 ? 41.850 16.889 77.365 1.00 171.58 275 GLN C C 1
ATOM 12289 O O . GLN C 1 294 ? 42.094 17.724 78.238 1.00 173.00 275 GLN C O 1
ATOM 12295 N N . LEU C 1 295 ? 42.275 17.007 76.109 1.00 169.44 276 LEU C N 1
ATOM 12296 C CA . LEU C 1 295 ? 42.921 18.224 75.620 1.00 165.34 276 LEU C CA 1
ATOM 12297 C C . LEU C 1 295 ? 41.891 19.275 75.208 1.00 160.20 276 LEU C C 1
ATOM 12298 O O . LEU C 1 295 ? 42.186 20.469 75.164 1.00 158.54 276 LEU C O 1
ATOM 12303 N N . LEU C 1 296 ? 40.679 18.821 74.910 1.00 157.55 277 LEU C N 1
ATOM 12304 C CA . LEU C 1 296 ? 39.586 19.722 74.576 1.00 156.09 277 LEU C CA 1
ATOM 12305 C C . LEU C 1 296 ? 39.112 20.371 75.865 1.00 161.14 277 LEU C C 1
ATOM 12306 O O . LEU C 1 296 ? 38.745 21.546 75.892 1.00 162.08 277 LEU C O 1
ATOM 12311 N N . ALA C 1 297 ? 39.140 19.587 76.937 1.00 161.72 278 ALA C N 1
ATOM 12312 C CA . ALA C 1 297 ? 38.693 20.040 78.245 1.00 161.16 278 ALA C CA 1
ATOM 12313 C C . ALA C 1 297 ? 39.552 21.182 78.778 1.00 166.20 278 ALA C C 1
ATOM 12314 O O . ALA C 1 297 ? 39.031 22.233 79.152 1.00 172.86 278 ALA C O 1
ATOM 12316 N N . ASP C 1 298 ? 40.866 20.982 78.803 1.00 166.12 279 ASP C N 1
ATOM 12317 C CA . ASP C 1 298 ? 41.757 21.933 79.466 1.00 169.88 279 ASP C CA 1
ATOM 12318 C C . ASP C 1 298 ? 42.200 23.125 78.613 1.00 172.15 279 ASP C C 1
ATOM 12319 O O . ASP C 1 298 ? 42.878 24.019 79.112 1.00 175.66 279 ASP C O 1
ATOM 12324 N N . ARG C 1 299 ? 41.831 23.141 77.336 1.00 169.03 280 ARG C N 1
ATOM 12325 C CA . ARG C 1 299 ? 42.147 24.286 76.484 1.00 166.11 280 ARG C CA 1
ATOM 12326 C C . ARG C 1 299 ? 41.541 25.587 77.007 1.00 166.62 280 ARG C C 1
ATOM 12327 O O . ARG C 1 299 ? 42.260 26.492 77.431 1.00 167.07 280 ARG C O 1
ATOM 12335 N N . ALA C 1 300 ? 40.214 25.665 76.978 1.00 167.19 281 ALA C N 1
ATOM 12336 C CA . ALA C 1 300 ? 39.496 26.878 77.356 1.00 170.68 281 ALA C CA 1
ATOM 12337 C C . ALA C 1 300 ? 39.839 27.355 78.765 1.00 175.09 281 ALA C C 1
ATOM 12338 O O . ALA C 1 300 ? 39.598 28.510 79.108 1.00 177.71 281 ALA C O 1
ATOM 12340 N N . ALA C 1 301 ? 40.388 26.464 79.583 1.00 174.74 282 ALA C N 1
ATOM 12341 C CA . ALA C 1 301 ? 40.865 26.860 80.902 1.00 175.35 282 ALA C CA 1
ATOM 12342 C C . ALA C 1 301 ? 41.889 27.983 80.740 1.00 173.92 282 ALA C C 1
ATOM 12343 O O . ALA C 1 301 ? 41.978 28.883 81.576 1.00 174.55 282 ALA C O 1
ATOM 12345 N N . GLU C 1 302 ? 42.655 27.919 79.652 1.00 170.77 283 GLU C N 1
ATOM 12346 C CA . GLU C 1 302 ? 43.574 28.992 79.272 1.00 166.52 283 GLU C CA 1
ATOM 12347 C C . GLU C 1 302 ? 43.022 29.788 78.086 1.00 162.65 283 GLU C C 1
ATOM 12348 O O . GLU C 1 302 ? 41.809 29.929 77.918 1.00 161.25 283 GLU C O 1
ATOM 12354 N N . GLU C 1 312 ? 38.772 26.664 67.275 1.00 137.04 293 GLU C N 1
ATOM 12355 C CA . GLU C 1 312 ? 38.840 27.477 66.067 1.00 137.23 293 GLU C CA 1
ATOM 12356 C C . GLU C 1 312 ? 39.055 26.606 64.836 1.00 139.09 293 GLU C C 1
ATOM 12357 O O . GLU C 1 312 ? 39.293 27.114 63.740 1.00 139.30 293 GLU C O 1
ATOM 12363 N N . HIS C 1 313 ? 38.989 25.293 65.034 1.00 139.47 294 HIS C N 1
ATOM 12364 C CA . HIS C 1 313 ? 39.248 24.322 63.976 1.00 137.55 294 HIS C CA 1
ATOM 12365 C C . HIS C 1 313 ? 40.713 24.367 63.577 1.00 140.89 294 HIS C C 1
ATOM 12366 O O . HIS C 1 313 ? 41.225 23.452 62.930 1.00 143.20 294 HIS C O 1
ATOM 12373 N N . GLU C 1 314 ? 41.387 25.439 63.976 1.00 141.12 295 GLU C N 1
ATOM 12374 C CA . GLU C 1 314 ? 42.799 25.598 63.687 1.00 138.42 295 GLU C CA 1
ATOM 12375 C C . GLU C 1 314 ? 43.499 24.554 64.529 1.00 133.62 295 GLU C C 1
ATOM 12376 O O . GLU C 1 314 ? 44.550 24.028 64.161 1.00 136.03 295 GLU C O 1
ATOM 12382 N N . LEU C 1 315 ? 42.881 24.257 65.668 1.00 125.54 296 LEU C N 1
ATOM 12383 C CA . LEU C 1 315 ? 43.343 23.215 66.567 1.00 119.40 296 LEU C CA 1
ATOM 12384 C C . LEU C 1 315 ? 43.216 21.858 65.895 1.00 122.49 296 LEU C C 1
ATOM 12385 O O . LEU C 1 315 ? 44.131 21.035 65.960 1.00 124.70 296 LEU C O 1
ATOM 12390 N N . ALA C 1 316 ? 42.074 21.633 65.252 1.00 125.31 297 ALA C N 1
ATOM 12391 C CA . ALA C 1 316 ? 41.805 20.369 64.580 1.00 126.95 297 ALA C CA 1
ATOM 12392 C C . ALA C 1 316 ? 42.975 19.954 63.690 1.00 122.90 297 ALA C C 1
ATOM 12393 O O . ALA C 1 316 ? 43.437 18.815 63.762 1.00 128.59 297 ALA C O 1
ATOM 12395 N N . VAL C 1 317 ? 43.455 20.880 62.861 1.00 108.40 298 VAL C N 1
ATOM 12396 C CA . VAL C 1 317 ? 44.631 20.621 62.026 1.00 106.58 298 VAL C CA 1
ATOM 12397 C C . VAL C 1 317 ? 45.903 20.279 62.814 1.00 112.50 298 VAL C C 1
ATOM 12398 O O . VAL C 1 317 ? 46.363 19.137 62.802 1.00 122.73 298 VAL C O 1
ATOM 12402 N N . ILE C 1 318 ? 46.461 21.269 63.511 1.00 106.38 299 ILE C N 1
ATOM 12403 C CA . ILE C 1 318 ? 47.807 21.134 64.070 1.00 102.98 299 ILE C CA 1
ATOM 12404 C C . ILE C 1 318 ? 47.847 19.934 64.995 1.00 101.58 299 ILE C C 1
ATOM 12405 O O . ILE C 1 318 ? 48.912 19.479 65.421 1.00 104.16 299 ILE C O 1
ATOM 12410 N N . PHE C 1 319 ? 46.656 19.434 65.295 1.00 96.70 300 PHE C N 1
ATOM 12411 C CA . PHE C 1 319 ? 46.485 18.139 65.922 1.00 97.80 300 PHE C CA 1
ATOM 12412 C C . PHE C 1 319 ? 46.779 17.084 64.865 1.00 99.69 300 PHE C C 1
ATOM 12413 O O . PHE C 1 319 ? 47.734 16.321 64.993 1.00 104.14 300 PHE C O 1
ATOM 12421 N N . HIS C 1 320 ? 45.964 17.053 63.813 1.00 96.28 301 HIS C N 1
ATOM 12422 C CA . HIS C 1 320 ? 46.145 16.080 62.737 1.00 92.39 301 HIS C CA 1
ATOM 12423 C C . HIS C 1 320 ? 47.570 16.063 62.178 1.00 92.54 301 HIS C C 1
ATOM 12424 O O . HIS C 1 320 ? 48.129 14.994 61.936 1.00 96.01 301 HIS C O 1
ATOM 12431 N N . GLU C 1 321 ? 48.161 17.237 61.969 1.00 89.16 302 GLU C N 1
ATOM 12432 C CA . GLU C 1 321 ? 49.531 17.287 61.469 1.00 86.21 302 GLU C CA 1
ATOM 12433 C C . GLU C 1 321 ? 50.483 16.604 62.444 1.00 81.34 302 GLU C C 1
ATOM 12434 O O . GLU C 1 321 ? 51.385 15.878 62.031 1.00 79.03 302 GLU C O 1
ATOM 12440 N N . LEU C 1 322 ? 50.280 16.826 63.738 1.00 81.06 303 LEU C N 1
ATOM 12441 C CA . LEU C 1 322 ? 51.070 16.107 64.726 1.00 82.54 303 LEU C CA 1
ATOM 12442 C C . LEU C 1 322 ? 50.757 14.624 64.631 1.00 85.61 303 LEU C C 1
ATOM 12443 O O . LEU C 1 322 ? 51.661 13.791 64.615 1.00 93.79 303 LEU C O 1
ATOM 12448 N N . GLU C 1 323 ? 49.470 14.303 64.559 1.00 82.97 304 GLU C N 1
ATOM 12449 C CA . GLU C 1 323 ? 49.027 12.925 64.396 1.00 85.82 304 GLU C CA 1
ATOM 12450 C C . GLU C 1 323 ? 49.812 12.257 63.278 1.00 78.04 304 GLU C C 1
ATOM 12451 O O . GLU C 1 323 ? 50.345 11.161 63.443 1.00 72.78 304 GLU C O 1
ATOM 12457 N N . ARG C 1 324 ? 49.873 12.931 62.135 1.00 78.55 305 ARG C N 1
ATOM 12458 C CA . ARG C 1 324 ? 50.658 12.467 61.000 1.00 83.93 305 ARG C CA 1
ATOM 12459 C C . ARG C 1 324 ? 52.079 12.137 61.450 1.00 87.52 305 ARG C C 1
ATOM 12460 O O . ARG C 1 324 ? 52.518 10.988 61.374 1.00 89.97 305 ARG C O 1
ATOM 12468 N N . ARG C 1 325 ? 52.786 13.154 61.929 1.00 87.84 306 ARG C N 1
ATOM 12469 C CA . ARG C 1 325 ? 54.168 13.006 62.368 1.00 85.59 306 ARG C CA 1
ATOM 12470 C C . ARG C 1 325 ? 54.345 11.788 63.264 1.00 78.93 306 ARG C C 1
ATOM 12471 O O . ARG C 1 325 ? 55.251 10.984 63.054 1.00 79.57 306 ARG C O 1
ATOM 12479 N N . ILE C 1 326 ? 53.472 11.654 64.255 1.00 77.51 307 ILE C N 1
ATOM 12480 C CA . ILE C 1 326 ? 53.521 10.522 65.175 1.00 81.46 307 ILE C CA 1
ATOM 12481 C C . ILE C 1 326 ? 53.668 9.210 64.416 1.00 80.65 307 ILE C C 1
ATOM 12482 O O . ILE C 1 326 ? 54.651 8.488 64.591 1.00 82.54 307 ILE C O 1
ATOM 12487 N N . VAL C 1 327 ? 52.677 8.902 63.585 1.00 78.96 308 VAL C N 1
ATOM 12488 C CA . VAL C 1 327 ? 52.670 7.659 62.821 1.00 77.05 308 VAL C CA 1
ATOM 12489 C C . VAL C 1 327 ? 53.851 7.565 61.858 1.00 83.12 308 VAL C C 1
ATOM 12490 O O . VAL C 1 327 ? 54.518 6.531 61.794 1.00 88.72 308 VAL C O 1
ATOM 12494 N N . ARG C 1 328 ? 54.106 8.639 61.112 1.00 79.54 309 ARG C N 1
ATOM 12495 C CA . ARG C 1 328 ? 55.236 8.671 60.188 1.00 78.80 309 ARG C CA 1
ATOM 12496 C C . ARG C 1 328 ? 56.489 8.192 60.907 1.00 85.78 309 ARG C C 1
ATOM 12497 O O . ARG C 1 328 ? 57.225 7.340 60.409 1.00 84.92 309 ARG C O 1
ATOM 12505 N N . GLU C 1 329 ? 56.717 8.755 62.088 1.00 90.54 310 GLU C N 1
ATOM 12506 C CA . GLU C 1 329 ? 57.816 8.340 62.946 1.00 94.88 310 GLU C CA 1
ATOM 12507 C C . GLU C 1 329 ? 57.782 6.835 63.174 1.00 92.30 310 GLU C C 1
ATOM 12508 O O . GLU C 1 329 ? 58.704 6.122 62.783 1.00 96.51 310 GLU C O 1
ATOM 12514 N N . GLN C 1 330 ? 56.710 6.360 63.800 1.00 87.55 311 GLN C N 1
ATOM 12515 C CA . GLN C 1 330 ? 56.614 4.969 64.240 1.00 88.46 311 GLN C CA 1
ATOM 12516 C C . GLN C 1 330 ? 57.014 3.952 63.173 1.00 89.39 311 GLN C C 1
ATOM 12517 O O . GLN C 1 330 ? 57.666 2.955 63.479 1.00 88.78 311 GLN C O 1
ATOM 12523 N N . ILE C 1 331 ? 56.620 4.195 61.928 1.00 88.23 312 ILE C N 1
ATOM 12524 C CA . ILE C 1 331 ? 57.030 3.320 60.834 1.00 83.51 312 ILE C CA 1
ATOM 12525 C C . ILE C 1 331 ? 58.535 3.433 60.593 1.00 84.28 312 ILE C C 1
ATOM 12526 O O . ILE C 1 331 ? 59.209 2.435 60.335 1.00 86.05 312 ILE C O 1
ATOM 12531 N N . LEU C 1 332 ? 59.059 4.651 60.693 1.00 80.76 313 LEU C N 1
ATOM 12532 C CA . LEU C 1 332 ? 60.481 4.892 60.476 1.00 77.68 313 LEU C CA 1
ATOM 12533 C C . LEU C 1 332 ? 61.340 4.173 61.513 1.00 80.42 313 LEU C C 1
ATOM 12534 O O . LEU C 1 332 ? 62.501 3.849 61.264 1.00 86.32 313 LEU C O 1
ATOM 12539 N N . THR C 1 333 ? 60.758 3.931 62.680 1.00 72.13 314 THR C N 1
ATOM 12540 C CA . THR C 1 333 ? 61.444 3.235 63.755 1.00 72.91 314 THR C CA 1
ATOM 12541 C C . THR C 1 333 ? 61.114 1.750 63.712 1.00 71.82 314 THR C C 1
ATOM 12542 O O . THR C 1 333 ? 61.434 0.993 64.631 1.00 71.43 314 THR C O 1
ATOM 12546 N N . GLY C 1 334 ? 60.417 1.353 62.655 1.00 70.34 315 GLY C N 1
ATOM 12547 C CA . GLY C 1 334 ? 60.192 -0.051 62.377 1.00 70.99 315 GLY C CA 1
ATOM 12548 C C . GLY C 1 334 ? 59.081 -0.666 63.197 1.00 75.90 315 GLY C C 1
ATOM 12549 O O . GLY C 1 334 ? 58.964 -1.887 63.274 1.00 82.88 315 GLY C O 1
ATOM 12550 N N . GLN C 1 335 ? 58.267 0.179 63.816 1.00 77.71 316 GLN C N 1
ATOM 12551 C CA . GLN C 1 335 ? 57.116 -0.291 64.573 1.00 77.48 316 GLN C CA 1
ATOM 12552 C C . GLN C 1 335 ? 56.021 -0.733 63.611 1.00 79.56 316 GLN C C 1
ATOM 12553 O O . GLN C 1 335 ? 56.095 -0.443 62.416 1.00 77.36 316 GLN C O 1
ATOM 12559 N N . PRO C 1 336 ? 55.006 -1.447 64.126 1.00 81.13 317 PRO C N 1
ATOM 12560 C CA . PRO C 1 336 ? 53.915 -1.952 63.287 1.00 72.61 317 PRO C CA 1
ATOM 12561 C C . PRO C 1 336 ? 53.269 -0.835 62.486 1.00 68.74 317 PRO C C 1
ATOM 12562 O O . PRO C 1 336 ? 53.192 0.295 62.964 1.00 70.57 317 PRO C O 1
ATOM 12566 N N . ARG C 1 337 ? 52.820 -1.142 61.277 1.00 71.52 318 ARG C N 1
ATOM 12567 C CA . ARG C 1 337 ? 51.982 -0.208 60.542 1.00 74.22 318 ARG C CA 1
ATOM 12568 C C . ARG C 1 337 ? 50.597 -0.249 61.180 1.00 72.48 318 ARG C C 1
ATOM 12569 O O . ARG C 1 337 ? 50.370 -1.018 62.112 1.00 72.88 318 ARG C O 1
ATOM 12577 N N . ILE C 1 338 ? 49.673 0.567 60.689 1.00 72.72 319 ILE C N 1
ATOM 12578 C CA . ILE C 1 338 ? 48.412 0.776 61.399 1.00 77.23 319 ILE C CA 1
ATOM 12579 C C . ILE C 1 338 ? 47.604 -0.508 61.637 1.00 81.86 319 ILE C C 1
ATOM 12580 O O . ILE C 1 338 ? 46.835 -0.596 62.596 1.00 87.77 319 ILE C O 1
ATOM 12585 N N . ASP C 1 339 ? 47.776 -1.494 60.763 1.00 78.64 320 ASP C N 1
ATOM 12586 C CA . ASP C 1 339 ? 47.061 -2.760 60.884 1.00 77.39 320 ASP C CA 1
ATOM 12587 C C . ASP C 1 339 ? 47.892 -3.834 61.577 1.00 79.92 320 ASP C C 1
ATOM 12588 O O . ASP C 1 339 ? 47.435 -4.964 61.749 1.00 82.44 320 ASP C O 1
ATOM 12593 N N . GLY C 1 340 ? 49.118 -3.482 61.956 1.00 80.37 321 GLY C N 1
ATOM 12594 C CA . GLY C 1 340 ? 50.018 -4.418 62.609 1.00 77.77 321 GLY C CA 1
ATOM 12595 C C . GLY C 1 340 ? 51.099 -4.964 61.692 1.00 74.97 321 GLY C C 1
ATOM 12596 O O . GLY C 1 340 ? 51.994 -5.684 62.136 1.00 70.34 321 GLY C O 1
ATOM 12597 N N . ARG C 1 341 ? 51.015 -4.618 60.410 1.00 75.00 322 ARG C N 1
ATOM 12598 C CA . ARG C 1 341 ? 51.971 -5.091 59.412 1.00 73.01 322 ARG C CA 1
ATOM 12599 C C . ARG C 1 341 ? 53.299 -4.349 59.483 1.00 77.86 322 ARG C C 1
ATOM 12600 O O . ARG C 1 341 ? 53.354 -3.188 59.889 1.00 77.73 322 ARG C O 1
ATOM 12608 N N . ASP C 1 342 ? 54.369 -5.031 59.086 1.00 82.05 323 ASP C N 1
ATOM 12609 C CA . ASP C 1 342 ? 55.653 -4.377 58.880 1.00 81.23 323 ASP C CA 1
ATOM 12610 C C . ASP C 1 342 ? 55.663 -3.801 57.470 1.00 73.47 323 ASP C C 1
ATOM 12611 O O . ASP C 1 342 ? 54.700 -3.973 56.721 1.00 73.64 323 ASP C O 1
ATOM 12616 N N . THR C 1 343 ? 56.745 -3.125 57.100 1.00 64.98 324 THR C N 1
ATOM 12617 C CA . THR C 1 343 ? 56.771 -2.405 55.830 1.00 62.59 324 THR C CA 1
ATOM 12618 C C . THR C 1 343 ? 56.874 -3.322 54.608 1.00 63.65 324 THR C C 1
ATOM 12619 O O . THR C 1 343 ? 56.505 -2.928 53.504 1.00 62.26 324 THR C O 1
ATOM 12623 N N . LYS C 1 344 ? 57.378 -4.536 54.799 1.00 63.28 325 LYS C N 1
ATOM 12624 C CA . LYS C 1 344 ? 57.614 -5.428 53.666 1.00 60.47 325 LYS C CA 1
ATOM 12625 C C . LYS C 1 344 ? 56.502 -6.410 53.285 1.00 67.36 325 LYS C C 1
ATOM 12626 O O . LYS C 1 344 ? 56.538 -6.988 52.198 1.00 69.82 325 LYS C O 1
ATOM 12632 N N . THR C 1 345 ? 55.506 -6.591 54.142 1.00 69.21 326 THR C N 1
ATOM 12633 C CA . THR C 1 345 ? 54.556 -7.684 53.920 1.00 71.31 326 THR C CA 1
ATOM 12634 C C . THR C 1 345 ? 53.258 -7.307 53.200 1.00 70.08 326 THR C C 1
ATOM 12635 O O . THR C 1 345 ? 52.565 -6.358 53.569 1.00 66.74 326 THR C O 1
ATOM 12639 N N . VAL C 1 346 ? 52.946 -8.078 52.165 1.00 72.90 327 VAL C N 1
ATOM 12640 C CA . VAL C 1 346 ? 51.731 -7.889 51.384 1.00 72.80 327 VAL C CA 1
ATOM 12641 C C . VAL C 1 346 ? 50.549 -8.600 52.043 1.00 70.25 327 VAL C C 1
ATOM 12642 O O . VAL C 1 346 ? 50.687 -9.714 52.548 1.00 70.10 327 VAL C O 1
ATOM 12646 N N . ARG C 1 347 ? 49.389 -7.950 52.034 1.00 68.37 328 ARG C N 1
ATOM 12647 C CA . ARG C 1 347 ? 48.193 -8.491 52.679 1.00 63.69 328 ARG C CA 1
ATOM 12648 C C . ARG C 1 347 ? 47.782 -9.844 52.109 1.00 61.29 328 ARG C C 1
ATOM 12649 O O . ARG C 1 347 ? 48.023 -10.124 50.935 1.00 67.86 328 ARG C O 1
ATOM 12657 N N . PRO C 1 348 ? 47.157 -10.689 52.944 1.00 52.45 329 PRO C N 1
ATOM 12658 C CA . PRO C 1 348 ? 46.773 -12.040 52.525 1.00 54.54 329 PRO C CA 1
ATOM 12659 C C . PRO C 1 348 ? 45.937 -12.018 51.252 1.00 62.88 329 PRO C C 1
ATOM 12660 O O . PRO C 1 348 ? 45.023 -11.203 51.125 1.00 68.95 329 PRO C O 1
ATOM 12664 N N . ILE C 1 349 ? 46.256 -12.913 50.322 1.00 60.52 330 ILE C N 1
ATOM 12665 C CA . ILE C 1 349 ? 45.675 -12.883 48.988 1.00 54.34 330 ILE C CA 1
ATOM 12666 C C . ILE C 1 349 ? 44.975 -14.190 48.642 1.00 54.16 330 ILE C C 1
ATOM 12667 O O . ILE C 1 349 ? 45.605 -15.248 48.629 1.00 60.49 330 ILE C O 1
ATOM 12672 N N . THR C 1 350 ? 43.675 -14.111 48.363 1.00 52.12 331 THR C N 1
ATOM 12673 C CA . THR C 1 350 ? 42.903 -15.272 47.927 1.00 59.15 331 THR C CA 1
ATOM 12674 C C . THR C 1 350 ? 42.459 -15.082 46.480 1.00 53.93 331 THR C C 1
ATOM 12675 O O . THR C 1 350 ? 42.254 -13.953 46.037 1.00 54.45 331 THR C O 1
ATOM 12679 N N . VAL C 1 351 ? 42.309 -16.183 45.748 1.00 48.73 332 VAL C N 1
ATOM 12680 C CA . VAL C 1 351 ? 42.013 -16.113 44.320 1.00 53.86 332 VAL C CA 1
ATOM 12681 C C . VAL C 1 351 ? 41.049 -17.198 43.840 1.00 57.35 332 VAL C C 1
ATOM 12682 O O . VAL C 1 351 ? 41.124 -18.352 44.264 1.00 59.55 332 VAL C O 1
ATOM 12686 N N . LYS C 1 352 ? 40.145 -16.813 42.945 1.00 56.33 333 LYS C N 1
ATOM 12687 C CA . LYS C 1 352 ? 39.227 -17.753 42.323 1.00 61.20 333 LYS C CA 1
ATOM 12688 C C . LYS C 1 352 ? 39.040 -17.411 40.853 1.00 63.71 333 LYS C C 1
ATOM 12689 O O . LYS C 1 352 ? 39.037 -16.241 40.475 1.00 73.00 333 LYS C O 1
ATOM 12695 N N . VAL C 1 353 ? 38.894 -18.439 40.026 1.00 56.20 334 VAL C N 1
ATOM 12696 C CA . VAL C 1 353 ? 38.587 -18.246 38.618 1.00 49.23 334 VAL C CA 1
ATOM 12697 C C . VAL C 1 353 ? 37.287 -18.964 38.300 1.00 50.50 334 VAL C C 1
ATOM 12698 O O . VAL C 1 353 ? 36.871 -19.856 39.037 1.00 50.63 334 VAL C O 1
ATOM 12702 N N . GLY C 1 354 ? 36.642 -18.568 37.209 1.00 53.90 335 GLY C N 1
ATOM 12703 C CA . GLY C 1 354 ? 35.368 -19.149 36.836 1.00 54.48 335 GLY C CA 1
ATOM 12704 C C . GLY C 1 354 ? 34.353 -19.018 37.952 1.00 55.28 335 GLY C C 1
ATOM 12705 O O . GLY C 1 354 ? 33.752 -20.001 38.376 1.00 55.45 335 GLY C O 1
ATOM 12706 N N . VAL C 1 355 ? 34.182 -17.798 38.445 1.00 59.88 336 VAL C N 1
ATOM 12707 C CA . VAL C 1 355 ? 33.233 -17.525 39.519 1.00 55.15 336 VAL C CA 1
ATOM 12708 C C . VAL C 1 355 ? 31.790 -17.367 39.027 1.00 52.48 336 VAL C C 1
ATOM 12709 O O . VAL C 1 355 ? 30.849 -17.775 39.705 1.00 57.51 336 VAL C O 1
ATOM 12713 N N . LEU C 1 356 ? 31.624 -16.773 37.849 1.00 52.86 337 LEU C N 1
ATOM 12714 C CA . LEU C 1 356 ? 30.299 -16.524 37.285 1.00 50.86 337 LEU C CA 1
ATOM 12715 C C . LEU C 1 356 ? 29.923 -17.549 36.217 1.00 56.78 337 LEU C C 1
ATOM 12716 O O . LEU C 1 356 ? 30.700 -17.819 35.303 1.00 63.87 337 LEU C O 1
ATOM 12721 N N . PRO C 1 357 ? 28.718 -18.118 36.331 1.00 55.86 338 PRO C N 1
ATOM 12722 C CA . PRO C 1 357 ? 28.220 -19.166 35.431 1.00 56.40 338 PRO C CA 1
ATOM 12723 C C . PRO C 1 357 ? 28.230 -18.797 33.940 1.00 60.34 338 PRO C C 1
ATOM 12724 O O . PRO C 1 357 ? 28.684 -19.599 33.120 1.00 61.03 338 PRO C O 1
ATOM 12728 N N . ARG C 1 358 ? 27.723 -17.618 33.592 1.00 58.51 339 ARG C N 1
ATOM 12729 C CA . ARG C 1 358 ? 27.527 -17.265 32.183 1.00 54.86 339 ARG C CA 1
ATOM 12730 C C . ARG C 1 358 ? 28.594 -16.377 31.543 1.00 54.00 339 ARG C C 1
ATOM 12731 O O . ARG C 1 358 ? 28.466 -16.003 30.377 1.00 55.52 339 ARG C O 1
ATOM 12739 N N . SER C 1 359 ? 29.625 -16.018 32.297 1.00 52.97 340 SER C N 1
ATOM 12740 C CA . SER C 1 359 ? 30.683 -15.179 31.747 1.00 57.43 340 SER C CA 1
ATOM 12741 C C . SER C 1 359 ? 31.639 -16.028 30.919 1.00 53.12 340 SER C C 1
ATOM 12742 O O . SER C 1 359 ? 31.772 -17.225 31.154 1.00 48.82 340 SER C O 1
ATOM 12745 N N . HIS C 1 360 ? 32.298 -15.413 29.945 1.00 53.53 341 HIS C N 1
ATOM 12746 C CA . HIS C 1 360 ? 33.297 -16.126 29.163 1.00 58.35 341 HIS C CA 1
ATOM 12747 C C . HIS C 1 360 ? 34.521 -16.402 30.026 1.00 60.96 341 HIS C C 1
ATOM 12748 O O . HIS C 1 360 ? 35.188 -17.425 29.873 1.00 57.15 341 HIS C O 1
ATOM 12755 N N . GLY C 1 361 ? 34.800 -15.484 30.945 1.00 61.81 342 GLY C N 1
ATOM 12756 C CA . GLY C 1 361 ? 35.860 -15.675 31.916 1.00 60.39 342 GLY C CA 1
ATOM 12757 C C . GLY C 1 361 ? 35.576 -14.890 33.180 1.00 61.87 342 GLY C C 1
ATOM 12758 O O . GLY C 1 361 ? 34.879 -13.879 33.151 1.00 68.70 342 GLY C O 1
ATOM 12759 N N . SER C 1 362 ? 36.118 -15.353 34.298 1.00 55.55 343 SER C N 1
ATOM 12760 C CA . SER C 1 362 ? 35.878 -14.692 35.569 1.00 47.43 343 SER C CA 1
ATOM 12761 C C . SER C 1 362 ? 37.021 -14.901 36.552 1.00 53.08 343 SER C C 1
ATOM 12762 O O . SER C 1 362 ? 37.672 -15.948 36.555 1.00 49.70 343 SER C O 1
ATOM 12765 N N . ALA C 1 363 ? 37.261 -13.892 37.382 1.00 57.12 344 ALA C N 1
ATOM 12766 C CA . ALA C 1 363 ? 38.232 -13.999 38.458 1.00 53.07 344 ALA C CA 1
ATOM 12767 C C . ALA C 1 363 ? 37.819 -13.112 39.613 1.00 56.66 344 ALA C C 1
ATOM 12768 O O . ALA C 1 363 ? 37.313 -12.007 39.408 1.00 57.43 344 ALA C O 1
ATOM 12770 N N . LEU C 1 364 ? 38.043 -13.601 40.827 1.00 57.79 345 LEU C N 1
ATOM 12771 C CA . LEU C 1 364 ? 37.800 -12.824 42.031 1.00 52.64 345 LEU C CA 1
ATOM 12772 C C . LEU C 1 364 ? 39.121 -12.686 42.766 1.00 55.96 345 LEU C C 1
ATOM 12773 O O . LEU C 1 364 ? 39.656 -13.667 43.275 1.00 64.54 345 LEU C O 1
ATOM 12778 N N . PHE C 1 365 ? 39.654 -11.470 42.812 1.00 56.96 346 PHE C N 1
ATOM 12779 C CA . PHE C 1 365 ? 40.956 -11.247 43.431 1.00 56.56 346 PHE C CA 1
ATOM 12780 C C . PHE C 1 365 ? 40.861 -10.386 44.680 1.00 60.68 346 PHE C C 1
ATOM 12781 O O . PHE C 1 365 ? 40.592 -9.189 44.599 1.00 68.08 346 PHE C O 1
ATOM 12789 N N . THR C 1 366 ? 41.099 -10.998 45.834 1.00 61.37 347 THR C N 1
ATOM 12790 C CA . THR C 1 366 ? 41.114 -10.262 47.090 1.00 58.82 347 THR C CA 1
ATOM 12791 C C . THR C 1 366 ? 42.525 -10.199 47.662 1.00 56.36 347 THR C C 1
ATOM 12792 O O . THR C 1 366 ? 43.200 -11.218 47.805 1.00 49.96 347 THR C O 1
ATOM 12796 N N . ARG C 1 367 ? 42.971 -8.984 47.951 1.00 61.18 348 ARG C N 1
ATOM 12797 C CA . ARG C 1 367 ? 44.225 -8.757 48.648 1.00 57.06 348 ARG C CA 1
ATOM 12798 C C . ARG C 1 367 ? 43.916 -7.820 49.800 1.00 52.72 348 ARG C C 1
ATOM 12799 O O . ARG C 1 367 ? 43.552 -6.669 49.588 1.00 46.82 348 ARG C O 1
ATOM 12807 N N . GLY C 1 368 ? 44.052 -8.321 51.020 1.00 61.88 349 GLY C N 1
ATOM 12808 C CA . GLY C 1 368 ? 43.626 -7.574 52.187 1.00 62.82 349 GLY C CA 1
ATOM 12809 C C . GLY C 1 368 ? 42.161 -7.207 52.078 1.00 61.25 349 GLY C C 1
ATOM 12810 O O . GLY C 1 368 ? 41.316 -8.060 51.800 1.00 58.72 349 GLY C O 1
ATOM 12811 N N . GLU C 1 369 ? 41.865 -5.929 52.291 1.00 63.61 350 GLU C N 1
ATOM 12812 C CA . GLU C 1 369 ? 40.498 -5.428 52.229 1.00 59.31 350 GLU C CA 1
ATOM 12813 C C . GLU C 1 369 ? 40.141 -4.863 50.853 1.00 56.45 350 GLU C C 1
ATOM 12814 O O . GLU C 1 369 ? 39.068 -4.297 50.667 1.00 62.17 350 GLU C O 1
ATOM 12820 N N . THR C 1 370 ? 41.053 -5.001 49.897 1.00 47.82 351 THR C N 1
ATOM 12821 C CA . THR C 1 370 ? 40.778 -4.619 48.518 1.00 51.01 351 THR C CA 1
ATOM 12822 C C . THR C 1 370 ? 40.393 -5.848 47.699 1.00 57.33 351 THR C C 1
ATOM 12823 O O . THR C 1 370 ? 41.086 -6.865 47.732 1.00 58.36 351 THR C O 1
ATOM 12827 N N . GLN C 1 371 ? 39.286 -5.753 46.967 1.00 57.04 352 GLN C N 1
ATOM 12828 C CA . GLN C 1 371 ? 38.778 -6.887 46.194 1.00 53.06 352 GLN C CA 1
ATOM 12829 C C . GLN C 1 371 ? 38.219 -6.483 44.835 1.00 53.60 352 GLN C C 1
ATOM 12830 O O . GLN C 1 371 ? 37.476 -5.505 44.721 1.00 57.26 352 GLN C O 1
ATOM 12836 N N . ALA C 1 372 ? 38.561 -7.257 43.809 1.00 47.18 353 ALA C N 1
ATOM 12837 C CA . ALA C 1 372 ? 38.082 -6.981 42.461 1.00 49.55 353 ALA C CA 1
ATOM 12838 C C . ALA C 1 372 ? 37.490 -8.216 41.785 1.00 52.37 353 ALA C C 1
ATOM 12839 O O . ALA C 1 372 ? 38.166 -9.230 41.624 1.00 59.57 353 ALA C O 1
ATOM 12841 N N . LEU C 1 373 ? 36.219 -8.127 41.405 1.00 45.93 354 LEU C N 1
ATOM 12842 C CA . LEU C 1 373 ? 35.600 -9.132 40.551 1.00 46.12 354 LEU C CA 1
ATOM 12843 C C . LEU C 1 373 ? 35.773 -8.701 39.102 1.00 48.19 354 LEU C C 1
ATOM 12844 O O . LEU C 1 373 ? 35.336 -7.615 38.722 1.00 54.75 354 LEU C O 1
ATOM 12849 N N . VAL C 1 374 ? 36.410 -9.541 38.292 1.00 44.65 355 VAL C N 1
ATOM 12850 C CA . VAL C 1 374 ? 36.719 -9.169 36.910 1.00 41.20 355 VAL C CA 1
ATOM 12851 C C . VAL C 1 374 ? 36.205 -10.185 35.890 1.00 40.73 355 VAL C C 1
ATOM 12852 O O . VAL C 1 374 ? 36.459 -11.380 36.007 1.00 43.80 355 VAL C O 1
ATOM 12856 N N . VAL C 1 375 ? 35.489 -9.689 34.887 1.00 39.09 356 VAL C N 1
ATOM 12857 C CA . VAL C 1 375 ? 34.774 -10.535 33.940 1.00 40.86 356 VAL C CA 1
ATOM 12858 C C . VAL C 1 375 ? 35.317 -10.361 32.527 1.00 49.97 356 VAL C C 1
ATOM 12859 O O . VAL C 1 375 ? 35.520 -9.236 32.069 1.00 53.72 356 VAL C O 1
ATOM 12863 N N . THR C 1 376 ? 35.547 -11.475 31.837 1.00 52.32 357 THR C N 1
ATOM 12864 C CA . THR C 1 376 ? 36.025 -11.436 30.460 1.00 54.62 357 THR C CA 1
ATOM 12865 C C . THR C 1 376 ? 34.911 -11.808 29.492 1.00 60.73 357 THR C C 1
ATOM 12866 O O . THR C 1 376 ? 34.221 -12.809 29.680 1.00 65.57 357 THR C O 1
ATOM 12870 N N . THR C 1 377 ? 34.738 -10.993 28.459 1.00 57.66 358 THR C N 1
ATOM 12871 C CA . THR C 1 377 ? 33.765 -11.286 27.417 1.00 56.34 358 THR C CA 1
ATOM 12872 C C . THR C 1 377 ? 34.431 -11.192 26.047 1.00 63.86 358 THR C C 1
ATOM 12873 O O . THR C 1 377 ? 35.112 -10.214 25.741 1.00 67.46 358 THR C O 1
ATOM 12877 N N . LEU C 1 378 ? 34.233 -12.215 25.226 1.00 62.64 359 LEU C N 1
ATOM 12878 C CA . LEU C 1 378 ? 34.833 -12.260 23.902 1.00 57.48 359 LEU C CA 1
ATOM 12879 C C . LEU C 1 378 ? 33.754 -12.039 22.856 1.00 63.24 359 LEU C C 1
ATOM 12880 O O . LEU C 1 378 ? 32.594 -12.396 23.064 1.00 64.29 359 LEU C O 1
ATOM 12885 N N . GLY C 1 379 ? 34.134 -11.446 21.730 1.00 65.91 360 GLY C N 1
ATOM 12886 C CA . GLY C 1 379 ? 33.178 -11.141 20.688 1.00 65.11 360 GLY C CA 1
ATOM 12887 C C . GLY C 1 379 ? 33.760 -11.186 19.293 1.00 70.09 360 GLY C C 1
ATOM 12888 O O . GLY C 1 379 ? 34.970 -11.325 19.104 1.00 70.04 360 GLY C O 1
ATOM 12889 N N . THR C 1 380 ? 32.878 -11.076 18.309 1.00 74.62 361 THR C N 1
ATOM 12890 C CA . THR C 1 380 ? 33.275 -11.037 16.914 1.00 72.16 361 THR C CA 1
ATOM 12891 C C . THR C 1 380 ? 33.868 -9.662 16.609 1.00 74.60 361 THR C C 1
ATOM 12892 O O . THR C 1 380 ? 33.872 -8.781 17.467 1.00 76.35 361 THR C O 1
ATOM 12896 N N . GLU C 1 381 ? 34.361 -9.482 15.389 1.00 81.21 362 GLU C N 1
ATOM 12897 C CA . GLU C 1 381 ? 34.935 -8.216 14.955 1.00 83.27 362 GLU C CA 1
ATOM 12898 C C . GLU C 1 381 ? 33.845 -7.151 14.970 1.00 85.49 362 GLU C C 1
ATOM 12899 O O . GLU C 1 381 ? 34.117 -5.954 14.880 1.00 81.46 362 GLU C O 1
ATOM 12905 N N . ARG C 1 382 ? 32.604 -7.605 15.086 1.00 90.20 363 ARG C N 1
ATOM 12906 C CA . ARG C 1 382 ? 31.451 -6.720 15.099 1.00 95.36 363 ARG C CA 1
ATOM 12907 C C . ARG C 1 382 ? 31.400 -5.936 16.401 1.00 93.14 363 ARG C C 1
ATOM 12908 O O . ARG C 1 382 ? 30.762 -4.887 16.486 1.00 98.82 363 ARG C O 1
ATOM 12916 N N . ASP C 1 383 ? 32.083 -6.455 17.414 1.00 90.11 364 ASP C N 1
ATOM 12917 C CA . ASP C 1 383 ? 32.064 -5.860 18.744 1.00 89.74 364 ASP C CA 1
ATOM 12918 C C . ASP C 1 383 ? 33.204 -4.872 18.981 1.00 93.08 364 ASP C C 1
ATOM 12919 O O . ASP C 1 383 ? 33.246 -4.208 20.015 1.00 93.27 364 ASP C O 1
ATOM 12924 N N . ALA C 1 384 ? 34.114 -4.759 18.019 1.00 97.11 365 ALA C N 1
ATOM 12925 C CA . ALA C 1 384 ? 35.265 -3.863 18.149 1.00 96.36 365 ALA C CA 1
ATOM 12926 C C . ALA C 1 384 ? 34.900 -2.396 18.435 1.00 96.13 365 ALA C C 1
ATOM 12927 O O . ALA C 1 384 ? 33.915 -1.863 17.919 1.00 92.86 365 ALA C O 1
ATOM 12929 N N . GLN C 1 385 ? 35.708 -1.749 19.266 1.00 99.81 366 GLN C N 1
ATOM 12930 C CA . GLN C 1 385 ? 35.516 -0.336 19.572 1.00 100.71 366 GLN C CA 1
ATOM 12931 C C . GLN C 1 385 ? 35.907 0.614 18.436 1.00 95.64 366 GLN C C 1
ATOM 12932 O O . GLN C 1 385 ? 36.965 0.469 17.824 1.00 96.72 366 GLN C O 1
ATOM 12938 N N . SER C 1 386 ? 35.059 1.601 18.172 1.00 92.29 367 SER C N 1
ATOM 12939 C CA . SER C 1 386 ? 35.430 2.660 17.248 1.00 95.35 367 SER C CA 1
ATOM 12940 C C . SER C 1 386 ? 35.647 3.934 18.053 1.00 100.34 367 SER C C 1
ATOM 12941 O O . SER C 1 386 ? 34.700 4.504 18.600 1.00 104.98 367 SER C O 1
ATOM 12944 N N . ILE C 1 387 ? 36.906 4.352 18.155 1.00 101.92 368 ILE C N 1
ATOM 12945 C CA . ILE C 1 387 ? 37.233 5.637 18.764 1.00 100.53 368 ILE C CA 1
ATOM 12946 C C . ILE C 1 387 ? 37.779 6.613 17.733 1.00 100.90 368 ILE C C 1
ATOM 12947 O O . ILE C 1 387 ? 38.742 6.318 17.027 1.00 100.81 368 ILE C O 1
ATOM 12952 N N . ASP C 1 388 ? 37.155 7.781 17.651 1.00 103.49 369 ASP C N 1
ATOM 12953 C CA . ASP C 1 388 ? 37.625 8.823 16.750 1.00 110.61 369 ASP C CA 1
ATOM 12954 C C . ASP C 1 388 ? 38.199 9.991 17.542 1.00 107.91 369 ASP C C 1
ATOM 12955 O O . ASP C 1 388 ? 37.598 10.447 18.514 1.00 108.95 369 ASP C O 1
ATOM 12960 N N . ASP C 1 389 ? 39.360 10.476 17.111 1.00 105.52 370 ASP C N 1
ATOM 12961 C CA . ASP C 1 389 ? 40.068 11.531 17.828 1.00 106.08 370 ASP C CA 1
ATOM 12962 C C . ASP C 1 389 ? 41.347 11.947 17.102 1.00 107.18 370 ASP C C 1
ATOM 12963 O O . ASP C 1 389 ? 41.695 11.385 16.064 1.00 109.82 370 ASP C O 1
ATOM 12968 N N . LEU C 1 390 ? 42.037 12.938 17.659 1.00 105.91 371 LEU C N 1
ATOM 12969 C CA . LEU C 1 390 ? 43.195 13.555 17.014 1.00 104.22 371 LEU C CA 1
ATOM 12970 C C . LEU C 1 390 ? 44.274 12.550 16.606 1.00 103.22 371 LEU C C 1
ATOM 12971 O O . LEU C 1 390 ? 45.145 12.856 15.794 1.00 98.81 371 LEU C O 1
ATOM 12976 N N . ASP C 1 391 ? 44.210 11.350 17.171 1.00 106.67 372 ASP C N 1
ATOM 12977 C CA . ASP C 1 391 ? 45.137 10.289 16.806 1.00 107.58 372 ASP C CA 1
ATOM 12978 C C . ASP C 1 391 ? 44.649 9.596 15.540 1.00 108.00 372 ASP C C 1
ATOM 12979 O O . ASP C 1 391 ? 45.259 8.638 15.068 1.00 109.18 372 ASP C O 1
ATOM 12984 N N . GLY C 1 392 ? 43.538 10.087 15.000 1.00 109.18 373 GLY C N 1
ATOM 12985 C CA . GLY C 1 392 ? 42.971 9.538 13.783 1.00 109.93 373 GLY C CA 1
ATOM 12986 C C . GLY C 1 392 ? 41.946 8.456 14.062 1.00 107.24 373 GLY C C 1
ATOM 12987 O O . GLY C 1 392 ? 41.895 7.902 15.161 1.00 102.47 373 GLY C O 1
ATOM 12988 N N . ASP C 1 393 ? 41.123 8.157 13.063 1.00 111.36 374 ASP C N 1
ATOM 12989 C CA . ASP C 1 393 ? 40.100 7.130 13.204 1.00 112.17 374 ASP C CA 1
ATOM 12990 C C . ASP C 1 393 ? 40.753 5.772 13.422 1.00 112.27 374 ASP C C 1
ATOM 12991 O O . ASP C 1 393 ? 41.741 5.437 12.770 1.00 114.10 374 ASP C O 1
ATOM 12996 N N . ARG C 1 394 ? 40.195 4.990 14.340 1.00 109.77 375 ARG C N 1
ATOM 12997 C CA . ARG C 1 394 ? 40.850 3.770 14.791 1.00 109.11 375 ARG C CA 1
ATOM 12998 C C . ARG C 1 394 ? 39.853 2.721 15.284 1.00 102.63 375 ARG C C 1
ATOM 12999 O O . ARG C 1 394 ? 38.706 3.033 15.605 1.00 96.16 375 ARG C O 1
ATOM 13007 N N . GLN C 1 395 ? 40.307 1.473 15.332 1.00 101.45 376 GLN C N 1
ATOM 13008 C CA . GLN C 1 395 ? 39.523 0.376 15.878 1.00 97.07 376 GLN C CA 1
ATOM 13009 C C . GLN C 1 395 ? 40.272 -0.191 17.079 1.00 98.75 376 GLN C C 1
ATOM 13010 O O . GLN C 1 395 ? 41.497 -0.318 17.044 1.00 99.32 376 GLN C O 1
ATOM 13016 N N . GLU C 1 396 ? 39.546 -0.522 18.144 1.00 95.49 377 GLU C N 1
ATOM 13017 C CA . GLU C 1 396 ? 40.159 -1.190 19.288 1.00 92.79 377 GLU C CA 1
ATOM 13018 C C . GLU C 1 396 ? 39.461 -2.509 19.588 1.00 84.49 377 GLU C C 1
ATOM 13019 O O . GLU C 1 396 ? 38.251 -2.547 19.806 1.00 81.61 377 GLU C O 1
ATOM 13025 N N . GLU C 1 397 ? 40.231 -3.591 19.573 1.00 83.95 378 GLU C N 1
ATOM 13026 C CA . GLU C 1 397 ? 39.692 -4.915 19.851 1.00 85.29 378 GLU C CA 1
ATOM 13027 C C . GLU C 1 397 ? 39.913 -5.334 21.302 1.00 83.80 378 GLU C C 1
ATOM 13028 O O . GLU C 1 397 ? 39.478 -6.412 21.715 1.00 85.59 378 GLU C O 1
ATOM 13034 N N . PHE C 1 398 ? 40.595 -4.491 22.071 1.00 77.98 379 PHE C N 1
ATOM 13035 C CA . PHE C 1 398 ? 40.740 -4.737 23.502 1.00 73.37 379 PHE C CA 1
ATOM 13036 C C . PHE C 1 398 ? 40.032 -3.649 24.302 1.00 72.13 379 PHE C C 1
ATOM 13037 O O . PHE C 1 398 ? 40.458 -2.495 24.330 1.00 74.56 379 PHE C O 1
ATOM 13045 N N . ILE C 1 399 ? 38.940 -4.030 24.949 1.00 68.16 380 ILE C N 1
ATOM 13046 C CA . ILE C 1 399 ? 38.128 -3.086 25.698 1.00 64.30 380 ILE C CA 1
ATOM 13047 C C . ILE C 1 399 ? 38.242 -3.368 27.187 1.00 64.77 380 ILE C C 1
ATOM 13048 O O . ILE C 1 399 ? 37.944 -4.470 27.646 1.00 62.76 380 ILE C O 1
ATOM 13053 N N . PHE C 1 400 ? 38.685 -2.361 27.932 1.00 64.86 381 PHE C N 1
ATOM 13054 C CA . PHE C 1 400 ? 38.963 -2.511 29.351 1.00 55.49 381 PHE C CA 1
ATOM 13055 C C . PHE C 1 400 ? 38.169 -1.471 30.129 1.00 55.32 381 PHE C C 1
ATOM 13056 O O . PHE C 1 400 ? 38.261 -0.274 29.853 1.00 57.55 381 PHE C O 1
ATOM 13064 N N . HIS C 1 401 ? 37.381 -1.931 31.094 1.00 56.33 382 HIS C N 1
ATOM 13065 C CA . HIS C 1 401 ? 36.529 -1.042 31.871 1.00 56.57 382 HIS C CA 1
ATOM 13066 C C . HIS C 1 401 ? 36.658 -1.288 33.370 1.00 65.03 382 HIS C C 1
ATOM 13067 O O . HIS C 1 401 ? 36.886 -2.417 33.809 1.00 74.84 382 HIS C O 1
ATOM 13074 N N . TYR C 1 402 ? 36.514 -0.216 34.145 1.00 61.09 383 TYR C N 1
ATOM 13075 C CA . TYR C 1 402 ? 36.776 -0.242 35.580 1.00 57.30 383 TYR C CA 1
ATOM 13076 C C . TYR C 1 402 ? 35.679 0.518 36.324 1.00 54.98 383 TYR C C 1
ATOM 13077 O O . TYR C 1 402 ? 35.545 1.728 36.158 1.00 57.04 383 TYR C O 1
ATOM 13086 N N . ASN C 1 403 ? 34.909 -0.179 37.158 1.00 56.42 384 ASN C N 1
ATOM 13087 C CA . ASN C 1 403 ? 33.814 0.454 37.897 1.00 56.37 384 ASN C CA 1
ATOM 13088 C C . ASN C 1 403 ? 34.068 0.455 39.402 1.00 65.07 384 ASN C C 1
ATOM 13089 O O . ASN C 1 403 ? 34.328 -0.590 40.000 1.00 64.47 384 ASN C O 1
ATOM 13094 N N . PHE C 1 404 ? 33.964 1.635 40.006 1.00 75.57 385 PHE C N 1
ATOM 13095 C CA . PHE C 1 404 ? 34.285 1.833 41.414 1.00 73.45 385 PHE C CA 1
ATOM 13096 C C . PHE C 1 404 ? 33.041 2.318 42.155 1.00 77.71 385 PHE C C 1
ATOM 13097 O O . PHE C 1 404 ? 32.867 3.520 42.359 1.00 80.85 385 PHE C O 1
ATOM 13105 N N . PRO C 1 405 ? 32.161 1.381 42.545 1.00 76.08 386 PRO C N 1
ATOM 13106 C CA . PRO C 1 405 ? 30.888 1.686 43.210 1.00 73.73 386 PRO C CA 1
ATOM 13107 C C . PRO C 1 405 ? 31.078 2.042 44.682 1.00 74.72 386 PRO C C 1
ATOM 13108 O O . PRO C 1 405 ? 32.032 1.577 45.304 1.00 69.85 386 PRO C O 1
ATOM 13112 N N . PRO C 1 406 ? 30.163 2.849 45.239 1.00 79.45 387 PRO C N 1
ATOM 13113 C CA . PRO C 1 406 ? 30.297 3.407 46.591 1.00 80.18 387 PRO C CA 1
ATOM 13114 C C . PRO C 1 406 ? 30.364 2.367 47.709 1.00 82.58 387 PRO C C 1
ATOM 13115 O O . PRO C 1 406 ? 30.937 2.660 48.758 1.00 83.25 387 PRO C O 1
ATOM 13119 N N . PHE C 1 407 ? 29.795 1.183 47.498 1.00 83.61 388 PHE C N 1
ATOM 13120 C CA . PHE C 1 407 ? 29.701 0.194 48.574 1.00 82.63 388 PHE C CA 1
ATOM 13121 C C . PHE C 1 407 ? 31.034 -0.474 48.919 1.00 82.09 388 PHE C C 1
ATOM 13122 O O . PHE C 1 407 ? 31.198 -1.006 50.017 1.00 82.41 388 PHE C O 1
ATOM 13130 N N . CYS C 1 408 ? 31.983 -0.442 47.989 1.00 82.55 389 CYS C N 1
ATOM 13131 C CA . CYS C 1 408 ? 33.298 -1.024 48.240 1.00 82.18 389 CYS C CA 1
ATOM 13132 C C . CYS C 1 408 ? 34.018 -0.276 49.363 1.00 86.83 389 CYS C C 1
ATOM 13133 O O . CYS C 1 408 ? 34.816 -0.854 50.102 1.00 89.68 389 CYS C O 1
ATOM 13136 N N . VAL C 1 409 ? 33.731 1.017 49.475 1.00 85.80 390 VAL C N 1
ATOM 13137 C CA . VAL C 1 409 ? 34.294 1.850 50.531 1.00 83.86 390 VAL C CA 1
ATOM 13138 C C . VAL C 1 409 ? 33.327 2.011 51.714 1.00 83.61 390 VAL C C 1
ATOM 13139 O O . VAL C 1 409 ? 33.650 2.654 52.712 1.00 85.85 390 VAL C O 1
ATOM 13143 N N . GLY C 1 410 ? 32.143 1.418 51.601 1.00 80.03 391 GLY C N 1
ATOM 13144 C CA . GLY C 1 410 ? 31.172 1.450 52.681 1.00 77.30 391 GLY C CA 1
ATOM 13145 C C . GLY C 1 410 ? 30.367 2.734 52.726 1.00 83.06 391 GLY C C 1
ATOM 13146 O O . GLY C 1 410 ? 29.936 3.173 53.794 1.00 85.16 391 GLY C O 1
ATOM 13147 N N . GLU C 1 411 ? 30.150 3.334 51.560 1.00 88.75 392 GLU C N 1
ATOM 13148 C CA . GLU C 1 411 ? 29.471 4.622 51.483 1.00 92.51 392 GLU C CA 1
ATOM 13149 C C . GLU C 1 411 ? 28.293 4.594 50.520 1.00 90.69 392 GLU C C 1
ATOM 13150 O O . GLU C 1 411 ? 28.171 3.693 49.690 1.00 91.55 392 GLU C O 1
ATOM 13156 N N . VAL C 1 412 ? 27.427 5.594 50.646 1.00 90.56 393 VAL C N 1
ATOM 13157 C CA . VAL C 1 412 ? 26.373 5.840 49.674 1.00 89.50 393 VAL C CA 1
ATOM 13158 C C . VAL C 1 412 ? 26.891 6.880 48.690 1.00 96.02 393 VAL C C 1
ATOM 13159 O O . VAL C 1 412 ? 27.647 7.774 49.073 1.00 101.32 393 VAL C O 1
ATOM 13163 N N . GLY C 1 413 ? 26.508 6.754 47.423 1.00 96.58 394 GLY C N 1
ATOM 13164 C CA . GLY C 1 413 ? 26.935 7.701 46.408 1.00 96.30 394 GLY C CA 1
ATOM 13165 C C . GLY C 1 413 ? 26.133 7.602 45.126 1.00 97.51 394 GLY C C 1
ATOM 13166 O O . GLY C 1 413 ? 25.426 6.619 44.900 1.00 96.44 394 GLY C O 1
ATOM 13167 N N . PHE C 1 414 ? 26.241 8.625 44.285 1.00 100.10 395 PHE C N 1
ATOM 13168 C CA . PHE C 1 414 ? 25.556 8.632 42.997 1.00 101.10 395 PHE C CA 1
ATOM 13169 C C . PHE C 1 414 ? 26.291 7.782 41.964 1.00 96.40 395 PHE C C 1
ATOM 13170 O O . PHE C 1 414 ? 27.505 7.586 42.053 1.00 87.91 395 PHE C O 1
ATOM 13186 N N . GLY C 1 417 ? 27.538 8.366 34.248 1.00 127.85 398 GLY C N 1
ATOM 13187 C CA . GLY C 1 417 ? 28.808 8.291 33.549 1.00 127.19 398 GLY C CA 1
ATOM 13188 C C . GLY C 1 417 ? 29.980 8.148 34.500 1.00 126.00 398 GLY C C 1
ATOM 13189 O O . GLY C 1 417 ? 30.066 8.867 35.494 1.00 128.03 398 GLY C O 1
ATOM 13190 N N . PRO C 1 418 ? 30.898 7.221 34.190 1.00 122.01 399 PRO C N 1
ATOM 13191 C CA . PRO C 1 418 ? 32.074 6.935 35.020 1.00 118.80 399 PRO C CA 1
ATOM 13192 C C . PRO C 1 418 ? 32.861 8.200 35.354 1.00 114.05 399 PRO C C 1
ATOM 13193 O O . PRO C 1 418 ? 33.080 9.041 34.483 1.00 114.57 399 PRO C O 1
ATOM 13197 N N . LYS C 1 419 ? 33.289 8.314 36.607 1.00 108.44 400 LYS C N 1
ATOM 13198 C CA . LYS C 1 419 ? 33.987 9.499 37.093 1.00 105.60 400 LYS C CA 1
ATOM 13199 C C . LYS C 1 419 ? 35.398 9.562 36.519 1.00 100.22 400 LYS C C 1
ATOM 13200 O O . LYS C 1 419 ? 35.797 8.694 35.737 1.00 97.85 400 LYS C O 1
ATOM 13206 N N . ARG C 1 420 ? 36.147 10.595 36.896 1.00 101.03 401 ARG C N 1
ATOM 13207 C CA . ARG C 1 420 ? 37.542 10.705 36.481 1.00 105.95 401 ARG C CA 1
ATOM 13208 C C . ARG C 1 420 ? 38.397 9.553 37.010 1.00 103.75 401 ARG C C 1
ATOM 13209 O O . ARG C 1 420 ? 39.014 8.820 36.237 1.00 97.66 401 ARG C O 1
ATOM 13217 N N . ARG C 1 421 ? 38.422 9.396 38.331 1.00 108.03 402 ARG C N 1
ATOM 13218 C CA . ARG C 1 421 ? 39.274 8.397 38.968 1.00 110.01 402 ARG C CA 1
ATOM 13219 C C . ARG C 1 421 ? 39.000 6.987 38.447 1.00 99.47 402 ARG C C 1
ATOM 13220 O O . ARG C 1 421 ? 39.894 6.141 38.436 1.00 95.01 402 ARG C O 1
ATOM 13228 N N . GLU C 1 422 ? 37.766 6.739 38.013 1.00 92.45 403 GLU C N 1
ATOM 13229 C CA . GLU C 1 422 ? 37.407 5.440 37.454 1.00 84.90 403 GLU C CA 1
ATOM 13230 C C . GLU C 1 422 ? 38.099 5.208 36.116 1.00 81.47 403 GLU C C 1
ATOM 13231 O O . GLU C 1 422 ? 38.584 4.111 35.836 1.00 78.01 403 GLU C O 1
ATOM 13237 N N . ILE C 1 423 ? 38.137 6.246 35.290 1.00 82.68 404 ILE C N 1
ATOM 13238 C CA . ILE C 1 423 ? 38.873 6.188 34.035 1.00 80.91 404 ILE C CA 1
ATOM 13239 C C . ILE C 1 423 ? 40.367 6.220 34.331 1.00 77.02 404 ILE C C 1
ATOM 13240 O O . ILE C 1 423 ? 41.155 5.515 33.699 1.00 76.00 404 ILE C O 1
ATOM 13245 N N . GLY C 1 424 ? 40.744 7.043 35.306 1.00 76.26 405 GLY C N 1
ATOM 13246 C CA . GLY C 1 424 ? 42.131 7.179 35.705 1.00 79.15 405 GLY C CA 1
ATOM 13247 C C . GLY C 1 424 ? 42.721 5.863 36.172 1.00 81.40 405 GLY C C 1
ATOM 13248 O O . GLY C 1 424 ? 43.743 5.414 35.648 1.00 79.25 405 GLY C O 1
ATOM 13249 N N . HIS C 1 425 ? 42.077 5.244 37.158 1.00 80.16 406 HIS C N 1
ATOM 13250 C CA . HIS C 1 425 ? 42.514 3.942 37.652 1.00 79.30 406 HIS C CA 1
ATOM 13251 C C . HIS C 1 425 ? 42.320 2.875 36.579 1.00 72.83 406 HIS C C 1
ATOM 13252 O O . HIS C 1 425 ? 43.159 1.988 36.406 1.00 72.74 406 HIS C O 1
ATOM 13259 N N . GLY C 1 426 ? 41.210 2.970 35.855 1.00 63.69 407 GLY C N 1
ATOM 13260 C CA . GLY C 1 426 ? 40.915 2.025 34.795 1.00 62.21 407 GLY C CA 1
ATOM 13261 C C . GLY C 1 426 ? 41.978 2.008 33.716 1.00 62.97 407 GLY C C 1
ATOM 13262 O O . GLY C 1 426 ? 42.383 0.942 33.253 1.00 63.50 407 GLY C O 1
ATOM 13263 N N . ARG C 1 427 ? 42.438 3.192 33.320 1.00 66.17 408 ARG C N 1
ATOM 13264 C CA . ARG C 1 427 ? 43.424 3.314 32.249 1.00 71.22 408 ARG C CA 1
ATOM 13265 C C . ARG C 1 427 ? 44.789 2.756 32.646 1.00 70.62 408 ARG C C 1
ATOM 13266 O O . ARG C 1 427 ? 45.488 2.161 31.825 1.00 70.49 408 ARG C O 1
ATOM 13274 N N . LEU C 1 428 ? 45.169 2.954 33.904 1.00 66.42 409 LEU C N 1
ATOM 13275 C CA . LEU C 1 428 ? 46.429 2.415 34.400 1.00 64.69 409 LEU C CA 1
ATOM 13276 C C . LEU C 1 428 ? 46.382 0.895 34.367 1.00 67.64 409 LEU C C 1
ATOM 13277 O O . LEU C 1 428 ? 47.309 0.243 33.888 1.00 70.93 409 LEU C O 1
ATOM 13282 N N . ALA C 1 429 ? 45.289 0.339 34.878 1.00 66.35 410 ALA C N 1
ATOM 13283 C CA . ALA C 1 429 ? 45.085 -1.100 34.861 1.00 60.97 410 ALA C CA 1
ATOM 13284 C C . ALA C 1 429 ? 45.196 -1.627 33.440 1.00 62.67 410 ALA C C 1
ATOM 13285 O O . ALA C 1 429 ? 45.874 -2.625 33.192 1.00 62.01 410 ALA C O 1
ATOM 13287 N N . LYS C 1 430 ? 44.539 -0.951 32.503 1.00 65.08 411 LYS C N 1
ATOM 13288 C CA . LYS C 1 430 ? 44.544 -1.410 31.119 1.00 67.50 411 LYS C CA 1
ATOM 13289 C C . LYS C 1 430 ? 45.959 -1.540 30.570 1.00 66.93 411 LYS C C 1
ATOM 13290 O O . LYS C 1 430 ? 46.365 -2.621 30.148 1.00 71.50 411 LYS C O 1
ATOM 13296 N N . ARG C 1 431 ? 46.714 -0.446 30.588 1.00 65.64 412 ARG C N 1
ATOM 13297 C CA . ARG C 1 431 ? 48.047 -0.447 29.989 1.00 68.24 412 ARG C CA 1
ATOM 13298 C C . ARG C 1 431 ? 48.987 -1.462 30.639 1.00 69.07 412 ARG C C 1
ATOM 13299 O O . ARG C 1 431 ? 49.926 -1.941 30.006 1.00 70.26 412 ARG C O 1
ATOM 13307 N N . ALA C 1 432 ? 48.730 -1.792 31.900 1.00 66.25 413 ALA C N 1
ATOM 13308 C CA . ALA C 1 432 ? 49.512 -2.818 32.583 1.00 62.94 413 ALA C CA 1
ATOM 13309 C C . ALA C 1 432 ? 49.263 -4.191 31.957 1.00 64.30 413 ALA C C 1
ATOM 13310 O O . ALA C 1 432 ? 50.176 -5.003 31.828 1.00 63.15 413 ALA C O 1
ATOM 13312 N N . VAL C 1 433 ? 48.011 -4.445 31.589 1.00 63.66 414 VAL C N 1
ATOM 13313 C CA . VAL C 1 433 ? 47.619 -5.709 30.973 1.00 62.26 414 VAL C CA 1
ATOM 13314 C C . VAL C 1 433 ? 47.893 -5.794 29.469 1.00 67.84 414 VAL C C 1
ATOM 13315 O O . VAL C 1 433 ? 48.248 -6.858 28.962 1.00 70.91 414 VAL C O 1
ATOM 13319 N N . VAL C 1 434 ? 47.736 -4.678 28.763 1.00 68.13 415 VAL C N 1
ATOM 13320 C CA . VAL C 1 434 ? 47.845 -4.675 27.300 1.00 67.77 415 VAL C CA 1
ATOM 13321 C C . VAL C 1 434 ? 49.051 -5.436 26.737 1.00 68.69 415 VAL C C 1
ATOM 13322 O O . VAL C 1 434 ? 48.890 -6.252 25.832 1.00 71.56 415 VAL C O 1
ATOM 13326 N N . PRO C 1 435 ? 50.259 -5.174 27.267 1.00 70.32 416 PRO C N 1
ATOM 13327 C CA . PRO C 1 435 ? 51.452 -5.810 26.690 1.00 70.55 416 PRO C CA 1
ATOM 13328 C C . PRO C 1 435 ? 51.417 -7.345 26.689 1.00 71.60 416 PRO C C 1
ATOM 13329 O O . PRO C 1 435 ? 52.039 -7.948 25.817 1.00 79.95 416 PRO C O 1
ATOM 13333 N N . VAL C 1 436 ? 50.713 -7.965 27.632 1.00 67.99 417 VAL C N 1
ATOM 13334 C CA . VAL C 1 436 ? 50.589 -9.423 27.634 1.00 72.08 417 VAL C CA 1
ATOM 13335 C C . VAL C 1 436 ? 49.351 -9.889 26.878 1.00 72.42 417 VAL C C 1
ATOM 13336 O O . VAL C 1 436 ? 49.055 -11.083 26.837 1.00 77.21 417 VAL C O 1
ATOM 13340 N N . VAL C 1 437 ? 48.620 -8.949 26.293 1.00 68.15 418 VAL C N 1
ATOM 13341 C CA . VAL C 1 437 ? 47.435 -9.308 25.526 1.00 71.30 418 VAL C CA 1
ATOM 13342 C C . VAL C 1 437 ? 47.807 -9.738 24.115 1.00 73.59 418 VAL C C 1
ATOM 13343 O O . VAL C 1 437 ? 48.590 -9.071 23.439 1.00 71.59 418 VAL C O 1
ATOM 13347 N N . PRO C 1 438 ? 47.247 -10.870 23.674 1.00 76.85 419 PRO C N 1
ATOM 13348 C CA . PRO C 1 438 ? 47.484 -11.432 22.343 1.00 79.75 419 PRO C CA 1
ATOM 13349 C C . PRO C 1 438 ? 47.162 -10.436 21.238 1.00 80.49 419 PRO C C 1
ATOM 13350 O O . PRO C 1 438 ? 46.229 -9.644 21.366 1.00 76.39 419 PRO C O 1
ATOM 13354 N N . THR C 1 439 ? 47.944 -10.477 20.167 1.00 87.99 420 THR C N 1
ATOM 13355 C CA . THR C 1 439 ? 47.629 -9.729 18.962 1.00 88.45 420 THR C CA 1
ATOM 13356 C C . THR C 1 439 ? 46.382 -10.351 18.352 1.00 85.30 420 THR C C 1
ATOM 13357 O O . THR C 1 439 ? 46.061 -11.502 18.637 1.00 84.27 420 THR C O 1
ATOM 13361 N N . LEU C 1 440 ? 45.674 -9.593 17.522 1.00 87.64 421 LEU C N 1
ATOM 13362 C CA . LEU C 1 440 ? 44.384 -10.040 17.004 1.00 91.95 421 LEU C CA 1
ATOM 13363 C C . LEU C 1 440 ? 44.499 -11.203 16.015 1.00 94.98 421 LEU C C 1
ATOM 13364 O O . LEU C 1 440 ? 43.537 -11.940 15.796 1.00 91.90 421 LEU C O 1
ATOM 13369 N N . ASP C 1 441 ? 45.674 -11.366 15.419 1.00 104.04 422 ASP C N 1
ATOM 13370 C CA . ASP C 1 441 ? 45.894 -12.451 14.470 1.00 115.08 422 ASP C CA 1
ATOM 13371 C C . ASP C 1 441 ? 46.147 -13.759 15.209 1.00 111.38 422 ASP C C 1
ATOM 13372 O O . ASP C 1 441 ? 45.839 -14.840 14.708 1.00 111.58 422 ASP C O 1
ATOM 13377 N N . LYS C 1 442 ? 46.712 -13.647 16.406 1.00 108.32 423 LYS C N 1
ATOM 13378 C CA . LYS C 1 442 ? 47.003 -14.807 17.240 1.00 107.62 423 LYS C CA 1
ATOM 13379 C C . LYS C 1 442 ? 45.747 -15.299 17.953 1.00 100.07 423 LYS C C 1
ATOM 13380 O O . LYS C 1 442 ? 45.563 -16.497 18.164 1.00 101.42 423 LYS C O 1
ATOM 13386 N N . PHE C 1 443 ? 44.889 -14.356 18.326 1.00 92.58 424 PHE C N 1
ATOM 13387 C CA . PHE C 1 443 ? 43.658 -14.652 19.042 1.00 83.06 424 PHE C CA 1
ATOM 13388 C C . PHE C 1 443 ? 42.558 -13.763 18.470 1.00 81.48 424 PHE C C 1
ATOM 13389 O O . PHE C 1 443 ? 42.256 -12.708 19.029 1.00 82.93 424 PHE C O 1
ATOM 13397 N N . PRO C 1 444 ? 41.964 -14.184 17.341 1.00 77.44 425 PRO C N 1
ATOM 13398 C CA . PRO C 1 444 ? 40.993 -13.386 16.578 1.00 72.83 425 PRO C CA 1
ATOM 13399 C C . PRO C 1 444 ? 39.659 -13.197 17.301 1.00 71.09 425 PRO C C 1
ATOM 13400 O O . PRO C 1 444 ? 38.608 -13.574 16.780 1.00 69.59 425 PRO C O 1
ATOM 13404 N N . TYR C 1 445 ? 39.713 -12.613 18.493 1.00 68.29 426 TYR C N 1
ATOM 13405 C CA . TYR C 1 445 ? 38.517 -12.295 19.260 1.00 66.32 426 TYR C CA 1
ATOM 13406 C C . TYR C 1 445 ? 38.595 -10.862 19.757 1.00 65.81 426 TYR C C 1
ATOM 13407 O O . TYR C 1 445 ? 39.659 -10.402 20.176 1.00 63.60 426 TYR C O 1
ATOM 13416 N N . VAL C 1 446 ? 37.473 -10.156 19.720 1.00 65.47 427 VAL C N 1
ATOM 13417 C CA . VAL C 1 446 ? 37.368 -8.914 20.471 1.00 66.05 427 VAL C CA 1
ATOM 13418 C C . VAL C 1 446 ? 37.304 -9.277 21.951 1.00 63.18 427 VAL C C 1
ATOM 13419 O O . VAL C 1 446 ? 36.644 -10.240 22.334 1.00 66.05 427 VAL C O 1
ATOM 13423 N N . ILE C 1 447 ? 38.008 -8.525 22.783 1.00 57.69 428 ILE C N 1
ATOM 13424 C CA . ILE C 1 447 ? 37.997 -8.797 24.209 1.00 54.17 428 ILE C CA 1
ATOM 13425 C C . ILE C 1 447 ? 37.453 -7.604 24.967 1.00 60.25 428 ILE C C 1
ATOM 13426 O O . ILE C 1 447 ? 37.829 -6.462 24.702 1.00 64.38 428 ILE C O 1
ATOM 13431 N N . ARG C 1 448 ? 36.550 -7.874 25.901 1.00 62.83 429 ARG C N 1
ATOM 13432 C CA . ARG C 1 448 ? 36.097 -6.850 26.827 1.00 55.53 429 ARG C CA 1
ATOM 13433 C C . ARG C 1 448 ? 36.309 -7.321 28.255 1.00 52.85 429 ARG C C 1
ATOM 13434 O O . ARG C 1 448 ? 35.723 -8.314 28.691 1.00 50.94 429 ARG C O 1
ATOM 13442 N N . VAL C 1 449 ? 37.169 -6.609 28.971 1.00 48.45 430 VAL C N 1
ATOM 13443 C CA . VAL C 1 449 ? 37.397 -6.885 30.375 1.00 47.02 430 VAL C CA 1
ATOM 13444 C C . VAL C 1 449 ? 36.656 -5.846 31.193 1.00 50.93 430 VAL C C 1
ATOM 13445 O O . VAL C 1 449 ? 36.769 -4.650 30.935 1.00 55.63 430 VAL C O 1
ATOM 13449 N N . VAL C 1 450 ? 35.878 -6.301 32.165 1.00 52.60 431 VAL C N 1
ATOM 13450 C CA . VAL C 1 450 ? 35.266 -5.378 33.107 1.00 57.14 431 VAL C CA 1
ATOM 13451 C C . VAL C 1 450 ? 35.662 -5.724 34.532 1.00 64.68 431 VAL C C 1
ATOM 13452 O O . VAL C 1 450 ? 35.622 -6.884 34.943 1.00 69.08 431 VAL C O 1
ATOM 13456 N N . SER C 1 451 ? 36.054 -4.700 35.279 1.00 63.50 432 SER C N 1
ATOM 13457 C CA . SER C 1 451 ? 36.569 -4.884 36.622 1.00 57.60 432 SER C CA 1
ATOM 13458 C C . SER C 1 451 ? 35.684 -4.180 37.641 1.00 50.70 432 SER C C 1
ATOM 13459 O O . SER C 1 451 ? 35.582 -2.954 37.647 1.00 52.59 432 SER C O 1
ATOM 13462 N N . GLU C 1 452 ? 35.042 -4.966 38.496 1.00 45.36 433 GLU C N 1
ATOM 13463 C CA . GLU C 1 452 ? 34.225 -4.429 39.578 1.00 51.67 433 GLU C CA 1
ATOM 13464 C C . GLU C 1 452 ? 35.014 -4.375 40.887 1.00 52.94 433 GLU C C 1
ATOM 13465 O O . GLU C 1 452 ? 35.516 -5.394 41.359 1.00 55.13 433 GLU C O 1
ATOM 13471 N N . ILE C 1 453 ? 35.116 -3.198 41.491 1.00 52.30 434 ILE C N 1
ATOM 13472 C CA . ILE C 1 453 ? 35.767 -3.118 42.788 1.00 54.39 434 ILE C CA 1
ATOM 13473 C C . ILE C 1 453 ? 34.678 -3.238 43.840 1.00 56.85 434 ILE C C 1
ATOM 13474 O O . ILE C 1 453 ? 33.882 -2.318 44.024 1.00 49.50 434 ILE C O 1
ATOM 13479 N N . LEU C 1 454 ? 34.628 -4.383 44.515 1.00 59.60 435 LEU C N 1
ATOM 13480 C CA . LEU C 1 454 ? 33.618 -4.609 45.540 1.00 52.95 435 LEU C CA 1
ATOM 13481 C C . LEU C 1 454 ? 34.133 -4.228 46.919 1.00 59.46 435 LEU C C 1
ATOM 13482 O O . LEU C 1 454 ? 33.360 -4.058 47.865 1.00 70.04 435 LEU C O 1
ATOM 13487 N N . GLU C 1 455 ? 35.450 -4.100 47.021 1.00 56.66 436 GLU C N 1
ATOM 13488 C CA . GLU C 1 455 ? 36.101 -3.635 48.235 1.00 60.14 436 GLU C CA 1
ATOM 13489 C C . GLU C 1 455 ? 37.318 -2.822 47.831 1.00 61.01 436 GLU C C 1
ATOM 13490 O O . GLU C 1 455 ? 38.118 -3.276 47.016 1.00 61.11 436 GLU C O 1
ATOM 13496 N N . SER C 1 456 ? 37.465 -1.620 48.375 1.00 62.74 437 SER C N 1
ATOM 13497 C CA . SER C 1 456 ? 38.710 -0.894 48.172 1.00 65.96 437 SER C CA 1
ATOM 13498 C C . SER C 1 456 ? 39.294 -0.336 49.462 1.00 60.70 437 SER C C 1
ATOM 13499 O O . SER C 1 456 ? 38.761 0.616 50.029 1.00 62.24 437 SER C O 1
ATOM 13502 N N . ASN C 1 457 ? 40.386 -0.934 49.923 1.00 51.94 438 ASN C N 1
ATOM 13503 C CA . ASN C 1 457 ? 41.297 -0.274 50.846 1.00 53.57 438 ASN C CA 1
ATOM 13504 C C . ASN C 1 457 ? 42.721 -0.634 50.438 1.00 55.78 438 ASN C C 1
ATOM 13505 O O . ASN C 1 457 ? 43.141 -1.774 50.619 1.00 64.67 438 ASN C O 1
ATOM 13510 N N . GLY C 1 458 ? 43.487 0.333 49.948 1.00 53.51 439 GLY C N 1
ATOM 13511 C CA . GLY C 1 458 ? 44.724 0.005 49.259 1.00 61.97 439 GLY C CA 1
ATOM 13512 C C . GLY C 1 458 ? 44.426 -0.236 47.789 1.00 65.55 439 GLY C C 1
ATOM 13513 O O . GLY C 1 458 ? 43.335 -0.694 47.452 1.00 74.20 439 GLY C O 1
ATOM 13514 N N . SER C 1 459 ? 45.398 0.018 46.917 1.00 64.48 440 SER C N 1
ATOM 13515 C CA . SER C 1 459 ? 45.099 0.221 45.498 1.00 69.89 440 SER C CA 1
ATOM 13516 C C . SER C 1 459 ? 44.264 -0.885 44.858 1.00 73.30 440 SER C C 1
ATOM 13517 O O . SER C 1 459 ? 44.623 -2.062 44.880 1.00 69.45 440 SER C O 1
ATOM 13520 N N . SER C 1 460 ? 43.140 -0.470 44.284 1.00 77.73 441 SER C N 1
ATOM 13521 C CA . SER C 1 460 ? 42.240 -1.369 43.586 1.00 74.60 441 SER C CA 1
ATOM 13522 C C . SER C 1 460 ? 42.511 -1.369 42.089 1.00 72.26 441 SER C C 1
ATOM 13523 O O . SER C 1 460 ? 41.992 -2.206 41.353 1.00 73.93 441 SER C O 1
ATOM 13526 N N . SER C 1 461 ? 43.324 -0.422 41.637 1.00 68.99 442 SER C N 1
ATOM 13527 C CA . SER C 1 461 ? 43.702 -0.372 40.233 1.00 66.15 442 SER C CA 1
ATOM 13528 C C . SER C 1 461 ? 44.646 -1.533 39.973 1.00 59.65 442 SER C C 1
ATOM 13529 O O . SER C 1 461 ? 44.696 -2.087 38.877 1.00 52.80 442 SER C O 1
ATOM 13540 N N . ALA C 1 463 ? 44.514 -4.336 41.956 1.00 60.98 444 ALA C N 1
ATOM 13541 C CA . ALA C 1 463 ? 43.659 -5.510 42.095 1.00 54.92 444 ALA C CA 1
ATOM 13542 C C . ALA C 1 463 ? 43.014 -5.832 40.748 1.00 57.03 444 ALA C C 1
ATOM 13543 O O . ALA C 1 463 ? 42.809 -6.993 40.408 1.00 57.09 444 ALA C O 1
ATOM 13545 N N . SER C 1 464 ? 42.707 -4.789 39.982 1.00 62.70 445 SER C N 1
ATOM 13546 C CA . SER C 1 464 ? 42.128 -4.943 38.650 1.00 60.44 445 SER C CA 1
ATOM 13547 C C . SER C 1 464 ? 43.086 -5.640 37.685 1.00 60.73 445 SER C C 1
ATOM 13548 O O . SER C 1 464 ? 42.656 -6.390 36.810 1.00 67.38 445 SER C O 1
ATOM 13551 N N . VAL C 1 465 ? 44.381 -5.382 37.841 1.00 51.30 446 VAL C N 1
ATOM 13552 C CA . VAL C 1 465 ? 45.388 -6.030 37.012 1.00 52.95 446 VAL C CA 1
ATOM 13553 C C . VAL C 1 465 ? 45.507 -7.512 37.358 1.00 56.56 446 VAL C C 1
ATOM 13554 O O . VAL C 1 465 ? 45.452 -8.372 36.478 1.00 57.02 446 VAL C O 1
ATOM 13558 N N . CYS C 1 466 ? 45.666 -7.806 38.645 1.00 56.53 447 CYS C N 1
ATOM 13559 C CA . CYS C 1 466 ? 45.731 -9.184 39.115 1.00 55.68 447 CYS C CA 1
ATOM 13560 C C . CYS C 1 466 ? 44.450 -9.936 38.762 1.00 56.94 447 CYS C C 1
ATOM 13561 O O . CYS C 1 466 ? 44.482 -11.117 38.414 1.00 61.67 447 CYS C O 1
ATOM 13564 N N . GLY C 1 467 ? 43.320 -9.246 38.851 1.00 50.48 448 GLY C N 1
ATOM 13565 C CA . GLY C 1 467 ? 42.047 -9.846 38.505 1.00 55.87 448 GLY C CA 1
ATOM 13566 C C . GLY C 1 467 ? 41.928 -10.138 37.023 1.00 65.05 448 GLY C C 1
ATOM 13567 O O . GLY C 1 467 ? 41.230 -11.067 36.621 1.00 75.69 448 GLY C O 1
ATOM 13568 N N . SER C 1 468 ? 42.615 -9.344 36.207 1.00 61.89 449 SER C N 1
ATOM 13569 C CA . SER C 1 468 ? 42.547 -9.486 34.756 1.00 60.46 449 SER C CA 1
ATOM 13570 C C . SER C 1 468 ? 43.263 -10.725 34.226 1.00 62.35 449 SER C C 1
ATOM 13571 O O . SER C 1 468 ? 42.679 -11.516 33.486 1.00 69.49 449 SER C O 1
ATOM 13574 N N . SER C 1 469 ? 44.525 -10.893 34.606 1.00 59.79 450 SER C N 1
ATOM 13575 C CA . SER C 1 469 ? 45.289 -12.060 34.182 1.00 64.04 450 SER C CA 1
ATOM 13576 C C . SER C 1 469 ? 44.444 -13.307 34.363 1.00 67.72 450 SER C C 1
ATOM 13577 O O . SER C 1 469 ? 44.116 -13.995 33.397 1.00 71.88 450 SER C O 1
ATOM 13580 N N . LEU C 1 470 ? 44.092 -13.589 35.613 1.00 66.45 451 LEU C N 1
ATOM 13581 C CA . LEU C 1 470 ? 43.260 -14.738 35.942 1.00 62.35 451 LEU C CA 1
ATOM 13582 C C . LEU C 1 470 ? 42.020 -14.816 35.050 1.00 65.12 451 LEU C C 1
ATOM 13583 O O . LEU C 1 470 ? 41.725 -15.869 34.485 1.00 69.31 451 LEU C O 1
ATOM 13588 N N . ALA C 1 471 ? 41.309 -13.699 34.912 1.00 62.21 452 ALA C N 1
ATOM 13589 C CA . ALA C 1 471 ? 40.066 -13.666 34.138 1.00 62.42 452 ALA C CA 1
ATOM 13590 C C . ALA C 1 471 ? 40.260 -13.919 32.639 1.00 64.41 452 ALA C C 1
ATOM 13591 O O . ALA C 1 471 ? 39.488 -14.654 32.025 1.00 68.78 452 ALA C O 1
ATOM 13593 N N . LEU C 1 472 ? 41.280 -13.306 32.049 1.00 61.47 453 LEU C N 1
ATOM 13594 C CA . LEU C 1 472 ? 41.591 -13.548 30.643 1.00 63.38 453 LEU C CA 1
ATOM 13595 C C . LEU C 1 472 ? 42.067 -14.989 30.448 1.00 61.48 453 LEU C C 1
ATOM 13596 O O . LEU C 1 472 ? 41.794 -15.620 29.426 1.00 58.27 453 LEU C O 1
ATOM 13609 N N . ASP C 1 474 ? 41.203 -17.490 32.519 1.00 63.55 455 ASP C N 1
ATOM 13610 C CA . ASP C 1 474 ? 40.061 -18.353 32.781 1.00 66.14 455 ASP C CA 1
ATOM 13611 C C . ASP C 1 474 ? 39.215 -18.445 31.516 1.00 63.74 455 ASP C C 1
ATOM 13612 O O . ASP C 1 474 ? 38.578 -19.463 31.251 1.00 59.47 455 ASP C O 1
ATOM 13617 N N . ALA C 1 475 ? 39.231 -17.372 30.732 1.00 67.42 456 ALA C N 1
ATOM 13618 C CA . ALA C 1 475 ? 38.432 -17.287 29.516 1.00 67.49 456 ALA C CA 1
ATOM 13619 C C . ALA C 1 475 ? 39.164 -17.901 28.338 1.00 60.83 456 ALA C C 1
ATOM 13620 O O . ALA C 1 475 ? 38.669 -17.883 27.212 1.00 57.85 456 ALA C O 1
ATOM 13622 N N . GLY C 1 476 ? 40.352 -18.432 28.600 1.00 62.50 457 GLY C N 1
ATOM 13623 C CA . GLY C 1 476 ? 41.144 -19.045 27.555 1.00 64.43 457 GLY C CA 1
ATOM 13624 C C . GLY C 1 476 ? 41.655 -18.019 26.566 1.00 70.47 457 GLY C C 1
ATOM 13625 O O . GLY C 1 476 ? 41.642 -18.253 25.358 1.00 73.82 457 GLY C O 1
ATOM 13626 N N . VAL C 1 477 ? 42.089 -16.872 27.079 1.00 71.96 458 VAL C N 1
ATOM 13627 C CA . VAL C 1 477 ? 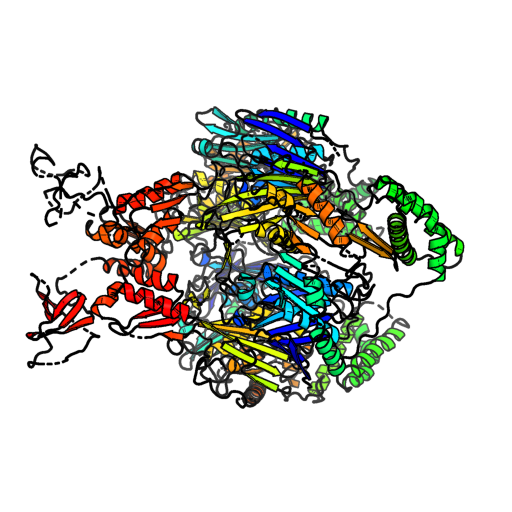42.739 -15.860 26.256 1.00 74.10 458 VAL C CA 1
ATOM 13628 C C . VAL C 1 477 ? 44.244 -16.016 26.408 1.00 75.33 458 VAL C C 1
ATOM 13629 O O . VAL C 1 477 ? 44.789 -15.769 27.480 1.00 84.18 458 VAL C O 1
ATOM 13633 N N . PRO C 1 478 ? 44.923 -16.421 25.328 1.00 70.51 459 PRO C N 1
ATOM 13634 C CA . PRO C 1 478 ? 46.333 -16.814 25.419 1.00 66.37 459 PRO C CA 1
ATOM 13635 C C . PRO C 1 478 ? 47.241 -15.639 25.739 1.00 67.29 459 PRO C C 1
ATOM 13636 O O . PRO C 1 478 ? 47.968 -15.178 24.864 1.00 67.42 459 PRO C O 1
ATOM 13640 N N . THR C 1 479 ? 47.200 -15.165 26.978 1.00 68.09 460 THR C N 1
ATOM 13641 C CA . THR C 1 479 ? 48.067 -14.075 27.396 1.00 72.53 460 THR C CA 1
ATOM 13642 C C . THR C 1 479 ? 49.507 -14.562 27.454 1.00 68.89 460 THR C C 1
ATOM 13643 O O . THR C 1 479 ? 49.762 -15.729 27.752 1.00 64.43 460 THR C O 1
ATOM 13647 N N . LYS C 1 480 ? 50.445 -13.667 27.163 1.00 68.32 461 LYS C N 1
ATOM 13648 C CA . LYS C 1 480 ? 51.859 -14.020 27.166 1.00 69.30 461 LYS C CA 1
ATOM 13649 C C . LYS C 1 480 ? 52.282 -14.581 28.522 1.00 63.67 461 LYS C C 1
ATOM 13650 O O . LYS C 1 480 ? 52.828 -15.681 28.606 1.00 54.63 461 LYS C O 1
ATOM 13656 N N . ALA C 1 481 ? 52.027 -13.818 29.581 1.00 59.92 462 ALA C N 1
ATOM 13657 C CA . ALA C 1 481 ? 52.336 -14.265 30.934 1.00 60.84 462 ALA C CA 1
ATOM 13658 C C . ALA C 1 481 ? 51.330 -13.739 31.948 1.00 68.49 462 ALA C C 1
ATOM 13659 O O . ALA C 1 481 ? 50.687 -12.713 31.717 1.00 71.91 462 ALA C O 1
ATOM 13661 N N . PRO C 1 482 ? 51.182 -14.444 33.080 1.00 72.83 463 PRO C N 1
ATOM 13662 C CA . PRO C 1 482 ? 50.373 -13.880 34.163 1.00 72.90 463 PRO C CA 1
ATOM 13663 C C . PRO C 1 482 ? 50.921 -12.516 34.545 1.00 77.19 463 PRO C C 1
ATOM 13664 O O . PRO C 1 482 ? 52.139 -12.332 34.583 1.00 78.99 463 PRO C O 1
ATOM 13668 N N . VAL C 1 483 ? 50.030 -11.568 34.806 1.00 80.02 464 VAL C N 1
ATOM 13669 C CA . VAL C 1 483 ? 50.440 -10.218 35.163 1.00 78.33 464 VAL C CA 1
ATOM 13670 C C . VAL C 1 483 ? 49.908 -9.837 36.530 1.00 70.74 464 VAL C C 1
ATOM 13671 O O . VAL C 1 483 ? 48.774 -10.162 36.876 1.00 68.25 464 VAL C O 1
ATOM 13675 N N . ALA C 1 484 ? 50.735 -9.156 37.313 1.00 66.16 465 ALA C N 1
ATOM 13676 C CA . ALA C 1 484 ? 50.297 -8.647 38.600 1.00 63.11 465 ALA C CA 1
ATOM 13677 C C . ALA C 1 484 ? 50.802 -7.229 38.804 1.00 69.86 465 ALA C C 1
ATOM 13678 O O . ALA C 1 484 ? 51.546 -6.698 37.979 1.00 79.66 465 ALA C O 1
ATOM 13680 N N . GLY C 1 485 ? 50.401 -6.624 39.915 1.00 63.89 466 GLY C N 1
ATOM 13681 C CA . GLY C 1 485 ? 50.831 -5.282 40.246 1.00 59.84 466 GLY C CA 1
ATOM 13682 C C . GLY C 1 485 ? 50.615 -4.961 41.708 1.00 59.67 466 GLY C C 1
ATOM 13683 O O . GLY C 1 485 ? 49.736 -5.519 42.361 1.00 61.40 466 GLY C O 1
ATOM 13684 N N . ILE C 1 486 ? 51.414 -4.034 42.219 1.00 63.51 467 ILE C N 1
ATOM 13685 C CA . ILE C 1 486 ? 51.343 -3.672 43.624 1.00 61.02 467 ILE C CA 1
ATOM 13686 C C . ILE C 1 486 ? 51.440 -2.161 43.792 1.00 62.49 467 ILE C C 1
ATOM 13687 O O . ILE C 1 486 ? 52.086 -1.475 42.998 1.00 60.65 467 ILE C O 1
ATOM 13692 N N . ALA C 1 487 ? 50.775 -1.647 44.819 1.00 65.44 468 ALA C N 1
ATOM 13693 C CA . ALA C 1 487 ? 50.854 -0.231 45.142 1.00 68.23 468 ALA C CA 1
ATOM 13694 C C . ALA C 1 487 ? 51.770 -0.021 46.338 1.00 67.77 468 ALA C C 1
ATOM 13695 O O . ALA C 1 487 ? 51.666 -0.716 47.348 1.00 69.54 468 ALA C O 1
ATOM 13705 N N . GLY C 1 489 ? 54.298 2.877 48.839 1.00 72.34 470 GLY C N 1
ATOM 13706 C CA . GLY C 1 489 ? 54.427 4.232 49.334 1.00 70.97 470 GLY C CA 1
ATOM 13707 C C . GLY C 1 489 ? 55.747 4.435 50.048 1.00 69.49 470 GLY C C 1
ATOM 13708 O O . GLY C 1 489 ? 56.366 3.477 50.515 1.00 73.75 470 GLY C O 1
ATOM 13709 N N . LEU C 1 490 ? 56.177 5.690 50.132 1.00 62.42 471 LEU C N 1
ATOM 13710 C CA . LEU C 1 490 ? 57.431 6.017 50.788 1.00 63.79 471 LEU C CA 1
ATOM 13711 C C . LEU C 1 490 ? 57.260 7.128 51.806 1.00 68.10 471 LEU C C 1
ATOM 13712 O O . LEU C 1 490 ? 56.723 8.190 51.494 1.00 71.01 471 LEU C O 1
ATOM 13717 N N . ILE C 1 491 ? 57.723 6.876 53.024 1.00 69.74 472 ILE C N 1
ATOM 13718 C CA . ILE C 1 491 ? 57.840 7.920 54.029 1.00 68.20 472 ILE C CA 1
ATOM 13719 C C . ILE C 1 491 ? 59.298 8.331 54.134 1.00 72.51 472 ILE C C 1
ATOM 13720 O O . ILE C 1 491 ? 60.146 7.527 54.507 1.00 74.78 472 ILE C O 1
ATOM 13725 N N . LYS C 1 492 ? 59.593 9.580 53.802 1.00 74.21 473 LYS C N 1
ATOM 13726 C CA . LYS C 1 492 ? 60.945 10.089 53.958 1.00 78.07 473 LYS C CA 1
ATOM 13727 C C . LYS C 1 492 ? 60.939 11.296 54.885 1.00 86.44 473 LYS C C 1
ATOM 13728 O O . LYS C 1 492 ? 60.289 12.303 54.603 1.00 88.66 473 LYS C O 1
ATOM 13734 N N . GLU C 1 493 ? 61.642 11.179 56.007 1.00 87.40 474 GLU C N 1
ATOM 13735 C CA . GLU C 1 493 ? 61.849 12.315 56.893 1.00 89.56 474 GLU C CA 1
ATOM 13736 C C . GLU C 1 493 ? 63.342 12.604 56.952 1.00 99.33 474 GLU C C 1
ATOM 13737 O O . GLU C 1 493 ? 64.113 11.818 57.504 1.00 102.31 474 GLU C O 1
ATOM 13743 N N . ASN C 1 494 ? 63.736 13.743 56.388 1.00 105.66 475 ASN C N 1
ATOM 13744 C CA . ASN C 1 494 ? 65.144 14.075 56.168 1.00 108.02 475 ASN C CA 1
ATOM 13745 C C . ASN C 1 494 ? 65.827 13.055 55.257 1.00 106.04 475 ASN C C 1
ATOM 13746 O O . ASN C 1 494 ? 65.361 12.801 54.147 1.00 105.58 475 ASN C O 1
ATOM 13751 N N . ASP C 1 495 ? 66.930 12.475 55.720 1.00 104.74 476 ASP C N 1
ATOM 13752 C CA . ASP C 1 495 ? 67.619 11.440 54.956 1.00 104.69 476 ASP C CA 1
ATOM 13753 C C . ASP C 1 495 ? 67.171 10.042 55.379 1.00 101.08 476 ASP C C 1
ATOM 13754 O O . ASP C 1 495 ? 67.670 9.038 54.870 1.00 103.65 476 ASP C O 1
ATOM 13759 N N . LYS C 1 496 ? 66.226 9.983 56.313 1.00 94.00 477 LYS C N 1
ATOM 13760 C CA . LYS C 1 496 ? 65.666 8.710 56.753 1.00 83.90 477 LYS C CA 1
ATOM 13761 C C . LYS C 1 496 ? 64.358 8.408 56.037 1.00 77.72 477 LYS C C 1
ATOM 13762 O O . LYS C 1 496 ? 63.554 9.309 55.794 1.00 81.11 477 LYS C O 1
ATOM 13768 N N . TYR C 1 497 ? 64.138 7.142 55.697 1.00 69.71 478 TYR C N 1
ATOM 13769 C CA . TYR C 1 497 ? 62.918 6.782 54.989 1.00 66.97 478 TYR C CA 1
ATOM 13770 C C . TYR C 1 497 ? 62.529 5.316 55.147 1.00 66.58 478 TYR C C 1
ATOM 13771 O O . TYR C 1 497 ? 63.288 4.509 55.684 1.00 64.80 478 TYR C O 1
ATOM 13780 N N . ALA C 1 498 ? 61.350 4.979 54.628 1.00 70.01 479 ALA C N 1
ATOM 13781 C CA . ALA C 1 498 ? 60.846 3.609 54.610 1.00 70.36 479 ALA C CA 1
ATOM 13782 C C . ALA C 1 498 ? 59.951 3.396 53.390 1.00 78.38 479 ALA C C 1
ATOM 13783 O O . ALA C 1 498 ? 59.138 4.257 53.047 1.00 84.78 479 ALA C O 1
ATOM 13785 N N . VAL C 1 499 ? 60.080 2.237 52.754 1.00 76.07 480 VAL C N 1
ATOM 13786 C CA . VAL C 1 499 ? 59.258 1.908 51.595 1.00 72.01 480 VAL C CA 1
ATOM 13787 C C . VAL C 1 499 ? 58.122 0.968 51.985 1.00 76.13 480 VAL C C 1
ATOM 13788 O O . VAL C 1 499 ? 58.358 -0.170 52.389 1.00 86.16 480 VAL C O 1
ATOM 13792 N N . LEU C 1 500 ? 56.891 1.456 51.863 1.00 73.47 481 LEU C N 1
ATOM 13793 C CA . LEU C 1 500 ? 55.711 0.715 52.304 1.00 71.71 481 LEU C CA 1
ATOM 13794 C C . LEU C 1 500 ? 55.094 -0.148 51.203 1.00 73.21 481 LEU C C 1
ATOM 13795 O O . LEU C 1 500 ? 54.786 0.341 50.116 1.00 74.50 481 LEU C O 1
ATOM 13800 N N . SER C 1 501 ? 54.909 -1.430 51.504 1.00 74.49 482 SER C N 1
ATOM 13801 C CA . SER C 1 501 ? 54.351 -2.389 50.553 1.00 70.79 482 SER C CA 1
ATOM 13802 C C . SER C 1 501 ? 52.842 -2.539 50.725 1.00 70.81 482 SER C C 1
ATOM 13803 O O . SER C 1 501 ? 52.337 -2.548 51.849 1.00 69.80 482 SER C O 1
ATOM 13806 N N . ASP C 1 502 ? 52.131 -2.662 49.605 1.00 66.73 483 ASP C N 1
ATOM 13807 C CA . ASP C 1 502 ? 50.681 -2.824 49.623 1.00 63.18 483 ASP C CA 1
ATOM 13808 C C . ASP C 1 502 ? 50.040 -1.813 50.564 1.00 61.66 483 ASP C C 1
ATOM 13809 O O . ASP C 1 502 ? 49.466 -2.182 51.589 1.00 61.98 483 ASP C O 1
ATOM 13814 N N . ILE C 1 503 ? 50.142 -0.536 50.207 1.00 65.54 484 ILE C N 1
ATOM 13815 C CA . ILE C 1 503 ? 49.712 0.548 51.085 1.00 67.76 484 ILE C CA 1
ATOM 13816 C C . ILE C 1 503 ? 48.201 0.606 51.254 1.00 64.87 484 ILE C C 1
ATOM 13817 O O . ILE C 1 503 ? 47.456 0.533 50.280 1.00 60.24 484 ILE C O 1
ATOM 13822 N N . LEU C 1 504 ? 47.762 0.735 52.502 1.00 66.05 485 LEU C N 1
ATOM 13823 C CA . LEU C 1 504 ? 46.354 0.929 52.806 1.00 70.18 485 LEU C CA 1
ATOM 13824 C C . LEU C 1 504 ? 45.931 2.292 52.285 1.00 81.36 485 LEU C C 1
ATOM 13825 O O . LEU C 1 504 ? 46.773 3.155 52.038 1.00 89.18 485 LEU C O 1
ATOM 13830 N N . GLY C 1 505 ? 44.630 2.484 52.107 1.00 83.81 486 GLY C N 1
ATOM 13831 C CA . GLY C 1 505 ? 44.114 3.767 51.672 1.00 88.64 486 GLY C CA 1
ATOM 13832 C C . GLY C 1 505 ? 44.518 4.874 52.628 1.00 96.24 486 GLY C C 1
ATOM 13833 O O . GLY C 1 505 ? 44.746 6.013 52.221 1.00 98.47 486 GLY C O 1
ATOM 13834 N N . ASP C 1 506 ? 44.622 4.527 53.905 1.00 101.13 487 ASP C N 1
ATOM 13835 C CA . ASP C 1 506 ? 44.905 5.504 54.942 1.00 107.22 487 ASP C CA 1
ATOM 13836 C C . ASP C 1 506 ? 46.410 5.700 55.114 1.00 112.27 487 ASP C C 1
ATOM 13837 O O . ASP C 1 506 ? 46.851 6.444 55.990 1.00 119.22 487 ASP C O 1
ATOM 13842 N N . GLU C 1 507 ? 47.196 5.004 54.297 1.00 109.45 488 GLU C N 1
ATOM 13843 C CA . GLU C 1 507 ? 48.640 5.220 54.262 1.00 106.34 488 GLU C CA 1
ATOM 13844 C C . GLU C 1 507 ? 49.026 6.164 53.127 1.00 106.35 488 GLU C C 1
ATOM 13845 O O . GLU C 1 507 ? 50.203 6.466 52.928 1.00 107.18 488 GLU C O 1
ATOM 13851 N N . ASP C 1 508 ? 48.025 6.637 52.392 1.00 103.35 489 ASP C N 1
ATOM 13852 C CA . ASP C 1 508 ? 48.269 7.512 51.249 1.00 103.85 489 ASP C CA 1
ATOM 13853 C C . ASP C 1 508 ? 48.705 8.914 51.676 1.00 101.16 489 ASP C C 1
ATOM 13854 O O . ASP C 1 508 ? 49.589 9.507 51.058 1.00 97.77 489 ASP C O 1
ATOM 13859 N N . HIS C 1 509 ? 48.089 9.443 52.730 1.00 100.20 490 HIS C N 1
ATOM 13860 C CA . HIS C 1 509 ? 48.445 10.774 53.215 1.00 99.94 490 HIS C CA 1
ATOM 13861 C C . HIS C 1 509 ? 49.785 10.753 53.944 1.00 99.60 490 HIS C C 1
ATOM 13862 O O . HIS C 1 509 ? 50.537 11.725 53.913 1.00 105.00 490 HIS C O 1
ATOM 13869 N N . LEU C 1 510 ? 50.083 9.632 54.590 1.00 92.91 491 LEU C N 1
ATOM 13870 C CA . LEU C 1 510 ? 51.358 9.464 55.270 1.00 91.90 491 LEU C CA 1
ATOM 13871 C C . LEU C 1 510 ? 52.519 9.635 54.300 1.00 91.21 491 LEU C C 1
ATOM 13872 O O . LEU C 1 510 ? 53.457 10.388 54.560 1.00 95.30 491 LEU C O 1
ATOM 13877 N N . GLY C 1 511 ? 52.442 8.937 53.173 1.00 88.36 492 GLY C N 1
ATOM 13878 C CA . GLY C 1 511 ? 53.541 8.891 52.228 1.00 87.51 492 GLY C CA 1
ATOM 13879 C C . GLY C 1 511 ? 53.932 10.222 51.619 1.00 82.84 492 GLY C C 1
ATOM 13880 O O . GLY C 1 511 ? 53.106 11.120 51.454 1.00 83.68 492 GLY C O 1
ATOM 13881 N N . ASP C 1 512 ? 55.216 10.355 51.309 1.00 76.95 493 ASP C N 1
ATOM 13882 C CA . ASP C 1 512 ? 55.688 11.471 50.511 1.00 79.17 493 ASP C CA 1
ATOM 13883 C C . ASP C 1 512 ? 55.743 11.085 49.028 1.00 76.88 493 ASP C C 1
ATOM 13884 O O . ASP C 1 512 ? 55.926 11.942 48.162 1.00 74.08 493 ASP C O 1
ATOM 13897 N N . ASP C 1 514 ? 53.614 8.082 46.372 1.00 99.71 495 ASP C N 1
ATOM 13898 C CA . ASP C 1 514 ? 52.563 7.048 46.276 1.00 105.56 495 ASP C CA 1
ATOM 13899 C C . ASP C 1 514 ? 52.689 5.906 45.235 1.00 101.76 495 ASP C C 1
ATOM 13900 O O . ASP C 1 514 ? 51.747 5.139 45.053 1.00 106.66 495 ASP C O 1
ATOM 13905 N N . PHE C 1 515 ? 53.832 5.790 44.568 1.00 90.36 496 PHE C N 1
ATOM 13906 C CA . PHE C 1 515 ? 53.947 5.002 43.331 1.00 83.18 496 PHE C CA 1
ATOM 13907 C C . PHE C 1 515 ? 53.367 3.583 43.343 1.00 70.02 496 PHE C C 1
ATOM 13908 O O . PHE C 1 515 ? 53.436 2.877 44.343 1.00 72.04 496 PHE C O 1
ATOM 13916 N N . LYS C 1 516 ? 52.792 3.184 42.208 1.00 64.88 497 LYS C N 1
ATOM 13917 C CA . LYS C 1 516 ? 52.310 1.816 41.996 1.00 65.31 497 LYS C CA 1
ATOM 13918 C C . LYS C 1 516 ? 53.096 1.144 40.868 1.00 66.77 497 LYS C C 1
ATOM 13919 O O . LYS C 1 516 ? 53.538 1.811 39.932 1.00 69.38 497 LYS C O 1
ATOM 13925 N N . VAL C 1 517 ? 53.264 -0.173 40.950 1.00 63.44 498 VAL C N 1
ATOM 13926 C CA . VAL C 1 517 ? 54.038 -0.906 39.943 1.00 64.21 498 VAL C CA 1
ATOM 13927 C C . VAL C 1 517 ? 53.392 -2.237 39.565 1.00 67.59 498 VAL C C 1
ATOM 13928 O O . VAL C 1 517 ? 53.055 -3.037 40.438 1.00 66.13 498 VAL C O 1
ATOM 13932 N N . ALA C 1 518 ? 53.235 -2.476 38.266 1.00 67.96 499 ALA C N 1
ATOM 13933 C CA . ALA C 1 518 ? 52.707 -3.749 37.780 1.00 65.00 499 ALA C CA 1
ATOM 13934 C C . ALA C 1 518 ? 53.616 -4.362 36.720 1.00 72.78 499 ALA C C 1
ATOM 13935 O O . ALA C 1 518 ? 54.321 -3.647 36.005 1.00 74.04 499 ALA C O 1
ATOM 13937 N N . GLY C 1 519 ? 53.594 -5.688 36.620 1.00 73.51 500 GLY C N 1
ATOM 13938 C CA . GLY C 1 519 ? 54.426 -6.384 35.656 1.00 74.88 500 GLY C CA 1
ATOM 13939 C C . GLY C 1 519 ? 54.358 -7.895 35.763 1.00 74.06 500 GLY C C 1
ATOM 13940 O O . GLY C 1 519 ? 53.569 -8.443 36.534 1.00 68.24 500 GLY C O 1
ATOM 13941 N N . THR C 1 520 ? 55.200 -8.567 34.984 1.00 77.06 501 THR C N 1
ATOM 13942 C CA . THR C 1 520 ? 55.227 -10.024 34.940 1.00 71.18 501 THR C CA 1
ATOM 13943 C C . THR C 1 520 ? 56.366 -10.594 35.772 1.00 70.00 501 THR C C 1
ATOM 13944 O O . THR C 1 520 ? 57.078 -9.863 36.460 1.00 73.82 501 THR C O 1
ATOM 13948 N N . SER C 1 521 ? 56.523 -11.911 35.706 1.00 66.90 502 SER C N 1
ATOM 13949 C CA . SER C 1 521 ? 57.633 -12.586 36.367 1.00 71.46 502 SER C CA 1
ATOM 13950 C C . SER C 1 521 ? 58.964 -12.116 35.794 1.00 78.48 502 SER C C 1
ATOM 13951 O O . SER C 1 521 ? 59.997 -12.178 36.461 1.00 84.14 502 SER C O 1
ATOM 13954 N N . ASN C 1 522 ? 58.934 -11.645 34.552 1.00 79.65 503 ASN C N 1
ATOM 13955 C CA . ASN C 1 522 ? 60.145 -11.182 33.894 1.00 86.73 503 ASN C CA 1
ATOM 13956 C C . ASN C 1 522 ? 60.330 -9.676 34.031 1.00 96.39 503 ASN C C 1
ATOM 13957 O O . ASN C 1 522 ? 61.171 -9.212 34.801 1.00 103.03 503 ASN C O 1
ATOM 13962 N N . GLY C 1 523 ? 59.534 -8.915 33.290 1.00 95.65 504 GLY C N 1
ATOM 13963 C CA . GLY C 1 523 ? 59.690 -7.473 33.257 1.00 92.23 504 GLY C CA 1
ATOM 13964 C C . GLY C 1 523 ? 58.593 -6.674 33.929 1.00 86.74 504 GLY C C 1
ATOM 13965 O O . GLY C 1 523 ? 57.756 -7.216 34.649 1.00 85.26 504 GLY C O 1
ATOM 13966 N N . VAL C 1 524 ? 58.605 -5.369 33.672 1.00 82.37 505 VAL C N 1
ATOM 13967 C CA . VAL C 1 524 ? 57.616 -4.447 34.213 1.00 78.48 505 VAL C CA 1
ATOM 13968 C C . VAL C 1 524 ? 56.715 -3.925 33.100 1.00 78.55 505 VAL C C 1
ATOM 13969 O O . VAL C 1 524 ? 57.189 -3.317 32.138 1.00 79.68 505 VAL C O 1
ATOM 13973 N N . THR C 1 525 ? 55.416 -4.181 33.230 1.00 76.08 506 THR C N 1
ATOM 13974 C CA . THR C 1 525 ? 54.440 -3.759 32.230 1.00 74.44 506 THR C CA 1
ATOM 13975 C C . THR C 1 525 ? 54.018 -2.302 32.379 1.00 77.62 506 THR C C 1
ATOM 13976 O O . THR C 1 525 ? 53.880 -1.582 31.389 1.00 80.16 506 THR C O 1
ATOM 13980 N N . ALA C 1 526 ? 53.803 -1.874 33.619 1.00 75.56 507 ALA C N 1
ATOM 13981 C CA . ALA C 1 526 ? 53.299 -0.531 33.882 1.00 72.34 507 ALA C CA 1
ATOM 13982 C C . ALA C 1 526 ? 53.919 0.084 35.129 1.00 69.10 507 ALA C C 1
ATOM 13983 O O . ALA C 1 526 ? 54.153 -0.603 36.125 1.00 69.25 507 ALA C O 1
ATOM 13985 N N . LEU C 1 527 ? 54.174 1.387 35.067 1.00 65.48 508 LEU C N 1
ATOM 13986 C CA . LEU C 1 527 ? 54.742 2.116 36.194 1.00 68.66 508 LEU C CA 1
ATOM 13987 C C . LEU C 1 527 ? 54.066 3.470 36.380 1.00 68.83 508 LEU C C 1
ATOM 13988 O O . LEU C 1 527 ? 53.897 4.234 35.428 1.00 65.31 508 LEU C O 1
ATOM 13993 N N . GLN C 1 528 ? 53.678 3.755 37.618 1.00 68.64 509 GLN C N 1
ATOM 13994 C CA . GLN C 1 528 ? 53.075 5.033 37.957 1.00 67.91 509 GLN C CA 1
ATOM 13995 C C . GLN C 1 528 ? 53.738 5.592 39.204 1.00 69.71 509 GLN C C 1
ATOM 13996 O O . GLN C 1 528 ? 54.036 4.856 40.145 1.00 73.50 509 GLN C O 1
ATOM 14010 N N . ASP C 1 530 ? 53.825 9.342 41.785 1.00 74.87 511 ASP C N 1
ATOM 14011 C CA . ASP C 1 530 ? 53.497 10.720 42.128 1.00 74.22 511 ASP C CA 1
ATOM 14012 C C . ASP C 1 530 ? 54.310 11.122 43.350 1.00 75.47 511 ASP C C 1
ATOM 14013 O O . ASP C 1 530 ? 54.356 10.395 44.342 1.00 74.30 511 ASP C O 1
ATOM 14018 N N . ILE C 1 531 ? 54.961 12.277 43.273 1.00 80.92 512 ILE C N 1
ATOM 14019 C CA . ILE C 1 531 ? 55.935 12.656 44.290 1.00 86.05 512 ILE C CA 1
ATOM 14020 C C . ILE C 1 531 ? 55.685 14.033 44.906 1.00 86.73 512 ILE C C 1
ATOM 14021 O O . ILE C 1 531 ? 55.516 15.030 44.200 1.00 84.91 512 ILE C O 1
ATOM 14026 N N . LYS C 1 532 ? 55.668 14.063 46.235 1.00 88.20 513 LYS C N 1
ATOM 14027 C CA . LYS C 1 532 ? 55.395 15.275 47.000 1.00 90.11 513 LYS C CA 1
ATOM 14028 C C . LYS C 1 532 ? 56.665 16.051 47.346 1.00 91.83 513 LYS C C 1
ATOM 14029 O O . LYS C 1 532 ? 56.832 17.201 46.937 1.00 94.18 513 LYS C O 1
ATOM 14035 N N . ILE C 1 533 ? 57.545 15.424 48.119 1.00 90.65 514 ILE C N 1
ATOM 14036 C CA . ILE C 1 533 ? 58.759 16.080 48.583 1.00 88.84 514 ILE C CA 1
ATOM 14037 C C . ILE C 1 533 ? 59.861 16.046 47.538 1.00 88.31 514 ILE C C 1
ATOM 14038 O O . ILE C 1 533 ? 59.715 15.429 46.486 1.00 84.73 514 ILE C O 1
ATOM 14043 N N . GLU C 1 534 ? 60.973 16.703 47.851 1.00 95.76 515 GLU C N 1
ATOM 14044 C CA . GLU C 1 534 ? 62.163 16.659 47.011 1.00 95.65 515 GLU C CA 1
ATOM 14045 C C . GLU C 1 534 ? 63.233 15.805 47.676 1.00 94.20 515 GLU C C 1
ATOM 14046 O O . GLU C 1 534 ? 63.024 15.273 48.767 1.00 91.18 515 GLU C O 1
ATOM 14052 N N . GLY C 1 535 ? 64.381 15.678 47.021 1.00 97.63 516 GLY C N 1
ATOM 14053 C CA . GLY C 1 535 ? 65.495 14.948 47.593 1.00 98.37 516 GLY C CA 1
ATOM 14054 C C . GLY C 1 535 ? 65.348 13.442 47.507 1.00 100.20 516 GLY C C 1
ATOM 14055 O O . GLY C 1 535 ? 66.195 12.706 48.009 1.00 104.80 516 GLY C O 1
ATOM 14056 N N . ILE C 1 536 ? 64.268 12.978 46.886 1.00 97.60 517 ILE C N 1
ATOM 14057 C CA . ILE C 1 536 ? 64.131 11.556 46.608 1.00 95.23 517 ILE C CA 1
ATOM 14058 C C . ILE C 1 536 ? 65.234 11.190 45.628 1.00 101.25 517 ILE C C 1
ATOM 14059 O O . ILE C 1 536 ? 65.343 11.786 44.557 1.00 104.12 517 ILE C O 1
ATOM 14064 N N . THR C 1 537 ? 66.046 10.204 45.991 1.00 103.72 518 THR C N 1
ATOM 14065 C CA . THR C 1 537 ? 67.262 9.916 45.240 1.00 109.75 518 THR C CA 1
ATOM 14066 C C . THR C 1 537 ? 67.186 8.606 44.466 1.00 112.00 518 THR C C 1
ATOM 14067 O O . THR C 1 537 ? 66.521 7.661 44.888 1.00 112.19 518 THR C O 1
ATOM 14071 N N . LYS C 1 538 ? 67.873 8.562 43.327 1.00 114.38 519 LYS C N 1
ATOM 14072 C CA . LYS C 1 538 ? 67.945 7.349 42.525 1.00 116.50 519 LYS C CA 1
ATOM 14073 C C . LYS C 1 538 ? 68.298 6.172 43.413 1.00 121.52 519 LYS C C 1
ATOM 14074 O O . LYS C 1 538 ? 67.748 5.080 43.270 1.00 119.47 519 LYS C O 1
ATOM 14080 N N . GLU C 1 539 ? 69.219 6.411 44.340 1.00 129.34 520 GLU C N 1
ATOM 14081 C CA . GLU C 1 539 ? 69.714 5.367 45.224 1.00 133.38 520 GLU C CA 1
ATOM 14082 C C . GLU C 1 539 ? 68.569 4.597 45.885 1.00 127.43 520 GLU C C 1
ATOM 14083 O O . GLU C 1 539 ? 68.682 3.393 46.117 1.00 128.46 520 GLU C O 1
ATOM 14089 N N . ILE C 1 540 ? 67.465 5.283 46.175 1.00 118.88 521 ILE C N 1
ATOM 14090 C CA . ILE C 1 540 ? 66.329 4.627 46.823 1.00 110.75 521 ILE C CA 1
ATOM 14091 C C . ILE C 1 540 ? 65.308 4.051 45.844 1.00 109.45 521 ILE C C 1
ATOM 14092 O O . ILE C 1 540 ? 65.200 2.837 45.722 1.00 115.70 521 ILE C O 1
ATOM 14105 N N . GLU C 1 542 ? 65.137 3.122 43.202 1.00 95.26 523 GLU C N 1
ATOM 14106 C CA . GLU C 1 542 ? 65.724 1.871 42.764 1.00 91.80 523 GLU C CA 1
ATOM 14107 C C . GLU C 1 542 ? 65.251 0.784 43.730 1.00 88.79 523 GLU C C 1
ATOM 14108 O O . GLU C 1 542 ? 64.529 -0.136 43.344 1.00 87.31 523 GLU C O 1
ATOM 14114 N N . GLN C 1 543 ? 65.657 0.914 44.992 1.00 85.76 524 GLN C N 1
ATOM 14115 C CA . GLN C 1 543 ? 65.252 -0.004 46.059 1.00 83.11 524 GLN C CA 1
ATOM 14116 C C . GLN C 1 543 ? 63.742 -0.192 46.114 1.00 81.17 524 GLN C C 1
ATOM 14117 O O . GLN C 1 543 ? 63.251 -1.316 46.192 1.00 86.79 524 GLN C O 1
ATOM 14123 N N . ALA C 1 544 ? 63.011 0.915 46.095 1.00 79.03 525 ALA C N 1
ATOM 14124 C CA . ALA C 1 544 ? 61.557 0.860 46.112 1.00 78.33 525 ALA C CA 1
ATOM 14125 C C . ALA C 1 544 ? 61.070 -0.076 45.015 1.00 81.13 525 ALA C C 1
ATOM 14126 O O . ALA C 1 544 ? 60.316 -1.016 45.273 1.00 80.82 525 ALA C O 1
ATOM 14128 N N . LEU C 1 545 ? 61.527 0.177 43.793 1.00 84.07 526 LEU C N 1
ATOM 14129 C CA . LEU C 1 545 ? 61.113 -0.608 42.636 1.00 82.82 526 LEU C CA 1
ATOM 14130 C C . LEU C 1 545 ? 61.370 -2.102 42.841 1.00 83.96 526 LEU C C 1
ATOM 14131 O O . LEU C 1 545 ? 60.714 -2.946 42.229 1.00 83.10 526 LEU C O 1
ATOM 14136 N N . ASP C 1 546 ? 62.324 -2.419 43.711 1.00 84.03 527 ASP C N 1
ATOM 14137 C CA . ASP C 1 546 ? 62.613 -3.804 44.058 1.00 86.50 527 ASP C CA 1
ATOM 14138 C C . ASP C 1 546 ? 61.548 -4.347 44.991 1.00 88.45 527 ASP C C 1
ATOM 14139 O O . ASP C 1 546 ? 60.851 -5.303 44.657 1.00 93.43 527 ASP C O 1
ATOM 14144 N N . GLN C 1 547 ? 61.430 -3.734 46.164 1.00 83.39 528 GLN C N 1
ATOM 14145 C CA . GLN C 1 547 ? 60.445 -4.165 47.143 1.00 76.22 528 GLN C CA 1
ATOM 14146 C C . GLN C 1 547 ? 59.105 -4.321 46.438 1.00 74.05 528 GLN C C 1
ATOM 14147 O O . GLN C 1 547 ? 58.304 -5.195 46.783 1.00 72.23 528 GLN C O 1
ATOM 14153 N N . ALA C 1 548 ? 58.877 -3.476 45.436 1.00 71.39 529 ALA C N 1
ATOM 14154 C CA . ALA C 1 548 ? 57.727 -3.630 44.556 1.00 76.39 529 ALA C CA 1
ATOM 14155 C C . ALA C 1 548 ? 57.802 -4.973 43.830 1.00 76.08 529 ALA C C 1
ATOM 14156 O O . ALA C 1 548 ? 56.848 -5.753 43.850 1.00 74.67 529 ALA C O 1
ATOM 14158 N N . LYS C 1 549 ? 58.944 -5.242 43.200 1.00 77.90 530 LYS C N 1
ATOM 14159 C CA . LYS C 1 549 ? 59.146 -6.491 42.468 1.00 77.63 530 LYS C CA 1
ATOM 14160 C C . LYS C 1 549 ? 58.902 -7.709 43.352 1.00 78.11 530 LYS C C 1
ATOM 14161 O O . LYS C 1 549 ? 58.236 -8.655 42.937 1.00 74.04 530 LYS C O 1
ATOM 14167 N N . GLU C 1 550 ? 59.445 -7.686 44.568 1.00 83.76 531 GLU C N 1
ATOM 14168 C CA . GLU C 1 550 ? 59.189 -8.752 45.534 1.00 86.04 531 GLU C CA 1
ATOM 14169 C C . GLU C 1 550 ? 57.698 -9.033 45.603 1.00 82.71 531 GLU C C 1
ATOM 14170 O O . GLU C 1 550 ? 57.233 -10.093 45.182 1.00 85.78 531 GLU C O 1
ATOM 14176 N N . GLY C 1 551 ? 56.954 -8.067 46.135 1.00 76.63 532 GLY C N 1
ATOM 14177 C CA . GLY C 1 551 ? 55.517 -8.198 46.280 1.00 71.27 532 GLY C CA 1
ATOM 14178 C C . GLY C 1 551 ? 54.869 -8.670 44.995 1.00 71.70 532 GLY C C 1
ATOM 14179 O O . GLY C 1 551 ? 54.065 -9.600 45.007 1.00 73.75 532 GLY C O 1
ATOM 14180 N N . ARG C 1 552 ? 55.224 -8.033 43.884 1.00 68.11 533 ARG C N 1
ATOM 14181 C CA . ARG C 1 552 ? 54.742 -8.458 42.576 1.00 68.78 533 ARG C CA 1
ATOM 14182 C C . ARG C 1 552 ? 54.929 -9.966 42.439 1.00 69.47 533 ARG C C 1
ATOM 14183 O O . ARG C 1 552 ? 53.963 -10.717 42.277 1.00 70.00 533 ARG C O 1
ATOM 14191 N N . LEU C 1 553 ? 56.183 -10.399 42.495 1.00 65.40 534 LEU C N 1
ATOM 14192 C CA . LEU C 1 553 ? 56.506 -11.818 42.462 1.00 64.92 534 LEU C CA 1
ATOM 14193 C C . LEU C 1 553 ? 55.680 -12.591 43.486 1.00 66.84 534 LEU C C 1
ATOM 14194 O O . LEU C 1 553 ? 55.105 -13.630 43.166 1.00 75.55 534 LEU C O 1
ATOM 14199 N N . HIS C 1 554 ? 55.615 -12.082 44.712 1.00 60.87 535 HIS C N 1
ATOM 14200 C CA . HIS C 1 554 ? 54.861 -12.758 45.763 1.00 63.31 535 HIS C CA 1
ATOM 14201 C C . HIS C 1 554 ? 53.420 -12.978 45.331 1.00 68.88 535 HIS C C 1
ATOM 14202 O O . HIS C 1 554 ? 52.925 -14.107 45.320 1.00 68.42 535 HIS C O 1
ATOM 14209 N N . ILE C 1 555 ? 52.751 -11.885 44.978 1.00 70.31 536 ILE C N 1
ATOM 14210 C CA . ILE C 1 555 ? 51.370 -11.941 44.518 1.00 62.77 536 ILE C CA 1
ATOM 14211 C C . ILE C 1 555 ? 51.230 -12.940 43.379 1.00 58.96 536 ILE C C 1
ATOM 14212 O O . ILE C 1 555 ? 50.339 -13.789 43.389 1.00 53.16 536 ILE C O 1
ATOM 14217 N N . LEU C 1 556 ? 52.123 -12.832 42.401 1.00 63.01 537 LEU C N 1
ATOM 14218 C CA . LEU C 1 556 ? 52.115 -13.716 41.242 1.00 67.49 537 LEU C CA 1
ATOM 14219 C C . LEU C 1 556 ? 52.130 -15.193 41.637 1.00 74.04 537 LEU C C 1
ATOM 14220 O O . LEU C 1 556 ? 51.337 -15.988 41.130 1.00 75.42 537 LEU C O 1
ATOM 14225 N N . SER C 1 557 ? 53.030 -15.554 42.545 1.00 76.07 538 SER C N 1
ATOM 14226 C CA . SER C 1 557 ? 53.175 -16.945 42.961 1.00 78.97 538 SER C CA 1
ATOM 14227 C C . SER C 1 557 ? 51.865 -17.518 43.493 1.00 77.51 538 SER C C 1
ATOM 14228 O O . SER C 1 557 ? 51.527 -18.671 43.224 1.00 80.02 538 SER C O 1
ATOM 14231 N N . ILE C 1 558 ? 51.126 -16.706 44.242 1.00 71.14 539 ILE C N 1
ATOM 14232 C CA . ILE C 1 558 ? 49.885 -17.163 44.856 1.00 69.48 539 ILE C CA 1
ATOM 14233 C C . ILE C 1 558 ? 48.767 -17.290 43.821 1.00 68.19 539 ILE C C 1
ATOM 14234 O O . ILE C 1 558 ? 47.904 -18.163 43.927 1.00 64.87 539 ILE C O 1
ATOM 14247 N N . ASN C 1 560 ? 49.269 -18.002 40.477 1.00 74.54 541 ASN C N 1
ATOM 14248 C CA . ASN C 1 560 ? 49.585 -19.086 39.553 1.00 72.71 541 ASN C CA 1
ATOM 14249 C C . ASN C 1 560 ? 49.132 -20.470 40.001 1.00 74.95 541 ASN C C 1
ATOM 14250 O O . ASN C 1 560 ? 48.931 -21.354 39.171 1.00 87.57 541 ASN C O 1
ATOM 14255 N N . LYS C 1 561 ? 48.977 -20.662 41.308 1.00 66.61 542 LYS C N 1
ATOM 14256 C CA . LYS C 1 561 ? 48.581 -21.965 41.838 1.00 69.21 542 LYS C CA 1
ATOM 14257 C C . LYS C 1 561 ? 47.072 -22.178 41.769 1.00 74.02 542 LYS C C 1
ATOM 14258 O O . LYS C 1 561 ? 46.564 -23.258 42.080 1.00 81.82 542 LYS C O 1
ATOM 14264 N N . VAL C 1 562 ? 46.358 -21.132 41.377 1.00 69.96 543 VAL C N 1
ATOM 14265 C CA . VAL C 1 562 ? 44.946 -21.248 41.076 1.00 64.42 543 VAL C CA 1
ATOM 14266 C C . VAL C 1 562 ? 44.832 -21.431 39.572 1.00 66.70 543 VAL C C 1
ATOM 14267 O O . VAL C 1 562 ? 44.378 -22.469 39.093 1.00 70.35 543 VAL C O 1
ATOM 14271 N N . LEU C 1 563 ? 45.254 -20.415 38.828 1.00 58.98 544 LEU C N 1
ATOM 14272 C CA . LEU C 1 563 ? 45.331 -20.526 37.381 1.00 56.88 544 LEU C CA 1
ATOM 14273 C C . LEU C 1 563 ? 46.722 -20.146 36.907 1.00 62.73 544 LEU C C 1
ATOM 14274 O O . LEU C 1 563 ? 47.155 -19.005 37.057 1.00 67.84 544 LEU C O 1
ATOM 14279 N N . ASP C 1 564 ? 47.405 -21.121 36.320 1.00 64.59 545 ASP C N 1
ATOM 14280 C CA . ASP C 1 564 ? 48.815 -21.016 35.960 1.00 71.20 545 ASP C CA 1
ATOM 14281 C C . ASP C 1 564 ? 49.000 -20.473 34.544 1.00 72.49 545 ASP C C 1
ATOM 14282 O O . ASP C 1 564 ? 49.656 -19.453 34.334 1.00 68.17 545 ASP C O 1
ATOM 14287 N N . LYS C 1 565 ? 48.442 -21.194 33.580 1.00 76.51 546 LYS C N 1
ATOM 14288 C CA . LYS C 1 565 ? 48.550 -20.861 32.169 1.00 72.71 546 LYS C CA 1
ATOM 14289 C C . LYS C 1 565 ? 47.140 -20.620 31.647 1.00 70.82 546 LYS C C 1
ATOM 14290 O O . LYS C 1 565 ? 46.166 -20.989 32.304 1.00 68.24 546 LYS C O 1
ATOM 14296 N N . PRO C 1 566 ? 47.016 -19.972 30.479 1.00 70.03 547 PRO C N 1
ATOM 14297 C CA . PRO C 1 566 ? 45.682 -19.775 29.901 1.00 67.30 547 PRO C CA 1
ATOM 14298 C C . PRO C 1 566 ? 44.999 -21.116 29.671 1.00 72.89 547 PRO C C 1
ATOM 14299 O O . PRO C 1 566 ? 45.681 -22.102 29.390 1.00 79.34 547 PRO C O 1
ATOM 14303 N N . ARG C 1 567 ? 43.677 -21.158 29.794 1.00 69.96 548 ARG C N 1
ATOM 14304 C CA . ARG C 1 567 ? 42.945 -22.384 29.507 1.00 69.65 548 ARG C CA 1
ATOM 14305 C C . ARG C 1 567 ? 43.117 -22.745 28.037 1.00 74.32 548 ARG C C 1
ATOM 14306 O O . ARG C 1 567 ? 42.961 -21.899 27.158 1.00 74.16 548 ARG C O 1
ATOM 14314 N N . SER C 1 568 ? 43.441 -24.006 27.777 1.00 80.75 549 SER C N 1
ATOM 14315 C CA . SER C 1 568 ? 43.729 -24.455 26.423 1.00 84.33 549 SER C CA 1
ATOM 14316 C C . SER C 1 568 ? 42.570 -24.151 25.480 1.00 86.22 549 SER C C 1
ATOM 14317 O O . SER C 1 568 ? 42.740 -24.121 24.262 1.00 85.35 549 SER C O 1
ATOM 14320 N N . GLN C 1 569 ? 41.393 -23.919 26.051 1.00 86.91 550 GLN C N 1
ATOM 14321 C CA . GLN C 1 569 ? 40.209 -23.637 25.250 1.00 88.65 550 GLN C CA 1
ATOM 14322 C C . GLN C 1 569 ? 39.487 -22.349 25.638 1.00 90.07 550 GLN C C 1
ATOM 14323 O O . GLN C 1 569 ? 39.601 -21.861 26.763 1.00 91.67 550 GLN C O 1
ATOM 14329 N N . VAL C 1 570 ? 38.741 -21.813 24.680 1.00 85.12 551 VAL C N 1
ATOM 14330 C CA . VAL C 1 570 ? 37.826 -20.710 24.914 1.00 73.33 551 VAL C CA 1
ATOM 14331 C C . VAL C 1 570 ? 36.484 -21.292 25.344 1.00 73.21 551 VAL C C 1
ATOM 14332 O O . VAL C 1 570 ? 36.086 -22.352 24.864 1.00 77.67 551 VAL C O 1
ATOM 14336 N N . SER C 1 571 ? 35.792 -20.608 26.249 1.00 70.15 552 SER C N 1
ATOM 14337 C CA . SER C 1 571 ? 34.559 -21.136 26.829 1.00 67.47 552 SER C CA 1
ATOM 14338 C C . SER C 1 571 ? 33.506 -21.468 25.778 1.00 62.12 552 SER C C 1
ATOM 14339 O O . SER C 1 571 ? 33.444 -20.837 24.721 1.00 61.02 552 SER C O 1
ATOM 14342 N N . ASP C 1 572 ? 32.686 -22.470 26.077 1.00 61.09 553 ASP C N 1
ATOM 14343 C CA . ASP C 1 572 ? 31.617 -22.892 25.177 1.00 70.15 553 ASP C CA 1
ATOM 14344 C C . ASP C 1 572 ? 30.660 -21.755 24.832 1.00 72.29 553 ASP C C 1
ATOM 14345 O O . ASP C 1 572 ? 30.223 -21.629 23.690 1.00 78.73 553 ASP C O 1
ATOM 14350 N N . LEU C 1 573 ? 30.340 -20.931 25.824 1.00 66.36 554 LEU C N 1
ATOM 14351 C CA . LEU C 1 573 ? 29.399 -19.828 25.640 1.00 65.61 554 LEU C CA 1
ATOM 14352 C C . LEU C 1 573 ? 29.949 -18.772 24.690 1.00 63.83 554 LEU C C 1
ATOM 14353 O O . LEU C 1 573 ? 29.196 -18.013 24.080 1.00 67.46 554 LEU C O 1
ATOM 14358 N N . ALA C 1 574 ? 31.270 -18.728 24.568 1.00 64.60 555 ALA C N 1
ATOM 14359 C CA . ALA C 1 574 ? 31.927 -17.753 23.706 1.00 64.74 555 ALA C CA 1
ATOM 14360 C C . ALA C 1 574 ? 31.556 -17.951 22.236 1.00 70.02 555 ALA C C 1
ATOM 14361 O O . ALA C 1 574 ? 31.073 -19.016 21.844 1.00 72.27 555 ALA C O 1
ATOM 14363 N N . PRO C 1 575 ? 31.770 -16.912 21.418 1.00 69.69 556 PRO C N 1
ATOM 14364 C CA . PRO C 1 575 ? 31.562 -17.025 19.974 1.00 70.45 556 PRO C CA 1
ATOM 14365 C C . PRO C 1 575 ? 32.378 -18.170 19.397 1.00 73.06 556 PRO C C 1
ATOM 14366 O O . PRO C 1 575 ? 33.495 -18.409 19.852 1.00 70.98 556 PRO C O 1
ATOM 14370 N N . GLN C 1 576 ? 31.823 -18.867 18.411 1.00 78.23 557 GLN C N 1
ATOM 14371 C CA . GLN C 1 576 ? 32.494 -20.015 17.812 1.00 78.98 557 GLN C CA 1
ATOM 14372 C C . GLN C 1 576 ? 32.790 -19.749 16.347 1.00 83.31 557 GLN C C 1
ATOM 14373 O O . GLN C 1 576 ? 32.154 -18.900 15.720 1.00 82.23 557 GLN C O 1
ATOM 14379 N N . TYR C 1 577 ? 33.766 -20.466 15.803 1.00 88.07 558 TYR C N 1
ATOM 14380 C CA . TYR C 1 577 ? 34.038 -20.377 14.379 1.00 91.66 558 TYR C CA 1
ATOM 14381 C C . TYR C 1 577 ? 33.515 -21.601 13.643 1.00 86.50 558 TYR C C 1
ATOM 14382 O O . TYR C 1 577 ? 34.056 -22.698 13.772 1.00 82.78 558 TYR C O 1
ATOM 14391 N N . VAL C 1 578 ? 32.448 -21.395 12.878 1.00 87.46 559 VAL C N 1
ATOM 14392 C CA . VAL C 1 578 ? 31.928 -22.428 11.997 1.00 91.29 559 VAL C CA 1
ATOM 14393 C C . VAL C 1 578 ? 32.707 -22.378 10.694 1.00 89.86 559 VAL C C 1
ATOM 14394 O O . VAL C 1 578 ? 32.825 -21.321 10.073 1.00 86.18 559 VAL C O 1
ATOM 14398 N N . THR C 1 579 ? 33.245 -23.520 10.285 1.00 89.58 560 THR C N 1
ATOM 14399 C CA . THR C 1 579 ? 34.024 -23.579 9.059 1.00 95.97 560 THR C CA 1
ATOM 14400 C C . THR C 1 579 ? 33.301 -24.401 8.000 1.00 102.29 560 THR C C 1
ATOM 14401 O O . THR C 1 579 ? 32.739 -25.457 8.292 1.00 107.64 560 THR C O 1
ATOM 14413 N N . LYS C 1 581 ? 33.296 -25.207 3.394 1.00 96.31 562 LYS C N 1
ATOM 14414 C CA . LYS C 1 581 ? 34.072 -25.145 2.158 1.00 94.26 562 LYS C CA 1
ATOM 14415 C C . LYS C 1 581 ? 33.156 -25.037 0.944 1.00 95.68 562 LYS C C 1
ATOM 14416 O O . LYS C 1 581 ? 32.287 -25.883 0.740 1.00 95.70 562 LYS C O 1
ATOM 14422 N N . ILE C 1 582 ? 33.350 -24.001 0.136 1.00 97.66 563 ILE C N 1
ATOM 14423 C CA . ILE C 1 582 ? 32.540 -23.833 -1.064 1.00 97.12 563 ILE C CA 1
ATOM 14424 C C . ILE C 1 582 ? 33.395 -23.989 -2.312 1.00 100.07 563 ILE C C 1
ATOM 14425 O O . ILE C 1 582 ? 34.613 -24.148 -2.227 1.00 103.10 563 ILE C O 1
ATOM 14430 N N . ASN C 1 583 ? 32.745 -23.929 -3.469 1.00 102.04 564 ASN C N 1
ATOM 14431 C CA . ASN C 1 583 ? 33.433 -24.018 -4.748 1.00 104.52 564 ASN C CA 1
ATOM 14432 C C . ASN C 1 583 ? 34.183 -22.721 -5.018 1.00 107.42 564 ASN C C 1
ATOM 14433 O O . ASN C 1 583 ? 33.596 -21.639 -4.951 1.00 107.45 564 ASN C O 1
ATOM 14438 N N . PRO C 1 584 ? 35.487 -22.822 -5.313 1.00 107.91 565 PRO C N 1
ATOM 14439 C CA . PRO C 1 584 ? 36.302 -21.636 -5.586 1.00 112.06 565 PRO C CA 1
ATOM 14440 C C . PRO C 1 584 ? 35.648 -20.714 -6.611 1.00 122.16 565 PRO C C 1
ATOM 14441 O O . PRO C 1 584 ? 35.650 -19.497 -6.428 1.00 122.24 565 PRO C O 1
ATOM 14445 N N . GLU C 1 585 ? 35.089 -21.289 -7.670 1.00 128.22 566 GLU C N 1
ATOM 14446 C CA . GLU C 1 585 ? 34.454 -20.500 -8.722 1.00 133.50 566 GLU C CA 1
ATOM 14447 C C . GLU C 1 585 ? 33.397 -19.549 -8.169 1.00 132.09 566 GLU C C 1
ATOM 14448 O O . GLU C 1 585 ? 33.110 -18.510 -8.766 1.00 134.62 566 GLU C O 1
ATOM 14454 N N . LYS C 1 586 ? 32.817 -19.915 -7.029 1.00 126.19 567 LYS C N 1
ATOM 14455 C CA . LYS C 1 586 ? 31.704 -19.167 -6.457 1.00 120.09 567 LYS C CA 1
ATOM 14456 C C . LYS C 1 586 ? 32.128 -18.151 -5.398 1.00 120.23 567 LYS C C 1
ATOM 14457 O O . LYS C 1 586 ? 31.282 -17.448 -4.844 1.00 121.67 567 LYS C O 1
ATOM 14463 N N . ILE C 1 587 ? 33.425 -18.066 -5.117 1.00 120.12 568 ILE C N 1
ATOM 14464 C CA . ILE C 1 587 ? 33.911 -17.124 -4.109 1.00 115.23 568 ILE C CA 1
ATOM 14465 C C . ILE C 1 587 ? 33.359 -15.725 -4.384 1.00 117.64 568 ILE C C 1
ATOM 14466 O O . ILE C 1 587 ? 33.096 -14.961 -3.459 1.00 110.56 568 ILE C O 1
ATOM 14471 N N . ARG C 1 588 ? 33.165 -15.387 -5.653 1.00 125.52 569 ARG C N 1
ATOM 14472 C CA . ARG C 1 588 ? 32.623 -14.070 -5.974 1.00 127.45 569 ARG C CA 1
ATOM 14473 C C . ARG C 1 588 ? 31.095 -13.997 -5.899 1.00 123.00 569 ARG C C 1
ATOM 14474 O O . ARG C 1 588 ? 30.527 -12.906 -5.947 1.00 123.73 569 ARG C O 1
ATOM 14482 N N . ASP C 1 589 ? 30.431 -15.147 -5.815 1.00 118.93 570 ASP C N 1
ATOM 14483 C CA . ASP C 1 589 ? 28.983 -15.168 -5.621 1.00 113.58 570 ASP C CA 1
ATOM 14484 C C . ASP C 1 589 ? 28.640 -14.872 -4.161 1.00 110.45 570 ASP C C 1
ATOM 14485 O O . ASP C 1 589 ? 27.498 -14.552 -3.830 1.00 110.17 570 ASP C O 1
ATOM 14490 N N . VAL C 1 590 ? 29.636 -15.005 -3.289 1.00 108.76 571 VAL C N 1
ATOM 14491 C CA . VAL C 1 590 ? 29.492 -14.671 -1.874 1.00 106.98 571 VAL C CA 1
ATOM 14492 C C . VAL C 1 590 ? 29.892 -13.218 -1.639 1.00 107.62 571 VAL C C 1
ATOM 14493 O O . VAL C 1 590 ? 29.092 -12.407 -1.168 1.00 105.79 571 VAL C O 1
ATOM 14497 N N . ILE C 1 591 ? 31.148 -12.907 -1.944 1.00 106.60 572 ILE C N 1
ATOM 14498 C CA . ILE C 1 591 ? 31.670 -11.550 -1.817 1.00 101.79 572 ILE C CA 1
ATOM 14499 C C . ILE C 1 591 ? 30.867 -10.532 -2.629 1.00 104.88 572 ILE C C 1
ATOM 14500 O O . ILE C 1 591 ? 30.716 -9.380 -2.221 1.00 108.03 572 ILE C O 1
ATOM 14505 N N . GLY C 1 592 ? 30.357 -10.957 -3.779 1.00 105.13 573 GLY C N 1
ATOM 14506 C CA . GLY C 1 592 ? 29.502 -10.103 -4.584 1.00 108.03 573 GLY C CA 1
ATOM 14507 C C . GLY C 1 592 ? 30.232 -9.057 -5.404 1.00 111.18 573 GLY C C 1
ATOM 14508 O O . GLY C 1 592 ? 31.378 -9.253 -5.807 1.00 113.22 573 GLY C O 1
ATOM 14509 N N . LYS C 1 593 ? 29.557 -7.935 -5.643 1.00 111.48 574 LYS C N 1
ATOM 14510 C CA . LYS C 1 593 ? 30.063 -6.893 -6.531 1.00 112.00 574 LYS C CA 1
ATOM 14511 C C . LYS C 1 593 ? 30.494 -5.654 -5.751 1.00 108.14 574 LYS C C 1
ATOM 14512 O O . LYS C 1 593 ? 29.665 -4.952 -5.177 1.00 107.44 574 LYS C O 1
ATOM 14518 N N . GLY C 1 594 ? 31.796 -5.386 -5.738 1.00 106.53 575 GLY C N 1
ATOM 14519 C CA . GLY C 1 594 ? 32.332 -4.292 -4.952 1.00 103.25 575 GLY C CA 1
ATOM 14520 C C . GLY C 1 594 ? 32.353 -4.646 -3.478 1.00 97.36 575 GLY C C 1
ATOM 14521 O O . GLY C 1 594 ? 32.863 -3.886 -2.654 1.00 95.03 575 GLY C O 1
ATOM 14522 N N . GLY C 1 595 ? 31.800 -5.813 -3.151 1.00 94.72 576 GLY C N 1
ATOM 14523 C CA . GLY C 1 595 ? 31.786 -6.310 -1.785 1.00 94.12 576 GLY C CA 1
ATOM 14524 C C . GLY C 1 595 ? 30.468 -6.165 -1.042 1.00 95.07 576 GLY C C 1
ATOM 14525 O O . GLY C 1 595 ? 30.419 -6.331 0.177 1.00 96.09 576 GLY C O 1
ATOM 14526 N N . VAL C 1 596 ? 29.397 -5.865 -1.771 1.00 98.01 577 VAL C N 1
ATOM 14527 C CA . VAL C 1 596 ? 28.101 -5.590 -1.154 1.00 95.99 577 VAL C CA 1
ATOM 14528 C C . VAL C 1 596 ? 27.395 -6.842 -0.650 1.00 99.29 577 VAL C C 1
ATOM 14529 O O . VAL C 1 596 ? 26.741 -6.808 0.392 1.00 104.80 577 VAL C O 1
ATOM 14533 N N . VAL C 1 597 ? 27.516 -7.941 -1.387 1.00 99.89 578 VAL C N 1
ATOM 14534 C CA . VAL C 1 597 ? 26.815 -9.168 -1.020 1.00 104.45 578 VAL C CA 1
ATOM 14535 C C . VAL C 1 597 ? 27.349 -9.750 0.287 1.00 112.17 578 VAL C C 1
ATOM 14536 O O . VAL C 1 597 ? 26.579 -10.204 1.136 1.00 112.68 578 VAL C O 1
ATOM 14540 N N . ILE C 1 598 ? 28.667 -9.725 0.452 1.00 118.33 579 ILE C N 1
ATOM 14541 C CA . ILE C 1 598 ? 29.282 -10.263 1.661 1.00 115.12 579 ILE C CA 1
ATOM 14542 C C . ILE C 1 598 ? 29.092 -9.337 2.861 1.00 105.82 579 ILE C C 1
ATOM 14543 O O . ILE C 1 598 ? 29.173 -9.778 4.007 1.00 105.53 579 ILE C O 1
ATOM 14548 N N . ARG C 1 599 ? 28.834 -8.058 2.604 1.00 103.24 580 ARG C N 1
ATOM 14549 C CA . ARG C 1 599 ? 28.549 -7.138 3.701 1.00 105.59 580 ARG C CA 1
ATOM 14550 C C . ARG C 1 599 ? 27.133 -7.325 4.260 1.00 102.41 580 ARG C C 1
ATOM 14551 O O . ARG C 1 599 ? 26.916 -7.194 5.467 1.00 98.63 580 ARG C O 1
ATOM 14559 N N . GLU C 1 600 ? 26.182 -7.632 3.380 1.00 103.58 581 GLU C N 1
ATOM 14560 C CA . GLU C 1 600 ? 24.801 -7.917 3.779 1.00 103.62 581 GLU C CA 1
ATOM 14561 C C . GLU C 1 600 ? 24.694 -9.145 4.691 1.00 103.32 581 GLU C C 1
ATOM 14562 O O . GLU C 1 600 ? 23.945 -9.137 5.672 1.00 100.91 581 GLU C O 1
ATOM 14568 N N . ILE C 1 601 ? 25.444 -10.196 4.367 1.00 105.05 582 ILE C N 1
ATOM 14569 C CA . ILE C 1 601 ? 25.417 -11.425 5.159 1.00 101.13 582 ILE C CA 1
ATOM 14570 C C . ILE C 1 601 ? 25.960 -11.191 6.567 1.00 102.79 582 ILE C C 1
ATOM 14571 O O . ILE C 1 601 ? 25.401 -11.687 7.547 1.00 103.27 582 ILE C O 1
ATOM 14576 N N . THR C 1 602 ? 27.049 -10.433 6.665 1.00 102.38 583 THR C N 1
ATOM 14577 C CA . THR C 1 602 ? 27.635 -10.127 7.965 1.00 101.93 583 THR C CA 1
ATOM 14578 C C . THR C 1 602 ? 26.752 -9.164 8.755 1.00 104.54 583 THR C C 1
ATOM 14579 O O . THR C 1 602 ? 26.700 -9.231 9.983 1.00 101.41 583 THR C O 1
ATOM 14583 N N . GLU C 1 603 ? 26.061 -8.272 8.052 1.00 109.57 584 GLU C N 1
ATOM 14584 C CA . GLU C 1 603 ? 25.148 -7.338 8.708 1.00 111.31 584 GLU C CA 1
ATOM 14585 C C . GLU C 1 603 ? 23.740 -7.908 8.904 1.00 109.39 584 GLU C C 1
ATOM 14586 O O . GLU C 1 603 ? 22.932 -7.338 9.637 1.00 105.33 584 GLU C O 1
ATOM 14592 N N . ALA C 1 604 ? 23.439 -9.017 8.232 1.00 111.53 585 ALA C N 1
ATOM 14593 C CA . ALA C 1 604 ? 22.196 -9.742 8.491 1.00 111.11 585 ALA C CA 1
ATOM 14594 C C . ALA C 1 604 ? 22.280 -10.657 9.717 1.00 109.81 585 ALA C C 1
ATOM 14595 O O . ALA C 1 604 ? 21.411 -10.625 10.589 1.00 106.59 585 ALA C O 1
ATOM 14597 N N . THR C 1 605 ? 23.327 -11.476 9.769 1.00 112.92 586 THR C N 1
ATOM 14598 C CA . THR C 1 605 ? 23.484 -12.468 10.831 1.00 113.35 586 THR C CA 1
ATOM 14599 C C . THR C 1 605 ? 24.424 -12.043 11.961 1.00 114.06 586 THR C C 1
ATOM 14600 O O . THR C 1 605 ? 24.580 -12.766 12.944 1.00 110.36 586 THR C O 1
ATOM 14604 N N . ASN C 1 606 ? 25.047 -10.877 11.819 1.00 118.10 587 ASN C N 1
ATOM 14605 C CA . ASN C 1 606 ? 26.021 -10.401 12.801 1.00 116.70 587 ASN C CA 1
ATOM 14606 C C . ASN C 1 606 ? 27.240 -11.322 12.916 1.00 113.79 587 ASN C C 1
ATOM 14607 O O . ASN C 1 606 ? 27.763 -11.546 14.008 1.00 111.97 587 ASN C O 1
ATOM 14612 N N . CYS C 1 607 ? 27.685 -11.855 11.782 1.00 115.42 588 CYS C N 1
ATOM 14613 C CA . CYS C 1 607 ? 28.852 -12.732 11.752 1.00 116.49 588 CYS C CA 1
ATOM 14614 C C . CYS C 1 607 ? 30.008 -12.092 10.992 1.00 114.46 588 CYS C C 1
ATOM 14615 O O . CYS C 1 607 ? 29.817 -11.540 9.910 1.00 115.53 588 CYS C O 1
ATOM 14618 N N . ALA C 1 608 ? 31.209 -12.166 11.558 1.00 109.81 589 ALA C N 1
ATOM 14619 C CA . ALA C 1 608 ? 32.399 -11.786 10.811 1.00 107.11 589 ALA C CA 1
ATOM 14620 C C . ALA C 1 608 ? 32.787 -12.954 9.919 1.00 107.31 589 ALA C C 1
ATOM 14621 O O . ALA C 1 608 ? 33.062 -14.055 10.400 1.00 106.54 589 ALA C O 1
ATOM 14623 N N . ILE C 1 609 ? 32.807 -12.711 8.615 1.00 104.54 590 ILE C N 1
ATOM 14624 C CA . ILE C 1 609 ? 33.077 -13.776 7.665 1.00 100.64 590 ILE C CA 1
ATOM 14625 C C . ILE C 1 609 ? 34.287 -13.446 6.801 1.00 99.38 590 ILE C C 1
ATOM 14626 O O . ILE C 1 609 ? 34.476 -12.302 6.385 1.00 96.46 590 ILE C O 1
ATOM 14631 N N . ASP C 1 610 ? 35.110 -14.458 6.553 1.00 103.82 591 ASP C N 1
ATOM 14632 C CA . ASP C 1 610 ? 36.259 -14.326 5.669 1.00 112.82 591 ASP C CA 1
ATOM 14633 C C . ASP C 1 610 ? 36.370 -15.582 4.814 1.00 112.47 591 ASP C C 1
ATOM 14634 O O . ASP C 1 610 ? 36.016 -16.675 5.260 1.00 112.64 591 ASP C O 1
ATOM 14639 N N . ILE C 1 611 ? 36.847 -15.427 3.583 1.00 110.57 592 ILE C N 1
ATOM 14640 C CA . ILE C 1 611 ? 37.048 -16.572 2.701 1.00 110.13 592 ILE C CA 1
ATOM 14641 C C . ILE C 1 611 ? 38.521 -16.753 2.333 1.00 108.15 592 ILE C C 1
ATOM 14642 O O . ILE C 1 611 ? 39.200 -15.789 1.979 1.00 106.85 592 ILE C O 1
ATOM 14647 N N . SER C 1 612 ? 39.007 -17.990 2.420 1.00 111.34 593 SER C N 1
ATOM 14648 C CA . SER C 1 612 ? 40.341 -18.335 1.934 1.00 121.05 593 SER C CA 1
ATOM 14649 C C . SER C 1 612 ? 40.428 -17.982 0.454 1.00 127.92 593 SER C C 1
ATOM 14650 O O . SER C 1 612 ? 39.428 -18.066 -0.258 1.00 127.33 593 SER C O 1
ATOM 14653 N N . ASP C 1 613 ? 41.621 -17.624 -0.017 1.00 132.42 594 ASP C N 1
ATOM 14654 C CA . ASP C 1 613 ? 41.770 -17.074 -1.362 1.00 138.13 594 ASP C CA 1
ATOM 14655 C C . ASP C 1 613 ? 40.939 -17.895 -2.334 1.00 144.67 594 ASP C C 1
ATOM 14656 O O . ASP C 1 613 ? 40.188 -17.350 -3.143 1.00 148.66 594 ASP C O 1
ATOM 14661 N N . ASP C 1 614 ? 41.094 -19.209 -2.261 1.00 146.04 595 ASP C N 1
ATOM 14662 C CA . ASP C 1 614 ? 40.056 -20.128 -2.706 1.00 146.73 595 ASP C CA 1
ATOM 14663 C C . ASP C 1 614 ? 40.042 -21.279 -1.719 1.00 133.46 595 ASP C C 1
ATOM 14664 O O . ASP C 1 614 ? 41.076 -21.890 -1.446 1.00 125.28 595 ASP C O 1
ATOM 14669 N N . GLY C 1 615 ? 38.884 -21.571 -1.154 1.00 130.12 596 GLY C N 1
ATOM 14670 C CA . GLY C 1 615 ? 38.892 -22.492 -0.046 1.00 129.44 596 GLY C CA 1
ATOM 14671 C C . GLY C 1 615 ? 37.766 -22.319 0.939 1.00 123.04 596 GLY C C 1
ATOM 14672 O O . GLY C 1 615 ? 36.654 -21.901 0.609 1.00 117.99 596 GLY C O 1
ATOM 14673 N N . THR C 1 616 ? 38.089 -22.668 2.174 1.00 118.68 597 THR C N 1
ATOM 14674 C CA . THR C 1 616 ? 37.131 -22.736 3.250 1.00 119.29 597 THR C CA 1
ATOM 14675 C C . THR C 1 616 ? 36.639 -21.351 3.660 1.00 111.34 597 THR C C 1
ATOM 14676 O O . THR C 1 616 ? 37.112 -20.331 3.156 1.00 112.94 597 THR C O 1
ATOM 14680 N N . ILE C 1 617 ? 35.691 -21.332 4.591 1.00 98.85 598 ILE C N 1
ATOM 14681 C CA . ILE C 1 617 ? 35.125 -20.095 5.102 1.00 90.35 598 ILE C CA 1
ATOM 14682 C C . ILE C 1 617 ? 34.998 -20.189 6.613 1.00 90.73 598 ILE C C 1
ATOM 14683 O O . ILE C 1 617 ? 34.290 -21.054 7.125 1.00 91.09 598 ILE C O 1
ATOM 14688 N N . LYS C 1 618 ? 35.685 -19.303 7.326 1.00 88.23 599 LYS C N 1
ATOM 14689 C CA . LYS C 1 618 ? 35.576 -19.258 8.776 1.00 86.63 599 LYS C CA 1
ATOM 14690 C C . LYS C 1 618 ? 34.494 -18.262 9.163 1.00 84.16 599 LYS C C 1
ATOM 14691 O O . LYS C 1 618 ? 34.575 -17.080 8.828 1.00 82.23 599 LYS C O 1
ATOM 14697 N N . ILE C 1 619 ? 33.473 -18.744 9.861 1.00 85.01 600 ILE C N 1
ATOM 14698 C CA . ILE C 1 619 ? 32.392 -17.878 10.314 1.00 79.92 600 ILE C CA 1
ATOM 14699 C C . ILE C 1 619 ? 32.497 -17.629 11.815 1.00 77.85 600 ILE C C 1
ATOM 14700 O O . ILE C 1 619 ? 32.517 -18.566 12.610 1.00 73.58 600 ILE C O 1
ATOM 14705 N N . ALA C 1 620 ? 32.585 -16.361 12.195 1.00 80.42 601 ALA C N 1
ATOM 14706 C CA . ALA C 1 620 ? 32.645 -15.999 13.602 1.00 77.83 601 ALA C CA 1
ATOM 14707 C C . ALA C 1 620 ? 31.244 -15.667 14.090 1.00 81.25 601 ALA C C 1
ATOM 14708 O O . ALA C 1 620 ? 30.666 -14.650 13.706 1.00 85.65 601 ALA C O 1
ATOM 14710 N N . ALA C 1 621 ? 30.710 -16.526 14.951 1.00 79.07 602 ALA C N 1
ATOM 14711 C CA . ALA C 1 621 ? 29.326 -16.404 15.383 1.00 79.66 602 ALA C CA 1
ATOM 14712 C C . ALA C 1 621 ? 29.205 -16.296 16.896 1.00 77.78 602 ALA C C 1
ATOM 14713 O O . ALA C 1 621 ? 29.971 -16.909 17.636 1.00 75.55 602 ALA C O 1
ATOM 14715 N N . HIS C 1 622 ? 28.223 -15.524 17.347 1.00 79.22 603 HIS C N 1
ATOM 14716 C CA . HIS C 1 622 ? 27.945 -15.403 18.771 1.00 81.10 603 HIS C CA 1
ATOM 14717 C C . HIS C 1 622 ? 27.275 -16.681 19.268 1.00 85.68 603 HIS C C 1
ATOM 14718 O O . HIS C 1 622 ? 27.831 -17.401 20.097 1.00 86.79 603 HIS C O 1
ATOM 14725 N N . THR C 1 623 ? 26.078 -16.954 18.758 1.00 90.15 604 THR C N 1
ATOM 14726 C CA . THR C 1 623 ? 25.372 -18.194 19.069 1.00 94.06 604 THR C CA 1
ATOM 14727 C C . THR C 1 623 ? 25.585 -19.230 17.969 1.00 93.95 604 THR C C 1
ATOM 14728 O O . THR C 1 623 ? 26.283 -18.970 16.989 1.00 93.28 604 THR C O 1
ATOM 14732 N N . THR C 1 624 ? 24.994 -20.409 18.139 1.00 95.29 605 THR C N 1
ATOM 14733 C CA . THR C 1 624 ? 25.044 -21.442 17.107 1.00 98.52 605 THR C CA 1
ATOM 14734 C C . THR C 1 624 ? 24.008 -21.187 16.015 1.00 104.75 605 THR C C 1
ATOM 14735 O O . THR C 1 624 ? 24.252 -21.456 14.838 1.00 105.75 605 THR C O 1
ATOM 14739 N N . GLU C 1 625 ? 22.851 -20.672 16.418 1.00 109.71 606 GLU C N 1
ATOM 14740 C CA . GLU C 1 625 ? 21.826 -20.235 15.474 1.00 115.78 606 GLU C CA 1
ATOM 14741 C C . GLU C 1 625 ? 22.385 -19.198 14.509 1.00 114.86 606 GLU C C 1
ATOM 14742 O O . GLU C 1 625 ? 22.414 -19.409 13.295 1.00 114.40 606 GLU C O 1
ATOM 14748 N N . GLU C 1 626 ? 22.810 -18.069 15.069 1.00 113.48 607 GLU C N 1
ATOM 14749 C CA . GLU C 1 626 ? 23.384 -16.970 14.302 1.00 114.84 607 GLU C CA 1
ATOM 14750 C C . GLU C 1 626 ? 24.421 -17.478 13.306 1.00 116.51 607 GLU C C 1
ATOM 14751 O O . GLU C 1 626 ? 24.481 -17.020 12.163 1.00 115.42 607 GLU C O 1
ATOM 14757 N N . GLY C 1 627 ? 25.236 -18.431 13.748 1.00 118.50 608 GLY C N 1
ATOM 14758 C CA . GLY C 1 627 ? 26.306 -18.969 12.930 1.00 120.78 608 GLY C CA 1
ATOM 14759 C C . GLY C 1 627 ? 25.816 -19.885 11.829 1.00 124.72 608 GLY C C 1
ATOM 14760 O O . GLY C 1 627 ? 26.425 -19.966 10.761 1.00 127.05 608 GLY C O 1
ATOM 14761 N N . GLU C 1 628 ? 24.718 -20.585 12.088 1.00 126.19 609 GLU C N 1
ATOM 14762 C CA . GLU C 1 628 ? 24.114 -21.431 11.069 1.00 129.52 609 GLU C CA 1
ATOM 14763 C C . GLU C 1 628 ? 23.072 -20.633 10.294 1.00 123.94 609 GLU C C 1
ATOM 14764 O O . GLU C 1 628 ? 22.419 -21.151 9.388 1.00 124.20 609 GLU C O 1
ATOM 14770 N N . ALA C 1 629 ? 22.917 -19.368 10.675 1.00 118.42 610 ALA C N 1
ATOM 14771 C CA . ALA C 1 629 ? 22.169 -18.403 9.879 1.00 110.58 610 ALA C CA 1
ATOM 14772 C C . ALA C 1 629 ? 23.066 -17.873 8.764 1.00 101.15 610 ALA C C 1
ATOM 14773 O O . ALA C 1 629 ? 22.596 -17.523 7.682 1.00 96.81 610 ALA C O 1
ATOM 14775 N N . ALA C 1 630 ? 24.365 -17.813 9.043 1.00 97.36 611 ALA C N 1
ATOM 14776 C CA . ALA C 1 630 ? 25.347 -17.387 8.056 1.00 92.47 611 ALA C CA 1
ATOM 14777 C C . ALA C 1 630 ? 25.518 -18.461 6.990 1.00 102.59 611 ALA C C 1
ATOM 14778 O O . ALA C 1 630 ? 25.822 -18.160 5.836 1.00 105.84 611 ALA C O 1
ATOM 14780 N N . LYS C 1 631 ? 25.325 -19.717 7.384 1.00 108.25 612 LYS C N 1
ATOM 14781 C CA . LYS C 1 631 ? 25.453 -20.835 6.453 1.00 115.55 612 LYS C CA 1
ATOM 14782 C C . LYS C 1 631 ? 24.277 -20.931 5.483 1.00 119.25 612 LYS C C 1
ATOM 14783 O O . LYS C 1 631 ? 24.474 -21.105 4.281 1.00 123.16 612 LYS C O 1
ATOM 14789 N N . ARG C 1 632 ? 23.059 -20.819 6.005 1.00 120.37 613 ARG C N 1
ATOM 14790 C CA . ARG C 1 632 ? 21.865 -20.913 5.169 1.00 124.57 613 ARG C CA 1
ATOM 14791 C C . ARG C 1 632 ? 21.853 -19.838 4.079 1.00 127.18 613 ARG C C 1
ATOM 14792 O O . ARG C 1 632 ? 21.285 -20.041 3.006 1.00 130.19 613 ARG C O 1
ATOM 14800 N N . ARG C 1 633 ? 22.479 -18.698 4.362 1.00 124.91 614 ARG C N 1
ATOM 14801 C CA . ARG C 1 633 ? 22.615 -17.628 3.377 1.00 121.62 614 ARG C CA 1
ATOM 14802 C C . ARG C 1 633 ? 23.692 -17.945 2.342 1.00 117.55 614 ARG C C 1
ATOM 14803 O O . ARG C 1 633 ? 23.462 -17.833 1.138 1.00 116.87 614 ARG C O 1
ATOM 14811 N N . ILE C 1 634 ? 24.868 -18.339 2.820 1.00 114.97 615 ILE C N 1
ATOM 14812 C CA . ILE C 1 634 ? 26.002 -18.614 1.940 1.00 113.01 615 ILE C CA 1
ATOM 14813 C C . ILE C 1 634 ? 25.738 -19.809 1.030 1.00 117.06 615 ILE C C 1
ATOM 14814 O O . ILE C 1 634 ? 26.373 -19.958 -0.014 1.00 122.12 615 ILE C O 1
ATOM 14819 N N . GLU C 1 635 ? 24.792 -20.654 1.422 1.00 117.84 616 GLU C N 1
ATOM 14820 C CA . GLU C 1 635 ? 24.433 -21.817 0.615 1.00 124.55 616 GLU C CA 1
ATOM 14821 C C . GLU C 1 635 ? 23.512 -21.481 -0.561 1.00 128.61 616 GLU C C 1
ATOM 14822 O O . GLU C 1 635 ? 23.676 -22.016 -1.661 1.00 132.32 616 GLU C O 1
ATOM 14828 N N . GLU C 1 636 ? 22.544 -20.600 -0.330 1.00 124.98 617 GLU C N 1
ATOM 14829 C CA . GLU C 1 636 ? 21.620 -20.208 -1.387 1.00 125.16 617 GLU C CA 1
ATOM 14830 C C . GLU C 1 636 ? 22.376 -19.513 -2.519 1.00 123.40 617 GLU C C 1
ATOM 14831 O O . GLU C 1 636 ? 22.069 -19.710 -3.696 1.00 122.28 617 GLU C O 1
ATOM 14837 N N . LEU C 1 637 ? 23.370 -18.706 -2.152 1.00 118.09 618 LEU C N 1
ATOM 14838 C CA . LEU C 1 637 ? 24.222 -18.030 -3.127 1.00 114.70 618 LEU C CA 1
ATOM 14839 C C . LEU C 1 637 ? 25.077 -19.052 -3.871 1.00 115.49 618 LEU C C 1
ATOM 14840 O O . LEU C 1 637 ? 25.729 -18.730 -4.865 1.00 116.48 618 LEU C O 1
ATOM 14845 N N . THR C 1 638 ? 25.068 -20.285 -3.375 1.00 112.77 619 THR C N 1
ATOM 14846 C CA . THR C 1 638 ? 25.863 -21.361 -3.951 1.00 111.07 619 THR C CA 1
ATOM 14847 C C . THR C 1 638 ? 25.011 -22.283 -4.819 1.00 110.16 619 THR C C 1
ATOM 14848 O O . THR C 1 638 ? 24.297 -23.149 -4.312 1.00 107.36 619 THR C O 1
#

Foldseek 3Di:
DDKDKFWDDQVPDIWMWIFDVVPVFLFWIWIAVPKIKIKGKHWDPDAPPDAPDAAEFEFEFEDQVLVVDFAPPPVGDGPQDLVRLQLSVVLPFLQVLFQDPADHIHMYMYMYTNHDDQFADHSQSRNLRNLQRCLQSLERTNARKHKWWWFAAPNDIDTRGGPVVCVRTQKTKMWMAGLFDTQIWIFGQFAAPVVLVRNVVGSVSNRSNVSSVVSSVPNHDHHDDDDHDDAPPVVLVVLCVQQPVQLLVLLVDLDPVSSVVSLVVSLVVSLVVVCVVAPVPPCPRPSVSSVVSSVVSSLVSQLVCLLVFHAHSNRHHQQDWADWDKDKPPDPQFLIWMWIDTPQWIKTKTKAWAAPLPWDAFAHNVHRDTALEAFFEEDAQPQADHDDDDDQDSCRSNLRVQLCLLQVSQFDDCVVPVIRMYMYMYTNHDWFRNNSSNQGVLRRCNQQGQGNWRKFKWKFKADDPPTIGAHTRDTNVCRVSGLMKMFMGGLRRTRIIGGGSDGDCDSVVCVNVVSRSVVRVVVLVSCPHPGGGDPDGPPQAKDKDKAADLVCVCQCCDDVSVRVVCLCVPLVWDWDADNHTMIIIIGNDVVSVVSSVVSVCLSGPPAADPVFHCGPGRVGAVCVVDVVDDPDAPDDVDDHDDD/DDKDKFWDDLPPDIWMWIFDVVPVALFWIWIDVQKIKIKGKHWDPDADFLDDDAQEFEFEEEACVQAPDDDPDVGDDDGFLVRLQLSVVQCFLQVLFQDPQDRIHMYMYIYINHDDQQADHSQSSNLRNLLGCLQSLHRGNARKHKWWWFAAPNDIDTRGGPVRNVRGQKTKMWMDGLFFTQIWIFGQFAAPVSLVRNVVGSVSSSSRVRSVVSCVVNHDHHDDDDHDDADVVVLVVLCVQCQVQLLVLLLDQDVVSSVVSLVVSLVVSVVVVVVVSNVNSSNVVSSVVSNLCSQQVCLLVQHAHSNGHHQLDWADWDKDWPPDPLFLIWMWIDGPQWIKIKTKAKAACLPWDWGDDVVGIDIALEAFFEAEDQVQDPHDDDDDGDSVRSNLRVQLCQQQVSFQDDCVVPVIRMYMYIYINHAQDCNNSSNQGVLRRCNQQGFTPFRKDKWKFWADDPPTMGRHTRDTPSCVVSTQIWIFMHGLSRTRITDGGNDGDDDSVVCVNSVSRSVVGVVVLVCCPHPGGRDNDGGPLHWAKDKADDLVLVCPCCDDVRPNVVVLCVVLVWDWDADNHIMIIITGSDVVSNVVSVVSVVLSPDDFPPAWFKWADQPPHTWTPRSHIADADQPNLPDPNHVPDDIGTFTADDDCGYTD/DKDKFWDDQPPDIKIWIADVVVVFLFWIWIASQWTKIKTKHWDDDFDAPDAQEFEFEEEDVVLLPDFDPDPVSGDDDQDLVRLQLRVVLPFLFVLFQDPQDHTHMYMYIYTNHDDQFADNNFSRSLRNLLRCLQSLEDGNARKGKWWWFAAPNDIDIRGGPVVNVRTQKTKMWMDGLFFTFIWIFGQQAAPCVLVRNVVGSPSCSSRVSSVVSCVSDGDHHDDDDRPDDDVVLLVVCCVLPQPQLLVLQLDAADPSNCVSVVVSVPVVVPCPVVVPCVNVPSNVVVNLVSQLVCLLVQAAHNHRHTQQDWADWDKDKPPDDQFLIWMWIDTHQWIKIKTKAWAAQLPWDWDDDSNHTDTHLEAWFFDEAPPQDPDDDDVDDSVRSNLRVQLCQQQVSQADDCVVPVIRMHMYMYINHDWFDNVNSNQGVQRGVNQQGQGNFRKDKWKAKRDDPNGIGQGTRHTNVCPVSGLIKMFMGGLRGTGIIDGGNDGPDDPVVSVNVVSRSVVRVVSRVSCPNPVGGDNDGDPQHWDKDKWDAQVLPCLQCDDVRPNVVCLCVVLVWDWDADNHTMIITTHNDPVSRVSSVVSVVVSD

Organism: Coxiella burnetii (strain RSA 493 / Nine Mile phase I) (NCBI:txid227377)

InterPro domains:
  IPR001247 Exoribonuclease, phosphorolytic domain 1 [PF01138] (14-143)
  IPR001247 Exoribonuclease, phosphorolytic domain 1 [PF01138] (327-459)
  IPR003029 S1 domain [PF00575] (622-693)
  IPR003029 S1 domain [PS50126] (625-693)
  IPR003029 S1 domain [SM00316] (623-693)
  IPR004087 K Homology domain [SM00322] (555-620)
  IPR004088 K Homology domain, type 1 [PF00013] (559-617)
  IPR012162 Polyribonucleotide nucleotidyltransferase [MF_01595] (2-696)
  IPR012162 Polyribonucleotide nucleotidyltransferase [PIRSF005499] (2-694)
  IPR012162 Polyribonucleotide nucleotidyltransferase [PTHR11252] (2-694)
  IPR012162 Polyribonucleotide nucleotidyltransferase [TIGR03591] (9-694)
  IPR012340 Nucleic acid-binding, OB-fold [G3DSA:2.40.50.140] (625-696)
  IPR012340 Nucleic acid-binding, OB-fold [SSF50249] (623-695)
  IPR015847 Exoribonuclease, phosphorolytic domain 2 [PF03725] (149-209)
  IPR015847 Exoribonuclease, phosphorolytic domain 2 [PF03725] (463-532)
  IPR015848 Polyribonucleotide nucleotidyltransferase, RNA-binding domain [PF03726] (241-323)
  IPR020568 Ribosomal protein uS5 domain 2-type superfamily [SSF54211] (2-143)
  IPR020568 Ribosomal protein uS5 domain 2-type superfamily [SSF54211] (299-491)
  IPR027408 PNPase/RNase PH domain superfamily [G3DSA:3.30.230.70] (1-234)
  IPR027408 PNPase/RNase PH domain superfamily [G3DSA:3.30.230.70] (235-552)

CATH classification: 3.30.230.70 (+3 more: 1.10.10.400, 3.30.230.70, 3.30.1370.10)